Protein 1MV0 (pdb70)

CATH classification: 2.30.30.40

Structure (mmCIF, N/CA/C/O backbone):
data_1MV0
#
_entry.id   1MV0
#
loop_
_entity.id
_entity.type
_entity.pdbx_description
1 polymer 'Myc proto-oncogene protein'
2 polymer 'Myc box-dependent-interacting protein 1'
#
loop_
_atom_site.group_PDB
_atom_site.id
_atom_site.type_symbol
_atom_site.label_atom_id
_atom_site.label_alt_id
_atom_site.label_comp_id
_atom_site.label_asym_id
_atom_site.label_entity_id
_atom_site.label_seq_id
_atom_site.pdbx_PDB_ins_code
_atom_site.Cartn_x
_atom_site.Cartn_y
_atom_site.Cartn_z
_atom_site.occupancy
_atom_site.B_iso_or_equiv
_atom_site.auth_seq_id
_atom_site.auth_comp_id
_atom_site.auth_asym_id
_atom_site.auth_atom_id
_atom_site.pdbx_PDB_model_num
ATOM 1 N N . LEU A 1 1 ? 1.325 0.000 0.000 1.00 0.00 55 LEU A N 1
ATOM 2 C CA . LEU A 1 1 ? 2.073 0.000 -1.245 1.00 0.00 55 LEU A CA 1
ATOM 3 C C . LEU A 1 1 ? 2.109 -1.420 -1.814 1.00 0.00 55 LEU A C 1
ATOM 4 O O . LEU A 1 1 ? 3.068 -2.158 -1.591 1.00 0.00 55 LEU A O 1
ATOM 20 N N . LEU A 1 2 ? 1.053 -1.760 -2.538 1.00 0.00 56 LEU A N 1
ATOM 21 C CA . LEU A 1 2 ? 0.951 -3.079 -3.140 1.00 0.00 56 LEU A CA 1
ATOM 22 C C . LEU A 1 2 ? 1.790 -3.117 -4.419 1.00 0.00 56 LEU A C 1
ATOM 23 O O . LEU A 1 2 ? 1.559 -2.337 -5.341 1.00 0.00 56 LEU A O 1
ATOM 39 N N . PRO A 1 3 ? 2.773 -4.057 -4.433 1.00 0.00 57 PRO A N 1
ATOM 40 C CA . PRO A 1 3 ? 3.648 -4.207 -5.584 1.00 0.00 57 PRO A CA 1
ATOM 41 C C . PRO A 1 3 ? 2.921 -4.899 -6.739 1.00 0.00 57 PRO A C 1
ATOM 42 O O . PRO A 1 3 ? 2.349 -5.973 -6.562 1.00 0.00 57 PRO A O 1
ATOM 53 N N . THR A 1 4 ? 2.968 -4.254 -7.896 1.00 0.00 58 THR A N 1
ATOM 54 C CA . THR A 1 4 ? 2.319 -4.793 -9.079 1.00 0.00 58 THR A CA 1
ATOM 55 C C . THR A 1 4 ? 3.022 -6.073 -9.536 1.00 0.00 58 THR A C 1
ATOM 56 O O . THR A 1 4 ? 4.249 -6.117 -9.616 1.00 0.00 58 THR A O 1
ATOM 67 N N . PRO A 1 5 ? 2.193 -7.110 -9.831 1.00 0.00 59 PRO A N 1
ATOM 68 C CA . PRO A 1 5 ? 2.722 -8.387 -10.279 1.00 0.00 59 PRO A CA 1
ATOM 69 C C . PRO A 1 5 ? 3.194 -8.306 -11.732 1.00 0.00 59 PRO A C 1
ATOM 70 O O . PRO A 1 5 ? 2.963 -7.305 -12.408 1.00 0.00 59 PRO A O 1
ATOM 81 N N . PRO A 1 6 ? 3.863 -9.401 -12.181 1.00 0.00 60 PRO A N 1
ATOM 82 C CA . PRO A 1 6 ? 4.369 -9.464 -13.542 1.00 0.00 60 PRO A CA 1
ATOM 83 C C . PRO A 1 6 ? 3.233 -9.706 -14.538 1.00 0.00 60 PRO A C 1
ATOM 84 O O . PRO A 1 6 ? 2.152 -10.151 -14.156 1.00 0.00 60 PRO A O 1
ATOM 95 N N . LEU A 1 7 ? 3.518 -9.404 -15.796 1.00 0.00 61 LEU A N 1
ATOM 96 C CA . LEU A 1 7 ? 2.534 -9.584 -16.850 1.00 0.00 61 LEU A CA 1
ATOM 97 C C . LEU A 1 7 ? 2.130 -11.058 -16.919 1.00 0.00 61 LEU A C 1
ATOM 98 O O . LEU A 1 7 ? 2.987 -11.938 -16.981 1.00 0.00 61 LEU A O 1
ATOM 114 N N . SER A 1 8 ? 0.824 -11.282 -16.904 1.00 0.00 62 SER A N 1
ATOM 115 C CA . SER A 1 8 ? 0.296 -12.634 -16.964 1.00 0.00 62 SER A CA 1
ATOM 116 C C . SER A 1 8 ? 0.011 -13.021 -18.417 1.00 0.00 62 SER A C 1
ATOM 117 O O . SER A 1 8 ? -0.158 -12.153 -19.272 1.00 0.00 62 SER A O 1
ATOM 125 N N . PRO A 1 9 ? -0.033 -14.358 -18.658 1.00 0.00 63 PRO A N 1
ATOM 126 C CA . PRO A 1 9 ? -0.295 -14.870 -19.993 1.00 0.00 63 PRO A CA 1
ATOM 127 C C . PRO A 1 9 ? -1.773 -14.720 -20.358 1.00 0.00 63 PRO A C 1
ATOM 128 O O . PRO A 1 9 ? -2.590 -14.353 -19.515 1.00 0.00 63 PRO A O 1
ATOM 139 N N . SER A 1 10 ? -2.071 -15.011 -21.615 1.00 0.00 64 SER A N 1
ATOM 140 C CA . SER A 1 10 ? -3.437 -14.914 -22.102 1.00 0.00 64 SER A CA 1
ATOM 141 C C . SER A 1 10 ? -4.280 -16.055 -21.529 1.00 0.00 64 SER A C 1
ATOM 142 O O . SER A 1 10 ? -4.348 -17.135 -22.114 1.00 0.00 64 SER A O 1
ATOM 150 N N . ARG A 1 11 ? -4.900 -15.776 -20.392 1.00 0.00 65 ARG A N 1
ATOM 151 C CA . ARG A 1 11 ? -5.735 -16.766 -19.733 1.00 0.00 65 ARG A CA 1
ATOM 152 C C . ARG A 1 11 ? -7.111 -16.829 -20.399 1.00 0.00 65 ARG A C 1
ATOM 153 O O . ARG A 1 11 ? -8.055 -16.187 -19.942 1.00 0.00 65 ARG A O 1
ATOM 174 N N . ARG A 1 12 ? -7.180 -17.608 -21.468 1.00 0.00 66 ARG A N 1
ATOM 175 C CA . ARG A 1 12 ? -8.425 -17.763 -22.201 1.00 0.00 66 ARG A CA 1
ATOM 176 C C . ARG A 1 12 ? -9.340 -18.760 -21.488 1.00 0.00 66 ARG A C 1
ATOM 177 O O . ARG A 1 12 ? -9.098 -19.966 -21.523 1.00 0.00 66 ARG A O 1
ATOM 198 N N . SER A 1 13 ? -10.373 -18.220 -20.857 1.00 0.00 67 SER A N 1
ATOM 199 C CA . SER A 1 13 ? -11.326 -19.048 -20.138 1.00 0.00 67 SER A CA 1
ATOM 200 C C . SER A 1 13 ? -12.207 -19.812 -21.128 1.00 0.00 67 SER A C 1
ATOM 201 O O . SER A 1 13 ? -13.295 -19.355 -21.477 1.00 0.00 67 SER A O 1
ATOM 209 N N . GLY A 1 14 ? -11.706 -20.962 -21.552 1.00 0.00 68 GLY A N 1
ATOM 210 C CA . GLY A 1 14 ? -12.434 -21.794 -22.495 1.00 0.00 68 GLY A CA 1
ATOM 211 C C . GLY A 1 14 ? -12.257 -21.283 -23.926 1.00 0.00 68 GLY A C 1
ATOM 212 O O . GLY A 1 14 ? -12.272 -22.066 -24.875 1.00 0.00 68 GLY A O 1
ATOM 216 N N . GLY B 2 1 ? -29.692 -5.565 -13.484 1.00 0.00 402 GLY B N 1
ATOM 217 C CA . GLY B 2 1 ? -28.655 -6.569 -13.317 1.00 0.00 402 GLY B CA 1
ATOM 218 C C . GLY B 2 1 ? -29.209 -7.975 -13.557 1.00 0.00 402 GLY B C 1
ATOM 219 O O . GLY B 2 1 ? -30.301 -8.131 -14.100 1.00 0.00 402 GLY B O 1
ATOM 223 N N . ARG B 2 2 ? -28.430 -8.962 -13.140 1.00 0.00 403 ARG B N 1
ATOM 224 C CA . ARG B 2 2 ? -28.829 -10.350 -13.303 1.00 0.00 403 ARG B CA 1
ATOM 225 C C . ARG B 2 2 ? -29.973 -10.689 -12.346 1.00 0.00 403 ARG B C 1
ATOM 226 O O . ARG B 2 2 ? -30.519 -9.805 -11.688 1.00 0.00 403 ARG B O 1
ATOM 247 N N . LEU B 2 3 ? -30.302 -11.972 -12.299 1.00 0.00 404 LEU B N 1
ATOM 248 C CA . LEU B 2 3 ? -31.371 -12.439 -11.433 1.00 0.00 404 LEU B CA 1
ATOM 249 C C . LEU B 2 3 ? -30.828 -13.520 -10.497 1.00 0.00 404 LEU B C 1
ATOM 250 O O . LEU B 2 3 ? -31.152 -13.540 -9.311 1.00 0.00 404 LEU B O 1
ATOM 266 N N . ASP B 2 4 ? -30.009 -14.394 -11.066 1.00 0.00 405 ASP B N 1
ATOM 267 C CA . ASP B 2 4 ? -29.419 -15.476 -10.298 1.00 0.00 405 ASP B CA 1
ATOM 268 C C . ASP B 2 4 ? -27.926 -15.202 -10.103 1.00 0.00 405 ASP B C 1
ATOM 269 O O . ASP B 2 4 ? -27.310 -14.503 -10.906 1.00 0.00 405 ASP B O 1
ATOM 278 N N . LEU B 2 5 ? -27.388 -15.766 -9.031 1.00 0.00 406 LEU B N 1
ATOM 279 C CA . LEU B 2 5 ? -25.980 -15.590 -8.720 1.00 0.00 406 LEU B CA 1
ATOM 280 C C . LEU B 2 5 ? -25.162 -16.648 -9.465 1.00 0.00 406 LEU B C 1
ATOM 281 O O . LEU B 2 5 ? -25.697 -17.676 -9.876 1.00 0.00 406 LEU B O 1
ATOM 297 N N . PRO B 2 6 ? -23.844 -16.351 -9.619 1.00 0.00 407 PRO B N 1
ATOM 298 C CA . PRO B 2 6 ? -22.947 -17.264 -10.307 1.00 0.00 407 PRO B CA 1
ATOM 299 C C . PRO B 2 6 ? -22.608 -18.467 -9.425 1.00 0.00 407 PRO B C 1
ATOM 300 O O . PRO B 2 6 ? -22.283 -18.308 -8.249 1.00 0.00 407 PRO B O 1
ATOM 311 N N . PRO B 2 7 ? -22.697 -19.676 -10.043 1.00 0.00 408 PRO B N 1
ATOM 312 C CA . PRO B 2 7 ? -22.403 -20.905 -9.327 1.00 0.00 408 PRO B CA 1
ATOM 313 C C . PRO B 2 7 ? -20.896 -21.079 -9.131 1.00 0.00 408 PRO B C 1
ATOM 314 O O . PRO B 2 7 ? -20.107 -20.728 -10.008 1.00 0.00 408 PRO B O 1
ATOM 325 N N . GLY B 2 8 ? -20.540 -21.619 -7.975 1.00 0.00 409 GLY B N 1
ATOM 326 C CA . GLY B 2 8 ? -19.141 -21.843 -7.652 1.00 0.00 409 GLY B CA 1
ATOM 327 C C . GLY B 2 8 ? -18.532 -20.616 -6.971 1.00 0.00 409 GLY B C 1
ATOM 328 O O . GLY B 2 8 ? -17.532 -20.726 -6.264 1.00 0.00 409 GLY B O 1
ATOM 332 N N . PHE B 2 9 ? -19.161 -19.474 -7.208 1.00 0.00 410 PHE B N 1
ATOM 333 C CA . PHE B 2 9 ? -18.693 -18.227 -6.627 1.00 0.00 410 PHE B CA 1
ATOM 334 C C . PHE B 2 9 ? -18.163 -18.449 -5.209 1.00 0.00 410 PHE B C 1
ATOM 335 O O . PHE B 2 9 ? -18.672 -19.295 -4.477 1.00 0.00 410 PHE B O 1
ATOM 352 N N . MET B 2 10 ? -17.145 -17.673 -4.864 1.00 0.00 411 MET B N 1
ATOM 353 C CA . MET B 2 10 ? -16.540 -17.773 -3.547 1.00 0.00 411 MET B CA 1
ATOM 354 C C . MET B 2 10 ? -16.918 -16.572 -2.678 1.00 0.00 411 MET B C 1
ATOM 355 O O . MET B 2 10 ? -17.697 -16.704 -1.735 1.00 0.00 411 MET B O 1
ATOM 369 N N . PHE B 2 11 ? -16.349 -15.427 -3.026 1.00 0.00 412 PHE B N 1
ATOM 370 C CA . PHE B 2 11 ? -16.614 -14.204 -2.289 1.00 0.00 412 PHE B CA 1
ATOM 371 C C . PHE B 2 11 ? -16.350 -12.972 -3.157 1.00 0.00 412 PHE B C 1
ATOM 372 O O . PHE B 2 11 ? -15.975 -13.098 -4.321 1.00 0.00 412 PHE B O 1
ATOM 389 N N . LYS B 2 12 ? -16.556 -11.809 -2.556 1.00 0.00 413 LYS B N 1
ATOM 390 C CA . LYS B 2 12 ? -16.345 -10.556 -3.260 1.00 0.00 413 LYS B CA 1
ATOM 391 C C . LYS B 2 12 ? -15.013 -9.946 -2.818 1.00 0.00 413 LYS B C 1
ATOM 392 O O . LYS B 2 12 ? -14.610 -10.095 -1.666 1.00 0.00 413 LYS B O 1
ATOM 411 N N . VAL B 2 13 ? -14.367 -9.271 -3.758 1.00 0.00 414 VAL B N 1
ATOM 412 C CA . VAL B 2 13 ? -13.089 -8.639 -3.481 1.00 0.00 414 VAL B CA 1
ATOM 413 C C . VAL B 2 13 ? -13.135 -7.181 -3.941 1.00 0.00 414 VAL B C 1
ATOM 414 O O . VAL B 2 13 ? -14.051 -6.781 -4.658 1.00 0.00 414 VAL B O 1
ATOM 427 N N . GLN B 2 14 ? -12.135 -6.426 -3.511 1.00 0.00 415 GLN B N 1
ATOM 428 C CA . GLN B 2 14 ? -12.049 -5.021 -3.870 1.00 0.00 415 GLN B CA 1
ATOM 429 C C . GLN B 2 14 ? -10.625 -4.670 -4.305 1.00 0.00 415 GLN B C 1
ATOM 430 O O . GLN B 2 14 ? -9.662 -5.001 -3.615 1.00 0.00 415 GLN B O 1
ATOM 444 N N . ALA B 2 15 ? -10.536 -4.004 -5.447 1.00 0.00 416 ALA B N 1
ATOM 445 C CA . ALA B 2 15 ? -9.246 -3.604 -5.982 1.00 0.00 416 ALA B CA 1
ATOM 446 C C . ALA B 2 15 ? -8.713 -2.413 -5.183 1.00 0.00 416 ALA B C 1
ATOM 447 O O . ALA B 2 15 ? -9.487 -1.670 -4.581 1.00 0.00 416 ALA B O 1
ATOM 454 N N . GLN B 2 16 ? -7.396 -2.269 -5.203 1.00 0.00 417 GLN B N 1
ATOM 455 C CA . GLN B 2 16 ? -6.752 -1.181 -4.488 1.00 0.00 417 GLN B CA 1
ATOM 456 C C . GLN B 2 16 ? -5.859 -0.378 -5.436 1.00 0.00 417 GLN B C 1
ATOM 457 O O . GLN B 2 16 ? -5.207 0.578 -5.019 1.00 0.00 417 GLN B O 1
ATOM 471 N N . HIS B 2 17 ? -5.859 -0.795 -6.693 1.00 0.00 418 HIS B N 1
ATOM 472 C CA . HIS B 2 17 ? -5.058 -0.126 -7.704 1.00 0.00 418 HIS B CA 1
ATOM 473 C C . HIS B 2 17 ? -5.800 -0.144 -9.042 1.00 0.00 418 HIS B C 1
ATOM 474 O O . HIS B 2 17 ? -6.814 -0.826 -9.184 1.00 0.00 418 HIS B O 1
ATOM 488 N N . ASP B 2 18 ? -5.266 0.613 -9.988 1.00 0.00 419 ASP B N 1
ATOM 489 C CA . ASP B 2 18 ? -5.864 0.693 -11.310 1.00 0.00 419 ASP B CA 1
ATOM 490 C C . ASP B 2 18 ? -4.936 0.026 -12.327 1.00 0.00 419 ASP B C 1
ATOM 491 O O . ASP B 2 18 ? -3.944 0.619 -12.749 1.00 0.00 419 ASP B O 1
ATOM 500 N N . TYR B 2 19 ? -5.290 -1.197 -12.690 1.00 0.00 420 TYR B N 1
ATOM 501 C CA . TYR B 2 19 ? -4.501 -1.951 -13.649 1.00 0.00 420 TYR B CA 1
ATOM 502 C C . TYR B 2 19 ? -5.299 -2.222 -14.926 1.00 0.00 420 TYR B C 1
ATOM 503 O O . TYR B 2 19 ? -6.216 -3.042 -14.927 1.00 0.00 420 TYR B O 1
ATOM 521 N N . THR B 2 20 ? -4.922 -1.516 -15.982 1.00 0.00 421 THR B N 1
ATOM 522 C CA . THR B 2 20 ? -5.592 -1.670 -17.262 1.00 0.00 421 THR B CA 1
ATOM 523 C C . THR B 2 20 ? -5.155 -2.971 -17.939 1.00 0.00 421 THR B C 1
ATOM 524 O O . THR B 2 20 ? -3.995 -3.118 -18.320 1.00 0.00 421 THR B O 1
ATOM 535 N N . ALA B 2 21 ? -6.109 -3.883 -18.067 1.00 0.00 422 ALA B N 1
ATOM 536 C CA . ALA B 2 21 ? -5.838 -5.167 -18.691 1.00 0.00 422 ALA B CA 1
ATOM 537 C C . ALA B 2 21 ? -6.596 -5.255 -20.017 1.00 0.00 422 ALA B C 1
ATOM 538 O O . ALA B 2 21 ? -7.825 -5.214 -20.038 1.00 0.00 422 ALA B O 1
ATOM 545 N N . THR B 2 22 ? -5.831 -5.373 -21.093 1.00 0.00 423 THR B N 1
ATOM 546 C CA . THR B 2 22 ? -6.415 -5.466 -22.420 1.00 0.00 423 THR B CA 1
ATOM 547 C C . THR B 2 22 ? -6.051 -6.802 -23.070 1.00 0.00 423 THR B C 1
ATOM 548 O O . THR B 2 22 ? -4.987 -6.933 -23.675 1.00 0.00 423 THR B O 1
ATOM 559 N N . ASP B 2 23 ? -6.954 -7.761 -22.925 1.00 0.00 424 ASP B N 1
ATOM 560 C CA . ASP B 2 23 ? -6.740 -9.082 -23.490 1.00 0.00 424 ASP B CA 1
ATOM 561 C C . ASP B 2 23 ? -8.068 -9.625 -24.022 1.00 0.00 424 ASP B C 1
ATOM 562 O O . ASP B 2 23 ? -9.076 -8.921 -24.019 1.00 0.00 424 ASP B O 1
ATOM 571 N N . THR B 2 24 ? -8.024 -10.872 -24.467 1.00 0.00 425 THR B N 1
ATOM 572 C CA . THR B 2 24 ? -9.212 -11.518 -25.001 1.00 0.00 425 THR B CA 1
ATOM 573 C C . THR B 2 24 ? -10.020 -12.164 -23.875 1.00 0.00 425 THR B C 1
ATOM 574 O O . THR B 2 24 ? -11.111 -12.682 -24.107 1.00 0.00 425 THR B O 1
ATOM 585 N N . ASP B 2 25 ? -9.454 -12.112 -22.678 1.00 0.00 426 ASP B N 1
ATOM 586 C CA . ASP B 2 25 ? -10.108 -12.687 -21.515 1.00 0.00 426 ASP B CA 1
ATOM 587 C C . ASP B 2 25 ? -9.469 -12.121 -20.245 1.00 0.00 426 ASP B C 1
ATOM 588 O O . ASP B 2 25 ? -9.300 -12.837 -19.259 1.00 0.00 426 ASP B O 1
ATOM 597 N N . GLU B 2 26 ? -9.133 -10.841 -20.309 1.00 0.00 427 GLU B N 1
ATOM 598 C CA . GLU B 2 26 ? -8.517 -10.171 -19.176 1.00 0.00 427 GLU B CA 1
ATOM 599 C C . GLU B 2 26 ? -9.586 -9.504 -18.309 1.00 0.00 427 GLU B C 1
ATOM 600 O O . GLU B 2 26 ? -10.744 -9.404 -18.712 1.00 0.00 427 GLU B O 1
ATOM 612 N N . LEU B 2 27 ? -9.160 -9.065 -17.134 1.00 0.00 428 LEU B N 1
ATOM 613 C CA . LEU B 2 27 ? -10.067 -8.410 -16.206 1.00 0.00 428 LEU B CA 1
ATOM 614 C C . LEU B 2 27 ? -9.490 -7.049 -15.810 1.00 0.00 428 LEU B C 1
ATOM 615 O O . LEU B 2 27 ? -8.450 -6.978 -15.157 1.00 0.00 428 LEU B O 1
ATOM 631 N N . GLN B 2 28 ? -10.190 -6.003 -16.223 1.00 0.00 429 GLN B N 1
ATOM 632 C CA . GLN B 2 28 ? -9.761 -4.648 -15.918 1.00 0.00 429 GLN B CA 1
ATOM 633 C C . GLN B 2 28 ? -10.147 -4.280 -14.484 1.00 0.00 429 GLN B C 1
ATOM 634 O O . GLN B 2 28 ? -11.277 -4.518 -14.060 1.00 0.00 429 GLN B O 1
ATOM 648 N N . LEU B 2 29 ? -9.186 -3.703 -13.777 1.00 0.00 430 LEU B N 1
ATOM 649 C CA . LEU B 2 29 ? -9.411 -3.299 -12.399 1.00 0.00 430 LEU B CA 1
ATOM 650 C C . LEU B 2 29 ? -9.069 -1.815 -12.246 1.00 0.00 430 LEU B C 1
ATOM 651 O O . LEU B 2 29 ? -8.127 -1.324 -12.866 1.00 0.00 430 LEU B O 1
ATOM 667 N N . LYS B 2 30 ? -9.853 -1.143 -11.416 1.00 0.00 431 LYS B N 1
ATOM 668 C CA . LYS B 2 30 ? -9.645 0.274 -11.172 1.00 0.00 431 LYS B CA 1
ATOM 669 C C . LYS B 2 30 ? -9.570 0.522 -9.664 1.00 0.00 431 LYS B C 1
ATOM 670 O O . LYS B 2 30 ? -10.486 0.163 -8.926 1.00 0.00 431 LYS B O 1
ATOM 689 N N . ALA B 2 31 ? -8.470 1.135 -9.251 1.00 0.00 432 ALA B N 1
ATOM 690 C CA . ALA B 2 31 ? -8.264 1.435 -7.845 1.00 0.00 432 ALA B CA 1
ATOM 691 C C . ALA B 2 31 ? -9.616 1.701 -7.181 1.00 0.00 432 ALA B C 1
ATOM 692 O O . ALA B 2 31 ? -10.174 2.789 -7.313 1.00 0.00 432 ALA B O 1
ATOM 699 N N . GLY B 2 32 ? -10.105 0.687 -6.481 1.00 0.00 433 GLY B N 1
ATOM 700 C CA . GLY B 2 32 ? -11.381 0.798 -5.795 1.00 0.00 433 GLY B CA 1
ATOM 701 C C . GLY B 2 32 ? -12.509 0.197 -6.636 1.00 0.00 433 GLY B C 1
ATOM 702 O O . GLY B 2 32 ? -13.527 0.847 -6.871 1.00 0.00 433 GLY B O 1
ATOM 706 N N . ASP B 2 33 ? -12.291 -1.037 -7.066 1.00 0.00 434 ASP B N 1
ATOM 707 C CA . ASP B 2 33 ? -13.276 -1.733 -7.877 1.00 0.00 434 ASP B CA 1
ATOM 708 C C . ASP B 2 33 ? -13.840 -2.914 -7.085 1.00 0.00 434 ASP B C 1
ATOM 709 O O . ASP B 2 33 ? -13.320 -3.260 -6.025 1.00 0.00 434 ASP B O 1
ATOM 718 N N . VAL B 2 34 ? -14.894 -3.502 -7.631 1.00 0.00 435 VAL B N 1
ATOM 719 C CA . VAL B 2 34 ? -15.534 -4.637 -6.989 1.00 0.00 435 VAL B CA 1
ATOM 720 C C . VAL B 2 34 ? -15.486 -5.843 -7.929 1.00 0.00 435 VAL B C 1
ATOM 721 O O . VAL B 2 34 ? -15.914 -5.756 -9.079 1.00 0.00 435 VAL B O 1
ATOM 734 N N . VAL B 2 35 ? -14.961 -6.941 -7.405 1.00 0.00 436 VAL B N 1
ATOM 735 C CA . VAL B 2 35 ? -14.853 -8.164 -8.183 1.00 0.00 436 VAL B CA 1
ATOM 736 C C . VAL B 2 35 ? -15.277 -9.353 -7.319 1.00 0.00 436 VAL B C 1
ATOM 737 O O . VAL B 2 35 ? -15.116 -9.327 -6.100 1.00 0.00 436 VAL B O 1
ATOM 750 N N . LEU B 2 36 ? -15.810 -10.367 -7.984 1.00 0.00 437 LEU B N 1
ATOM 751 C CA . LEU B 2 36 ? -16.259 -11.563 -7.292 1.00 0.00 437 LEU B CA 1
ATOM 752 C C . LEU B 2 36 ? -15.365 -12.740 -7.685 1.00 0.00 437 LEU B C 1
ATOM 753 O O . LEU B 2 36 ? -15.155 -12.997 -8.869 1.00 0.00 437 LEU B O 1
ATOM 769 N N . VAL B 2 37 ? -14.862 -13.425 -6.668 1.00 0.00 438 VAL B N 1
ATOM 770 C CA . VAL B 2 37 ? -13.995 -14.569 -6.892 1.00 0.00 438 VAL B CA 1
ATOM 771 C C . VAL B 2 37 ? -14.848 -15.786 -7.258 1.00 0.00 438 VAL B C 1
ATOM 772 O O . VAL B 2 37 ? -15.699 -16.209 -6.477 1.00 0.00 438 VAL B O 1
ATOM 785 N N . ILE B 2 38 ? -14.591 -16.313 -8.446 1.00 0.00 439 ILE B N 1
ATOM 786 C CA . ILE B 2 38 ? -15.324 -17.472 -8.924 1.00 0.00 439 ILE B CA 1
ATOM 787 C C . ILE B 2 38 ? -14.334 -18.576 -9.304 1.00 0.00 439 ILE B C 1
ATOM 788 O O . ILE B 2 38 ? -13.183 -18.295 -9.635 1.00 0.00 439 ILE B O 1
ATOM 804 N N . PRO B 2 39 ? -14.831 -19.840 -9.241 1.00 0.00 440 PRO B N 1
ATOM 805 C CA . PRO B 2 39 ? -14.004 -20.987 -9.574 1.00 0.00 440 PRO B CA 1
ATOM 806 C C . PRO B 2 39 ? -13.809 -21.101 -11.088 1.00 0.00 440 PRO B C 1
ATOM 807 O O . PRO B 2 39 ? -14.768 -21.318 -11.826 1.00 0.00 440 PRO B O 1
ATOM 818 N N . PHE B 2 40 ? -12.560 -20.951 -11.504 1.00 0.00 441 PHE B N 1
ATOM 819 C CA . PHE B 2 40 ? -12.227 -21.034 -12.916 1.00 0.00 441 PHE B CA 1
ATOM 820 C C . PHE B 2 40 ? -12.649 -22.384 -13.500 1.00 0.00 441 PHE B C 1
ATOM 821 O O . PHE B 2 40 ? -13.207 -23.223 -12.795 1.00 0.00 441 PHE B O 1
ATOM 838 N N . GLN B 2 41 ? -12.367 -22.551 -14.784 1.00 0.00 442 GLN B N 1
ATOM 839 C CA . GLN B 2 41 ? -12.711 -23.784 -15.472 1.00 0.00 442 GLN B CA 1
ATOM 840 C C . GLN B 2 41 ? -11.653 -24.855 -15.201 1.00 0.00 442 GLN B C 1
ATOM 841 O O . GLN B 2 41 ? -11.805 -26.002 -15.619 1.00 0.00 442 GLN B O 1
ATOM 855 N N . ASN B 2 42 ? -10.604 -24.444 -14.504 1.00 0.00 443 ASN B N 1
ATOM 856 C CA . ASN B 2 42 ? -9.522 -25.355 -14.172 1.00 0.00 443 ASN B CA 1
ATOM 857 C C . ASN B 2 42 ? -8.378 -24.568 -13.529 1.00 0.00 443 ASN B C 1
ATOM 858 O O . ASN B 2 42 ? -8.192 -23.387 -13.819 1.00 0.00 443 ASN B O 1
ATOM 869 N N . PRO B 2 43 ? -7.622 -25.272 -12.645 1.00 0.00 444 PRO B N 1
ATOM 870 C CA . PRO B 2 43 ? -6.501 -24.652 -11.958 1.00 0.00 444 PRO B CA 1
ATOM 871 C C . PRO B 2 43 ? -5.307 -24.483 -12.899 1.00 0.00 444 PRO B C 1
ATOM 872 O O . PRO B 2 43 ? -4.386 -23.721 -12.609 1.00 0.00 444 PRO B O 1
ATOM 883 N N . GLU B 2 44 ? -5.360 -25.208 -14.007 1.00 0.00 445 GLU B N 1
ATOM 884 C CA . GLU B 2 44 ? -4.293 -25.148 -14.992 1.00 0.00 445 GLU B CA 1
ATOM 885 C C . GLU B 2 44 ? -4.344 -23.820 -15.749 1.00 0.00 445 GLU B C 1
ATOM 886 O O . GLU B 2 44 ? -3.337 -23.376 -16.298 1.00 0.00 445 GLU B O 1
ATOM 898 N N . GLU B 2 45 ? -5.526 -23.222 -15.753 1.00 0.00 446 GLU B N 1
ATOM 899 C CA . GLU B 2 45 ? -5.721 -21.953 -16.433 1.00 0.00 446 GLU B CA 1
ATOM 900 C C . GLU B 2 45 ? -5.334 -20.793 -15.512 1.00 0.00 446 GLU B C 1
ATOM 901 O O . GLU B 2 45 ? -4.905 -19.740 -15.981 1.00 0.00 446 GLU B O 1
ATOM 913 N N . GLN B 2 46 ? -5.501 -21.026 -14.219 1.00 0.00 447 GLN B N 1
ATOM 914 C CA . GLN B 2 46 ? -5.173 -20.015 -13.228 1.00 0.00 447 GLN B CA 1
ATOM 915 C C . GLN B 2 46 ? -3.724 -19.555 -13.398 1.00 0.00 447 GLN B C 1
ATOM 916 O O . GLN B 2 46 ? -2.815 -20.378 -13.499 1.00 0.00 447 GLN B O 1
ATOM 930 N N . ASP B 2 47 ? -3.552 -18.241 -13.424 1.00 0.00 448 ASP B N 1
ATOM 931 C CA . ASP B 2 47 ? -2.229 -17.663 -13.579 1.00 0.00 448 ASP B CA 1
ATOM 932 C C . ASP B 2 47 ? -1.593 -17.477 -12.200 1.00 0.00 448 ASP B C 1
ATOM 933 O O . ASP B 2 47 ? -2.297 -17.366 -11.198 1.00 0.00 448 ASP B O 1
ATOM 942 N N . GLU B 2 48 ? -0.268 -17.450 -12.193 1.00 0.00 449 GLU B N 1
ATOM 943 C CA . GLU B 2 48 ? 0.471 -17.280 -10.954 1.00 0.00 449 GLU B CA 1
ATOM 944 C C . GLU B 2 48 ? 0.389 -15.827 -10.482 1.00 0.00 449 GLU B C 1
ATOM 945 O O . GLU B 2 48 ? 0.956 -14.934 -11.109 1.00 0.00 449 GLU B O 1
ATOM 957 N N . GLY B 2 49 ? -0.322 -15.636 -9.380 1.00 0.00 450 GLY B N 1
ATOM 958 C CA . GLY B 2 49 ? -0.485 -14.306 -8.817 1.00 0.00 450 GLY B CA 1
ATOM 959 C C . GLY B 2 49 ? -1.805 -13.678 -9.267 1.00 0.00 450 GLY B C 1
ATOM 960 O O . GLY B 2 49 ? -2.170 -12.596 -8.811 1.00 0.00 450 GLY B O 1
ATOM 964 N N . TRP B 2 50 ? -2.486 -14.384 -10.158 1.00 0.00 451 TRP B N 1
ATOM 965 C CA . TRP B 2 50 ? -3.758 -13.909 -10.675 1.00 0.00 451 TRP B CA 1
ATOM 966 C C . TRP B 2 50 ? -4.743 -15.080 -10.658 1.00 0.00 451 TRP B C 1
ATOM 967 O O . TRP B 2 50 ? -4.352 -16.228 -10.869 1.00 0.00 451 TRP B O 1
ATOM 988 N N . LEU B 2 51 ? -6.001 -14.751 -10.405 1.00 0.00 452 LEU B N 1
ATOM 989 C CA . LEU B 2 51 ? -7.044 -15.761 -10.359 1.00 0.00 452 LEU B CA 1
ATOM 990 C C . LEU B 2 51 ? -8.211 -15.324 -11.247 1.00 0.00 452 LEU B C 1
ATOM 991 O O . LEU B 2 51 ? -8.231 -14.198 -11.742 1.00 0.00 452 LEU B O 1
ATOM 1007 N N . MET B 2 52 ? -9.155 -16.237 -11.421 1.00 0.00 453 MET B N 1
ATOM 1008 C CA . MET B 2 52 ? -10.323 -15.960 -12.240 1.00 0.00 453 MET B CA 1
ATOM 1009 C C . MET B 2 52 ? -11.429 -15.302 -11.412 1.00 0.00 453 MET B C 1
ATOM 1010 O O . MET B 2 52 ? -12.002 -15.931 -10.524 1.00 0.00 453 MET B O 1
ATOM 1024 N N . GLY B 2 53 ? -11.696 -14.045 -11.733 1.00 0.00 454 GLY B N 1
ATOM 1025 C CA . GLY B 2 53 ? -12.722 -13.294 -11.030 1.00 0.00 454 GLY B CA 1
ATOM 1026 C C . GLY B 2 53 ? -13.581 -12.490 -12.009 1.00 0.00 454 GLY B C 1
ATOM 1027 O O . GLY B 2 53 ? -13.211 -12.320 -13.169 1.00 0.00 454 GLY B O 1
ATOM 1031 N N . VAL B 2 54 ? -14.710 -12.016 -11.504 1.00 0.00 455 VAL B N 1
ATOM 1032 C CA . VAL B 2 54 ? -15.623 -11.232 -12.318 1.00 0.00 455 VAL B CA 1
ATOM 1033 C C . VAL B 2 54 ? -15.938 -9.917 -11.602 1.00 0.00 455 VAL B C 1
ATOM 1034 O O . VAL B 2 54 ? -16.045 -9.884 -10.377 1.00 0.00 455 VAL B O 1
ATOM 1047 N N . LYS B 2 55 ? -16.077 -8.866 -12.396 1.00 0.00 456 LYS B N 1
ATOM 1048 C CA . LYS B 2 55 ? -16.377 -7.552 -11.853 1.00 0.00 456 LYS B CA 1
ATOM 1049 C C . LYS B 2 55 ? -17.869 -7.469 -11.527 1.00 0.00 456 LYS B C 1
ATOM 1050 O O . LYS B 2 55 ? -18.664 -8.261 -12.031 1.00 0.00 456 LYS B O 1
ATOM 1069 N N . GLU B 2 56 ? -18.205 -6.502 -10.686 1.00 0.00 457 GLU B N 1
ATOM 1070 C CA . GLU B 2 56 ? -19.588 -6.305 -10.286 1.00 0.00 457 GLU B CA 1
ATOM 1071 C C . GLU B 2 56 ? -20.467 -6.065 -11.515 1.00 0.00 457 GLU B C 1
ATOM 1072 O O . GLU B 2 56 ? -21.577 -6.587 -11.600 1.00 0.00 457 GLU B O 1
ATOM 1084 N N . SER B 2 57 ? -19.937 -5.274 -12.437 1.00 0.00 458 SER B N 1
ATOM 1085 C CA . SER B 2 57 ? -20.659 -4.959 -13.658 1.00 0.00 458 SER B CA 1
ATOM 1086 C C . SER B 2 57 ? -20.907 -6.236 -14.464 1.00 0.00 458 SER B C 1
ATOM 1087 O O . SER B 2 57 ? -21.988 -6.423 -15.020 1.00 0.00 458 SER B O 1
ATOM 1095 N N . ASP B 2 58 ? -19.887 -7.080 -14.502 1.00 0.00 459 ASP B N 1
ATOM 1096 C CA . ASP B 2 58 ? -19.980 -8.334 -15.231 1.00 0.00 459 ASP B CA 1
ATOM 1097 C C . ASP B 2 58 ? -21.085 -9.195 -14.616 1.00 0.00 459 ASP B C 1
ATOM 1098 O O . ASP B 2 58 ? -21.759 -9.944 -15.322 1.00 0.00 459 ASP B O 1
ATOM 1107 N N . TRP B 2 59 ? -21.237 -9.060 -13.307 1.00 0.00 460 TRP B N 1
ATOM 1108 C CA . TRP B 2 59 ? -22.249 -9.816 -12.589 1.00 0.00 460 TRP B CA 1
ATOM 1109 C C . TRP B 2 59 ? -23.591 -9.595 -13.290 1.00 0.00 460 TRP B C 1
ATOM 1110 O O . TRP B 2 59 ? -24.320 -10.549 -13.559 1.00 0.00 460 TRP B O 1
ATOM 1131 N N . ASN B 2 60 ? -23.877 -8.331 -13.567 1.00 0.00 461 ASN B N 1
ATOM 1132 C CA . ASN B 2 60 ? -25.118 -7.973 -14.232 1.00 0.00 461 ASN B CA 1
ATOM 1133 C C . ASN B 2 60 ? -25.200 -8.699 -15.576 1.00 0.00 461 ASN B C 1
ATOM 1134 O O . ASN B 2 60 ? -26.292 -8.951 -16.084 1.00 0.00 461 ASN B O 1
ATOM 1145 N N . GLN B 2 61 ? -24.031 -9.016 -16.113 1.00 0.00 462 GLN B N 1
ATOM 1146 C CA . GLN B 2 61 ? -23.957 -9.707 -17.389 1.00 0.00 462 GLN B CA 1
ATOM 1147 C C . GLN B 2 61 ? -23.880 -11.220 -17.169 1.00 0.00 462 GLN B C 1
ATOM 1148 O O . GLN B 2 61 ? -23.488 -11.962 -18.068 1.00 0.00 462 GLN B O 1
ATOM 1162 N N . HIS B 2 62 ? -24.260 -11.631 -15.969 1.00 0.00 463 HIS B N 1
ATOM 1163 C CA . HIS B 2 62 ? -24.239 -13.041 -15.619 1.00 0.00 463 HIS B CA 1
ATOM 1164 C C . HIS B 2 62 ? -24.839 -13.862 -16.762 1.00 0.00 463 HIS B C 1
ATOM 1165 O O . HIS B 2 62 ? -24.532 -15.044 -16.910 1.00 0.00 463 HIS B O 1
ATOM 1179 N N . LYS B 2 63 ? -25.684 -13.204 -17.541 1.00 0.00 464 LYS B N 1
ATOM 1180 C CA . LYS B 2 63 ? -26.330 -13.858 -18.666 1.00 0.00 464 LYS B CA 1
ATOM 1181 C C . LYS B 2 63 ? -25.261 -14.397 -19.619 1.00 0.00 464 LYS B C 1
ATOM 1182 O O . LYS B 2 63 ? -25.472 -15.409 -20.285 1.00 0.00 464 LYS B O 1
ATOM 1201 N N . LYS B 2 64 ? -24.137 -13.696 -19.655 1.00 0.00 465 LYS B N 1
ATOM 1202 C CA . LYS B 2 64 ? -23.035 -14.092 -20.515 1.00 0.00 465 LYS B CA 1
ATOM 1203 C C . LYS B 2 64 ? -21.727 -14.026 -19.724 1.00 0.00 465 LYS B C 1
ATOM 1204 O O . LYS B 2 64 ? -20.710 -13.565 -20.237 1.00 0.00 465 LYS B O 1
ATOM 1223 N N . LEU B 2 65 ? -21.797 -14.495 -18.487 1.00 0.00 466 LEU B N 1
ATOM 1224 C CA . LEU B 2 65 ? -20.631 -14.497 -17.620 1.00 0.00 466 LEU B CA 1
ATOM 1225 C C . LEU B 2 65 ? -19.482 -15.226 -18.319 1.00 0.00 466 LEU B C 1
ATOM 1226 O O . LEU B 2 65 ? -18.316 -14.897 -18.111 1.00 0.00 466 LEU B O 1
ATOM 1242 N N . GLU B 2 66 ? -19.853 -16.204 -19.133 1.00 0.00 467 GLU B N 1
ATOM 1243 C CA . GLU B 2 66 ? -18.868 -16.983 -19.863 1.00 0.00 467 GLU B CA 1
ATOM 1244 C C . GLU B 2 66 ? -18.045 -16.075 -20.779 1.00 0.00 467 GLU B C 1
ATOM 1245 O O . GLU B 2 66 ? -16.952 -16.445 -21.207 1.00 0.00 467 GLU B O 1
ATOM 1257 N N . LYS B 2 67 ? -18.600 -14.904 -21.052 1.00 0.00 468 LYS B N 1
ATOM 1258 C CA . LYS B 2 67 ? -17.932 -13.940 -21.909 1.00 0.00 468 LYS B CA 1
ATOM 1259 C C . LYS B 2 67 ? -17.583 -12.694 -21.093 1.00 0.00 468 LYS B C 1
ATOM 1260 O O . LYS B 2 67 ? -17.133 -11.691 -21.646 1.00 0.00 468 LYS B O 1
ATOM 1279 N N . CYS B 2 68 ? -17.802 -12.798 -19.790 1.00 0.00 469 CYS B N 1
ATOM 1280 C CA . CYS B 2 68 ? -17.517 -11.691 -18.893 1.00 0.00 469 CYS B CA 1
ATOM 1281 C C . CYS B 2 68 ? -16.365 -12.103 -17.974 1.00 0.00 469 CYS B C 1
ATOM 1282 O O . CYS B 2 68 ? -15.814 -11.273 -17.253 1.00 0.00 469 CYS B O 1
ATOM 1290 N N . ARG B 2 69 ? -16.034 -13.385 -18.031 1.00 0.00 470 ARG B N 1
ATOM 1291 C CA . ARG B 2 69 ? -14.957 -13.917 -17.213 1.00 0.00 470 ARG B CA 1
ATOM 1292 C C . ARG B 2 69 ? -13.630 -13.252 -17.585 1.00 0.00 470 ARG B C 1
ATOM 1293 O O . ARG B 2 69 ? -13.466 -12.770 -18.704 1.00 0.00 470 ARG B O 1
ATOM 1314 N N . GLY B 2 70 ? -12.717 -13.248 -16.624 1.00 0.00 471 GLY B N 1
ATOM 1315 C CA . GLY B 2 70 ? -11.411 -12.649 -16.836 1.00 0.00 471 GLY B CA 1
ATOM 1316 C C . GLY B 2 70 ? -10.440 -13.042 -15.721 1.00 0.00 471 GLY B C 1
ATOM 1317 O O . GLY B 2 70 ? -10.804 -13.783 -14.809 1.00 0.00 471 GLY B O 1
ATOM 1321 N N . VAL B 2 71 ? -9.223 -12.529 -15.831 1.00 0.00 472 VAL B N 1
ATOM 1322 C CA . VAL B 2 71 ? -8.197 -12.818 -14.844 1.00 0.00 472 VAL B CA 1
ATOM 1323 C C . VAL B 2 71 ? -7.698 -11.507 -14.234 1.00 0.00 472 VAL B C 1
ATOM 1324 O O . VAL B 2 71 ? -7.612 -10.491 -14.923 1.00 0.00 472 VAL B O 1
ATOM 1337 N N . PHE B 2 72 ? -7.384 -11.571 -12.949 1.00 0.00 473 PHE B N 1
ATOM 1338 C CA . PHE B 2 72 ? -6.894 -10.401 -12.239 1.00 0.00 473 PHE B CA 1
ATOM 1339 C C . PHE B 2 72 ? -5.910 -10.800 -11.138 1.00 0.00 473 PHE B C 1
ATOM 1340 O O . PHE B 2 72 ? -6.013 -11.887 -10.572 1.00 0.00 473 PHE B O 1
ATOM 1357 N N . PRO B 2 73 ? -4.953 -9.875 -10.860 1.00 0.00 474 PRO B N 1
ATOM 1358 C CA . PRO B 2 73 ? -3.950 -10.119 -9.837 1.00 0.00 474 PRO B CA 1
ATOM 1359 C C . PRO B 2 73 ? -4.549 -9.970 -8.437 1.00 0.00 474 PRO B C 1
ATOM 1360 O O . PRO B 2 73 ? -5.001 -8.889 -8.062 1.00 0.00 474 PRO B O 1
ATOM 1371 N N . GLU B 2 74 ? -4.533 -11.072 -7.701 1.00 0.00 475 GLU B N 1
ATOM 1372 C CA . GLU B 2 74 ? -5.069 -11.078 -6.351 1.00 0.00 475 GLU B CA 1
ATOM 1373 C C . GLU B 2 74 ? -4.176 -10.253 -5.422 1.00 0.00 475 GLU B C 1
ATOM 1374 O O . GLU B 2 74 ? -4.652 -9.690 -4.437 1.00 0.00 475 GLU B O 1
ATOM 1386 N N . ASN B 2 75 ? -2.898 -10.208 -5.768 1.00 0.00 476 ASN B N 1
ATOM 1387 C CA . ASN B 2 75 ? -1.935 -9.462 -4.976 1.00 0.00 476 ASN B CA 1
ATOM 1388 C C . ASN B 2 75 ? -2.133 -7.964 -5.218 1.00 0.00 476 ASN B C 1
ATOM 1389 O O . ASN B 2 75 ? -1.494 -7.137 -4.570 1.00 0.00 476 ASN B O 1
ATOM 1400 N N . PHE B 2 76 ? -3.021 -7.661 -6.154 1.00 0.00 477 PHE B N 1
ATOM 1401 C CA . PHE B 2 76 ? -3.312 -6.278 -6.489 1.00 0.00 477 PHE B CA 1
ATOM 1402 C C . PHE B 2 76 ? -4.720 -5.888 -6.035 1.00 0.00 477 PHE B C 1
ATOM 1403 O O . PHE B 2 76 ? -5.152 -4.755 -6.243 1.00 0.00 477 PHE B O 1
ATOM 1420 N N . THR B 2 77 ? -5.397 -6.848 -5.423 1.00 0.00 478 THR B N 1
ATOM 1421 C CA . THR B 2 77 ? -6.747 -6.619 -4.936 1.00 0.00 478 THR B CA 1
ATOM 1422 C C . THR B 2 77 ? -6.855 -7.010 -3.461 1.00 0.00 478 THR B C 1
ATOM 1423 O O . THR B 2 77 ? -5.893 -7.501 -2.873 1.00 0.00 478 THR B O 1
ATOM 1434 N N . GLU B 2 78 ? -8.035 -6.778 -2.905 1.00 0.00 479 GLU B N 1
ATOM 1435 C CA . GLU B 2 78 ? -8.282 -7.101 -1.510 1.00 0.00 479 GLU B CA 1
ATOM 1436 C C . GLU B 2 78 ? -9.565 -7.923 -1.374 1.00 0.00 479 GLU B C 1
ATOM 1437 O O . GLU B 2 78 ? -10.533 -7.694 -2.097 1.00 0.00 479 GLU B O 1
ATOM 1449 N N . ARG B 2 79 ? -9.530 -8.865 -0.442 1.00 0.00 480 ARG B N 1
ATOM 1450 C CA . ARG B 2 79 ? -10.678 -9.723 -0.203 1.00 0.00 480 ARG B CA 1
ATOM 1451 C C . ARG B 2 79 ? -11.719 -8.991 0.647 1.00 0.00 480 ARG B C 1
ATOM 1452 O O . ARG B 2 79 ? -11.367 -8.251 1.565 1.00 0.00 480 ARG B O 1
ATOM 1473 N N . VAL B 2 80 ? -12.980 -9.224 0.312 1.00 0.00 481 VAL B N 1
ATOM 1474 C CA . VAL B 2 80 ? -14.074 -8.595 1.033 1.00 0.00 481 VAL B CA 1
ATOM 1475 C C . VAL B 2 80 ? -14.957 -9.679 1.655 1.00 0.00 481 VAL B C 1
ATOM 1476 O O . VAL B 2 80 ? -15.522 -10.509 0.945 1.00 0.00 481 VAL B O 1
ATOM 1489 N N . PRO B 2 81 ? -15.052 -9.634 3.011 1.00 0.00 482 PRO B N 1
ATOM 1490 C CA . PRO B 2 81 ? -15.855 -10.602 3.738 1.00 0.00 482 PRO B CA 1
ATOM 1491 C C . PRO B 2 81 ? -17.347 -10.297 3.589 1.00 0.00 482 PRO B C 1
ATOM 1492 O O . PRO B 2 81 ? -18.189 -11.034 4.102 1.00 0.00 482 PRO B O 1
ATOM 1503 N N . LEU A 1 1 ? 1.325 0.000 0.000 1.00 0.00 55 LEU A N 2
ATOM 1504 C CA . LEU A 1 1 ? 2.073 0.000 -1.245 1.00 0.00 55 LEU A CA 2
ATOM 1505 C C . LEU A 1 1 ? 2.109 -1.420 -1.814 1.00 0.00 55 LEU A C 2
ATOM 1506 O O . LEU A 1 1 ? 3.070 -2.156 -1.596 1.00 0.00 55 LEU A O 2
ATOM 1522 N N . LEU A 1 2 ? 1.049 -1.762 -2.533 1.00 0.00 56 LEU A N 2
ATOM 1523 C CA . LEU A 1 2 ? 0.947 -3.081 -3.134 1.00 0.00 56 LEU A CA 2
ATOM 1524 C C . LEU A 1 2 ? 1.781 -3.118 -4.416 1.00 0.00 56 LEU A C 2
ATOM 1525 O O . LEU A 1 2 ? 1.550 -2.332 -5.334 1.00 0.00 56 LEU A O 2
ATOM 1541 N N . PRO A 1 3 ? 2.758 -4.063 -4.439 1.00 0.00 57 PRO A N 2
ATOM 1542 C CA . PRO A 1 3 ? 3.628 -4.213 -5.594 1.00 0.00 57 PRO A CA 2
ATOM 1543 C C . PRO A 1 3 ? 2.893 -4.895 -6.749 1.00 0.00 57 PRO A C 2
ATOM 1544 O O . PRO A 1 3 ? 2.321 -5.971 -6.577 1.00 0.00 57 PRO A O 2
ATOM 1555 N N . THR A 1 4 ? 2.932 -4.242 -7.901 1.00 0.00 58 THR A N 2
ATOM 1556 C CA . THR A 1 4 ? 2.276 -4.772 -9.084 1.00 0.00 58 THR A CA 2
ATOM 1557 C C . THR A 1 4 ? 2.950 -6.069 -9.533 1.00 0.00 58 THR A C 2
ATOM 1558 O O . THR A 1 4 ? 4.175 -6.135 -9.630 1.00 0.00 58 THR A O 2
ATOM 1569 N N . PRO A 1 5 ? 2.100 -7.096 -9.801 1.00 0.00 59 PRO A N 2
ATOM 1570 C CA . PRO A 1 5 ? 2.601 -8.388 -10.239 1.00 0.00 59 PRO A CA 2
ATOM 1571 C C . PRO A 1 5 ? 3.053 -8.335 -11.700 1.00 0.00 59 PRO A C 2
ATOM 1572 O O . PRO A 1 5 ? 2.819 -7.344 -12.390 1.00 0.00 59 PRO A O 2
ATOM 1583 N N . PRO A 1 6 ? 3.709 -9.442 -12.139 1.00 0.00 60 PRO A N 2
ATOM 1584 C CA . PRO A 1 6 ? 4.195 -9.531 -13.506 1.00 0.00 60 PRO A CA 2
ATOM 1585 C C . PRO A 1 6 ? 3.043 -9.783 -14.481 1.00 0.00 60 PRO A C 2
ATOM 1586 O O . PRO A 1 6 ? 1.963 -10.208 -14.076 1.00 0.00 60 PRO A O 2
ATOM 1597 N N . LEU A 1 7 ? 3.315 -9.511 -15.750 1.00 0.00 61 LEU A N 2
ATOM 1598 C CA . LEU A 1 7 ? 2.315 -9.703 -16.786 1.00 0.00 61 LEU A CA 2
ATOM 1599 C C . LEU A 1 7 ? 1.875 -11.169 -16.800 1.00 0.00 61 LEU A C 2
ATOM 1600 O O . LEU A 1 7 ? 2.711 -12.071 -16.848 1.00 0.00 61 LEU A O 2
ATOM 1616 N N . SER A 1 8 ? 0.565 -11.361 -16.757 1.00 0.00 62 SER A N 2
ATOM 1617 C CA . SER A 1 8 ? 0.005 -12.701 -16.765 1.00 0.00 62 SER A CA 2
ATOM 1618 C C . SER A 1 8 ? -0.298 -13.134 -18.201 1.00 0.00 62 SER A C 2
ATOM 1619 O O . SER A 1 8 ? -0.461 -12.294 -19.084 1.00 0.00 62 SER A O 2
ATOM 1627 N N . PRO A 1 9 ? -0.365 -14.479 -18.394 1.00 0.00 63 PRO A N 2
ATOM 1628 C CA . PRO A 1 9 ? -0.645 -15.033 -19.707 1.00 0.00 63 PRO A CA 2
ATOM 1629 C C . PRO A 1 9 ? -2.123 -14.873 -20.066 1.00 0.00 63 PRO A C 2
ATOM 1630 O O . PRO A 1 9 ? -2.928 -14.462 -19.231 1.00 0.00 63 PRO A O 2
ATOM 1641 N N . SER A 1 10 ? -2.437 -15.206 -21.310 1.00 0.00 64 SER A N 2
ATOM 1642 C CA . SER A 1 10 ? -3.805 -15.105 -21.789 1.00 0.00 64 SER A CA 2
ATOM 1643 C C . SER A 1 10 ? -4.658 -16.218 -21.177 1.00 0.00 64 SER A C 2
ATOM 1644 O O . SER A 1 10 ? -4.879 -17.252 -21.806 1.00 0.00 64 SER A O 2
ATOM 1652 N N . ARG A 1 11 ? -5.113 -15.969 -19.958 1.00 0.00 65 ARG A N 2
ATOM 1653 C CA . ARG A 1 11 ? -5.935 -16.938 -19.254 1.00 0.00 65 ARG A CA 2
ATOM 1654 C C . ARG A 1 11 ? -7.377 -16.880 -19.762 1.00 0.00 65 ARG A C 2
ATOM 1655 O O . ARG A 1 11 ? -8.209 -16.171 -19.199 1.00 0.00 65 ARG A O 2
ATOM 1676 N N . ARG A 1 12 ? -7.628 -17.635 -20.822 1.00 0.00 66 ARG A N 2
ATOM 1677 C CA . ARG A 1 12 ? -8.955 -17.679 -21.412 1.00 0.00 66 ARG A CA 2
ATOM 1678 C C . ARG A 1 12 ? -9.801 -18.759 -20.735 1.00 0.00 66 ARG A C 2
ATOM 1679 O O . ARG A 1 12 ? -9.518 -19.948 -20.868 1.00 0.00 66 ARG A O 2
ATOM 1700 N N . SER A 1 13 ? -10.824 -18.305 -20.025 1.00 0.00 67 SER A N 2
ATOM 1701 C CA . SER A 1 13 ? -11.715 -19.218 -19.329 1.00 0.00 67 SER A CA 2
ATOM 1702 C C . SER A 1 13 ? -12.524 -20.033 -20.340 1.00 0.00 67 SER A C 2
ATOM 1703 O O . SER A 1 13 ? -12.469 -21.261 -20.339 1.00 0.00 67 SER A O 2
ATOM 1711 N N . GLY A 1 14 ? -13.256 -19.315 -21.179 1.00 0.00 68 GLY A N 2
ATOM 1712 C CA . GLY A 1 14 ? -14.076 -19.956 -22.193 1.00 0.00 68 GLY A CA 2
ATOM 1713 C C . GLY A 1 14 ? -15.304 -19.105 -22.524 1.00 0.00 68 GLY A C 2
ATOM 1714 O O . GLY A 1 14 ? -16.034 -18.687 -21.626 1.00 0.00 68 GLY A O 2
ATOM 1718 N N . GLY B 2 1 ? -30.074 -6.297 -12.317 1.00 0.00 402 GLY B N 2
ATOM 1719 C CA . GLY B 2 1 ? -29.078 -7.236 -11.830 1.00 0.00 402 GLY B CA 2
ATOM 1720 C C . GLY B 2 1 ? -29.560 -8.679 -11.992 1.00 0.00 402 GLY B C 2
ATOM 1721 O O . GLY B 2 1 ? -30.691 -8.916 -12.415 1.00 0.00 402 GLY B O 2
ATOM 1725 N N . ARG B 2 2 ? -28.678 -9.606 -11.648 1.00 0.00 403 ARG B N 2
ATOM 1726 C CA . ARG B 2 2 ? -28.999 -11.019 -11.751 1.00 0.00 403 ARG B CA 2
ATOM 1727 C C . ARG B 2 2 ? -30.062 -11.398 -10.717 1.00 0.00 403 ARG B C 2
ATOM 1728 O O . ARG B 2 2 ? -30.469 -10.567 -9.906 1.00 0.00 403 ARG B O 2
ATOM 1749 N N . LEU B 2 3 ? -30.480 -12.654 -10.779 1.00 0.00 404 LEU B N 2
ATOM 1750 C CA . LEU B 2 3 ? -31.487 -13.153 -9.858 1.00 0.00 404 LEU B CA 2
ATOM 1751 C C . LEU B 2 3 ? -30.869 -14.236 -8.971 1.00 0.00 404 LEU B C 2
ATOM 1752 O O . LEU B 2 3 ? -31.195 -14.337 -7.790 1.00 0.00 404 LEU B O 2
ATOM 1768 N N . ASP B 2 4 ? -29.987 -15.019 -9.576 1.00 0.00 405 ASP B N 2
ATOM 1769 C CA . ASP B 2 4 ? -29.321 -16.091 -8.856 1.00 0.00 405 ASP B CA 2
ATOM 1770 C C . ASP B 2 4 ? -27.829 -15.774 -8.744 1.00 0.00 405 ASP B C 2
ATOM 1771 O O . ASP B 2 4 ? -27.284 -15.036 -9.564 1.00 0.00 405 ASP B O 2
ATOM 1780 N N . LEU B 2 5 ? -27.209 -16.347 -7.723 1.00 0.00 406 LEU B N 2
ATOM 1781 C CA . LEU B 2 5 ? -25.791 -16.133 -7.492 1.00 0.00 406 LEU B CA 2
ATOM 1782 C C . LEU B 2 5 ? -24.989 -17.169 -8.282 1.00 0.00 406 LEU B C 2
ATOM 1783 O O . LEU B 2 5 ? -25.521 -18.208 -8.670 1.00 0.00 406 LEU B O 2
ATOM 1799 N N . PRO B 2 6 ? -23.687 -16.842 -8.504 1.00 0.00 407 PRO B N 2
ATOM 1800 C CA . PRO B 2 6 ? -22.806 -17.731 -9.241 1.00 0.00 407 PRO B CA 2
ATOM 1801 C C . PRO B 2 6 ? -22.395 -18.930 -8.383 1.00 0.00 407 PRO B C 2
ATOM 1802 O O . PRO B 2 6 ? -22.027 -18.768 -7.221 1.00 0.00 407 PRO B O 2
ATOM 1813 N N . PRO B 2 7 ? -22.472 -20.136 -9.006 1.00 0.00 408 PRO B N 2
ATOM 1814 C CA . PRO B 2 7 ? -22.111 -21.361 -8.313 1.00 0.00 408 PRO B CA 2
ATOM 1815 C C . PRO B 2 7 ? -20.592 -21.488 -8.179 1.00 0.00 408 PRO B C 2
ATOM 1816 O O . PRO B 2 7 ? -19.852 -21.111 -9.086 1.00 0.00 408 PRO B O 2
ATOM 1827 N N . GLY B 2 8 ? -20.173 -22.021 -7.041 1.00 0.00 409 GLY B N 2
ATOM 1828 C CA . GLY B 2 8 ? -18.756 -22.204 -6.777 1.00 0.00 409 GLY B CA 2
ATOM 1829 C C . GLY B 2 8 ? -18.157 -20.960 -6.118 1.00 0.00 409 GLY B C 2
ATOM 1830 O O . GLY B 2 8 ? -17.132 -21.043 -5.443 1.00 0.00 409 GLY B O 2
ATOM 1834 N N . PHE B 2 9 ? -18.822 -19.835 -6.337 1.00 0.00 410 PHE B N 2
ATOM 1835 C CA . PHE B 2 9 ? -18.368 -18.575 -5.772 1.00 0.00 410 PHE B CA 2
ATOM 1836 C C . PHE B 2 9 ? -17.770 -18.783 -4.379 1.00 0.00 410 PHE B C 2
ATOM 1837 O O . PHE B 2 9 ? -18.215 -19.652 -3.632 1.00 0.00 410 PHE B O 2
ATOM 1854 N N . MET B 2 10 ? -16.771 -17.969 -4.072 1.00 0.00 411 MET B N 2
ATOM 1855 C CA . MET B 2 10 ? -16.108 -18.052 -2.781 1.00 0.00 411 MET B CA 2
ATOM 1856 C C . MET B 2 10 ? -16.500 -16.873 -1.887 1.00 0.00 411 MET B C 2
ATOM 1857 O O . MET B 2 10 ? -17.239 -17.043 -0.919 1.00 0.00 411 MET B O 2
ATOM 1871 N N . PHE B 2 11 ? -15.986 -15.705 -2.244 1.00 0.00 412 PHE B N 2
ATOM 1872 C CA . PHE B 2 11 ? -16.271 -14.499 -1.485 1.00 0.00 412 PHE B CA 2
ATOM 1873 C C . PHE B 2 11 ? -16.079 -13.251 -2.348 1.00 0.00 412 PHE B C 2
ATOM 1874 O O . PHE B 2 11 ? -15.726 -13.351 -3.522 1.00 0.00 412 PHE B O 2
ATOM 1891 N N . LYS B 2 12 ? -16.320 -12.102 -1.732 1.00 0.00 413 LYS B N 2
ATOM 1892 C CA . LYS B 2 12 ? -16.179 -10.835 -2.430 1.00 0.00 413 LYS B CA 2
ATOM 1893 C C . LYS B 2 12 ? -14.818 -10.222 -2.093 1.00 0.00 413 LYS B C 2
ATOM 1894 O O . LYS B 2 12 ? -14.316 -10.388 -0.982 1.00 0.00 413 LYS B O 2
ATOM 1913 N N . VAL B 2 13 ? -14.259 -9.527 -3.073 1.00 0.00 414 VAL B N 2
ATOM 1914 C CA . VAL B 2 13 ? -12.966 -8.890 -2.895 1.00 0.00 414 VAL B CA 2
ATOM 1915 C C . VAL B 2 13 ? -13.089 -7.398 -3.212 1.00 0.00 414 VAL B C 2
ATOM 1916 O O . VAL B 2 13 ? -14.085 -6.962 -3.788 1.00 0.00 414 VAL B O 2
ATOM 1929 N N . GLN B 2 14 ? -12.064 -6.656 -2.821 1.00 0.00 415 GLN B N 2
ATOM 1930 C CA . GLN B 2 14 ? -12.045 -5.222 -3.056 1.00 0.00 415 GLN B CA 2
ATOM 1931 C C . GLN B 2 14 ? -10.682 -4.792 -3.603 1.00 0.00 415 GLN B C 2
ATOM 1932 O O . GLN B 2 14 ? -9.659 -4.976 -2.946 1.00 0.00 415 GLN B O 2
ATOM 1946 N N . ALA B 2 15 ? -10.712 -4.227 -4.801 1.00 0.00 416 ALA B N 2
ATOM 1947 C CA . ALA B 2 15 ? -9.492 -3.769 -5.444 1.00 0.00 416 ALA B CA 2
ATOM 1948 C C . ALA B 2 15 ? -8.924 -2.582 -4.664 1.00 0.00 416 ALA B C 2
ATOM 1949 O O . ALA B 2 15 ? -9.674 -1.816 -4.060 1.00 0.00 416 ALA B O 2
ATOM 1956 N N . GLN B 2 16 ? -7.605 -2.466 -4.702 1.00 0.00 417 GLN B N 2
ATOM 1957 C CA . GLN B 2 16 ? -6.928 -1.385 -4.006 1.00 0.00 417 GLN B CA 2
ATOM 1958 C C . GLN B 2 16 ? -6.109 -0.550 -4.992 1.00 0.00 417 GLN B C 2
ATOM 1959 O O . GLN B 2 16 ? -5.458 0.418 -4.600 1.00 0.00 417 GLN B O 2
ATOM 1973 N N . HIS B 2 17 ? -6.167 -0.955 -6.252 1.00 0.00 418 HIS B N 2
ATOM 1974 C CA . HIS B 2 17 ? -5.439 -0.256 -7.297 1.00 0.00 418 HIS B CA 2
ATOM 1975 C C . HIS B 2 17 ? -6.220 -0.338 -8.610 1.00 0.00 418 HIS B C 2
ATOM 1976 O O . HIS B 2 17 ? -7.184 -1.095 -8.716 1.00 0.00 418 HIS B O 2
ATOM 1990 N N . ASP B 2 18 ? -5.775 0.451 -9.576 1.00 0.00 419 ASP B N 2
ATOM 1991 C CA . ASP B 2 18 ? -6.420 0.477 -10.878 1.00 0.00 419 ASP B CA 2
ATOM 1992 C C . ASP B 2 18 ? -5.505 -0.185 -11.910 1.00 0.00 419 ASP B C 2
ATOM 1993 O O . ASP B 2 18 ? -4.508 0.401 -12.328 1.00 0.00 419 ASP B O 2
ATOM 2002 N N . TYR B 2 19 ? -5.877 -1.399 -12.290 1.00 0.00 420 TYR B N 2
ATOM 2003 C CA . TYR B 2 19 ? -5.101 -2.148 -13.264 1.00 0.00 420 TYR B CA 2
ATOM 2004 C C . TYR B 2 19 ? -5.911 -2.392 -14.539 1.00 0.00 420 TYR B C 2
ATOM 2005 O O . TYR B 2 19 ? -6.861 -3.173 -14.536 1.00 0.00 420 TYR B O 2
ATOM 2023 N N . THR B 2 20 ? -5.505 -1.708 -15.599 1.00 0.00 421 THR B N 2
ATOM 2024 C CA . THR B 2 20 ? -6.180 -1.841 -16.879 1.00 0.00 421 THR B CA 2
ATOM 2025 C C . THR B 2 20 ? -5.766 -3.143 -17.568 1.00 0.00 421 THR B C 2
ATOM 2026 O O . THR B 2 20 ? -4.613 -3.299 -17.967 1.00 0.00 421 THR B O 2
ATOM 2037 N N . ALA B 2 21 ? -6.729 -4.045 -17.687 1.00 0.00 422 ALA B N 2
ATOM 2038 C CA . ALA B 2 21 ? -6.479 -5.328 -18.321 1.00 0.00 422 ALA B CA 2
ATOM 2039 C C . ALA B 2 21 ? -7.265 -5.407 -19.631 1.00 0.00 422 ALA B C 2
ATOM 2040 O O . ALA B 2 21 ? -8.494 -5.352 -19.626 1.00 0.00 422 ALA B O 2
ATOM 2047 N N . THR B 2 22 ? -6.524 -5.534 -20.722 1.00 0.00 423 THR B N 2
ATOM 2048 C CA . THR B 2 22 ? -7.136 -5.620 -22.036 1.00 0.00 423 THR B CA 2
ATOM 2049 C C . THR B 2 22 ? -6.800 -6.960 -22.695 1.00 0.00 423 THR B C 2
ATOM 2050 O O . THR B 2 22 ? -5.759 -7.097 -23.335 1.00 0.00 423 THR B O 2
ATOM 2061 N N . ASP B 2 23 ? -7.702 -7.914 -22.514 1.00 0.00 424 ASP B N 2
ATOM 2062 C CA . ASP B 2 23 ? -7.513 -9.239 -23.081 1.00 0.00 424 ASP B CA 2
ATOM 2063 C C . ASP B 2 23 ? -8.860 -9.774 -23.573 1.00 0.00 424 ASP B C 2
ATOM 2064 O O . ASP B 2 23 ? -9.866 -9.068 -23.529 1.00 0.00 424 ASP B O 2
ATOM 2073 N N . THR B 2 24 ? -8.834 -11.018 -24.029 1.00 0.00 425 THR B N 2
ATOM 2074 C CA . THR B 2 24 ? -10.041 -11.656 -24.528 1.00 0.00 425 THR B CA 2
ATOM 2075 C C . THR B 2 24 ? -10.782 -12.360 -23.389 1.00 0.00 425 THR B C 2
ATOM 2076 O O . THR B 2 24 ? -11.807 -13.000 -23.614 1.00 0.00 425 THR B O 2
ATOM 2087 N N . ASP B 2 25 ? -10.233 -12.217 -22.192 1.00 0.00 426 ASP B N 2
ATOM 2088 C CA . ASP B 2 25 ? -10.828 -12.832 -21.017 1.00 0.00 426 ASP B CA 2
ATOM 2089 C C . ASP B 2 25 ? -10.160 -12.273 -19.760 1.00 0.00 426 ASP B C 2
ATOM 2090 O O . ASP B 2 25 ? -9.967 -12.994 -18.782 1.00 0.00 426 ASP B O 2
ATOM 2099 N N . GLU B 2 26 ? -9.825 -10.992 -19.826 1.00 0.00 427 GLU B N 2
ATOM 2100 C CA . GLU B 2 26 ? -9.182 -10.328 -18.704 1.00 0.00 427 GLU B CA 2
ATOM 2101 C C . GLU B 2 26 ? -10.231 -9.673 -17.804 1.00 0.00 427 GLU B C 2
ATOM 2102 O O . GLU B 2 26 ? -11.406 -9.608 -18.160 1.00 0.00 427 GLU B O 2
ATOM 2114 N N . LEU B 2 27 ? -9.768 -9.205 -16.654 1.00 0.00 428 LEU B N 2
ATOM 2115 C CA . LEU B 2 27 ? -10.651 -8.558 -15.699 1.00 0.00 428 LEU B CA 2
ATOM 2116 C C . LEU B 2 27 ? -10.052 -7.211 -15.288 1.00 0.00 428 LEU B C 2
ATOM 2117 O O . LEU B 2 27 ? -8.999 -7.164 -14.655 1.00 0.00 428 LEU B O 2
ATOM 2133 N N . GLN B 2 28 ? -10.750 -6.150 -15.665 1.00 0.00 429 GLN B N 2
ATOM 2134 C CA . GLN B 2 28 ? -10.300 -4.806 -15.343 1.00 0.00 429 GLN B CA 2
ATOM 2135 C C . GLN B 2 28 ? -10.684 -4.449 -13.905 1.00 0.00 429 GLN B C 2
ATOM 2136 O O . GLN B 2 28 ? -11.831 -4.633 -13.501 1.00 0.00 429 GLN B O 2
ATOM 2150 N N . LEU B 2 29 ? -9.702 -3.944 -13.173 1.00 0.00 430 LEU B N 2
ATOM 2151 C CA . LEU B 2 29 ? -9.923 -3.560 -11.789 1.00 0.00 430 LEU B CA 2
ATOM 2152 C C . LEU B 2 29 ? -9.581 -2.078 -11.615 1.00 0.00 430 LEU B C 2
ATOM 2153 O O . LEU B 2 29 ? -8.606 -1.592 -12.186 1.00 0.00 430 LEU B O 2
ATOM 2169 N N . LYS B 2 30 ? -10.402 -1.403 -10.825 1.00 0.00 431 LYS B N 2
ATOM 2170 C CA . LYS B 2 30 ? -10.198 0.012 -10.568 1.00 0.00 431 LYS B CA 2
ATOM 2171 C C . LYS B 2 30 ? -10.041 0.236 -9.063 1.00 0.00 431 LYS B C 2
ATOM 2172 O O . LYS B 2 30 ? -10.868 -0.219 -8.274 1.00 0.00 431 LYS B O 2
ATOM 2191 N N . ALA B 2 31 ? -8.974 0.937 -8.709 1.00 0.00 432 ALA B N 2
ATOM 2192 C CA . ALA B 2 31 ? -8.698 1.226 -7.312 1.00 0.00 432 ALA B CA 2
ATOM 2193 C C . ALA B 2 31 ? -10.017 1.470 -6.576 1.00 0.00 432 ALA B C 2
ATOM 2194 O O . ALA B 2 31 ? -10.606 2.543 -6.690 1.00 0.00 432 ALA B O 2
ATOM 2201 N N . GLY B 2 32 ? -10.441 0.455 -5.838 1.00 0.00 433 GLY B N 2
ATOM 2202 C CA . GLY B 2 32 ? -11.679 0.545 -5.082 1.00 0.00 433 GLY B CA 2
ATOM 2203 C C . GLY B 2 32 ? -12.838 -0.092 -5.851 1.00 0.00 433 GLY B C 2
ATOM 2204 O O . GLY B 2 32 ? -13.912 0.498 -5.964 1.00 0.00 433 GLY B O 2
ATOM 2208 N N . ASP B 2 33 ? -12.583 -1.289 -6.359 1.00 0.00 434 ASP B N 2
ATOM 2209 C CA . ASP B 2 33 ? -13.591 -2.012 -7.115 1.00 0.00 434 ASP B CA 2
ATOM 2210 C C . ASP B 2 33 ? -14.069 -3.214 -6.299 1.00 0.00 434 ASP B C 2
ATOM 2211 O O . ASP B 2 33 ? -13.453 -3.573 -5.296 1.00 0.00 434 ASP B O 2
ATOM 2220 N N . VAL B 2 34 ? -15.163 -3.804 -6.759 1.00 0.00 435 VAL B N 2
ATOM 2221 C CA . VAL B 2 34 ? -15.731 -4.959 -6.084 1.00 0.00 435 VAL B CA 2
ATOM 2222 C C . VAL B 2 34 ? -15.729 -6.154 -7.039 1.00 0.00 435 VAL B C 2
ATOM 2223 O O . VAL B 2 34 ? -16.345 -6.105 -8.102 1.00 0.00 435 VAL B O 2
ATOM 2236 N N . VAL B 2 35 ? -15.029 -7.200 -6.625 1.00 0.00 436 VAL B N 2
ATOM 2237 C CA . VAL B 2 35 ? -14.939 -8.406 -7.430 1.00 0.00 436 VAL B CA 2
ATOM 2238 C C . VAL B 2 35 ? -15.286 -9.619 -6.564 1.00 0.00 436 VAL B C 2
ATOM 2239 O O . VAL B 2 35 ? -15.050 -9.612 -5.357 1.00 0.00 436 VAL B O 2
ATOM 2252 N N . LEU B 2 36 ? -15.841 -10.631 -7.214 1.00 0.00 437 LEU B N 2
ATOM 2253 C CA . LEU B 2 36 ? -16.224 -11.848 -6.519 1.00 0.00 437 LEU B CA 2
ATOM 2254 C C . LEU B 2 36 ? -15.292 -12.986 -6.939 1.00 0.00 437 LEU B C 2
ATOM 2255 O O . LEU B 2 36 ? -15.152 -13.271 -8.128 1.00 0.00 437 LEU B O 2
ATOM 2271 N N . VAL B 2 37 ? -14.679 -13.605 -5.942 1.00 0.00 438 VAL B N 2
ATOM 2272 C CA . VAL B 2 37 ? -13.764 -14.705 -6.193 1.00 0.00 438 VAL B CA 2
ATOM 2273 C C . VAL B 2 37 ? -14.568 -15.970 -6.503 1.00 0.00 438 VAL B C 2
ATOM 2274 O O . VAL B 2 37 ? -15.273 -16.489 -5.639 1.00 0.00 438 VAL B O 2
ATOM 2287 N N . ILE B 2 38 ? -14.434 -16.429 -7.739 1.00 0.00 439 ILE B N 2
ATOM 2288 C CA . ILE B 2 38 ? -15.139 -17.623 -8.174 1.00 0.00 439 ILE B CA 2
ATOM 2289 C C . ILE B 2 38 ? -14.122 -18.682 -8.606 1.00 0.00 439 ILE B C 2
ATOM 2290 O O . ILE B 2 38 ? -13.009 -18.349 -9.010 1.00 0.00 439 ILE B O 2
ATOM 2306 N N . PRO B 2 39 ? -14.552 -19.968 -8.503 1.00 0.00 440 PRO B N 2
ATOM 2307 C CA . PRO B 2 39 ? -13.692 -21.077 -8.878 1.00 0.00 440 PRO B CA 2
ATOM 2308 C C . PRO B 2 39 ? -13.585 -21.198 -10.400 1.00 0.00 440 PRO B C 2
ATOM 2309 O O . PRO B 2 39 ? -14.581 -21.447 -11.077 1.00 0.00 440 PRO B O 2
ATOM 2320 N N . PHE B 2 40 ? -12.369 -21.015 -10.892 1.00 0.00 441 PHE B N 2
ATOM 2321 C CA . PHE B 2 40 ? -12.120 -21.100 -12.321 1.00 0.00 441 PHE B CA 2
ATOM 2322 C C . PHE B 2 40 ? -12.553 -22.459 -12.874 1.00 0.00 441 PHE B C 2
ATOM 2323 O O . PHE B 2 40 ? -13.058 -23.302 -12.133 1.00 0.00 441 PHE B O 2
ATOM 2340 N N . GLN B 2 41 ? -12.341 -22.630 -14.170 1.00 0.00 442 GLN B N 2
ATOM 2341 C CA . GLN B 2 41 ? -12.704 -23.872 -14.831 1.00 0.00 442 GLN B CA 2
ATOM 2342 C C . GLN B 2 41 ? -11.617 -24.927 -14.614 1.00 0.00 442 GLN B C 2
ATOM 2343 O O . GLN B 2 41 ? -11.766 -26.073 -15.034 1.00 0.00 442 GLN B O 2
ATOM 2357 N N . ASN B 2 42 ? -10.547 -24.501 -13.958 1.00 0.00 443 ASN B N 2
ATOM 2358 C CA . ASN B 2 42 ? -9.436 -25.395 -13.679 1.00 0.00 443 ASN B CA 2
ATOM 2359 C C . ASN B 2 42 ? -8.268 -24.586 -13.110 1.00 0.00 443 ASN B C 2
ATOM 2360 O O . ASN B 2 42 ? -8.104 -23.412 -13.436 1.00 0.00 443 ASN B O 2
ATOM 2371 N N . PRO B 2 43 ? -7.465 -25.266 -12.247 1.00 0.00 444 PRO B N 2
ATOM 2372 C CA . PRO B 2 43 ? -6.317 -24.623 -11.630 1.00 0.00 444 PRO B CA 2
ATOM 2373 C C . PRO B 2 43 ? -5.170 -24.470 -12.631 1.00 0.00 444 PRO B C 2
ATOM 2374 O O . PRO B 2 43 ? -4.285 -23.638 -12.442 1.00 0.00 444 PRO B O 2
ATOM 2385 N N . GLU B 2 44 ? -5.224 -25.286 -13.673 1.00 0.00 445 GLU B N 2
ATOM 2386 C CA . GLU B 2 44 ? -4.200 -25.252 -14.704 1.00 0.00 445 GLU B CA 2
ATOM 2387 C C . GLU B 2 44 ? -4.308 -23.960 -15.516 1.00 0.00 445 GLU B C 2
ATOM 2388 O O . GLU B 2 44 ? -3.335 -23.526 -16.131 1.00 0.00 445 GLU B O 2
ATOM 2400 N N . GLU B 2 45 ? -5.500 -23.381 -15.492 1.00 0.00 446 GLU B N 2
ATOM 2401 C CA . GLU B 2 45 ? -5.747 -22.147 -16.217 1.00 0.00 446 GLU B CA 2
ATOM 2402 C C . GLU B 2 45 ? -5.413 -20.939 -15.339 1.00 0.00 446 GLU B C 2
ATOM 2403 O O . GLU B 2 45 ? -5.221 -19.834 -15.844 1.00 0.00 446 GLU B O 2
ATOM 2415 N N . GLN B 2 46 ? -5.354 -21.191 -14.040 1.00 0.00 447 GLN B N 2
ATOM 2416 C CA . GLN B 2 46 ? -5.046 -20.138 -13.087 1.00 0.00 447 GLN B CA 2
ATOM 2417 C C . GLN B 2 46 ? -3.621 -19.625 -13.305 1.00 0.00 447 GLN B C 2
ATOM 2418 O O . GLN B 2 46 ? -2.741 -20.380 -13.716 1.00 0.00 447 GLN B O 2
ATOM 2432 N N . ASP B 2 47 ? -3.437 -18.344 -13.021 1.00 0.00 448 ASP B N 2
ATOM 2433 C CA . ASP B 2 47 ? -2.134 -17.721 -13.181 1.00 0.00 448 ASP B CA 2
ATOM 2434 C C . ASP B 2 47 ? -1.513 -17.488 -11.802 1.00 0.00 448 ASP B C 2
ATOM 2435 O O . ASP B 2 47 ? -2.227 -17.346 -10.811 1.00 0.00 448 ASP B O 2
ATOM 2444 N N . GLU B 2 48 ? -0.188 -17.456 -11.784 1.00 0.00 449 GLU B N 2
ATOM 2445 C CA . GLU B 2 48 ? 0.538 -17.242 -10.543 1.00 0.00 449 GLU B CA 2
ATOM 2446 C C . GLU B 2 48 ? 0.435 -15.777 -10.114 1.00 0.00 449 GLU B C 2
ATOM 2447 O O . GLU B 2 48 ? 1.000 -14.896 -10.761 1.00 0.00 449 GLU B O 2
ATOM 2459 N N . GLY B 2 49 ? -0.289 -15.561 -9.026 1.00 0.00 450 GLY B N 2
ATOM 2460 C CA . GLY B 2 49 ? -0.472 -14.218 -8.503 1.00 0.00 450 GLY B CA 2
ATOM 2461 C C . GLY B 2 49 ? -1.799 -13.621 -8.976 1.00 0.00 450 GLY B C 2
ATOM 2462 O O . GLY B 2 49 ? -2.165 -12.518 -8.575 1.00 0.00 450 GLY B O 2
ATOM 2466 N N . TRP B 2 50 ? -2.482 -14.377 -9.823 1.00 0.00 451 TRP B N 2
ATOM 2467 C CA . TRP B 2 50 ? -3.760 -13.937 -10.355 1.00 0.00 451 TRP B CA 2
ATOM 2468 C C . TRP B 2 50 ? -4.736 -15.113 -10.276 1.00 0.00 451 TRP B C 2
ATOM 2469 O O . TRP B 2 50 ? -4.328 -16.270 -10.364 1.00 0.00 451 TRP B O 2
ATOM 2490 N N . LEU B 2 51 ? -6.007 -14.776 -10.109 1.00 0.00 452 LEU B N 2
ATOM 2491 C CA . LEU B 2 51 ? -7.044 -15.789 -10.018 1.00 0.00 452 LEU B CA 2
ATOM 2492 C C . LEU B 2 51 ? -8.242 -15.365 -10.870 1.00 0.00 452 LEU B C 2
ATOM 2493 O O . LEU B 2 51 ? -8.280 -14.247 -11.380 1.00 0.00 452 LEU B O 2
ATOM 2509 N N . MET B 2 52 ? -9.191 -16.281 -10.996 1.00 0.00 453 MET B N 2
ATOM 2510 C CA . MET B 2 52 ? -10.388 -16.015 -11.776 1.00 0.00 453 MET B CA 2
ATOM 2511 C C . MET B 2 52 ? -11.491 -15.415 -10.902 1.00 0.00 453 MET B C 2
ATOM 2512 O O . MET B 2 52 ? -12.026 -16.089 -10.023 1.00 0.00 453 MET B O 2
ATOM 2526 N N . GLY B 2 53 ? -11.798 -14.156 -11.174 1.00 0.00 454 GLY B N 2
ATOM 2527 C CA . GLY B 2 53 ? -12.827 -13.457 -10.422 1.00 0.00 454 GLY B CA 2
ATOM 2528 C C . GLY B 2 53 ? -13.768 -12.695 -11.358 1.00 0.00 454 GLY B C 2
ATOM 2529 O O . GLY B 2 53 ? -13.549 -12.657 -12.568 1.00 0.00 454 GLY B O 2
ATOM 2533 N N . VAL B 2 54 ? -14.794 -12.106 -10.762 1.00 0.00 455 VAL B N 2
ATOM 2534 C CA . VAL B 2 54 ? -15.768 -11.345 -11.527 1.00 0.00 455 VAL B CA 2
ATOM 2535 C C . VAL B 2 54 ? -16.115 -10.063 -10.769 1.00 0.00 455 VAL B C 2
ATOM 2536 O O . VAL B 2 54 ? -16.187 -10.063 -9.541 1.00 0.00 455 VAL B O 2
ATOM 2549 N N . LYS B 2 55 ? -16.322 -9.000 -11.532 1.00 0.00 456 LYS B N 2
ATOM 2550 C CA . LYS B 2 55 ? -16.660 -7.713 -10.948 1.00 0.00 456 LYS B CA 2
ATOM 2551 C C . LYS B 2 55 ? -18.144 -7.702 -10.574 1.00 0.00 456 LYS B C 2
ATOM 2552 O O . LYS B 2 55 ? -18.923 -8.502 -11.089 1.00 0.00 456 LYS B O 2
ATOM 2571 N N . GLU B 2 56 ? -18.489 -6.786 -9.681 1.00 0.00 457 GLU B N 2
ATOM 2572 C CA . GLU B 2 56 ? -19.865 -6.661 -9.231 1.00 0.00 457 GLU B CA 2
ATOM 2573 C C . GLU B 2 56 ? -20.789 -6.389 -10.420 1.00 0.00 457 GLU B C 2
ATOM 2574 O O . GLU B 2 56 ? -21.871 -6.966 -10.514 1.00 0.00 457 GLU B O 2
ATOM 2586 N N . SER B 2 57 ? -20.328 -5.510 -11.298 1.00 0.00 458 SER B N 2
ATOM 2587 C CA . SER B 2 57 ? -21.099 -5.155 -12.477 1.00 0.00 458 SER B CA 2
ATOM 2588 C C . SER B 2 57 ? -21.342 -6.397 -13.337 1.00 0.00 458 SER B C 2
ATOM 2589 O O . SER B 2 57 ? -22.440 -6.592 -13.856 1.00 0.00 458 SER B O 2
ATOM 2597 N N . ASP B 2 58 ? -20.300 -7.205 -13.461 1.00 0.00 459 ASP B N 2
ATOM 2598 C CA . ASP B 2 58 ? -20.386 -8.423 -14.249 1.00 0.00 459 ASP B CA 2
ATOM 2599 C C . ASP B 2 58 ? -21.396 -9.374 -13.601 1.00 0.00 459 ASP B C 2
ATOM 2600 O O . ASP B 2 58 ? -22.066 -10.138 -14.293 1.00 0.00 459 ASP B O 2
ATOM 2609 N N . TRP B 2 59 ? -21.471 -9.295 -12.281 1.00 0.00 460 TRP B N 2
ATOM 2610 C CA . TRP B 2 59 ? -22.387 -10.139 -11.532 1.00 0.00 460 TRP B CA 2
ATOM 2611 C C . TRP B 2 59 ? -23.776 -10.002 -12.159 1.00 0.00 460 TRP B C 2
ATOM 2612 O O . TRP B 2 59 ? -24.447 -11.001 -12.413 1.00 0.00 460 TRP B O 2
ATOM 2633 N N . ASN B 2 60 ? -24.165 -8.757 -12.392 1.00 0.00 461 ASN B N 2
ATOM 2634 C CA . ASN B 2 60 ? -25.462 -8.477 -12.985 1.00 0.00 461 ASN B CA 2
ATOM 2635 C C . ASN B 2 60 ? -25.599 -9.258 -14.293 1.00 0.00 461 ASN B C 2
ATOM 2636 O O . ASN B 2 60 ? -26.710 -9.569 -14.721 1.00 0.00 461 ASN B O 2
ATOM 2647 N N . GLN B 2 61 ? -24.455 -9.553 -14.892 1.00 0.00 462 GLN B N 2
ATOM 2648 C CA . GLN B 2 61 ? -24.433 -10.291 -16.143 1.00 0.00 462 GLN B CA 2
ATOM 2649 C C . GLN B 2 61 ? -24.281 -11.789 -15.873 1.00 0.00 462 GLN B C 2
ATOM 2650 O O . GLN B 2 61 ? -23.925 -12.552 -16.770 1.00 0.00 462 GLN B O 2
ATOM 2664 N N . HIS B 2 62 ? -24.558 -12.166 -14.634 1.00 0.00 463 HIS B N 2
ATOM 2665 C CA . HIS B 2 62 ? -24.456 -13.559 -14.234 1.00 0.00 463 HIS B CA 2
ATOM 2666 C C . HIS B 2 62 ? -25.112 -14.447 -15.294 1.00 0.00 463 HIS B C 2
ATOM 2667 O O . HIS B 2 62 ? -24.797 -15.631 -15.399 1.00 0.00 463 HIS B O 2
ATOM 2681 N N . LYS B 2 63 ? -26.013 -13.840 -16.052 1.00 0.00 464 LYS B N 2
ATOM 2682 C CA . LYS B 2 63 ? -26.716 -14.560 -17.100 1.00 0.00 464 LYS B CA 2
ATOM 2683 C C . LYS B 2 63 ? -25.699 -15.148 -18.080 1.00 0.00 464 LYS B C 2
ATOM 2684 O O . LYS B 2 63 ? -25.945 -16.191 -18.684 1.00 0.00 464 LYS B O 2
ATOM 2703 N N . LYS B 2 64 ? -24.578 -14.453 -18.208 1.00 0.00 465 LYS B N 2
ATOM 2704 C CA . LYS B 2 64 ? -23.523 -14.894 -19.104 1.00 0.00 465 LYS B CA 2
ATOM 2705 C C . LYS B 2 64 ? -22.173 -14.773 -18.394 1.00 0.00 465 LYS B C 2
ATOM 2706 O O . LYS B 2 64 ? -21.208 -14.273 -18.968 1.00 0.00 465 LYS B O 2
ATOM 2725 N N . LEU B 2 65 ? -22.149 -15.241 -17.154 1.00 0.00 466 LEU B N 2
ATOM 2726 C CA . LEU B 2 65 ? -20.934 -15.192 -16.359 1.00 0.00 466 LEU B CA 2
ATOM 2727 C C . LEU B 2 65 ? -19.799 -15.868 -17.130 1.00 0.00 466 LEU B C 2
ATOM 2728 O O . LEU B 2 65 ? -18.640 -15.474 -17.009 1.00 0.00 466 LEU B O 2
ATOM 2744 N N . GLU B 2 66 ? -20.171 -16.876 -17.906 1.00 0.00 467 GLU B N 2
ATOM 2745 C CA . GLU B 2 66 ? -19.198 -17.611 -18.696 1.00 0.00 467 GLU B CA 2
ATOM 2746 C C . GLU B 2 66 ? -18.525 -16.681 -19.709 1.00 0.00 467 GLU B C 2
ATOM 2747 O O . GLU B 2 66 ? -17.469 -17.006 -20.249 1.00 0.00 467 GLU B O 2
ATOM 2759 N N . LYS B 2 67 ? -19.165 -15.544 -19.936 1.00 0.00 468 LYS B N 2
ATOM 2760 C CA . LYS B 2 67 ? -18.642 -14.565 -20.874 1.00 0.00 468 LYS B CA 2
ATOM 2761 C C . LYS B 2 67 ? -18.276 -13.286 -20.119 1.00 0.00 468 LYS B C 2
ATOM 2762 O O . LYS B 2 67 ? -17.920 -12.280 -20.731 1.00 0.00 468 LYS B O 2
ATOM 2781 N N . CYS B 2 68 ? -18.376 -13.366 -18.800 1.00 0.00 469 CYS B N 2
ATOM 2782 C CA . CYS B 2 68 ? -18.060 -12.226 -17.956 1.00 0.00 469 CYS B CA 2
ATOM 2783 C C . CYS B 2 68 ? -16.835 -12.580 -17.111 1.00 0.00 469 CYS B C 2
ATOM 2784 O O . CYS B 2 68 ? -16.272 -11.719 -16.436 1.00 0.00 469 CYS B O 2
ATOM 2792 N N . ARG B 2 69 ? -16.457 -13.848 -17.176 1.00 0.00 470 ARG B N 2
ATOM 2793 C CA . ARG B 2 69 ? -15.308 -14.326 -16.425 1.00 0.00 470 ARG B CA 2
ATOM 2794 C C . ARG B 2 69 ? -14.049 -13.561 -16.838 1.00 0.00 470 ARG B C 2
ATOM 2795 O O . ARG B 2 69 ? -13.930 -13.126 -17.982 1.00 0.00 470 ARG B O 2
ATOM 2816 N N . GLY B 2 70 ? -13.141 -13.421 -15.883 1.00 0.00 471 GLY B N 2
ATOM 2817 C CA . GLY B 2 70 ? -11.896 -12.714 -16.133 1.00 0.00 471 GLY B CA 2
ATOM 2818 C C . GLY B 2 70 ? -10.834 -13.091 -15.097 1.00 0.00 471 GLY B C 2
ATOM 2819 O O . GLY B 2 70 ? -11.130 -13.780 -14.122 1.00 0.00 471 GLY B O 2
ATOM 2823 N N . VAL B 2 71 ? -9.620 -12.623 -15.344 1.00 0.00 472 VAL B N 2
ATOM 2824 C CA . VAL B 2 71 ? -8.513 -12.902 -14.446 1.00 0.00 472 VAL B CA 2
ATOM 2825 C C . VAL B 2 71 ? -7.956 -11.584 -13.904 1.00 0.00 472 VAL B C 2
ATOM 2826 O O . VAL B 2 71 ? -7.898 -10.588 -14.623 1.00 0.00 472 VAL B O 2
ATOM 2839 N N . PHE B 2 72 ? -7.562 -11.620 -12.639 1.00 0.00 473 PHE B N 2
ATOM 2840 C CA . PHE B 2 72 ? -7.011 -10.441 -11.993 1.00 0.00 473 PHE B CA 2
ATOM 2841 C C . PHE B 2 72 ? -5.993 -10.830 -10.919 1.00 0.00 473 PHE B C 2
ATOM 2842 O O . PHE B 2 72 ? -6.082 -11.909 -10.335 1.00 0.00 473 PHE B O 2
ATOM 2859 N N . PRO B 2 73 ? -5.023 -9.906 -10.686 1.00 0.00 474 PRO B N 2
ATOM 2860 C CA . PRO B 2 73 ? -3.988 -10.141 -9.693 1.00 0.00 474 PRO B CA 2
ATOM 2861 C C . PRO B 2 73 ? -4.540 -9.970 -8.276 1.00 0.00 474 PRO B C 2
ATOM 2862 O O . PRO B 2 73 ? -4.955 -8.877 -7.895 1.00 0.00 474 PRO B O 2
ATOM 2873 N N . GLU B 2 74 ? -4.527 -11.068 -7.534 1.00 0.00 475 GLU B N 2
ATOM 2874 C CA . GLU B 2 74 ? -5.021 -11.054 -6.168 1.00 0.00 475 GLU B CA 2
ATOM 2875 C C . GLU B 2 74 ? -4.087 -10.235 -5.274 1.00 0.00 475 GLU B C 2
ATOM 2876 O O . GLU B 2 74 ? -4.526 -9.647 -4.287 1.00 0.00 475 GLU B O 2
ATOM 2888 N N . ASN B 2 75 ? -2.818 -10.222 -5.654 1.00 0.00 476 ASN B N 2
ATOM 2889 C CA . ASN B 2 75 ? -1.819 -9.484 -4.898 1.00 0.00 476 ASN B CA 2
ATOM 2890 C C . ASN B 2 75 ? -2.031 -7.984 -5.110 1.00 0.00 476 ASN B C 2
ATOM 2891 O O . ASN B 2 75 ? -1.366 -7.165 -4.478 1.00 0.00 476 ASN B O 2
ATOM 2902 N N . PHE B 2 76 ? -2.960 -7.670 -6.001 1.00 0.00 477 PHE B N 2
ATOM 2903 C CA . PHE B 2 76 ? -3.268 -6.282 -6.304 1.00 0.00 477 PHE B CA 2
ATOM 2904 C C . PHE B 2 76 ? -4.662 -5.908 -5.799 1.00 0.00 477 PHE B C 2
ATOM 2905 O O . PHE B 2 76 ? -5.126 -4.789 -6.018 1.00 0.00 477 PHE B O 2
ATOM 2922 N N . THR B 2 77 ? -5.292 -6.864 -5.132 1.00 0.00 478 THR B N 2
ATOM 2923 C CA . THR B 2 77 ? -6.624 -6.647 -4.593 1.00 0.00 478 THR B CA 2
ATOM 2924 C C . THR B 2 77 ? -6.678 -7.067 -3.122 1.00 0.00 478 THR B C 2
ATOM 2925 O O . THR B 2 77 ? -5.675 -7.502 -2.560 1.00 0.00 478 THR B O 2
ATOM 2936 N N . GLU B 2 78 ? -7.860 -6.920 -2.541 1.00 0.00 479 GLU B N 2
ATOM 2937 C CA . GLU B 2 78 ? -8.058 -7.279 -1.147 1.00 0.00 479 GLU B CA 2
ATOM 2938 C C . GLU B 2 78 ? -9.312 -8.143 -0.995 1.00 0.00 479 GLU B C 2
ATOM 2939 O O . GLU B 2 78 ? -10.262 -8.006 -1.764 1.00 0.00 479 GLU B O 2
ATOM 2951 N N . ARG B 2 79 ? -9.274 -9.013 0.003 1.00 0.00 480 ARG B N 2
ATOM 2952 C CA . ARG B 2 79 ? -10.396 -9.899 0.267 1.00 0.00 480 ARG B CA 2
ATOM 2953 C C . ARG B 2 79 ? -11.394 -9.225 1.211 1.00 0.00 480 ARG B C 2
ATOM 2954 O O . ARG B 2 79 ? -10.998 -8.539 2.152 1.00 0.00 480 ARG B O 2
ATOM 2975 N N . VAL B 2 80 ? -12.669 -9.443 0.926 1.00 0.00 481 VAL B N 2
ATOM 2976 C CA . VAL B 2 80 ? -13.727 -8.864 1.737 1.00 0.00 481 VAL B CA 2
ATOM 2977 C C . VAL B 2 80 ? -14.532 -9.987 2.393 1.00 0.00 481 VAL B C 2
ATOM 2978 O O . VAL B 2 80 ? -14.999 -10.901 1.714 1.00 0.00 481 VAL B O 2
ATOM 2991 N N . PRO B 2 81 ? -14.674 -9.880 3.742 1.00 0.00 482 PRO B N 2
ATOM 2992 C CA . PRO B 2 81 ? -15.414 -10.876 4.498 1.00 0.00 482 PRO B CA 2
ATOM 2993 C C . PRO B 2 81 ? -16.921 -10.714 4.291 1.00 0.00 482 PRO B C 2
ATOM 2994 O O . PRO B 2 81 ? -17.372 -9.704 3.752 1.00 0.00 482 PRO B O 2
ATOM 3005 N N . LEU A 1 1 ? 1.325 0.000 0.000 1.00 0.00 55 LEU A N 3
ATOM 3006 C CA . LEU A 1 1 ? 2.073 0.000 -1.245 1.00 0.00 55 LEU A CA 3
ATOM 3007 C C . LEU A 1 1 ? 2.493 -1.432 -1.583 1.00 0.00 55 LEU A C 3
ATOM 3008 O O . LEU A 1 1 ? 3.590 -1.861 -1.229 1.00 0.00 55 LEU A O 3
ATOM 3024 N N . LEU A 1 2 ? 1.598 -2.132 -2.265 1.00 0.00 56 LEU A N 3
ATOM 3025 C CA . LEU A 1 2 ? 1.861 -3.507 -2.654 1.00 0.00 56 LEU A CA 3
ATOM 3026 C C . LEU A 1 2 ? 2.339 -3.538 -4.107 1.00 0.00 56 LEU A C 3
ATOM 3027 O O . LEU A 1 2 ? 1.626 -3.101 -5.009 1.00 0.00 56 LEU A O 3
ATOM 3043 N N . PRO A 1 3 ? 3.575 -4.073 -4.294 1.00 0.00 57 PRO A N 3
ATOM 3044 C CA . PRO A 1 3 ? 4.157 -4.167 -5.622 1.00 0.00 57 PRO A CA 3
ATOM 3045 C C . PRO A 1 3 ? 3.510 -5.296 -6.426 1.00 0.00 57 PRO A C 3
ATOM 3046 O O . PRO A 1 3 ? 3.453 -6.436 -5.967 1.00 0.00 57 PRO A O 3
ATOM 3057 N N . THR A 1 4 ? 3.037 -4.939 -7.611 1.00 0.00 58 THR A N 3
ATOM 3058 C CA . THR A 1 4 ? 2.394 -5.908 -8.483 1.00 0.00 58 THR A CA 3
ATOM 3059 C C . THR A 1 4 ? 3.407 -6.949 -8.962 1.00 0.00 58 THR A C 3
ATOM 3060 O O . THR A 1 4 ? 4.510 -6.600 -9.382 1.00 0.00 58 THR A O 3
ATOM 3071 N N . PRO A 1 5 ? 2.987 -8.240 -8.882 1.00 0.00 59 PRO A N 3
ATOM 3072 C CA . PRO A 1 5 ? 3.844 -9.334 -9.304 1.00 0.00 59 PRO A CA 3
ATOM 3073 C C . PRO A 1 5 ? 3.917 -9.417 -10.830 1.00 0.00 59 PRO A C 3
ATOM 3074 O O . PRO A 1 5 ? 3.153 -8.752 -11.528 1.00 0.00 59 PRO A O 3
ATOM 3085 N N . PRO A 1 6 ? 4.867 -10.260 -11.315 1.00 0.00 60 PRO A N 3
ATOM 3086 C CA . PRO A 1 6 ? 5.048 -10.439 -12.746 1.00 0.00 60 PRO A CA 3
ATOM 3087 C C . PRO A 1 6 ? 3.931 -11.301 -13.337 1.00 0.00 60 PRO A C 3
ATOM 3088 O O . PRO A 1 6 ? 3.224 -11.993 -12.606 1.00 0.00 60 PRO A O 3
ATOM 3099 N N . LEU A 1 7 ? 3.807 -11.232 -14.654 1.00 0.00 61 LEU A N 3
ATOM 3100 C CA . LEU A 1 7 ? 2.788 -11.997 -15.352 1.00 0.00 61 LEU A CA 3
ATOM 3101 C C . LEU A 1 7 ? 2.979 -13.485 -15.050 1.00 0.00 61 LEU A C 3
ATOM 3102 O O . LEU A 1 7 ? 4.083 -14.011 -15.176 1.00 0.00 61 LEU A O 3
ATOM 3118 N N . SER A 1 8 ? 1.885 -14.121 -14.657 1.00 0.00 62 SER A N 3
ATOM 3119 C CA . SER A 1 8 ? 1.917 -15.538 -14.338 1.00 0.00 62 SER A CA 3
ATOM 3120 C C . SER A 1 8 ? 1.593 -16.364 -15.584 1.00 0.00 62 SER A C 3
ATOM 3121 O O . SER A 1 8 ? 0.959 -15.867 -16.514 1.00 0.00 62 SER A O 3
ATOM 3129 N N . PRO A 1 9 ? 2.054 -17.643 -15.563 1.00 0.00 63 PRO A N 3
ATOM 3130 C CA . PRO A 1 9 ? 1.820 -18.542 -16.680 1.00 0.00 63 PRO A CA 3
ATOM 3131 C C . PRO A 1 9 ? 0.369 -19.029 -16.696 1.00 0.00 63 PRO A C 3
ATOM 3132 O O . PRO A 1 9 ? -0.390 -18.760 -15.767 1.00 0.00 63 PRO A O 3
ATOM 3143 N N . SER A 1 10 ? 0.028 -19.737 -17.763 1.00 0.00 64 SER A N 3
ATOM 3144 C CA . SER A 1 10 ? -1.317 -20.265 -17.912 1.00 0.00 64 SER A CA 3
ATOM 3145 C C . SER A 1 10 ? -1.540 -21.416 -16.930 1.00 0.00 64 SER A C 3
ATOM 3146 O O . SER A 1 10 ? -1.294 -22.575 -17.261 1.00 0.00 64 SER A O 3
ATOM 3154 N N . ARG A 1 11 ? -2.003 -21.057 -15.742 1.00 0.00 65 ARG A N 3
ATOM 3155 C CA . ARG A 1 11 ? -2.261 -22.046 -14.709 1.00 0.00 65 ARG A CA 3
ATOM 3156 C C . ARG A 1 11 ? -3.584 -22.765 -14.980 1.00 0.00 65 ARG A C 3
ATOM 3157 O O . ARG A 1 11 ? -4.628 -22.368 -14.465 1.00 0.00 65 ARG A O 3
ATOM 3178 N N . ARG A 1 12 ? -3.497 -23.811 -15.789 1.00 0.00 66 ARG A N 3
ATOM 3179 C CA . ARG A 1 12 ? -4.674 -24.590 -16.135 1.00 0.00 66 ARG A CA 3
ATOM 3180 C C . ARG A 1 12 ? -4.996 -25.588 -15.021 1.00 0.00 66 ARG A C 3
ATOM 3181 O O . ARG A 1 12 ? -4.273 -26.565 -14.830 1.00 0.00 66 ARG A O 3
ATOM 3202 N N . SER A 1 13 ? -6.082 -25.308 -14.315 1.00 0.00 67 SER A N 3
ATOM 3203 C CA . SER A 1 13 ? -6.509 -26.170 -13.226 1.00 0.00 67 SER A CA 3
ATOM 3204 C C . SER A 1 13 ? -7.578 -27.147 -13.721 1.00 0.00 67 SER A C 3
ATOM 3205 O O . SER A 1 13 ? -8.770 -26.843 -13.677 1.00 0.00 67 SER A O 3
ATOM 3213 N N . GLY A 1 14 ? -7.114 -28.300 -14.180 1.00 0.00 68 GLY A N 3
ATOM 3214 C CA . GLY A 1 14 ? -8.015 -29.322 -14.683 1.00 0.00 68 GLY A CA 3
ATOM 3215 C C . GLY A 1 14 ? -7.914 -29.443 -16.205 1.00 0.00 68 GLY A C 3
ATOM 3216 O O . GLY A 1 14 ? -6.835 -29.691 -16.741 1.00 0.00 68 GLY A O 3
ATOM 3220 N N . GLY B 2 1 ? -26.873 -19.076 -2.719 1.00 0.00 402 GLY B N 3
ATOM 3221 C CA . GLY B 2 1 ? -25.557 -19.494 -2.267 1.00 0.00 402 GLY B CA 3
ATOM 3222 C C . GLY B 2 1 ? -25.476 -21.017 -2.148 1.00 0.00 402 GLY B C 3
ATOM 3223 O O . GLY B 2 1 ? -26.493 -21.704 -2.223 1.00 0.00 402 GLY B O 3
ATOM 3227 N N . ARG B 2 2 ? -24.256 -21.501 -1.965 1.00 0.00 403 ARG B N 3
ATOM 3228 C CA . ARG B 2 2 ? -24.029 -22.930 -1.835 1.00 0.00 403 ARG B CA 3
ATOM 3229 C C . ARG B 2 2 ? -24.674 -23.455 -0.551 1.00 0.00 403 ARG B C 3
ATOM 3230 O O . ARG B 2 2 ? -25.352 -22.711 0.157 1.00 0.00 403 ARG B O 3
ATOM 3251 N N . LEU B 2 3 ? -24.442 -24.733 -0.289 1.00 0.00 404 LEU B N 3
ATOM 3252 C CA . LEU B 2 3 ? -24.992 -25.366 0.897 1.00 0.00 404 LEU B CA 3
ATOM 3253 C C . LEU B 2 3 ? -23.849 -25.898 1.763 1.00 0.00 404 LEU B C 3
ATOM 3254 O O . LEU B 2 3 ? -23.886 -25.781 2.987 1.00 0.00 404 LEU B O 3
ATOM 3270 N N . ASP B 2 4 ? -22.859 -26.472 1.094 1.00 0.00 405 ASP B N 3
ATOM 3271 C CA . ASP B 2 4 ? -21.707 -27.023 1.787 1.00 0.00 405 ASP B CA 3
ATOM 3272 C C . ASP B 2 4 ? -20.467 -26.197 1.442 1.00 0.00 405 ASP B C 3
ATOM 3273 O O . ASP B 2 4 ? -20.405 -25.576 0.381 1.00 0.00 405 ASP B O 3
ATOM 3282 N N . LEU B 2 5 ? -19.509 -26.216 2.356 1.00 0.00 406 LEU B N 3
ATOM 3283 C CA . LEU B 2 5 ? -18.273 -25.476 2.162 1.00 0.00 406 LEU B CA 3
ATOM 3284 C C . LEU B 2 5 ? -17.317 -26.304 1.301 1.00 0.00 406 LEU B C 3
ATOM 3285 O O . LEU B 2 5 ? -17.469 -27.520 1.193 1.00 0.00 406 LEU B O 3
ATOM 3301 N N . PRO B 2 6 ? -16.328 -25.595 0.695 1.00 0.00 407 PRO B N 3
ATOM 3302 C CA . PRO B 2 6 ? -15.348 -26.251 -0.153 1.00 0.00 407 PRO B CA 3
ATOM 3303 C C . PRO B 2 6 ? -14.327 -27.024 0.686 1.00 0.00 407 PRO B C 3
ATOM 3304 O O . PRO B 2 6 ? -13.804 -26.502 1.669 1.00 0.00 407 PRO B O 3
ATOM 3315 N N . PRO B 2 7 ? -14.068 -28.287 0.255 1.00 0.00 408 PRO B N 3
ATOM 3316 C CA . PRO B 2 7 ? -13.120 -29.137 0.955 1.00 0.00 408 PRO B CA 3
ATOM 3317 C C . PRO B 2 7 ? -11.680 -28.706 0.665 1.00 0.00 408 PRO B C 3
ATOM 3318 O O . PRO B 2 7 ? -11.362 -28.305 -0.454 1.00 0.00 408 PRO B O 3
ATOM 3329 N N . GLY B 2 8 ? -10.849 -28.804 1.692 1.00 0.00 409 GLY B N 3
ATOM 3330 C CA . GLY B 2 8 ? -9.451 -28.429 1.561 1.00 0.00 409 GLY B CA 3
ATOM 3331 C C . GLY B 2 8 ? -9.251 -26.943 1.867 1.00 0.00 409 GLY B C 3
ATOM 3332 O O . GLY B 2 8 ? -8.151 -26.522 2.221 1.00 0.00 409 GLY B O 3
ATOM 3336 N N . PHE B 2 9 ? -10.331 -26.191 1.719 1.00 0.00 410 PHE B N 3
ATOM 3337 C CA . PHE B 2 9 ? -10.287 -24.761 1.975 1.00 0.00 410 PHE B CA 3
ATOM 3338 C C . PHE B 2 9 ? -9.366 -24.443 3.153 1.00 0.00 410 PHE B C 3
ATOM 3339 O O . PHE B 2 9 ? -9.220 -25.251 4.069 1.00 0.00 410 PHE B O 3
ATOM 3356 N N . MET B 2 10 ? -8.766 -23.262 3.093 1.00 0.00 411 MET B N 3
ATOM 3357 C CA . MET B 2 10 ? -7.863 -22.827 4.144 1.00 0.00 411 MET B CA 3
ATOM 3358 C C . MET B 2 10 ? -8.471 -21.673 4.946 1.00 0.00 411 MET B C 3
ATOM 3359 O O . MET B 2 10 ? -8.855 -21.850 6.101 1.00 0.00 411 MET B O 3
ATOM 3373 N N . PHE B 2 11 ? -8.539 -20.518 4.301 1.00 0.00 412 PHE B N 3
ATOM 3374 C CA . PHE B 2 11 ? -9.092 -19.336 4.940 1.00 0.00 412 PHE B CA 3
ATOM 3375 C C . PHE B 2 11 ? -9.551 -18.314 3.898 1.00 0.00 412 PHE B C 3
ATOM 3376 O O . PHE B 2 11 ? -9.432 -18.550 2.696 1.00 0.00 412 PHE B O 3
ATOM 3393 N N . LYS B 2 12 ? -10.068 -17.200 4.396 1.00 0.00 413 LYS B N 3
ATOM 3394 C CA . LYS B 2 12 ? -10.546 -16.142 3.523 1.00 0.00 413 LYS B CA 3
ATOM 3395 C C . LYS B 2 12 ? -9.485 -15.044 3.430 1.00 0.00 413 LYS B C 3
ATOM 3396 O O . LYS B 2 12 ? -8.782 -14.771 4.402 1.00 0.00 413 LYS B O 3
ATOM 3415 N N . VAL B 2 13 ? -9.402 -14.443 2.252 1.00 0.00 414 VAL B N 3
ATOM 3416 C CA . VAL B 2 13 ? -8.437 -13.382 2.019 1.00 0.00 414 VAL B CA 3
ATOM 3417 C C . VAL B 2 13 ? -9.170 -12.129 1.537 1.00 0.00 414 VAL B C 3
ATOM 3418 O O . VAL B 2 13 ? -10.342 -12.194 1.169 1.00 0.00 414 VAL B O 3
ATOM 3431 N N . GLN B 2 14 ? -8.449 -11.017 1.554 1.00 0.00 415 GLN B N 3
ATOM 3432 C CA . GLN B 2 14 ? -9.016 -9.751 1.123 1.00 0.00 415 GLN B CA 3
ATOM 3433 C C . GLN B 2 14 ? -8.049 -9.029 0.183 1.00 0.00 415 GLN B C 3
ATOM 3434 O O . GLN B 2 14 ? -6.925 -8.710 0.569 1.00 0.00 415 GLN B O 3
ATOM 3448 N N . ALA B 2 15 ? -8.521 -8.791 -1.032 1.00 0.00 416 ALA B N 3
ATOM 3449 C CA . ALA B 2 15 ? -7.712 -8.113 -2.030 1.00 0.00 416 ALA B CA 3
ATOM 3450 C C . ALA B 2 15 ? -7.492 -6.661 -1.600 1.00 0.00 416 ALA B C 3
ATOM 3451 O O . ALA B 2 15 ? -8.329 -6.080 -0.912 1.00 0.00 416 ALA B O 3
ATOM 3458 N N . GLN B 2 16 ? -6.361 -6.117 -2.025 1.00 0.00 417 GLN B N 3
ATOM 3459 C CA . GLN B 2 16 ? -6.021 -4.744 -1.693 1.00 0.00 417 GLN B CA 3
ATOM 3460 C C . GLN B 2 16 ? -5.813 -3.925 -2.969 1.00 0.00 417 GLN B C 3
ATOM 3461 O O . GLN B 2 16 ? -5.525 -2.731 -2.905 1.00 0.00 417 GLN B O 3
ATOM 3475 N N . HIS B 2 17 ? -5.966 -4.601 -4.099 1.00 0.00 418 HIS B N 3
ATOM 3476 C CA . HIS B 2 17 ? -5.799 -3.951 -5.388 1.00 0.00 418 HIS B CA 3
ATOM 3477 C C . HIS B 2 17 ? -6.767 -4.564 -6.401 1.00 0.00 418 HIS B C 3
ATOM 3478 O O . HIS B 2 17 ? -7.390 -5.590 -6.128 1.00 0.00 418 HIS B O 3
ATOM 3492 N N . ASP B 2 18 ? -6.864 -3.911 -7.549 1.00 0.00 419 ASP B N 3
ATOM 3493 C CA . ASP B 2 18 ? -7.746 -4.379 -8.605 1.00 0.00 419 ASP B CA 3
ATOM 3494 C C . ASP B 2 18 ? -6.905 -4.904 -9.770 1.00 0.00 419 ASP B C 3
ATOM 3495 O O . ASP B 2 18 ? -6.362 -4.123 -10.550 1.00 0.00 419 ASP B O 3
ATOM 3504 N N . TYR B 2 19 ? -6.824 -6.224 -9.852 1.00 0.00 420 TYR B N 3
ATOM 3505 C CA . TYR B 2 19 ? -6.058 -6.863 -10.909 1.00 0.00 420 TYR B CA 3
ATOM 3506 C C . TYR B 2 19 ? -6.974 -7.636 -11.860 1.00 0.00 420 TYR B C 3
ATOM 3507 O O . TYR B 2 19 ? -7.483 -8.699 -11.509 1.00 0.00 420 TYR B O 3
ATOM 3525 N N . THR B 2 20 ? -7.155 -7.072 -13.045 1.00 0.00 421 THR B N 3
ATOM 3526 C CA . THR B 2 20 ? -8.000 -7.696 -14.049 1.00 0.00 421 THR B CA 3
ATOM 3527 C C . THR B 2 20 ? -7.274 -8.876 -14.698 1.00 0.00 421 THR B C 3
ATOM 3528 O O . THR B 2 20 ? -6.277 -8.690 -15.393 1.00 0.00 421 THR B O 3
ATOM 3539 N N . ALA B 2 21 ? -7.804 -10.065 -14.447 1.00 0.00 422 ALA B N 3
ATOM 3540 C CA . ALA B 2 21 ? -7.219 -11.276 -14.998 1.00 0.00 422 ALA B CA 3
ATOM 3541 C C . ALA B 2 21 ? -8.184 -11.885 -16.017 1.00 0.00 422 ALA B C 3
ATOM 3542 O O . ALA B 2 21 ? -9.303 -12.261 -15.670 1.00 0.00 422 ALA B O 3
ATOM 3549 N N . THR B 2 22 ? -7.717 -11.964 -17.254 1.00 0.00 423 THR B N 3
ATOM 3550 C CA . THR B 2 22 ? -8.525 -12.521 -18.326 1.00 0.00 423 THR B CA 3
ATOM 3551 C C . THR B 2 22 ? -7.856 -13.770 -18.904 1.00 0.00 423 THR B C 3
ATOM 3552 O O . THR B 2 22 ? -7.002 -13.670 -19.783 1.00 0.00 423 THR B O 3
ATOM 3563 N N . ASP B 2 23 ? -8.271 -14.917 -18.387 1.00 0.00 424 ASP B N 3
ATOM 3564 C CA . ASP B 2 23 ? -7.722 -16.184 -18.841 1.00 0.00 424 ASP B CA 3
ATOM 3565 C C . ASP B 2 23 ? -8.841 -17.226 -18.904 1.00 0.00 424 ASP B C 3
ATOM 3566 O O . ASP B 2 23 ? -10.007 -16.904 -18.679 1.00 0.00 424 ASP B O 3
ATOM 3575 N N . THR B 2 24 ? -8.447 -18.453 -19.211 1.00 0.00 425 THR B N 3
ATOM 3576 C CA . THR B 2 24 ? -9.401 -19.544 -19.307 1.00 0.00 425 THR B CA 3
ATOM 3577 C C . THR B 2 24 ? -9.630 -20.174 -17.931 1.00 0.00 425 THR B C 3
ATOM 3578 O O . THR B 2 24 ? -10.395 -21.128 -17.801 1.00 0.00 425 THR B O 3
ATOM 3589 N N . ASP B 2 25 ? -8.953 -19.614 -16.939 1.00 0.00 426 ASP B N 3
ATOM 3590 C CA . ASP B 2 25 ? -9.072 -20.110 -15.579 1.00 0.00 426 ASP B CA 3
ATOM 3591 C C . ASP B 2 25 ? -8.353 -19.152 -14.627 1.00 0.00 426 ASP B C 3
ATOM 3592 O O . ASP B 2 25 ? -7.684 -19.588 -13.690 1.00 0.00 426 ASP B O 3
ATOM 3601 N N . GLU B 2 26 ? -8.514 -17.866 -14.899 1.00 0.00 427 GLU B N 3
ATOM 3602 C CA . GLU B 2 26 ? -7.888 -16.843 -14.079 1.00 0.00 427 GLU B CA 3
ATOM 3603 C C . GLU B 2 26 ? -8.839 -16.402 -12.964 1.00 0.00 427 GLU B C 3
ATOM 3604 O O . GLU B 2 26 ? -10.017 -16.758 -12.971 1.00 0.00 427 GLU B O 3
ATOM 3616 N N . LEU B 2 27 ? -8.292 -15.635 -12.032 1.00 0.00 428 LEU B N 3
ATOM 3617 C CA . LEU B 2 27 ? -9.077 -15.143 -10.913 1.00 0.00 428 LEU B CA 3
ATOM 3618 C C . LEU B 2 27 ? -8.987 -13.616 -10.865 1.00 0.00 428 LEU B C 3
ATOM 3619 O O . LEU B 2 27 ? -7.918 -13.061 -10.611 1.00 0.00 428 LEU B O 3
ATOM 3635 N N . GLN B 2 28 ? -10.122 -12.980 -11.113 1.00 0.00 429 GLN B N 3
ATOM 3636 C CA . GLN B 2 28 ? -10.185 -11.529 -11.099 1.00 0.00 429 GLN B CA 3
ATOM 3637 C C . GLN B 2 28 ? -10.341 -11.017 -9.666 1.00 0.00 429 GLN B C 3
ATOM 3638 O O . GLN B 2 28 ? -11.175 -11.516 -8.912 1.00 0.00 429 GLN B O 3
ATOM 3652 N N . LEU B 2 29 ? -9.525 -10.028 -9.332 1.00 0.00 430 LEU B N 3
ATOM 3653 C CA . LEU B 2 29 ? -9.562 -9.443 -8.003 1.00 0.00 430 LEU B CA 3
ATOM 3654 C C . LEU B 2 29 ? -9.769 -7.932 -8.120 1.00 0.00 430 LEU B C 3
ATOM 3655 O O . LEU B 2 29 ? -9.178 -7.286 -8.984 1.00 0.00 430 LEU B O 3
ATOM 3671 N N . LYS B 2 30 ? -10.611 -7.412 -7.239 1.00 0.00 431 LYS B N 3
ATOM 3672 C CA . LYS B 2 30 ? -10.903 -5.989 -7.233 1.00 0.00 431 LYS B CA 3
ATOM 3673 C C . LYS B 2 30 ? -10.528 -5.402 -5.871 1.00 0.00 431 LYS B C 3
ATOM 3674 O O . LYS B 2 30 ? -10.942 -5.916 -4.833 1.00 0.00 431 LYS B O 3
ATOM 3693 N N . ALA B 2 31 ? -9.747 -4.332 -5.918 1.00 0.00 432 ALA B N 3
ATOM 3694 C CA . ALA B 2 31 ? -9.312 -3.669 -4.701 1.00 0.00 432 ALA B CA 3
ATOM 3695 C C . ALA B 2 31 ? -10.439 -3.718 -3.667 1.00 0.00 432 ALA B C 3
ATOM 3696 O O . ALA B 2 31 ? -11.393 -2.946 -3.748 1.00 0.00 432 ALA B O 3
ATOM 3703 N N . GLY B 2 32 ? -10.291 -4.632 -2.720 1.00 0.00 433 GLY B N 3
ATOM 3704 C CA . GLY B 2 32 ? -11.284 -4.791 -1.671 1.00 0.00 433 GLY B CA 3
ATOM 3705 C C . GLY B 2 32 ? -12.253 -5.928 -2.002 1.00 0.00 433 GLY B C 3
ATOM 3706 O O . GLY B 2 32 ? -13.467 -5.764 -1.896 1.00 0.00 433 GLY B O 3
ATOM 3710 N N . ASP B 2 33 ? -11.680 -7.056 -2.394 1.00 0.00 434 ASP B N 3
ATOM 3711 C CA . ASP B 2 33 ? -12.478 -8.220 -2.742 1.00 0.00 434 ASP B CA 3
ATOM 3712 C C . ASP B 2 33 ? -12.255 -9.316 -1.699 1.00 0.00 434 ASP B C 3
ATOM 3713 O O . ASP B 2 33 ? -11.353 -9.214 -0.868 1.00 0.00 434 ASP B O 3
ATOM 3722 N N . VAL B 2 34 ? -13.091 -10.341 -1.776 1.00 0.00 435 VAL B N 3
ATOM 3723 C CA . VAL B 2 34 ? -12.996 -11.455 -0.848 1.00 0.00 435 VAL B CA 3
ATOM 3724 C C . VAL B 2 34 ? -12.710 -12.740 -1.629 1.00 0.00 435 VAL B C 3
ATOM 3725 O O . VAL B 2 34 ? -13.437 -13.079 -2.561 1.00 0.00 435 VAL B O 3
ATOM 3738 N N . VAL B 2 35 ? -11.649 -13.419 -1.219 1.00 0.00 436 VAL B N 3
ATOM 3739 C CA . VAL B 2 35 ? -11.259 -14.660 -1.867 1.00 0.00 436 VAL B CA 3
ATOM 3740 C C . VAL B 2 35 ? -10.922 -15.704 -0.801 1.00 0.00 436 VAL B C 3
ATOM 3741 O O . VAL B 2 35 ? -10.410 -15.364 0.265 1.00 0.00 436 VAL B O 3
ATOM 3754 N N . LEU B 2 36 ? -11.222 -16.953 -1.125 1.00 0.00 437 LEU B N 3
ATOM 3755 C CA . LEU B 2 36 ? -10.958 -18.048 -0.208 1.00 0.00 437 LEU B CA 3
ATOM 3756 C C . LEU B 2 36 ? -9.769 -18.862 -0.722 1.00 0.00 437 LEU B C 3
ATOM 3757 O O . LEU B 2 36 ? -9.759 -19.295 -1.873 1.00 0.00 437 LEU B O 3
ATOM 3773 N N . VAL B 2 37 ? -8.795 -19.047 0.157 1.00 0.00 438 VAL B N 3
ATOM 3774 C CA . VAL B 2 37 ? -7.604 -19.802 -0.193 1.00 0.00 438 VAL B CA 3
ATOM 3775 C C . VAL B 2 37 ? -7.911 -21.298 -0.108 1.00 0.00 438 VAL B C 3
ATOM 3776 O O . VAL B 2 37 ? -8.108 -21.835 0.981 1.00 0.00 438 VAL B O 3
ATOM 3789 N N . ILE B 2 38 ? -7.943 -21.930 -1.273 1.00 0.00 439 ILE B N 3
ATOM 3790 C CA . ILE B 2 38 ? -8.223 -23.354 -1.344 1.00 0.00 439 ILE B CA 3
ATOM 3791 C C . ILE B 2 38 ? -6.999 -24.082 -1.903 1.00 0.00 439 ILE B C 3
ATOM 3792 O O . ILE B 2 38 ? -6.201 -23.494 -2.632 1.00 0.00 439 ILE B O 3
ATOM 3808 N N . PRO B 2 39 ? -6.885 -25.385 -1.530 1.00 0.00 440 PRO B N 3
ATOM 3809 C CA . PRO B 2 39 ? -5.772 -26.200 -1.986 1.00 0.00 440 PRO B CA 3
ATOM 3810 C C . PRO B 2 39 ? -5.949 -26.599 -3.452 1.00 0.00 440 PRO B C 3
ATOM 3811 O O . PRO B 2 39 ? -6.890 -27.313 -3.796 1.00 0.00 440 PRO B O 3
ATOM 3822 N N . PHE B 2 40 ? -5.029 -26.121 -4.278 1.00 0.00 441 PHE B N 3
ATOM 3823 C CA . PHE B 2 40 ? -5.072 -26.419 -5.699 1.00 0.00 441 PHE B CA 3
ATOM 3824 C C . PHE B 2 40 ? -5.081 -27.929 -5.943 1.00 0.00 441 PHE B C 3
ATOM 3825 O O . PHE B 2 40 ? -5.190 -28.713 -5.002 1.00 0.00 441 PHE B O 3
ATOM 3842 N N . GLN B 2 41 ? -4.963 -28.292 -7.212 1.00 0.00 442 GLN B N 3
ATOM 3843 C CA . GLN B 2 41 ? -4.957 -29.694 -7.592 1.00 0.00 442 GLN B CA 3
ATOM 3844 C C . GLN B 2 41 ? -3.531 -30.248 -7.554 1.00 0.00 442 GLN B C 3
ATOM 3845 O O . GLN B 2 41 ? -3.333 -31.462 -7.537 1.00 0.00 442 GLN B O 3
ATOM 3859 N N . ASN B 2 42 ? -2.575 -29.332 -7.542 1.00 0.00 443 ASN B N 3
ATOM 3860 C CA . ASN B 2 42 ? -1.173 -29.713 -7.505 1.00 0.00 443 ASN B CA 3
ATOM 3861 C C . ASN B 2 42 ? -0.311 -28.458 -7.359 1.00 0.00 443 ASN B C 3
ATOM 3862 O O . ASN B 2 42 ? -0.676 -27.390 -7.849 1.00 0.00 443 ASN B O 3
ATOM 3873 N N . PRO B 2 43 ? 0.846 -28.632 -6.666 1.00 0.00 444 PRO B N 3
ATOM 3874 C CA . PRO B 2 43 ? 1.763 -27.526 -6.450 1.00 0.00 444 PRO B CA 3
ATOM 3875 C C . PRO B 2 43 ? 2.537 -27.197 -7.728 1.00 0.00 444 PRO B C 3
ATOM 3876 O O . PRO B 2 43 ? 3.055 -26.092 -7.877 1.00 0.00 444 PRO B O 3
ATOM 3887 N N . GLU B 2 44 ? 2.592 -28.178 -8.617 1.00 0.00 445 GLU B N 3
ATOM 3888 C CA . GLU B 2 44 ? 3.294 -28.007 -9.878 1.00 0.00 445 GLU B CA 3
ATOM 3889 C C . GLU B 2 44 ? 2.580 -26.971 -10.747 1.00 0.00 445 GLU B C 3
ATOM 3890 O O . GLU B 2 44 ? 3.214 -26.283 -11.546 1.00 0.00 445 GLU B O 3
ATOM 3902 N N . GLU B 2 45 ? 1.270 -26.892 -10.563 1.00 0.00 446 GLU B N 3
ATOM 3903 C CA . GLU B 2 45 ? 0.463 -25.950 -11.320 1.00 0.00 446 GLU B CA 3
ATOM 3904 C C . GLU B 2 45 ? 0.505 -24.568 -10.664 1.00 0.00 446 GLU B C 3
ATOM 3905 O O . GLU B 2 45 ? 0.291 -23.555 -11.328 1.00 0.00 446 GLU B O 3
ATOM 3917 N N . GLN B 2 46 ? 0.783 -24.572 -9.368 1.00 0.00 447 GLN B N 3
ATOM 3918 C CA . GLN B 2 46 ? 0.857 -23.331 -8.616 1.00 0.00 447 GLN B CA 3
ATOM 3919 C C . GLN B 2 46 ? 1.889 -22.391 -9.242 1.00 0.00 447 GLN B C 3
ATOM 3920 O O . GLN B 2 46 ? 2.955 -22.830 -9.670 1.00 0.00 447 GLN B O 3
ATOM 3934 N N . ASP B 2 47 ? 1.535 -21.114 -9.276 1.00 0.00 448 ASP B N 3
ATOM 3935 C CA . ASP B 2 47 ? 2.418 -20.108 -9.843 1.00 0.00 448 ASP B CA 3
ATOM 3936 C C . ASP B 2 47 ? 3.173 -19.405 -8.713 1.00 0.00 448 ASP B C 3
ATOM 3937 O O . ASP B 2 47 ? 2.648 -19.251 -7.612 1.00 0.00 448 ASP B O 3
ATOM 3946 N N . GLU B 2 48 ? 4.394 -18.995 -9.026 1.00 0.00 449 GLU B N 3
ATOM 3947 C CA . GLU B 2 48 ? 5.227 -18.311 -8.052 1.00 0.00 449 GLU B CA 3
ATOM 3948 C C . GLU B 2 48 ? 4.693 -16.900 -7.795 1.00 0.00 449 GLU B C 3
ATOM 3949 O O . GLU B 2 48 ? 4.719 -16.052 -8.685 1.00 0.00 449 GLU B O 3
ATOM 3961 N N . GLY B 2 49 ? 4.223 -16.693 -6.574 1.00 0.00 450 GLY B N 3
ATOM 3962 C CA . GLY B 2 49 ? 3.685 -15.399 -6.189 1.00 0.00 450 GLY B CA 3
ATOM 3963 C C . GLY B 2 49 ? 2.160 -15.381 -6.311 1.00 0.00 450 GLY B C 3
ATOM 3964 O O . GLY B 2 49 ? 1.517 -14.396 -5.953 1.00 0.00 450 GLY B O 3
ATOM 3968 N N . TRP B 2 50 ? 1.626 -16.483 -6.817 1.00 0.00 451 TRP B N 3
ATOM 3969 C CA . TRP B 2 50 ? 0.189 -16.606 -6.991 1.00 0.00 451 TRP B CA 3
ATOM 3970 C C . TRP B 2 50 ? -0.230 -17.992 -6.496 1.00 0.00 451 TRP B C 3
ATOM 3971 O O . TRP B 2 50 ? 0.562 -18.932 -6.529 1.00 0.00 451 TRP B O 3
ATOM 3992 N N . LEU B 2 51 ? -1.475 -18.074 -6.050 1.00 0.00 452 LEU B N 3
ATOM 3993 C CA . LEU B 2 51 ? -2.009 -19.330 -5.550 1.00 0.00 452 LEU B CA 3
ATOM 3994 C C . LEU B 2 51 ? -3.437 -19.514 -6.069 1.00 0.00 452 LEU B C 3
ATOM 3995 O O . LEU B 2 51 ? -4.013 -18.596 -6.650 1.00 0.00 452 LEU B O 3
ATOM 4011 N N . MET B 2 52 ? -3.966 -20.707 -5.839 1.00 0.00 453 MET B N 3
ATOM 4012 C CA . MET B 2 52 ? -5.315 -21.023 -6.275 1.00 0.00 453 MET B CA 3
ATOM 4013 C C . MET B 2 52 ? -6.342 -20.632 -5.210 1.00 0.00 453 MET B C 3
ATOM 4014 O O . MET B 2 52 ? -6.376 -21.221 -4.130 1.00 0.00 453 MET B O 3
ATOM 4028 N N . GLY B 2 53 ? -7.152 -19.641 -5.550 1.00 0.00 454 GLY B N 3
ATOM 4029 C CA . GLY B 2 53 ? -8.176 -19.164 -4.636 1.00 0.00 454 GLY B CA 3
ATOM 4030 C C . GLY B 2 53 ? -9.507 -18.957 -5.362 1.00 0.00 454 GLY B C 3
ATOM 4031 O O . GLY B 2 53 ? -9.558 -18.983 -6.591 1.00 0.00 454 GLY B O 3
ATOM 4035 N N . VAL B 2 54 ? -10.551 -18.756 -4.572 1.00 0.00 455 VAL B N 3
ATOM 4036 C CA . VAL B 2 54 ? -11.878 -18.543 -5.125 1.00 0.00 455 VAL B CA 3
ATOM 4037 C C . VAL B 2 54 ? -12.506 -17.311 -4.471 1.00 0.00 455 VAL B C 3
ATOM 4038 O O . VAL B 2 54 ? -12.285 -17.049 -3.290 1.00 0.00 455 VAL B O 3
ATOM 4051 N N . LYS B 2 55 ? -13.276 -16.585 -5.269 1.00 0.00 456 LYS B N 3
ATOM 4052 C CA . LYS B 2 55 ? -13.938 -15.386 -4.783 1.00 0.00 456 LYS B CA 3
ATOM 4053 C C . LYS B 2 55 ? -15.168 -15.784 -3.965 1.00 0.00 456 LYS B C 3
ATOM 4054 O O . LYS B 2 55 ? -15.678 -16.895 -4.104 1.00 0.00 456 LYS B O 3
ATOM 4073 N N . GLU B 2 56 ? -15.609 -14.855 -3.130 1.00 0.00 457 GLU B N 3
ATOM 4074 C CA . GLU B 2 56 ? -16.770 -15.094 -2.290 1.00 0.00 457 GLU B CA 3
ATOM 4075 C C . GLU B 2 56 ? -17.988 -15.436 -3.151 1.00 0.00 457 GLU B C 3
ATOM 4076 O O . GLU B 2 56 ? -18.799 -16.282 -2.778 1.00 0.00 457 GLU B O 3
ATOM 4088 N N . SER B 2 57 ? -18.077 -14.759 -4.287 1.00 0.00 458 SER B N 3
ATOM 4089 C CA . SER B 2 57 ? -19.182 -14.981 -5.204 1.00 0.00 458 SER B CA 3
ATOM 4090 C C . SER B 2 57 ? -19.126 -16.406 -5.757 1.00 0.00 458 SER B C 3
ATOM 4091 O O . SER B 2 57 ? -20.155 -17.066 -5.887 1.00 0.00 458 SER B O 3
ATOM 4099 N N . ASP B 2 58 ? -17.913 -16.838 -6.068 1.00 0.00 459 ASP B N 3
ATOM 4100 C CA . ASP B 2 58 ? -17.708 -18.174 -6.604 1.00 0.00 459 ASP B CA 3
ATOM 4101 C C . ASP B 2 58 ? -18.183 -19.207 -5.580 1.00 0.00 459 ASP B C 3
ATOM 4102 O O . ASP B 2 58 ? -18.682 -20.269 -5.950 1.00 0.00 459 ASP B O 3
ATOM 4111 N N . TRP B 2 59 ? -18.012 -18.860 -4.313 1.00 0.00 460 TRP B N 3
ATOM 4112 C CA . TRP B 2 59 ? -18.417 -19.744 -3.234 1.00 0.00 460 TRP B CA 3
ATOM 4113 C C . TRP B 2 59 ? -19.874 -20.146 -3.472 1.00 0.00 460 TRP B C 3
ATOM 4114 O O . TRP B 2 59 ? -20.218 -21.324 -3.386 1.00 0.00 460 TRP B O 3
ATOM 4135 N N . ASN B 2 60 ? -20.689 -19.145 -3.768 1.00 0.00 461 ASN B N 3
ATOM 4136 C CA . ASN B 2 60 ? -22.101 -19.379 -4.020 1.00 0.00 461 ASN B CA 3
ATOM 4137 C C . ASN B 2 60 ? -22.250 -20.404 -5.147 1.00 0.00 461 ASN B C 3
ATOM 4138 O O . ASN B 2 60 ? -23.257 -21.107 -5.222 1.00 0.00 461 ASN B O 3
ATOM 4149 N N . GLN B 2 61 ? -21.234 -20.455 -5.995 1.00 0.00 462 GLN B N 3
ATOM 4150 C CA . GLN B 2 61 ? -21.240 -21.381 -7.115 1.00 0.00 462 GLN B CA 3
ATOM 4151 C C . GLN B 2 61 ? -20.419 -22.627 -6.777 1.00 0.00 462 GLN B C 3
ATOM 4152 O O . GLN B 2 61 ? -20.034 -23.382 -7.669 1.00 0.00 462 GLN B O 3
ATOM 4166 N N . HIS B 2 62 ? -20.173 -22.804 -5.487 1.00 0.00 463 HIS B N 3
ATOM 4167 C CA . HIS B 2 62 ? -19.404 -23.945 -5.021 1.00 0.00 463 HIS B CA 3
ATOM 4168 C C . HIS B 2 62 ? -19.900 -25.216 -5.714 1.00 0.00 463 HIS B C 3
ATOM 4169 O O . HIS B 2 62 ? -19.165 -26.197 -5.820 1.00 0.00 463 HIS B O 3
ATOM 4183 N N . LYS B 2 63 ? -21.143 -25.157 -6.168 1.00 0.00 464 LYS B N 3
ATOM 4184 C CA . LYS B 2 63 ? -21.746 -26.291 -6.848 1.00 0.00 464 LYS B CA 3
ATOM 4185 C C . LYS B 2 63 ? -20.897 -26.661 -8.066 1.00 0.00 464 LYS B C 3
ATOM 4186 O O . LYS B 2 63 ? -20.834 -27.827 -8.452 1.00 0.00 464 LYS B O 3
ATOM 4205 N N . LYS B 2 64 ? -20.265 -25.646 -8.636 1.00 0.00 465 LYS B N 3
ATOM 4206 C CA . LYS B 2 64 ? -19.422 -25.849 -9.802 1.00 0.00 465 LYS B CA 3
ATOM 4207 C C . LYS B 2 64 ? -18.079 -25.150 -9.584 1.00 0.00 465 LYS B C 3
ATOM 4208 O O . LYS B 2 64 ? -17.586 -24.453 -10.469 1.00 0.00 465 LYS B O 3
ATOM 4227 N N . LEU B 2 65 ? -17.524 -25.361 -8.399 1.00 0.00 466 LEU B N 3
ATOM 4228 C CA . LEU B 2 65 ? -16.247 -24.760 -8.053 1.00 0.00 466 LEU B CA 3
ATOM 4229 C C . LEU B 2 65 ? -15.198 -25.173 -9.086 1.00 0.00 466 LEU B C 3
ATOM 4230 O O . LEU B 2 65 ? -14.260 -24.424 -9.358 1.00 0.00 466 LEU B O 3
ATOM 4246 N N . GLU B 2 66 ? -15.390 -26.364 -9.635 1.00 0.00 467 GLU B N 3
ATOM 4247 C CA . GLU B 2 66 ? -14.471 -26.886 -10.632 1.00 0.00 467 GLU B CA 3
ATOM 4248 C C . GLU B 2 66 ? -14.346 -25.908 -11.802 1.00 0.00 467 GLU B C 3
ATOM 4249 O O . GLU B 2 66 ? -13.399 -25.987 -12.583 1.00 0.00 467 GLU B O 3
ATOM 4261 N N . LYS B 2 67 ? -15.316 -25.009 -11.887 1.00 0.00 468 LYS B N 3
ATOM 4262 C CA . LYS B 2 67 ? -15.327 -24.018 -12.949 1.00 0.00 468 LYS B CA 3
ATOM 4263 C C . LYS B 2 67 ? -15.175 -22.623 -12.340 1.00 0.00 468 LYS B C 3
ATOM 4264 O O . LYS B 2 67 ? -15.296 -21.619 -13.041 1.00 0.00 468 LYS B O 3
ATOM 4283 N N . CYS B 2 68 ? -14.913 -22.604 -11.041 1.00 0.00 469 CYS B N 3
ATOM 4284 C CA . CYS B 2 68 ? -14.745 -21.348 -10.330 1.00 0.00 469 CYS B CA 3
ATOM 4285 C C . CYS B 2 68 ? -13.270 -21.207 -9.948 1.00 0.00 469 CYS B C 3
ATOM 4286 O O . CYS B 2 68 ? -12.782 -20.096 -9.742 1.00 0.00 469 CYS B O 3
ATOM 4294 N N . ARG B 2 69 ? -12.600 -22.347 -9.867 1.00 0.00 470 ARG B N 3
ATOM 4295 C CA . ARG B 2 69 ? -11.191 -22.364 -9.514 1.00 0.00 470 ARG B CA 3
ATOM 4296 C C . ARG B 2 69 ? -10.412 -21.384 -10.393 1.00 0.00 470 ARG B C 3
ATOM 4297 O O . ARG B 2 69 ? -10.553 -21.393 -11.615 1.00 0.00 470 ARG B O 3
ATOM 4318 N N . GLY B 2 70 ? -9.607 -20.561 -9.737 1.00 0.00 471 GLY B N 3
ATOM 4319 C CA . GLY B 2 70 ? -8.807 -19.575 -10.443 1.00 0.00 471 GLY B CA 3
ATOM 4320 C C . GLY B 2 70 ? -7.461 -19.360 -9.748 1.00 0.00 471 GLY B C 3
ATOM 4321 O O . GLY B 2 70 ? -7.163 -20.014 -8.750 1.00 0.00 471 GLY B O 3
ATOM 4325 N N . VAL B 2 71 ? -6.685 -18.441 -10.303 1.00 0.00 472 VAL B N 3
ATOM 4326 C CA . VAL B 2 71 ? -5.378 -18.132 -9.748 1.00 0.00 472 VAL B CA 3
ATOM 4327 C C . VAL B 2 71 ? -5.264 -16.622 -9.531 1.00 0.00 472 VAL B C 3
ATOM 4328 O O . VAL B 2 71 ? -5.769 -15.837 -10.333 1.00 0.00 472 VAL B O 3
ATOM 4341 N N . PHE B 2 72 ? -4.599 -16.260 -8.444 1.00 0.00 473 PHE B N 3
ATOM 4342 C CA . PHE B 2 72 ? -4.412 -14.858 -8.113 1.00 0.00 473 PHE B CA 3
ATOM 4343 C C . PHE B 2 72 ? -3.121 -14.650 -7.319 1.00 0.00 473 PHE B C 3
ATOM 4344 O O . PHE B 2 72 ? -2.669 -15.551 -6.615 1.00 0.00 473 PHE B O 3
ATOM 4361 N N . PRO B 2 73 ? -2.550 -13.424 -7.462 1.00 0.00 474 PRO B N 3
ATOM 4362 C CA . PRO B 2 73 ? -1.320 -13.086 -6.766 1.00 0.00 474 PRO B CA 3
ATOM 4363 C C . PRO B 2 73 ? -1.583 -12.828 -5.281 1.00 0.00 474 PRO B C 3
ATOM 4364 O O . PRO B 2 73 ? -2.316 -11.905 -4.928 1.00 0.00 474 PRO B O 3
ATOM 4375 N N . GLU B 2 74 ? -0.970 -13.659 -4.451 1.00 0.00 475 GLU B N 3
ATOM 4376 C CA . GLU B 2 74 ? -1.129 -13.533 -3.013 1.00 0.00 475 GLU B CA 3
ATOM 4377 C C . GLU B 2 74 ? -0.427 -12.270 -2.510 1.00 0.00 475 GLU B C 3
ATOM 4378 O O . GLU B 2 74 ? -0.858 -11.664 -1.530 1.00 0.00 475 GLU B O 3
ATOM 4390 N N . ASN B 2 75 ? 0.642 -11.910 -3.204 1.00 0.00 476 ASN B N 3
ATOM 4391 C CA . ASN B 2 75 ? 1.409 -10.730 -2.840 1.00 0.00 476 ASN B CA 3
ATOM 4392 C C . ASN B 2 75 ? 0.598 -9.477 -3.174 1.00 0.00 476 ASN B C 3
ATOM 4393 O O . ASN B 2 75 ? 1.003 -8.364 -2.843 1.00 0.00 476 ASN B O 3
ATOM 4404 N N . PHE B 2 76 ? -0.534 -9.700 -3.826 1.00 0.00 477 PHE B N 3
ATOM 4405 C CA . PHE B 2 76 ? -1.406 -8.602 -4.209 1.00 0.00 477 PHE B CA 3
ATOM 4406 C C . PHE B 2 76 ? -2.691 -8.607 -3.377 1.00 0.00 477 PHE B C 3
ATOM 4407 O O . PHE B 2 76 ? -3.569 -7.769 -3.580 1.00 0.00 477 PHE B O 3
ATOM 4424 N N . THR B 2 77 ? -2.760 -9.560 -2.459 1.00 0.00 478 THR B N 3
ATOM 4425 C CA . THR B 2 77 ? -3.921 -9.683 -1.595 1.00 0.00 478 THR B CA 3
ATOM 4426 C C . THR B 2 77 ? -3.490 -9.768 -0.130 1.00 0.00 478 THR B C 3
ATOM 4427 O O . THR B 2 77 ? -2.298 -9.740 0.172 1.00 0.00 478 THR B O 3
ATOM 4438 N N . GLU B 2 78 ? -4.482 -9.871 0.741 1.00 0.00 479 GLU B N 3
ATOM 4439 C CA . GLU B 2 78 ? -4.220 -9.961 2.168 1.00 0.00 479 GLU B CA 3
ATOM 4440 C C . GLU B 2 78 ? -5.018 -11.113 2.782 1.00 0.00 479 GLU B C 3
ATOM 4441 O O . GLU B 2 78 ? -6.129 -11.407 2.343 1.00 0.00 479 GLU B O 3
ATOM 4453 N N . ARG B 2 79 ? -4.420 -11.734 3.789 1.00 0.00 480 ARG B N 3
ATOM 4454 C CA . ARG B 2 79 ? -5.061 -12.847 4.468 1.00 0.00 480 ARG B CA 3
ATOM 4455 C C . ARG B 2 79 ? -5.984 -12.332 5.575 1.00 0.00 480 ARG B C 3
ATOM 4456 O O . ARG B 2 79 ? -5.603 -11.455 6.348 1.00 0.00 480 ARG B O 3
ATOM 4477 N N . VAL B 2 80 ? -7.181 -12.900 5.615 1.00 0.00 481 VAL B N 3
ATOM 4478 C CA . VAL B 2 80 ? -8.161 -12.509 6.614 1.00 0.00 481 VAL B CA 3
ATOM 4479 C C . VAL B 2 80 ? -8.271 -13.609 7.672 1.00 0.00 481 VAL B C 3
ATOM 4480 O O . VAL B 2 80 ? -8.294 -14.793 7.341 1.00 0.00 481 VAL B O 3
ATOM 4493 N N . PRO B 2 81 ? -8.338 -13.166 8.956 1.00 0.00 482 PRO B N 3
ATOM 4494 C CA . PRO B 2 81 ? -8.444 -14.099 10.065 1.00 0.00 482 PRO B CA 3
ATOM 4495 C C . PRO B 2 81 ? -9.855 -14.684 10.157 1.00 0.00 482 PRO B C 3
ATOM 4496 O O . PRO B 2 81 ? -10.802 -13.979 10.501 1.00 0.00 482 PRO B O 3
ATOM 4507 N N . LEU A 1 1 ? 1.325 0.000 0.000 1.00 0.00 55 LEU A N 4
ATOM 4508 C CA . LEU A 1 1 ? 2.073 0.000 -1.245 1.00 0.00 55 LEU A CA 4
ATOM 4509 C C . LEU A 1 1 ? 2.289 -1.443 -1.706 1.00 0.00 55 LEU A C 4
ATOM 4510 O O . LEU A 1 1 ? 3.148 -2.146 -1.175 1.00 0.00 55 LEU A O 4
ATOM 4526 N N . LEU A 1 2 ? 1.495 -1.842 -2.688 1.00 0.00 56 LEU A N 4
ATOM 4527 C CA . LEU A 1 2 ? 1.589 -3.189 -3.226 1.00 0.00 56 LEU A CA 4
ATOM 4528 C C . LEU A 1 2 ? 2.611 -3.210 -4.364 1.00 0.00 56 LEU A C 4
ATOM 4529 O O . LEU A 1 2 ? 2.414 -2.565 -5.392 1.00 0.00 56 LEU A O 4
ATOM 4545 N N . PRO A 1 3 ? 3.710 -3.978 -4.135 1.00 0.00 57 PRO A N 4
ATOM 4546 C CA . PRO A 1 3 ? 4.764 -4.091 -5.129 1.00 0.00 57 PRO A CA 4
ATOM 4547 C C . PRO A 1 3 ? 4.332 -4.993 -6.286 1.00 0.00 57 PRO A C 4
ATOM 4548 O O . PRO A 1 3 ? 3.735 -6.046 -6.068 1.00 0.00 57 PRO A O 4
ATOM 4559 N N . THR A 1 4 ? 4.650 -4.547 -7.493 1.00 0.00 58 THR A N 4
ATOM 4560 C CA . THR A 1 4 ? 4.300 -5.300 -8.685 1.00 0.00 58 THR A CA 4
ATOM 4561 C C . THR A 1 4 ? 5.085 -6.612 -8.736 1.00 0.00 58 THR A C 4
ATOM 4562 O O . THR A 1 4 ? 6.301 -6.620 -8.552 1.00 0.00 58 THR A O 4
ATOM 4573 N N . PRO A 1 5 ? 4.338 -7.719 -8.992 1.00 0.00 59 PRO A N 4
ATOM 4574 C CA . PRO A 1 5 ? 4.951 -9.034 -9.071 1.00 0.00 59 PRO A CA 4
ATOM 4575 C C . PRO A 1 5 ? 5.716 -9.205 -10.385 1.00 0.00 59 PRO A C 4
ATOM 4576 O O . PRO A 1 5 ? 5.621 -8.363 -11.276 1.00 0.00 59 PRO A O 4
ATOM 4587 N N . PRO A 1 6 ? 6.478 -10.329 -10.464 1.00 0.00 60 PRO A N 4
ATOM 4588 C CA . PRO A 1 6 ? 7.259 -10.621 -11.654 1.00 0.00 60 PRO A CA 4
ATOM 4589 C C . PRO A 1 6 ? 6.361 -11.107 -12.794 1.00 0.00 60 PRO A C 4
ATOM 4590 O O . PRO A 1 6 ? 5.231 -11.531 -12.560 1.00 0.00 60 PRO A O 4
ATOM 4601 N N . LEU A 1 7 ? 6.899 -11.028 -14.002 1.00 0.00 61 LEU A N 4
ATOM 4602 C CA . LEU A 1 7 ? 6.160 -11.455 -15.178 1.00 0.00 61 LEU A CA 4
ATOM 4603 C C . LEU A 1 7 ? 5.785 -12.931 -15.033 1.00 0.00 61 LEU A C 4
ATOM 4604 O O . LEU A 1 7 ? 6.639 -13.766 -14.738 1.00 0.00 61 LEU A O 4
ATOM 4620 N N . SER A 1 8 ? 4.507 -13.208 -15.245 1.00 0.00 62 SER A N 4
ATOM 4621 C CA . SER A 1 8 ? 4.009 -14.569 -15.142 1.00 0.00 62 SER A CA 4
ATOM 4622 C C . SER A 1 8 ? 4.057 -15.250 -16.511 1.00 0.00 62 SER A C 4
ATOM 4623 O O . SER A 1 8 ? 4.081 -14.578 -17.542 1.00 0.00 62 SER A O 4
ATOM 4631 N N . PRO A 1 9 ? 4.070 -16.609 -16.478 1.00 0.00 63 PRO A N 4
ATOM 4632 C CA . PRO A 1 9 ? 4.114 -17.388 -17.704 1.00 0.00 63 PRO A CA 4
ATOM 4633 C C . PRO A 1 9 ? 2.755 -17.383 -18.406 1.00 0.00 63 PRO A C 4
ATOM 4634 O O . PRO A 1 9 ? 1.768 -16.898 -17.853 1.00 0.00 63 PRO A O 4
ATOM 4645 N N . SER A 1 10 ? 2.746 -17.929 -19.613 1.00 0.00 64 SER A N 4
ATOM 4646 C CA . SER A 1 10 ? 1.524 -17.994 -20.396 1.00 0.00 64 SER A CA 4
ATOM 4647 C C . SER A 1 10 ? 0.578 -19.040 -19.803 1.00 0.00 64 SER A C 4
ATOM 4648 O O . SER A 1 10 ? 0.545 -20.182 -20.258 1.00 0.00 64 SER A O 4
ATOM 4656 N N . ARG A 1 11 ? -0.169 -18.612 -18.796 1.00 0.00 65 ARG A N 4
ATOM 4657 C CA . ARG A 1 11 ? -1.113 -19.497 -18.135 1.00 0.00 65 ARG A CA 4
ATOM 4658 C C . ARG A 1 11 ? -2.390 -19.628 -18.967 1.00 0.00 65 ARG A C 4
ATOM 4659 O O . ARG A 1 11 ? -3.228 -18.727 -18.971 1.00 0.00 65 ARG A O 4
ATOM 4680 N N . ARG A 1 12 ? -2.499 -20.757 -19.652 1.00 0.00 66 ARG A N 4
ATOM 4681 C CA . ARG A 1 12 ? -3.661 -21.018 -20.485 1.00 0.00 66 ARG A CA 4
ATOM 4682 C C . ARG A 1 12 ? -4.515 -22.129 -19.872 1.00 0.00 66 ARG A C 4
ATOM 4683 O O . ARG A 1 12 ? -4.112 -23.291 -19.857 1.00 0.00 66 ARG A O 4
ATOM 4704 N N . SER A 1 13 ? -5.680 -21.733 -19.380 1.00 0.00 67 SER A N 4
ATOM 4705 C CA . SER A 1 13 ? -6.596 -22.681 -18.769 1.00 0.00 67 SER A CA 4
ATOM 4706 C C . SER A 1 13 ? -6.956 -23.781 -19.770 1.00 0.00 67 SER A C 4
ATOM 4707 O O . SER A 1 13 ? -7.610 -23.518 -20.778 1.00 0.00 67 SER A O 4
ATOM 4715 N N . GLY A 1 14 ? -6.513 -24.990 -19.457 1.00 0.00 68 GLY A N 4
ATOM 4716 C CA . GLY A 1 14 ? -6.781 -26.130 -20.317 1.00 0.00 68 GLY A CA 4
ATOM 4717 C C . GLY A 1 14 ? -8.278 -26.262 -20.604 1.00 0.00 68 GLY A C 4
ATOM 4718 O O . GLY A 1 14 ? -8.957 -27.097 -20.009 1.00 0.00 68 GLY A O 4
ATOM 4722 N N . GLY B 2 1 ? -26.172 -8.550 -19.423 1.00 0.00 402 GLY B N 4
ATOM 4723 C CA . GLY B 2 1 ? -25.319 -9.383 -18.592 1.00 0.00 402 GLY B CA 4
ATOM 4724 C C . GLY B 2 1 ? -25.767 -10.845 -18.638 1.00 0.00 402 GLY B C 4
ATOM 4725 O O . GLY B 2 1 ? -26.763 -11.173 -19.281 1.00 0.00 402 GLY B O 4
ATOM 4729 N N . ARG B 2 2 ? -25.009 -11.685 -17.949 1.00 0.00 403 ARG B N 4
ATOM 4730 C CA . ARG B 2 2 ? -25.315 -13.105 -17.904 1.00 0.00 403 ARG B CA 4
ATOM 4731 C C . ARG B 2 2 ? -26.637 -13.340 -17.171 1.00 0.00 403 ARG B C 4
ATOM 4732 O O . ARG B 2 2 ? -27.351 -12.390 -16.852 1.00 0.00 403 ARG B O 4
ATOM 4753 N N . LEU B 2 3 ? -26.923 -14.610 -16.924 1.00 0.00 404 LEU B N 4
ATOM 4754 C CA . LEU B 2 3 ? -28.146 -14.981 -16.235 1.00 0.00 404 LEU B CA 4
ATOM 4755 C C . LEU B 2 3 ? -27.797 -15.808 -14.995 1.00 0.00 404 LEU B C 4
ATOM 4756 O O . LEU B 2 3 ? -28.371 -15.603 -13.927 1.00 0.00 404 LEU B O 4
ATOM 4772 N N . ASP B 2 4 ? -26.858 -16.724 -15.179 1.00 0.00 405 ASP B N 4
ATOM 4773 C CA . ASP B 2 4 ? -26.426 -17.582 -14.090 1.00 0.00 405 ASP B CA 4
ATOM 4774 C C . ASP B 2 4 ? -25.003 -17.198 -13.677 1.00 0.00 405 ASP B C 4
ATOM 4775 O O . ASP B 2 4 ? -24.248 -16.649 -14.477 1.00 0.00 405 ASP B O 4
ATOM 4784 N N . LEU B 2 5 ? -24.682 -17.501 -12.428 1.00 0.00 406 LEU B N 4
ATOM 4785 C CA . LEU B 2 5 ? -23.364 -17.194 -11.898 1.00 0.00 406 LEU B CA 4
ATOM 4786 C C . LEU B 2 5 ? -22.401 -18.331 -12.248 1.00 0.00 406 LEU B C 4
ATOM 4787 O O . LEU B 2 5 ? -22.831 -19.446 -12.537 1.00 0.00 406 LEU B O 4
ATOM 4803 N N . PRO B 2 6 ? -21.083 -18.000 -12.207 1.00 0.00 407 PRO B N 4
ATOM 4804 C CA . PRO B 2 6 ? -20.055 -18.980 -12.516 1.00 0.00 407 PRO B CA 4
ATOM 4805 C C . PRO B 2 6 ? -19.878 -19.970 -11.363 1.00 0.00 407 PRO B C 4
ATOM 4806 O O . PRO B 2 6 ? -19.797 -19.569 -10.203 1.00 0.00 407 PRO B O 4
ATOM 4817 N N . PRO B 2 7 ? -19.820 -21.277 -11.732 1.00 0.00 408 PRO B N 4
ATOM 4818 C CA . PRO B 2 7 ? -19.653 -22.328 -10.742 1.00 0.00 408 PRO B CA 4
ATOM 4819 C C . PRO B 2 7 ? -18.212 -22.373 -10.229 1.00 0.00 408 PRO B C 4
ATOM 4820 O O . PRO B 2 7 ? -17.273 -22.128 -10.984 1.00 0.00 408 PRO B O 4
ATOM 4831 N N . GLY B 2 8 ? -18.083 -22.689 -8.948 1.00 0.00 409 GLY B N 4
ATOM 4832 C CA . GLY B 2 8 ? -16.773 -22.770 -8.326 1.00 0.00 409 GLY B CA 4
ATOM 4833 C C . GLY B 2 8 ? -16.328 -21.402 -7.805 1.00 0.00 409 GLY B C 4
ATOM 4834 O O . GLY B 2 8 ? -15.480 -21.317 -6.917 1.00 0.00 409 GLY B O 4
ATOM 4838 N N . PHE B 2 9 ? -16.920 -20.365 -8.378 1.00 0.00 410 PHE B N 4
ATOM 4839 C CA . PHE B 2 9 ? -16.595 -19.005 -7.983 1.00 0.00 410 PHE B CA 4
ATOM 4840 C C . PHE B 2 9 ? -16.329 -18.920 -6.479 1.00 0.00 410 PHE B C 4
ATOM 4841 O O . PHE B 2 9 ? -16.916 -19.667 -5.697 1.00 0.00 410 PHE B O 4
ATOM 4858 N N . MET B 2 10 ? -15.442 -18.004 -6.118 1.00 0.00 411 MET B N 4
ATOM 4859 C CA . MET B 2 10 ? -15.091 -17.812 -4.721 1.00 0.00 411 MET B CA 4
ATOM 4860 C C . MET B 2 10 ? -15.675 -16.503 -4.184 1.00 0.00 411 MET B C 4
ATOM 4861 O O . MET B 2 10 ? -16.609 -16.518 -3.384 1.00 0.00 411 MET B O 4
ATOM 4875 N N . PHE B 2 11 ? -15.101 -15.402 -4.647 1.00 0.00 412 PHE B N 4
ATOM 4876 C CA . PHE B 2 11 ? -15.552 -14.088 -4.222 1.00 0.00 412 PHE B CA 4
ATOM 4877 C C . PHE B 2 11 ? -15.123 -13.012 -5.222 1.00 0.00 412 PHE B C 4
ATOM 4878 O O . PHE B 2 11 ? -14.478 -13.313 -6.225 1.00 0.00 412 PHE B O 4
ATOM 4895 N N . LYS B 2 12 ? -15.499 -11.779 -4.913 1.00 0.00 413 LYS B N 4
ATOM 4896 C CA . LYS B 2 12 ? -15.163 -10.657 -5.772 1.00 0.00 413 LYS B CA 4
ATOM 4897 C C . LYS B 2 12 ? -13.955 -9.919 -5.190 1.00 0.00 413 LYS B C 4
ATOM 4898 O O . LYS B 2 12 ? -13.820 -9.806 -3.973 1.00 0.00 413 LYS B O 4
ATOM 4917 N N . VAL B 2 13 ? -13.108 -9.436 -6.087 1.00 0.00 414 VAL B N 4
ATOM 4918 C CA . VAL B 2 13 ? -11.916 -8.713 -5.678 1.00 0.00 414 VAL B CA 4
ATOM 4919 C C . VAL B 2 13 ? -11.927 -7.321 -6.311 1.00 0.00 414 VAL B C 4
ATOM 4920 O O . VAL B 2 13 ? -12.716 -7.052 -7.215 1.00 0.00 414 VAL B O 4
ATOM 4933 N N . GLN B 2 14 ? -11.041 -6.471 -5.810 1.00 0.00 415 GLN B N 4
ATOM 4934 C CA . GLN B 2 14 ? -10.939 -5.113 -6.316 1.00 0.00 415 GLN B CA 4
ATOM 4935 C C . GLN B 2 14 ? -9.474 -4.749 -6.566 1.00 0.00 415 GLN B C 4
ATOM 4936 O O . GLN B 2 14 ? -8.665 -4.743 -5.639 1.00 0.00 415 GLN B O 4
ATOM 4950 N N . ALA B 2 15 ? -9.176 -4.454 -7.823 1.00 0.00 416 ALA B N 4
ATOM 4951 C CA . ALA B 2 15 ? -7.823 -4.090 -8.206 1.00 0.00 416 ALA B CA 4
ATOM 4952 C C . ALA B 2 15 ? -7.456 -2.754 -7.557 1.00 0.00 416 ALA B C 4
ATOM 4953 O O . ALA B 2 15 ? -8.319 -1.903 -7.349 1.00 0.00 416 ALA B O 4
ATOM 4960 N N . GLN B 2 16 ? -6.173 -2.612 -7.256 1.00 0.00 417 GLN B N 4
ATOM 4961 C CA . GLN B 2 16 ? -5.681 -1.394 -6.635 1.00 0.00 417 GLN B CA 4
ATOM 4962 C C . GLN B 2 16 ? -4.640 -0.723 -7.533 1.00 0.00 417 GLN B C 4
ATOM 4963 O O . GLN B 2 16 ? -4.120 0.341 -7.200 1.00 0.00 417 GLN B O 4
ATOM 4977 N N . HIS B 2 17 ? -4.367 -1.373 -8.655 1.00 0.00 418 HIS B N 4
ATOM 4978 C CA . HIS B 2 17 ? -3.397 -0.853 -9.604 1.00 0.00 418 HIS B CA 4
ATOM 4979 C C . HIS B 2 17 ? -3.859 -1.160 -11.030 1.00 0.00 418 HIS B C 4
ATOM 4980 O O . HIS B 2 17 ? -4.801 -1.926 -11.230 1.00 0.00 418 HIS B O 4
ATOM 4994 N N . ASP B 2 18 ? -3.175 -0.547 -11.985 1.00 0.00 419 ASP B N 4
ATOM 4995 C CA . ASP B 2 18 ? -3.504 -0.745 -13.386 1.00 0.00 419 ASP B CA 4
ATOM 4996 C C . ASP B 2 18 ? -2.385 -1.543 -14.059 1.00 0.00 419 ASP B C 4
ATOM 4997 O O . ASP B 2 18 ? -1.333 -0.993 -14.382 1.00 0.00 419 ASP B O 4
ATOM 5006 N N . TYR B 2 19 ? -2.650 -2.827 -14.251 1.00 0.00 420 TYR B N 4
ATOM 5007 C CA . TYR B 2 19 ? -1.679 -3.706 -14.880 1.00 0.00 420 TYR B CA 4
ATOM 5008 C C . TYR B 2 19 ? -2.202 -4.235 -16.216 1.00 0.00 420 TYR B C 4
ATOM 5009 O O . TYR B 2 19 ? -3.170 -4.994 -16.252 1.00 0.00 420 TYR B O 4
ATOM 5027 N N . THR B 2 20 ? -1.540 -3.814 -17.284 1.00 0.00 421 THR B N 4
ATOM 5028 C CA . THR B 2 20 ? -1.925 -4.237 -18.619 1.00 0.00 421 THR B CA 4
ATOM 5029 C C . THR B 2 20 ? -1.377 -5.634 -18.915 1.00 0.00 421 THR B C 4
ATOM 5030 O O . THR B 2 20 ? -0.165 -5.823 -19.010 1.00 0.00 421 THR B O 4
ATOM 5041 N N . ALA B 2 21 ? -2.297 -6.579 -19.053 1.00 0.00 422 ALA B N 4
ATOM 5042 C CA . ALA B 2 21 ? -1.921 -7.953 -19.336 1.00 0.00 422 ALA B CA 4
ATOM 5043 C C . ALA B 2 21 ? -2.386 -8.325 -20.745 1.00 0.00 422 ALA B C 4
ATOM 5044 O O . ALA B 2 21 ? -3.584 -8.341 -21.024 1.00 0.00 422 ALA B O 4
ATOM 5051 N N . THR B 2 22 ? -1.413 -8.613 -21.598 1.00 0.00 423 THR B N 4
ATOM 5052 C CA . THR B 2 22 ? -1.708 -8.983 -22.972 1.00 0.00 423 THR B CA 4
ATOM 5053 C C . THR B 2 22 ? -1.172 -10.383 -23.274 1.00 0.00 423 THR B C 4
ATOM 5054 O O . THR B 2 22 ? -0.011 -10.541 -23.648 1.00 0.00 423 THR B O 4
ATOM 5065 N N . ASP B 2 23 ? -2.044 -11.366 -23.102 1.00 0.00 424 ASP B N 4
ATOM 5066 C CA . ASP B 2 23 ? -1.673 -12.748 -23.350 1.00 0.00 424 ASP B CA 4
ATOM 5067 C C . ASP B 2 23 ? -2.855 -13.483 -23.986 1.00 0.00 424 ASP B C 4
ATOM 5068 O O . ASP B 2 23 ? -3.882 -12.874 -24.282 1.00 0.00 424 ASP B O 4
ATOM 5077 N N . THR B 2 24 ? -2.670 -14.780 -24.179 1.00 0.00 425 THR B N 4
ATOM 5078 C CA . THR B 2 24 ? -3.709 -15.604 -24.774 1.00 0.00 425 THR B CA 4
ATOM 5079 C C . THR B 2 24 ? -4.776 -15.951 -23.734 1.00 0.00 425 THR B C 4
ATOM 5080 O O . THR B 2 24 ? -5.866 -16.401 -24.084 1.00 0.00 425 THR B O 4
ATOM 5091 N N . ASP B 2 25 ? -4.425 -15.729 -22.476 1.00 0.00 426 ASP B N 4
ATOM 5092 C CA . ASP B 2 25 ? -5.338 -16.014 -21.382 1.00 0.00 426 ASP B CA 4
ATOM 5093 C C . ASP B 2 25 ? -5.000 -15.113 -20.193 1.00 0.00 426 ASP B C 4
ATOM 5094 O O . ASP B 2 25 ? -5.037 -15.553 -19.045 1.00 0.00 426 ASP B O 4
ATOM 5103 N N . GLU B 2 26 ? -4.678 -13.867 -20.508 1.00 0.00 427 GLU B N 4
ATOM 5104 C CA . GLU B 2 26 ? -4.334 -12.900 -19.480 1.00 0.00 427 GLU B CA 4
ATOM 5105 C C . GLU B 2 26 ? -5.582 -12.135 -19.032 1.00 0.00 427 GLU B C 4
ATOM 5106 O O . GLU B 2 26 ? -6.601 -12.147 -19.719 1.00 0.00 427 GLU B O 4
ATOM 5118 N N . LEU B 2 27 ? -5.459 -11.490 -17.881 1.00 0.00 428 LEU B N 4
ATOM 5119 C CA . LEU B 2 27 ? -6.564 -10.722 -17.333 1.00 0.00 428 LEU B CA 4
ATOM 5120 C C . LEU B 2 27 ? -6.095 -9.294 -17.046 1.00 0.00 428 LEU B C 4
ATOM 5121 O O . LEU B 2 27 ? -5.264 -9.076 -16.166 1.00 0.00 428 LEU B O 4
ATOM 5137 N N . GLN B 2 28 ? -6.648 -8.360 -17.805 1.00 0.00 429 GLN B N 4
ATOM 5138 C CA . GLN B 2 28 ? -6.297 -6.959 -17.642 1.00 0.00 429 GLN B CA 4
ATOM 5139 C C . GLN B 2 28 ? -6.980 -6.382 -16.400 1.00 0.00 429 GLN B C 4
ATOM 5140 O O . GLN B 2 28 ? -8.155 -6.647 -16.154 1.00 0.00 429 GLN B O 4
ATOM 5154 N N . LEU B 2 29 ? -6.213 -5.604 -15.650 1.00 0.00 430 LEU B N 4
ATOM 5155 C CA . LEU B 2 29 ? -6.729 -4.987 -14.440 1.00 0.00 430 LEU B CA 4
ATOM 5156 C C . LEU B 2 29 ? -6.406 -3.492 -14.457 1.00 0.00 430 LEU B C 4
ATOM 5157 O O . LEU B 2 29 ? -5.331 -3.091 -14.900 1.00 0.00 430 LEU B O 4
ATOM 5173 N N . LYS B 2 30 ? -7.356 -2.708 -13.969 1.00 0.00 431 LYS B N 4
ATOM 5174 C CA . LYS B 2 30 ? -7.185 -1.266 -13.922 1.00 0.00 431 LYS B CA 4
ATOM 5175 C C . LYS B 2 30 ? -7.370 -0.782 -12.483 1.00 0.00 431 LYS B C 4
ATOM 5176 O O . LYS B 2 30 ? -8.332 -1.159 -11.815 1.00 0.00 431 LYS B O 4
ATOM 5195 N N . ALA B 2 31 ? -6.432 0.047 -12.046 1.00 0.00 432 ALA B N 4
ATOM 5196 C CA . ALA B 2 31 ? -6.480 0.587 -10.698 1.00 0.00 432 ALA B CA 4
ATOM 5197 C C . ALA B 2 31 ? -7.929 0.915 -10.335 1.00 0.00 432 ALA B C 4
ATOM 5198 O O . ALA B 2 31 ? -8.439 1.974 -10.699 1.00 0.00 432 ALA B O 4
ATOM 5205 N N . GLY B 2 32 ? -8.552 -0.012 -9.623 1.00 0.00 433 GLY B N 4
ATOM 5206 C CA . GLY B 2 32 ? -9.933 0.166 -9.206 1.00 0.00 433 GLY B CA 4
ATOM 5207 C C . GLY B 2 32 ? -10.883 -0.629 -10.104 1.00 0.00 433 GLY B C 4
ATOM 5208 O O . GLY B 2 32 ? -11.910 -0.111 -10.540 1.00 0.00 433 GLY B O 4
ATOM 5212 N N . ASP B 2 33 ? -10.507 -1.875 -10.352 1.00 0.00 434 ASP B N 4
ATOM 5213 C CA . ASP B 2 33 ? -11.313 -2.746 -11.191 1.00 0.00 434 ASP B CA 4
ATOM 5214 C C . ASP B 2 33 ? -11.984 -3.809 -10.319 1.00 0.00 434 ASP B C 4
ATOM 5215 O O . ASP B 2 33 ? -11.652 -3.952 -9.143 1.00 0.00 434 ASP B O 4
ATOM 5224 N N . VAL B 2 34 ? -12.915 -4.528 -10.929 1.00 0.00 435 VAL B N 4
ATOM 5225 C CA . VAL B 2 34 ? -13.635 -5.574 -10.222 1.00 0.00 435 VAL B CA 4
ATOM 5226 C C . VAL B 2 34 ? -13.365 -6.919 -10.899 1.00 0.00 435 VAL B C 4
ATOM 5227 O O . VAL B 2 34 ? -13.533 -7.054 -12.110 1.00 0.00 435 VAL B O 4
ATOM 5240 N N . VAL B 2 35 ? -12.952 -7.881 -10.086 1.00 0.00 436 VAL B N 4
ATOM 5241 C CA . VAL B 2 35 ? -12.658 -9.211 -10.591 1.00 0.00 436 VAL B CA 4
ATOM 5242 C C . VAL B 2 35 ? -13.235 -10.255 -9.632 1.00 0.00 436 VAL B C 4
ATOM 5243 O O . VAL B 2 35 ? -13.329 -10.014 -8.430 1.00 0.00 436 VAL B O 4
ATOM 5256 N N . LEU B 2 36 ? -13.608 -11.392 -10.201 1.00 0.00 437 LEU B N 4
ATOM 5257 C CA . LEU B 2 36 ? -14.175 -12.473 -9.412 1.00 0.00 437 LEU B CA 4
ATOM 5258 C C . LEU B 2 36 ? -13.198 -13.651 -9.393 1.00 0.00 437 LEU B C 4
ATOM 5259 O O . LEU B 2 36 ? -12.754 -14.110 -10.444 1.00 0.00 437 LEU B O 4
ATOM 5275 N N . VAL B 2 37 ? -12.894 -14.106 -8.187 1.00 0.00 438 VAL B N 4
ATOM 5276 C CA . VAL B 2 37 ? -11.979 -15.222 -8.017 1.00 0.00 438 VAL B CA 4
ATOM 5277 C C . VAL B 2 37 ? -12.719 -16.531 -8.301 1.00 0.00 438 VAL B C 4
ATOM 5278 O O . VAL B 2 37 ? -13.654 -16.887 -7.584 1.00 0.00 438 VAL B O 4
ATOM 5291 N N . ILE B 2 38 ? -12.274 -17.210 -9.347 1.00 0.00 439 ILE B N 4
ATOM 5292 C CA . ILE B 2 38 ? -12.883 -18.472 -9.734 1.00 0.00 439 ILE B CA 4
ATOM 5293 C C . ILE B 2 38 ? -11.817 -19.570 -9.731 1.00 0.00 439 ILE B C 4
ATOM 5294 O O . ILE B 2 38 ? -10.633 -19.290 -9.912 1.00 0.00 439 ILE B O 4
ATOM 5310 N N . PRO B 2 39 ? -12.288 -20.827 -9.518 1.00 0.00 440 PRO B N 4
ATOM 5311 C CA . PRO B 2 39 ? -11.389 -21.968 -9.489 1.00 0.00 440 PRO B CA 4
ATOM 5312 C C . PRO B 2 39 ? -10.931 -22.342 -10.900 1.00 0.00 440 PRO B C 4
ATOM 5313 O O . PRO B 2 39 ? -11.744 -22.733 -11.737 1.00 0.00 440 PRO B O 4
ATOM 5324 N N . PHE B 2 40 ? -9.632 -22.208 -11.121 1.00 0.00 441 PHE B N 4
ATOM 5325 C CA . PHE B 2 40 ? -9.057 -22.526 -12.417 1.00 0.00 441 PHE B CA 4
ATOM 5326 C C . PHE B 2 40 ? -9.354 -23.975 -12.809 1.00 0.00 441 PHE B C 4
ATOM 5327 O O . PHE B 2 40 ? -10.098 -24.668 -12.117 1.00 0.00 441 PHE B O 4
ATOM 5344 N N . GLN B 2 41 ? -8.756 -24.389 -13.916 1.00 0.00 442 GLN B N 4
ATOM 5345 C CA . GLN B 2 41 ? -8.948 -25.743 -14.408 1.00 0.00 442 GLN B CA 4
ATOM 5346 C C . GLN B 2 41 ? -7.994 -26.706 -13.699 1.00 0.00 442 GLN B C 4
ATOM 5347 O O . GLN B 2 41 ? -8.308 -27.883 -13.528 1.00 0.00 442 GLN B O 4
ATOM 5361 N N . ASN B 2 42 ? -6.848 -26.170 -13.306 1.00 0.00 443 ASN B N 4
ATOM 5362 C CA . ASN B 2 42 ? -5.846 -26.967 -12.618 1.00 0.00 443 ASN B CA 4
ATOM 5363 C C . ASN B 2 42 ? -4.905 -26.039 -11.847 1.00 0.00 443 ASN B C 4
ATOM 5364 O O . ASN B 2 42 ? -4.617 -24.930 -12.293 1.00 0.00 443 ASN B O 4
ATOM 5375 N N . PRO B 2 43 ? -4.439 -26.541 -10.672 1.00 0.00 444 PRO B N 4
ATOM 5376 C CA . PRO B 2 43 ? -3.536 -25.770 -9.834 1.00 0.00 444 PRO B CA 4
ATOM 5377 C C . PRO B 2 43 ? -2.125 -25.748 -10.424 1.00 0.00 444 PRO B C 4
ATOM 5378 O O . PRO B 2 43 ? -1.316 -24.888 -10.078 1.00 0.00 444 PRO B O 4
ATOM 5389 N N . GLU B 2 44 ? -1.871 -26.703 -11.306 1.00 0.00 445 GLU B N 4
ATOM 5390 C CA . GLU B 2 44 ? -0.572 -26.804 -11.948 1.00 0.00 445 GLU B CA 4
ATOM 5391 C C . GLU B 2 44 ? -0.378 -25.655 -12.940 1.00 0.00 445 GLU B C 4
ATOM 5392 O O . GLU B 2 44 ? 0.752 -25.278 -13.246 1.00 0.00 445 GLU B O 4
ATOM 5404 N N . GLU B 2 45 ? -1.499 -25.130 -13.414 1.00 0.00 446 GLU B N 4
ATOM 5405 C CA . GLU B 2 45 ? -1.467 -24.031 -14.363 1.00 0.00 446 GLU B CA 4
ATOM 5406 C C . GLU B 2 45 ? -1.393 -22.693 -13.624 1.00 0.00 446 GLU B C 4
ATOM 5407 O O . GLU B 2 45 ? -1.061 -21.669 -14.218 1.00 0.00 446 GLU B O 4
ATOM 5419 N N . GLN B 2 46 ? -1.709 -22.746 -12.338 1.00 0.00 447 GLN B N 4
ATOM 5420 C CA . GLN B 2 46 ? -1.681 -21.552 -11.511 1.00 0.00 447 GLN B CA 4
ATOM 5421 C C . GLN B 2 46 ? -0.263 -20.981 -11.450 1.00 0.00 447 GLN B C 4
ATOM 5422 O O . GLN B 2 46 ? 0.713 -21.728 -11.487 1.00 0.00 447 GLN B O 4
ATOM 5436 N N . ASP B 2 47 ? -0.194 -19.661 -11.358 1.00 0.00 448 ASP B N 4
ATOM 5437 C CA . ASP B 2 47 ? 1.088 -18.981 -11.291 1.00 0.00 448 ASP B CA 4
ATOM 5438 C C . ASP B 2 47 ? 1.311 -18.460 -9.870 1.00 0.00 448 ASP B C 4
ATOM 5439 O O . ASP B 2 47 ? 0.358 -18.106 -9.178 1.00 0.00 448 ASP B O 4
ATOM 5448 N N . GLU B 2 48 ? 2.576 -18.430 -9.476 1.00 0.00 449 GLU B N 4
ATOM 5449 C CA . GLU B 2 48 ? 2.936 -17.958 -8.150 1.00 0.00 449 GLU B CA 4
ATOM 5450 C C . GLU B 2 48 ? 2.747 -16.443 -8.056 1.00 0.00 449 GLU B C 4
ATOM 5451 O O . GLU B 2 48 ? 3.457 -15.683 -8.714 1.00 0.00 449 GLU B O 4
ATOM 5463 N N . GLY B 2 49 ? 1.786 -16.048 -7.234 1.00 0.00 450 GLY B N 4
ATOM 5464 C CA . GLY B 2 49 ? 1.495 -14.637 -7.045 1.00 0.00 450 GLY B CA 4
ATOM 5465 C C . GLY B 2 49 ? 0.331 -14.194 -7.934 1.00 0.00 450 GLY B C 4
ATOM 5466 O O . GLY B 2 49 ? -0.100 -13.043 -7.870 1.00 0.00 450 GLY B O 4
ATOM 5470 N N . TRP B 2 50 ? -0.144 -15.129 -8.743 1.00 0.00 451 TRP B N 4
ATOM 5471 C CA . TRP B 2 50 ? -1.249 -14.850 -9.643 1.00 0.00 451 TRP B CA 4
ATOM 5472 C C . TRP B 2 50 ? -2.221 -16.030 -9.580 1.00 0.00 451 TRP B C 4
ATOM 5473 O O . TRP B 2 50 ? -1.814 -17.159 -9.311 1.00 0.00 451 TRP B O 4
ATOM 5494 N N . LEU B 2 51 ? -3.486 -15.728 -9.834 1.00 0.00 452 LEU B N 4
ATOM 5495 C CA . LEU B 2 51 ? -4.518 -16.750 -9.810 1.00 0.00 452 LEU B CA 4
ATOM 5496 C C . LEU B 2 51 ? -5.485 -16.519 -10.973 1.00 0.00 452 LEU B C 4
ATOM 5497 O O . LEU B 2 51 ? -5.421 -15.489 -11.643 1.00 0.00 452 LEU B O 4
ATOM 5513 N N . MET B 2 52 ? -6.359 -17.494 -11.177 1.00 0.00 453 MET B N 4
ATOM 5514 C CA . MET B 2 52 ? -7.339 -17.409 -12.247 1.00 0.00 453 MET B CA 4
ATOM 5515 C C . MET B 2 52 ? -8.599 -16.680 -11.779 1.00 0.00 453 MET B C 4
ATOM 5516 O O . MET B 2 52 ? -9.330 -17.180 -10.924 1.00 0.00 453 MET B O 4
ATOM 5530 N N . GLY B 2 53 ? -8.817 -15.508 -12.359 1.00 0.00 454 GLY B N 4
ATOM 5531 C CA . GLY B 2 53 ? -9.976 -14.705 -12.012 1.00 0.00 454 GLY B CA 4
ATOM 5532 C C . GLY B 2 53 ? -10.669 -14.171 -13.267 1.00 0.00 454 GLY B C 4
ATOM 5533 O O . GLY B 2 53 ? -10.180 -14.362 -14.379 1.00 0.00 454 GLY B O 4
ATOM 5537 N N . VAL B 2 54 ? -11.798 -13.513 -13.046 1.00 0.00 455 VAL B N 4
ATOM 5538 C CA . VAL B 2 54 ? -12.562 -12.949 -14.146 1.00 0.00 455 VAL B CA 4
ATOM 5539 C C . VAL B 2 54 ? -13.028 -11.541 -13.768 1.00 0.00 455 VAL B C 4
ATOM 5540 O O . VAL B 2 54 ? -13.362 -11.283 -12.613 1.00 0.00 455 VAL B O 4
ATOM 5553 N N . LYS B 2 55 ? -13.035 -10.667 -14.764 1.00 0.00 456 LYS B N 4
ATOM 5554 C CA . LYS B 2 55 ? -13.454 -9.293 -14.551 1.00 0.00 456 LYS B CA 4
ATOM 5555 C C . LYS B 2 55 ? -14.983 -9.224 -14.548 1.00 0.00 456 LYS B C 4
ATOM 5556 O O . LYS B 2 55 ? -15.649 -10.129 -15.050 1.00 0.00 456 LYS B O 4
ATOM 5575 N N . GLU B 2 56 ? -15.494 -8.143 -13.978 1.00 0.00 457 GLU B N 4
ATOM 5576 C CA . GLU B 2 56 ? -16.932 -7.946 -13.904 1.00 0.00 457 GLU B CA 4
ATOM 5577 C C . GLU B 2 56 ? -17.543 -7.962 -15.307 1.00 0.00 457 GLU B C 4
ATOM 5578 O O . GLU B 2 56 ? -18.604 -8.547 -15.519 1.00 0.00 457 GLU B O 4
ATOM 5590 N N . SER B 2 57 ? -16.847 -7.312 -16.228 1.00 0.00 458 SER B N 4
ATOM 5591 C CA . SER B 2 57 ? -17.307 -7.245 -17.605 1.00 0.00 458 SER B CA 4
ATOM 5592 C C . SER B 2 57 ? -17.338 -8.647 -18.216 1.00 0.00 458 SER B C 4
ATOM 5593 O O . SER B 2 57 ? -18.215 -8.959 -19.019 1.00 0.00 458 SER B O 4
ATOM 5601 N N . ASP B 2 58 ? -16.368 -9.455 -17.812 1.00 0.00 459 ASP B N 4
ATOM 5602 C CA . ASP B 2 58 ? -16.273 -10.817 -18.309 1.00 0.00 459 ASP B CA 4
ATOM 5603 C C . ASP B 2 58 ? -17.458 -11.630 -17.786 1.00 0.00 459 ASP B C 4
ATOM 5604 O O . ASP B 2 58 ? -17.944 -12.534 -18.464 1.00 0.00 459 ASP B O 4
ATOM 5613 N N . TRP B 2 59 ? -17.890 -11.280 -16.583 1.00 0.00 460 TRP B N 4
ATOM 5614 C CA . TRP B 2 59 ? -19.008 -11.967 -15.960 1.00 0.00 460 TRP B CA 4
ATOM 5615 C C . TRP B 2 59 ? -20.171 -11.975 -16.954 1.00 0.00 460 TRP B C 4
ATOM 5616 O O . TRP B 2 59 ? -20.791 -13.013 -17.183 1.00 0.00 460 TRP B O 4
ATOM 5637 N N . ASN B 2 60 ? -20.433 -10.805 -17.519 1.00 0.00 461 ASN B N 4
ATOM 5638 C CA . ASN B 2 60 ? -21.511 -10.664 -18.483 1.00 0.00 461 ASN B CA 4
ATOM 5639 C C . ASN B 2 60 ? -21.310 -11.672 -19.616 1.00 0.00 461 ASN B C 4
ATOM 5640 O O . ASN B 2 60 ? -22.272 -12.080 -20.266 1.00 0.00 461 ASN B O 4
ATOM 5651 N N . GLN B 2 61 ? -20.055 -12.045 -19.819 1.00 0.00 462 GLN B N 4
ATOM 5652 C CA . GLN B 2 61 ? -19.716 -12.997 -20.863 1.00 0.00 462 GLN B CA 4
ATOM 5653 C C . GLN B 2 61 ? -19.667 -14.416 -20.292 1.00 0.00 462 GLN B C 4
ATOM 5654 O O . GLN B 2 61 ? -19.110 -15.320 -20.913 1.00 0.00 462 GLN B O 4
ATOM 5668 N N . HIS B 2 62 ? -20.257 -14.567 -19.115 1.00 0.00 463 HIS B N 4
ATOM 5669 C CA . HIS B 2 62 ? -20.287 -15.860 -18.453 1.00 0.00 463 HIS B CA 4
ATOM 5670 C C . HIS B 2 62 ? -20.677 -16.943 -19.460 1.00 0.00 463 HIS B C 4
ATOM 5671 O O . HIS B 2 62 ? -20.359 -18.116 -19.271 1.00 0.00 463 HIS B O 4
ATOM 5685 N N . LYS B 2 63 ? -21.362 -16.512 -20.510 1.00 0.00 464 LYS B N 4
ATOM 5686 C CA . LYS B 2 63 ? -21.799 -17.430 -21.547 1.00 0.00 464 LYS B CA 4
ATOM 5687 C C . LYS B 2 63 ? -20.580 -18.142 -22.139 1.00 0.00 464 LYS B C 4
ATOM 5688 O O . LYS B 2 63 ? -20.682 -19.280 -22.593 1.00 0.00 464 LYS B O 4
ATOM 5707 N N . LYS B 2 64 ? -19.456 -17.441 -22.115 1.00 0.00 465 LYS B N 4
ATOM 5708 C CA . LYS B 2 64 ? -18.220 -17.991 -22.643 1.00 0.00 465 LYS B CA 4
ATOM 5709 C C . LYS B 2 64 ? -17.089 -17.746 -21.642 1.00 0.00 465 LYS B C 4
ATOM 5710 O O . LYS B 2 64 ? -15.986 -17.361 -22.028 1.00 0.00 465 LYS B O 4
ATOM 5729 N N . LEU B 2 65 ? -17.401 -17.980 -20.376 1.00 0.00 466 LEU B N 4
ATOM 5730 C CA . LEU B 2 65 ? -16.424 -17.790 -19.317 1.00 0.00 466 LEU B CA 4
ATOM 5731 C C . LEU B 2 65 ? -15.173 -18.613 -19.629 1.00 0.00 466 LEU B C 4
ATOM 5732 O O . LEU B 2 65 ? -14.063 -18.221 -19.273 1.00 0.00 466 LEU B O 4
ATOM 5748 N N . GLU B 2 66 ? -15.394 -19.739 -20.292 1.00 0.00 467 GLU B N 4
ATOM 5749 C CA . GLU B 2 66 ? -14.299 -20.621 -20.655 1.00 0.00 467 GLU B CA 4
ATOM 5750 C C . GLU B 2 66 ? -13.303 -19.887 -21.556 1.00 0.00 467 GLU B C 4
ATOM 5751 O O . GLU B 2 66 ? -12.145 -20.288 -21.662 1.00 0.00 467 GLU B O 4
ATOM 5763 N N . LYS B 2 67 ? -13.791 -18.826 -22.182 1.00 0.00 468 LYS B N 4
ATOM 5764 C CA . LYS B 2 67 ? -12.958 -18.033 -23.070 1.00 0.00 468 LYS B CA 4
ATOM 5765 C C . LYS B 2 67 ? -12.790 -16.629 -22.486 1.00 0.00 468 LYS B C 4
ATOM 5766 O O . LYS B 2 67 ? -12.235 -15.745 -23.137 1.00 0.00 468 LYS B O 4
ATOM 5785 N N . CYS B 2 68 ? -13.279 -16.468 -21.265 1.00 0.00 469 CYS B N 4
ATOM 5786 C CA . CYS B 2 68 ? -13.189 -15.187 -20.587 1.00 0.00 469 CYS B CA 4
ATOM 5787 C C . CYS B 2 68 ? -12.175 -15.316 -19.448 1.00 0.00 469 CYS B C 4
ATOM 5788 O O . CYS B 2 68 ? -11.607 -14.320 -19.003 1.00 0.00 469 CYS B O 4
ATOM 5796 N N . ARG B 2 69 ? -11.980 -16.551 -19.010 1.00 0.00 470 ARG B N 4
ATOM 5797 C CA . ARG B 2 69 ? -11.045 -16.823 -17.932 1.00 0.00 470 ARG B CA 4
ATOM 5798 C C . ARG B 2 69 ? -9.693 -16.169 -18.224 1.00 0.00 470 ARG B C 4
ATOM 5799 O O . ARG B 2 69 ? -9.320 -15.996 -19.384 1.00 0.00 470 ARG B O 4
ATOM 5820 N N . GLY B 2 70 ? -8.995 -15.822 -17.153 1.00 0.00 471 GLY B N 4
ATOM 5821 C CA . GLY B 2 70 ? -7.693 -15.189 -17.280 1.00 0.00 471 GLY B CA 4
ATOM 5822 C C . GLY B 2 70 ? -6.890 -15.321 -15.984 1.00 0.00 471 GLY B C 4
ATOM 5823 O O . GLY B 2 70 ? -7.364 -15.909 -15.013 1.00 0.00 471 GLY B O 4
ATOM 5827 N N . VAL B 2 71 ? -5.688 -14.764 -16.011 1.00 0.00 472 VAL B N 4
ATOM 5828 C CA . VAL B 2 71 ? -4.815 -14.811 -14.850 1.00 0.00 472 VAL B CA 4
ATOM 5829 C C . VAL B 2 71 ? -4.424 -13.386 -14.453 1.00 0.00 472 VAL B C 4
ATOM 5830 O O . VAL B 2 71 ? -4.218 -12.533 -15.315 1.00 0.00 472 VAL B O 4
ATOM 5843 N N . PHE B 2 72 ? -4.333 -13.174 -13.149 1.00 0.00 473 PHE B N 4
ATOM 5844 C CA . PHE B 2 72 ? -3.968 -11.867 -12.627 1.00 0.00 473 PHE B CA 4
ATOM 5845 C C . PHE B 2 72 ? -3.252 -11.995 -11.281 1.00 0.00 473 PHE B C 4
ATOM 5846 O O . PHE B 2 72 ? -3.477 -12.951 -10.542 1.00 0.00 473 PHE B O 4
ATOM 5863 N N . PRO B 2 73 ? -2.380 -10.990 -10.997 1.00 0.00 474 PRO B N 4
ATOM 5864 C CA . PRO B 2 73 ? -1.629 -10.981 -9.753 1.00 0.00 474 PRO B CA 4
ATOM 5865 C C . PRO B 2 73 ? -2.523 -10.585 -8.576 1.00 0.00 474 PRO B C 4
ATOM 5866 O O . PRO B 2 73 ? -3.021 -9.462 -8.521 1.00 0.00 474 PRO B O 4
ATOM 5877 N N . GLU B 2 74 ? -2.698 -11.530 -7.664 1.00 0.00 475 GLU B N 4
ATOM 5878 C CA . GLU B 2 74 ? -3.524 -11.294 -6.492 1.00 0.00 475 GLU B CA 4
ATOM 5879 C C . GLU B 2 74 ? -2.848 -10.284 -5.561 1.00 0.00 475 GLU B C 4
ATOM 5880 O O . GLU B 2 74 ? -3.524 -9.520 -4.873 1.00 0.00 475 GLU B O 4
ATOM 5892 N N . ASN B 2 75 ? -1.524 -10.313 -5.571 1.00 0.00 476 ASN B N 4
ATOM 5893 C CA . ASN B 2 75 ? -0.749 -9.410 -4.736 1.00 0.00 476 ASN B CA 4
ATOM 5894 C C . ASN B 2 75 ? -0.905 -7.980 -5.258 1.00 0.00 476 ASN B C 4
ATOM 5895 O O . ASN B 2 75 ? -0.456 -7.030 -4.618 1.00 0.00 476 ASN B O 4
ATOM 5906 N N . PHE B 2 76 ? -1.543 -7.873 -6.414 1.00 0.00 477 PHE B N 4
ATOM 5907 C CA . PHE B 2 76 ? -1.764 -6.575 -7.028 1.00 0.00 477 PHE B CA 4
ATOM 5908 C C . PHE B 2 76 ? -3.237 -6.170 -6.940 1.00 0.00 477 PHE B C 4
ATOM 5909 O O . PHE B 2 76 ? -3.623 -5.109 -7.429 1.00 0.00 477 PHE B O 4
ATOM 5926 N N . THR B 2 77 ? -4.019 -7.036 -6.314 1.00 0.00 478 THR B N 4
ATOM 5927 C CA . THR B 2 77 ? -5.441 -6.781 -6.154 1.00 0.00 478 THR B CA 4
ATOM 5928 C C . THR B 2 77 ? -5.844 -6.912 -4.684 1.00 0.00 478 THR B C 4
ATOM 5929 O O . THR B 2 77 ? -5.028 -7.288 -3.844 1.00 0.00 478 THR B O 4
ATOM 5940 N N . GLU B 2 78 ? -7.102 -6.593 -4.418 1.00 0.00 479 GLU B N 4
ATOM 5941 C CA . GLU B 2 78 ? -7.624 -6.670 -3.064 1.00 0.00 479 GLU B CA 4
ATOM 5942 C C . GLU B 2 78 ? -8.909 -7.499 -3.036 1.00 0.00 479 GLU B C 4
ATOM 5943 O O . GLU B 2 78 ? -9.679 -7.490 -3.996 1.00 0.00 479 GLU B O 4
ATOM 5955 N N . ARG B 2 79 ? -9.102 -8.197 -1.926 1.00 0.00 480 ARG B N 4
ATOM 5956 C CA . ARG B 2 79 ? -10.282 -9.029 -1.761 1.00 0.00 480 ARG B CA 4
ATOM 5957 C C . ARG B 2 79 ? -11.448 -8.197 -1.223 1.00 0.00 480 ARG B C 4
ATOM 5958 O O . ARG B 2 79 ? -11.271 -7.392 -0.311 1.00 0.00 480 ARG B O 4
ATOM 5979 N N . VAL B 2 80 ? -12.613 -8.421 -1.812 1.00 0.00 481 VAL B N 4
ATOM 5980 C CA . VAL B 2 80 ? -13.808 -7.702 -1.404 1.00 0.00 481 VAL B CA 4
ATOM 5981 C C . VAL B 2 80 ? -14.729 -8.648 -0.631 1.00 0.00 481 VAL B C 4
ATOM 5982 O O . VAL B 2 80 ? -14.870 -9.815 -0.992 1.00 0.00 481 VAL B O 4
ATOM 5995 N N . PRO B 2 81 ? -15.349 -8.095 0.446 1.00 0.00 482 PRO B N 4
ATOM 5996 C CA . PRO B 2 81 ? -16.251 -8.877 1.273 1.00 0.00 482 PRO B CA 4
ATOM 5997 C C . PRO B 2 81 ? -17.592 -9.093 0.569 1.00 0.00 482 PRO B C 4
ATOM 5998 O O . PRO B 2 81 ? -17.697 -9.923 -0.333 1.00 0.00 482 PRO B O 4
ATOM 6009 N N . LEU A 1 1 ? 1.325 0.000 0.000 1.00 0.00 55 LEU A N 5
ATOM 6010 C CA . LEU A 1 1 ? 2.073 0.000 -1.245 1.00 0.00 55 LEU A CA 5
ATOM 6011 C C . LEU A 1 1 ? 2.043 -1.404 -1.854 1.00 0.00 55 LEU A C 5
ATOM 6012 O O . LEU A 1 1 ? 2.983 -2.179 -1.682 1.00 0.00 55 LEU A O 5
ATOM 6028 N N . LEU A 1 2 ? 0.954 -1.688 -2.552 1.00 0.00 56 LEU A N 5
ATOM 6029 C CA . LEU A 1 2 ? 0.789 -2.985 -3.186 1.00 0.00 56 LEU A CA 5
ATOM 6030 C C . LEU A 1 2 ? 1.587 -3.015 -4.491 1.00 0.00 56 LEU A C 5
ATOM 6031 O O . LEU A 1 2 ? 1.372 -2.186 -5.373 1.00 0.00 56 LEU A O 5
ATOM 6047 N N . PRO A 1 3 ? 2.516 -4.005 -4.574 1.00 0.00 57 PRO A N 5
ATOM 6048 C CA . PRO A 1 3 ? 3.347 -4.154 -5.756 1.00 0.00 57 PRO A CA 5
ATOM 6049 C C . PRO A 1 3 ? 2.551 -4.757 -6.915 1.00 0.00 57 PRO A C 5
ATOM 6050 O O . PRO A 1 3 ? 1.850 -5.753 -6.739 1.00 0.00 57 PRO A O 5
ATOM 6061 N N . THR A 1 4 ? 2.684 -4.128 -8.073 1.00 0.00 58 THR A N 5
ATOM 6062 C CA . THR A 1 4 ? 1.984 -4.589 -9.260 1.00 0.00 58 THR A CA 5
ATOM 6063 C C . THR A 1 4 ? 2.526 -5.948 -9.705 1.00 0.00 58 THR A C 5
ATOM 6064 O O . THR A 1 4 ? 3.739 -6.148 -9.764 1.00 0.00 58 THR A O 5
ATOM 6075 N N . PRO A 1 5 ? 1.578 -6.873 -10.014 1.00 0.00 59 PRO A N 5
ATOM 6076 C CA . PRO A 1 5 ? 1.948 -8.207 -10.453 1.00 0.00 59 PRO A CA 5
ATOM 6077 C C . PRO A 1 5 ? 2.451 -8.189 -11.898 1.00 0.00 59 PRO A C 5
ATOM 6078 O O . PRO A 1 5 ? 2.376 -7.164 -12.572 1.00 0.00 59 PRO A O 5
ATOM 6089 N N . PRO A 1 6 ? 2.966 -9.367 -12.342 1.00 0.00 60 PRO A N 5
ATOM 6090 C CA . PRO A 1 6 ? 3.480 -9.497 -13.694 1.00 0.00 60 PRO A CA 5
ATOM 6091 C C . PRO A 1 6 ? 2.339 -9.573 -14.710 1.00 0.00 60 PRO A C 5
ATOM 6092 O O . PRO A 1 6 ? 1.198 -9.854 -14.347 1.00 0.00 60 PRO A O 5
ATOM 6103 N N . LEU A 1 7 ? 2.686 -9.318 -15.963 1.00 0.00 61 LEU A N 5
ATOM 6104 C CA . LEU A 1 7 ? 1.705 -9.354 -17.034 1.00 0.00 61 LEU A CA 5
ATOM 6105 C C . LEU A 1 7 ? 1.087 -10.751 -17.106 1.00 0.00 61 LEU A C 5
ATOM 6106 O O . LEU A 1 7 ? 1.803 -11.751 -17.130 1.00 0.00 61 LEU A O 5
ATOM 6122 N N . SER A 1 8 ? -0.238 -10.777 -17.139 1.00 0.00 62 SER A N 5
ATOM 6123 C CA . SER A 1 8 ? -0.960 -12.036 -17.209 1.00 0.00 62 SER A CA 5
ATOM 6124 C C . SER A 1 8 ? -1.232 -12.403 -18.669 1.00 0.00 62 SER A C 5
ATOM 6125 O O . SER A 1 8 ? -1.227 -11.536 -19.542 1.00 0.00 62 SER A O 5
ATOM 6133 N N . PRO A 1 9 ? -1.468 -13.723 -18.896 1.00 0.00 63 PRO A N 5
ATOM 6134 C CA . PRO A 1 9 ? -1.741 -14.215 -20.235 1.00 0.00 63 PRO A CA 5
ATOM 6135 C C . PRO A 1 9 ? -3.160 -13.851 -20.675 1.00 0.00 63 PRO A C 5
ATOM 6136 O O . PRO A 1 9 ? -3.950 -13.345 -19.879 1.00 0.00 63 PRO A O 5
ATOM 6147 N N . SER A 1 10 ? -3.441 -14.121 -21.941 1.00 0.00 64 SER A N 5
ATOM 6148 C CA . SER A 1 10 ? -4.751 -13.828 -22.496 1.00 0.00 64 SER A CA 5
ATOM 6149 C C . SER A 1 10 ? -5.782 -14.822 -21.958 1.00 0.00 64 SER A C 5
ATOM 6150 O O . SER A 1 10 ? -6.100 -15.810 -22.617 1.00 0.00 64 SER A O 5
ATOM 6158 N N . ARG A 1 11 ? -6.275 -14.526 -20.764 1.00 0.00 65 ARG A N 5
ATOM 6159 C CA . ARG A 1 11 ? -7.263 -15.382 -20.129 1.00 0.00 65 ARG A CA 5
ATOM 6160 C C . ARG A 1 11 ? -8.648 -15.128 -20.727 1.00 0.00 65 ARG A C 5
ATOM 6161 O O . ARG A 1 11 ? -9.400 -14.292 -20.227 1.00 0.00 65 ARG A O 5
ATOM 6182 N N . ARG A 1 12 ? -8.944 -15.864 -21.787 1.00 0.00 66 ARG A N 5
ATOM 6183 C CA . ARG A 1 12 ? -10.226 -15.730 -22.457 1.00 0.00 66 ARG A CA 5
ATOM 6184 C C . ARG A 1 12 ? -11.286 -16.577 -21.750 1.00 0.00 66 ARG A C 5
ATOM 6185 O O . ARG A 1 12 ? -11.154 -17.797 -21.662 1.00 0.00 66 ARG A O 5
ATOM 6206 N N . SER A 1 13 ? -12.314 -15.897 -21.264 1.00 0.00 67 SER A N 5
ATOM 6207 C CA . SER A 1 13 ? -13.397 -16.572 -20.569 1.00 0.00 67 SER A CA 5
ATOM 6208 C C . SER A 1 13 ? -14.743 -15.992 -21.008 1.00 0.00 67 SER A C 5
ATOM 6209 O O . SER A 1 13 ? -15.039 -14.829 -20.739 1.00 0.00 67 SER A O 5
ATOM 6217 N N . GLY A 1 14 ? -15.522 -16.829 -21.677 1.00 0.00 68 GLY A N 5
ATOM 6218 C CA . GLY A 1 14 ? -16.829 -16.414 -22.156 1.00 0.00 68 GLY A CA 5
ATOM 6219 C C . GLY A 1 14 ? -16.720 -15.169 -23.038 1.00 0.00 68 GLY A C 5
ATOM 6220 O O . GLY A 1 14 ? -15.803 -15.057 -23.851 1.00 0.00 68 GLY A O 5
ATOM 6224 N N . GLY B 2 1 ? -30.231 -0.934 -14.227 1.00 0.00 402 GLY B N 5
ATOM 6225 C CA . GLY B 2 1 ? -29.430 -1.936 -13.545 1.00 0.00 402 GLY B CA 5
ATOM 6226 C C . GLY B 2 1 ? -29.976 -3.342 -13.803 1.00 0.00 402 GLY B C 5
ATOM 6227 O O . GLY B 2 1 ? -31.103 -3.499 -14.271 1.00 0.00 402 GLY B O 5
ATOM 6231 N N . ARG B 2 2 ? -29.152 -4.330 -13.487 1.00 0.00 403 ARG B N 5
ATOM 6232 C CA . ARG B 2 2 ? -29.537 -5.718 -13.678 1.00 0.00 403 ARG B CA 5
ATOM 6233 C C . ARG B 2 2 ? -30.823 -6.022 -12.907 1.00 0.00 403 ARG B C 5
ATOM 6234 O O . ARG B 2 2 ? -31.473 -5.113 -12.393 1.00 0.00 403 ARG B O 5
ATOM 6255 N N . LEU B 2 3 ? -31.151 -7.305 -12.850 1.00 0.00 404 LEU B N 5
ATOM 6256 C CA . LEU B 2 3 ? -32.347 -7.741 -12.150 1.00 0.00 404 LEU B CA 5
ATOM 6257 C C . LEU B 2 3 ? -31.978 -8.847 -11.159 1.00 0.00 404 LEU B C 5
ATOM 6258 O O . LEU B 2 3 ? -32.404 -8.818 -10.005 1.00 0.00 404 LEU B O 5
ATOM 6274 N N . ASP B 2 4 ? -31.190 -9.794 -11.645 1.00 0.00 405 ASP B N 5
ATOM 6275 C CA . ASP B 2 4 ? -30.760 -10.908 -10.816 1.00 0.00 405 ASP B CA 5
ATOM 6276 C C . ASP B 2 4 ? -29.238 -10.864 -10.661 1.00 0.00 405 ASP B C 5
ATOM 6277 O O . ASP B 2 4 ? -28.540 -10.304 -11.505 1.00 0.00 405 ASP B O 5
ATOM 6286 N N . LEU B 2 5 ? -28.769 -11.461 -9.576 1.00 0.00 406 LEU B N 5
ATOM 6287 C CA . LEU B 2 5 ? -27.343 -11.497 -9.299 1.00 0.00 406 LEU B CA 5
ATOM 6288 C C . LEU B 2 5 ? -26.705 -12.649 -10.076 1.00 0.00 406 LEU B C 5
ATOM 6289 O O . LEU B 2 5 ? -27.395 -13.578 -10.494 1.00 0.00 406 LEU B O 5
ATOM 6305 N N . PRO B 2 6 ? -25.360 -12.549 -10.252 1.00 0.00 407 PRO B N 5
ATOM 6306 C CA . PRO B 2 6 ? -24.621 -13.573 -10.973 1.00 0.00 407 PRO B CA 5
ATOM 6307 C C . PRO B 2 6 ? -24.451 -14.830 -10.118 1.00 0.00 407 PRO B C 5
ATOM 6308 O O . PRO B 2 6 ? -24.111 -14.742 -8.939 1.00 0.00 407 PRO B O 5
ATOM 6319 N N . PRO B 2 7 ? -24.701 -16.001 -10.762 1.00 0.00 408 PRO B N 5
ATOM 6320 C CA . PRO B 2 7 ? -24.578 -17.275 -10.074 1.00 0.00 408 PRO B CA 5
ATOM 6321 C C . PRO B 2 7 ? -23.109 -17.655 -9.882 1.00 0.00 408 PRO B C 5
ATOM 6322 O O . PRO B 2 7 ? -22.279 -17.397 -10.752 1.00 0.00 408 PRO B O 5
ATOM 6333 N N . GLY B 2 8 ? -22.832 -18.262 -8.737 1.00 0.00 409 GLY B N 5
ATOM 6334 C CA . GLY B 2 8 ? -21.478 -18.680 -8.420 1.00 0.00 409 GLY B CA 5
ATOM 6335 C C . GLY B 2 8 ? -20.711 -17.562 -7.710 1.00 0.00 409 GLY B C 5
ATOM 6336 O O . GLY B 2 8 ? -19.735 -17.823 -7.007 1.00 0.00 409 GLY B O 5
ATOM 6340 N N . PHE B 2 9 ? -21.181 -16.341 -7.918 1.00 0.00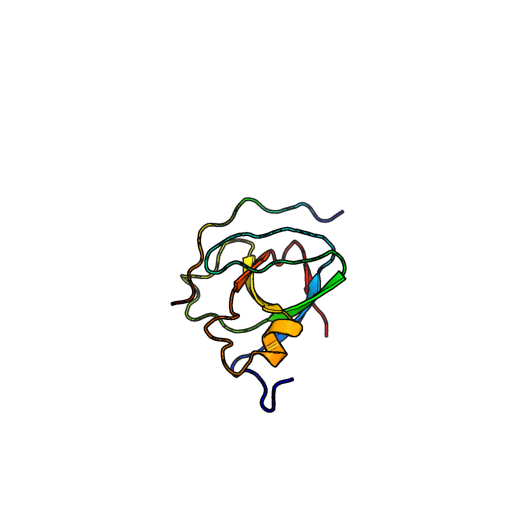 410 PHE B N 5
ATOM 6341 C CA . PHE B 2 9 ? -20.551 -15.183 -7.307 1.00 0.00 410 PHE B CA 5
ATOM 6342 C C . PHE B 2 9 ? -20.038 -15.513 -5.904 1.00 0.00 410 PHE B C 5
ATOM 6343 O O . PHE B 2 9 ? -20.638 -16.320 -5.194 1.00 0.00 410 PHE B O 5
ATOM 6360 N N . MET B 2 10 ? -18.934 -14.874 -5.547 1.00 0.00 411 MET B N 5
ATOM 6361 C CA . MET B 2 10 ? -18.335 -15.090 -4.241 1.00 0.00 411 MET B CA 5
ATOM 6362 C C . MET B 2 10 ? -18.588 -13.896 -3.317 1.00 0.00 411 MET B C 5
ATOM 6363 O O . MET B 2 10 ? -19.367 -13.994 -2.370 1.00 0.00 411 MET B O 5
ATOM 6377 N N . PHE B 2 11 ? -17.915 -12.797 -3.625 1.00 0.00 412 PHE B N 5
ATOM 6378 C CA . PHE B 2 11 ? -18.056 -11.587 -2.834 1.00 0.00 412 PHE B CA 5
ATOM 6379 C C . PHE B 2 11 ? -17.597 -10.359 -3.623 1.00 0.00 412 PHE B C 5
ATOM 6380 O O . PHE B 2 11 ? -17.170 -10.478 -4.771 1.00 0.00 412 PHE B O 5
ATOM 6397 N N . LYS B 2 12 ? -17.701 -9.207 -2.977 1.00 0.00 413 LYS B N 5
ATOM 6398 C CA . LYS B 2 12 ? -17.302 -7.959 -3.604 1.00 0.00 413 LYS B CA 5
ATOM 6399 C C . LYS B 2 12 ? -15.895 -7.584 -3.136 1.00 0.00 413 LYS B C 5
ATOM 6400 O O . LYS B 2 12 ? -15.530 -7.840 -1.989 1.00 0.00 413 LYS B O 5
ATOM 6419 N N . VAL B 2 13 ? -15.143 -6.984 -4.046 1.00 0.00 414 VAL B N 5
ATOM 6420 C CA . VAL B 2 13 ? -13.783 -6.572 -3.741 1.00 0.00 414 VAL B CA 5
ATOM 6421 C C . VAL B 2 13 ? -13.623 -5.083 -4.050 1.00 0.00 414 VAL B C 5
ATOM 6422 O O . VAL B 2 13 ? -14.477 -4.486 -4.706 1.00 0.00 414 VAL B O 5
ATOM 6435 N N . GLN B 2 14 ? -12.525 -4.524 -3.564 1.00 0.00 415 GLN B N 5
ATOM 6436 C CA . GLN B 2 14 ? -12.243 -3.115 -3.781 1.00 0.00 415 GLN B CA 5
ATOM 6437 C C . GLN B 2 14 ? -10.788 -2.926 -4.216 1.00 0.00 415 GLN B C 5
ATOM 6438 O O . GLN B 2 14 ? -9.866 -3.313 -3.499 1.00 0.00 415 GLN B O 5
ATOM 6452 N N . ALA B 2 15 ? -10.627 -2.331 -5.389 1.00 0.00 416 ALA B N 5
ATOM 6453 C CA . ALA B 2 15 ? -9.301 -2.086 -5.929 1.00 0.00 416 ALA B CA 5
ATOM 6454 C C . ALA B 2 15 ? -8.600 -1.021 -5.083 1.00 0.00 416 ALA B C 5
ATOM 6455 O O . ALA B 2 15 ? -9.254 -0.170 -4.483 1.00 0.00 416 ALA B O 5
ATOM 6462 N N . GLN B 2 16 ? -7.277 -1.104 -5.062 1.00 0.00 417 GLN B N 5
ATOM 6463 C CA . GLN B 2 16 ? -6.480 -0.158 -4.299 1.00 0.00 417 GLN B CA 5
ATOM 6464 C C . GLN B 2 16 ? -5.509 0.582 -5.222 1.00 0.00 417 GLN B C 5
ATOM 6465 O O . GLN B 2 16 ? -4.750 1.438 -4.770 1.00 0.00 417 GLN B O 5
ATOM 6479 N N . HIS B 2 17 ? -5.565 0.225 -6.496 1.00 0.00 418 HIS B N 5
ATOM 6480 C CA . HIS B 2 17 ? -4.701 0.845 -7.486 1.00 0.00 418 HIS B CA 5
ATOM 6481 C C . HIS B 2 17 ? -5.443 0.957 -8.819 1.00 0.00 418 HIS B C 5
ATOM 6482 O O . HIS B 2 17 ? -6.522 0.388 -8.982 1.00 0.00 418 HIS B O 5
ATOM 6496 N N . ASP B 2 18 ? -4.836 1.693 -9.738 1.00 0.00 419 ASP B N 5
ATOM 6497 C CA . ASP B 2 18 ? -5.427 1.886 -11.052 1.00 0.00 419 ASP B CA 5
ATOM 6498 C C . ASP B 2 18 ? -4.609 1.117 -12.091 1.00 0.00 419 ASP B C 5
ATOM 6499 O O . ASP B 2 18 ? -3.527 1.553 -12.482 1.00 0.00 419 ASP B O 5
ATOM 6508 N N . TYR B 2 19 ? -5.157 -0.014 -12.510 1.00 0.00 420 TYR B N 5
ATOM 6509 C CA . TYR B 2 19 ? -4.492 -0.848 -13.496 1.00 0.00 420 TYR B CA 5
ATOM 6510 C C . TYR B 2 19 ? -5.303 -0.919 -14.791 1.00 0.00 420 TYR B C 5
ATOM 6511 O O . TYR B 2 19 ? -6.367 -1.535 -14.829 1.00 0.00 420 TYR B O 5
ATOM 6529 N N . THR B 2 20 ? -4.769 -0.280 -15.822 1.00 0.00 421 THR B N 5
ATOM 6530 C CA . THR B 2 20 ? -5.430 -0.263 -17.116 1.00 0.00 421 THR B CA 5
ATOM 6531 C C . THR B 2 20 ? -5.200 -1.586 -17.849 1.00 0.00 421 THR B C 5
ATOM 6532 O O . THR B 2 20 ? -4.074 -1.900 -18.233 1.00 0.00 421 THR B O 5
ATOM 6543 N N . ALA B 2 21 ? -6.285 -2.327 -18.021 1.00 0.00 422 ALA B N 5
ATOM 6544 C CA . ALA B 2 21 ? -6.216 -3.609 -18.701 1.00 0.00 422 ALA B CA 5
ATOM 6545 C C . ALA B 2 21 ? -6.967 -3.517 -20.031 1.00 0.00 422 ALA B C 5
ATOM 6546 O O . ALA B 2 21 ? -8.175 -3.288 -20.051 1.00 0.00 422 ALA B O 5
ATOM 6553 N N . THR B 2 22 ? -6.220 -3.702 -21.110 1.00 0.00 423 THR B N 5
ATOM 6554 C CA . THR B 2 22 ? -6.800 -3.642 -22.441 1.00 0.00 423 THR B CA 5
ATOM 6555 C C . THR B 2 22 ? -6.612 -4.977 -23.165 1.00 0.00 423 THR B C 5
ATOM 6556 O O . THR B 2 22 ? -5.585 -5.202 -23.803 1.00 0.00 423 THR B O 5
ATOM 6567 N N . ASP B 2 23 ? -7.621 -5.827 -23.041 1.00 0.00 424 ASP B N 5
ATOM 6568 C CA . ASP B 2 23 ? -7.580 -7.134 -23.675 1.00 0.00 424 ASP B CA 5
ATOM 6569 C C . ASP B 2 23 ? -8.972 -7.482 -24.206 1.00 0.00 424 ASP B C 5
ATOM 6570 O O . ASP B 2 23 ? -9.888 -6.664 -24.141 1.00 0.00 424 ASP B O 5
ATOM 6579 N N . THR B 2 24 ? -9.087 -8.698 -24.719 1.00 0.00 425 THR B N 5
ATOM 6580 C CA . THR B 2 24 ? -10.352 -9.165 -25.261 1.00 0.00 425 THR B CA 5
ATOM 6581 C C . THR B 2 24 ? -11.264 -9.658 -24.136 1.00 0.00 425 THR B C 5
ATOM 6582 O O . THR B 2 24 ? -12.450 -9.900 -24.354 1.00 0.00 425 THR B O 5
ATOM 6593 N N . ASP B 2 25 ? -10.676 -9.793 -22.956 1.00 0.00 426 ASP B N 5
ATOM 6594 C CA . ASP B 2 25 ? -11.420 -10.254 -21.797 1.00 0.00 426 ASP B CA 5
ATOM 6595 C C . ASP B 2 25 ? -10.715 -9.784 -20.523 1.00 0.00 426 ASP B C 5
ATOM 6596 O O . ASP B 2 25 ? -10.644 -10.520 -19.541 1.00 0.00 426 ASP B O 5
ATOM 6605 N N . GLU B 2 26 ? -10.212 -8.559 -20.581 1.00 0.00 427 GLU B N 5
ATOM 6606 C CA . GLU B 2 26 ? -9.516 -7.981 -19.445 1.00 0.00 427 GLU B CA 5
ATOM 6607 C C . GLU B 2 26 ? -10.493 -7.199 -18.565 1.00 0.00 427 GLU B C 5
ATOM 6608 O O . GLU B 2 26 ? -11.584 -6.842 -19.009 1.00 0.00 427 GLU B O 5
ATOM 6620 N N . LEU B 2 27 ? -10.067 -6.955 -17.335 1.00 0.00 428 LEU B N 5
ATOM 6621 C CA . LEU B 2 27 ? -10.892 -6.221 -16.389 1.00 0.00 428 LEU B CA 5
ATOM 6622 C C . LEU B 2 27 ? -10.126 -4.990 -15.900 1.00 0.00 428 LEU B C 5
ATOM 6623 O O . LEU B 2 27 ? -9.117 -5.117 -15.207 1.00 0.00 428 LEU B O 5
ATOM 6639 N N . GLN B 2 28 ? -10.634 -3.827 -16.278 1.00 0.00 429 GLN B N 5
ATOM 6640 C CA . GLN B 2 28 ? -10.011 -2.574 -15.885 1.00 0.00 429 GLN B CA 5
ATOM 6641 C C . GLN B 2 28 ? -10.373 -2.233 -14.438 1.00 0.00 429 GLN B C 5
ATOM 6642 O O . GLN B 2 28 ? -11.524 -2.382 -14.030 1.00 0.00 429 GLN B O 5
ATOM 6656 N N . LEU B 2 29 ? -9.369 -1.782 -13.701 1.00 0.00 430 LEU B N 5
ATOM 6657 C CA . LEU B 2 29 ? -9.566 -1.418 -12.309 1.00 0.00 430 LEU B CA 5
ATOM 6658 C C . LEU B 2 29 ? -8.971 -0.031 -12.059 1.00 0.00 430 LEU B C 5
ATOM 6659 O O . LEU B 2 29 ? -7.940 0.318 -12.631 1.00 0.00 430 LEU B O 5
ATOM 6675 N N . LYS B 2 30 ? -9.647 0.723 -11.204 1.00 0.00 431 LYS B N 5
ATOM 6676 C CA . LYS B 2 30 ? -9.197 2.064 -10.871 1.00 0.00 431 LYS B CA 5
ATOM 6677 C C . LYS B 2 30 ? -9.031 2.179 -9.354 1.00 0.00 431 LYS B C 5
ATOM 6678 O O . LYS B 2 30 ? -9.912 1.774 -8.597 1.00 0.00 431 LYS B O 5
ATOM 6697 N N . ALA B 2 31 ? -7.895 2.733 -8.956 1.00 0.00 432 ALA B N 5
ATOM 6698 C CA . ALA B 2 31 ? -7.602 2.907 -7.544 1.00 0.00 432 ALA B CA 5
ATOM 6699 C C . ALA B 2 31 ? -8.880 3.319 -6.809 1.00 0.00 432 ALA B C 5
ATOM 6700 O O . ALA B 2 31 ? -9.241 4.495 -6.797 1.00 0.00 432 ALA B O 5
ATOM 6707 N N . GLY B 2 32 ? -9.528 2.329 -6.215 1.00 0.00 433 GLY B N 5
ATOM 6708 C CA . GLY B 2 32 ? -10.757 2.574 -5.480 1.00 0.00 433 GLY B CA 5
ATOM 6709 C C . GLY B 2 32 ? -11.982 2.202 -6.318 1.00 0.00 433 GLY B C 5
ATOM 6710 O O . GLY B 2 32 ? -12.926 2.983 -6.426 1.00 0.00 433 GLY B O 5
ATOM 6714 N N . ASP B 2 33 ? -11.927 1.008 -6.891 1.00 0.00 434 ASP B N 5
ATOM 6715 C CA . ASP B 2 33 ? -13.019 0.524 -7.718 1.00 0.00 434 ASP B CA 5
ATOM 6716 C C . ASP B 2 33 ? -13.710 -0.643 -7.010 1.00 0.00 434 ASP B C 5
ATOM 6717 O O . ASP B 2 33 ? -13.206 -1.154 -6.011 1.00 0.00 434 ASP B O 5
ATOM 6726 N N . VAL B 2 34 ? -14.854 -1.030 -7.555 1.00 0.00 435 VAL B N 5
ATOM 6727 C CA . VAL B 2 34 ? -15.620 -2.127 -6.988 1.00 0.00 435 VAL B CA 5
ATOM 6728 C C . VAL B 2 34 ? -15.703 -3.266 -8.007 1.00 0.00 435 VAL B C 5
ATOM 6729 O O . VAL B 2 34 ? -16.081 -3.047 -9.157 1.00 0.00 435 VAL B O 5
ATOM 6742 N N . VAL B 2 35 ? -15.344 -4.455 -7.548 1.00 0.00 436 VAL B N 5
ATOM 6743 C CA . VAL B 2 35 ? -15.375 -5.629 -8.405 1.00 0.00 436 VAL B CA 5
ATOM 6744 C C . VAL B 2 35 ? -15.942 -6.813 -7.620 1.00 0.00 436 VAL B C 5
ATOM 6745 O O . VAL B 2 35 ? -15.763 -6.901 -6.406 1.00 0.00 436 VAL B O 5
ATOM 6758 N N . LEU B 2 36 ? -16.614 -7.695 -8.345 1.00 0.00 437 LEU B N 5
ATOM 6759 C CA . LEU B 2 36 ? -17.208 -8.871 -7.731 1.00 0.00 437 LEU B CA 5
ATOM 6760 C C . LEU B 2 36 ? -16.422 -10.114 -8.152 1.00 0.00 437 LEU B C 5
ATOM 6761 O O . LEU B 2 36 ? -16.125 -10.295 -9.332 1.00 0.00 437 LEU B O 5
ATOM 6777 N N . VAL B 2 37 ? -16.107 -10.938 -7.164 1.00 0.00 438 VAL B N 5
ATOM 6778 C CA . VAL B 2 37 ? -15.361 -12.159 -7.417 1.00 0.00 438 VAL B CA 5
ATOM 6779 C C . VAL B 2 37 ? -16.334 -13.276 -7.798 1.00 0.00 438 VAL B C 5
ATOM 6780 O O . VAL B 2 37 ? -17.105 -13.746 -6.962 1.00 0.00 438 VAL B O 5
ATOM 6793 N N . ILE B 2 38 ? -16.267 -13.670 -9.062 1.00 0.00 439 ILE B N 5
ATOM 6794 C CA . ILE B 2 38 ? -17.133 -14.724 -9.564 1.00 0.00 439 ILE B CA 5
ATOM 6795 C C . ILE B 2 38 ? -16.279 -15.922 -9.985 1.00 0.00 439 ILE B C 5
ATOM 6796 O O . ILE B 2 38 ? -15.110 -15.764 -10.333 1.00 0.00 439 ILE B O 5
ATOM 6812 N N . PRO B 2 39 ? -16.913 -17.124 -9.938 1.00 0.00 440 PRO B N 5
ATOM 6813 C CA . PRO B 2 39 ? -16.225 -18.348 -10.310 1.00 0.00 440 PRO B CA 5
ATOM 6814 C C . PRO B 2 39 ? -16.070 -18.450 -11.829 1.00 0.00 440 PRO B C 5
ATOM 6815 O O . PRO B 2 39 ? -17.061 -18.533 -12.553 1.00 0.00 440 PRO B O 5
ATOM 6826 N N . PHE B 2 40 ? -14.820 -18.441 -12.266 1.00 0.00 441 PHE B N 5
ATOM 6827 C CA . PHE B 2 40 ? -14.523 -18.531 -13.686 1.00 0.00 441 PHE B CA 5
ATOM 6828 C C . PHE B 2 40 ? -15.140 -19.791 -14.296 1.00 0.00 441 PHE B C 5
ATOM 6829 O O . PHE B 2 40 ? -15.825 -20.546 -13.609 1.00 0.00 441 PHE B O 5
ATOM 6846 N N . GLN B 2 41 ? -14.874 -19.978 -15.581 1.00 0.00 442 GLN B N 5
ATOM 6847 C CA . GLN B 2 41 ? -15.395 -21.133 -16.292 1.00 0.00 442 GLN B CA 5
ATOM 6848 C C . GLN B 2 41 ? -14.503 -22.352 -16.051 1.00 0.00 442 GLN B C 5
ATOM 6849 O O . GLN B 2 41 ? -14.904 -23.483 -16.322 1.00 0.00 442 GLN B O 5
ATOM 6863 N N . ASN B 2 42 ? -13.308 -22.081 -15.545 1.00 0.00 443 ASN B N 5
ATOM 6864 C CA . ASN B 2 42 ? -12.356 -23.141 -15.264 1.00 0.00 443 ASN B CA 5
ATOM 6865 C C . ASN B 2 42 ? -11.166 -22.562 -14.498 1.00 0.00 443 ASN B C 5
ATOM 6866 O O . ASN B 2 42 ? -10.796 -21.406 -14.700 1.00 0.00 443 ASN B O 5
ATOM 6877 N N . PRO B 2 43 ? -10.584 -23.413 -13.611 1.00 0.00 444 PRO B N 5
ATOM 6878 C CA . PRO B 2 43 ? -9.443 -22.997 -12.813 1.00 0.00 444 PRO B CA 5
ATOM 6879 C C . PRO B 2 43 ? -8.169 -22.952 -13.659 1.00 0.00 444 PRO B C 5
ATOM 6880 O O . PRO B 2 43 ? -7.235 -22.218 -13.342 1.00 0.00 444 PRO B O 5
ATOM 6891 N N . GLU B 2 44 ? -8.172 -23.748 -14.718 1.00 0.00 445 GLU B N 5
ATOM 6892 C CA . GLU B 2 44 ? -7.028 -23.808 -15.612 1.00 0.00 445 GLU B CA 5
ATOM 6893 C C . GLU B 2 44 ? -6.890 -22.496 -16.388 1.00 0.00 445 GLU B C 5
ATOM 6894 O O . GLU B 2 44 ? -5.794 -22.133 -16.810 1.00 0.00 445 GLU B O 5
ATOM 6906 N N . GLU B 2 45 ? -8.019 -21.822 -16.551 1.00 0.00 446 GLU B N 5
ATOM 6907 C CA . GLU B 2 45 ? -8.038 -20.558 -17.267 1.00 0.00 446 GLU B CA 5
ATOM 6908 C C . GLU B 2 45 ? -7.600 -19.418 -16.344 1.00 0.00 446 GLU B C 5
ATOM 6909 O O . GLU B 2 45 ? -7.266 -18.330 -16.811 1.00 0.00 446 GLU B O 5
ATOM 6921 N N . GLN B 2 46 ? -7.617 -19.707 -15.051 1.00 0.00 447 GLN B N 5
ATOM 6922 C CA . GLN B 2 46 ? -7.225 -18.721 -14.059 1.00 0.00 447 GLN B CA 5
ATOM 6923 C C . GLN B 2 46 ? -5.728 -18.424 -14.169 1.00 0.00 447 GLN B C 5
ATOM 6924 O O . GLN B 2 46 ? -4.947 -19.290 -14.559 1.00 0.00 447 GLN B O 5
ATOM 6938 N N . ASP B 2 47 ? -5.374 -17.196 -13.817 1.00 0.00 448 ASP B N 5
ATOM 6939 C CA . ASP B 2 47 ? -3.984 -16.774 -13.870 1.00 0.00 448 ASP B CA 5
ATOM 6940 C C . ASP B 2 47 ? -3.437 -16.653 -12.447 1.00 0.00 448 ASP B C 5
ATOM 6941 O O . ASP B 2 47 ? -4.192 -16.407 -11.507 1.00 0.00 448 ASP B O 5
ATOM 6950 N N . GLU B 2 48 ? -2.130 -16.832 -12.332 1.00 0.00 449 GLU B N 5
ATOM 6951 C CA . GLU B 2 48 ? -1.473 -16.746 -11.039 1.00 0.00 449 GLU B CA 5
ATOM 6952 C C . GLU B 2 48 ? -1.384 -15.288 -10.584 1.00 0.00 449 GLU B C 5
ATOM 6953 O O . GLU B 2 48 ? -0.666 -14.490 -11.184 1.00 0.00 449 GLU B O 5
ATOM 6965 N N . GLY B 2 49 ? -2.125 -14.984 -9.529 1.00 0.00 450 GLY B N 5
ATOM 6966 C CA . GLY B 2 49 ? -2.138 -13.636 -8.987 1.00 0.00 450 GLY B CA 5
ATOM 6967 C C . GLY B 2 49 ? -3.333 -12.843 -9.520 1.00 0.00 450 GLY B C 5
ATOM 6968 O O . GLY B 2 49 ? -3.567 -11.710 -9.102 1.00 0.00 450 GLY B O 5
ATOM 6972 N N . TRP B 2 50 ? -4.059 -13.470 -10.434 1.00 0.00 451 TRP B N 5
ATOM 6973 C CA . TRP B 2 50 ? -5.224 -12.837 -11.028 1.00 0.00 451 TRP B CA 5
ATOM 6974 C C . TRP B 2 50 ? -6.362 -13.859 -11.042 1.00 0.00 451 TRP B C 5
ATOM 6975 O O . TRP B 2 50 ? -6.119 -15.063 -11.117 1.00 0.00 451 TRP B O 5
ATOM 6996 N N . LEU B 2 51 ? -7.580 -13.343 -10.966 1.00 0.00 452 LEU B N 5
ATOM 6997 C CA . LEU B 2 51 ? -8.756 -14.195 -10.970 1.00 0.00 452 LEU B CA 5
ATOM 6998 C C . LEU B 2 51 ? -9.841 -13.557 -11.840 1.00 0.00 452 LEU B C 5
ATOM 6999 O O . LEU B 2 51 ? -9.695 -12.420 -12.285 1.00 0.00 452 LEU B O 5
ATOM 7015 N N . MET B 2 52 ? -10.905 -14.317 -12.055 1.00 0.00 453 MET B N 5
ATOM 7016 C CA . MET B 2 52 ? -12.014 -13.840 -12.863 1.00 0.00 453 MET B CA 5
ATOM 7017 C C . MET B 2 52 ? -13.026 -13.075 -12.008 1.00 0.00 453 MET B C 5
ATOM 7018 O O . MET B 2 52 ? -13.682 -13.658 -11.146 1.00 0.00 453 MET B O 5
ATOM 7032 N N . GLY B 2 53 ? -13.122 -11.781 -12.276 1.00 0.00 454 GLY B N 5
ATOM 7033 C CA . GLY B 2 53 ? -14.042 -10.930 -11.542 1.00 0.00 454 GLY B CA 5
ATOM 7034 C C . GLY B 2 53 ? -14.793 -9.990 -12.487 1.00 0.00 454 GLY B C 5
ATOM 7035 O O . GLY B 2 53 ? -14.507 -9.948 -13.683 1.00 0.00 454 GLY B O 5
ATOM 7039 N N . VAL B 2 54 ? -15.738 -9.259 -11.915 1.00 0.00 455 VAL B N 5
ATOM 7040 C CA . VAL B 2 54 ? -16.531 -8.320 -12.691 1.00 0.00 455 VAL B CA 5
ATOM 7041 C C . VAL B 2 54 ? -16.674 -7.012 -11.911 1.00 0.00 455 VAL B C 5
ATOM 7042 O O . VAL B 2 54 ? -16.747 -7.023 -10.683 1.00 0.00 455 VAL B O 5
ATOM 7055 N N . LYS B 2 55 ? -16.711 -5.917 -12.655 1.00 0.00 456 LYS B N 5
ATOM 7056 C CA . LYS B 2 55 ? -16.844 -4.604 -12.048 1.00 0.00 456 LYS B CA 5
ATOM 7057 C C . LYS B 2 55 ? -18.318 -4.339 -11.734 1.00 0.00 456 LYS B C 5
ATOM 7058 O O . LYS B 2 55 ? -19.201 -4.989 -12.291 1.00 0.00 456 LYS B O 5
ATOM 7077 N N . GLU B 2 56 ? -18.538 -3.384 -10.842 1.00 0.00 457 GLU B N 5
ATOM 7078 C CA . GLU B 2 56 ? -19.889 -3.025 -10.448 1.00 0.00 457 GLU B CA 5
ATOM 7079 C C . GLU B 2 56 ? -20.701 -2.589 -11.669 1.00 0.00 457 GLU B C 5
ATOM 7080 O O . GLU B 2 56 ? -21.866 -2.958 -11.809 1.00 0.00 457 GLU B O 5
ATOM 7092 N N . SER B 2 57 ? -20.054 -1.808 -12.522 1.00 0.00 458 SER B N 5
ATOM 7093 C CA . SER B 2 57 ? -20.701 -1.317 -13.726 1.00 0.00 458 SER B CA 5
ATOM 7094 C C . SER B 2 57 ? -21.107 -2.492 -14.618 1.00 0.00 458 SER B C 5
ATOM 7095 O O . SER B 2 57 ? -22.216 -2.519 -15.149 1.00 0.00 458 SER B O 5
ATOM 7103 N N . ASP B 2 58 ? -20.186 -3.436 -14.755 1.00 0.00 459 ASP B N 5
ATOM 7104 C CA . ASP B 2 58 ? -20.435 -4.610 -15.573 1.00 0.00 459 ASP B CA 5
ATOM 7105 C C . ASP B 2 58 ? -21.614 -5.392 -14.991 1.00 0.00 459 ASP B C 5
ATOM 7106 O O . ASP B 2 58 ? -22.384 -6.004 -15.730 1.00 0.00 459 ASP B O 5
ATOM 7115 N N . TRP B 2 59 ? -21.720 -5.345 -13.671 1.00 0.00 460 TRP B N 5
ATOM 7116 C CA . TRP B 2 59 ? -22.793 -6.041 -12.981 1.00 0.00 460 TRP B CA 5
ATOM 7117 C C . TRP B 2 59 ? -24.119 -5.611 -13.612 1.00 0.00 460 TRP B C 5
ATOM 7118 O O . TRP B 2 59 ? -24.959 -6.449 -13.933 1.00 0.00 460 TRP B O 5
ATOM 7139 N N . ASN B 2 60 ? -24.264 -4.303 -13.771 1.00 0.00 461 ASN B N 5
ATOM 7140 C CA . ASN B 2 60 ? -25.473 -3.751 -14.358 1.00 0.00 461 ASN B CA 5
ATOM 7141 C C . ASN B 2 60 ? -25.718 -4.404 -15.720 1.00 0.00 461 ASN B C 5
ATOM 7142 O O . ASN B 2 60 ? -26.856 -4.478 -16.181 1.00 0.00 461 ASN B O 5
ATOM 7153 N N . GLN B 2 61 ? -24.632 -4.861 -16.325 1.00 0.00 462 GLN B N 5
ATOM 7154 C CA . GLN B 2 61 ? -24.715 -5.505 -17.625 1.00 0.00 462 GLN B CA 5
ATOM 7155 C C . GLN B 2 61 ? -24.878 -7.017 -17.460 1.00 0.00 462 GLN B C 5
ATOM 7156 O O . GLN B 2 61 ? -24.642 -7.777 -18.398 1.00 0.00 462 GLN B O 5
ATOM 7170 N N . HIS B 2 62 ? -25.281 -7.409 -16.260 1.00 0.00 463 HIS B N 5
ATOM 7171 C CA . HIS B 2 62 ? -25.478 -8.816 -15.959 1.00 0.00 463 HIS B CA 5
ATOM 7172 C C . HIS B 2 62 ? -26.241 -9.484 -17.105 1.00 0.00 463 HIS B C 5
ATOM 7173 O O . HIS B 2 62 ? -26.144 -10.695 -17.297 1.00 0.00 463 HIS B O 5
ATOM 7187 N N . LYS B 2 63 ? -26.982 -8.665 -17.837 1.00 0.00 464 LYS B N 5
ATOM 7188 C CA . LYS B 2 63 ? -27.760 -9.161 -18.959 1.00 0.00 464 LYS B CA 5
ATOM 7189 C C . LYS B 2 63 ? -26.829 -9.860 -19.951 1.00 0.00 464 LYS B C 5
ATOM 7190 O O . LYS B 2 63 ? -27.237 -10.794 -20.639 1.00 0.00 464 LYS B O 5
ATOM 7209 N N . LYS B 2 64 ? -25.595 -9.380 -19.994 1.00 0.00 465 LYS B N 5
ATOM 7210 C CA . LYS B 2 64 ? -24.602 -9.947 -20.891 1.00 0.00 465 LYS B CA 5
ATOM 7211 C C . LYS B 2 64 ? -23.279 -10.114 -20.140 1.00 0.00 465 LYS B C 5
ATOM 7212 O O . LYS B 2 64 ? -22.228 -9.704 -20.629 1.00 0.00 465 LYS B O 5
ATOM 7231 N N . LEU B 2 65 ? -23.375 -10.718 -18.964 1.00 0.00 466 LEU B N 5
ATOM 7232 C CA . LEU B 2 65 ? -22.199 -10.945 -18.141 1.00 0.00 466 LEU B CA 5
ATOM 7233 C C . LEU B 2 65 ? -21.156 -11.716 -18.952 1.00 0.00 466 LEU B C 5
ATOM 7234 O O . LEU B 2 65 ? -19.955 -11.539 -18.753 1.00 0.00 466 LEU B O 5
ATOM 7250 N N . GLU B 2 66 ? -21.652 -12.555 -19.849 1.00 0.00 467 GLU B N 5
ATOM 7251 C CA . GLU B 2 66 ? -20.778 -13.355 -20.690 1.00 0.00 467 GLU B CA 5
ATOM 7252 C C . GLU B 2 66 ? -19.823 -12.451 -21.473 1.00 0.00 467 GLU B C 5
ATOM 7253 O O . GLU B 2 66 ? -18.810 -12.916 -21.993 1.00 0.00 467 GLU B O 5
ATOM 7265 N N . LYS B 2 67 ? -20.179 -11.177 -21.531 1.00 0.00 468 LYS B N 5
ATOM 7266 C CA . LYS B 2 67 ? -19.366 -10.204 -22.242 1.00 0.00 468 LYS B CA 5
ATOM 7267 C C . LYS B 2 67 ? -18.815 -9.182 -21.246 1.00 0.00 468 LYS B C 5
ATOM 7268 O O . LYS B 2 67 ? -18.215 -8.184 -21.643 1.00 0.00 468 LYS B O 5
ATOM 7287 N N . CYS B 2 68 ? -19.039 -9.465 -19.971 1.00 0.00 469 CYS B N 5
ATOM 7288 C CA . CYS B 2 68 ? -18.573 -8.582 -18.915 1.00 0.00 469 CYS B CA 5
ATOM 7289 C C . CYS B 2 68 ? -17.417 -9.271 -18.188 1.00 0.00 469 CYS B C 5
ATOM 7290 O O . CYS B 2 68 ? -16.582 -8.609 -17.574 1.00 0.00 469 CYS B O 5
ATOM 7298 N N . ARG B 2 69 ? -17.405 -10.593 -18.282 1.00 0.00 470 ARG B N 5
ATOM 7299 C CA . ARG B 2 69 ? -16.365 -11.379 -17.641 1.00 0.00 470 ARG B CA 5
ATOM 7300 C C . ARG B 2 69 ? -14.984 -10.828 -18.002 1.00 0.00 470 ARG B C 5
ATOM 7301 O O . ARG B 2 69 ? -14.760 -10.397 -19.132 1.00 0.00 470 ARG B O 5
ATOM 7322 N N . GLY B 2 70 ? -14.094 -10.860 -17.021 1.00 0.00 471 GLY B N 5
ATOM 7323 C CA . GLY B 2 70 ? -12.742 -10.368 -17.221 1.00 0.00 471 GLY B CA 5
ATOM 7324 C C . GLY B 2 70 ? -11.789 -10.939 -16.169 1.00 0.00 471 GLY B C 5
ATOM 7325 O O . GLY B 2 70 ? -12.208 -11.692 -15.290 1.00 0.00 471 GLY B O 5
ATOM 7329 N N . VAL B 2 71 ? -10.526 -10.560 -16.292 1.00 0.00 472 VAL B N 5
ATOM 7330 C CA . VAL B 2 71 ? -9.510 -11.025 -15.363 1.00 0.00 472 VAL B CA 5
ATOM 7331 C C . VAL B 2 71 ? -8.800 -9.819 -14.745 1.00 0.00 472 VAL B C 5
ATOM 7332 O O . VAL B 2 71 ? -8.562 -8.820 -15.422 1.00 0.00 472 VAL B O 5
ATOM 7345 N N . PHE B 2 72 ? -8.482 -9.952 -13.465 1.00 0.00 473 PHE B N 5
ATOM 7346 C CA . PHE B 2 72 ? -7.802 -8.886 -12.748 1.00 0.00 473 PHE B CA 5
ATOM 7347 C C . PHE B 2 72 ? -6.898 -9.453 -11.652 1.00 0.00 473 PHE B C 5
ATOM 7348 O O . PHE B 2 72 ? -7.157 -10.534 -11.126 1.00 0.00 473 PHE B O 5
ATOM 7365 N N . PRO B 2 73 ? -5.827 -8.677 -11.333 1.00 0.00 474 PRO B N 5
ATOM 7366 C CA . PRO B 2 73 ? -4.883 -9.090 -10.309 1.00 0.00 474 PRO B CA 5
ATOM 7367 C C . PRO B 2 73 ? -5.476 -8.908 -8.910 1.00 0.00 474 PRO B C 5
ATOM 7368 O O . PRO B 2 73 ? -5.717 -7.783 -8.476 1.00 0.00 474 PRO B O 5
ATOM 7379 N N . GLU B 2 74 ? -5.694 -10.032 -8.244 1.00 0.00 475 GLU B N 5
ATOM 7380 C CA . GLU B 2 74 ? -6.254 -10.011 -6.903 1.00 0.00 475 GLU B CA 5
ATOM 7381 C C . GLU B 2 74 ? -5.251 -9.408 -5.918 1.00 0.00 475 GLU B C 5
ATOM 7382 O O . GLU B 2 74 ? -5.641 -8.838 -4.900 1.00 0.00 475 GLU B O 5
ATOM 7394 N N . ASN B 2 75 ? -3.978 -9.555 -6.255 1.00 0.00 476 ASN B N 5
ATOM 7395 C CA . ASN B 2 75 ? -2.916 -9.033 -5.412 1.00 0.00 476 ASN B CA 5
ATOM 7396 C C . ASN B 2 75 ? -2.881 -7.508 -5.529 1.00 0.00 476 ASN B C 5
ATOM 7397 O O . ASN B 2 75 ? -2.142 -6.843 -4.804 1.00 0.00 476 ASN B O 5
ATOM 7408 N N . PHE B 2 76 ? -3.690 -6.998 -6.446 1.00 0.00 477 PHE B N 5
ATOM 7409 C CA . PHE B 2 76 ? -3.761 -5.563 -6.667 1.00 0.00 477 PHE B CA 5
ATOM 7410 C C . PHE B 2 76 ? -5.099 -5.000 -6.185 1.00 0.00 477 PHE B C 5
ATOM 7411 O O . PHE B 2 76 ? -5.362 -3.807 -6.328 1.00 0.00 477 PHE B O 5
ATOM 7428 N N . THR B 2 77 ? -5.909 -5.885 -5.623 1.00 0.00 478 THR B N 5
ATOM 7429 C CA . THR B 2 77 ? -7.213 -5.490 -5.116 1.00 0.00 478 THR B CA 5
ATOM 7430 C C . THR B 2 77 ? -7.379 -5.940 -3.663 1.00 0.00 478 THR B C 5
ATOM 7431 O O . THR B 2 77 ? -6.496 -6.591 -3.106 1.00 0.00 478 THR B O 5
ATOM 7442 N N . GLU B 2 78 ? -8.517 -5.575 -3.091 1.00 0.00 479 GLU B N 5
ATOM 7443 C CA . GLU B 2 78 ? -8.810 -5.934 -1.714 1.00 0.00 479 GLU B CA 5
ATOM 7444 C C . GLU B 2 78 ? -10.204 -6.558 -1.613 1.00 0.00 479 GLU B C 5
ATOM 7445 O O . GLU B 2 78 ? -11.124 -6.148 -2.319 1.00 0.00 479 GLU B O 5
ATOM 7457 N N . ARG B 2 79 ? -10.315 -7.539 -0.730 1.00 0.00 480 ARG B N 5
ATOM 7458 C CA . ARG B 2 79 ? -11.581 -8.223 -0.527 1.00 0.00 480 ARG B CA 5
ATOM 7459 C C . ARG B 2 79 ? -12.471 -7.423 0.426 1.00 0.00 480 ARG B C 5
ATOM 7460 O O . ARG B 2 79 ? -12.009 -6.954 1.465 1.00 0.00 480 ARG B O 5
ATOM 7481 N N . VAL B 2 80 ? -13.730 -7.290 0.037 1.00 0.00 481 VAL B N 5
ATOM 7482 C CA . VAL B 2 80 ? -14.689 -6.554 0.844 1.00 0.00 481 VAL B CA 5
ATOM 7483 C C . VAL B 2 80 ? -15.605 -7.542 1.568 1.00 0.00 481 VAL B C 5
ATOM 7484 O O . VAL B 2 80 ? -16.357 -8.278 0.932 1.00 0.00 481 VAL B O 5
ATOM 7497 N N . PRO B 2 81 ? -15.509 -7.525 2.925 1.00 0.00 482 PRO B N 5
ATOM 7498 C CA . PRO B 2 81 ? -16.319 -8.412 3.743 1.00 0.00 482 PRO B CA 5
ATOM 7499 C C . PRO B 2 81 ? -17.770 -7.928 3.805 1.00 0.00 482 PRO B C 5
ATOM 7500 O O . PRO B 2 81 ? -18.680 -8.626 3.362 1.00 0.00 482 PRO B O 5
ATOM 7511 N N . LEU A 1 1 ? 1.325 0.000 0.000 1.00 0.00 55 LEU A N 6
ATOM 7512 C CA . LEU A 1 1 ? 2.073 0.000 -1.245 1.00 0.00 55 LEU A CA 6
ATOM 7513 C C . LEU A 1 1 ? 2.511 -1.429 -1.573 1.00 0.00 55 LEU A C 6
ATOM 7514 O O . LEU A 1 1 ? 3.595 -1.856 -1.178 1.00 0.00 55 LEU A O 6
ATOM 7530 N N . LEU A 1 2 ? 1.645 -2.129 -2.291 1.00 0.00 56 LEU A N 6
ATOM 7531 C CA . LEU A 1 2 ? 1.928 -3.502 -2.675 1.00 0.00 56 LEU A CA 6
ATOM 7532 C C . LEU A 1 2 ? 2.421 -3.530 -4.123 1.00 0.00 56 LEU A C 6
ATOM 7533 O O . LEU A 1 2 ? 1.704 -3.119 -5.035 1.00 0.00 56 LEU A O 6
ATOM 7549 N N . PRO A 1 3 ? 3.674 -4.031 -4.295 1.00 0.00 57 PRO A N 6
ATOM 7550 C CA . PRO A 1 3 ? 4.271 -4.118 -5.617 1.00 0.00 57 PRO A CA 6
ATOM 7551 C C . PRO A 1 3 ? 3.662 -5.270 -6.418 1.00 0.00 57 PRO A C 6
ATOM 7552 O O . PRO A 1 3 ? 3.524 -6.381 -5.908 1.00 0.00 57 PRO A O 6
ATOM 7563 N N . THR A 1 4 ? 3.315 -4.966 -7.660 1.00 0.00 58 THR A N 6
ATOM 7564 C CA . THR A 1 4 ? 2.723 -5.962 -8.537 1.00 0.00 58 THR A CA 6
ATOM 7565 C C . THR A 1 4 ? 3.744 -7.051 -8.873 1.00 0.00 58 THR A C 6
ATOM 7566 O O . THR A 1 4 ? 4.874 -6.751 -9.255 1.00 0.00 58 THR A O 6
ATOM 7577 N N . PRO A 1 5 ? 3.298 -8.326 -8.715 1.00 0.00 59 PRO A N 6
ATOM 7578 C CA . PRO A 1 5 ? 4.160 -9.461 -8.998 1.00 0.00 59 PRO A CA 6
ATOM 7579 C C . PRO A 1 5 ? 4.317 -9.667 -10.506 1.00 0.00 59 PRO A C 6
ATOM 7580 O O . PRO A 1 5 ? 3.623 -9.032 -11.299 1.00 0.00 59 PRO A O 6
ATOM 7591 N N . PRO A 1 6 ? 5.259 -10.579 -10.867 1.00 0.00 60 PRO A N 6
ATOM 7592 C CA . PRO A 1 6 ? 5.516 -10.877 -12.265 1.00 0.00 60 PRO A CA 6
ATOM 7593 C C . PRO A 1 6 ? 4.402 -11.743 -12.855 1.00 0.00 60 PRO A C 6
ATOM 7594 O O . PRO A 1 6 ? 3.640 -12.368 -12.118 1.00 0.00 60 PRO A O 6
ATOM 7605 N N . LEU A 1 7 ? 4.341 -11.753 -14.179 1.00 0.00 61 LEU A N 6
ATOM 7606 C CA . LEU A 1 7 ? 3.332 -12.532 -14.876 1.00 0.00 61 LEU A CA 6
ATOM 7607 C C . LEU A 1 7 ? 3.486 -14.008 -14.504 1.00 0.00 61 LEU A C 6
ATOM 7608 O O . LEU A 1 7 ? 4.581 -14.563 -14.592 1.00 0.00 61 LEU A O 6
ATOM 7624 N N . SER A 1 8 ? 2.374 -14.602 -14.096 1.00 0.00 62 SER A N 6
ATOM 7625 C CA . SER A 1 8 ? 2.372 -16.003 -13.710 1.00 0.00 62 SER A CA 6
ATOM 7626 C C . SER A 1 8 ? 1.985 -16.874 -14.907 1.00 0.00 62 SER A C 6
ATOM 7627 O O . SER A 1 8 ? 1.364 -16.394 -15.854 1.00 0.00 62 SER A O 6
ATOM 7635 N N . PRO A 1 9 ? 2.376 -18.174 -14.822 1.00 0.00 63 PRO A N 6
ATOM 7636 C CA . PRO A 1 9 ? 2.076 -19.116 -15.886 1.00 0.00 63 PRO A CA 6
ATOM 7637 C C . PRO A 1 9 ? 0.601 -19.523 -15.858 1.00 0.00 63 PRO A C 6
ATOM 7638 O O . PRO A 1 9 ? -0.124 -19.177 -14.927 1.00 0.00 63 PRO A O 6
ATOM 7649 N N . SER A 1 10 ? 0.202 -20.252 -16.890 1.00 0.00 64 SER A N 6
ATOM 7650 C CA . SER A 1 10 ? -1.173 -20.710 -16.996 1.00 0.00 64 SER A CA 6
ATOM 7651 C C . SER A 1 10 ? -1.425 -21.843 -15.999 1.00 0.00 64 SER A C 6
ATOM 7652 O O . SER A 1 10 ? -1.244 -23.014 -16.327 1.00 0.00 64 SER A O 6
ATOM 7660 N N . ARG A 1 11 ? -1.840 -21.454 -14.802 1.00 0.00 65 ARG A N 6
ATOM 7661 C CA . ARG A 1 11 ? -2.118 -22.422 -13.756 1.00 0.00 65 ARG A CA 6
ATOM 7662 C C . ARG A 1 11 ? -3.488 -23.066 -13.979 1.00 0.00 65 ARG A C 6
ATOM 7663 O O . ARG A 1 11 ? -4.508 -22.528 -13.552 1.00 0.00 65 ARG A O 6
ATOM 7684 N N . ARG A 1 12 ? -3.466 -24.210 -14.647 1.00 0.00 66 ARG A N 6
ATOM 7685 C CA . ARG A 1 12 ? -4.694 -24.934 -14.931 1.00 0.00 66 ARG A CA 6
ATOM 7686 C C . ARG A 1 12 ? -5.076 -25.818 -13.742 1.00 0.00 66 ARG A C 6
ATOM 7687 O O . ARG A 1 12 ? -4.392 -26.796 -13.446 1.00 0.00 66 ARG A O 6
ATOM 7708 N N . SER A 1 13 ? -6.168 -25.441 -13.093 1.00 0.00 67 SER A N 6
ATOM 7709 C CA . SER A 1 13 ? -6.650 -26.187 -11.944 1.00 0.00 67 SER A CA 6
ATOM 7710 C C . SER A 1 13 ? -8.153 -26.444 -12.080 1.00 0.00 67 SER A C 6
ATOM 7711 O O . SER A 1 13 ? -8.963 -25.732 -11.489 1.00 0.00 67 SER A O 6
ATOM 7719 N N . GLY A 1 14 ? -8.478 -27.463 -12.861 1.00 0.00 68 GLY A N 6
ATOM 7720 C CA . GLY A 1 14 ? -9.869 -27.822 -13.082 1.00 0.00 68 GLY A CA 6
ATOM 7721 C C . GLY A 1 14 ? -10.400 -27.189 -14.369 1.00 0.00 68 GLY A C 6
ATOM 7722 O O . GLY A 1 14 ? -11.529 -26.702 -14.405 1.00 0.00 68 GLY A O 6
ATOM 7726 N N . GLY B 2 1 ? -27.757 -17.416 -4.296 1.00 0.00 402 GLY B N 6
ATOM 7727 C CA . GLY B 2 1 ? -26.377 -17.843 -4.143 1.00 0.00 402 GLY B CA 6
ATOM 7728 C C . GLY B 2 1 ? -26.300 -19.238 -3.519 1.00 0.00 402 GLY B C 6
ATOM 7729 O O . GLY B 2 1 ? -27.256 -20.008 -3.592 1.00 0.00 402 GLY B O 6
ATOM 7733 N N . ARG B 2 2 ? -25.153 -19.520 -2.919 1.00 0.00 403 ARG B N 6
ATOM 7734 C CA . ARG B 2 2 ? -24.939 -20.809 -2.282 1.00 0.00 403 ARG B CA 6
ATOM 7735 C C . ARG B 2 2 ? -24.959 -20.658 -0.760 1.00 0.00 403 ARG B C 6
ATOM 7736 O O . ARG B 2 2 ? -24.512 -19.644 -0.227 1.00 0.00 403 ARG B O 6
ATOM 7757 N N . LEU B 2 3 ? -25.483 -21.683 -0.103 1.00 0.00 404 LEU B N 6
ATOM 7758 C CA . LEU B 2 3 ? -25.567 -21.678 1.347 1.00 0.00 404 LEU B CA 6
ATOM 7759 C C . LEU B 2 3 ? -24.409 -22.494 1.924 1.00 0.00 404 LEU B C 6
ATOM 7760 O O . LEU B 2 3 ? -23.879 -22.163 2.984 1.00 0.00 404 LEU B O 6
ATOM 7776 N N . ASP B 2 4 ? -24.050 -23.545 1.202 1.00 0.00 405 ASP B N 6
ATOM 7777 C CA . ASP B 2 4 ? -22.965 -24.412 1.629 1.00 0.00 405 ASP B CA 6
ATOM 7778 C C . ASP B 2 4 ? -21.630 -23.701 1.397 1.00 0.00 405 ASP B C 6
ATOM 7779 O O . ASP B 2 4 ? -21.537 -22.803 0.562 1.00 0.00 405 ASP B O 6
ATOM 7788 N N . LEU B 2 5 ? -20.628 -24.131 2.151 1.00 0.00 406 LEU B N 6
ATOM 7789 C CA . LEU B 2 5 ? -19.303 -23.547 2.038 1.00 0.00 406 LEU B CA 6
ATOM 7790 C C . LEU B 2 5 ? -18.389 -24.509 1.276 1.00 0.00 406 LEU B C 6
ATOM 7791 O O . LEU B 2 5 ? -18.656 -25.708 1.217 1.00 0.00 406 LEU B O 6
ATOM 7807 N N . PRO B 2 6 ? -17.302 -23.932 0.697 1.00 0.00 407 PRO B N 6
ATOM 7808 C CA . PRO B 2 6 ? -16.348 -24.725 -0.059 1.00 0.00 407 PRO B CA 6
ATOM 7809 C C . PRO B 2 6 ? -15.457 -25.547 0.874 1.00 0.00 407 PRO B C 6
ATOM 7810 O O . PRO B 2 6 ? -14.964 -25.036 1.878 1.00 0.00 407 PRO B O 6
ATOM 7821 N N . PRO B 2 7 ? -15.273 -26.842 0.500 1.00 0.00 408 PRO B N 6
ATOM 7822 C CA . PRO B 2 7 ? -14.450 -27.740 1.291 1.00 0.00 408 PRO B CA 6
ATOM 7823 C C . PRO B 2 7 ? -12.963 -27.436 1.096 1.00 0.00 408 PRO B C 6
ATOM 7824 O O . PRO B 2 7 ? -12.515 -27.203 -0.025 1.00 0.00 408 PRO B O 6
ATOM 7835 N N . GLY B 2 8 ? -12.239 -27.448 2.206 1.00 0.00 409 GLY B N 6
ATOM 7836 C CA . GLY B 2 8 ? -10.812 -27.177 2.172 1.00 0.00 409 GLY B CA 6
ATOM 7837 C C . GLY B 2 8 ? -10.535 -25.679 2.317 1.00 0.00 409 GLY B C 6
ATOM 7838 O O . GLY B 2 8 ? -9.443 -25.283 2.721 1.00 0.00 409 GLY B O 6
ATOM 7842 N N . PHE B 2 9 ? -11.543 -24.888 1.981 1.00 0.00 410 PHE B N 6
ATOM 7843 C CA . PHE B 2 9 ? -11.422 -23.443 2.069 1.00 0.00 410 PHE B CA 6
ATOM 7844 C C . PHE B 2 9 ? -10.585 -23.036 3.284 1.00 0.00 410 PHE B C 6
ATOM 7845 O O . PHE B 2 9 ? -10.609 -23.710 4.313 1.00 0.00 410 PHE B O 6
ATOM 7862 N N . MET B 2 10 ? -9.865 -21.935 3.125 1.00 0.00 411 MET B N 6
ATOM 7863 C CA . MET B 2 10 ? -9.024 -21.430 4.196 1.00 0.00 411 MET B CA 6
ATOM 7864 C C . MET B 2 10 ? -9.659 -20.208 4.863 1.00 0.00 411 MET B C 6
ATOM 7865 O O . MET B 2 10 ? -10.117 -20.286 6.002 1.00 0.00 411 MET B O 6
ATOM 7879 N N . PHE B 2 11 ? -9.666 -19.108 4.124 1.00 0.00 412 PHE B N 6
ATOM 7880 C CA . PHE B 2 11 ? -10.236 -17.871 4.630 1.00 0.00 412 PHE B CA 6
ATOM 7881 C C . PHE B 2 11 ? -10.600 -16.926 3.483 1.00 0.00 412 PHE B C 6
ATOM 7882 O O . PHE B 2 11 ? -10.312 -17.213 2.322 1.00 0.00 412 PHE B O 6
ATOM 7899 N N . LYS B 2 12 ? -11.228 -15.818 3.849 1.00 0.00 413 LYS B N 6
ATOM 7900 C CA . LYS B 2 12 ? -11.635 -14.829 2.865 1.00 0.00 413 LYS B CA 6
ATOM 7901 C C . LYS B 2 12 ? -10.561 -13.743 2.765 1.00 0.00 413 LYS B C 6
ATOM 7902 O O . LYS B 2 12 ? -9.982 -13.344 3.774 1.00 0.00 413 LYS B O 6
ATOM 7921 N N . VAL B 2 13 ? -10.329 -13.296 1.540 1.00 0.00 414 VAL B N 6
ATOM 7922 C CA . VAL B 2 13 ? -9.334 -12.265 1.295 1.00 0.00 414 VAL B CA 6
ATOM 7923 C C . VAL B 2 13 ? -9.992 -11.089 0.573 1.00 0.00 414 VAL B C 6
ATOM 7924 O O . VAL B 2 13 ? -11.101 -11.215 0.055 1.00 0.00 414 VAL B O 6
ATOM 7937 N N . GLN B 2 14 ? -9.282 -9.970 0.560 1.00 0.00 415 GLN B N 6
ATOM 7938 C CA . GLN B 2 14 ? -9.783 -8.772 -0.091 1.00 0.00 415 GLN B CA 6
ATOM 7939 C C . GLN B 2 14 ? -8.688 -8.139 -0.952 1.00 0.00 415 GLN B C 6
ATOM 7940 O O . GLN B 2 14 ? -7.624 -7.785 -0.448 1.00 0.00 415 GLN B O 6
ATOM 7954 N N . ALA B 2 15 ? -8.989 -8.015 -2.237 1.00 0.00 416 ALA B N 6
ATOM 7955 C CA . ALA B 2 15 ? -8.044 -7.431 -3.173 1.00 0.00 416 ALA B CA 6
ATOM 7956 C C . ALA B 2 15 ? -7.858 -5.948 -2.845 1.00 0.00 416 ALA B C 6
ATOM 7957 O O . ALA B 2 15 ? -8.769 -5.304 -2.328 1.00 0.00 416 ALA B O 6
ATOM 7964 N N . GLN B 2 16 ? -6.671 -5.449 -3.160 1.00 0.00 417 GLN B N 6
ATOM 7965 C CA . GLN B 2 16 ? -6.354 -4.054 -2.905 1.00 0.00 417 GLN B CA 6
ATOM 7966 C C . GLN B 2 16 ? -5.949 -3.356 -4.205 1.00 0.00 417 GLN B C 6
ATOM 7967 O O . GLN B 2 16 ? -5.656 -2.162 -4.207 1.00 0.00 417 GLN B O 6
ATOM 7981 N N . HIS B 2 17 ? -5.946 -4.132 -5.280 1.00 0.00 418 HIS B N 6
ATOM 7982 C CA . HIS B 2 17 ? -5.582 -3.602 -6.583 1.00 0.00 418 HIS B CA 6
ATOM 7983 C C . HIS B 2 17 ? -6.455 -4.248 -7.661 1.00 0.00 418 HIS B C 6
ATOM 7984 O O . HIS B 2 17 ? -7.160 -5.220 -7.394 1.00 0.00 418 HIS B O 6
ATOM 7998 N N . ASP B 2 18 ? -6.378 -3.682 -8.856 1.00 0.00 419 ASP B N 6
ATOM 7999 C CA . ASP B 2 18 ? -7.152 -4.190 -9.976 1.00 0.00 419 ASP B CA 6
ATOM 8000 C C . ASP B 2 18 ? -6.209 -4.842 -10.989 1.00 0.00 419 ASP B C 6
ATOM 8001 O O . ASP B 2 18 ? -5.531 -4.150 -11.746 1.00 0.00 419 ASP B O 6
ATOM 8010 N N . TYR B 2 19 ? -6.195 -6.167 -10.969 1.00 0.00 420 TYR B N 6
ATOM 8011 C CA . TYR B 2 19 ? -5.345 -6.920 -11.876 1.00 0.00 420 TYR B CA 6
ATOM 8012 C C . TYR B 2 19 ? -6.183 -7.759 -12.843 1.00 0.00 420 TYR B C 6
ATOM 8013 O O . TYR B 2 19 ? -6.817 -8.732 -12.438 1.00 0.00 420 TYR B O 6
ATOM 8031 N N . THR B 2 20 ? -6.158 -7.351 -14.103 1.00 0.00 421 THR B N 6
ATOM 8032 C CA . THR B 2 20 ? -6.907 -8.054 -15.132 1.00 0.00 421 THR B CA 6
ATOM 8033 C C . THR B 2 20 ? -6.125 -9.275 -15.621 1.00 0.00 421 THR B C 6
ATOM 8034 O O . THR B 2 20 ? -5.059 -9.135 -16.218 1.00 0.00 421 THR B O 6
ATOM 8045 N N . ALA B 2 21 ? -6.685 -10.444 -15.348 1.00 0.00 422 ALA B N 6
ATOM 8046 C CA . ALA B 2 21 ? -6.054 -11.689 -15.753 1.00 0.00 422 ALA B CA 6
ATOM 8047 C C . ALA B 2 21 ? -6.868 -12.326 -16.880 1.00 0.00 422 ALA B C 6
ATOM 8048 O O . ALA B 2 21 ? -8.030 -12.682 -16.687 1.00 0.00 422 ALA B O 6
ATOM 8055 N N . THR B 2 22 ? -6.227 -12.451 -18.033 1.00 0.00 423 THR B N 6
ATOM 8056 C CA . THR B 2 22 ? -6.878 -13.039 -19.191 1.00 0.00 423 THR B CA 6
ATOM 8057 C C . THR B 2 22 ? -6.163 -14.325 -19.610 1.00 0.00 423 THR B C 6
ATOM 8058 O O . THR B 2 22 ? -5.207 -14.285 -20.383 1.00 0.00 423 THR B O 6
ATOM 8069 N N . ASP B 2 23 ? -6.654 -15.436 -19.081 1.00 0.00 424 ASP B N 6
ATOM 8070 C CA . ASP B 2 23 ? -6.073 -16.732 -19.389 1.00 0.00 424 ASP B CA 6
ATOM 8071 C C . ASP B 2 23 ? -7.186 -17.778 -19.473 1.00 0.00 424 ASP B C 6
ATOM 8072 O O . ASP B 2 23 ? -8.367 -17.442 -19.390 1.00 0.00 424 ASP B O 6
ATOM 8081 N N . THR B 2 24 ? -6.771 -19.026 -19.638 1.00 0.00 425 THR B N 6
ATOM 8082 C CA . THR B 2 24 ? -7.719 -20.123 -19.734 1.00 0.00 425 THR B CA 6
ATOM 8083 C C . THR B 2 24 ? -7.979 -20.725 -18.351 1.00 0.00 425 THR B C 6
ATOM 8084 O O . THR B 2 24 ? -8.647 -21.751 -18.233 1.00 0.00 425 THR B O 6
ATOM 8095 N N . ASP B 2 25 ? -7.437 -20.062 -17.341 1.00 0.00 426 ASP B N 6
ATOM 8096 C CA . ASP B 2 25 ? -7.601 -20.520 -15.971 1.00 0.00 426 ASP B CA 6
ATOM 8097 C C . ASP B 2 25 ? -6.921 -19.531 -15.023 1.00 0.00 426 ASP B C 6
ATOM 8098 O O . ASP B 2 25 ? -6.009 -19.900 -14.285 1.00 0.00 426 ASP B O 6
ATOM 8107 N N . GLU B 2 26 ? -7.391 -18.293 -15.073 1.00 0.00 427 GLU B N 6
ATOM 8108 C CA . GLU B 2 26 ? -6.840 -17.248 -14.227 1.00 0.00 427 GLU B CA 6
ATOM 8109 C C . GLU B 2 26 ? -7.922 -16.690 -13.300 1.00 0.00 427 GLU B C 6
ATOM 8110 O O . GLU B 2 26 ? -9.099 -17.015 -13.448 1.00 0.00 427 GLU B O 6
ATOM 8122 N N . LEU B 2 27 ? -7.484 -15.859 -12.366 1.00 0.00 428 LEU B N 6
ATOM 8123 C CA . LEU B 2 27 ? -8.400 -15.252 -11.415 1.00 0.00 428 LEU B CA 6
ATOM 8124 C C . LEU B 2 27 ? -8.285 -13.729 -11.504 1.00 0.00 428 LEU B C 6
ATOM 8125 O O . LEU B 2 27 ? -7.249 -13.160 -11.163 1.00 0.00 428 LEU B O 6
ATOM 8141 N N . GLN B 2 28 ? -9.364 -13.111 -11.963 1.00 0.00 429 GLN B N 6
ATOM 8142 C CA . GLN B 2 28 ? -9.397 -11.665 -12.099 1.00 0.00 429 GLN B CA 6
ATOM 8143 C C . GLN B 2 28 ? -9.688 -11.012 -10.746 1.00 0.00 429 GLN B C 6
ATOM 8144 O O . GLN B 2 28 ? -10.578 -11.451 -10.019 1.00 0.00 429 GLN B O 6
ATOM 8158 N N . LEU B 2 29 ? -8.921 -9.973 -10.450 1.00 0.00 430 LEU B N 6
ATOM 8159 C CA . LEU B 2 29 ? -9.086 -9.254 -9.198 1.00 0.00 430 LEU B CA 6
ATOM 8160 C C . LEU B 2 29 ? -9.277 -7.764 -9.491 1.00 0.00 430 LEU B C 6
ATOM 8161 O O . LEU B 2 29 ? -8.601 -7.206 -10.354 1.00 0.00 430 LEU B O 6
ATOM 8177 N N . LYS B 2 30 ? -10.201 -7.163 -8.756 1.00 0.00 431 LYS B N 6
ATOM 8178 C CA . LYS B 2 30 ? -10.489 -5.749 -8.926 1.00 0.00 431 LYS B CA 6
ATOM 8179 C C . LYS B 2 30 ? -10.289 -5.029 -7.591 1.00 0.00 431 LYS B C 6
ATOM 8180 O O . LYS B 2 30 ? -10.889 -5.403 -6.584 1.00 0.00 431 LYS B O 6
ATOM 8199 N N . ALA B 2 31 ? -9.445 -4.008 -7.626 1.00 0.00 432 ALA B N 6
ATOM 8200 C CA . ALA B 2 31 ? -9.159 -3.232 -6.431 1.00 0.00 432 ALA B CA 6
ATOM 8201 C C . ALA B 2 31 ? -10.416 -3.161 -5.562 1.00 0.00 432 ALA B C 6
ATOM 8202 O O . ALA B 2 31 ? -11.307 -2.352 -5.817 1.00 0.00 432 ALA B O 6
ATOM 8209 N N . GLY B 2 32 ? -10.448 -4.019 -4.553 1.00 0.00 433 GLY B N 6
ATOM 8210 C CA . GLY B 2 32 ? -11.581 -4.063 -3.643 1.00 0.00 433 GLY B CA 6
ATOM 8211 C C . GLY B 2 32 ? -12.511 -5.230 -3.982 1.00 0.00 433 GLY B C 6
ATOM 8212 O O . GLY B 2 32 ? -13.727 -5.060 -4.050 1.00 0.00 433 GLY B O 6
ATOM 8216 N N . ASP B 2 33 ? -11.903 -6.390 -4.185 1.00 0.00 434 ASP B N 6
ATOM 8217 C CA . ASP B 2 33 ? -12.661 -7.584 -4.516 1.00 0.00 434 ASP B CA 6
ATOM 8218 C C . ASP B 2 33 ? -12.624 -8.551 -3.331 1.00 0.00 434 ASP B C 6
ATOM 8219 O O . ASP B 2 33 ? -11.858 -8.355 -2.389 1.00 0.00 434 ASP B O 6
ATOM 8228 N N . VAL B 2 34 ? -13.461 -9.575 -3.418 1.00 0.00 435 VAL B N 6
ATOM 8229 C CA . VAL B 2 34 ? -13.534 -10.573 -2.364 1.00 0.00 435 VAL B CA 6
ATOM 8230 C C . VAL B 2 34 ? -13.164 -11.942 -2.939 1.00 0.00 435 VAL B C 6
ATOM 8231 O O . VAL B 2 34 ? -13.870 -12.470 -3.796 1.00 0.00 435 VAL B O 6
ATOM 8244 N N . VAL B 2 35 ? -12.059 -12.478 -2.443 1.00 0.00 436 VAL B N 6
ATOM 8245 C CA . VAL B 2 35 ? -11.588 -13.776 -2.895 1.00 0.00 436 VAL B CA 6
ATOM 8246 C C . VAL B 2 35 ? -11.350 -14.678 -1.682 1.00 0.00 436 VAL B C 6
ATOM 8247 O O . VAL B 2 35 ? -10.894 -14.213 -0.639 1.00 0.00 436 VAL B O 6
ATOM 8260 N N . LEU B 2 36 ? -11.668 -15.951 -1.861 1.00 0.00 437 LEU B N 6
ATOM 8261 C CA . LEU B 2 36 ? -11.496 -16.923 -0.794 1.00 0.00 437 LEU B CA 6
ATOM 8262 C C . LEU B 2 36 ? -10.317 -17.839 -1.130 1.00 0.00 437 LEU B C 6
ATOM 8263 O O . LEU B 2 36 ? -10.215 -18.339 -2.250 1.00 0.00 437 LEU B O 6
ATOM 8279 N N . VAL B 2 37 ? -9.458 -18.032 -0.141 1.00 0.00 438 VAL B N 6
ATOM 8280 C CA . VAL B 2 37 ? -8.291 -18.879 -0.318 1.00 0.00 438 VAL B CA 6
ATOM 8281 C C . VAL B 2 37 ? -8.691 -20.341 -0.109 1.00 0.00 438 VAL B C 6
ATOM 8282 O O . VAL B 2 37 ? -9.037 -20.741 1.002 1.00 0.00 438 VAL B O 6
ATOM 8295 N N . ILE B 2 38 ? -8.632 -21.099 -1.194 1.00 0.00 439 ILE B N 6
ATOM 8296 C CA . ILE B 2 38 ? -8.984 -22.508 -1.143 1.00 0.00 439 ILE B CA 6
ATOM 8297 C C . ILE B 2 38 ? -7.765 -23.348 -1.530 1.00 0.00 439 ILE B C 6
ATOM 8298 O O . ILE B 2 38 ? -6.913 -22.897 -2.294 1.00 0.00 439 ILE B O 6
ATOM 8314 N N . PRO B 2 39 ? -7.719 -24.586 -0.970 1.00 0.00 440 PRO B N 6
ATOM 8315 C CA . PRO B 2 39 ? -6.619 -25.493 -1.249 1.00 0.00 440 PRO B CA 6
ATOM 8316 C C . PRO B 2 39 ? -6.744 -26.094 -2.650 1.00 0.00 440 PRO B C 6
ATOM 8317 O O . PRO B 2 39 ? -7.701 -26.811 -2.939 1.00 0.00 440 PRO B O 6
ATOM 8328 N N . PHE B 2 40 ? -5.764 -25.778 -3.484 1.00 0.00 441 PHE B N 6
ATOM 8329 C CA . PHE B 2 40 ? -5.753 -26.277 -4.849 1.00 0.00 441 PHE B CA 6
ATOM 8330 C C . PHE B 2 40 ? -5.792 -27.807 -4.874 1.00 0.00 441 PHE B C 6
ATOM 8331 O O . PHE B 2 40 ? -5.789 -28.448 -3.825 1.00 0.00 441 PHE B O 6
ATOM 8348 N N . GLN B 2 41 ? -5.827 -28.346 -6.084 1.00 0.00 442 GLN B N 6
ATOM 8349 C CA . GLN B 2 41 ? -5.867 -29.788 -6.259 1.00 0.00 442 GLN B CA 6
ATOM 8350 C C . GLN B 2 41 ? -4.447 -30.357 -6.299 1.00 0.00 442 GLN B C 6
ATOM 8351 O O . GLN B 2 41 ? -4.259 -31.549 -6.541 1.00 0.00 442 GLN B O 6
ATOM 8365 N N . ASN B 2 42 ? -3.485 -29.479 -6.059 1.00 0.00 443 ASN B N 6
ATOM 8366 C CA . ASN B 2 42 ? -2.088 -29.880 -6.063 1.00 0.00 443 ASN B CA 6
ATOM 8367 C C . ASN B 2 42 ? -1.204 -28.634 -5.986 1.00 0.00 443 ASN B C 6
ATOM 8368 O O . ASN B 2 42 ? -1.590 -27.564 -6.455 1.00 0.00 443 ASN B O 6
ATOM 8379 N N . PRO B 2 43 ? -0.003 -28.818 -5.375 1.00 0.00 444 PRO B N 6
ATOM 8380 C CA . PRO B 2 43 ? 0.939 -27.721 -5.230 1.00 0.00 444 PRO B CA 6
ATOM 8381 C C . PRO B 2 43 ? 1.625 -27.408 -6.562 1.00 0.00 444 PRO B C 6
ATOM 8382 O O . PRO B 2 43 ? 2.136 -26.306 -6.757 1.00 0.00 444 PRO B O 6
ATOM 8393 N N . GLU B 2 44 ? 1.614 -28.396 -7.444 1.00 0.00 445 GLU B N 6
ATOM 8394 C CA . GLU B 2 44 ? 2.228 -28.240 -8.751 1.00 0.00 445 GLU B CA 6
ATOM 8395 C C . GLU B 2 44 ? 1.390 -27.305 -9.624 1.00 0.00 445 GLU B C 6
ATOM 8396 O O . GLU B 2 44 ? 1.857 -26.829 -10.657 1.00 0.00 445 GLU B O 6
ATOM 8408 N N . GLU B 2 45 ? 0.165 -27.069 -9.176 1.00 0.00 446 GLU B N 6
ATOM 8409 C CA . GLU B 2 45 ? -0.742 -26.197 -9.902 1.00 0.00 446 GLU B CA 6
ATOM 8410 C C . GLU B 2 45 ? -0.694 -24.781 -9.325 1.00 0.00 446 GLU B C 6
ATOM 8411 O O . GLU B 2 45 ? -1.463 -23.913 -9.736 1.00 0.00 446 GLU B O 6
ATOM 8423 N N . GLN B 2 46 ? 0.216 -24.592 -8.381 1.00 0.00 447 GLN B N 6
ATOM 8424 C CA . GLN B 2 46 ? 0.374 -23.295 -7.744 1.00 0.00 447 GLN B CA 6
ATOM 8425 C C . GLN B 2 46 ? 1.547 -22.537 -8.369 1.00 0.00 447 GLN B C 6
ATOM 8426 O O . GLN B 2 46 ? 2.479 -23.148 -8.889 1.00 0.00 447 GLN B O 6
ATOM 8440 N N . ASP B 2 47 ? 1.462 -21.216 -8.297 1.00 0.00 448 ASP B N 6
ATOM 8441 C CA . ASP B 2 47 ? 2.505 -20.368 -8.849 1.00 0.00 448 ASP B CA 6
ATOM 8442 C C . ASP B 2 47 ? 3.193 -19.609 -7.713 1.00 0.00 448 ASP B C 6
ATOM 8443 O O . ASP B 2 47 ? 2.626 -19.453 -6.633 1.00 0.00 448 ASP B O 6
ATOM 8452 N N . GLU B 2 48 ? 4.406 -19.158 -7.995 1.00 0.00 449 GLU B N 6
ATOM 8453 C CA . GLU B 2 48 ? 5.178 -18.418 -7.011 1.00 0.00 449 GLU B CA 6
ATOM 8454 C C . GLU B 2 48 ? 4.645 -16.990 -6.882 1.00 0.00 449 GLU B C 6
ATOM 8455 O O . GLU B 2 48 ? 4.775 -16.189 -7.806 1.00 0.00 449 GLU B O 6
ATOM 8467 N N . GLY B 2 49 ? 4.055 -16.715 -5.728 1.00 0.00 450 GLY B N 6
ATOM 8468 C CA . GLY B 2 49 ? 3.502 -15.397 -5.466 1.00 0.00 450 GLY B CA 6
ATOM 8469 C C . GLY B 2 49 ? 1.998 -15.368 -5.745 1.00 0.00 450 GLY B C 6
ATOM 8470 O O . GLY B 2 49 ? 1.340 -14.355 -5.513 1.00 0.00 450 GLY B O 6
ATOM 8474 N N . TRP B 2 50 ? 1.499 -16.491 -6.240 1.00 0.00 451 TRP B N 6
ATOM 8475 C CA . TRP B 2 50 ? 0.085 -16.607 -6.554 1.00 0.00 451 TRP B CA 6
ATOM 8476 C C . TRP B 2 50 ? -0.405 -17.960 -6.034 1.00 0.00 451 TRP B C 6
ATOM 8477 O O . TRP B 2 50 ? 0.322 -18.951 -6.091 1.00 0.00 451 TRP B O 6
ATOM 8498 N N . LEU B 2 51 ? -1.634 -17.958 -5.540 1.00 0.00 452 LEU B N 6
ATOM 8499 C CA . LEU B 2 51 ? -2.230 -19.174 -5.012 1.00 0.00 452 LEU B CA 6
ATOM 8500 C C . LEU B 2 51 ? -3.608 -19.378 -5.645 1.00 0.00 452 LEU B C 6
ATOM 8501 O O . LEU B 2 51 ? -4.113 -18.496 -6.339 1.00 0.00 452 LEU B O 6
ATOM 8517 N N . MET B 2 52 ? -4.178 -20.545 -5.383 1.00 0.00 453 MET B N 6
ATOM 8518 C CA . MET B 2 52 ? -5.488 -20.875 -5.918 1.00 0.00 453 MET B CA 6
ATOM 8519 C C . MET B 2 52 ? -6.600 -20.360 -5.002 1.00 0.00 453 MET B C 6
ATOM 8520 O O . MET B 2 52 ? -6.756 -20.837 -3.880 1.00 0.00 453 MET B O 6
ATOM 8534 N N . GLY B 2 53 ? -7.344 -19.391 -5.516 1.00 0.00 454 GLY B N 6
ATOM 8535 C CA . GLY B 2 53 ? -8.437 -18.805 -4.759 1.00 0.00 454 GLY B CA 6
ATOM 8536 C C . GLY B 2 53 ? -9.697 -18.684 -5.618 1.00 0.00 454 GLY B C 6
ATOM 8537 O O . GLY B 2 53 ? -9.674 -19.001 -6.806 1.00 0.00 454 GLY B O 6
ATOM 8541 N N . VAL B 2 54 ? -10.765 -18.224 -4.984 1.00 0.00 455 VAL B N 6
ATOM 8542 C CA . VAL B 2 54 ? -12.031 -18.056 -5.676 1.00 0.00 455 VAL B CA 6
ATOM 8543 C C . VAL B 2 54 ? -12.673 -16.736 -5.242 1.00 0.00 455 VAL B C 6
ATOM 8544 O O . VAL B 2 54 ? -12.547 -16.331 -4.087 1.00 0.00 455 VAL B O 6
ATOM 8557 N N . LYS B 2 55 ? -13.347 -16.103 -6.191 1.00 0.00 456 LYS B N 6
ATOM 8558 C CA . LYS B 2 55 ? -14.009 -14.837 -5.921 1.00 0.00 456 LYS B CA 6
ATOM 8559 C C . LYS B 2 55 ? -15.317 -15.100 -5.173 1.00 0.00 456 LYS B C 6
ATOM 8560 O O . LYS B 2 55 ? -15.819 -16.224 -5.169 1.00 0.00 456 LYS B O 6
ATOM 8579 N N . GLU B 2 56 ? -15.833 -14.046 -4.559 1.00 0.00 457 GLU B N 6
ATOM 8580 C CA . GLU B 2 56 ? -17.074 -14.149 -3.810 1.00 0.00 457 GLU B CA 6
ATOM 8581 C C . GLU B 2 56 ? -18.210 -14.611 -4.725 1.00 0.00 457 GLU B C 6
ATOM 8582 O O . GLU B 2 56 ? -18.988 -15.490 -4.358 1.00 0.00 457 GLU B O 6
ATOM 8594 N N . SER B 2 57 ? -18.268 -13.998 -5.898 1.00 0.00 458 SER B N 6
ATOM 8595 C CA . SER B 2 57 ? -19.296 -14.336 -6.868 1.00 0.00 458 SER B CA 6
ATOM 8596 C C . SER B 2 57 ? -19.220 -15.824 -7.214 1.00 0.00 458 SER B C 6
ATOM 8597 O O . SER B 2 57 ? -20.245 -16.499 -7.298 1.00 0.00 458 SER B O 6
ATOM 8605 N N . ASP B 2 58 ? -17.996 -16.293 -7.406 1.00 0.00 459 ASP B N 6
ATOM 8606 C CA . ASP B 2 58 ? -17.772 -17.689 -7.740 1.00 0.00 459 ASP B CA 6
ATOM 8607 C C . ASP B 2 58 ? -18.327 -18.572 -6.621 1.00 0.00 459 ASP B C 6
ATOM 8608 O O . ASP B 2 58 ? -18.791 -19.683 -6.874 1.00 0.00 459 ASP B O 6
ATOM 8617 N N . TRP B 2 59 ? -18.262 -18.045 -5.407 1.00 0.00 460 TRP B N 6
ATOM 8618 C CA . TRP B 2 59 ? -18.752 -18.772 -4.248 1.00 0.00 460 TRP B CA 6
ATOM 8619 C C . TRP B 2 59 ? -20.186 -19.218 -4.541 1.00 0.00 460 TRP B C 6
ATOM 8620 O O . TRP B 2 59 ? -20.540 -20.373 -4.311 1.00 0.00 460 TRP B O 6
ATOM 8641 N N . ASN B 2 60 ? -20.973 -18.278 -5.044 1.00 0.00 461 ASN B N 6
ATOM 8642 C CA . ASN B 2 60 ? -22.360 -18.559 -5.371 1.00 0.00 461 ASN B CA 6
ATOM 8643 C C . ASN B 2 60 ? -22.414 -19.536 -6.547 1.00 0.00 461 ASN B C 6
ATOM 8644 O O . ASN B 2 60 ? -23.398 -20.256 -6.717 1.00 0.00 461 ASN B O 6
ATOM 8655 N N . GLN B 2 61 ? -21.345 -19.530 -7.330 1.00 0.00 462 GLN B N 6
ATOM 8656 C CA . GLN B 2 61 ? -21.259 -20.406 -8.486 1.00 0.00 462 GLN B CA 6
ATOM 8657 C C . GLN B 2 61 ? -20.757 -21.790 -8.068 1.00 0.00 462 GLN B C 6
ATOM 8658 O O . GLN B 2 61 ? -20.304 -22.569 -8.905 1.00 0.00 462 GLN B O 6
ATOM 8672 N N . HIS B 2 62 ? -20.855 -22.053 -6.773 1.00 0.00 463 HIS B N 6
ATOM 8673 C CA . HIS B 2 62 ? -20.416 -23.328 -6.233 1.00 0.00 463 HIS B CA 6
ATOM 8674 C C . HIS B 2 62 ? -20.914 -24.464 -7.129 1.00 0.00 463 HIS B C 6
ATOM 8675 O O . HIS B 2 62 ? -20.339 -25.551 -7.137 1.00 0.00 463 HIS B O 6
ATOM 8689 N N . LYS B 2 63 ? -21.978 -24.172 -7.863 1.00 0.00 464 LYS B N 6
ATOM 8690 C CA . LYS B 2 63 ? -22.561 -25.155 -8.761 1.00 0.00 464 LYS B CA 6
ATOM 8691 C C . LYS B 2 63 ? -21.495 -25.631 -9.749 1.00 0.00 464 LYS B C 6
ATOM 8692 O O . LYS B 2 63 ? -21.534 -26.771 -10.208 1.00 0.00 464 LYS B O 6
ATOM 8711 N N . LYS B 2 64 ? -20.568 -24.733 -10.049 1.00 0.00 465 LYS B N 6
ATOM 8712 C CA . LYS B 2 64 ? -19.493 -25.047 -10.975 1.00 0.00 465 LYS B CA 6
ATOM 8713 C C . LYS B 2 64 ? -18.191 -24.422 -10.469 1.00 0.00 465 LYS B C 6
ATOM 8714 O O . LYS B 2 64 ? -17.490 -23.745 -11.219 1.00 0.00 465 LYS B O 6
ATOM 8733 N N . LEU B 2 65 ? -17.907 -24.673 -9.199 1.00 0.00 466 LEU B N 6
ATOM 8734 C CA . LEU B 2 65 ? -16.701 -24.144 -8.584 1.00 0.00 466 LEU B CA 6
ATOM 8735 C C . LEU B 2 65 ? -15.476 -24.698 -9.315 1.00 0.00 466 LEU B C 6
ATOM 8736 O O . LEU B 2 65 ? -14.444 -24.033 -9.397 1.00 0.00 466 LEU B O 6
ATOM 8752 N N . GLU B 2 66 ? -15.630 -25.911 -9.827 1.00 0.00 467 GLU B N 6
ATOM 8753 C CA . GLU B 2 66 ? -14.549 -26.562 -10.548 1.00 0.00 467 GLU B CA 6
ATOM 8754 C C . GLU B 2 66 ? -14.075 -25.679 -11.704 1.00 0.00 467 GLU B C 6
ATOM 8755 O O . GLU B 2 66 ? -12.909 -25.734 -12.094 1.00 0.00 467 GLU B O 6
ATOM 8767 N N . LYS B 2 67 ? -15.001 -24.885 -12.219 1.00 0.00 468 LYS B N 6
ATOM 8768 C CA . LYS B 2 67 ? -14.692 -23.992 -13.323 1.00 0.00 468 LYS B CA 6
ATOM 8769 C C . LYS B 2 67 ? -14.532 -22.566 -12.790 1.00 0.00 468 LYS B C 6
ATOM 8770 O O . LYS B 2 67 ? -14.420 -21.619 -13.567 1.00 0.00 468 LYS B O 6
ATOM 8789 N N . CYS B 2 68 ? -14.526 -22.459 -11.470 1.00 0.00 469 CYS B N 6
ATOM 8790 C CA . CYS B 2 68 ? -14.382 -21.165 -10.825 1.00 0.00 469 CYS B CA 6
ATOM 8791 C C . CYS B 2 68 ? -12.943 -21.038 -10.320 1.00 0.00 469 CYS B C 6
ATOM 8792 O O . CYS B 2 68 ? -12.448 -19.930 -10.119 1.00 0.00 469 CYS B O 6
ATOM 8800 N N . ARG B 2 69 ? -12.312 -22.188 -10.131 1.00 0.00 470 ARG B N 6
ATOM 8801 C CA . ARG B 2 69 ? -10.940 -22.219 -9.654 1.00 0.00 470 ARG B CA 6
ATOM 8802 C C . ARG B 2 69 ? -10.062 -21.297 -10.503 1.00 0.00 470 ARG B C 6
ATOM 8803 O O . ARG B 2 69 ? -10.184 -21.271 -11.727 1.00 0.00 470 ARG B O 6
ATOM 8824 N N . GLY B 2 70 ? -9.196 -20.562 -9.820 1.00 0.00 471 GLY B N 6
ATOM 8825 C CA . GLY B 2 70 ? -8.300 -19.640 -10.495 1.00 0.00 471 GLY B CA 6
ATOM 8826 C C . GLY B 2 70 ? -7.066 -19.349 -9.639 1.00 0.00 471 GLY B C 6
ATOM 8827 O O . GLY B 2 70 ? -6.941 -19.862 -8.528 1.00 0.00 471 GLY B O 6
ATOM 8831 N N . VAL B 2 71 ? -6.185 -18.526 -10.189 1.00 0.00 472 VAL B N 6
ATOM 8832 C CA . VAL B 2 71 ? -4.965 -18.160 -9.489 1.00 0.00 472 VAL B CA 6
ATOM 8833 C C . VAL B 2 71 ? -4.903 -16.638 -9.341 1.00 0.00 472 VAL B C 6
ATOM 8834 O O . VAL B 2 71 ? -5.318 -15.907 -10.239 1.00 0.00 472 VAL B O 6
ATOM 8847 N N . PHE B 2 72 ? -4.383 -16.207 -8.202 1.00 0.00 473 PHE B N 6
ATOM 8848 C CA . PHE B 2 72 ? -4.261 -14.786 -7.925 1.00 0.00 473 PHE B CA 6
ATOM 8849 C C . PHE B 2 72 ? -3.041 -14.501 -7.048 1.00 0.00 473 PHE B C 6
ATOM 8850 O O . PHE B 2 72 ? -2.659 -15.328 -6.222 1.00 0.00 473 PHE B O 6
ATOM 8867 N N . PRO B 2 73 ? -2.447 -13.296 -7.263 1.00 0.00 474 PRO B N 6
ATOM 8868 C CA . PRO B 2 73 ? -1.278 -12.892 -6.501 1.00 0.00 474 PRO B CA 6
ATOM 8869 C C . PRO B 2 73 ? -1.664 -12.486 -5.078 1.00 0.00 474 PRO B C 6
ATOM 8870 O O . PRO B 2 73 ? -2.388 -11.511 -4.881 1.00 0.00 474 PRO B O 6
ATOM 8881 N N . GLU B 2 74 ? -1.163 -13.254 -4.121 1.00 0.00 475 GLU B N 6
ATOM 8882 C CA . GLU B 2 74 ? -1.447 -12.987 -2.721 1.00 0.00 475 GLU B CA 6
ATOM 8883 C C . GLU B 2 74 ? -0.771 -11.687 -2.281 1.00 0.00 475 GLU B C 6
ATOM 8884 O O . GLU B 2 74 ? -1.262 -11.000 -1.387 1.00 0.00 475 GLU B O 6
ATOM 8896 N N . ASN B 2 75 ? 0.345 -11.389 -2.930 1.00 0.00 476 ASN B N 6
ATOM 8897 C CA . ASN B 2 75 ? 1.095 -10.184 -2.616 1.00 0.00 476 ASN B CA 6
ATOM 8898 C C . ASN B 2 75 ? 0.333 -8.965 -3.139 1.00 0.00 476 ASN B C 6
ATOM 8899 O O . ASN B 2 75 ? 0.727 -7.827 -2.885 1.00 0.00 476 ASN B O 6
ATOM 8910 N N . PHE B 2 76 ? -0.744 -9.243 -3.859 1.00 0.00 477 PHE B N 6
ATOM 8911 C CA . PHE B 2 76 ? -1.564 -8.183 -4.419 1.00 0.00 477 PHE B CA 6
ATOM 8912 C C . PHE B 2 76 ? -2.942 -8.146 -3.755 1.00 0.00 477 PHE B C 6
ATOM 8913 O O . PHE B 2 76 ? -3.785 -7.325 -4.112 1.00 0.00 477 PHE B O 6
ATOM 8930 N N . THR B 2 77 ? -3.127 -9.045 -2.799 1.00 0.00 478 THR B N 6
ATOM 8931 C CA . THR B 2 77 ? -4.387 -9.124 -2.080 1.00 0.00 478 THR B CA 6
ATOM 8932 C C . THR B 2 77 ? -4.144 -9.063 -0.571 1.00 0.00 478 THR B C 6
ATOM 8933 O O . THR B 2 77 ? -3.001 -9.114 -0.120 1.00 0.00 478 THR B O 6
ATOM 8944 N N . GLU B 2 78 ? -5.238 -8.955 0.168 1.00 0.00 479 GLU B N 6
ATOM 8945 C CA . GLU B 2 78 ? -5.159 -8.886 1.618 1.00 0.00 479 GLU B CA 6
ATOM 8946 C C . GLU B 2 78 ? -6.043 -9.963 2.249 1.00 0.00 479 GLU B C 6
ATOM 8947 O O . GLU B 2 78 ? -7.112 -10.279 1.728 1.00 0.00 479 GLU B O 6
ATOM 8959 N N . ARG B 2 79 ? -5.565 -10.498 3.363 1.00 0.00 480 ARG B N 6
ATOM 8960 C CA . ARG B 2 79 ? -6.300 -11.533 4.071 1.00 0.00 480 ARG B CA 6
ATOM 8961 C C . ARG B 2 79 ? -7.366 -10.905 4.971 1.00 0.00 480 ARG B C 6
ATOM 8962 O O . ARG B 2 79 ? -7.105 -9.915 5.652 1.00 0.00 480 ARG B O 6
ATOM 8983 N N . VAL B 2 80 ? -8.546 -11.508 4.946 1.00 0.00 481 VAL B N 6
ATOM 8984 C CA . VAL B 2 80 ? -9.653 -11.020 5.750 1.00 0.00 481 VAL B CA 6
ATOM 8985 C C . VAL B 2 80 ? -9.969 -12.040 6.846 1.00 0.00 481 VAL B C 6
ATOM 8986 O O . VAL B 2 80 ? -10.345 -13.174 6.554 1.00 0.00 481 VAL B O 6
ATOM 8999 N N . PRO B 2 81 ? -9.802 -11.587 8.118 1.00 0.00 482 PRO B N 6
ATOM 9000 C CA . PRO B 2 81 ? -10.064 -12.448 9.259 1.00 0.00 482 PRO B CA 6
ATOM 9001 C C . PRO B 2 81 ? -11.568 -12.620 9.482 1.00 0.00 482 PRO B C 6
ATOM 9002 O O . PRO B 2 81 ? -12.109 -12.152 10.483 1.00 0.00 482 PRO B O 6
ATOM 9013 N N . LEU A 1 1 ? 1.325 0.000 0.000 1.00 0.00 55 LEU A N 7
ATOM 9014 C CA . LEU A 1 1 ? 2.073 0.000 -1.245 1.00 0.00 55 LEU A CA 7
ATOM 9015 C C . LEU A 1 1 ? 2.105 -1.419 -1.816 1.00 0.00 55 LEU A C 7
ATOM 9016 O O . LEU A 1 1 ? 3.033 -2.180 -1.546 1.00 0.00 55 LEU A O 7
ATOM 9032 N N . LEU A 1 2 ? 1.080 -1.733 -2.595 1.00 0.00 56 LEU A N 7
ATOM 9033 C CA . LEU A 1 2 ? 0.979 -3.047 -3.206 1.00 0.00 56 LEU A CA 7
ATOM 9034 C C . LEU A 1 2 ? 1.628 -3.012 -4.591 1.00 0.00 56 LEU A C 7
ATOM 9035 O O . LEU A 1 2 ? 1.190 -2.268 -5.467 1.00 0.00 56 LEU A O 7
ATOM 9051 N N . PRO A 1 3 ? 2.688 -3.848 -4.750 1.00 0.00 57 PRO A N 7
ATOM 9052 C CA . PRO A 1 3 ? 3.402 -3.920 -6.013 1.00 0.00 57 PRO A CA 7
ATOM 9053 C C . PRO A 1 3 ? 2.593 -4.692 -7.057 1.00 0.00 57 PRO A C 7
ATOM 9054 O O . PRO A 1 3 ? 1.862 -5.622 -6.718 1.00 0.00 57 PRO A O 7
ATOM 9065 N N . THR A 1 4 ? 2.751 -4.279 -8.306 1.00 0.00 58 THR A N 7
ATOM 9066 C CA . THR A 1 4 ? 2.043 -4.919 -9.402 1.00 0.00 58 THR A CA 7
ATOM 9067 C C . THR A 1 4 ? 2.577 -6.335 -9.626 1.00 0.00 58 THR A C 7
ATOM 9068 O O . THR A 1 4 ? 3.786 -6.538 -9.726 1.00 0.00 58 THR A O 7
ATOM 9079 N N . PRO A 1 5 ? 1.625 -7.304 -9.701 1.00 0.00 59 PRO A N 7
ATOM 9080 C CA . PRO A 1 5 ? 1.987 -8.695 -9.913 1.00 0.00 59 PRO A CA 7
ATOM 9081 C C . PRO A 1 5 ? 2.398 -8.938 -11.366 1.00 0.00 59 PRO A C 7
ATOM 9082 O O . PRO A 1 5 ? 2.238 -8.063 -12.216 1.00 0.00 59 PRO A O 7
ATOM 9093 N N . PRO A 1 6 ? 2.934 -10.164 -11.614 1.00 0.00 60 PRO A N 7
ATOM 9094 C CA . PRO A 1 6 ? 3.369 -10.534 -12.950 1.00 0.00 60 PRO A CA 7
ATOM 9095 C C . PRO A 1 6 ? 2.170 -10.838 -13.852 1.00 0.00 60 PRO A C 7
ATOM 9096 O O . PRO A 1 6 ? 1.067 -11.079 -13.364 1.00 0.00 60 PRO A O 7
ATOM 9107 N N . LEU A 1 7 ? 2.428 -10.815 -15.152 1.00 0.00 61 LEU A N 7
ATOM 9108 C CA . LEU A 1 7 ? 1.384 -11.085 -16.126 1.00 0.00 61 LEU A CA 7
ATOM 9109 C C . LEU A 1 7 ? 0.826 -12.491 -15.893 1.00 0.00 61 LEU A C 7
ATOM 9110 O O . LEU A 1 7 ? 1.583 -13.455 -15.799 1.00 0.00 61 LEU A O 7
ATOM 9126 N N . SER A 1 8 ? -0.494 -12.561 -15.807 1.00 0.00 62 SER A N 7
ATOM 9127 C CA . SER A 1 8 ? -1.163 -13.833 -15.587 1.00 0.00 62 SER A CA 7
ATOM 9128 C C . SER A 1 8 ? -1.542 -14.463 -16.929 1.00 0.00 62 SER A C 7
ATOM 9129 O O . SER A 1 8 ? -1.654 -13.767 -17.937 1.00 0.00 62 SER A O 7
ATOM 9137 N N . PRO A 1 9 ? -1.734 -15.809 -16.898 1.00 0.00 63 PRO A N 7
ATOM 9138 C CA . PRO A 1 9 ? -2.098 -16.541 -18.099 1.00 0.00 63 PRO A CA 7
ATOM 9139 C C . PRO A 1 9 ? -3.566 -16.305 -18.461 1.00 0.00 63 PRO A C 7
ATOM 9140 O O . PRO A 1 9 ? -4.308 -15.694 -17.693 1.00 0.00 63 PRO A O 7
ATOM 9151 N N . SER A 1 10 ? -3.941 -16.802 -19.630 1.00 0.00 64 SER A N 7
ATOM 9152 C CA . SER A 1 10 ? -5.307 -16.653 -20.103 1.00 0.00 64 SER A CA 7
ATOM 9153 C C . SER A 1 10 ? -6.238 -17.574 -19.312 1.00 0.00 64 SER A C 7
ATOM 9154 O O . SER A 1 10 ? -6.597 -18.653 -19.782 1.00 0.00 64 SER A O 7
ATOM 9162 N N . ARG A 1 11 ? -6.603 -17.115 -18.124 1.00 0.00 65 ARG A N 7
ATOM 9163 C CA . ARG A 1 11 ? -7.484 -17.885 -17.262 1.00 0.00 65 ARG A CA 7
ATOM 9164 C C . ARG A 1 11 ? -8.937 -17.729 -17.715 1.00 0.00 65 ARG A C 7
ATOM 9165 O O . ARG A 1 11 ? -9.688 -16.940 -17.143 1.00 0.00 65 ARG A O 7
ATOM 9186 N N . ARG A 1 12 ? -9.291 -18.494 -18.738 1.00 0.00 66 ARG A N 7
ATOM 9187 C CA . ARG A 1 12 ? -10.641 -18.451 -19.273 1.00 0.00 66 ARG A CA 7
ATOM 9188 C C . ARG A 1 12 ? -11.305 -19.824 -19.146 1.00 0.00 66 ARG A C 7
ATOM 9189 O O . ARG A 1 12 ? -10.829 -20.803 -19.718 1.00 0.00 66 ARG A O 7
ATOM 9210 N N . SER A 1 13 ? -12.396 -19.851 -18.394 1.00 0.00 67 SER A N 7
ATOM 9211 C CA . SER A 1 13 ? -13.131 -21.087 -18.187 1.00 0.00 67 SER A CA 7
ATOM 9212 C C . SER A 1 13 ? -14.519 -20.983 -18.824 1.00 0.00 67 SER A C 7
ATOM 9213 O O . SER A 1 13 ? -15.204 -19.974 -18.665 1.00 0.00 67 SER A O 7
ATOM 9221 N N . GLY A 1 14 ? -14.891 -22.040 -19.530 1.00 0.00 68 GLY A N 7
ATOM 9222 C CA . GLY A 1 14 ? -16.184 -22.080 -20.192 1.00 0.00 68 GLY A CA 7
ATOM 9223 C C . GLY A 1 14 ? -17.262 -21.420 -19.329 1.00 0.00 68 GLY A C 7
ATOM 9224 O O . GLY A 1 14 ? -18.048 -22.106 -18.678 1.00 0.00 68 GLY A O 7
ATOM 9228 N N . GLY B 2 1 ? -29.903 -2.344 -11.739 1.00 0.00 402 GLY B N 7
ATOM 9229 C CA . GLY B 2 1 ? -28.988 -3.434 -11.449 1.00 0.00 402 GLY B CA 7
ATOM 9230 C C . GLY B 2 1 ? -29.733 -4.768 -11.368 1.00 0.00 402 GLY B C 7
ATOM 9231 O O . GLY B 2 1 ? -30.922 -4.839 -11.677 1.00 0.00 402 GLY B O 7
ATOM 9235 N N . ARG B 2 2 ? -29.004 -5.792 -10.950 1.00 0.00 403 ARG B N 7
ATOM 9236 C CA . ARG B 2 2 ? -29.580 -7.120 -10.825 1.00 0.00 403 ARG B CA 7
ATOM 9237 C C . ARG B 2 2 ? -30.613 -7.146 -9.696 1.00 0.00 403 ARG B C 7
ATOM 9238 O O . ARG B 2 2 ? -30.927 -6.109 -9.113 1.00 0.00 403 ARG B O 7
ATOM 9259 N N . LEU B 2 3 ? -31.111 -8.342 -9.420 1.00 0.00 404 LEU B N 7
ATOM 9260 C CA . LEU B 2 3 ? -32.101 -8.516 -8.371 1.00 0.00 404 LEU B CA 7
ATOM 9261 C C . LEU B 2 3 ? -31.590 -9.543 -7.359 1.00 0.00 404 LEU B C 7
ATOM 9262 O O . LEU B 2 3 ? -31.721 -9.349 -6.151 1.00 0.00 404 LEU B O 7
ATOM 9278 N N . ASP B 2 4 ? -31.018 -10.614 -7.889 1.00 0.00 405 ASP B N 7
ATOM 9279 C CA . ASP B 2 4 ? -30.487 -11.673 -7.047 1.00 0.00 405 ASP B CA 7
ATOM 9280 C C . ASP B 2 4 ? -28.961 -11.571 -7.009 1.00 0.00 405 ASP B C 7
ATOM 9281 O O . ASP B 2 4 ? -28.344 -11.075 -7.951 1.00 0.00 405 ASP B O 7
ATOM 9290 N N . LEU B 2 5 ? -28.395 -12.049 -5.910 1.00 0.00 406 LEU B N 7
ATOM 9291 C CA . LEU B 2 5 ? -26.952 -12.018 -5.737 1.00 0.00 406 LEU B CA 7
ATOM 9292 C C . LEU B 2 5 ? -26.346 -13.299 -6.312 1.00 0.00 406 LEU B C 7
ATOM 9293 O O . LEU B 2 5 ? -27.043 -14.298 -6.482 1.00 0.00 406 LEU B O 7
ATOM 9309 N N . PRO B 2 6 ? -25.019 -13.227 -6.603 1.00 0.00 407 PRO B N 7
ATOM 9310 C CA . PRO B 2 6 ? -24.311 -14.370 -7.155 1.00 0.00 407 PRO B CA 7
ATOM 9311 C C . PRO B 2 6 ? -24.053 -15.427 -6.080 1.00 0.00 407 PRO B C 7
ATOM 9312 O O . PRO B 2 6 ? -23.620 -15.102 -4.976 1.00 0.00 407 PRO B O 7
ATOM 9323 N N . PRO B 2 7 ? -24.338 -16.704 -6.450 1.00 0.00 408 PRO B N 7
ATOM 9324 C CA . PRO B 2 7 ? -24.141 -17.812 -5.530 1.00 0.00 408 PRO B CA 7
ATOM 9325 C C . PRO B 2 7 ? -22.655 -18.148 -5.387 1.00 0.00 408 PRO B C 7
ATOM 9326 O O . PRO B 2 7 ? -21.894 -18.036 -6.347 1.00 0.00 408 PRO B O 7
ATOM 9337 N N . GLY B 2 8 ? -22.287 -18.553 -4.181 1.00 0.00 409 GLY B N 7
ATOM 9338 C CA . GLY B 2 8 ? -20.905 -18.907 -3.900 1.00 0.00 409 GLY B CA 7
ATOM 9339 C C . GLY B 2 8 ? -20.095 -17.673 -3.497 1.00 0.00 409 GLY B C 7
ATOM 9340 O O . GLY B 2 8 ? -19.048 -17.794 -2.863 1.00 0.00 409 GLY B O 7
ATOM 9344 N N . PHE B 2 9 ? -20.610 -16.514 -3.881 1.00 0.00 410 PHE B N 7
ATOM 9345 C CA . PHE B 2 9 ? -19.948 -15.260 -3.568 1.00 0.00 410 PHE B CA 7
ATOM 9346 C C . PHE B 2 9 ? -19.305 -15.311 -2.180 1.00 0.00 410 PHE B C 7
ATOM 9347 O O . PHE B 2 9 ? -19.779 -16.026 -1.299 1.00 0.00 410 PHE B O 7
ATOM 9364 N N . MET B 2 10 ? -18.235 -14.543 -2.030 1.00 0.00 411 MET B N 7
ATOM 9365 C CA . MET B 2 10 ? -17.523 -14.491 -0.765 1.00 0.00 411 MET B CA 7
ATOM 9366 C C . MET B 2 10 ? -17.696 -13.127 -0.094 1.00 0.00 411 MET B C 7
ATOM 9367 O O . MET B 2 10 ? -18.384 -13.012 0.920 1.00 0.00 411 MET B O 7
ATOM 9381 N N . PHE B 2 11 ? -17.061 -12.127 -0.687 1.00 0.00 412 PHE B N 7
ATOM 9382 C CA . PHE B 2 11 ? -17.135 -10.775 -0.158 1.00 0.00 412 PHE B CA 7
ATOM 9383 C C . PHE B 2 11 ? -16.810 -9.745 -1.242 1.00 0.00 412 PHE B C 7
ATOM 9384 O O . PHE B 2 11 ? -16.535 -10.106 -2.385 1.00 0.00 412 PHE B O 7
ATOM 9401 N N . LYS B 2 12 ? -16.853 -8.482 -0.844 1.00 0.00 413 LYS B N 7
ATOM 9402 C CA . LYS B 2 12 ? -16.568 -7.396 -1.766 1.00 0.00 413 LYS B CA 7
ATOM 9403 C C . LYS B 2 12 ? -15.148 -6.884 -1.520 1.00 0.00 413 LYS B C 7
ATOM 9404 O O . LYS B 2 12 ? -14.687 -6.844 -0.381 1.00 0.00 413 LYS B O 7
ATOM 9423 N N . VAL B 2 13 ? -14.493 -6.503 -2.608 1.00 0.00 414 VAL B N 7
ATOM 9424 C CA . VAL B 2 13 ? -13.134 -5.996 -2.525 1.00 0.00 414 VAL B CA 7
ATOM 9425 C C . VAL B 2 13 ? -13.079 -4.594 -3.135 1.00 0.00 414 VAL B C 7
ATOM 9426 O O . VAL B 2 13 ? -14.004 -4.181 -3.833 1.00 0.00 414 VAL B O 7
ATOM 9439 N N . GLN B 2 14 ? -11.986 -3.902 -2.850 1.00 0.00 415 GLN B N 7
ATOM 9440 C CA . GLN B 2 14 ? -11.798 -2.555 -3.363 1.00 0.00 415 GLN B CA 7
ATOM 9441 C C . GLN B 2 14 ? -10.392 -2.401 -3.946 1.00 0.00 415 GLN B C 7
ATOM 9442 O O . GLN B 2 14 ? -9.401 -2.555 -3.234 1.00 0.00 415 GLN B O 7
ATOM 9456 N N . ALA B 2 15 ? -10.351 -2.097 -5.235 1.00 0.00 416 ALA B N 7
ATOM 9457 C CA . ALA B 2 15 ? -9.083 -1.920 -5.922 1.00 0.00 416 ALA B CA 7
ATOM 9458 C C . ALA B 2 15 ? -8.377 -0.681 -5.368 1.00 0.00 416 ALA B C 7
ATOM 9459 O O . ALA B 2 15 ? -9.023 0.318 -5.055 1.00 0.00 416 ALA B O 7
ATOM 9466 N N . GLN B 2 16 ? -7.060 -0.786 -5.265 1.00 0.00 417 GLN B N 7
ATOM 9467 C CA . GLN B 2 16 ? -6.259 0.314 -4.755 1.00 0.00 417 GLN B CA 7
ATOM 9468 C C . GLN B 2 16 ? -5.344 0.859 -5.854 1.00 0.00 417 GLN B C 7
ATOM 9469 O O . GLN B 2 16 ? -4.599 1.811 -5.630 1.00 0.00 417 GLN B O 7
ATOM 9483 N N . HIS B 2 17 ? -5.431 0.230 -7.017 1.00 0.00 418 HIS B N 7
ATOM 9484 C CA . HIS B 2 17 ? -4.620 0.640 -8.151 1.00 0.00 418 HIS B CA 7
ATOM 9485 C C . HIS B 2 17 ? -5.419 0.461 -9.444 1.00 0.00 418 HIS B C 7
ATOM 9486 O O . HIS B 2 17 ? -6.496 -0.132 -9.435 1.00 0.00 418 HIS B O 7
ATOM 9500 N N . ASP B 2 18 ? -4.860 0.986 -10.524 1.00 0.00 419 ASP B N 7
ATOM 9501 C CA . ASP B 2 18 ? -5.506 0.892 -11.822 1.00 0.00 419 ASP B CA 7
ATOM 9502 C C . ASP B 2 18 ? -4.697 -0.043 -12.723 1.00 0.00 419 ASP B C 7
ATOM 9503 O O . ASP B 2 18 ? -3.630 0.327 -13.209 1.00 0.00 419 ASP B O 7
ATOM 9512 N N . TYR B 2 19 ? -5.237 -1.238 -12.919 1.00 0.00 420 TYR B N 7
ATOM 9513 C CA . TYR B 2 19 ? -4.578 -2.229 -13.752 1.00 0.00 420 TYR B CA 7
ATOM 9514 C C . TYR B 2 19 ? -5.418 -2.550 -14.990 1.00 0.00 420 TYR B C 7
ATOM 9515 O O . TYR B 2 19 ? -6.582 -2.931 -14.873 1.00 0.00 420 TYR B O 7
ATOM 9533 N N . THR B 2 20 ? -4.795 -2.386 -16.148 1.00 0.00 421 THR B N 7
ATOM 9534 C CA . THR B 2 20 ? -5.471 -2.654 -17.406 1.00 0.00 421 THR B CA 7
ATOM 9535 C C . THR B 2 20 ? -5.308 -4.125 -17.795 1.00 0.00 421 THR B C 7
ATOM 9536 O O . THR B 2 20 ? -4.199 -4.578 -18.075 1.00 0.00 421 THR B O 7
ATOM 9547 N N . ALA B 2 21 ? -6.430 -4.830 -17.800 1.00 0.00 422 ALA B N 7
ATOM 9548 C CA . ALA B 2 21 ? -6.425 -6.240 -18.151 1.00 0.00 422 ALA B CA 7
ATOM 9549 C C . ALA B 2 21 ? -7.164 -6.434 -19.476 1.00 0.00 422 ALA B C 7
ATOM 9550 O O . ALA B 2 21 ? -8.362 -6.170 -19.568 1.00 0.00 422 ALA B O 7
ATOM 9557 N N . THR B 2 22 ? -6.418 -6.894 -20.471 1.00 0.00 423 THR B N 7
ATOM 9558 C CA . THR B 2 22 ? -6.987 -7.126 -21.787 1.00 0.00 423 THR B CA 7
ATOM 9559 C C . THR B 2 22 ? -6.851 -8.599 -22.176 1.00 0.00 423 THR B C 7
ATOM 9560 O O . THR B 2 22 ? -5.829 -9.008 -22.725 1.00 0.00 423 THR B O 7
ATOM 9571 N N . ASP B 2 23 ? -7.896 -9.357 -21.875 1.00 0.00 424 ASP B N 7
ATOM 9572 C CA . ASP B 2 23 ? -7.905 -10.776 -22.185 1.00 0.00 424 ASP B CA 7
ATOM 9573 C C . ASP B 2 23 ? -9.312 -11.190 -22.619 1.00 0.00 424 ASP B C 7
ATOM 9574 O O . ASP B 2 23 ? -10.199 -10.347 -22.747 1.00 0.00 424 ASP B O 7
ATOM 9583 N N . THR B 2 24 ? -9.473 -12.487 -22.834 1.00 0.00 425 THR B N 7
ATOM 9584 C CA . THR B 2 24 ? -10.758 -13.023 -23.251 1.00 0.00 425 THR B CA 7
ATOM 9585 C C . THR B 2 24 ? -11.602 -13.396 -22.030 1.00 0.00 425 THR B C 7
ATOM 9586 O O . THR B 2 24 ? -12.727 -13.873 -22.171 1.00 0.00 425 THR B O 7
ATOM 9597 N N . ASP B 2 25 ? -11.026 -13.166 -20.860 1.00 0.00 426 ASP B N 7
ATOM 9598 C CA . ASP B 2 25 ? -11.710 -13.473 -19.615 1.00 0.00 426 ASP B CA 7
ATOM 9599 C C . ASP B 2 25 ? -11.004 -12.761 -18.460 1.00 0.00 426 ASP B C 7
ATOM 9600 O O . ASP B 2 25 ? -10.972 -13.268 -17.340 1.00 0.00 426 ASP B O 7
ATOM 9609 N N . GLU B 2 26 ? -10.454 -11.597 -18.773 1.00 0.00 427 GLU B N 7
ATOM 9610 C CA . GLU B 2 26 ? -9.750 -10.809 -17.774 1.00 0.00 427 GLU B CA 7
ATOM 9611 C C . GLU B 2 26 ? -10.712 -9.835 -17.092 1.00 0.00 427 GLU B C 7
ATOM 9612 O O . GLU B 2 26 ? -11.833 -9.635 -17.558 1.00 0.00 427 GLU B O 7
ATOM 9624 N N . LEU B 2 27 ? -10.240 -9.256 -15.998 1.00 0.00 428 LEU B N 7
ATOM 9625 C CA . LEU B 2 27 ? -11.044 -8.308 -15.246 1.00 0.00 428 LEU B CA 7
ATOM 9626 C C . LEU B 2 27 ? -10.243 -7.022 -15.032 1.00 0.00 428 LEU B C 7
ATOM 9627 O O . LEU B 2 27 ? -9.235 -7.025 -14.326 1.00 0.00 428 LEU B O 7
ATOM 9643 N N . GLN B 2 28 ? -10.720 -5.954 -15.654 1.00 0.00 429 GLN B N 7
ATOM 9644 C CA . GLN B 2 28 ? -10.062 -4.664 -15.539 1.00 0.00 429 GLN B CA 7
ATOM 9645 C C . GLN B 2 28 ? -10.394 -4.017 -14.194 1.00 0.00 429 GLN B C 7
ATOM 9646 O O . GLN B 2 28 ? -11.532 -4.087 -13.731 1.00 0.00 429 GLN B O 7
ATOM 9660 N N . LEU B 2 29 ? -9.380 -3.401 -13.603 1.00 0.00 430 LEU B N 7
ATOM 9661 C CA . LEU B 2 29 ? -9.551 -2.741 -12.320 1.00 0.00 430 LEU B CA 7
ATOM 9662 C C . LEU B 2 29 ? -8.991 -1.320 -12.404 1.00 0.00 430 LEU B C 7
ATOM 9663 O O . LEU B 2 29 ? -7.977 -1.086 -13.061 1.00 0.00 430 LEU B O 7
ATOM 9679 N N . LYS B 2 30 ? -9.675 -0.407 -11.729 1.00 0.00 431 LYS B N 7
ATOM 9680 C CA . LYS B 2 30 ? -9.257 0.985 -11.718 1.00 0.00 431 LYS B CA 7
ATOM 9681 C C . LYS B 2 30 ? -9.150 1.469 -10.271 1.00 0.00 431 LYS B C 7
ATOM 9682 O O . LYS B 2 30 ? -10.106 1.364 -9.505 1.00 0.00 431 LYS B O 7
ATOM 9701 N N . ALA B 2 31 ? -7.977 1.990 -9.941 1.00 0.00 432 ALA B N 7
ATOM 9702 C CA . ALA B 2 31 ? -7.732 2.491 -8.599 1.00 0.00 432 ALA B CA 7
ATOM 9703 C C . ALA B 2 31 ? -9.044 3.007 -8.005 1.00 0.00 432 ALA B C 7
ATOM 9704 O O . ALA B 2 31 ? -9.555 4.044 -8.425 1.00 0.00 432 ALA B O 7
ATOM 9711 N N . GLY B 2 32 ? -9.552 2.258 -7.036 1.00 0.00 433 GLY B N 7
ATOM 9712 C CA . GLY B 2 32 ? -10.795 2.627 -6.379 1.00 0.00 433 GLY B CA 7
ATOM 9713 C C . GLY B 2 32 ? -11.992 1.950 -7.049 1.00 0.00 433 GLY B C 7
ATOM 9714 O O . GLY B 2 32 ? -13.028 2.578 -7.257 1.00 0.00 433 GLY B O 7
ATOM 9718 N N . ASP B 2 33 ? -11.809 0.677 -7.368 1.00 0.00 434 ASP B N 7
ATOM 9719 C CA . ASP B 2 33 ? -12.860 -0.092 -8.012 1.00 0.00 434 ASP B CA 7
ATOM 9720 C C . ASP B 2 33 ? -13.492 -1.039 -6.990 1.00 0.00 434 ASP B C 7
ATOM 9721 O O . ASP B 2 33 ? -12.935 -1.259 -5.916 1.00 0.00 434 ASP B O 7
ATOM 9730 N N . VAL B 2 34 ? -14.646 -1.574 -7.362 1.00 0.00 435 VAL B N 7
ATOM 9731 C CA . VAL B 2 34 ? -15.360 -2.492 -6.491 1.00 0.00 435 VAL B CA 7
ATOM 9732 C C . VAL B 2 34 ? -15.510 -3.842 -7.194 1.00 0.00 435 VAL B C 7
ATOM 9733 O O . VAL B 2 34 ? -16.175 -3.939 -8.224 1.00 0.00 435 VAL B O 7
ATOM 9746 N N . VAL B 2 35 ? -14.881 -4.851 -6.610 1.00 0.00 436 VAL B N 7
ATOM 9747 C CA . VAL B 2 35 ? -14.937 -6.192 -7.167 1.00 0.00 436 VAL B CA 7
ATOM 9748 C C . VAL B 2 35 ? -15.421 -7.167 -6.092 1.00 0.00 436 VAL B C 7
ATOM 9749 O O . VAL B 2 35 ? -15.083 -7.020 -4.918 1.00 0.00 436 VAL B O 7
ATOM 9762 N N . LEU B 2 36 ? -16.205 -8.141 -6.530 1.00 0.00 437 LEU B N 7
ATOM 9763 C CA . LEU B 2 36 ? -16.739 -9.139 -5.620 1.00 0.00 437 LEU B CA 7
ATOM 9764 C C . LEU B 2 36 ? -15.991 -10.459 -5.821 1.00 0.00 437 LEU B C 7
ATOM 9765 O O . LEU B 2 36 ? -15.816 -10.911 -6.951 1.00 0.00 437 LEU B O 7
ATOM 9781 N N . VAL B 2 37 ? -15.570 -11.040 -4.707 1.00 0.00 438 VAL B N 7
ATOM 9782 C CA . VAL B 2 37 ? -14.846 -12.299 -4.746 1.00 0.00 438 VAL B CA 7
ATOM 9783 C C . VAL B 2 37 ? -15.845 -13.455 -4.825 1.00 0.00 438 VAL B C 7
ATOM 9784 O O . VAL B 2 37 ? -16.564 -13.725 -3.864 1.00 0.00 438 VAL B O 7
ATOM 9797 N N . ILE B 2 38 ? -15.858 -14.106 -5.979 1.00 0.00 439 ILE B N 7
ATOM 9798 C CA . ILE B 2 38 ? -16.757 -15.227 -6.196 1.00 0.00 439 ILE B CA 7
ATOM 9799 C C . ILE B 2 38 ? -15.936 -16.485 -6.484 1.00 0.00 439 ILE B C 7
ATOM 9800 O O . ILE B 2 38 ? -14.813 -16.398 -6.980 1.00 0.00 439 ILE B O 7
ATOM 9816 N N . PRO B 2 39 ? -16.543 -17.656 -6.154 1.00 0.00 440 PRO B N 7
ATOM 9817 C CA . PRO B 2 39 ? -15.881 -18.930 -6.372 1.00 0.00 440 PRO B CA 7
ATOM 9818 C C . PRO B 2 39 ? -15.888 -19.305 -7.855 1.00 0.00 440 PRO B C 7
ATOM 9819 O O . PRO B 2 39 ? -16.950 -19.510 -8.442 1.00 0.00 440 PRO B O 7
ATOM 9830 N N . PHE B 2 40 ? -14.692 -19.384 -8.419 1.00 0.00 441 PHE B N 7
ATOM 9831 C CA . PHE B 2 40 ? -14.548 -19.730 -9.823 1.00 0.00 441 PHE B CA 7
ATOM 9832 C C . PHE B 2 40 ? -15.209 -21.076 -10.127 1.00 0.00 441 PHE B C 7
ATOM 9833 O O . PHE B 2 40 ? -15.748 -21.723 -9.230 1.00 0.00 441 PHE B O 7
ATOM 9850 N N . GLN B 2 41 ? -15.147 -21.457 -11.394 1.00 0.00 442 GLN B N 7
ATOM 9851 C C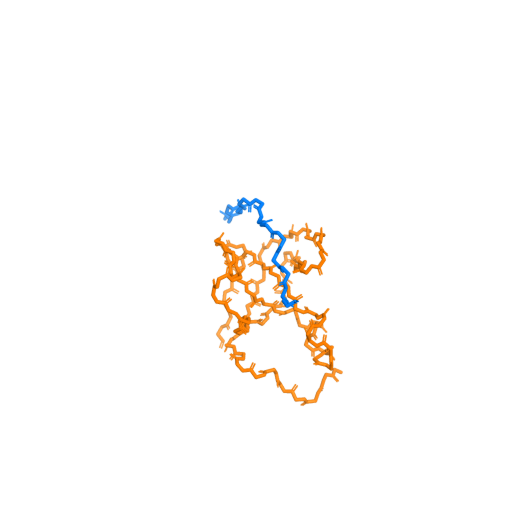A . GLN B 2 41 ? -15.734 -22.713 -11.828 1.00 0.00 442 GLN B CA 7
ATOM 9852 C C . GLN B 2 41 ? -14.672 -23.815 -11.851 1.00 0.00 442 GLN B C 7
ATOM 9853 O O . GLN B 2 41 ? -14.906 -24.896 -12.389 1.00 0.00 442 GLN B O 7
ATOM 9867 N N . ASN B 2 42 ? -13.528 -23.503 -11.260 1.00 0.00 443 ASN B N 7
ATOM 9868 C CA . ASN B 2 42 ? -12.431 -24.453 -11.205 1.00 0.00 443 ASN B CA 7
ATOM 9869 C C . ASN B 2 42 ? -11.162 -23.734 -10.742 1.00 0.00 443 ASN B C 7
ATOM 9870 O O . ASN B 2 42 ? -10.988 -22.545 -11.003 1.00 0.00 443 ASN B O 7
ATOM 9881 N N . PRO B 2 43 ? -10.286 -24.506 -10.045 1.00 0.00 444 PRO B N 7
ATOM 9882 C CA . PRO B 2 43 ? -9.038 -23.956 -9.543 1.00 0.00 444 PRO B CA 7
ATOM 9883 C C . PRO B 2 43 ? -8.026 -23.769 -10.676 1.00 0.00 444 PRO B C 7
ATOM 9884 O O . PRO B 2 43 ? -7.036 -23.057 -10.516 1.00 0.00 444 PRO B O 7
ATOM 9895 N N . GLU B 2 44 ? -8.311 -24.419 -11.794 1.00 0.00 445 GLU B N 7
ATOM 9896 C CA . GLU B 2 44 ? -7.438 -24.334 -12.952 1.00 0.00 445 GLU B CA 7
ATOM 9897 C C . GLU B 2 44 ? -7.575 -22.964 -13.620 1.00 0.00 445 GLU B C 7
ATOM 9898 O O . GLU B 2 44 ? -6.709 -22.557 -14.394 1.00 0.00 445 GLU B O 7
ATOM 9910 N N . GLU B 2 45 ? -8.669 -22.290 -13.297 1.00 0.00 446 GLU B N 7
ATOM 9911 C CA . GLU B 2 45 ? -8.930 -20.974 -13.855 1.00 0.00 446 GLU B CA 7
ATOM 9912 C C . GLU B 2 45 ? -8.371 -19.887 -12.934 1.00 0.00 446 GLU B C 7
ATOM 9913 O O . GLU B 2 45 ? -8.554 -18.698 -13.189 1.00 0.00 446 GLU B O 7
ATOM 9925 N N . GLN B 2 46 ? -7.700 -20.335 -11.883 1.00 0.00 447 GLN B N 7
ATOM 9926 C CA . GLN B 2 46 ? -7.113 -19.415 -10.923 1.00 0.00 447 GLN B CA 7
ATOM 9927 C C . GLN B 2 46 ? -5.617 -19.246 -11.198 1.00 0.00 447 GLN B C 7
ATOM 9928 O O . GLN B 2 46 ? -4.936 -20.205 -11.558 1.00 0.00 447 GLN B O 7
ATOM 9942 N N . ASP B 2 47 ? -5.150 -18.019 -11.019 1.00 0.00 448 ASP B N 7
ATOM 9943 C CA . ASP B 2 47 ? -3.748 -17.711 -11.242 1.00 0.00 448 ASP B CA 7
ATOM 9944 C C . ASP B 2 47 ? -3.129 -17.197 -9.941 1.00 0.00 448 ASP B C 7
ATOM 9945 O O . ASP B 2 47 ? -3.723 -16.370 -9.251 1.00 0.00 448 ASP B O 7
ATOM 9954 N N . GLU B 2 48 ? -1.943 -17.708 -9.645 1.00 0.00 449 GLU B N 7
ATOM 9955 C CA . GLU B 2 48 ? -1.237 -17.311 -8.439 1.00 0.00 449 GLU B CA 7
ATOM 9956 C C . GLU B 2 48 ? -1.147 -15.786 -8.354 1.00 0.00 449 GLU B C 7
ATOM 9957 O O . GLU B 2 48 ? -0.539 -15.148 -9.211 1.00 0.00 449 GLU B O 7
ATOM 9969 N N . GLY B 2 49 ? -1.763 -15.246 -7.312 1.00 0.00 450 GLY B N 7
ATOM 9970 C CA . GLY B 2 49 ? -1.760 -13.808 -7.104 1.00 0.00 450 GLY B CA 7
ATOM 9971 C C . GLY B 2 49 ? -3.022 -13.168 -7.684 1.00 0.00 450 GLY B C 7
ATOM 9972 O O . GLY B 2 49 ? -3.246 -11.969 -7.520 1.00 0.00 450 GLY B O 7
ATOM 9976 N N . TRP B 2 50 ? -3.814 -13.995 -8.351 1.00 0.00 451 TRP B N 7
ATOM 9977 C CA . TRP B 2 50 ? -5.048 -13.524 -8.956 1.00 0.00 451 TRP B CA 7
ATOM 9978 C C . TRP B 2 50 ? -6.145 -14.546 -8.651 1.00 0.00 451 TRP B C 7
ATOM 9979 O O . TRP B 2 50 ? -5.855 -15.712 -8.384 1.00 0.00 451 TRP B O 7
ATOM 10000 N N . LEU B 2 51 ? -7.381 -14.073 -8.700 1.00 0.00 452 LEU B N 7
ATOM 10001 C CA . LEU B 2 51 ? -8.522 -14.932 -8.433 1.00 0.00 452 LEU B CA 7
ATOM 10002 C C . LEU B 2 51 ? -9.699 -14.497 -9.310 1.00 0.00 452 LEU B C 7
ATOM 10003 O O . LEU B 2 51 ? -9.634 -13.463 -9.973 1.00 0.00 452 LEU B O 7
ATOM 10019 N N . MET B 2 52 ? -10.746 -15.309 -9.285 1.00 0.00 453 MET B N 7
ATOM 10020 C CA . MET B 2 52 ? -11.935 -15.020 -10.068 1.00 0.00 453 MET B CA 7
ATOM 10021 C C . MET B 2 52 ? -12.886 -14.099 -9.302 1.00 0.00 453 MET B C 7
ATOM 10022 O O . MET B 2 52 ? -13.458 -14.495 -8.288 1.00 0.00 453 MET B O 7
ATOM 10036 N N . GLY B 2 53 ? -13.025 -12.886 -9.817 1.00 0.00 454 GLY B N 7
ATOM 10037 C CA . GLY B 2 53 ? -13.897 -11.904 -9.194 1.00 0.00 454 GLY B CA 7
ATOM 10038 C C . GLY B 2 53 ? -14.680 -11.118 -10.248 1.00 0.00 454 GLY B C 7
ATOM 10039 O O . GLY B 2 53 ? -14.348 -11.160 -11.432 1.00 0.00 454 GLY B O 7
ATOM 10043 N N . VAL B 2 54 ? -15.704 -10.420 -9.779 1.00 0.00 455 VAL B N 7
ATOM 10044 C CA . VAL B 2 54 ? -16.535 -9.625 -10.667 1.00 0.00 455 VAL B CA 7
ATOM 10045 C C . VAL B 2 54 ? -16.603 -8.189 -10.143 1.00 0.00 455 VAL B C 7
ATOM 10046 O O . VAL B 2 54 ? -16.604 -7.964 -8.934 1.00 0.00 455 VAL B O 7
ATOM 10059 N N . LYS B 2 55 ? -16.659 -7.253 -11.080 1.00 0.00 456 LYS B N 7
ATOM 10060 C CA . LYS B 2 55 ? -16.727 -5.845 -10.729 1.00 0.00 456 LYS B CA 7
ATOM 10061 C C . LYS B 2 55 ? -18.158 -5.495 -10.317 1.00 0.00 456 LYS B C 7
ATOM 10062 O O . LYS B 2 55 ? -19.092 -6.239 -10.612 1.00 0.00 456 LYS B O 7
ATOM 10081 N N . GLU B 2 56 ? -18.285 -4.363 -9.641 1.00 0.00 457 GLU B N 7
ATOM 10082 C CA . GLU B 2 56 ? -19.587 -3.905 -9.185 1.00 0.00 457 GLU B CA 7
ATOM 10083 C C . GLU B 2 56 ? -20.538 -3.741 -10.373 1.00 0.00 457 GLU B C 7
ATOM 10084 O O . GLU B 2 56 ? -21.704 -4.122 -10.296 1.00 0.00 457 GLU B O 7
ATOM 10096 N N . SER B 2 57 ? -20.003 -3.172 -11.444 1.00 0.00 458 SER B N 7
ATOM 10097 C CA . SER B 2 57 ? -20.788 -2.953 -12.646 1.00 0.00 458 SER B CA 7
ATOM 10098 C C . SER B 2 57 ? -21.235 -4.294 -13.232 1.00 0.00 458 SER B C 7
ATOM 10099 O O . SER B 2 57 ? -22.335 -4.405 -13.770 1.00 0.00 458 SER B O 7
ATOM 10107 N N . ASP B 2 58 ? -20.357 -5.279 -13.107 1.00 0.00 459 ASP B N 7
ATOM 10108 C CA . ASP B 2 58 ? -20.647 -6.608 -13.617 1.00 0.00 459 ASP B CA 7
ATOM 10109 C C . ASP B 2 58 ? -21.801 -7.216 -12.818 1.00 0.00 459 ASP B C 7
ATOM 10110 O O . ASP B 2 58 ? -22.606 -7.972 -13.359 1.00 0.00 459 ASP B O 7
ATOM 10119 N N . TRP B 2 59 ? -21.845 -6.863 -11.541 1.00 0.00 460 TRP B N 7
ATOM 10120 C CA . TRP B 2 59 ? -22.887 -7.365 -10.661 1.00 0.00 460 TRP B CA 7
ATOM 10121 C C . TRP B 2 59 ? -24.238 -7.084 -11.321 1.00 0.00 460 TRP B C 7
ATOM 10122 O O . TRP B 2 59 ? -25.090 -7.968 -11.399 1.00 0.00 460 TRP B O 7
ATOM 10143 N N . ASN B 2 60 ? -24.393 -5.851 -11.779 1.00 0.00 461 ASN B N 7
ATOM 10144 C CA . ASN B 2 60 ? -25.626 -5.443 -12.429 1.00 0.00 461 ASN B CA 7
ATOM 10145 C C . ASN B 2 60 ? -25.907 -6.374 -13.610 1.00 0.00 461 ASN B C 7
ATOM 10146 O O . ASN B 2 60 ? -27.058 -6.550 -14.007 1.00 0.00 461 ASN B O 7
ATOM 10157 N N . GLN B 2 61 ? -24.835 -6.945 -14.140 1.00 0.00 462 GLN B N 7
ATOM 10158 C CA . GLN B 2 61 ? -24.952 -7.853 -15.269 1.00 0.00 462 GLN B CA 7
ATOM 10159 C C . GLN B 2 61 ? -25.057 -9.298 -14.779 1.00 0.00 462 GLN B C 7
ATOM 10160 O O . GLN B 2 61 ? -24.839 -10.235 -15.546 1.00 0.00 462 GLN B O 7
ATOM 10174 N N . HIS B 2 62 ? -25.391 -9.434 -13.504 1.00 0.00 463 HIS B N 7
ATOM 10175 C CA . HIS B 2 62 ? -25.528 -10.750 -12.902 1.00 0.00 463 HIS B CA 7
ATOM 10176 C C . HIS B 2 62 ? -26.328 -11.660 -13.835 1.00 0.00 463 HIS B C 7
ATOM 10177 O O . HIS B 2 62 ? -26.210 -12.883 -13.767 1.00 0.00 463 HIS B O 7
ATOM 10191 N N . LYS B 2 63 ? -27.126 -11.029 -14.685 1.00 0.00 464 LYS B N 7
ATOM 10192 C CA . LYS B 2 63 ? -27.946 -11.768 -15.630 1.00 0.00 464 LYS B CA 7
ATOM 10193 C C . LYS B 2 63 ? -27.045 -12.636 -16.511 1.00 0.00 464 LYS B C 7
ATOM 10194 O O . LYS B 2 63 ? -27.453 -13.707 -16.958 1.00 0.00 464 LYS B O 7
ATOM 10213 N N . LYS B 2 64 ? -25.835 -12.142 -16.734 1.00 0.00 465 LYS B N 7
ATOM 10214 C CA . LYS B 2 64 ? -24.873 -12.860 -17.552 1.00 0.00 465 LYS B CA 7
ATOM 10215 C C . LYS B 2 64 ? -23.490 -12.766 -16.907 1.00 0.00 465 LYS B C 7
ATOM 10216 O O . LYS B 2 64 ? -22.519 -12.388 -17.562 1.00 0.00 465 LYS B O 7
ATOM 10235 N N . LEU B 2 65 ? -23.442 -13.115 -15.629 1.00 0.00 466 LEU B N 7
ATOM 10236 C CA . LEU B 2 65 ? -22.193 -13.075 -14.888 1.00 0.00 466 LEU B CA 7
ATOM 10237 C C . LEU B 2 65 ? -21.201 -14.055 -15.516 1.00 0.00 466 LEU B C 7
ATOM 10238 O O . LEU B 2 65 ? -19.992 -13.834 -15.472 1.00 0.00 466 LEU B O 7
ATOM 10254 N N . GLU B 2 66 ? -21.749 -15.119 -16.086 1.00 0.00 467 GLU B N 7
ATOM 10255 C CA . GLU B 2 66 ? -20.926 -16.134 -16.722 1.00 0.00 467 GLU B CA 7
ATOM 10256 C C . GLU B 2 66 ? -20.008 -15.496 -17.766 1.00 0.00 467 GLU B C 7
ATOM 10257 O O . GLU B 2 66 ? -18.879 -15.944 -17.962 1.00 0.00 467 GLU B O 7
ATOM 10269 N N . LYS B 2 67 ? -20.526 -14.460 -18.409 1.00 0.00 468 LYS B N 7
ATOM 10270 C CA . LYS B 2 67 ? -19.767 -13.757 -19.429 1.00 0.00 468 LYS B CA 7
ATOM 10271 C C . LYS B 2 67 ? -19.212 -12.458 -18.841 1.00 0.00 468 LYS B C 7
ATOM 10272 O O . LYS B 2 67 ? -18.655 -11.633 -19.563 1.00 0.00 468 LYS B O 7
ATOM 10291 N N . CYS B 2 68 ? -19.382 -12.318 -17.534 1.00 0.00 469 CYS B N 7
ATOM 10292 C CA . CYS B 2 68 ? -18.904 -11.134 -16.840 1.00 0.00 469 CYS B CA 7
ATOM 10293 C C . CYS B 2 68 ? -17.731 -11.541 -15.947 1.00 0.00 469 CYS B C 7
ATOM 10294 O O . CYS B 2 68 ? -16.947 -10.694 -15.521 1.00 0.00 469 CYS B O 7
ATOM 10302 N N . ARG B 2 69 ? -17.647 -12.838 -15.689 1.00 0.00 470 ARG B N 7
ATOM 10303 C CA . ARG B 2 69 ? -16.582 -13.368 -14.854 1.00 0.00 470 ARG B CA 7
ATOM 10304 C C . ARG B 2 69 ? -15.217 -13.019 -15.450 1.00 0.00 470 ARG B C 7
ATOM 10305 O O . ARG B 2 69 ? -15.086 -12.864 -16.664 1.00 0.00 470 ARG B O 7
ATOM 10326 N N . GLY B 2 70 ? -14.234 -12.905 -14.569 1.00 0.00 471 GLY B N 7
ATOM 10327 C CA . GLY B 2 70 ? -12.883 -12.575 -14.993 1.00 0.00 471 GLY B CA 7
ATOM 10328 C C . GLY B 2 70 ? -11.876 -12.850 -13.875 1.00 0.00 471 GLY B C 7
ATOM 10329 O O . GLY B 2 70 ? -12.248 -13.316 -12.799 1.00 0.00 471 GLY B O 7
ATOM 10333 N N . VAL B 2 71 ? -10.619 -12.549 -14.167 1.00 0.00 472 VAL B N 7
ATOM 10334 C CA . VAL B 2 71 ? -9.555 -12.757 -13.200 1.00 0.00 472 VAL B CA 7
ATOM 10335 C C . VAL B 2 71 ? -8.895 -11.415 -12.877 1.00 0.00 472 VAL B C 7
ATOM 10336 O O . VAL B 2 71 ? -8.743 -10.567 -13.754 1.00 0.00 472 VAL B O 7
ATOM 10349 N N . PHE B 2 72 ? -8.522 -11.264 -11.614 1.00 0.00 473 PHE B N 7
ATOM 10350 C CA . PHE B 2 72 ? -7.881 -10.040 -11.165 1.00 0.00 473 PHE B CA 7
ATOM 10351 C C . PHE B 2 72 ? -6.856 -10.330 -10.066 1.00 0.00 473 PHE B C 7
ATOM 10352 O O . PHE B 2 72 ? -7.016 -11.277 -9.297 1.00 0.00 473 PHE B O 7
ATOM 10369 N N . PRO B 2 73 ? -5.800 -9.475 -10.026 1.00 0.00 474 PRO B N 7
ATOM 10370 C CA . PRO B 2 73 ? -4.749 -9.629 -9.033 1.00 0.00 474 PRO B CA 7
ATOM 10371 C C . PRO B 2 73 ? -5.224 -9.163 -7.656 1.00 0.00 474 PRO B C 7
ATOM 10372 O O . PRO B 2 73 ? -5.432 -7.970 -7.438 1.00 0.00 474 PRO B O 7
ATOM 10383 N N . GLU B 2 74 ? -5.381 -10.127 -6.761 1.00 0.00 475 GLU B N 7
ATOM 10384 C CA . GLU B 2 74 ? -5.827 -9.830 -5.411 1.00 0.00 475 GLU B CA 7
ATOM 10385 C C . GLU B 2 74 ? -4.746 -9.057 -4.652 1.00 0.00 475 GLU B C 7
ATOM 10386 O O . GLU B 2 74 ? -5.049 -8.303 -3.730 1.00 0.00 475 GLU B O 7
ATOM 10398 N N . ASN B 2 75 ? -3.507 -9.272 -5.070 1.00 0.00 476 ASN B N 7
ATOM 10399 C CA . ASN B 2 75 ? -2.379 -8.605 -4.441 1.00 0.00 476 ASN B CA 7
ATOM 10400 C C . ASN B 2 75 ? -2.370 -7.132 -4.852 1.00 0.00 476 ASN B C 7
ATOM 10401 O O . ASN B 2 75 ? -1.552 -6.353 -4.364 1.00 0.00 476 ASN B O 7
ATOM 10412 N N . PHE B 2 76 ? -3.288 -6.793 -5.746 1.00 0.00 477 PHE B N 7
ATOM 10413 C CA . PHE B 2 76 ? -3.396 -5.427 -6.228 1.00 0.00 477 PHE B CA 7
ATOM 10414 C C . PHE B 2 76 ? -4.719 -4.795 -5.792 1.00 0.00 477 PHE B C 7
ATOM 10415 O O . PHE B 2 76 ? -5.026 -3.666 -6.172 1.00 0.00 477 PHE B O 7
ATOM 10432 N N . THR B 2 77 ? -5.467 -5.550 -5.001 1.00 0.00 478 THR B N 7
ATOM 10433 C CA . THR B 2 77 ? -6.749 -5.077 -4.509 1.00 0.00 478 THR B CA 7
ATOM 10434 C C . THR B 2 77 ? -6.833 -5.247 -2.990 1.00 0.00 478 THR B C 7
ATOM 10435 O O . THR B 2 77 ? -5.936 -5.822 -2.376 1.00 0.00 478 THR B O 7
ATOM 10446 N N . GLU B 2 78 ? -7.919 -4.736 -2.429 1.00 0.00 479 GLU B N 7
ATOM 10447 C CA . GLU B 2 78 ? -8.132 -4.825 -0.994 1.00 0.00 479 GLU B CA 7
ATOM 10448 C C . GLU B 2 78 ? -9.487 -5.470 -0.697 1.00 0.00 479 GLU B C 7
ATOM 10449 O O . GLU B 2 78 ? -10.454 -5.254 -1.426 1.00 0.00 479 GLU B O 7
ATOM 10461 N N . ARG B 2 79 ? -9.513 -6.249 0.374 1.00 0.00 480 ARG B N 7
ATOM 10462 C CA . ARG B 2 79 ? -10.734 -6.927 0.776 1.00 0.00 480 ARG B CA 7
ATOM 10463 C C . ARG B 2 79 ? -11.628 -5.979 1.577 1.00 0.00 480 ARG B C 7
ATOM 10464 O O . ARG B 2 79 ? -11.164 -5.316 2.504 1.00 0.00 480 ARG B O 7
ATOM 10485 N N . VAL B 2 80 ? -12.895 -5.945 1.192 1.00 0.00 481 VAL B N 7
ATOM 10486 C CA . VAL B 2 80 ? -13.859 -5.089 1.862 1.00 0.00 481 VAL B CA 7
ATOM 10487 C C . VAL B 2 80 ? -14.897 -5.957 2.575 1.00 0.00 481 VAL B C 7
ATOM 10488 O O . VAL B 2 80 ? -15.444 -6.888 1.985 1.00 0.00 481 VAL B O 7
ATOM 10501 N N . PRO B 2 81 ? -15.145 -5.613 3.868 1.00 0.00 482 PRO B N 7
ATOM 10502 C CA . PRO B 2 81 ? -16.107 -6.352 4.668 1.00 0.00 482 PRO B CA 7
ATOM 10503 C C . PRO B 2 81 ? -17.540 -6.001 4.264 1.00 0.00 482 PRO B C 7
ATOM 10504 O O . PRO B 2 81 ? -18.361 -6.889 4.041 1.00 0.00 482 PRO B O 7
ATOM 10515 N N . LEU A 1 1 ? 1.325 0.000 0.000 1.00 0.00 55 LEU A N 8
ATOM 10516 C CA . LEU A 1 1 ? 2.073 0.000 -1.245 1.00 0.00 55 LEU A CA 8
ATOM 10517 C C . LEU A 1 1 ? 2.867 -1.303 -1.358 1.00 0.00 55 LEU A C 8
ATOM 10518 O O . LEU A 1 1 ? 3.668 -1.624 -0.482 1.00 0.00 55 LEU A O 8
ATOM 10534 N N . LEU A 1 2 ? 2.617 -2.019 -2.445 1.00 0.00 56 LEU A N 8
ATOM 10535 C CA . LEU A 1 2 ? 3.299 -3.280 -2.684 1.00 0.00 56 LEU A CA 8
ATOM 10536 C C . LEU A 1 2 ? 4.714 -3.001 -3.193 1.00 0.00 56 LEU A C 8
ATOM 10537 O O . LEU A 1 2 ? 4.890 -2.374 -4.237 1.00 0.00 56 LEU A O 8
ATOM 10553 N N . PRO A 1 3 ? 5.713 -3.493 -2.412 1.00 0.00 57 PRO A N 8
ATOM 10554 C CA . PRO A 1 3 ? 7.108 -3.303 -2.773 1.00 0.00 57 PRO A CA 8
ATOM 10555 C C . PRO A 1 3 ? 7.507 -4.227 -3.926 1.00 0.00 57 PRO A C 8
ATOM 10556 O O . PRO A 1 3 ? 7.231 -5.426 -3.889 1.00 0.00 57 PRO A O 8
ATOM 10567 N N . THR A 1 4 ? 8.149 -3.635 -4.922 1.00 0.00 58 THR A N 8
ATOM 10568 C CA . THR A 1 4 ? 8.587 -4.390 -6.083 1.00 0.00 58 THR A CA 8
ATOM 10569 C C . THR A 1 4 ? 9.702 -5.364 -5.697 1.00 0.00 58 THR A C 8
ATOM 10570 O O . THR A 1 4 ? 10.645 -4.989 -5.001 1.00 0.00 58 THR A O 8
ATOM 10581 N N . PRO A 1 5 ? 9.554 -6.627 -6.179 1.00 0.00 59 PRO A N 8
ATOM 10582 C CA . PRO A 1 5 ? 10.538 -7.657 -5.892 1.00 0.00 59 PRO A CA 8
ATOM 10583 C C . PRO A 1 5 ? 11.805 -7.451 -6.725 1.00 0.00 59 PRO A C 8
ATOM 10584 O O . PRO A 1 5 ? 11.835 -6.607 -7.619 1.00 0.00 59 PRO A O 8
ATOM 10595 N N . PRO A 1 6 ? 12.849 -8.258 -6.393 1.00 0.00 60 PRO A N 8
ATOM 10596 C CA . PRO A 1 6 ? 14.115 -8.173 -7.100 1.00 0.00 60 PRO A CA 8
ATOM 10597 C C . PRO A 1 6 ? 14.014 -8.816 -8.485 1.00 0.00 60 PRO A C 8
ATOM 10598 O O . PRO A 1 6 ? 13.101 -9.599 -8.744 1.00 0.00 60 PRO A O 8
ATOM 10609 N N . LEU A 1 7 ? 14.964 -8.462 -9.338 1.00 0.00 61 LEU A N 8
ATOM 10610 C CA . LEU A 1 7 ? 14.993 -8.995 -10.689 1.00 0.00 61 LEU A CA 8
ATOM 10611 C C . LEU A 1 7 ? 15.103 -10.519 -10.630 1.00 0.00 61 LEU A C 8
ATOM 10612 O O . LEU A 1 7 ? 15.964 -11.056 -9.935 1.00 0.00 61 LEU A O 8
ATOM 10628 N N . SER A 1 8 ? 14.219 -11.174 -11.368 1.00 0.00 62 SER A N 8
ATOM 10629 C CA . SER A 1 8 ? 14.207 -12.627 -11.409 1.00 0.00 62 SER A CA 8
ATOM 10630 C C . SER A 1 8 ? 15.057 -13.125 -12.579 1.00 0.00 62 SER A C 8
ATOM 10631 O O . SER A 1 8 ? 15.306 -12.384 -13.529 1.00 0.00 62 SER A O 8
ATOM 10639 N N . PRO A 1 9 ? 15.490 -14.409 -12.470 1.00 0.00 63 PRO A N 8
ATOM 10640 C CA . PRO A 1 9 ? 16.306 -15.015 -13.508 1.00 0.00 63 PRO A CA 8
ATOM 10641 C C . PRO A 1 9 ? 15.462 -15.367 -14.734 1.00 0.00 63 PRO A C 8
ATOM 10642 O O . PRO A 1 9 ? 14.236 -15.265 -14.699 1.00 0.00 63 PRO A O 8
ATOM 10653 N N . SER A 1 10 ? 16.150 -15.776 -15.790 1.00 0.00 64 SER A N 8
ATOM 10654 C CA . SER A 1 10 ? 15.479 -16.144 -17.024 1.00 0.00 64 SER A CA 8
ATOM 10655 C C . SER A 1 10 ? 14.764 -17.486 -16.851 1.00 0.00 64 SER A C 8
ATOM 10656 O O . SER A 1 10 ? 15.277 -18.524 -17.266 1.00 0.00 64 SER A O 8
ATOM 10664 N N . ARG A 1 11 ? 13.592 -17.421 -16.237 1.00 0.00 65 ARG A N 8
ATOM 10665 C CA . ARG A 1 11 ? 12.803 -18.619 -16.003 1.00 0.00 65 ARG A CA 8
ATOM 10666 C C . ARG A 1 11 ? 12.060 -19.022 -17.278 1.00 0.00 65 ARG A C 8
ATOM 10667 O O . ARG A 1 11 ? 10.886 -18.695 -17.446 1.00 0.00 65 ARG A O 8
ATOM 10688 N N . ARG A 1 12 ? 12.774 -19.727 -18.143 1.00 0.00 66 ARG A N 8
ATOM 10689 C CA . ARG A 1 12 ? 12.197 -20.179 -19.398 1.00 0.00 66 ARG A CA 8
ATOM 10690 C C . ARG A 1 12 ? 11.420 -21.480 -19.186 1.00 0.00 66 ARG A C 8
ATOM 10691 O O . ARG A 1 12 ? 12.000 -22.502 -18.822 1.00 0.00 66 ARG A O 8
ATOM 10712 N N . SER A 1 13 ? 10.118 -21.400 -19.422 1.00 0.00 67 SER A N 8
ATOM 10713 C CA . SER A 1 13 ? 9.256 -22.558 -19.263 1.00 0.00 67 SER A CA 8
ATOM 10714 C C . SER A 1 13 ? 9.107 -23.287 -20.601 1.00 0.00 67 SER A C 8
ATOM 10715 O O . SER A 1 13 ? 9.480 -24.453 -20.721 1.00 0.00 67 SER A O 8
ATOM 10723 N N . GLY A 1 14 ? 8.561 -22.569 -21.571 1.00 0.00 68 GLY A N 8
ATOM 10724 C CA . GLY A 1 14 ? 8.358 -23.133 -22.895 1.00 0.00 68 GLY A CA 8
ATOM 10725 C C . GLY A 1 14 ? 9.677 -23.633 -23.487 1.00 0.00 68 GLY A C 8
ATOM 10726 O O . GLY A 1 14 ? 10.062 -24.781 -23.273 1.00 0.00 68 GLY A O 8
ATOM 10730 N N . GLY B 2 1 ? -11.452 -15.076 -29.386 1.00 0.00 402 GLY B N 8
ATOM 10731 C CA . GLY B 2 1 ? -10.838 -15.567 -28.164 1.00 0.00 402 GLY B CA 8
ATOM 10732 C C . GLY B 2 1 ? -10.950 -17.089 -28.068 1.00 0.00 402 GLY B C 8
ATOM 10733 O O . GLY B 2 1 ? -11.342 -17.749 -29.029 1.00 0.00 402 GLY B O 8
ATOM 10737 N N . ARG B 2 2 ? -10.599 -17.604 -26.898 1.00 0.00 403 ARG B N 8
ATOM 10738 C CA . ARG B 2 2 ? -10.655 -19.036 -26.663 1.00 0.00 403 ARG B CA 8
ATOM 10739 C C . ARG B 2 2 ? -11.806 -19.374 -25.713 1.00 0.00 403 ARG B C 8
ATOM 10740 O O . ARG B 2 2 ? -12.050 -18.652 -24.747 1.00 0.00 403 ARG B O 8
ATOM 10761 N N . LEU B 2 3 ? -12.483 -20.470 -26.021 1.00 0.00 404 LEU B N 8
ATOM 10762 C CA . LEU B 2 3 ? -13.602 -20.912 -25.206 1.00 0.00 404 LEU B CA 8
ATOM 10763 C C . LEU B 2 3 ? -13.111 -21.945 -24.190 1.00 0.00 404 LEU B C 8
ATOM 10764 O O . LEU B 2 3 ? -13.599 -21.991 -23.062 1.00 0.00 404 LEU B O 8
ATOM 10780 N N . ASP B 2 4 ? -12.152 -22.748 -24.627 1.00 0.00 405 ASP B N 8
ATOM 10781 C CA . ASP B 2 4 ? -11.591 -23.778 -23.769 1.00 0.00 405 ASP B CA 8
ATOM 10782 C C . ASP B 2 4 ? -10.713 -23.123 -22.701 1.00 0.00 405 ASP B C 8
ATOM 10783 O O . ASP B 2 4 ? -10.202 -22.023 -22.901 1.00 0.00 405 ASP B O 8
ATOM 10792 N N . LEU B 2 5 ? -10.566 -23.828 -21.589 1.00 0.00 406 LEU B N 8
ATOM 10793 C CA . LEU B 2 5 ? -9.759 -23.329 -20.488 1.00 0.00 406 LEU B CA 8
ATOM 10794 C C . LEU B 2 5 ? -8.417 -24.063 -20.471 1.00 0.00 406 LEU B C 8
ATOM 10795 O O . LEU B 2 5 ? -8.300 -25.163 -21.008 1.00 0.00 406 LEU B O 8
ATOM 10811 N N . PRO B 2 6 ? -7.412 -23.407 -19.831 1.00 0.00 407 PRO B N 8
ATOM 10812 C CA . PRO B 2 6 ? -6.082 -23.986 -19.736 1.00 0.00 407 PRO B CA 8
ATOM 10813 C C . PRO B 2 6 ? -6.048 -25.116 -18.706 1.00 0.00 407 PRO B C 8
ATOM 10814 O O . PRO B 2 6 ? -6.592 -24.979 -17.611 1.00 0.00 407 PRO B O 8
ATOM 10825 N N . PRO B 2 7 ? -5.385 -26.235 -19.103 1.00 0.00 408 PRO B N 8
ATOM 10826 C CA . PRO B 2 7 ? -5.272 -27.388 -18.226 1.00 0.00 408 PRO B CA 8
ATOM 10827 C C . PRO B 2 7 ? -4.250 -27.135 -17.116 1.00 0.00 408 PRO B C 8
ATOM 10828 O O . PRO B 2 7 ? -3.171 -26.603 -17.371 1.00 0.00 408 PRO B O 8
ATOM 10839 N N . GLY B 2 8 ? -4.626 -27.528 -15.908 1.00 0.00 409 GLY B N 8
ATOM 10840 C CA . GLY B 2 8 ? -3.755 -27.351 -14.758 1.00 0.00 409 GLY B CA 8
ATOM 10841 C C . GLY B 2 8 ? -4.024 -26.012 -14.068 1.00 0.00 409 GLY B C 8
ATOM 10842 O O . GLY B 2 8 ? -3.708 -25.841 -12.892 1.00 0.00 409 GLY B O 8
ATOM 10846 N N . PHE B 2 9 ? -4.605 -25.096 -14.830 1.00 0.00 410 PHE B N 8
ATOM 10847 C CA . PHE B 2 9 ? -4.920 -23.778 -14.307 1.00 0.00 410 PHE B CA 8
ATOM 10848 C C . PHE B 2 9 ? -5.374 -23.861 -12.848 1.00 0.00 410 PHE B C 8
ATOM 10849 O O . PHE B 2 9 ? -6.001 -24.839 -12.444 1.00 0.00 410 PHE B O 8
ATOM 10866 N N . MET B 2 10 ? -5.040 -22.822 -12.097 1.00 0.00 411 MET B N 8
ATOM 10867 C CA . MET B 2 10 ? -5.406 -22.765 -10.692 1.00 0.00 411 MET B CA 8
ATOM 10868 C C . MET B 2 10 ? -6.519 -21.741 -10.457 1.00 0.00 411 MET B C 8
ATOM 10869 O O . MET B 2 10 ? -7.646 -22.109 -10.130 1.00 0.00 411 MET B O 8
ATOM 10883 N N . PHE B 2 11 ? -6.163 -20.477 -10.632 1.00 0.00 412 PHE B N 8
ATOM 10884 C CA . PHE B 2 11 ? -7.117 -19.398 -10.442 1.00 0.00 412 PHE B CA 8
ATOM 10885 C C . PHE B 2 11 ? -6.692 -18.147 -11.214 1.00 0.00 412 PHE B C 8
ATOM 10886 O O . PHE B 2 11 ? -5.656 -18.145 -11.877 1.00 0.00 412 PHE B O 8
ATOM 10903 N N . LYS B 2 12 ? -7.514 -17.114 -11.103 1.00 0.00 413 LYS B N 8
ATOM 10904 C CA . LYS B 2 12 ? -7.237 -15.861 -11.783 1.00 0.00 413 LYS B CA 8
ATOM 10905 C C . LYS B 2 12 ? -6.724 -14.837 -10.768 1.00 0.00 413 LYS B C 8
ATOM 10906 O O . LYS B 2 12 ? -7.131 -14.852 -9.607 1.00 0.00 413 LYS B O 8
ATOM 10925 N N . VAL B 2 13 ? -5.839 -13.972 -11.242 1.00 0.00 414 VAL B N 8
ATOM 10926 C CA . VAL B 2 13 ? -5.266 -12.945 -10.390 1.00 0.00 414 VAL B CA 8
ATOM 10927 C C . VAL B 2 13 ? -5.353 -11.592 -11.100 1.00 0.00 414 VAL B C 8
ATOM 10928 O O . VAL B 2 13 ? -5.638 -11.532 -12.295 1.00 0.00 414 VAL B O 8
ATOM 10941 N N . GLN B 2 14 ? -5.101 -10.541 -10.335 1.00 0.00 415 GLN B N 8
ATOM 10942 C CA . GLN B 2 14 ? -5.147 -9.193 -10.876 1.00 0.00 415 GLN B CA 8
ATOM 10943 C C . GLN B 2 14 ? -3.914 -8.402 -10.435 1.00 0.00 415 GLN B C 8
ATOM 10944 O O . GLN B 2 14 ? -3.586 -8.366 -9.250 1.00 0.00 415 GLN B O 8
ATOM 10958 N N . ALA B 2 15 ? -3.264 -7.786 -11.412 1.00 0.00 416 ALA B N 8
ATOM 10959 C CA . ALA B 2 15 ? -2.074 -6.998 -11.140 1.00 0.00 416 ALA B CA 8
ATOM 10960 C C . ALA B 2 15 ? -2.480 -5.689 -10.460 1.00 0.00 416 ALA B C 8
ATOM 10961 O O . ALA B 2 15 ? -3.517 -5.112 -10.785 1.00 0.00 416 ALA B O 8
ATOM 10968 N N . GLN B 2 16 ? -1.642 -5.258 -9.529 1.00 0.00 417 GLN B N 8
ATOM 10969 C CA . GLN B 2 16 ? -1.900 -4.027 -8.801 1.00 0.00 417 GLN B CA 8
ATOM 10970 C C . GLN B 2 16 ? -0.853 -2.970 -9.157 1.00 0.00 417 GLN B C 8
ATOM 10971 O O . GLN B 2 16 ? -0.924 -1.837 -8.684 1.00 0.00 417 GLN B O 8
ATOM 10985 N N . HIS B 2 17 ? 0.095 -3.378 -9.988 1.00 0.00 418 HIS B N 8
ATOM 10986 C CA . HIS B 2 17 ? 1.155 -2.481 -10.413 1.00 0.00 418 HIS B CA 8
ATOM 10987 C C . HIS B 2 17 ? 1.513 -2.763 -11.873 1.00 0.00 418 HIS B C 8
ATOM 10988 O O . HIS B 2 17 ? 1.060 -3.753 -12.446 1.00 0.00 418 HIS B O 8
ATOM 11002 N N . ASP B 2 18 ? 2.321 -1.876 -12.434 1.00 0.00 419 ASP B N 8
ATOM 11003 C CA . ASP B 2 18 ? 2.745 -2.018 -13.816 1.00 0.00 419 ASP B CA 8
ATOM 11004 C C . ASP B 2 18 ? 4.237 -2.351 -13.856 1.00 0.00 419 ASP B C 8
ATOM 11005 O O . ASP B 2 18 ? 5.079 -1.471 -13.682 1.00 0.00 419 ASP B O 8
ATOM 11014 N N . TYR B 2 19 ? 4.521 -3.625 -14.088 1.00 0.00 420 TYR B N 8
ATOM 11015 C CA . TYR B 2 19 ? 5.897 -4.085 -14.152 1.00 0.00 420 TYR B CA 8
ATOM 11016 C C . TYR B 2 19 ? 6.239 -4.597 -15.553 1.00 0.00 420 TYR B C 8
ATOM 11017 O O . TYR B 2 19 ? 5.676 -5.591 -16.009 1.00 0.00 420 TYR B O 8
ATOM 11035 N N . THR B 2 20 ? 7.160 -3.895 -16.196 1.00 0.00 421 THR B N 8
ATOM 11036 C CA . THR B 2 20 ? 7.584 -4.266 -17.536 1.00 0.00 421 THR B CA 8
ATOM 11037 C C . THR B 2 20 ? 8.618 -5.392 -17.474 1.00 0.00 421 THR B C 8
ATOM 11038 O O . THR B 2 20 ? 9.726 -5.196 -16.976 1.00 0.00 421 THR B O 8
ATOM 11049 N N . ALA B 2 21 ? 8.220 -6.546 -17.988 1.00 0.00 422 ALA B N 8
ATOM 11050 C CA . ALA B 2 21 ? 9.099 -7.703 -17.998 1.00 0.00 422 ALA B CA 8
ATOM 11051 C C . ALA B 2 21 ? 9.475 -8.041 -19.443 1.00 0.00 422 ALA B C 8
ATOM 11052 O O . ALA B 2 21 ? 8.613 -8.395 -20.246 1.00 0.00 422 ALA B O 8
ATOM 11059 N N . THR B 2 22 ? 10.763 -7.918 -19.729 1.00 0.00 423 THR B N 8
ATOM 11060 C CA . THR B 2 22 ? 11.263 -8.205 -21.063 1.00 0.00 423 THR B CA 8
ATOM 11061 C C . THR B 2 22 ? 12.299 -9.329 -21.014 1.00 0.00 423 THR B C 8
ATOM 11062 O O . THR B 2 22 ? 13.484 -9.077 -20.798 1.00 0.00 423 THR B O 8
ATOM 11073 N N . ASP B 2 23 ? 11.815 -10.546 -21.217 1.00 0.00 424 ASP B N 8
ATOM 11074 C CA . ASP B 2 23 ? 12.685 -11.710 -21.197 1.00 0.00 424 ASP B CA 8
ATOM 11075 C C . ASP B 2 23 ? 12.239 -12.692 -22.282 1.00 0.00 424 ASP B C 8
ATOM 11076 O O . ASP B 2 23 ? 11.334 -12.395 -23.060 1.00 0.00 424 ASP B O 8
ATOM 11085 N N . THR B 2 24 ? 12.895 -13.843 -22.299 1.00 0.00 425 THR B N 8
ATOM 11086 C CA . THR B 2 24 ? 12.577 -14.872 -23.275 1.00 0.00 425 THR B CA 8
ATOM 11087 C C . THR B 2 24 ? 11.333 -15.650 -22.844 1.00 0.00 425 THR B C 8
ATOM 11088 O O . THR B 2 24 ? 10.762 -16.402 -23.632 1.00 0.00 425 THR B O 8
ATOM 11099 N N . ASP B 2 25 ? 10.949 -15.443 -21.593 1.00 0.00 426 ASP B N 8
ATOM 11100 C CA . ASP B 2 25 ? 9.783 -16.117 -21.046 1.00 0.00 426 ASP B CA 8
ATOM 11101 C C . ASP B 2 25 ? 9.228 -15.300 -19.878 1.00 0.00 426 ASP B C 8
ATOM 11102 O O . ASP B 2 25 ? 8.838 -15.860 -18.854 1.00 0.00 426 ASP B O 8
ATOM 11111 N N . GLU B 2 26 ? 9.208 -13.990 -20.071 1.00 0.00 427 GLU B N 8
ATOM 11112 C CA . GLU B 2 26 ? 8.706 -13.090 -19.047 1.00 0.00 427 GLU B CA 8
ATOM 11113 C C . GLU B 2 26 ? 7.228 -12.779 -19.292 1.00 0.00 427 GLU B C 8
ATOM 11114 O O . GLU B 2 26 ? 6.717 -12.999 -20.389 1.00 0.00 427 GLU B O 8
ATOM 11126 N N . LEU B 2 27 ? 6.583 -12.271 -18.251 1.00 0.00 428 LEU B N 8
ATOM 11127 C CA . LEU B 2 27 ? 5.174 -11.928 -18.340 1.00 0.00 428 LEU B CA 8
ATOM 11128 C C . LEU B 2 27 ? 4.982 -10.468 -17.925 1.00 0.00 428 LEU B C 8
ATOM 11129 O O . LEU B 2 27 ? 5.179 -10.118 -16.763 1.00 0.00 428 LEU B O 8
ATOM 11145 N N . GLN B 2 28 ? 4.601 -9.655 -18.899 1.00 0.00 429 GLN B N 8
ATOM 11146 C CA . GLN B 2 28 ? 4.379 -8.240 -18.650 1.00 0.00 429 GLN B CA 8
ATOM 11147 C C . GLN B 2 28 ? 3.047 -8.031 -17.928 1.00 0.00 429 GLN B C 8
ATOM 11148 O O . GLN B 2 28 ? 2.043 -8.649 -18.279 1.00 0.00 429 GLN B O 8
ATOM 11162 N N . LEU B 2 29 ? 3.080 -7.158 -16.932 1.00 0.00 430 LEU B N 8
ATOM 11163 C CA . LEU B 2 29 ? 1.888 -6.859 -16.158 1.00 0.00 430 LEU B CA 8
ATOM 11164 C C . LEU B 2 29 ? 1.686 -5.343 -16.104 1.00 0.00 430 LEU B C 8
ATOM 11165 O O . LEU B 2 29 ? 2.655 -4.585 -16.103 1.00 0.00 430 LEU B O 8
ATOM 11181 N N . LYS B 2 30 ? 0.423 -4.947 -16.059 1.00 0.00 431 LYS B N 8
ATOM 11182 C CA . LYS B 2 30 ? 0.082 -3.536 -16.003 1.00 0.00 431 LYS B CA 8
ATOM 11183 C C . LYS B 2 30 ? -0.870 -3.291 -14.831 1.00 0.00 431 LYS B C 8
ATOM 11184 O O . LYS B 2 30 ? -1.870 -3.993 -14.682 1.00 0.00 431 LYS B O 8
ATOM 11203 N N . ALA B 2 31 ? -0.527 -2.294 -14.029 1.00 0.00 432 ALA B N 8
ATOM 11204 C CA . ALA B 2 31 ? -1.339 -1.948 -12.875 1.00 0.00 432 ALA B CA 8
ATOM 11205 C C . ALA B 2 31 ? -2.818 -2.123 -13.227 1.00 0.00 432 ALA B C 8
ATOM 11206 O O . ALA B 2 31 ? -3.421 -1.246 -13.844 1.00 0.00 432 ALA B O 8
ATOM 11213 N N . GLY B 2 32 ? -3.359 -3.262 -12.820 1.00 0.00 433 GLY B N 8
ATOM 11214 C CA . GLY B 2 32 ? -4.756 -3.562 -13.083 1.00 0.00 433 GLY B CA 8
ATOM 11215 C C . GLY B 2 32 ? -4.899 -4.487 -14.294 1.00 0.00 433 GLY B C 8
ATOM 11216 O O . GLY B 2 32 ? -5.685 -4.213 -15.200 1.00 0.00 433 GLY B O 8
ATOM 11220 N N . ASP B 2 33 ? -4.127 -5.564 -14.271 1.00 0.00 434 ASP B N 8
ATOM 11221 C CA . ASP B 2 33 ? -4.157 -6.529 -15.356 1.00 0.00 434 ASP B CA 8
ATOM 11222 C C . ASP B 2 33 ? -4.811 -7.822 -14.864 1.00 0.00 434 ASP B C 8
ATOM 11223 O O . ASP B 2 33 ? -5.097 -7.965 -13.677 1.00 0.00 434 ASP B O 8
ATOM 11232 N N . VAL B 2 34 ? -5.029 -8.731 -15.803 1.00 0.00 435 VAL B N 8
ATOM 11233 C CA . VAL B 2 34 ? -5.644 -10.008 -15.480 1.00 0.00 435 VAL B CA 8
ATOM 11234 C C . VAL B 2 34 ? -4.691 -11.140 -15.866 1.00 0.00 435 VAL B C 8
ATOM 11235 O O . VAL B 2 34 ? -4.241 -11.216 -17.008 1.00 0.00 435 VAL B O 8
ATOM 11248 N N . VAL B 2 35 ? -4.411 -11.993 -14.891 1.00 0.00 436 VAL B N 8
ATOM 11249 C CA . VAL B 2 35 ? -3.520 -13.119 -15.114 1.00 0.00 436 VAL B CA 8
ATOM 11250 C C . VAL B 2 35 ? -4.125 -14.375 -14.484 1.00 0.00 436 VAL B C 8
ATOM 11251 O O . VAL B 2 35 ? -4.825 -14.293 -13.476 1.00 0.00 436 VAL B O 8
ATOM 11264 N N . LEU B 2 36 ? -3.835 -15.509 -15.105 1.00 0.00 437 LEU B N 8
ATOM 11265 C CA . LEU B 2 36 ? -4.342 -16.780 -14.619 1.00 0.00 437 LEU B CA 8
ATOM 11266 C C . LEU B 2 36 ? -3.176 -17.627 -14.104 1.00 0.00 437 LEU B C 8
ATOM 11267 O O . LEU B 2 36 ? -2.234 -17.908 -14.843 1.00 0.00 437 LEU B O 8
ATOM 11283 N N . VAL B 2 37 ? -3.278 -18.009 -12.840 1.00 0.00 438 VAL B N 8
ATOM 11284 C CA . VAL B 2 37 ? -2.244 -18.818 -12.217 1.00 0.00 438 VAL B CA 8
ATOM 11285 C C . VAL B 2 37 ? -2.321 -20.245 -12.764 1.00 0.00 438 VAL B C 8
ATOM 11286 O O . VAL B 2 37 ? -3.277 -20.968 -12.489 1.00 0.00 438 VAL B O 8
ATOM 11299 N N . ILE B 2 38 ? -1.301 -20.608 -13.528 1.00 0.00 439 ILE B N 8
ATOM 11300 C CA . ILE B 2 38 ? -1.241 -21.935 -14.115 1.00 0.00 439 ILE B CA 8
ATOM 11301 C C . ILE B 2 38 ? 0.020 -22.650 -13.623 1.00 0.00 439 ILE B C 8
ATOM 11302 O O . ILE B 2 38 ? 1.007 -22.004 -13.275 1.00 0.00 439 ILE B O 8
ATOM 11318 N N . PRO B 2 39 ? -0.057 -24.007 -13.609 1.00 0.00 440 PRO B N 8
ATOM 11319 C CA . PRO B 2 39 ? 1.065 -24.816 -13.165 1.00 0.00 440 PRO B CA 8
ATOM 11320 C C . PRO B 2 39 ? 2.167 -24.855 -14.226 1.00 0.00 440 PRO B C 8
ATOM 11321 O O . PRO B 2 39 ? 1.957 -25.366 -15.325 1.00 0.00 440 PRO B O 8
ATOM 11332 N N . PHE B 2 40 ? 3.317 -24.308 -13.860 1.00 0.00 441 PHE B N 8
ATOM 11333 C CA . PHE B 2 40 ? 4.451 -24.274 -14.767 1.00 0.00 441 PHE B CA 8
ATOM 11334 C C . PHE B 2 40 ? 4.794 -25.677 -15.270 1.00 0.00 441 PHE B C 8
ATOM 11335 O O . PHE B 2 40 ? 4.171 -26.656 -14.862 1.00 0.00 441 PHE B O 8
ATOM 11352 N N . GLN B 2 41 ? 5.784 -25.731 -16.149 1.00 0.00 442 GLN B N 8
ATOM 11353 C CA . GLN B 2 41 ? 6.217 -26.998 -16.712 1.00 0.00 442 GLN B CA 8
ATOM 11354 C C . GLN B 2 41 ? 7.270 -27.648 -15.812 1.00 0.00 442 GLN B C 8
ATOM 11355 O O . GLN B 2 41 ? 7.714 -28.764 -16.076 1.00 0.00 442 GLN B O 8
ATOM 11369 N N . ASN B 2 42 ? 7.638 -26.921 -14.767 1.00 0.00 443 ASN B N 8
ATOM 11370 C CA . ASN B 2 42 ? 8.629 -27.413 -13.825 1.00 0.00 443 ASN B CA 8
ATOM 11371 C C . ASN B 2 42 ? 8.851 -26.366 -12.732 1.00 0.00 443 ASN B C 8
ATOM 11372 O O . ASN B 2 42 ? 8.508 -25.198 -12.907 1.00 0.00 443 ASN B O 8
ATOM 11383 N N . PRO B 2 43 ? 9.439 -26.834 -11.598 1.00 0.00 444 PRO B N 8
ATOM 11384 C CA . PRO B 2 43 ? 9.711 -25.951 -10.477 1.00 0.00 444 PRO B CA 8
ATOM 11385 C C . PRO B 2 43 ? 10.911 -25.048 -10.768 1.00 0.00 444 PRO B C 8
ATOM 11386 O O . PRO B 2 43 ? 11.115 -24.043 -10.089 1.00 0.00 444 PRO B O 8
ATOM 11397 N N . GLU B 2 44 ? 11.674 -25.440 -11.778 1.00 0.00 445 GLU B N 8
ATOM 11398 C CA . GLU B 2 44 ? 12.849 -24.678 -12.167 1.00 0.00 445 GLU B CA 8
ATOM 11399 C C . GLU B 2 44 ? 12.436 -23.413 -12.922 1.00 0.00 445 GLU B C 8
ATOM 11400 O O . GLU B 2 44 ? 13.221 -22.474 -13.043 1.00 0.00 445 GLU B O 8
ATOM 11412 N N . GLU B 2 45 ? 11.204 -23.430 -13.410 1.00 0.00 446 GLU B N 8
ATOM 11413 C CA . GLU B 2 45 ? 10.677 -22.295 -14.148 1.00 0.00 446 GLU B CA 8
ATOM 11414 C C . GLU B 2 45 ? 10.066 -21.274 -13.187 1.00 0.00 446 GLU B C 8
ATOM 11415 O O . GLU B 2 45 ? 9.609 -20.213 -13.611 1.00 0.00 446 GLU B O 8
ATOM 11427 N N . GLN B 2 46 ? 10.076 -21.630 -11.911 1.00 0.00 447 GLN B N 8
ATOM 11428 C CA . GLN B 2 46 ? 9.530 -20.757 -10.886 1.00 0.00 447 GLN B CA 8
ATOM 11429 C C . GLN B 2 46 ? 10.655 -20.002 -10.176 1.00 0.00 447 GLN B C 8
ATOM 11430 O O . GLN B 2 46 ? 11.735 -20.550 -9.960 1.00 0.00 447 GLN B O 8
ATOM 11444 N N . ASP B 2 47 ? 10.364 -18.756 -9.832 1.00 0.00 448 ASP B N 8
ATOM 11445 C CA . ASP B 2 47 ? 11.338 -17.920 -9.151 1.00 0.00 448 ASP B CA 8
ATOM 11446 C C . ASP B 2 47 ? 10.751 -17.441 -7.821 1.00 0.00 448 ASP B C 8
ATOM 11447 O O . ASP B 2 47 ? 9.565 -17.125 -7.740 1.00 0.00 448 ASP B O 8
ATOM 11456 N N . GLU B 2 48 ? 11.609 -17.404 -6.812 1.00 0.00 449 GLU B N 8
ATOM 11457 C CA . GLU B 2 48 ? 11.190 -16.969 -5.490 1.00 0.00 449 GLU B CA 8
ATOM 11458 C C . GLU B 2 48 ? 10.534 -15.589 -5.569 1.00 0.00 449 GLU B C 8
ATOM 11459 O O . GLU B 2 48 ? 11.192 -14.602 -5.896 1.00 0.00 449 GLU B O 8
ATOM 11471 N N . GLY B 2 49 ? 9.245 -15.563 -5.262 1.00 0.00 450 GLY B N 8
ATOM 11472 C CA . GLY B 2 49 ? 8.493 -14.321 -5.294 1.00 0.00 450 GLY B CA 8
ATOM 11473 C C . GLY B 2 49 ? 7.742 -14.168 -6.618 1.00 0.00 450 GLY B C 8
ATOM 11474 O O . GLY B 2 49 ? 6.972 -13.225 -6.793 1.00 0.00 450 GLY B O 8
ATOM 11478 N N . TRP B 2 50 ? 7.993 -15.109 -7.516 1.00 0.00 451 TRP B N 8
ATOM 11479 C CA . TRP B 2 50 ? 7.350 -15.090 -8.819 1.00 0.00 451 TRP B CA 8
ATOM 11480 C C . TRP B 2 50 ? 6.869 -16.509 -9.129 1.00 0.00 451 TRP B C 8
ATOM 11481 O O . TRP B 2 50 ? 7.348 -17.475 -8.536 1.00 0.00 451 TRP B O 8
ATOM 11502 N N . LEU B 2 51 ? 5.927 -16.591 -10.057 1.00 0.00 452 LEU B N 8
ATOM 11503 C CA . LEU B 2 51 ? 5.376 -17.876 -10.454 1.00 0.00 452 LEU B CA 8
ATOM 11504 C C . LEU B 2 51 ? 4.988 -17.825 -11.933 1.00 0.00 452 LEU B C 8
ATOM 11505 O O . LEU B 2 51 ? 5.004 -16.759 -12.546 1.00 0.00 452 LEU B O 8
ATOM 11521 N N . MET B 2 52 ? 4.648 -18.990 -12.463 1.00 0.00 453 MET B N 8
ATOM 11522 C CA . MET B 2 52 ? 4.255 -19.092 -13.858 1.00 0.00 453 MET B CA 8
ATOM 11523 C C . MET B 2 52 ? 2.759 -18.823 -14.028 1.00 0.00 453 MET B C 8
ATOM 11524 O O . MET B 2 52 ? 1.928 -19.606 -13.570 1.00 0.00 453 MET B O 8
ATOM 11538 N N . GLY B 2 53 ? 2.460 -17.714 -14.687 1.00 0.00 454 GLY B N 8
ATOM 11539 C CA . GLY B 2 53 ? 1.078 -17.332 -14.922 1.00 0.00 454 GLY B CA 8
ATOM 11540 C C . GLY B 2 53 ? 0.877 -16.860 -16.364 1.00 0.00 454 GLY B C 8
ATOM 11541 O O . GLY B 2 53 ? 1.845 -16.587 -17.072 1.00 0.00 454 GLY B O 8
ATOM 11545 N N . VAL B 2 54 ? -0.386 -16.780 -16.756 1.00 0.00 455 VAL B N 8
ATOM 11546 C CA . VAL B 2 54 ? -0.726 -16.345 -18.100 1.00 0.00 455 VAL B CA 8
ATOM 11547 C C . VAL B 2 54 ? -1.706 -15.173 -18.019 1.00 0.00 455 VAL B C 8
ATOM 11548 O O . VAL B 2 54 ? -2.569 -15.140 -17.144 1.00 0.00 455 VAL B O 8
ATOM 11561 N N . LYS B 2 55 ? -1.539 -14.239 -18.944 1.00 0.00 456 LYS B N 8
ATOM 11562 C CA . LYS B 2 55 ? -2.397 -13.068 -18.988 1.00 0.00 456 LYS B CA 8
ATOM 11563 C C . LYS B 2 55 ? -3.711 -13.430 -19.684 1.00 0.00 456 LYS B C 8
ATOM 11564 O O . LYS B 2 55 ? -3.790 -14.438 -20.384 1.00 0.00 456 LYS B O 8
ATOM 11583 N N . GLU B 2 56 ? -4.711 -12.588 -19.466 1.00 0.00 457 GLU B N 8
ATOM 11584 C CA . GLU B 2 56 ? -6.017 -12.806 -20.063 1.00 0.00 457 GLU B CA 8
ATOM 11585 C C . GLU B 2 56 ? -5.903 -12.857 -21.588 1.00 0.00 457 GLU B C 8
ATOM 11586 O O . GLU B 2 56 ? -6.566 -13.664 -22.237 1.00 0.00 457 GLU B O 8
ATOM 11598 N N . SER B 2 57 ? -5.056 -11.985 -22.115 1.00 0.00 458 SER B N 8
ATOM 11599 C CA . SER B 2 57 ? -4.846 -11.920 -23.551 1.00 0.00 458 SER B CA 8
ATOM 11600 C C . SER B 2 57 ? -4.250 -13.237 -24.053 1.00 0.00 458 SER B C 8
ATOM 11601 O O . SER B 2 57 ? -4.695 -13.778 -25.064 1.00 0.00 458 SER B O 8
ATOM 11609 N N . ASP B 2 58 ? -3.254 -13.716 -23.322 1.00 0.00 459 ASP B N 8
ATOM 11610 C CA . ASP B 2 58 ? -2.594 -14.959 -23.680 1.00 0.00 459 ASP B CA 8
ATOM 11611 C C . ASP B 2 58 ? -3.620 -16.094 -23.684 1.00 0.00 459 ASP B C 8
ATOM 11612 O O . ASP B 2 58 ? -3.499 -17.043 -24.456 1.00 0.00 459 ASP B O 8
ATOM 11621 N N . TRP B 2 59 ? -4.608 -15.958 -22.811 1.00 0.00 460 TRP B N 8
ATOM 11622 C CA . TRP B 2 59 ? -5.655 -16.960 -22.703 1.00 0.00 460 TRP B CA 8
ATOM 11623 C C . TRP B 2 59 ? -6.223 -17.202 -24.103 1.00 0.00 460 TRP B C 8
ATOM 11624 O O . TRP B 2 59 ? -6.374 -18.347 -24.526 1.00 0.00 460 TRP B O 8
ATOM 11645 N N . ASN B 2 60 ? -6.522 -16.105 -24.783 1.00 0.00 461 ASN B N 8
ATOM 11646 C CA . ASN B 2 60 ? -7.071 -16.184 -26.127 1.00 0.00 461 ASN B CA 8
ATOM 11647 C C . ASN B 2 60 ? -6.009 -16.745 -27.074 1.00 0.00 461 ASN B C 8
ATOM 11648 O O . ASN B 2 60 ? -6.337 -17.306 -28.119 1.00 0.00 461 ASN B O 8
ATOM 11659 N N . GLN B 2 61 ? -4.756 -16.575 -26.676 1.00 0.00 462 GLN B N 8
ATOM 11660 C CA . GLN B 2 61 ? -3.644 -17.057 -27.477 1.00 0.00 462 GLN B CA 8
ATOM 11661 C C . GLN B 2 61 ? -3.402 -18.544 -27.210 1.00 0.00 462 GLN B C 8
ATOM 11662 O O . GLN B 2 61 ? -2.339 -19.071 -27.532 1.00 0.00 462 GLN B O 8
ATOM 11676 N N . HIS B 2 62 ? -4.407 -19.178 -26.623 1.00 0.00 463 HIS B N 8
ATOM 11677 C CA . HIS B 2 62 ? -4.316 -20.594 -26.308 1.00 0.00 463 HIS B CA 8
ATOM 11678 C C . HIS B 2 62 ? -3.735 -21.350 -27.505 1.00 0.00 463 HIS B C 8
ATOM 11679 O O . HIS B 2 62 ? -3.174 -22.432 -27.347 1.00 0.00 463 HIS B O 8
ATOM 11693 N N . LYS B 2 63 ? -3.891 -20.749 -28.676 1.00 0.00 464 LYS B N 8
ATOM 11694 C CA . LYS B 2 63 ? -3.389 -21.352 -29.899 1.00 0.00 464 LYS B CA 8
ATOM 11695 C C . LYS B 2 63 ? -1.888 -21.612 -29.755 1.00 0.00 464 LYS B C 8
ATOM 11696 O O . LYS B 2 63 ? -1.357 -22.549 -30.349 1.00 0.00 464 LYS B O 8
ATOM 11715 N N . LYS B 2 64 ? -1.246 -20.765 -28.963 1.00 0.00 465 LYS B N 8
ATOM 11716 C CA . LYS B 2 64 ? 0.183 -20.892 -28.734 1.00 0.00 465 LYS B CA 8
ATOM 11717 C C . LYS B 2 64 ? 0.494 -20.542 -27.277 1.00 0.00 465 LYS B C 8
ATOM 11718 O O . LYS B 2 64 ? 1.353 -19.704 -27.006 1.00 0.00 465 LYS B O 8
ATOM 11737 N N . LEU B 2 65 ? -0.221 -21.202 -26.378 1.00 0.00 466 LEU B N 8
ATOM 11738 C CA . LEU B 2 65 ? -0.031 -20.972 -24.956 1.00 0.00 466 LEU B CA 8
ATOM 11739 C C . LEU B 2 65 ? 1.404 -21.335 -24.572 1.00 0.00 466 LEU B C 8
ATOM 11740 O O . LEU B 2 65 ? 1.979 -20.734 -23.665 1.00 0.00 466 LEU B O 8
ATOM 11756 N N . GLU B 2 66 ? 1.943 -22.316 -25.281 1.00 0.00 467 GLU B N 8
ATOM 11757 C CA . GLU B 2 66 ? 3.300 -22.767 -25.025 1.00 0.00 467 GLU B CA 8
ATOM 11758 C C . GLU B 2 66 ? 4.285 -21.609 -25.197 1.00 0.00 467 GLU B C 8
ATOM 11759 O O . GLU B 2 66 ? 5.418 -21.677 -24.723 1.00 0.00 467 GLU B O 8
ATOM 11771 N N . LYS B 2 67 ? 3.817 -20.572 -25.877 1.00 0.00 468 LYS B N 8
ATOM 11772 C CA . LYS B 2 67 ? 4.643 -19.401 -26.118 1.00 0.00 468 LYS B CA 8
ATOM 11773 C C . LYS B 2 67 ? 4.029 -18.194 -25.407 1.00 0.00 468 LYS B C 8
ATOM 11774 O O . LYS B 2 67 ? 4.478 -17.064 -25.593 1.00 0.00 468 LYS B O 8
ATOM 11793 N N . CYS B 2 68 ? 3.011 -18.474 -24.606 1.00 0.00 469 CYS B N 8
ATOM 11794 C CA . CYS B 2 68 ? 2.330 -17.425 -23.866 1.00 0.00 469 CYS B CA 8
ATOM 11795 C C . CYS B 2 68 ? 2.783 -17.495 -22.407 1.00 0.00 469 CYS B C 8
ATOM 11796 O O . CYS B 2 68 ? 2.811 -16.480 -21.712 1.00 0.00 469 CYS B O 8
ATOM 11804 N N . ARG B 2 69 ? 3.127 -18.703 -21.985 1.00 0.00 470 ARG B N 8
ATOM 11805 C CA . ARG B 2 69 ? 3.577 -18.919 -20.620 1.00 0.00 470 ARG B CA 8
ATOM 11806 C C . ARG B 2 69 ? 4.687 -17.928 -20.264 1.00 0.00 470 ARG B C 8
ATOM 11807 O O . ARG B 2 69 ? 5.529 -17.606 -21.101 1.00 0.00 470 ARG B O 8
ATOM 11828 N N . GLY B 2 70 ? 4.652 -17.471 -19.021 1.00 0.00 471 GLY B N 8
ATOM 11829 C CA . GLY B 2 70 ? 5.643 -16.521 -18.545 1.00 0.00 471 GLY B CA 8
ATOM 11830 C C . GLY B 2 70 ? 5.731 -16.540 -17.017 1.00 0.00 471 GLY B C 8
ATOM 11831 O O . GLY B 2 70 ? 5.054 -17.331 -16.363 1.00 0.00 471 GLY B O 8
ATOM 11835 N N . VAL B 2 71 ? 6.572 -15.660 -16.494 1.00 0.00 472 VAL B N 8
ATOM 11836 C CA . VAL B 2 71 ? 6.758 -15.566 -15.056 1.00 0.00 472 VAL B CA 8
ATOM 11837 C C . VAL B 2 71 ? 6.411 -14.149 -14.593 1.00 0.00 472 VAL B C 8
ATOM 11838 O O . VAL B 2 71 ? 6.695 -13.177 -15.291 1.00 0.00 472 VAL B O 8
ATOM 11851 N N . PHE B 2 72 ? 5.802 -14.078 -13.418 1.00 0.00 473 PHE B N 8
ATOM 11852 C CA . PHE B 2 72 ? 5.415 -12.796 -12.853 1.00 0.00 473 PHE B CA 8
ATOM 11853 C C . PHE B 2 72 ? 5.488 -12.826 -11.325 1.00 0.00 473 PHE B C 8
ATOM 11854 O O . PHE B 2 72 ? 5.285 -13.872 -10.711 1.00 0.00 473 PHE B O 8
ATOM 11871 N N . PRO B 2 73 ? 5.786 -11.635 -10.741 1.00 0.00 474 PRO B N 8
ATOM 11872 C CA . PRO B 2 73 ? 5.888 -11.515 -9.296 1.00 0.00 474 PRO B CA 8
ATOM 11873 C C . PRO B 2 73 ? 4.504 -11.527 -8.646 1.00 0.00 474 PRO B C 8
ATOM 11874 O O . PRO B 2 73 ? 3.702 -10.621 -8.867 1.00 0.00 474 PRO B O 8
ATOM 11885 N N . GLU B 2 74 ? 4.265 -12.564 -7.856 1.00 0.00 475 GLU B N 8
ATOM 11886 C CA . GLU B 2 74 ? 2.991 -12.706 -7.172 1.00 0.00 475 GLU B CA 8
ATOM 11887 C C . GLU B 2 74 ? 2.842 -11.627 -6.098 1.00 0.00 475 GLU B C 8
ATOM 11888 O O . GLU B 2 74 ? 1.730 -11.199 -5.792 1.00 0.00 475 GLU B O 8
ATOM 11900 N N . ASN B 2 75 ? 3.979 -11.218 -5.553 1.00 0.00 476 ASN B N 8
ATOM 11901 C CA . ASN B 2 75 ? 3.989 -10.198 -4.519 1.00 0.00 476 ASN B CA 8
ATOM 11902 C C . ASN B 2 75 ? 3.652 -8.842 -5.143 1.00 0.00 476 ASN B C 8
ATOM 11903 O O . ASN B 2 75 ? 3.495 -7.850 -4.433 1.00 0.00 476 ASN B O 8
ATOM 11914 N N . PHE B 2 76 ? 3.553 -8.843 -6.464 1.00 0.00 477 PHE B N 8
ATOM 11915 C CA . PHE B 2 76 ? 3.238 -7.625 -7.191 1.00 0.00 477 PHE B CA 8
ATOM 11916 C C . PHE B 2 76 ? 1.843 -7.703 -7.815 1.00 0.00 477 PHE B C 8
ATOM 11917 O O . PHE B 2 76 ? 1.415 -6.780 -8.505 1.00 0.00 477 PHE B O 8
ATOM 11934 N N . THR B 2 77 ? 1.173 -8.815 -7.549 1.00 0.00 478 THR B N 8
ATOM 11935 C CA . THR B 2 77 ? -0.165 -9.025 -8.074 1.00 0.00 478 THR B CA 8
ATOM 11936 C C . THR B 2 77 ? -1.132 -9.381 -6.942 1.00 0.00 478 THR B C 8
ATOM 11937 O O . THR B 2 77 ? -0.724 -9.505 -5.788 1.00 0.00 478 THR B O 8
ATOM 11948 N N . GLU B 2 78 ? -2.395 -9.536 -7.312 1.00 0.00 479 GLU B N 8
ATOM 11949 C CA . GLU B 2 78 ? -3.422 -9.875 -6.343 1.00 0.00 479 GLU B CA 8
ATOM 11950 C C . GLU B 2 78 ? -4.246 -11.066 -6.838 1.00 0.00 479 GLU B C 8
ATOM 11951 O O . GLU B 2 78 ? -4.556 -11.161 -8.024 1.00 0.00 479 GLU B O 8
ATOM 11963 N N . ARG B 2 79 ? -4.577 -11.945 -5.903 1.00 0.00 480 ARG B N 8
ATOM 11964 C CA . ARG B 2 79 ? -5.359 -13.125 -6.229 1.00 0.00 480 ARG B CA 8
ATOM 11965 C C . ARG B 2 79 ? -6.843 -12.768 -6.328 1.00 0.00 480 ARG B C 8
ATOM 11966 O O . ARG B 2 79 ? -7.364 -12.027 -5.495 1.00 0.00 480 ARG B O 8
ATOM 11987 N N . VAL B 2 80 ? -7.483 -13.311 -7.353 1.00 0.00 481 VAL B N 8
ATOM 11988 C CA . VAL B 2 80 ? -8.897 -13.059 -7.572 1.00 0.00 481 VAL B CA 8
ATOM 11989 C C . VAL B 2 80 ? -9.700 -14.297 -7.171 1.00 0.00 481 VAL B C 8
ATOM 11990 O O . VAL B 2 80 ? -9.553 -15.359 -7.773 1.00 0.00 481 VAL B O 8
ATOM 12003 N N . PRO B 2 81 ? -10.555 -14.115 -6.128 1.00 0.00 482 PRO B N 8
ATOM 12004 C CA . PRO B 2 81 ? -11.380 -15.206 -5.638 1.00 0.00 482 PRO B CA 8
ATOM 12005 C C . PRO B 2 81 ? -12.546 -15.482 -6.590 1.00 0.00 482 PRO B C 8
ATOM 12006 O O . PRO B 2 81 ? -13.436 -16.270 -6.276 1.00 0.00 482 PRO B O 8
ATOM 12017 N N . LEU A 1 1 ? 1.325 0.000 0.000 1.00 0.00 55 LEU A N 9
ATOM 12018 C CA . LEU A 1 1 ? 2.073 0.000 -1.245 1.00 0.00 55 LEU A CA 9
ATOM 12019 C C . LEU A 1 1 ? 2.371 -1.443 -1.657 1.00 0.00 55 LEU A C 9
ATOM 12020 O O . LEU A 1 1 ? 3.405 -1.997 -1.286 1.00 0.00 55 LEU A O 9
ATOM 12036 N N . LEU A 1 2 ? 1.447 -2.011 -2.417 1.00 0.00 56 LEU A N 9
ATOM 12037 C CA . LEU A 1 2 ? 1.597 -3.379 -2.882 1.00 0.00 56 LEU A CA 9
ATOM 12038 C C . LEU A 1 2 ? 1.895 -3.374 -4.383 1.00 0.00 56 LEU A C 9
ATOM 12039 O O . LEU A 1 2 ? 1.069 -2.934 -5.182 1.00 0.00 56 LEU A O 9
ATOM 12055 N N . PRO A 1 3 ? 3.109 -3.880 -4.730 1.00 0.00 57 PRO A N 9
ATOM 12056 C CA . PRO A 1 3 ? 3.526 -3.937 -6.120 1.00 0.00 57 PRO A CA 9
ATOM 12057 C C . PRO A 1 3 ? 2.805 -5.063 -6.864 1.00 0.00 57 PRO A C 9
ATOM 12058 O O . PRO A 1 3 ? 2.702 -6.179 -6.357 1.00 0.00 57 PRO A O 9
ATOM 12069 N N . THR A 1 4 ? 2.324 -4.731 -8.053 1.00 0.00 58 THR A N 9
ATOM 12070 C CA . THR A 1 4 ? 1.615 -5.701 -8.870 1.00 0.00 58 THR A CA 9
ATOM 12071 C C . THR A 1 4 ? 2.564 -6.811 -9.325 1.00 0.00 58 THR A C 9
ATOM 12072 O O . THR A 1 4 ? 3.667 -6.537 -9.794 1.00 0.00 58 THR A O 9
ATOM 12083 N N . PRO A 1 5 ? 2.087 -8.075 -9.166 1.00 0.00 59 PRO A N 9
ATOM 12084 C CA . PRO A 1 5 ? 2.880 -9.228 -9.556 1.00 0.00 59 PRO A CA 9
ATOM 12085 C C . PRO A 1 5 ? 2.900 -9.390 -11.077 1.00 0.00 59 PRO A C 9
ATOM 12086 O O . PRO A 1 5 ? 2.160 -8.712 -11.788 1.00 0.00 59 PRO A O 9
ATOM 12097 N N . PRO A 1 6 ? 3.779 -10.318 -11.545 1.00 0.00 60 PRO A N 9
ATOM 12098 C CA . PRO A 1 6 ? 3.905 -10.578 -12.969 1.00 0.00 60 PRO A CA 9
ATOM 12099 C C . PRO A 1 6 ? 2.717 -11.393 -13.484 1.00 0.00 60 PRO A C 9
ATOM 12100 O O . PRO A 1 6 ? 1.997 -12.011 -12.702 1.00 0.00 60 PRO A O 9
ATOM 12111 N N . LEU A 1 7 ? 2.549 -11.368 -14.798 1.00 0.00 61 LEU A N 9
ATOM 12112 C CA . LEU A 1 7 ? 1.460 -12.097 -15.428 1.00 0.00 61 LEU A CA 9
ATOM 12113 C C . LEU A 1 7 ? 1.589 -13.585 -15.095 1.00 0.00 61 LEU A C 9
ATOM 12114 O O . LEU A 1 7 ? 2.662 -14.167 -15.246 1.00 0.00 61 LEU A O 9
ATOM 12130 N N . SER A 1 8 ? 0.481 -14.157 -14.650 1.00 0.00 62 SER A N 9
ATOM 12131 C CA . SER A 1 8 ? 0.456 -15.566 -14.296 1.00 0.00 62 SER A CA 9
ATOM 12132 C C . SER A 1 8 ? 0.053 -16.404 -15.511 1.00 0.00 62 SER A C 9
ATOM 12133 O O . SER A 1 8 ? -0.558 -15.892 -16.447 1.00 0.00 62 SER A O 9
ATOM 12141 N N . PRO A 1 9 ? 0.423 -17.712 -15.455 1.00 0.00 63 PRO A N 9
ATOM 12142 C CA . PRO A 1 9 ? 0.106 -18.626 -16.540 1.00 0.00 63 PRO A CA 9
ATOM 12143 C C . PRO A 1 9 ? -1.375 -19.007 -16.521 1.00 0.00 63 PRO A C 9
ATOM 12144 O O . PRO A 1 9 ? -2.104 -18.635 -15.602 1.00 0.00 63 PRO A O 9
ATOM 12155 N N . SER A 1 10 ? -1.777 -19.745 -17.545 1.00 0.00 64 SER A N 9
ATOM 12156 C CA . SER A 1 10 ? -3.158 -20.181 -17.658 1.00 0.00 64 SER A CA 9
ATOM 12157 C C . SER A 1 10 ? -3.460 -21.240 -16.596 1.00 0.00 64 SER A C 9
ATOM 12158 O O . SER A 1 10 ? -3.446 -22.436 -16.884 1.00 0.00 64 SER A O 9
ATOM 12166 N N . ARG A 1 11 ? -3.727 -20.763 -15.389 1.00 0.00 65 ARG A N 9
ATOM 12167 C CA . ARG A 1 11 ? -4.031 -21.654 -14.282 1.00 0.00 65 ARG A CA 9
ATOM 12168 C C . ARG A 1 11 ? -5.477 -22.144 -14.377 1.00 0.00 65 ARG A C 9
ATOM 12169 O O . ARG A 1 11 ? -6.379 -21.544 -13.795 1.00 0.00 65 ARG A O 9
ATOM 12190 N N . ARG A 1 12 ? -5.653 -23.229 -15.116 1.00 0.00 66 ARG A N 9
ATOM 12191 C CA . ARG A 1 12 ? -6.974 -23.808 -15.295 1.00 0.00 66 ARG A CA 9
ATOM 12192 C C . ARG A 1 12 ? -7.313 -24.729 -14.121 1.00 0.00 66 ARG A C 9
ATOM 12193 O O . ARG A 1 12 ? -6.707 -25.788 -13.963 1.00 0.00 66 ARG A O 9
ATOM 12214 N N . SER A 1 13 ? -8.280 -24.293 -13.328 1.00 0.00 67 SER A N 9
ATOM 12215 C CA . SER A 1 13 ? -8.708 -25.066 -12.174 1.00 0.00 67 SER A CA 9
ATOM 12216 C C . SER A 1 13 ? -9.508 -26.287 -12.631 1.00 0.00 67 SER A C 9
ATOM 12217 O O . SER A 1 13 ? -9.107 -27.424 -12.385 1.00 0.00 67 SER A O 9
ATOM 12225 N N . GLY A 1 14 ? -10.625 -26.011 -13.287 1.00 0.00 68 GLY A N 9
ATOM 12226 C CA . GLY A 1 14 ? -11.486 -27.073 -13.780 1.00 0.00 68 GLY A CA 9
ATOM 12227 C C . GLY A 1 14 ? -12.942 -26.609 -13.856 1.00 0.00 68 GLY A C 9
ATOM 12228 O O . GLY A 1 14 ? -13.808 -27.346 -14.325 1.00 0.00 68 GLY A O 9
ATOM 12232 N N . GLY B 2 1 ? -27.507 -17.491 -0.355 1.00 0.00 402 GLY B N 9
ATOM 12233 C CA . GLY B 2 1 ? -26.139 -17.979 -0.388 1.00 0.00 402 GLY B CA 9
ATOM 12234 C C . GLY B 2 1 ? -26.094 -19.499 -0.222 1.00 0.00 402 GLY B C 9
ATOM 12235 O O . GLY B 2 1 ? -27.133 -20.158 -0.224 1.00 0.00 402 GLY B O 9
ATOM 12239 N N . ARG B 2 2 ? -24.881 -20.012 -0.084 1.00 0.00 403 ARG B N 9
ATOM 12240 C CA . ARG B 2 2 ? -24.687 -21.443 0.082 1.00 0.00 403 ARG B CA 9
ATOM 12241 C C . ARG B 2 2 ? -25.281 -21.908 1.413 1.00 0.00 403 ARG B C 9
ATOM 12242 O O . ARG B 2 2 ? -25.909 -21.125 2.124 1.00 0.00 403 ARG B O 9
ATOM 12263 N N . LEU B 2 3 ? -25.062 -23.181 1.709 1.00 0.00 404 LEU B N 9
ATOM 12264 C CA . LEU B 2 3 ? -25.568 -23.760 2.942 1.00 0.00 404 LEU B CA 9
ATOM 12265 C C . LEU B 2 3 ? -24.399 -24.315 3.757 1.00 0.00 404 LEU B C 9
ATOM 12266 O O . LEU B 2 3 ? -24.371 -24.183 4.980 1.00 0.00 404 LEU B O 9
ATOM 12282 N N . ASP B 2 4 ? -23.461 -24.926 3.047 1.00 0.00 405 ASP B N 9
ATOM 12283 C CA . ASP B 2 4 ? -22.293 -25.503 3.689 1.00 0.00 405 ASP B CA 9
ATOM 12284 C C . ASP B 2 4 ? -21.041 -24.754 3.228 1.00 0.00 405 ASP B C 9
ATOM 12285 O O . ASP B 2 4 ? -21.023 -24.178 2.141 1.00 0.00 405 ASP B O 9
ATOM 12294 N N . LEU B 2 5 ? -20.024 -24.786 4.077 1.00 0.00 406 LEU B N 9
ATOM 12295 C CA . LEU B 2 5 ? -18.772 -24.116 3.771 1.00 0.00 406 LEU B CA 9
ATOM 12296 C C . LEU B 2 5 ? -17.897 -25.043 2.925 1.00 0.00 406 LEU B C 9
ATOM 12297 O O . LEU B 2 5 ? -18.099 -26.257 2.917 1.00 0.00 406 LEU B O 9
ATOM 12313 N N . PRO B 2 6 ? -16.918 -24.421 2.215 1.00 0.00 407 PRO B N 9
ATOM 12314 C CA . PRO B 2 6 ? -16.011 -25.177 1.368 1.00 0.00 407 PRO B CA 9
ATOM 12315 C C . PRO B 2 6 ? -14.974 -25.927 2.207 1.00 0.00 407 PRO B C 9
ATOM 12316 O O . PRO B 2 6 ? -14.386 -25.359 3.126 1.00 0.00 407 PRO B O 9
ATOM 12327 N N . PRO B 2 7 ? -14.776 -27.224 1.850 1.00 0.00 408 PRO B N 9
ATOM 12328 C CA . PRO B 2 7 ? -13.820 -28.058 2.559 1.00 0.00 408 PRO B CA 9
ATOM 12329 C C . PRO B 2 7 ? -12.385 -27.696 2.172 1.00 0.00 408 PRO B C 9
ATOM 12330 O O . PRO B 2 7 ? -12.103 -27.421 1.006 1.00 0.00 408 PRO B O 9
ATOM 12341 N N . GLY B 2 8 ? -11.515 -27.709 3.171 1.00 0.00 409 GLY B N 9
ATOM 12342 C CA . GLY B 2 8 ? -10.116 -27.386 2.950 1.00 0.00 409 GLY B CA 9
ATOM 12343 C C . GLY B 2 8 ? -9.860 -25.891 3.151 1.00 0.00 409 GLY B C 9
ATOM 12344 O O . GLY B 2 8 ? -8.731 -25.481 3.417 1.00 0.00 409 GLY B O 9
ATOM 12348 N N . PHE B 2 9 ? -10.927 -25.117 3.015 1.00 0.00 410 PHE B N 9
ATOM 12349 C CA . PHE B 2 9 ? -10.832 -23.676 3.178 1.00 0.00 410 PHE B CA 9
ATOM 12350 C C . PHE B 2 9 ? -9.828 -23.314 4.275 1.00 0.00 410 PHE B C 9
ATOM 12351 O O . PHE B 2 9 ? -9.614 -24.089 5.206 1.00 0.00 410 PHE B O 9
ATOM 12368 N N . MET B 2 10 ? -9.241 -22.135 4.129 1.00 0.00 411 MET B N 9
ATOM 12369 C CA . MET B 2 10 ? -8.266 -21.660 5.097 1.00 0.00 411 MET B CA 9
ATOM 12370 C C . MET B 2 10 ? -8.804 -20.454 5.869 1.00 0.00 411 MET B C 9
ATOM 12371 O O . MET B 2 10 ? -9.080 -20.551 7.064 1.00 0.00 411 MET B O 9
ATOM 12385 N N . PHE B 2 11 ? -8.936 -19.345 5.156 1.00 0.00 412 PHE B N 9
ATOM 12386 C CA . PHE B 2 11 ? -9.434 -18.121 5.760 1.00 0.00 412 PHE B CA 9
ATOM 12387 C C . PHE B 2 11 ? -9.950 -17.154 4.693 1.00 0.00 412 PHE B C 9
ATOM 12388 O O . PHE B 2 11 ? -9.813 -17.411 3.498 1.00 0.00 412 PHE B O 9
ATOM 12405 N N . LYS B 2 12 ? -10.533 -16.061 5.163 1.00 0.00 413 LYS B N 9
ATOM 12406 C CA . LYS B 2 12 ? -11.070 -15.054 4.264 1.00 0.00 413 LYS B CA 9
ATOM 12407 C C . LYS B 2 12 ? -10.042 -13.935 4.086 1.00 0.00 413 LYS B C 9
ATOM 12408 O O . LYS B 2 12 ? -9.441 -13.479 5.057 1.00 0.00 413 LYS B O 9
ATOM 12427 N N . VAL B 2 13 ? -9.873 -13.524 2.837 1.00 0.00 414 VAL B N 9
ATOM 12428 C CA . VAL B 2 13 ? -8.927 -12.468 2.519 1.00 0.00 414 VAL B CA 9
ATOM 12429 C C . VAL B 2 13 ? -9.668 -11.312 1.845 1.00 0.00 414 VAL B C 9
ATOM 12430 O O . VAL B 2 13 ? -10.821 -11.459 1.443 1.00 0.00 414 VAL B O 9
ATOM 12443 N N . GLN B 2 14 ? -8.975 -10.187 1.742 1.00 0.00 415 GLN B N 9
ATOM 12444 C CA . GLN B 2 14 ? -9.553 -9.006 1.124 1.00 0.00 415 GLN B CA 9
ATOM 12445 C C . GLN B 2 14 ? -8.549 -8.364 0.165 1.00 0.00 415 GLN B C 9
ATOM 12446 O O . GLN B 2 14 ? -7.375 -8.211 0.500 1.00 0.00 415 GLN B O 9
ATOM 12460 N N . ALA B 2 15 ? -9.047 -8.004 -1.009 1.00 0.00 416 ALA B N 9
ATOM 12461 C CA . ALA B 2 15 ? -8.207 -7.381 -2.018 1.00 0.00 416 ALA B CA 9
ATOM 12462 C C . ALA B 2 15 ? -8.006 -5.905 -1.669 1.00 0.00 416 ALA B C 9
ATOM 12463 O O . ALA B 2 15 ? -8.831 -5.309 -0.978 1.00 0.00 416 ALA B O 9
ATOM 12470 N N . GLN B 2 16 ? -6.906 -5.358 -2.163 1.00 0.00 417 GLN B N 9
ATOM 12471 C CA . GLN B 2 16 ? -6.586 -3.963 -1.912 1.00 0.00 417 GLN B CA 9
ATOM 12472 C C . GLN B 2 16 ? -6.443 -3.205 -3.234 1.00 0.00 417 GLN B C 9
ATOM 12473 O O . GLN B 2 16 ? -6.178 -2.004 -3.239 1.00 0.00 417 GLN B O 9
ATOM 12487 N N . HIS B 2 17 ? -6.626 -3.938 -4.322 1.00 0.00 418 HIS B N 9
ATOM 12488 C CA . HIS B 2 17 ? -6.521 -3.350 -5.647 1.00 0.00 418 HIS B CA 9
ATOM 12489 C C . HIS B 2 17 ? -7.538 -4.007 -6.582 1.00 0.00 418 HIS B C 9
ATOM 12490 O O . HIS B 2 17 ? -8.146 -5.017 -6.231 1.00 0.00 418 HIS B O 9
ATOM 12504 N N . ASP B 2 18 ? -7.690 -3.408 -7.754 1.00 0.00 419 ASP B N 9
ATOM 12505 C CA . ASP B 2 18 ? -8.622 -3.923 -8.742 1.00 0.00 419 ASP B CA 9
ATOM 12506 C C . ASP B 2 18 ? -7.839 -4.548 -9.898 1.00 0.00 419 ASP B C 9
ATOM 12507 O O . ASP B 2 18 ? -7.269 -3.836 -10.724 1.00 0.00 419 ASP B O 9
ATOM 12516 N N . TYR B 2 19 ? -7.836 -5.873 -9.921 1.00 0.00 420 TYR B N 9
ATOM 12517 C CA . TYR B 2 19 ? -7.131 -6.602 -10.961 1.00 0.00 420 TYR B CA 9
ATOM 12518 C C . TYR B 2 19 ? -8.107 -7.399 -11.829 1.00 0.00 420 TYR B C 9
ATOM 12519 O O . TYR B 2 19 ? -8.711 -8.365 -11.363 1.00 0.00 420 TYR B O 9
ATOM 12537 N N . THR B 2 20 ? -8.231 -6.966 -13.075 1.00 0.00 421 THR B N 9
ATOM 12538 C CA . THR B 2 20 ? -9.123 -7.628 -14.012 1.00 0.00 421 THR B CA 9
ATOM 12539 C C . THR B 2 20 ? -8.483 -8.913 -14.540 1.00 0.00 421 THR B C 9
ATOM 12540 O O . THR B 2 20 ? -7.480 -8.865 -15.251 1.00 0.00 421 THR B O 9
ATOM 12551 N N . ALA B 2 21 ? -9.088 -10.033 -14.173 1.00 0.00 422 ALA B N 9
ATOM 12552 C CA . ALA B 2 21 ? -8.590 -11.329 -14.601 1.00 0.00 422 ALA B CA 9
ATOM 12553 C C . ALA B 2 21 ? -9.595 -11.965 -15.563 1.00 0.00 422 ALA B C 9
ATOM 12554 O O . ALA B 2 21 ? -10.730 -12.247 -15.184 1.00 0.00 422 ALA B O 9
ATOM 12561 N N . THR B 2 22 ? -9.141 -12.171 -16.791 1.00 0.00 423 THR B N 9
ATOM 12562 C CA . THR B 2 22 ? -9.987 -12.768 -17.811 1.00 0.00 423 THR B CA 9
ATOM 12563 C C . THR B 2 22 ? -9.381 -14.083 -18.304 1.00 0.00 423 THR B C 9
ATOM 12564 O O . THR B 2 22 ? -8.546 -14.087 -19.207 1.00 0.00 423 THR B O 9
ATOM 12575 N N . ASP B 2 23 ? -9.825 -15.169 -17.688 1.00 0.00 424 ASP B N 9
ATOM 12576 C CA . ASP B 2 23 ? -9.336 -16.488 -18.052 1.00 0.00 424 ASP B CA 9
ATOM 12577 C C . ASP B 2 23 ? -10.494 -17.488 -18.005 1.00 0.00 424 ASP B C 9
ATOM 12578 O O . ASP B 2 23 ? -11.641 -17.103 -17.784 1.00 0.00 424 ASP B O 9
ATOM 12587 N N . THR B 2 24 ? -10.153 -18.750 -18.216 1.00 0.00 425 THR B N 9
ATOM 12588 C CA . THR B 2 24 ? -11.150 -19.807 -18.201 1.00 0.00 425 THR B CA 9
ATOM 12589 C C . THR B 2 24 ? -11.348 -20.331 -16.777 1.00 0.00 425 THR B C 9
ATOM 12590 O O . THR B 2 24 ? -12.208 -21.179 -16.538 1.00 0.00 425 THR B O 9
ATOM 12601 N N . ASP B 2 25 ? -10.540 -19.806 -15.869 1.00 0.00 426 ASP B N 9
ATOM 12602 C CA . ASP B 2 25 ? -10.615 -20.211 -14.475 1.00 0.00 426 ASP B CA 9
ATOM 12603 C C . ASP B 2 25 ? -9.860 -19.198 -13.612 1.00 0.00 426 ASP B C 9
ATOM 12604 O O . ASP B 2 25 ? -9.160 -19.575 -12.675 1.00 0.00 426 ASP B O 9
ATOM 12613 N N . GLU B 2 26 ? -10.030 -17.930 -13.960 1.00 0.00 427 GLU B N 9
ATOM 12614 C CA . GLU B 2 26 ? -9.374 -16.860 -13.229 1.00 0.00 427 GLU B CA 9
ATOM 12615 C C . GLU B 2 26 ? -10.297 -16.322 -12.134 1.00 0.00 427 GLU B C 9
ATOM 12616 O O . GLU B 2 26 ? -11.476 -16.669 -12.085 1.00 0.00 427 GLU B O 9
ATOM 12628 N N . LEU B 2 27 ? -9.726 -15.483 -11.282 1.00 0.00 428 LEU B N 9
ATOM 12629 C CA . LEU B 2 27 ? -10.483 -14.894 -10.191 1.00 0.00 428 LEU B CA 9
ATOM 12630 C C . LEU B 2 27 ? -10.320 -13.373 -10.225 1.00 0.00 428 LEU B C 9
ATOM 12631 O O . LEU B 2 27 ? -9.228 -12.857 -9.991 1.00 0.00 428 LEU B O 9
ATOM 12647 N N . GLN B 2 28 ? -11.421 -12.698 -10.518 1.00 0.00 429 GLN B N 9
ATOM 12648 C CA . GLN B 2 28 ? -11.414 -11.246 -10.585 1.00 0.00 429 GLN B CA 9
ATOM 12649 C C . GLN B 2 28 ? -11.425 -10.650 -9.176 1.00 0.00 429 GLN B C 9
ATOM 12650 O O . GLN B 2 28 ? -12.111 -11.157 -8.289 1.00 0.00 429 GLN B O 9
ATOM 12664 N N . LEU B 2 29 ? -10.657 -9.583 -9.013 1.00 0.00 430 LEU B N 9
ATOM 12665 C CA . LEU B 2 29 ? -10.570 -8.912 -7.727 1.00 0.00 430 LEU B CA 9
ATOM 12666 C C . LEU B 2 29 ? -10.776 -7.409 -7.925 1.00 0.00 430 LEU B C 9
ATOM 12667 O O . LEU B 2 29 ? -10.358 -6.850 -8.938 1.00 0.00 430 LEU B O 9
ATOM 12683 N N . LYS B 2 30 ? -11.421 -6.798 -6.942 1.00 0.00 431 LYS B N 9
ATOM 12684 C CA . LYS B 2 30 ? -11.687 -5.371 -6.995 1.00 0.00 431 LYS B CA 9
ATOM 12685 C C . LYS B 2 30 ? -11.228 -4.722 -5.688 1.00 0.00 431 LYS B C 9
ATOM 12686 O O . LYS B 2 30 ? -11.573 -5.191 -4.604 1.00 0.00 431 LYS B O 9
ATOM 12705 N N . ALA B 2 31 ? -10.459 -3.653 -5.832 1.00 0.00 432 ALA B N 9
ATOM 12706 C CA . ALA B 2 31 ? -9.950 -2.935 -4.676 1.00 0.00 432 ALA B CA 9
ATOM 12707 C C . ALA B 2 31 ? -11.017 -2.923 -3.579 1.00 0.00 432 ALA B C 9
ATOM 12708 O O . ALA B 2 31 ? -11.940 -2.111 -3.615 1.00 0.00 432 ALA B O 9
ATOM 12715 N N . GLY B 2 32 ? -10.854 -3.833 -2.630 1.00 0.00 433 GLY B N 9
ATOM 12716 C CA . GLY B 2 32 ? -11.790 -3.937 -1.524 1.00 0.00 433 GLY B CA 9
ATOM 12717 C C . GLY B 2 32 ? -12.772 -5.090 -1.743 1.00 0.00 433 GLY B C 9
ATOM 12718 O O . GLY B 2 32 ? -13.967 -4.949 -1.489 1.00 0.00 433 GLY B O 9
ATOM 12722 N N . ASP B 2 33 ? -12.231 -6.204 -2.213 1.00 0.00 434 ASP B N 9
ATOM 12723 C CA . ASP B 2 33 ? -13.045 -7.380 -2.471 1.00 0.00 434 ASP B CA 9
ATOM 12724 C C . ASP B 2 33 ? -12.773 -8.430 -1.392 1.00 0.00 434 ASP B C 9
ATOM 12725 O O . ASP B 2 33 ? -11.832 -8.293 -0.611 1.00 0.00 434 ASP B O 9
ATOM 12734 N N . VAL B 2 34 ? -13.613 -9.454 -1.383 1.00 0.00 435 VAL B N 9
ATOM 12735 C CA . VAL B 2 34 ? -13.475 -10.527 -0.412 1.00 0.00 435 VAL B CA 9
ATOM 12736 C C . VAL B 2 34 ? -13.193 -11.840 -1.146 1.00 0.00 435 VAL B C 9
ATOM 12737 O O . VAL B 2 34 ? -13.934 -12.221 -2.050 1.00 0.00 435 VAL B O 9
ATOM 12750 N N . VAL B 2 35 ? -12.120 -12.495 -0.729 1.00 0.00 436 VAL B N 9
ATOM 12751 C CA . VAL B 2 35 ? -11.731 -13.758 -1.334 1.00 0.00 436 VAL B CA 9
ATOM 12752 C C . VAL B 2 35 ? -11.316 -14.738 -0.236 1.00 0.00 436 VAL B C 9
ATOM 12753 O O . VAL B 2 35 ? -10.597 -14.369 0.691 1.00 0.00 436 VAL B O 9
ATOM 12766 N N . LEU B 2 36 ? -11.786 -15.969 -0.377 1.00 0.00 437 LEU B N 9
ATOM 12767 C CA . LEU B 2 36 ? -11.473 -17.006 0.592 1.00 0.00 437 LEU B CA 9
ATOM 12768 C C . LEU B 2 36 ? -10.325 -17.866 0.059 1.00 0.00 437 LEU B C 9
ATOM 12769 O O . LEU B 2 36 ? -10.346 -18.289 -1.096 1.00 0.00 437 LEU B O 9
ATOM 12785 N N . VAL B 2 37 ? -9.351 -18.099 0.926 1.00 0.00 438 VAL B N 9
ATOM 12786 C CA . VAL B 2 37 ? -8.197 -18.902 0.558 1.00 0.00 438 VAL B CA 9
ATOM 12787 C C . VAL B 2 37 ? -8.528 -20.383 0.756 1.00 0.00 438 VAL B C 9
ATOM 12788 O O . VAL B 2 37 ? -8.663 -20.846 1.887 1.00 0.00 438 VAL B O 9
ATOM 12801 N N . ILE B 2 38 ? -8.647 -21.084 -0.362 1.00 0.00 439 ILE B N 9
ATOM 12802 C CA . ILE B 2 38 ? -8.959 -22.503 -0.325 1.00 0.00 439 ILE B CA 9
ATOM 12803 C C . ILE B 2 38 ? -7.789 -23.293 -0.916 1.00 0.00 439 ILE B C 9
ATOM 12804 O O . ILE B 2 38 ? -7.030 -22.769 -1.729 1.00 0.00 439 ILE B O 9
ATOM 12820 N N . PRO B 2 39 ? -7.678 -24.574 -0.473 1.00 0.00 440 PRO B N 9
ATOM 12821 C CA . PRO B 2 39 ? -6.614 -25.441 -0.949 1.00 0.00 440 PRO B CA 9
ATOM 12822 C C . PRO B 2 39 ? -6.895 -25.922 -2.374 1.00 0.00 440 PRO B C 9
ATOM 12823 O O . PRO B 2 39 ? -7.874 -26.628 -2.613 1.00 0.00 440 PRO B O 9
ATOM 12834 N N . PHE B 2 40 ? -6.019 -25.521 -3.283 1.00 0.00 441 PHE B N 9
ATOM 12835 C CA . PHE B 2 40 ? -6.161 -25.902 -4.678 1.00 0.00 441 PHE B CA 9
ATOM 12836 C C . PHE B 2 40 ? -6.193 -27.424 -4.830 1.00 0.00 441 PHE B C 9
ATOM 12837 O O . PHE B 2 40 ? -6.126 -28.152 -3.841 1.00 0.00 441 PHE B O 9
ATOM 12854 N N . GLN B 2 41 ? -6.296 -27.860 -6.077 1.00 0.00 442 GLN B N 9
ATOM 12855 C CA . GLN B 2 41 ? -6.339 -29.282 -6.372 1.00 0.00 442 GLN B CA 9
ATOM 12856 C C . GLN B 2 41 ? -4.921 -29.853 -6.438 1.00 0.00 442 GLN B C 9
ATOM 12857 O O . GLN B 2 41 ? -4.723 -31.054 -6.260 1.00 0.00 442 GLN B O 9
ATOM 12871 N N . ASN B 2 42 ? -3.971 -28.966 -6.696 1.00 0.00 443 ASN B N 9
ATOM 12872 C CA . ASN B 2 42 ? -2.578 -29.367 -6.787 1.00 0.00 443 ASN B CA 9
ATOM 12873 C C . ASN B 2 42 ? -1.686 -28.129 -6.662 1.00 0.00 443 ASN B C 9
ATOM 12874 O O . ASN B 2 42 ? -2.064 -27.042 -7.095 1.00 0.00 443 ASN B O 9
ATOM 12885 N N . PRO B 2 43 ? -0.490 -28.342 -6.052 1.00 0.00 444 PRO B N 9
ATOM 12886 C CA . PRO B 2 43 ? 0.458 -27.257 -5.865 1.00 0.00 444 PRO B CA 9
ATOM 12887 C C . PRO B 2 43 ? 1.153 -26.902 -7.181 1.00 0.00 444 PRO B C 9
ATOM 12888 O O . PRO B 2 43 ? 1.671 -25.797 -7.335 1.00 0.00 444 PRO B O 9
ATOM 12899 N N . GLU B 2 44 ? 1.141 -27.859 -8.096 1.00 0.00 445 GLU B N 9
ATOM 12900 C CA . GLU B 2 44 ? 1.763 -27.661 -9.394 1.00 0.00 445 GLU B CA 9
ATOM 12901 C C . GLU B 2 44 ? 0.947 -26.671 -10.229 1.00 0.00 445 GLU B C 9
ATOM 12902 O O . GLU B 2 44 ? 1.466 -26.072 -11.169 1.00 0.00 445 GLU B O 9
ATOM 12914 N N . GLU B 2 45 ? -0.316 -26.531 -9.854 1.00 0.00 446 GLU B N 9
ATOM 12915 C CA . GLU B 2 45 ? -1.207 -25.623 -10.555 1.00 0.00 446 GLU B CA 9
ATOM 12916 C C . GLU B 2 45 ? -1.067 -24.205 -9.998 1.00 0.00 446 GLU B C 9
ATOM 12917 O O . GLU B 2 45 ? -1.267 -23.228 -10.719 1.00 0.00 446 GLU B O 9
ATOM 12929 N N . GLN B 2 46 ? -0.725 -24.137 -8.720 1.00 0.00 447 GLN B N 9
ATOM 12930 C CA . GLN B 2 46 ? -0.554 -22.855 -8.058 1.00 0.00 447 GLN B CA 9
ATOM 12931 C C . GLN B 2 46 ? 0.548 -22.045 -8.745 1.00 0.00 447 GLN B C 9
ATOM 12932 O O . GLN B 2 46 ? 1.618 -22.574 -9.042 1.00 0.00 447 GLN B O 9
ATOM 12946 N N . ASP B 2 47 ? 0.249 -20.776 -8.976 1.00 0.00 448 ASP B N 9
ATOM 12947 C CA . ASP B 2 47 ? 1.201 -19.888 -9.621 1.00 0.00 448 ASP B CA 9
ATOM 12948 C C . ASP B 2 47 ? 2.009 -19.149 -8.553 1.00 0.00 448 ASP B C 9
ATOM 12949 O O . ASP B 2 47 ? 1.525 -18.933 -7.443 1.00 0.00 448 ASP B O 9
ATOM 12958 N N . GLU B 2 48 ? 3.226 -18.783 -8.925 1.00 0.00 449 GLU B N 9
ATOM 12959 C CA . GLU B 2 48 ? 4.106 -18.073 -8.012 1.00 0.00 449 GLU B CA 9
ATOM 12960 C C . GLU B 2 48 ? 3.597 -16.648 -7.784 1.00 0.00 449 GLU B C 9
ATOM 12961 O O . GLU B 2 48 ? 3.622 -15.823 -8.696 1.00 0.00 449 GLU B O 9
ATOM 12973 N N . GLY B 2 49 ? 3.146 -16.403 -6.562 1.00 0.00 450 GLY B N 9
ATOM 12974 C CA . GLY B 2 49 ? 2.632 -15.092 -6.203 1.00 0.00 450 GLY B CA 9
ATOM 12975 C C . GLY B 2 49 ? 1.105 -15.056 -6.302 1.00 0.00 450 GLY B C 9
ATOM 12976 O O . GLY B 2 49 ? 0.484 -14.039 -5.999 1.00 0.00 450 GLY B O 9
ATOM 12980 N N . TRP B 2 50 ? 0.545 -16.179 -6.728 1.00 0.00 451 TRP B N 9
ATOM 12981 C CA . TRP B 2 50 ? -0.897 -16.288 -6.871 1.00 0.00 451 TRP B CA 9
ATOM 12982 C C . TRP B 2 50 ? -1.325 -17.647 -6.313 1.00 0.00 451 TRP B C 9
ATOM 12983 O O . TRP B 2 50 ? -0.641 -18.649 -6.516 1.00 0.00 451 TRP B O 9
ATOM 13004 N N . LEU B 2 51 ? -2.455 -17.637 -5.622 1.00 0.00 452 LEU B N 9
ATOM 13005 C CA . LEU B 2 51 ? -2.984 -18.856 -5.034 1.00 0.00 452 LEU B CA 9
ATOM 13006 C C . LEU B 2 51 ? -4.439 -19.039 -5.471 1.00 0.00 452 LEU B C 9
ATOM 13007 O O . LEU B 2 51 ? -5.034 -18.134 -6.052 1.00 0.00 452 LEU B O 9
ATOM 13023 N N . MET B 2 52 ? -4.969 -20.217 -5.175 1.00 0.00 453 MET B N 9
ATOM 13024 C CA . MET B 2 52 ? -6.342 -20.530 -5.529 1.00 0.00 453 MET B CA 9
ATOM 13025 C C . MET B 2 52 ? -7.309 -20.075 -4.433 1.00 0.00 453 MET B C 9
ATOM 13026 O O . MET B 2 52 ? -7.304 -20.620 -3.331 1.00 0.00 453 MET B O 9
ATOM 13040 N N . GLY B 2 53 ? -8.115 -19.080 -4.775 1.00 0.00 454 GLY B N 9
ATOM 13041 C CA . GLY B 2 53 ? -9.084 -18.545 -3.834 1.00 0.00 454 GLY B CA 9
ATOM 13042 C C . GLY B 2 53 ? -10.448 -18.357 -4.501 1.00 0.00 454 GLY B C 9
ATOM 13043 O O . GLY B 2 53 ? -10.572 -18.487 -5.717 1.00 0.00 454 GLY B O 9
ATOM 13047 N N . VAL B 2 54 ? -11.438 -18.052 -3.674 1.00 0.00 455 VAL B N 9
ATOM 13048 C CA . VAL B 2 54 ? -12.788 -17.843 -4.168 1.00 0.00 455 VAL B CA 9
ATOM 13049 C C . VAL B 2 54 ? -13.346 -16.545 -3.579 1.00 0.00 455 VAL B C 9
ATOM 13050 O O . VAL B 2 54 ? -13.088 -16.224 -2.420 1.00 0.00 455 VAL B O 9
ATOM 13063 N N . LYS B 2 55 ? -14.100 -15.835 -4.405 1.00 0.00 456 LYS B N 9
ATOM 13064 C CA . LYS B 2 55 ? -14.697 -14.579 -3.980 1.00 0.00 456 LYS B CA 9
ATOM 13065 C C . LYS B 2 55 ? -15.911 -14.870 -3.095 1.00 0.00 456 LYS B C 9
ATOM 13066 O O . LYS B 2 55 ? -16.452 -15.974 -3.121 1.00 0.00 456 LYS B O 9
ATOM 13085 N N . GLU B 2 56 ? -16.302 -13.860 -2.332 1.00 0.00 457 GLU B N 9
ATOM 13086 C CA . GLU B 2 56 ? -17.441 -13.993 -1.441 1.00 0.00 457 GLU B CA 9
ATOM 13087 C C . GLU B 2 56 ? -18.696 -14.362 -2.235 1.00 0.00 457 GLU B C 9
ATOM 13088 O O . GLU B 2 56 ? -19.499 -15.180 -1.789 1.00 0.00 457 GLU B O 9
ATOM 13100 N N . SER B 2 57 ? -18.826 -13.739 -3.397 1.00 0.00 458 SER B N 9
ATOM 13101 C CA . SER B 2 57 ? -19.970 -13.991 -4.257 1.00 0.00 458 SER B CA 9
ATOM 13102 C C . SER B 2 57 ? -19.943 -15.439 -4.753 1.00 0.00 458 SER B C 9
ATOM 13103 O O . SER B 2 57 ? -20.988 -16.077 -4.872 1.00 0.00 458 SER B O 9
ATOM 13111 N N . ASP B 2 58 ? -18.737 -15.914 -5.028 1.00 0.00 459 ASP B N 9
ATOM 13112 C CA . ASP B 2 58 ? -18.561 -17.274 -5.507 1.00 0.00 459 ASP B CA 9
ATOM 13113 C C . ASP B 2 58 ? -18.936 -18.255 -4.395 1.00 0.00 459 ASP B C 9
ATOM 13114 O O . ASP B 2 58 ? -19.439 -19.345 -4.667 1.00 0.00 459 ASP B O 9
ATOM 13123 N N . TRP B 2 59 ? -18.678 -17.834 -3.165 1.00 0.00 460 TRP B N 9
ATOM 13124 C CA . TRP B 2 59 ? -18.983 -18.661 -2.011 1.00 0.00 460 TRP B CA 9
ATOM 13125 C C . TRP B 2 59 ? -20.440 -19.114 -2.125 1.00 0.00 460 TRP B C 9
ATOM 13126 O O . TRP B 2 59 ? -20.743 -20.294 -1.954 1.00 0.00 460 TRP B O 9
ATOM 13147 N N . ASN B 2 60 ? -21.304 -18.152 -2.413 1.00 0.00 461 ASN B N 9
ATOM 13148 C CA . ASN B 2 60 ? -22.723 -18.436 -2.551 1.00 0.00 461 ASN B CA 9
ATOM 13149 C C . ASN B 2 60 ? -22.921 -19.505 -3.628 1.00 0.00 461 ASN B C 9
ATOM 13150 O O . ASN B 2 60 ? -23.910 -20.236 -3.607 1.00 0.00 461 ASN B O 9
ATOM 13161 N N . GLN B 2 61 ? -21.964 -19.563 -4.542 1.00 0.00 462 GLN B N 9
ATOM 13162 C CA . GLN B 2 61 ? -22.022 -20.530 -5.625 1.00 0.00 462 GLN B CA 9
ATOM 13163 C C . GLN B 2 61 ? -21.290 -21.815 -5.229 1.00 0.00 462 GLN B C 9
ATOM 13164 O O . GLN B 2 61 ? -20.953 -22.630 -6.086 1.00 0.00 462 GLN B O 9
ATOM 13178 N N . HIS B 2 62 ? -21.066 -21.954 -3.931 1.00 0.00 463 HIS B N 9
ATOM 13179 C CA . HIS B 2 62 ? -20.380 -23.125 -3.411 1.00 0.00 463 HIS B CA 9
ATOM 13180 C C . HIS B 2 62 ? -20.947 -24.385 -4.069 1.00 0.00 463 HIS B C 9
ATOM 13181 O O . HIS B 2 62 ? -20.274 -25.414 -4.129 1.00 0.00 463 HIS B O 9
ATOM 13195 N N . LYS B 2 63 ? -22.177 -24.264 -4.544 1.00 0.00 464 LYS B N 9
ATOM 13196 C CA . LYS B 2 63 ? -22.841 -25.381 -5.195 1.00 0.00 464 LYS B CA 9
ATOM 13197 C C . LYS B 2 63 ? -21.996 -25.851 -6.381 1.00 0.00 464 LYS B C 9
ATOM 13198 O O . LYS B 2 63 ? -22.009 -27.031 -6.727 1.00 0.00 464 LYS B O 9
ATOM 13217 N N . LYS B 2 64 ? -21.282 -24.903 -6.970 1.00 0.00 465 LYS B N 9
ATOM 13218 C CA . LYS B 2 64 ? -20.433 -25.205 -8.109 1.00 0.00 465 LYS B CA 9
ATOM 13219 C C . LYS B 2 64 ? -19.079 -24.515 -7.928 1.00 0.00 465 LYS B C 9
ATOM 13220 O O . LYS B 2 64 ? -18.597 -23.839 -8.836 1.00 0.00 465 LYS B O 9
ATOM 13239 N N . LEU B 2 65 ? -18.505 -24.708 -6.750 1.00 0.00 466 LEU B N 9
ATOM 13240 C CA . LEU B 2 65 ? -17.217 -24.114 -6.438 1.00 0.00 466 LEU B CA 9
ATOM 13241 C C . LEU B 2 65 ? -16.173 -24.615 -7.438 1.00 0.00 466 LEU B C 9
ATOM 13242 O O . LEU B 2 65 ? -15.232 -23.897 -7.772 1.00 0.00 466 LEU B O 9
ATOM 13258 N N . GLU B 2 66 ? -16.375 -25.845 -7.889 1.00 0.00 467 GLU B N 9
ATOM 13259 C CA . GLU B 2 66 ? -15.463 -26.451 -8.844 1.00 0.00 467 GLU B CA 9
ATOM 13260 C C . GLU B 2 66 ? -15.346 -25.578 -10.095 1.00 0.00 467 GLU B C 9
ATOM 13261 O O . GLU B 2 66 ? -14.293 -25.533 -10.729 1.00 0.00 467 GLU B O 9
ATOM 13273 N N . LYS B 2 67 ? -16.443 -24.906 -10.413 1.00 0.00 468 LYS B N 9
ATOM 13274 C CA . LYS B 2 67 ? -16.477 -24.038 -11.577 1.00 0.00 468 LYS B CA 9
ATOM 13275 C C . LYS B 2 67 ? -16.441 -22.578 -11.120 1.00 0.00 468 LYS B C 9
ATOM 13276 O O . LYS B 2 67 ? -16.617 -21.667 -11.927 1.00 0.00 468 LYS B O 9
ATOM 13295 N N . CYS B 2 68 ? -16.210 -22.401 -9.827 1.00 0.00 469 CYS B N 9
ATOM 13296 C CA . CYS B 2 68 ? -16.149 -21.068 -9.253 1.00 0.00 469 CYS B CA 9
ATOM 13297 C C . CYS B 2 68 ? -14.701 -20.786 -8.848 1.00 0.00 469 CYS B C 9
ATOM 13298 O O . CYS B 2 68 ? -14.318 -19.632 -8.662 1.00 0.00 469 CYS B O 9
ATOM 13306 N N . ARG B 2 69 ? -13.935 -21.860 -8.723 1.00 0.00 470 ARG B N 9
ATOM 13307 C CA . ARG B 2 69 ? -12.537 -21.743 -8.343 1.00 0.00 470 ARG B CA 9
ATOM 13308 C C . ARG B 2 69 ? -11.805 -20.800 -9.300 1.00 0.00 470 ARG B C 9
ATOM 13309 O O . ARG B 2 69 ? -12.213 -20.635 -10.448 1.00 0.00 470 ARG B O 9
ATOM 13330 N N . GLY B 2 70 ? -10.734 -20.207 -8.792 1.00 0.00 471 GLY B N 9
ATOM 13331 C CA . GLY B 2 70 ? -9.942 -19.284 -9.586 1.00 0.00 471 GLY B CA 9
ATOM 13332 C C . GLY B 2 70 ? -8.575 -19.040 -8.943 1.00 0.00 471 GLY B C 9
ATOM 13333 O O . GLY B 2 70 ? -8.260 -19.623 -7.906 1.00 0.00 471 GLY B O 9
ATOM 13337 N N . VAL B 2 71 ? -7.801 -18.178 -9.584 1.00 0.00 472 VAL B N 9
ATOM 13338 C CA . VAL B 2 71 ? -6.475 -17.849 -9.087 1.00 0.00 472 VAL B CA 9
ATOM 13339 C C . VAL B 2 71 ? -6.334 -16.329 -8.990 1.00 0.00 472 VAL B C 9
ATOM 13340 O O . VAL B 2 71 ? -6.852 -15.599 -9.833 1.00 0.00 472 VAL B O 9
ATOM 13353 N N . PHE B 2 72 ? -5.629 -15.897 -7.954 1.00 0.00 473 PHE B N 9
ATOM 13354 C CA . PHE B 2 72 ? -5.412 -14.477 -7.738 1.00 0.00 473 PHE B CA 9
ATOM 13355 C C . PHE B 2 72 ? -4.090 -14.229 -7.008 1.00 0.00 473 PHE B C 9
ATOM 13356 O O . PHE B 2 72 ? -3.615 -15.089 -6.268 1.00 0.00 473 PHE B O 9
ATOM 13373 N N . PRO B 2 73 ? -3.518 -13.019 -7.249 1.00 0.00 474 PRO B N 9
ATOM 13374 C CA . PRO B 2 73 ? -2.260 -12.648 -6.623 1.00 0.00 474 PRO B CA 9
ATOM 13375 C C . PRO B 2 73 ? -2.464 -12.297 -5.148 1.00 0.00 474 PRO B C 9
ATOM 13376 O O . PRO B 2 73 ? -3.140 -11.321 -4.826 1.00 0.00 474 PRO B O 9
ATOM 13387 N N . GLU B 2 74 ? -1.867 -13.112 -4.291 1.00 0.00 475 GLU B N 9
ATOM 13388 C CA . GLU B 2 74 ? -1.975 -12.901 -2.858 1.00 0.00 475 GLU B CA 9
ATOM 13389 C C . GLU B 2 74 ? -1.214 -11.638 -2.449 1.00 0.00 475 GLU B C 9
ATOM 13390 O O . GLU B 2 74 ? -1.588 -10.968 -1.487 1.00 0.00 475 GLU B O 9
ATOM 13402 N N . ASN B 2 75 ? -0.162 -11.350 -3.200 1.00 0.00 476 ASN B N 9
ATOM 13403 C CA . ASN B 2 75 ? 0.655 -10.179 -2.927 1.00 0.00 476 ASN B CA 9
ATOM 13404 C C . ASN B 2 75 ? -0.163 -8.917 -3.206 1.00 0.00 476 ASN B C 9
ATOM 13405 O O . ASN B 2 75 ? 0.183 -7.833 -2.737 1.00 0.00 476 ASN B O 9
ATOM 13416 N N . PHE B 2 76 ? -1.231 -9.098 -3.968 1.00 0.00 477 PHE B N 9
ATOM 13417 C CA . PHE B 2 76 ? -2.101 -7.987 -4.315 1.00 0.00 477 PHE B CA 9
ATOM 13418 C C . PHE B 2 76 ? -3.349 -7.971 -3.430 1.00 0.00 477 PHE B C 9
ATOM 13419 O O . PHE B 2 76 ? -4.237 -7.141 -3.619 1.00 0.00 477 PHE B O 9
ATOM 13436 N N . THR B 2 77 ? -3.376 -8.897 -2.483 1.00 0.00 478 THR B N 9
ATOM 13437 C CA . THR B 2 77 ? -4.500 -8.998 -1.568 1.00 0.00 478 THR B CA 9
ATOM 13438 C C . THR B 2 77 ? -4.003 -9.122 -0.126 1.00 0.00 478 THR B C 9
ATOM 13439 O O . THR B 2 77 ? -2.800 -9.215 0.114 1.00 0.00 478 THR B O 9
ATOM 13450 N N . GLU B 2 78 ? -4.955 -9.119 0.796 1.00 0.00 479 GLU B N 9
ATOM 13451 C CA . GLU B 2 78 ? -4.629 -9.231 2.208 1.00 0.00 479 GLU B CA 9
ATOM 13452 C C . GLU B 2 78 ? -5.614 -10.170 2.907 1.00 0.00 479 GLU B C 9
ATOM 13453 O O . GLU B 2 78 ? -6.827 -10.004 2.787 1.00 0.00 479 GLU B O 9
ATOM 13465 N N . ARG B 2 79 ? -5.056 -11.135 3.623 1.00 0.00 480 ARG B N 9
ATOM 13466 C CA . ARG B 2 79 ? -5.870 -12.100 4.342 1.00 0.00 480 ARG B CA 9
ATOM 13467 C C . ARG B 2 79 ? -6.451 -11.466 5.607 1.00 0.00 480 ARG B C 9
ATOM 13468 O O . ARG B 2 79 ? -5.781 -10.682 6.277 1.00 0.00 480 ARG B O 9
ATOM 13489 N N . VAL B 2 80 ? -7.692 -11.830 5.896 1.00 0.00 481 VAL B N 9
ATOM 13490 C CA . VAL B 2 80 ? -8.372 -11.306 7.069 1.00 0.00 481 VAL B CA 9
ATOM 13491 C C . VAL B 2 80 ? -8.289 -12.332 8.201 1.00 0.00 481 VAL B C 9
ATOM 13492 O O . VAL B 2 80 ? -8.731 -13.469 8.047 1.00 0.00 481 VAL B O 9
ATOM 13505 N N . PRO B 2 81 ? -7.706 -11.881 9.344 1.00 0.00 482 PRO B N 9
ATOM 13506 C CA . PRO B 2 81 ? -7.559 -12.747 10.501 1.00 0.00 482 PRO B CA 9
ATOM 13507 C C . PRO B 2 81 ? -8.897 -12.935 11.218 1.00 0.00 482 PRO B C 9
ATOM 13508 O O . PRO B 2 81 ? -9.636 -11.974 11.424 1.00 0.00 482 PRO B O 9
ATOM 13519 N N . LEU A 1 1 ? 1.325 0.000 0.000 1.00 0.00 55 LEU A N 10
ATOM 13520 C CA . LEU A 1 1 ? 2.073 0.000 -1.245 1.00 0.00 55 LEU A CA 10
ATOM 13521 C C . LEU A 1 1 ? 2.969 -1.239 -1.297 1.00 0.00 55 LEU A C 10
ATOM 13522 O O . LEU A 1 1 ? 4.167 -1.155 -1.029 1.00 0.00 55 LEU A O 10
ATOM 13538 N N . LEU A 1 2 ? 2.354 -2.360 -1.644 1.00 0.00 56 LEU A N 10
ATOM 13539 C CA . LEU A 1 2 ? 3.081 -3.615 -1.734 1.00 0.00 56 LEU A CA 10
ATOM 13540 C C . LEU A 1 2 ? 2.966 -4.166 -3.157 1.00 0.00 56 LEU A C 10
ATOM 13541 O O . LEU A 1 2 ? 2.125 -5.020 -3.430 1.00 0.00 56 LEU A O 10
ATOM 13557 N N . PRO A 1 3 ? 3.847 -3.639 -4.050 1.00 0.00 57 PRO A N 10
ATOM 13558 C CA . PRO A 1 3 ? 3.852 -4.068 -5.438 1.00 0.00 57 PRO A CA 10
ATOM 13559 C C . PRO A 1 3 ? 4.483 -5.455 -5.581 1.00 0.00 57 PRO A C 10
ATOM 13560 O O . PRO A 1 3 ? 5.502 -5.745 -4.956 1.00 0.00 57 PRO A O 10
ATOM 13571 N N . THR A 1 4 ? 3.850 -6.275 -6.407 1.00 0.00 58 THR A N 10
ATOM 13572 C CA . THR A 1 4 ? 4.335 -7.625 -6.639 1.00 0.00 58 THR A CA 10
ATOM 13573 C C . THR A 1 4 ? 5.693 -7.590 -7.344 1.00 0.00 58 THR A C 10
ATOM 13574 O O . THR A 1 4 ? 5.855 -6.906 -8.353 1.00 0.00 58 THR A O 10
ATOM 13585 N N . PRO A 1 5 ? 6.659 -8.356 -6.770 1.00 0.00 59 PRO A N 10
ATOM 13586 C CA . PRO A 1 5 ? 7.996 -8.420 -7.333 1.00 0.00 59 PRO A CA 10
ATOM 13587 C C . PRO A 1 5 ? 8.018 -9.281 -8.598 1.00 0.00 59 PRO A C 10
ATOM 13588 O O . PRO A 1 5 ? 7.036 -9.949 -8.915 1.00 0.00 59 PRO A O 10
ATOM 13599 N N . PRO A 1 6 ? 9.179 -9.234 -9.305 1.00 0.00 60 PRO A N 10
ATOM 13600 C CA . PRO A 1 6 ? 9.342 -10.001 -10.528 1.00 0.00 60 PRO A CA 10
ATOM 13601 C C . PRO A 1 6 ? 9.548 -11.486 -10.220 1.00 0.00 60 PRO A C 10
ATOM 13602 O O . PRO A 1 6 ? 9.872 -11.850 -9.091 1.00 0.00 60 PRO A O 10
ATOM 13613 N N . LEU A 1 7 ? 9.352 -12.302 -11.245 1.00 0.00 61 LEU A N 10
ATOM 13614 C CA . LEU A 1 7 ? 9.513 -13.739 -11.099 1.00 0.00 61 LEU A CA 10
ATOM 13615 C C . LEU A 1 7 ? 10.938 -14.044 -10.634 1.00 0.00 61 LEU A C 10
ATOM 13616 O O . LEU A 1 7 ? 11.905 -13.585 -11.241 1.00 0.00 61 LEU A O 10
ATOM 13632 N N . SER A 1 8 ? 11.024 -14.816 -9.560 1.00 0.00 62 SER A N 10
ATOM 13633 C CA . SER A 1 8 ? 12.315 -15.188 -9.007 1.00 0.00 62 SER A CA 10
ATOM 13634 C C . SER A 1 8 ? 12.766 -16.529 -9.587 1.00 0.00 62 SER A C 10
ATOM 13635 O O . SER A 1 8 ? 11.945 -17.312 -10.062 1.00 0.00 62 SER A O 10
ATOM 13643 N N . PRO A 1 9 ? 14.105 -16.760 -9.529 1.00 0.00 63 PRO A N 10
ATOM 13644 C CA . PRO A 1 9 ? 14.675 -17.994 -10.043 1.00 0.00 63 PRO A CA 10
ATOM 13645 C C . PRO A 1 9 ? 14.398 -19.162 -9.095 1.00 0.00 63 PRO A C 10
ATOM 13646 O O . PRO A 1 9 ? 13.891 -18.965 -7.992 1.00 0.00 63 PRO A O 10
ATOM 13657 N N . SER A 1 10 ? 14.743 -20.354 -9.560 1.00 0.00 64 SER A N 10
ATOM 13658 C CA . SER A 1 10 ? 14.538 -21.555 -8.768 1.00 0.00 64 SER A CA 10
ATOM 13659 C C . SER A 1 10 ? 15.550 -21.604 -7.622 1.00 0.00 64 SER A C 10
ATOM 13660 O O . SER A 1 10 ? 16.593 -22.246 -7.737 1.00 0.00 64 SER A O 10
ATOM 13668 N N . ARG A 1 11 ? 15.206 -20.918 -6.541 1.00 0.00 65 ARG A N 10
ATOM 13669 C CA . ARG A 1 11 ? 16.072 -20.875 -5.375 1.00 0.00 65 ARG A CA 10
ATOM 13670 C C . ARG A 1 11 ? 15.924 -22.159 -4.556 1.00 0.00 65 ARG A C 10
ATOM 13671 O O . ARG A 1 11 ? 15.076 -22.239 -3.669 1.00 0.00 65 ARG A O 10
ATOM 13692 N N . ARG A 1 12 ? 16.763 -23.131 -4.883 1.00 0.00 66 ARG A N 10
ATOM 13693 C CA . ARG A 1 12 ? 16.737 -24.407 -4.188 1.00 0.00 66 ARG A CA 10
ATOM 13694 C C . ARG A 1 12 ? 17.827 -24.450 -3.116 1.00 0.00 66 ARG A C 10
ATOM 13695 O O . ARG A 1 12 ? 19.016 -24.434 -3.433 1.00 0.00 66 ARG A O 10
ATOM 13716 N N . SER A 1 13 ? 17.384 -24.504 -1.868 1.00 0.00 67 SER A N 10
ATOM 13717 C CA . SER A 1 13 ? 18.308 -24.551 -0.748 1.00 0.00 67 SER A CA 10
ATOM 13718 C C . SER A 1 13 ? 19.411 -25.575 -1.022 1.00 0.00 67 SER A C 10
ATOM 13719 O O . SER A 1 13 ? 19.128 -26.743 -1.284 1.00 0.00 67 SER A O 10
ATOM 13727 N N . GLY A 1 14 ? 20.646 -25.100 -0.952 1.00 0.00 68 GLY A N 10
ATOM 13728 C CA . GLY A 1 14 ? 21.793 -25.960 -1.189 1.00 0.00 68 GLY A CA 10
ATOM 13729 C C . GLY A 1 14 ? 22.852 -25.775 -0.100 1.00 0.00 68 GLY A C 10
ATOM 13730 O O . GLY A 1 14 ? 23.700 -24.890 -0.197 1.00 0.00 68 GLY A O 10
ATOM 13734 N N . GLY B 2 1 ? 3.994 -29.723 17.000 1.00 0.00 402 GLY B N 10
ATOM 13735 C CA . GLY B 2 1 ? 4.890 -28.603 16.768 1.00 0.00 402 GLY B CA 10
ATOM 13736 C C . GLY B 2 1 ? 6.316 -28.941 17.205 1.00 0.00 402 GLY B C 10
ATOM 13737 O O . GLY B 2 1 ? 6.542 -29.950 17.872 1.00 0.00 402 GLY B O 10
ATOM 13741 N N . ARG B 2 2 ? 7.242 -28.078 16.813 1.00 0.00 403 ARG B N 10
ATOM 13742 C CA . ARG B 2 2 ? 8.640 -28.273 17.156 1.00 0.00 403 ARG B CA 10
ATOM 13743 C C . ARG B 2 2 ? 8.846 -28.102 18.663 1.00 0.00 403 ARG B C 10
ATOM 13744 O O . ARG B 2 2 ? 7.889 -27.869 19.401 1.00 0.00 403 ARG B O 10
ATOM 13765 N N . LEU B 2 3 ? 10.099 -28.224 19.074 1.00 0.00 404 LEU B N 10
ATOM 13766 C CA . LEU B 2 3 ? 10.442 -28.086 20.479 1.00 0.00 404 LEU B CA 10
ATOM 13767 C C . LEU B 2 3 ? 11.433 -26.932 20.647 1.00 0.00 404 LEU B C 10
ATOM 13768 O O . LEU B 2 3 ? 11.340 -26.163 21.602 1.00 0.00 404 LEU B O 10
ATOM 13784 N N . ASP B 2 4 ? 12.359 -26.848 19.703 1.00 0.00 405 ASP B N 10
ATOM 13785 C CA . ASP B 2 4 ? 13.367 -25.802 19.734 1.00 0.00 405 ASP B CA 10
ATOM 13786 C C . ASP B 2 4 ? 13.164 -24.868 18.539 1.00 0.00 405 ASP B C 10
ATOM 13787 O O . ASP B 2 4 ? 12.643 -25.283 17.505 1.00 0.00 405 ASP B O 10
ATOM 13796 N N . LEU B 2 5 ? 13.586 -23.626 18.721 1.00 0.00 406 LEU B N 10
ATOM 13797 C CA . LEU B 2 5 ? 13.456 -22.630 17.671 1.00 0.00 406 LEU B CA 10
ATOM 13798 C C . LEU B 2 5 ? 14.628 -22.767 16.697 1.00 0.00 406 LEU B C 10
ATOM 13799 O O . LEU B 2 5 ? 15.657 -23.349 17.036 1.00 0.00 406 LEU B O 10
ATOM 13815 N N . PRO B 2 6 ? 14.427 -22.206 15.474 1.00 0.00 407 PRO B N 10
ATOM 13816 C CA . PRO B 2 6 ? 15.455 -22.260 14.448 1.00 0.00 407 PRO B CA 10
ATOM 13817 C C . PRO B 2 6 ? 16.586 -21.276 14.753 1.00 0.00 407 PRO B C 10
ATOM 13818 O O . PRO B 2 6 ? 16.333 -20.124 15.104 1.00 0.00 407 PRO B O 10
ATOM 13829 N N . PRO B 2 7 ? 17.841 -21.778 14.603 1.00 0.00 408 PRO B N 10
ATOM 13830 C CA . PRO B 2 7 ? 19.011 -20.955 14.857 1.00 0.00 408 PRO B CA 10
ATOM 13831 C C . PRO B 2 7 ? 19.237 -19.957 13.720 1.00 0.00 408 PRO B C 10
ATOM 13832 O O . PRO B 2 7 ? 18.993 -20.270 12.556 1.00 0.00 408 PRO B O 10
ATOM 13843 N N . GLY B 2 8 ? 19.702 -18.774 14.097 1.00 0.00 409 GLY B N 10
ATOM 13844 C CA . GLY B 2 8 ? 19.964 -17.728 13.123 1.00 0.00 409 GLY B CA 10
ATOM 13845 C C . GLY B 2 8 ? 18.709 -16.892 12.866 1.00 0.00 409 GLY B C 10
ATOM 13846 O O . GLY B 2 8 ? 18.797 -15.768 12.375 1.00 0.00 409 GLY B O 10
ATOM 13850 N N . PHE B 2 9 ? 17.568 -17.473 13.208 1.00 0.00 410 PHE B N 10
ATOM 13851 C CA . PHE B 2 9 ? 16.297 -16.796 13.021 1.00 0.00 410 PHE B CA 10
ATOM 13852 C C . PHE B 2 9 ? 16.425 -15.299 13.309 1.00 0.00 410 PHE B C 10
ATOM 13853 O O . PHE B 2 9 ? 17.236 -14.890 14.140 1.00 0.00 410 PHE B O 10
ATOM 13870 N N . MET B 2 10 ? 15.614 -14.521 12.607 1.00 0.00 411 MET B N 10
ATOM 13871 C CA . MET B 2 10 ? 15.626 -13.079 12.778 1.00 0.00 411 MET B CA 10
ATOM 13872 C C . MET B 2 10 ? 14.376 -12.604 13.522 1.00 0.00 411 MET B C 10
ATOM 13873 O O . MET B 2 10 ? 14.455 -12.207 14.683 1.00 0.00 411 MET B O 10
ATOM 13887 N N . PHE B 2 11 ? 13.253 -12.661 12.822 1.00 0.00 412 PHE B N 10
ATOM 13888 C CA . PHE B 2 11 ? 11.988 -12.241 13.402 1.00 0.00 412 PHE B CA 10
ATOM 13889 C C . PHE B 2 11 ? 10.808 -12.846 12.639 1.00 0.00 412 PHE B C 10
ATOM 13890 O O . PHE B 2 11 ? 11.000 -13.584 11.674 1.00 0.00 412 PHE B O 10
ATOM 13907 N N . LYS B 2 12 ? 9.612 -12.510 13.100 1.00 0.00 413 LYS B N 10
ATOM 13908 C CA . LYS B 2 12 ? 8.400 -13.011 12.474 1.00 0.00 413 LYS B CA 10
ATOM 13909 C C . LYS B 2 12 ? 7.841 -11.944 11.531 1.00 0.00 413 LYS B C 10
ATOM 13910 O O . LYS B 2 12 ? 7.915 -10.751 11.823 1.00 0.00 413 LYS B O 10
ATOM 13929 N N . VAL B 2 13 ? 7.292 -12.411 10.419 1.00 0.00 414 VAL B N 10
ATOM 13930 C CA . VAL B 2 13 ? 6.722 -11.512 9.430 1.00 0.00 414 VAL B CA 10
ATOM 13931 C C . VAL B 2 13 ? 5.269 -11.910 9.163 1.00 0.00 414 VAL B C 10
ATOM 13932 O O . VAL B 2 13 ? 4.842 -13.001 9.538 1.00 0.00 414 VAL B O 10
ATOM 13945 N N . GLN B 2 14 ? 4.549 -11.005 8.517 1.00 0.00 415 GLN B N 10
ATOM 13946 C CA . GLN B 2 14 ? 3.154 -11.248 8.196 1.00 0.00 415 GLN B CA 10
ATOM 13947 C C . GLN B 2 14 ? 2.875 -10.887 6.735 1.00 0.00 415 GLN B C 10
ATOM 13948 O O . GLN B 2 14 ? 3.127 -9.760 6.312 1.00 0.00 415 GLN B O 10
ATOM 13962 N N . ALA B 2 15 ? 2.358 -11.864 6.005 1.00 0.00 416 ALA B N 10
ATOM 13963 C CA . ALA B 2 15 ? 2.042 -11.663 4.601 1.00 0.00 416 ALA B CA 10
ATOM 13964 C C . ALA B 2 15 ? 0.813 -10.760 4.484 1.00 0.00 416 ALA B C 10
ATOM 13965 O O . ALA B 2 15 ? -0.101 -10.840 5.303 1.00 0.00 416 ALA B O 10
ATOM 13972 N N . GLN B 2 16 ? 0.831 -9.921 3.458 1.00 0.00 417 GLN B N 10
ATOM 13973 C CA . GLN B 2 16 ? -0.271 -9.003 3.223 1.00 0.00 417 GLN B CA 10
ATOM 13974 C C . GLN B 2 16 ? -0.960 -9.331 1.896 1.00 0.00 417 GLN B C 10
ATOM 13975 O O . GLN B 2 16 ? -1.975 -8.726 1.554 1.00 0.00 417 GLN B O 10
ATOM 13989 N N . HIS B 2 17 ? -0.381 -10.287 1.185 1.00 0.00 418 HIS B N 10
ATOM 13990 C CA . HIS B 2 17 ? -0.926 -10.702 -0.095 1.00 0.00 418 HIS B CA 10
ATOM 13991 C C . HIS B 2 17 ? -0.864 -12.227 -0.210 1.00 0.00 418 HIS B C 10
ATOM 13992 O O . HIS B 2 17 ? -0.238 -12.890 0.616 1.00 0.00 418 HIS B O 10
ATOM 14006 N N . ASP B 2 18 ? -1.522 -12.738 -1.240 1.00 0.00 419 ASP B N 10
ATOM 14007 C CA . ASP B 2 18 ? -1.549 -14.172 -1.473 1.00 0.00 419 ASP B CA 10
ATOM 14008 C C . ASP B 2 18 ? -0.744 -14.495 -2.733 1.00 0.00 419 ASP B C 10
ATOM 14009 O O . ASP B 2 18 ? -1.199 -14.239 -3.847 1.00 0.00 419 ASP B O 10
ATOM 14018 N N . TYR B 2 19 ? 0.438 -15.052 -2.515 1.00 0.00 420 TYR B N 10
ATOM 14019 C CA . TYR B 2 19 ? 1.311 -15.411 -3.620 1.00 0.00 420 TYR B CA 10
ATOM 14020 C C . TYR B 2 19 ? 1.524 -16.925 -3.680 1.00 0.00 420 TYR B C 10
ATOM 14021 O O . TYR B 2 19 ? 1.975 -17.531 -2.709 1.00 0.00 420 TYR B O 10
ATOM 14039 N N . THR B 2 20 ? 1.189 -17.492 -4.829 1.00 0.00 421 THR B N 10
ATOM 14040 C CA . THR B 2 20 ? 1.338 -18.924 -5.029 1.00 0.00 421 THR B CA 10
ATOM 14041 C C . THR B 2 20 ? 2.712 -19.238 -5.625 1.00 0.00 421 THR B C 10
ATOM 14042 O O . THR B 2 20 ? 2.997 -18.873 -6.764 1.00 0.00 421 THR B O 10
ATOM 14053 N N . ALA B 2 21 ? 3.526 -19.913 -4.827 1.00 0.00 422 ALA B N 10
ATOM 14054 C CA . ALA B 2 21 ? 4.863 -20.281 -5.261 1.00 0.00 422 ALA B CA 10
ATOM 14055 C C . ALA B 2 21 ? 4.907 -21.784 -5.545 1.00 0.00 422 ALA B C 10
ATOM 14056 O O . ALA B 2 21 ? 4.700 -22.596 -4.645 1.00 0.00 422 ALA B O 10
ATOM 14063 N N . THR B 2 22 ? 5.178 -22.109 -6.801 1.00 0.00 423 THR B N 10
ATOM 14064 C CA . THR B 2 22 ? 5.251 -23.500 -7.215 1.00 0.00 423 THR B CA 10
ATOM 14065 C C . THR B 2 22 ? 6.662 -23.839 -7.699 1.00 0.00 423 THR B C 10
ATOM 14066 O O . THR B 2 22 ? 6.978 -23.665 -8.875 1.00 0.00 423 THR B O 10
ATOM 14077 N N . ASP B 2 23 ? 7.474 -24.317 -6.767 1.00 0.00 424 ASP B N 10
ATOM 14078 C CA . ASP B 2 23 ? 8.845 -24.681 -7.084 1.00 0.00 424 ASP B CA 10
ATOM 14079 C C . ASP B 2 23 ? 9.246 -25.905 -6.258 1.00 0.00 424 ASP B C 10
ATOM 14080 O O . ASP B 2 23 ? 8.416 -26.490 -5.564 1.00 0.00 424 ASP B O 10
ATOM 14089 N N . THR B 2 24 ? 10.520 -26.256 -6.360 1.00 0.00 425 THR B N 10
ATOM 14090 C CA . THR B 2 24 ? 11.042 -27.399 -5.631 1.00 0.00 425 THR B CA 10
ATOM 14091 C C . THR B 2 24 ? 11.678 -26.947 -4.315 1.00 0.00 425 THR B C 10
ATOM 14092 O O . THR B 2 24 ? 12.344 -27.732 -3.642 1.00 0.00 425 THR B O 10
ATOM 14103 N N . ASP B 2 25 ? 11.450 -25.684 -3.988 1.00 0.00 426 ASP B N 10
ATOM 14104 C CA . ASP B 2 25 ? 11.994 -25.118 -2.765 1.00 0.00 426 ASP B CA 10
ATOM 14105 C C . ASP B 2 25 ? 11.551 -23.658 -2.643 1.00 0.00 426 ASP B C 10
ATOM 14106 O O . ASP B 2 25 ? 12.377 -22.769 -2.446 1.00 0.00 426 ASP B O 10
ATOM 14115 N N . GLU B 2 26 ? 10.247 -23.457 -2.764 1.00 0.00 427 GLU B N 10
ATOM 14116 C CA . GLU B 2 26 ? 9.683 -22.121 -2.669 1.00 0.00 427 GLU B CA 10
ATOM 14117 C C . GLU B 2 26 ? 8.880 -21.974 -1.375 1.00 0.00 427 GLU B C 10
ATOM 14118 O O . GLU B 2 26 ? 8.658 -22.953 -0.663 1.00 0.00 427 GLU B O 10
ATOM 14130 N N . LEU B 2 27 ? 8.467 -20.744 -1.108 1.00 0.00 428 LEU B N 10
ATOM 14131 C CA . LEU B 2 27 ? 7.694 -20.457 0.088 1.00 0.00 428 LEU B CA 10
ATOM 14132 C C . LEU B 2 27 ? 6.363 -19.816 -0.312 1.00 0.00 428 LEU B C 10
ATOM 14133 O O . LEU B 2 27 ? 6.337 -18.698 -0.825 1.00 0.00 428 LEU B O 10
ATOM 14149 N N . GLN B 2 28 ? 5.290 -20.552 -0.063 1.00 0.00 429 GLN B N 10
ATOM 14150 C CA . GLN B 2 28 ? 3.959 -20.069 -0.389 1.00 0.00 429 GLN B CA 10
ATOM 14151 C C . GLN B 2 28 ? 3.464 -19.106 0.692 1.00 0.00 429 GLN B C 10
ATOM 14152 O O . GLN B 2 28 ? 3.625 -19.368 1.883 1.00 0.00 429 GLN B O 10
ATOM 14166 N N . LEU B 2 29 ? 2.871 -18.011 0.238 1.00 0.00 430 LEU B N 10
ATOM 14167 C CA . LEU B 2 29 ? 2.352 -17.008 1.151 1.00 0.00 430 LEU B CA 10
ATOM 14168 C C . LEU B 2 29 ? 0.885 -16.731 0.816 1.00 0.00 430 LEU B C 10
ATOM 14169 O O . LEU B 2 29 ? 0.506 -16.704 -0.354 1.00 0.00 430 LEU B O 10
ATOM 14185 N N . LYS B 2 30 ? 0.099 -16.531 1.864 1.00 0.00 431 LYS B N 10
ATOM 14186 C CA . LYS B 2 30 ? -1.318 -16.256 1.696 1.00 0.00 431 LYS B CA 10
ATOM 14187 C C . LYS B 2 30 ? -1.679 -14.979 2.457 1.00 0.00 431 LYS B C 10
ATOM 14188 O O . LYS B 2 30 ? -1.441 -14.881 3.660 1.00 0.00 431 LYS B O 10
ATOM 14207 N N . ALA B 2 31 ? -2.247 -14.032 1.725 1.00 0.00 432 ALA B N 10
ATOM 14208 C CA . ALA B 2 31 ? -2.644 -12.766 2.316 1.00 0.00 432 ALA B CA 10
ATOM 14209 C C . ALA B 2 31 ? -3.035 -12.991 3.778 1.00 0.00 432 ALA B C 10
ATOM 14210 O O . ALA B 2 31 ? -4.109 -13.519 4.062 1.00 0.00 432 ALA B O 10
ATOM 14217 N N . GLY B 2 32 ? -2.143 -12.579 4.667 1.00 0.00 433 GLY B N 10
ATOM 14218 C CA . GLY B 2 32 ? -2.383 -12.728 6.092 1.00 0.00 433 GLY B CA 10
ATOM 14219 C C . GLY B 2 32 ? -1.785 -14.035 6.615 1.00 0.00 433 GLY B C 10
ATOM 14220 O O . GLY B 2 32 ? -2.460 -14.800 7.303 1.00 0.00 433 GLY B O 10
ATOM 14224 N N . ASP B 2 33 ? -0.525 -14.253 6.268 1.00 0.00 434 ASP B N 10
ATOM 14225 C CA . ASP B 2 33 ? 0.172 -15.456 6.692 1.00 0.00 434 ASP B CA 10
ATOM 14226 C C . ASP B 2 33 ? 1.259 -15.081 7.701 1.00 0.00 434 ASP B C 10
ATOM 14227 O O . ASP B 2 33 ? 1.552 -13.902 7.895 1.00 0.00 434 ASP B O 10
ATOM 14236 N N . VAL B 2 34 ? 1.829 -16.107 8.317 1.00 0.00 435 VAL B N 10
ATOM 14237 C CA . VAL B 2 34 ? 2.878 -15.900 9.301 1.00 0.00 435 VAL B CA 10
ATOM 14238 C C . VAL B 2 34 ? 4.153 -16.606 8.836 1.00 0.00 435 VAL B C 10
ATOM 14239 O O . VAL B 2 34 ? 4.162 -17.823 8.653 1.00 0.00 435 VAL B O 10
ATOM 14252 N N . VAL B 2 35 ? 5.200 -15.813 8.658 1.00 0.00 436 VAL B N 10
ATOM 14253 C CA . VAL B 2 35 ? 6.478 -16.347 8.219 1.00 0.00 436 VAL B CA 10
ATOM 14254 C C . VAL B 2 35 ? 7.585 -15.826 9.137 1.00 0.00 436 VAL B C 10
ATOM 14255 O O . VAL B 2 35 ? 7.486 -14.722 9.670 1.00 0.00 436 VAL B O 10
ATOM 14268 N N . LEU B 2 36 ? 8.615 -16.645 9.293 1.00 0.00 437 LEU B N 10
ATOM 14269 C CA . LEU B 2 36 ? 9.740 -16.281 10.137 1.00 0.00 437 LEU B CA 10
ATOM 14270 C C . LEU B 2 36 ? 10.984 -16.088 9.268 1.00 0.00 437 LEU B C 10
ATOM 14271 O O . LEU B 2 36 ? 11.338 -16.966 8.482 1.00 0.00 437 LEU B O 10
ATOM 14287 N N . VAL B 2 37 ? 11.613 -14.934 9.437 1.00 0.00 438 VAL B N 10
ATOM 14288 C CA . VAL B 2 37 ? 12.810 -14.615 8.678 1.00 0.00 438 VAL B CA 10
ATOM 14289 C C . VAL B 2 37 ? 14.006 -15.346 9.290 1.00 0.00 438 VAL B C 10
ATOM 14290 O O . VAL B 2 37 ? 14.380 -15.085 10.432 1.00 0.00 438 VAL B O 10
ATOM 14303 N N . ILE B 2 38 ? 14.574 -16.248 8.502 1.00 0.00 439 ILE B N 10
ATOM 14304 C CA . ILE B 2 38 ? 15.721 -17.018 8.952 1.00 0.00 439 ILE B CA 10
ATOM 14305 C C . ILE B 2 38 ? 16.872 -16.838 7.960 1.00 0.00 439 ILE B C 10
ATOM 14306 O O . ILE B 2 38 ? 16.644 -16.559 6.784 1.00 0.00 439 ILE B O 10
ATOM 14322 N N . PRO B 2 39 ? 18.115 -17.010 8.485 1.00 0.00 440 PRO B N 10
ATOM 14323 C CA . PRO B 2 39 ? 19.302 -16.869 7.658 1.00 0.00 440 PRO B CA 10
ATOM 14324 C C . PRO B 2 39 ? 19.481 -18.084 6.745 1.00 0.00 440 PRO B C 10
ATOM 14325 O O . PRO B 2 39 ? 19.679 -19.200 7.223 1.00 0.00 440 PRO B O 10
ATOM 14336 N N . PHE B 2 40 ? 19.406 -17.825 5.448 1.00 0.00 441 PHE B N 10
ATOM 14337 C CA . PHE B 2 40 ? 19.557 -18.883 4.464 1.00 0.00 441 PHE B CA 10
ATOM 14338 C C . PHE B 2 40 ? 20.887 -19.618 4.649 1.00 0.00 441 PHE B C 10
ATOM 14339 O O . PHE B 2 40 ? 21.678 -19.267 5.522 1.00 0.00 441 PHE B O 10
ATOM 14356 N N . GLN B 2 41 ? 21.091 -20.625 3.812 1.00 0.00 442 GLN B N 10
ATOM 14357 C CA . GLN B 2 41 ? 22.310 -21.413 3.873 1.00 0.00 442 GLN B CA 10
ATOM 14358 C C . GLN B 2 41 ? 23.397 -20.777 3.004 1.00 0.00 442 GLN B C 10
ATOM 14359 O O . GLN B 2 41 ? 24.461 -21.361 2.808 1.00 0.00 442 GLN B O 10
ATOM 14373 N N . ASN B 2 42 ? 23.091 -19.588 2.506 1.00 0.00 443 ASN B N 10
ATOM 14374 C CA . ASN B 2 42 ? 24.029 -18.866 1.663 1.00 0.00 443 ASN B CA 10
ATOM 14375 C C . ASN B 2 42 ? 23.294 -17.731 0.946 1.00 0.00 443 ASN B C 10
ATOM 14376 O O . ASN B 2 42 ? 22.070 -17.754 0.831 1.00 0.00 443 ASN B O 10
ATOM 14387 N N . PRO B 2 43 ? 24.094 -16.740 0.469 1.00 0.00 444 PRO B N 10
ATOM 14388 C CA . PRO B 2 43 ? 23.533 -15.598 -0.233 1.00 0.00 444 PRO B CA 10
ATOM 14389 C C . PRO B 2 43 ? 23.106 -15.983 -1.651 1.00 0.00 444 PRO B C 10
ATOM 14390 O O . PRO B 2 43 ? 22.326 -15.272 -2.283 1.00 0.00 444 PRO B O 10
ATOM 14401 N N . GLU B 2 44 ? 23.636 -17.107 -2.110 1.00 0.00 445 GLU B N 10
ATOM 14402 C CA . GLU B 2 44 ? 23.320 -17.594 -3.442 1.00 0.00 445 GLU B CA 10
ATOM 14403 C C . GLU B 2 44 ? 21.895 -18.148 -3.480 1.00 0.00 445 GLU B C 10
ATOM 14404 O O . GLU B 2 44 ? 21.293 -18.251 -4.548 1.00 0.00 445 GLU B O 10
ATOM 14416 N N . GLU B 2 45 ? 21.395 -18.490 -2.301 1.00 0.00 446 GLU B N 10
ATOM 14417 C CA . GLU B 2 45 ? 20.051 -19.029 -2.186 1.00 0.00 446 GLU B CA 10
ATOM 14418 C C . GLU B 2 45 ? 19.036 -17.895 -2.023 1.00 0.00 446 GLU B C 10
ATOM 14419 O O . GLU B 2 45 ? 17.835 -18.142 -1.925 1.00 0.00 446 GLU B O 10
ATOM 14431 N N . GLN B 2 46 ? 19.557 -16.677 -1.997 1.00 0.00 447 GLN B N 10
ATOM 14432 C CA . GLN B 2 46 ? 18.711 -15.505 -1.848 1.00 0.00 447 GLN B CA 10
ATOM 14433 C C . GLN B 2 46 ? 18.449 -14.863 -3.212 1.00 0.00 447 GLN B C 10
ATOM 14434 O O . GLN B 2 46 ? 19.352 -14.769 -4.042 1.00 0.00 447 GLN B O 10
ATOM 14448 N N . ASP B 2 47 ? 17.209 -14.437 -3.401 1.00 0.00 448 ASP B N 10
ATOM 14449 C CA . ASP B 2 47 ? 16.817 -13.805 -4.649 1.00 0.00 448 ASP B CA 10
ATOM 14450 C C . ASP B 2 47 ? 16.591 -12.311 -4.411 1.00 0.00 448 ASP B C 10
ATOM 14451 O O . ASP B 2 47 ? 16.337 -11.890 -3.284 1.00 0.00 448 ASP B O 10
ATOM 14460 N N . GLU B 2 48 ? 16.690 -11.550 -5.491 1.00 0.00 449 GLU B N 10
ATOM 14461 C CA . GLU B 2 48 ? 16.500 -10.112 -5.414 1.00 0.00 449 GLU B CA 10
ATOM 14462 C C . GLU B 2 48 ? 15.025 -9.784 -5.172 1.00 0.00 449 GLU B C 10
ATOM 14463 O O . GLU B 2 48 ? 14.196 -9.939 -6.068 1.00 0.00 449 GLU B O 10
ATOM 14475 N N . GLY B 2 49 ? 14.743 -9.338 -3.957 1.00 0.00 450 GLY B N 10
ATOM 14476 C CA . GLY B 2 49 ? 13.383 -8.986 -3.586 1.00 0.00 450 GLY B CA 10
ATOM 14477 C C . GLY B 2 49 ? 12.713 -10.125 -2.814 1.00 0.00 450 GLY B C 10
ATOM 14478 O O . GLY B 2 49 ? 11.566 -10.000 -2.388 1.00 0.00 450 GLY B O 10
ATOM 14482 N N . TRP B 2 50 ? 13.459 -11.209 -2.657 1.00 0.00 451 TRP B N 10
ATOM 14483 C CA . TRP B 2 50 ? 12.952 -12.369 -1.944 1.00 0.00 451 TRP B CA 10
ATOM 14484 C C . TRP B 2 50 ? 14.073 -12.901 -1.049 1.00 0.00 451 TRP B C 10
ATOM 14485 O O . TRP B 2 50 ? 15.229 -12.961 -1.466 1.00 0.00 451 TRP B O 10
ATOM 14506 N N . LEU B 2 51 ? 13.692 -13.273 0.164 1.00 0.00 452 LEU B N 10
ATOM 14507 C CA . LEU B 2 51 ? 14.651 -13.799 1.120 1.00 0.00 452 LEU B CA 10
ATOM 14508 C C . LEU B 2 51 ? 14.197 -15.186 1.581 1.00 0.00 452 LEU B C 10
ATOM 14509 O O . LEU B 2 51 ? 13.086 -15.613 1.273 1.00 0.00 452 LEU B O 10
ATOM 14525 N N . MET B 2 52 ? 15.080 -15.850 2.313 1.00 0.00 453 MET B N 10
ATOM 14526 C CA . MET B 2 52 ? 14.784 -17.179 2.820 1.00 0.00 453 MET B CA 10
ATOM 14527 C C . MET B 2 52 ? 14.043 -17.103 4.157 1.00 0.00 453 MET B C 10
ATOM 14528 O O . MET B 2 52 ? 14.608 -16.670 5.160 1.00 0.00 453 MET B O 10
ATOM 14542 N N . GLY B 2 53 ? 12.789 -17.530 4.127 1.00 0.00 454 GLY B N 10
ATOM 14543 C CA . GLY B 2 53 ? 11.965 -17.515 5.324 1.00 0.00 454 GLY B CA 10
ATOM 14544 C C . GLY B 2 53 ? 11.198 -18.830 5.478 1.00 0.00 454 GLY B C 10
ATOM 14545 O O . GLY B 2 53 ? 11.225 -19.677 4.586 1.00 0.00 454 GLY B O 10
ATOM 14549 N N . VAL B 2 54 ? 10.532 -18.960 6.616 1.00 0.00 455 VAL B N 10
ATOM 14550 C CA . VAL B 2 54 ? 9.758 -20.157 6.897 1.00 0.00 455 VAL B CA 10
ATOM 14551 C C . VAL B 2 54 ? 8.381 -19.755 7.431 1.00 0.00 455 VAL B C 10
ATOM 14552 O O . VAL B 2 54 ? 8.255 -18.763 8.147 1.00 0.00 455 VAL B O 10
ATOM 14565 N N . LYS B 2 55 ? 7.385 -20.546 7.061 1.00 0.00 456 LYS B N 10
ATOM 14566 C CA . LYS B 2 55 ? 6.022 -20.284 7.493 1.00 0.00 456 LYS B CA 10
ATOM 14567 C C . LYS B 2 55 ? 5.826 -20.834 8.908 1.00 0.00 456 LYS B C 10
ATOM 14568 O O . LYS B 2 55 ? 6.600 -21.674 9.364 1.00 0.00 456 LYS B O 10
ATOM 14587 N N . GLU B 2 56 ? 4.787 -20.337 9.562 1.00 0.00 457 GLU B N 10
ATOM 14588 C CA . GLU B 2 56 ? 4.479 -20.768 10.915 1.00 0.00 457 GLU B CA 10
ATOM 14589 C C . GLU B 2 56 ? 4.259 -22.281 10.954 1.00 0.00 457 GLU B C 10
ATOM 14590 O O . GLU B 2 56 ? 4.740 -22.960 11.860 1.00 0.00 457 GLU B O 10
ATOM 14602 N N . SER B 2 57 ? 3.532 -22.767 9.958 1.00 0.00 458 SER B N 10
ATOM 14603 C CA . SER B 2 57 ? 3.242 -24.187 9.866 1.00 0.00 458 SER B CA 10
ATOM 14604 C C . SER B 2 57 ? 4.542 -24.977 9.696 1.00 0.00 458 SER B C 10
ATOM 14605 O O . SER B 2 57 ? 4.717 -26.030 10.306 1.00 0.00 458 SER B O 10
ATOM 14613 N N . ASP B 2 58 ? 5.420 -24.436 8.864 1.00 0.00 459 ASP B N 10
ATOM 14614 C CA . ASP B 2 58 ? 6.698 -25.077 8.606 1.00 0.00 459 ASP B CA 10
ATOM 14615 C C . ASP B 2 58 ? 7.510 -25.125 9.902 1.00 0.00 459 ASP B C 10
ATOM 14616 O O . ASP B 2 58 ? 8.275 -26.063 10.126 1.00 0.00 459 ASP B O 10
ATOM 14625 N N . TRP B 2 59 ? 7.317 -24.103 10.723 1.00 0.00 460 TRP B N 10
ATOM 14626 C CA . TRP B 2 59 ? 8.021 -24.017 11.990 1.00 0.00 460 TRP B CA 10
ATOM 14627 C C . TRP B 2 59 ? 7.811 -25.335 12.739 1.00 0.00 460 TRP B C 10
ATOM 14628 O O . TRP B 2 59 ? 8.764 -25.926 13.243 1.00 0.00 460 TRP B O 10
ATOM 14649 N N . ASN B 2 60 ? 6.556 -25.757 12.787 1.00 0.00 461 ASN B N 10
ATOM 14650 C CA . ASN B 2 60 ? 6.208 -26.994 13.465 1.00 0.00 461 ASN B CA 10
ATOM 14651 C C . ASN B 2 60 ? 7.064 -28.134 12.909 1.00 0.00 461 ASN B C 10
ATOM 14652 O O . ASN B 2 60 ? 7.311 -29.122 13.598 1.00 0.00 461 ASN B O 10
ATOM 14663 N N . GLN B 2 61 ? 7.493 -27.958 11.668 1.00 0.00 462 GLN B N 10
ATOM 14664 C CA . GLN B 2 61 ? 8.315 -28.959 11.011 1.00 0.00 462 GLN B CA 10
ATOM 14665 C C . GLN B 2 61 ? 9.795 -28.585 11.119 1.00 0.00 462 GLN B C 10
ATOM 14666 O O . GLN B 2 61 ? 10.625 -29.101 10.372 1.00 0.00 462 GLN B O 10
ATOM 14680 N N . HIS B 2 62 ? 10.080 -27.692 12.055 1.00 0.00 463 HIS B N 10
ATOM 14681 C CA . HIS B 2 62 ? 11.445 -27.243 12.270 1.00 0.00 463 HIS B CA 10
ATOM 14682 C C . HIS B 2 62 ? 12.386 -28.449 12.284 1.00 0.00 463 HIS B C 10
ATOM 14683 O O . HIS B 2 62 ? 13.580 -28.312 12.023 1.00 0.00 463 HIS B O 10
ATOM 14697 N N . LYS B 2 63 ? 11.812 -29.603 12.592 1.00 0.00 464 LYS B N 10
ATOM 14698 C CA . LYS B 2 63 ? 12.585 -30.832 12.644 1.00 0.00 464 LYS B CA 10
ATOM 14699 C C . LYS B 2 63 ? 13.254 -31.066 11.288 1.00 0.00 464 LYS B C 10
ATOM 14700 O O . LYS B 2 63 ? 14.329 -31.659 11.217 1.00 0.00 464 LYS B O 10
ATOM 14719 N N . LYS B 2 64 ? 12.590 -30.589 10.246 1.00 0.00 465 LYS B N 10
ATOM 14720 C CA . LYS B 2 64 ? 13.107 -30.739 8.897 1.00 0.00 465 LYS B CA 10
ATOM 14721 C C . LYS B 2 64 ? 12.962 -29.412 8.149 1.00 0.00 465 LYS B C 10
ATOM 14722 O O . LYS B 2 64 ? 12.424 -29.373 7.044 1.00 0.00 465 LYS B O 10
ATOM 14741 N N . LEU B 2 65 ? 13.452 -28.356 8.782 1.00 0.00 466 LEU B N 10
ATOM 14742 C CA . LEU B 2 65 ? 13.385 -27.031 8.191 1.00 0.00 466 LEU B CA 10
ATOM 14743 C C . LEU B 2 65 ? 14.317 -26.970 6.979 1.00 0.00 466 LEU B C 10
ATOM 14744 O O . LEU B 2 65 ? 14.059 -26.232 6.029 1.00 0.00 466 LEU B O 10
ATOM 14760 N N . GLU B 2 66 ? 15.381 -27.755 7.051 1.00 0.00 467 GLU B N 10
ATOM 14761 C CA . GLU B 2 66 ? 16.353 -27.800 5.972 1.00 0.00 467 GLU B CA 10
ATOM 14762 C C . GLU B 2 66 ? 15.655 -28.082 4.640 1.00 0.00 467 GLU B C 10
ATOM 14763 O O . GLU B 2 66 ? 16.092 -27.606 3.593 1.00 0.00 467 GLU B O 10
ATOM 14775 N N . LYS B 2 67 ? 14.582 -28.854 4.723 1.00 0.00 468 LYS B N 10
ATOM 14776 C CA . LYS B 2 67 ? 13.819 -29.205 3.537 1.00 0.00 468 LYS B CA 10
ATOM 14777 C C . LYS B 2 67 ? 12.468 -28.487 3.573 1.00 0.00 468 LYS B C 10
ATOM 14778 O O . LYS B 2 67 ? 11.595 -28.759 2.751 1.00 0.00 468 LYS B O 10
ATOM 14797 N N . CYS B 2 68 ? 12.339 -27.585 4.535 1.00 0.00 469 CYS B N 10
ATOM 14798 C CA . CYS B 2 68 ? 11.109 -26.827 4.690 1.00 0.00 469 CYS B CA 10
ATOM 14799 C C . CYS B 2 68 ? 11.381 -25.380 4.272 1.00 0.00 469 CYS B C 10
ATOM 14800 O O . CYS B 2 68 ? 10.457 -24.647 3.924 1.00 0.00 469 CYS B O 10
ATOM 14808 N N . ARG B 2 69 ? 12.654 -25.013 4.320 1.00 0.00 470 ARG B N 10
ATOM 14809 C CA . ARG B 2 69 ? 13.059 -23.668 3.951 1.00 0.00 470 ARG B CA 10
ATOM 14810 C C . ARG B 2 69 ? 12.498 -23.303 2.575 1.00 0.00 470 ARG B C 10
ATOM 14811 O O . ARG B 2 69 ? 12.253 -24.180 1.749 1.00 0.00 470 ARG B O 10
ATOM 14832 N N . GLY B 2 70 ? 12.311 -22.007 2.373 1.00 0.00 471 GLY B N 10
ATOM 14833 C CA . GLY B 2 70 ? 11.781 -21.516 1.112 1.00 0.00 471 GLY B CA 10
ATOM 14834 C C . GLY B 2 70 ? 12.149 -20.046 0.899 1.00 0.00 471 GLY B C 10
ATOM 14835 O O . GLY B 2 70 ? 12.831 -19.446 1.728 1.00 0.00 471 GLY B O 10
ATOM 14839 N N . VAL B 2 71 ? 11.679 -19.508 -0.218 1.00 0.00 472 VAL B N 10
ATOM 14840 C CA . VAL B 2 71 ? 11.950 -18.119 -0.550 1.00 0.00 472 VAL B CA 10
ATOM 14841 C C . VAL B 2 71 ? 10.625 -17.378 -0.741 1.00 0.00 472 VAL B C 10
ATOM 14842 O O . VAL B 2 71 ? 9.666 -17.939 -1.268 1.00 0.00 472 VAL B O 10
ATOM 14855 N N . PHE B 2 72 ? 10.615 -16.128 -0.302 1.00 0.00 473 PHE B N 10
ATOM 14856 C CA . PHE B 2 72 ? 9.425 -15.303 -0.420 1.00 0.00 473 PHE B CA 10
ATOM 14857 C C . PHE B 2 72 ? 9.793 -13.826 -0.569 1.00 0.00 473 PHE B C 10
ATOM 14858 O O . PHE B 2 72 ? 10.823 -13.385 -0.062 1.00 0.00 473 PHE B O 10
ATOM 14875 N N . PRO B 2 73 ? 8.909 -13.082 -1.287 1.00 0.00 474 PRO B N 10
ATOM 14876 C CA . PRO B 2 73 ? 9.131 -11.664 -1.509 1.00 0.00 474 PRO B CA 10
ATOM 14877 C C . PRO B 2 73 ? 8.835 -10.857 -0.243 1.00 0.00 474 PRO B C 10
ATOM 14878 O O . PRO B 2 73 ? 7.707 -10.854 0.246 1.00 0.00 474 PRO B O 10
ATOM 14889 N N . GLU B 2 74 ? 9.869 -10.192 0.251 1.00 0.00 475 GLU B N 10
ATOM 14890 C CA . GLU B 2 74 ? 9.734 -9.384 1.451 1.00 0.00 475 GLU B CA 10
ATOM 14891 C C . GLU B 2 74 ? 8.895 -8.138 1.160 1.00 0.00 475 GLU B C 10
ATOM 14892 O O . GLU B 2 74 ? 8.187 -7.644 2.036 1.00 0.00 475 GLU B O 10
ATOM 14904 N N . ASN B 2 75 ? 9.002 -7.666 -0.073 1.00 0.00 476 ASN B N 10
ATOM 14905 C CA . ASN B 2 75 ? 8.262 -6.487 -0.490 1.00 0.00 476 ASN B CA 10
ATOM 14906 C C . ASN B 2 75 ? 6.773 -6.830 -0.579 1.00 0.00 476 ASN B C 10
ATOM 14907 O O . ASN B 2 75 ? 5.942 -5.950 -0.798 1.00 0.00 476 ASN B O 10
ATOM 14918 N N . PHE B 2 76 ? 6.482 -8.110 -0.405 1.00 0.00 477 PHE B N 10
ATOM 14919 C CA . PHE B 2 76 ? 5.108 -8.580 -0.462 1.00 0.00 477 PHE B CA 10
ATOM 14920 C C . PHE B 2 76 ? 4.620 -9.018 0.920 1.00 0.00 477 PHE B C 10
ATOM 14921 O O . PHE B 2 76 ? 3.480 -9.456 1.070 1.00 0.00 477 PHE B O 10
ATOM 14938 N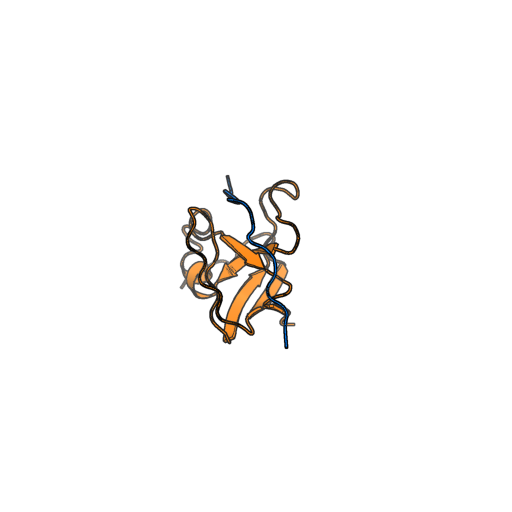 N . THR B 2 77 ? 5.506 -8.883 1.896 1.00 0.00 478 THR B N 10
ATOM 14939 C CA . THR B 2 77 ? 5.180 -9.258 3.261 1.00 0.00 478 THR B CA 10
ATOM 14940 C C . THR B 2 77 ? 5.446 -8.089 4.213 1.00 0.00 478 THR B C 10
ATOM 14941 O O . THR B 2 77 ? 5.993 -7.065 3.806 1.00 0.00 478 THR B O 10
ATOM 14952 N N . GLU B 2 78 ? 5.047 -8.282 5.461 1.00 0.00 479 GLU B N 10
ATOM 14953 C CA . GLU B 2 78 ? 5.236 -7.258 6.474 1.00 0.00 479 GLU B CA 10
ATOM 14954 C C . GLU B 2 78 ? 6.057 -7.810 7.641 1.00 0.00 479 GLU B C 10
ATOM 14955 O O . GLU B 2 78 ? 5.944 -8.987 7.982 1.00 0.00 479 GLU B O 10
ATOM 14967 N N . ARG B 2 79 ? 6.865 -6.935 8.221 1.00 0.00 480 ARG B N 10
ATOM 14968 C CA . ARG B 2 79 ? 7.704 -7.320 9.343 1.00 0.00 480 ARG B CA 10
ATOM 14969 C C . ARG B 2 79 ? 6.945 -7.140 10.660 1.00 0.00 480 ARG B C 10
ATOM 14970 O O . ARG B 2 79 ? 6.429 -6.059 10.940 1.00 0.00 480 ARG B O 10
ATOM 14991 N N . VAL B 2 80 ? 6.902 -8.214 11.434 1.00 0.00 481 VAL B N 10
ATOM 14992 C CA . VAL B 2 80 ? 6.215 -8.188 12.714 1.00 0.00 481 VAL B CA 10
ATOM 14993 C C . VAL B 2 80 ? 7.244 -8.041 13.837 1.00 0.00 481 VAL B C 10
ATOM 14994 O O . VAL B 2 80 ? 8.232 -8.773 13.878 1.00 0.00 481 VAL B O 10
ATOM 15007 N N . PRO B 2 81 ? 6.969 -7.066 14.744 1.00 0.00 482 PRO B N 10
ATOM 15008 C CA . PRO B 2 81 ? 7.860 -6.813 15.864 1.00 0.00 482 PRO B CA 10
ATOM 15009 C C . PRO B 2 81 ? 7.716 -7.897 16.934 1.00 0.00 482 PRO B C 10
ATOM 15010 O O . PRO B 2 81 ? 6.643 -8.476 17.097 1.00 0.00 482 PRO B O 10
ATOM 15021 N N . LEU A 1 1 ? 1.325 0.000 0.000 1.00 0.00 55 LEU A N 11
ATOM 15022 C CA . LEU A 1 1 ? 2.073 0.000 -1.245 1.00 0.00 55 LEU A CA 11
ATOM 15023 C C . LEU A 1 1 ? 2.956 -1.248 -1.305 1.00 0.00 55 LEU A C 11
ATOM 15024 O O . LEU A 1 1 ? 3.808 -1.452 -0.442 1.00 0.00 55 LEU A O 11
ATOM 15040 N N . LEU A 1 2 ? 2.721 -2.052 -2.332 1.00 0.00 56 LEU A N 11
ATOM 15041 C CA . LEU A 1 2 ? 3.484 -3.275 -2.516 1.00 0.00 56 LEU A CA 11
ATOM 15042 C C . LEU A 1 2 ? 4.305 -3.171 -3.803 1.00 0.00 56 LEU A C 11
ATOM 15043 O O . LEU A 1 2 ? 3.812 -3.485 -4.885 1.00 0.00 56 LEU A O 11
ATOM 15059 N N . PRO A 1 3 ? 5.576 -2.717 -3.638 1.00 0.00 57 PRO A N 11
ATOM 15060 C CA . PRO A 1 3 ? 6.470 -2.567 -4.774 1.00 0.00 57 PRO A CA 11
ATOM 15061 C C . PRO A 1 3 ? 6.981 -3.928 -5.253 1.00 0.00 57 PRO A C 11
ATOM 15062 O O . PRO A 1 3 ? 7.285 -4.801 -4.442 1.00 0.00 57 PRO A O 11
ATOM 15073 N N . THR A 1 4 ? 7.059 -4.065 -6.568 1.00 0.00 58 THR A N 11
ATOM 15074 C CA . THR A 1 4 ? 7.526 -5.305 -7.165 1.00 0.00 58 THR A CA 11
ATOM 15075 C C . THR A 1 4 ? 9.008 -5.521 -6.854 1.00 0.00 58 THR A C 11
ATOM 15076 O O . THR A 1 4 ? 9.822 -4.616 -7.033 1.00 0.00 58 THR A O 11
ATOM 15087 N N . PRO A 1 5 ? 9.322 -6.757 -6.381 1.00 0.00 59 PRO A N 11
ATOM 15088 C CA . PRO A 1 5 ? 10.692 -7.104 -6.045 1.00 0.00 59 PRO A CA 11
ATOM 15089 C C . PRO A 1 5 ? 11.524 -7.338 -7.308 1.00 0.00 59 PRO A C 11
ATOM 15090 O O . PRO A 1 5 ? 10.983 -7.392 -8.411 1.00 0.00 59 PRO A O 11
ATOM 15101 N N . PRO A 1 6 ? 12.861 -7.474 -7.098 1.00 0.00 60 PRO A N 11
ATOM 15102 C CA . PRO A 1 6 ? 13.773 -7.701 -8.206 1.00 0.00 60 PRO A CA 11
ATOM 15103 C C . PRO A 1 6 ? 13.671 -9.142 -8.713 1.00 0.00 60 PRO A C 11
ATOM 15104 O O . PRO A 1 6 ? 13.172 -10.018 -8.009 1.00 0.00 60 PRO A O 11
ATOM 15115 N N . LEU A 1 7 ? 14.153 -9.342 -9.931 1.00 0.00 61 LEU A N 11
ATOM 15116 C CA . LEU A 1 7 ? 14.122 -10.660 -10.541 1.00 0.00 61 LEU A CA 11
ATOM 15117 C C . LEU A 1 7 ? 14.922 -11.636 -9.675 1.00 0.00 61 LEU A C 11
ATOM 15118 O O . LEU A 1 7 ? 16.069 -11.364 -9.325 1.00 0.00 61 LEU A O 11
ATOM 15134 N N . SER A 1 8 ? 14.284 -12.753 -9.355 1.00 0.00 62 SER A N 11
ATOM 15135 C CA . SER A 1 8 ? 14.922 -13.771 -8.538 1.00 0.00 62 SER A CA 11
ATOM 15136 C C . SER A 1 8 ? 15.601 -14.810 -9.432 1.00 0.00 62 SER A C 11
ATOM 15137 O O . SER A 1 8 ? 15.257 -14.945 -10.605 1.00 0.00 62 SER A O 11
ATOM 15145 N N . PRO A 1 9 ? 16.579 -15.537 -8.828 1.00 0.00 63 PRO A N 11
ATOM 15146 C CA . PRO A 1 9 ? 17.309 -16.560 -9.556 1.00 0.00 63 PRO A CA 11
ATOM 15147 C C . PRO A 1 9 ? 16.451 -17.812 -9.752 1.00 0.00 63 PRO A C 11
ATOM 15148 O O . PRO A 1 9 ? 15.356 -17.910 -9.201 1.00 0.00 63 PRO A O 11
ATOM 15159 N N . SER A 1 10 ? 16.982 -18.737 -10.538 1.00 0.00 64 SER A N 11
ATOM 15160 C CA . SER A 1 10 ? 16.279 -19.979 -10.813 1.00 0.00 64 SER A CA 11
ATOM 15161 C C . SER A 1 10 ? 16.289 -20.872 -9.571 1.00 0.00 64 SER A C 11
ATOM 15162 O O . SER A 1 10 ? 17.203 -21.675 -9.387 1.00 0.00 64 SER A O 11
ATOM 15170 N N . ARG A 1 11 ? 15.263 -20.703 -8.751 1.00 0.00 65 ARG A N 11
ATOM 15171 C CA . ARG A 1 11 ? 15.143 -21.483 -7.531 1.00 0.00 65 ARG A CA 11
ATOM 15172 C C . ARG A 1 11 ? 14.602 -22.879 -7.845 1.00 0.00 65 ARG A C 11
ATOM 15173 O O . ARG A 1 11 ? 13.411 -23.140 -7.678 1.00 0.00 65 ARG A O 11
ATOM 15194 N N . ARG A 1 12 ? 15.502 -23.741 -8.294 1.00 0.00 66 ARG A N 11
ATOM 15195 C CA . ARG A 1 12 ? 15.131 -25.104 -8.632 1.00 0.00 66 ARG A CA 11
ATOM 15196 C C . ARG A 1 12 ? 15.881 -26.096 -7.740 1.00 0.00 66 ARG A C 11
ATOM 15197 O O . ARG A 1 12 ? 16.926 -26.617 -8.127 1.00 0.00 66 ARG A O 11
ATOM 15218 N N . SER A 1 13 ? 15.318 -26.327 -6.563 1.00 0.00 67 SER A N 11
ATOM 15219 C CA . SER A 1 13 ? 15.920 -27.248 -5.614 1.00 0.00 67 SER A CA 11
ATOM 15220 C C . SER A 1 13 ? 17.349 -26.808 -5.292 1.00 0.00 67 SER A C 11
ATOM 15221 O O . SER A 1 13 ? 17.806 -25.770 -5.770 1.00 0.00 67 SER A O 11
ATOM 15229 N N . GLY A 1 14 ? 18.016 -27.618 -4.483 1.00 0.00 68 GLY A N 11
ATOM 15230 C CA . GLY A 1 14 ? 19.384 -27.325 -4.091 1.00 0.00 68 GLY A CA 11
ATOM 15231 C C . GLY A 1 14 ? 20.379 -27.903 -5.100 1.00 0.00 68 GLY A C 11
ATOM 15232 O O . GLY A 1 14 ? 20.005 -28.701 -5.958 1.00 0.00 68 GLY A O 11
ATOM 15236 N N . GLY B 2 1 ? -10.125 -32.564 -7.551 1.00 0.00 402 GLY B N 11
ATOM 15237 C CA . GLY B 2 1 ? -9.079 -31.958 -6.745 1.00 0.00 402 GLY B CA 11
ATOM 15238 C C . GLY B 2 1 ? -8.500 -32.965 -5.750 1.00 0.00 402 GLY B C 11
ATOM 15239 O O . GLY B 2 1 ? -8.758 -34.163 -5.854 1.00 0.00 402 GLY B O 11
ATOM 15243 N N . ARG B 2 2 ? -7.729 -32.442 -4.808 1.00 0.00 403 ARG B N 11
ATOM 15244 C CA . ARG B 2 2 ? -7.112 -33.281 -3.795 1.00 0.00 403 ARG B CA 11
ATOM 15245 C C . ARG B 2 2 ? -7.803 -33.079 -2.445 1.00 0.00 403 ARG B C 11
ATOM 15246 O O . ARG B 2 2 ? -8.210 -31.967 -2.112 1.00 0.00 403 ARG B O 11
ATOM 15267 N N . LEU B 2 3 ? -7.915 -34.172 -1.704 1.00 0.00 404 LEU B N 11
ATOM 15268 C CA . LEU B 2 3 ? -8.550 -34.129 -0.398 1.00 0.00 404 LEU B CA 11
ATOM 15269 C C . LEU B 2 3 ? -7.473 -34.020 0.684 1.00 0.00 404 LEU B C 11
ATOM 15270 O O . LEU B 2 3 ? -7.672 -33.351 1.697 1.00 0.00 404 LEU B O 11
ATOM 15286 N N . ASP B 2 4 ? -6.357 -34.689 0.433 1.00 0.00 405 ASP B N 11
ATOM 15287 C CA . ASP B 2 4 ? -5.250 -34.676 1.373 1.00 0.00 405 ASP B CA 11
ATOM 15288 C C . ASP B 2 4 ? -4.566 -33.308 1.331 1.00 0.00 405 ASP B C 11
ATOM 15289 O O . ASP B 2 4 ? -4.653 -32.597 0.331 1.00 0.00 405 ASP B O 11
ATOM 15298 N N . LEU B 2 5 ? -3.901 -32.981 2.429 1.00 0.00 406 LEU B N 11
ATOM 15299 C CA . LEU B 2 5 ? -3.203 -31.710 2.531 1.00 0.00 406 LEU B CA 11
ATOM 15300 C C . LEU B 2 5 ? -1.699 -31.945 2.379 1.00 0.00 406 LEU B C 11
ATOM 15301 O O . LEU B 2 5 ? -1.214 -33.052 2.610 1.00 0.00 406 LEU B O 11
ATOM 15317 N N . PRO B 2 6 ? -0.984 -30.858 1.983 1.00 0.00 407 PRO B N 11
ATOM 15318 C CA . PRO B 2 6 ? 0.455 -30.936 1.799 1.00 0.00 407 PRO B CA 11
ATOM 15319 C C . PRO B 2 6 ? 1.180 -30.965 3.146 1.00 0.00 407 PRO B C 11
ATOM 15320 O O . PRO B 2 6 ? 0.851 -30.196 4.048 1.00 0.00 407 PRO B O 11
ATOM 15331 N N . PRO B 2 7 ? 2.178 -31.883 3.242 1.00 0.00 408 PRO B N 11
ATOM 15332 C CA . PRO B 2 7 ? 2.953 -32.022 4.463 1.00 0.00 408 PRO B CA 11
ATOM 15333 C C . PRO B 2 7 ? 3.950 -30.872 4.614 1.00 0.00 408 PRO B C 11
ATOM 15334 O O . PRO B 2 7 ? 4.625 -30.501 3.655 1.00 0.00 408 PRO B O 11
ATOM 15345 N N . GLY B 2 8 ? 4.010 -30.339 5.826 1.00 0.00 409 GLY B N 11
ATOM 15346 C CA . GLY B 2 8 ? 4.914 -29.238 6.114 1.00 0.00 409 GLY B CA 11
ATOM 15347 C C . GLY B 2 8 ? 4.211 -27.891 5.935 1.00 0.00 409 GLY B C 11
ATOM 15348 O O . GLY B 2 8 ? 4.622 -26.889 6.520 1.00 0.00 409 GLY B O 11
ATOM 15352 N N . PHE B 2 9 ? 3.164 -27.909 5.124 1.00 0.00 410 PHE B N 11
ATOM 15353 C CA . PHE B 2 9 ? 2.400 -26.701 4.860 1.00 0.00 410 PHE B CA 11
ATOM 15354 C C . PHE B 2 9 ? 2.307 -25.827 6.113 1.00 0.00 410 PHE B C 11
ATOM 15355 O O . PHE B 2 9 ? 2.303 -26.338 7.232 1.00 0.00 410 PHE B O 11
ATOM 15372 N N . MET B 2 10 ? 2.235 -24.524 5.882 1.00 0.00 411 MET B N 11
ATOM 15373 C CA . MET B 2 10 ? 2.141 -23.574 6.978 1.00 0.00 411 MET B CA 11
ATOM 15374 C C . MET B 2 10 ? 0.771 -22.893 6.996 1.00 0.00 411 MET B C 11
ATOM 15375 O O . MET B 2 10 ? -0.037 -23.140 7.890 1.00 0.00 411 MET B O 11
ATOM 15389 N N . PHE B 2 11 ? 0.552 -22.048 6.000 1.00 0.00 412 PHE B N 11
ATOM 15390 C CA . PHE B 2 11 ? -0.705 -21.328 5.891 1.00 0.00 412 PHE B CA 11
ATOM 15391 C C . PHE B 2 11 ? -0.992 -20.940 4.439 1.00 0.00 412 PHE B C 11
ATOM 15392 O O . PHE B 2 11 ? -0.206 -21.248 3.544 1.00 0.00 412 PHE B O 11
ATOM 15409 N N . LYS B 2 12 ? -2.119 -20.270 4.251 1.00 0.00 413 LYS B N 11
ATOM 15410 C CA . LYS B 2 12 ? -2.519 -19.837 2.922 1.00 0.00 413 LYS B CA 11
ATOM 15411 C C . LYS B 2 12 ? -2.206 -18.349 2.760 1.00 0.00 413 LYS B C 11
ATOM 15412 O O . LYS B 2 12 ? -2.188 -17.604 3.738 1.00 0.00 413 LYS B O 11
ATOM 15431 N N . VAL B 2 13 ? -1.967 -17.959 1.516 1.00 0.00 414 VAL B N 11
ATOM 15432 C CA . VAL B 2 13 ? -1.653 -16.573 1.213 1.00 0.00 414 VAL B CA 11
ATOM 15433 C C . VAL B 2 13 ? -2.536 -16.096 0.058 1.00 0.00 414 VAL B C 11
ATOM 15434 O O . VAL B 2 13 ? -3.161 -16.906 -0.626 1.00 0.00 414 VAL B O 11
ATOM 15447 N N . GLN B 2 14 ? -2.560 -14.784 -0.124 1.00 0.00 415 GLN B N 11
ATOM 15448 C CA . GLN B 2 14 ? -3.355 -14.190 -1.185 1.00 0.00 415 GLN B CA 11
ATOM 15449 C C . GLN B 2 14 ? -2.544 -13.124 -1.923 1.00 0.00 415 GLN B C 11
ATOM 15450 O O . GLN B 2 14 ? -2.057 -12.174 -1.311 1.00 0.00 415 GLN B O 11
ATOM 15464 N N . ALA B 2 15 ? -2.423 -13.315 -3.229 1.00 0.00 416 ALA B N 11
ATOM 15465 C CA . ALA B 2 15 ? -1.679 -12.382 -4.057 1.00 0.00 416 ALA B CA 11
ATOM 15466 C C . ALA B 2 15 ? -2.453 -11.066 -4.157 1.00 0.00 416 ALA B C 11
ATOM 15467 O O . ALA B 2 15 ? -3.680 -11.069 -4.245 1.00 0.00 416 ALA B O 11
ATOM 15474 N N . GLN B 2 16 ? -1.705 -9.973 -4.139 1.00 0.00 417 GLN B N 11
ATOM 15475 C CA . GLN B 2 16 ? -2.305 -8.653 -4.226 1.00 0.00 417 GLN B CA 11
ATOM 15476 C C . GLN B 2 16 ? -1.908 -7.975 -5.539 1.00 0.00 417 GLN B C 11
ATOM 15477 O O . GLN B 2 16 ? -2.346 -6.861 -5.824 1.00 0.00 417 GLN B O 11
ATOM 15491 N N . HIS B 2 17 ? -1.082 -8.675 -6.303 1.00 0.00 418 HIS B N 11
ATOM 15492 C CA . HIS B 2 17 ? -0.621 -8.154 -7.579 1.00 0.00 418 HIS B CA 11
ATOM 15493 C C . HIS B 2 17 ? -0.504 -9.298 -8.588 1.00 0.00 418 HIS B C 11
ATOM 15494 O O . HIS B 2 17 ? -0.591 -10.468 -8.218 1.00 0.00 418 HIS B O 11
ATOM 15508 N N . ASP B 2 18 ? -0.309 -8.921 -9.842 1.00 0.00 419 ASP B N 11
ATOM 15509 C CA . ASP B 2 18 ? -0.178 -9.901 -10.907 1.00 0.00 419 ASP B CA 11
ATOM 15510 C C . ASP B 2 18 ? 1.257 -9.883 -11.438 1.00 0.00 419 ASP B C 11
ATOM 15511 O O . ASP B 2 18 ? 1.637 -8.978 -12.179 1.00 0.00 419 ASP B O 11
ATOM 15520 N N . TYR B 2 19 ? 2.014 -10.894 -11.038 1.00 0.00 420 TYR B N 11
ATOM 15521 C CA . TYR B 2 19 ? 3.399 -11.006 -11.463 1.00 0.00 420 TYR B CA 11
ATOM 15522 C C . TYR B 2 19 ? 3.612 -12.261 -12.311 1.00 0.00 420 TYR B C 11
ATOM 15523 O O . TYR B 2 19 ? 3.290 -13.367 -11.881 1.00 0.00 420 TYR B O 11
ATOM 15541 N N . THR B 2 20 ? 4.155 -12.047 -13.501 1.00 0.00 421 THR B N 11
ATOM 15542 C CA . THR B 2 20 ? 4.417 -13.148 -14.413 1.00 0.00 421 THR B CA 11
ATOM 15543 C C . THR B 2 20 ? 5.793 -13.755 -14.135 1.00 0.00 421 THR B C 11
ATOM 15544 O O . THR B 2 20 ? 6.816 -13.106 -14.349 1.00 0.00 421 THR B O 11
ATOM 15555 N N . ALA B 2 21 ? 5.775 -14.993 -13.663 1.00 0.00 422 ALA B N 11
ATOM 15556 C CA . ALA B 2 21 ? 7.009 -15.694 -13.354 1.00 0.00 422 ALA B CA 11
ATOM 15557 C C . ALA B 2 21 ? 7.184 -16.862 -14.328 1.00 0.00 422 ALA B C 11
ATOM 15558 O O . ALA B 2 21 ? 6.381 -17.794 -14.336 1.00 0.00 422 ALA B O 11
ATOM 15565 N N . THR B 2 22 ? 8.239 -16.773 -15.124 1.00 0.00 423 THR B N 11
ATOM 15566 C CA . THR B 2 22 ?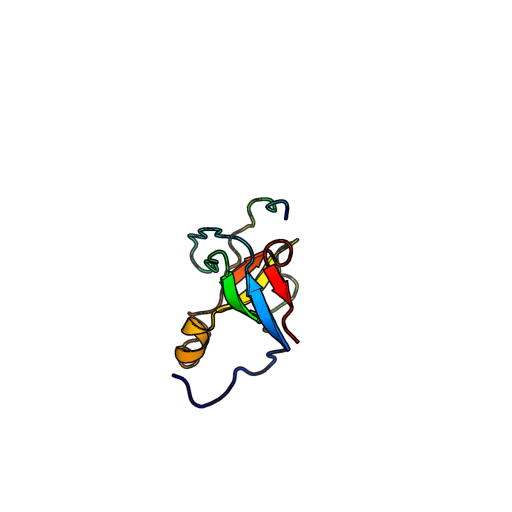 8.529 -17.810 -16.100 1.00 0.00 423 THR B CA 11
ATOM 15567 C C . THR B 2 22 ? 9.903 -18.426 -15.830 1.00 0.00 423 THR B C 11
ATOM 15568 O O . THR B 2 22 ? 10.919 -17.916 -16.298 1.00 0.00 423 THR B O 11
ATOM 15579 N N . ASP B 2 23 ? 9.889 -19.516 -15.076 1.00 0.00 424 ASP B N 11
ATOM 15580 C CA . ASP B 2 23 ? 11.122 -20.207 -14.737 1.00 0.00 424 ASP B CA 11
ATOM 15581 C C . ASP B 2 23 ? 10.872 -21.716 -14.737 1.00 0.00 424 ASP B C 11
ATOM 15582 O O . ASP B 2 23 ? 9.781 -22.168 -15.083 1.00 0.00 424 ASP B O 11
ATOM 15591 N N . THR B 2 24 ? 11.900 -22.454 -14.345 1.00 0.00 425 THR B N 11
ATOM 15592 C CA . THR B 2 24 ? 11.805 -23.903 -14.295 1.00 0.00 425 THR B CA 11
ATOM 15593 C C . THR B 2 24 ? 11.275 -24.356 -12.933 1.00 0.00 425 THR B C 11
ATOM 15594 O O . THR B 2 24 ? 11.039 -25.544 -12.719 1.00 0.00 425 THR B O 11
ATOM 15605 N N . ASP B 2 25 ? 11.105 -23.386 -12.047 1.00 0.00 426 ASP B N 11
ATOM 15606 C CA . ASP B 2 25 ? 10.610 -23.670 -10.711 1.00 0.00 426 ASP B CA 11
ATOM 15607 C C . ASP B 2 25 ? 10.034 -22.390 -10.102 1.00 0.00 426 ASP B C 11
ATOM 15608 O O . ASP B 2 25 ? 10.146 -22.167 -8.898 1.00 0.00 426 ASP B O 11
ATOM 15617 N N . GLU B 2 26 ? 9.429 -21.584 -10.963 1.00 0.00 427 GLU B N 11
ATOM 15618 C CA . GLU B 2 26 ? 8.835 -20.333 -10.524 1.00 0.00 427 GLU B CA 11
ATOM 15619 C C . GLU B 2 26 ? 7.353 -20.534 -10.198 1.00 0.00 427 GLU B C 11
ATOM 15620 O O . GLU B 2 26 ? 6.789 -21.590 -10.482 1.00 0.00 427 GLU B O 11
ATOM 15632 N N . LEU B 2 27 ? 6.766 -19.505 -9.606 1.00 0.00 428 LEU B N 11
ATOM 15633 C CA . LEU B 2 27 ? 5.361 -19.556 -9.237 1.00 0.00 428 LEU B CA 11
ATOM 15634 C C . LEU B 2 27 ? 4.666 -18.280 -9.717 1.00 0.00 428 LEU B C 11
ATOM 15635 O O . LEU B 2 27 ? 4.958 -17.189 -9.230 1.00 0.00 428 LEU B O 11
ATOM 15651 N N . GLN B 2 28 ? 3.759 -18.460 -10.666 1.00 0.00 429 GLN B N 11
ATOM 15652 C CA . GLN B 2 28 ? 3.019 -17.337 -11.216 1.00 0.00 429 GLN B CA 11
ATOM 15653 C C . GLN B 2 28 ? 1.942 -16.877 -10.230 1.00 0.00 429 GLN B C 11
ATOM 15654 O O . GLN B 2 28 ? 1.287 -17.700 -9.592 1.00 0.00 429 GLN B O 11
ATOM 15668 N N . LEU B 2 29 ? 1.793 -15.564 -10.137 1.00 0.00 430 LEU B N 11
ATOM 15669 C CA . LEU B 2 29 ? 0.807 -14.985 -9.240 1.00 0.00 430 LEU B CA 11
ATOM 15670 C C . LEU B 2 29 ? -0.027 -13.954 -10.004 1.00 0.00 430 LEU B C 11
ATOM 15671 O O . LEU B 2 29 ? 0.504 -13.200 -10.818 1.00 0.00 430 LEU B O 11
ATOM 15687 N N . LYS B 2 30 ? -1.320 -13.953 -9.713 1.00 0.00 431 LYS B N 11
ATOM 15688 C CA . LYS B 2 30 ? -2.232 -13.026 -10.361 1.00 0.00 431 LYS B CA 11
ATOM 15689 C C . LYS B 2 30 ? -2.974 -12.218 -9.294 1.00 0.00 431 LYS B C 11
ATOM 15690 O O . LYS B 2 30 ? -3.602 -12.789 -8.404 1.00 0.00 431 LYS B O 11
ATOM 15709 N N . ALA B 2 31 ? -2.878 -10.903 -9.420 1.00 0.00 432 ALA B N 11
ATOM 15710 C CA . ALA B 2 31 ? -3.532 -10.011 -8.479 1.00 0.00 432 ALA B CA 11
ATOM 15711 C C . ALA B 2 31 ? -4.831 -10.656 -7.991 1.00 0.00 432 ALA B C 11
ATOM 15712 O O . ALA B 2 31 ? -5.824 -10.687 -8.717 1.00 0.00 432 ALA B O 11
ATOM 15719 N N . GLY B 2 32 ? -4.783 -11.155 -6.765 1.00 0.00 433 GLY B N 11
ATOM 15720 C CA . GLY B 2 32 ? -5.944 -11.796 -6.171 1.00 0.00 433 GLY B CA 11
ATOM 15721 C C . GLY B 2 32 ? -5.912 -13.308 -6.400 1.00 0.00 433 GLY B C 11
ATOM 15722 O O . GLY B 2 32 ? -6.911 -13.899 -6.807 1.00 0.00 433 GLY B O 11
ATOM 15726 N N . ASP B 2 33 ? -4.754 -13.891 -6.128 1.00 0.00 434 ASP B N 11
ATOM 15727 C CA . ASP B 2 33 ? -4.578 -15.323 -6.300 1.00 0.00 434 ASP B CA 11
ATOM 15728 C C . ASP B 2 33 ? -4.481 -15.990 -4.927 1.00 0.00 434 ASP B C 11
ATOM 15729 O O . ASP B 2 33 ? -4.372 -15.309 -3.908 1.00 0.00 434 ASP B O 11
ATOM 15738 N N . VAL B 2 34 ? -4.525 -17.314 -4.943 1.00 0.00 435 VAL B N 11
ATOM 15739 C CA . VAL B 2 34 ? -4.443 -18.081 -3.711 1.00 0.00 435 VAL B CA 11
ATOM 15740 C C . VAL B 2 34 ? -3.216 -18.992 -3.763 1.00 0.00 435 VAL B C 11
ATOM 15741 O O . VAL B 2 34 ? -3.068 -19.789 -4.689 1.00 0.00 435 VAL B O 11
ATOM 15754 N N . VAL B 2 35 ? -2.366 -18.845 -2.757 1.00 0.00 436 VAL B N 11
ATOM 15755 C CA . VAL B 2 35 ? -1.156 -19.646 -2.676 1.00 0.00 436 VAL B CA 11
ATOM 15756 C C . VAL B 2 35 ? -0.973 -20.141 -1.240 1.00 0.00 436 VAL B C 11
ATOM 15757 O O . VAL B 2 35 ? -1.381 -19.471 -0.292 1.00 0.00 436 VAL B O 11
ATOM 15770 N N . LEU B 2 36 ? -0.359 -21.309 -1.124 1.00 0.00 437 LEU B N 11
ATOM 15771 C CA . LEU B 2 36 ? -0.118 -21.902 0.180 1.00 0.00 437 LEU B CA 11
ATOM 15772 C C . LEU B 2 36 ? 1.380 -21.854 0.488 1.00 0.00 437 LEU B C 11
ATOM 15773 O O . LEU B 2 36 ? 2.202 -22.214 -0.353 1.00 0.00 437 LEU B O 11
ATOM 15789 N N . VAL B 2 37 ? 1.689 -21.408 1.697 1.00 0.00 438 VAL B N 11
ATOM 15790 C CA . VAL B 2 37 ? 3.074 -21.309 2.126 1.00 0.00 438 VAL B CA 11
ATOM 15791 C C . VAL B 2 37 ? 3.532 -22.663 2.672 1.00 0.00 438 VAL B C 11
ATOM 15792 O O . VAL B 2 37 ? 3.048 -23.113 3.710 1.00 0.00 438 VAL B O 11
ATOM 15805 N N . ILE B 2 38 ? 4.459 -23.274 1.949 1.00 0.00 439 ILE B N 11
ATOM 15806 C CA . ILE B 2 38 ? 4.988 -24.567 2.349 1.00 0.00 439 ILE B CA 11
ATOM 15807 C C . ILE B 2 38 ? 6.490 -24.440 2.611 1.00 0.00 439 ILE B C 11
ATOM 15808 O O . ILE B 2 38 ? 7.152 -23.572 2.043 1.00 0.00 439 ILE B O 11
ATOM 15824 N N . PRO B 2 39 ? 6.997 -25.340 3.495 1.00 0.00 440 PRO B N 11
ATOM 15825 C CA . PRO B 2 39 ? 8.408 -25.337 3.840 1.00 0.00 440 PRO B CA 11
ATOM 15826 C C . PRO B 2 39 ? 9.251 -25.924 2.706 1.00 0.00 440 PRO B C 11
ATOM 15827 O O . PRO B 2 39 ? 9.118 -27.101 2.374 1.00 0.00 440 PRO B O 11
ATOM 15838 N N . PHE B 2 40 ? 10.100 -25.076 2.143 1.00 0.00 441 PHE B N 11
ATOM 15839 C CA . PHE B 2 40 ? 10.964 -25.496 1.052 1.00 0.00 441 PHE B CA 11
ATOM 15840 C C . PHE B 2 40 ? 11.828 -26.689 1.466 1.00 0.00 441 PHE B C 11
ATOM 15841 O O . PHE B 2 40 ? 11.757 -27.146 2.605 1.00 0.00 441 PHE B O 11
ATOM 15858 N N . GLN B 2 41 ? 12.624 -27.159 0.517 1.00 0.00 442 GLN B N 11
ATOM 15859 C CA . GLN B 2 41 ? 13.501 -28.290 0.767 1.00 0.00 442 GLN B CA 11
ATOM 15860 C C . GLN B 2 41 ? 14.775 -27.828 1.478 1.00 0.00 442 GLN B C 11
ATOM 15861 O O . GLN B 2 41 ? 15.624 -28.644 1.830 1.00 0.00 442 GLN B O 11
ATOM 15875 N N . ASN B 2 42 ? 14.867 -26.520 1.667 1.00 0.00 443 ASN B N 11
ATOM 15876 C CA . ASN B 2 42 ? 16.022 -25.939 2.330 1.00 0.00 443 ASN B CA 11
ATOM 15877 C C . ASN B 2 42 ? 15.943 -24.414 2.240 1.00 0.00 443 ASN B C 11
ATOM 15878 O O . ASN B 2 42 ? 15.433 -23.872 1.261 1.00 0.00 443 ASN B O 11
ATOM 15889 N N . PRO B 2 43 ? 16.468 -23.747 3.303 1.00 0.00 444 PRO B N 11
ATOM 15890 C CA . PRO B 2 43 ? 16.462 -22.295 3.354 1.00 0.00 444 PRO B CA 11
ATOM 15891 C C . PRO B 2 43 ? 17.521 -21.709 2.418 1.00 0.00 444 PRO B C 11
ATOM 15892 O O . PRO B 2 43 ? 17.467 -20.529 2.075 1.00 0.00 444 PRO B O 11
ATOM 15903 N N . GLU B 2 44 ? 18.460 -22.561 2.032 1.00 0.00 445 GLU B N 11
ATOM 15904 C CA . GLU B 2 44 ? 19.530 -22.142 1.143 1.00 0.00 445 GLU B CA 11
ATOM 15905 C C . GLU B 2 44 ? 18.989 -21.917 -0.270 1.00 0.00 445 GLU B C 11
ATOM 15906 O O . GLU B 2 44 ? 19.638 -21.270 -1.091 1.00 0.00 445 GLU B O 11
ATOM 15918 N N . GLU B 2 45 ? 17.806 -22.462 -0.510 1.00 0.00 446 GLU B N 11
ATOM 15919 C CA . GLU B 2 45 ? 17.169 -22.328 -1.809 1.00 0.00 446 GLU B CA 11
ATOM 15920 C C . GLU B 2 45 ? 16.257 -21.100 -1.829 1.00 0.00 446 GLU B C 11
ATOM 15921 O O . GLU B 2 45 ? 16.056 -20.488 -2.877 1.00 0.00 446 GLU B O 11
ATOM 15933 N N . GLN B 2 46 ? 15.728 -20.776 -0.658 1.00 0.00 447 GLN B N 11
ATOM 15934 C CA . GLN B 2 46 ? 14.843 -19.632 -0.527 1.00 0.00 447 GLN B CA 11
ATOM 15935 C C . GLN B 2 46 ? 15.520 -18.372 -1.070 1.00 0.00 447 GLN B C 11
ATOM 15936 O O . GLN B 2 46 ? 16.673 -18.093 -0.745 1.00 0.00 447 GLN B O 11
ATOM 15950 N N . ASP B 2 47 ? 14.774 -17.644 -1.888 1.00 0.00 448 ASP B N 11
ATOM 15951 C CA . ASP B 2 47 ? 15.288 -16.420 -2.479 1.00 0.00 448 ASP B CA 11
ATOM 15952 C C . ASP B 2 47 ? 14.955 -15.239 -1.565 1.00 0.00 448 ASP B C 11
ATOM 15953 O O . ASP B 2 47 ? 13.996 -15.294 -0.797 1.00 0.00 448 ASP B O 11
ATOM 15962 N N . GLU B 2 48 ? 15.765 -14.197 -1.679 1.00 0.00 449 GLU B N 11
ATOM 15963 C CA . GLU B 2 48 ? 15.569 -13.004 -0.873 1.00 0.00 449 GLU B CA 11
ATOM 15964 C C . GLU B 2 48 ? 14.363 -12.212 -1.383 1.00 0.00 449 GLU B C 11
ATOM 15965 O O . GLU B 2 48 ? 14.396 -11.666 -2.485 1.00 0.00 449 GLU B O 11
ATOM 15977 N N . GLY B 2 49 ? 13.328 -12.174 -0.557 1.00 0.00 450 GLY B N 11
ATOM 15978 C CA . GLY B 2 49 ? 12.115 -11.457 -0.911 1.00 0.00 450 GLY B CA 11
ATOM 15979 C C . GLY B 2 49 ? 11.078 -12.401 -1.521 1.00 0.00 450 GLY B C 11
ATOM 15980 O O . GLY B 2 49 ? 9.950 -11.996 -1.798 1.00 0.00 450 GLY B O 11
ATOM 15984 N N . TRP B 2 50 ? 11.496 -13.644 -1.712 1.00 0.00 451 TRP B N 11
ATOM 15985 C CA . TRP B 2 50 ? 10.617 -14.650 -2.284 1.00 0.00 451 TRP B CA 11
ATOM 15986 C C . TRP B 2 50 ? 10.742 -15.921 -1.441 1.00 0.00 451 TRP B C 11
ATOM 15987 O O . TRP B 2 50 ? 11.814 -16.220 -0.917 1.00 0.00 451 TRP B O 11
ATOM 16008 N N . LEU B 2 51 ? 9.631 -16.635 -1.337 1.00 0.00 452 LEU B N 11
ATOM 16009 C CA . LEU B 2 51 ? 9.602 -17.867 -0.568 1.00 0.00 452 LEU B CA 11
ATOM 16010 C C . LEU B 2 51 ? 8.990 -18.981 -1.420 1.00 0.00 452 LEU B C 11
ATOM 16011 O O . LEU B 2 51 ? 8.461 -18.722 -2.500 1.00 0.00 452 LEU B O 11
ATOM 16027 N N . MET B 2 52 ? 9.083 -20.197 -0.903 1.00 0.00 453 MET B N 11
ATOM 16028 C CA . MET B 2 52 ? 8.545 -21.351 -1.602 1.00 0.00 453 MET B CA 11
ATOM 16029 C C . MET B 2 52 ? 7.081 -21.587 -1.225 1.00 0.00 453 MET B C 11
ATOM 16030 O O . MET B 2 52 ? 6.777 -21.926 -0.083 1.00 0.00 453 MET B O 11
ATOM 16044 N N . GLY B 2 53 ? 6.213 -21.399 -2.208 1.00 0.00 454 GLY B N 11
ATOM 16045 C CA . GLY B 2 53 ? 4.788 -21.586 -1.994 1.00 0.00 454 GLY B CA 11
ATOM 16046 C C . GLY B 2 53 ? 4.157 -22.365 -3.150 1.00 0.00 454 GLY B C 11
ATOM 16047 O O . GLY B 2 53 ? 4.829 -22.678 -4.132 1.00 0.00 454 GLY B O 11
ATOM 16051 N N . VAL B 2 54 ? 2.874 -22.656 -2.996 1.00 0.00 455 VAL B N 11
ATOM 16052 C CA . VAL B 2 54 ? 2.145 -23.390 -4.016 1.00 0.00 455 VAL B CA 11
ATOM 16053 C C . VAL B 2 54 ? 0.774 -22.742 -4.224 1.00 0.00 455 VAL B C 11
ATOM 16054 O O . VAL B 2 54 ? 0.162 -22.259 -3.273 1.00 0.00 455 VAL B O 11
ATOM 16067 N N . LYS B 2 55 ? 0.334 -22.752 -5.473 1.00 0.00 456 LYS B N 11
ATOM 16068 C CA . LYS B 2 55 ? -0.952 -22.171 -5.818 1.00 0.00 456 LYS B CA 11
ATOM 16069 C C . LYS B 2 55 ? -2.065 -23.158 -5.460 1.00 0.00 456 LYS B C 11
ATOM 16070 O O . LYS B 2 55 ? -1.814 -24.352 -5.300 1.00 0.00 456 LYS B O 11
ATOM 16089 N N . GLU B 2 56 ? -3.272 -22.624 -5.345 1.00 0.00 457 GLU B N 11
ATOM 16090 C CA . GLU B 2 56 ? -4.425 -23.443 -5.009 1.00 0.00 457 GLU B CA 11
ATOM 16091 C C . GLU B 2 56 ? -4.603 -24.557 -6.042 1.00 0.00 457 GLU B C 11
ATOM 16092 O O . GLU B 2 56 ? -4.882 -25.700 -5.685 1.00 0.00 457 GLU B O 11
ATOM 16104 N N . S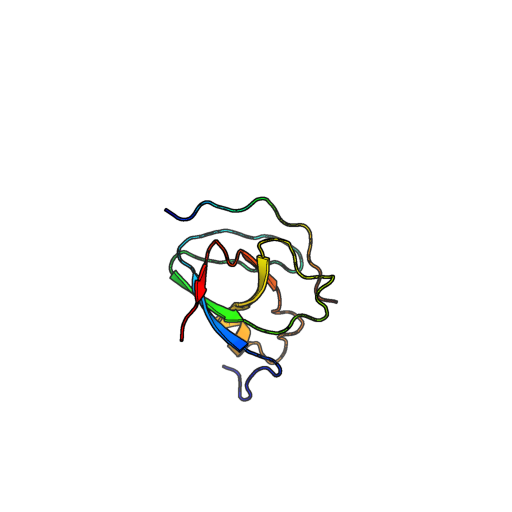ER B 2 57 ? -4.435 -24.184 -7.303 1.00 0.00 458 SER B N 11
ATOM 16105 C CA . SER B 2 57 ? -4.574 -25.138 -8.390 1.00 0.00 458 SER B CA 11
ATOM 16106 C C . SER B 2 57 ? -3.561 -26.272 -8.224 1.00 0.00 458 SER B C 11
ATOM 16107 O O . SER B 2 57 ? -3.900 -27.442 -8.395 1.00 0.00 458 SER B O 11
ATOM 16115 N N . ASP B 2 58 ? -2.338 -25.886 -7.893 1.00 0.00 459 ASP B N 11
ATOM 16116 C CA . ASP B 2 58 ? -1.273 -26.856 -7.702 1.00 0.00 459 ASP B CA 11
ATOM 16117 C C . ASP B 2 58 ? -1.664 -27.823 -6.583 1.00 0.00 459 ASP B C 11
ATOM 16118 O O . ASP B 2 58 ? -1.290 -28.994 -6.610 1.00 0.00 459 ASP B O 11
ATOM 16127 N N . TRP B 2 59 ? -2.414 -27.297 -5.625 1.00 0.00 460 TRP B N 11
ATOM 16128 C CA . TRP B 2 59 ? -2.860 -28.099 -4.499 1.00 0.00 460 TRP B CA 11
ATOM 16129 C C . TRP B 2 59 ? -3.542 -29.352 -5.052 1.00 0.00 460 TRP B C 11
ATOM 16130 O O . TRP B 2 59 ? -3.263 -30.464 -4.605 1.00 0.00 460 TRP B O 11
ATOM 16151 N N . ASN B 2 60 ? -4.423 -29.131 -6.016 1.00 0.00 461 ASN B N 11
ATOM 16152 C CA . ASN B 2 60 ? -5.147 -30.228 -6.635 1.00 0.00 461 ASN B CA 11
ATOM 16153 C C . ASN B 2 60 ? -4.168 -31.097 -7.426 1.00 0.00 461 ASN B C 11
ATOM 16154 O O . ASN B 2 60 ? -4.422 -32.281 -7.648 1.00 0.00 461 ASN B O 11
ATOM 16165 N N . GLN B 2 61 ? -3.070 -30.477 -7.832 1.00 0.00 462 GLN B N 11
ATOM 16166 C CA . GLN B 2 61 ? -2.052 -31.179 -8.595 1.00 0.00 462 GLN B CA 11
ATOM 16167 C C . GLN B 2 61 ? -1.098 -31.918 -7.654 1.00 0.00 462 GLN B C 11
ATOM 16168 O O . GLN B 2 61 ? 0.003 -32.295 -8.052 1.00 0.00 462 GLN B O 11
ATOM 16182 N N . HIS B 2 62 ? -1.556 -32.102 -6.424 1.00 0.00 463 HIS B N 11
ATOM 16183 C CA . HIS B 2 62 ? -0.757 -32.788 -5.424 1.00 0.00 463 HIS B CA 11
ATOM 16184 C C . HIS B 2 62 ? -0.139 -34.047 -6.035 1.00 0.00 463 HIS B C 11
ATOM 16185 O O . HIS B 2 62 ? 0.877 -34.542 -5.551 1.00 0.00 463 HIS B O 11
ATOM 16199 N N . LYS B 2 63 ? -0.780 -34.529 -7.090 1.00 0.00 464 LYS B N 11
ATOM 16200 C CA . LYS B 2 63 ? -0.306 -35.721 -7.773 1.00 0.00 464 LYS B CA 11
ATOM 16201 C C . LYS B 2 63 ? 1.138 -35.503 -8.228 1.00 0.00 464 LYS B C 11
ATOM 16202 O O . LYS B 2 63 ? 1.916 -36.452 -8.313 1.00 0.00 464 LYS B O 11
ATOM 16221 N N . LYS B 2 64 ? 1.453 -34.247 -8.509 1.00 0.00 465 LYS B N 11
ATOM 16222 C CA . LYS B 2 64 ? 2.790 -33.892 -8.954 1.00 0.00 465 LYS B CA 11
ATOM 16223 C C . LYS B 2 64 ? 3.197 -32.560 -8.319 1.00 0.00 465 LYS B C 11
ATOM 16224 O O . LYS B 2 64 ? 3.636 -31.646 -9.015 1.00 0.00 465 LYS B O 11
ATOM 16243 N N . LEU B 2 65 ? 3.036 -32.494 -7.006 1.00 0.00 466 LEU B N 11
ATOM 16244 C CA . LEU B 2 65 ? 3.382 -31.289 -6.270 1.00 0.00 466 LEU B CA 11
ATOM 16245 C C . LEU B 2 65 ? 4.882 -31.022 -6.413 1.00 0.00 466 LEU B C 11
ATOM 16246 O O . LEU B 2 65 ? 5.314 -29.871 -6.410 1.00 0.00 466 LEU B O 11
ATOM 16262 N N . GLU B 2 66 ? 5.634 -32.106 -6.536 1.00 0.00 467 GLU B N 11
ATOM 16263 C CA . GLU B 2 66 ? 7.077 -32.003 -6.679 1.00 0.00 467 GLU B CA 11
ATOM 16264 C C . GLU B 2 66 ? 7.429 -31.178 -7.919 1.00 0.00 467 GLU B C 11
ATOM 16265 O O . GLU B 2 66 ? 8.554 -30.699 -8.051 1.00 0.00 467 GLU B O 11
ATOM 16277 N N . LYS B 2 67 ? 6.446 -31.039 -8.797 1.00 0.00 468 LYS B N 11
ATOM 16278 C CA . LYS B 2 67 ? 6.639 -30.281 -10.021 1.00 0.00 468 LYS B CA 11
ATOM 16279 C C . LYS B 2 67 ? 5.734 -29.047 -10.000 1.00 0.00 468 LYS B C 11
ATOM 16280 O O . LYS B 2 67 ? 5.621 -28.339 -11.000 1.00 0.00 468 LYS B O 11
ATOM 16299 N N . CYS B 2 68 ? 5.113 -28.827 -8.850 1.00 0.00 469 CYS B N 11
ATOM 16300 C CA . CYS B 2 68 ? 4.222 -27.692 -8.686 1.00 0.00 469 CYS B CA 11
ATOM 16301 C C . CYS B 2 68 ? 4.940 -26.637 -7.842 1.00 0.00 469 CYS B C 11
ATOM 16302 O O . CYS B 2 68 ? 4.653 -25.446 -7.955 1.00 0.00 469 CYS B O 11
ATOM 16310 N N . ARG B 2 69 ? 5.859 -27.112 -7.014 1.00 0.00 470 ARG B N 11
ATOM 16311 C CA . ARG B 2 69 ? 6.619 -26.224 -6.151 1.00 0.00 470 ARG B CA 11
ATOM 16312 C C . ARG B 2 69 ? 7.210 -25.071 -6.964 1.00 0.00 470 ARG B C 11
ATOM 16313 O O . ARG B 2 69 ? 7.684 -25.273 -8.081 1.00 0.00 470 ARG B O 11
ATOM 16334 N N . GLY B 2 70 ? 7.163 -23.887 -6.372 1.00 0.00 471 GLY B N 11
ATOM 16335 C CA . GLY B 2 70 ? 7.686 -22.700 -7.028 1.00 0.00 471 GLY B CA 11
ATOM 16336 C C . GLY B 2 70 ? 8.075 -21.633 -6.003 1.00 0.00 471 GLY B C 11
ATOM 16337 O O . GLY B 2 70 ? 7.951 -21.850 -4.798 1.00 0.00 471 GLY B O 11
ATOM 16341 N N . VAL B 2 71 ? 8.539 -20.504 -6.519 1.00 0.00 472 VAL B N 11
ATOM 16342 C CA . VAL B 2 71 ? 8.947 -19.403 -5.663 1.00 0.00 472 VAL B CA 11
ATOM 16343 C C . VAL B 2 71 ? 8.115 -18.165 -6.001 1.00 0.00 472 VAL B C 11
ATOM 16344 O O . VAL B 2 71 ? 7.801 -17.922 -7.165 1.00 0.00 472 VAL B O 11
ATOM 16357 N N . PHE B 2 72 ? 7.781 -17.414 -4.962 1.00 0.00 473 PHE B N 11
ATOM 16358 C CA . PHE B 2 72 ? 6.992 -16.206 -5.134 1.00 0.00 473 PHE B CA 11
ATOM 16359 C C . PHE B 2 72 ? 7.407 -15.132 -4.127 1.00 0.00 473 PHE B C 11
ATOM 16360 O O . PHE B 2 72 ? 7.807 -15.447 -3.007 1.00 0.00 473 PHE B O 11
ATOM 16377 N N . PRO B 2 73 ? 7.296 -13.852 -4.573 1.00 0.00 474 PRO B N 11
ATOM 16378 C CA . PRO B 2 73 ? 7.655 -12.729 -3.723 1.00 0.00 474 PRO B CA 11
ATOM 16379 C C . PRO B 2 73 ? 6.587 -12.486 -2.655 1.00 0.00 474 PRO B C 11
ATOM 16380 O O . PRO B 2 73 ? 5.449 -12.147 -2.975 1.00 0.00 474 PRO B O 11
ATOM 16391 N N . GLU B 2 74 ? 6.992 -12.670 -1.407 1.00 0.00 475 GLU B N 11
ATOM 16392 C CA . GLU B 2 74 ? 6.084 -12.475 -0.289 1.00 0.00 475 GLU B CA 11
ATOM 16393 C C . GLU B 2 74 ? 5.742 -10.992 -0.135 1.00 0.00 475 GLU B C 11
ATOM 16394 O O . GLU B 2 74 ? 4.643 -10.646 0.295 1.00 0.00 475 GLU B O 11
ATOM 16406 N N . ASN B 2 75 ? 6.705 -10.155 -0.494 1.00 0.00 476 ASN B N 11
ATOM 16407 C CA . ASN B 2 75 ? 6.520 -8.717 -0.400 1.00 0.00 476 ASN B CA 11
ATOM 16408 C C . ASN B 2 75 ? 5.516 -8.266 -1.463 1.00 0.00 476 ASN B C 11
ATOM 16409 O O . ASN B 2 75 ? 5.129 -7.099 -1.501 1.00 0.00 476 ASN B O 11
ATOM 16420 N N . PHE B 2 76 ? 5.122 -9.214 -2.300 1.00 0.00 477 PHE B N 11
ATOM 16421 C CA . PHE B 2 76 ? 4.170 -8.929 -3.360 1.00 0.00 477 PHE B CA 11
ATOM 16422 C C . PHE B 2 76 ? 2.856 -9.678 -3.133 1.00 0.00 477 PHE B C 11
ATOM 16423 O O . PHE B 2 76 ? 1.929 -9.571 -3.935 1.00 0.00 477 PHE B O 11
ATOM 16440 N N . THR B 2 77 ? 2.816 -10.420 -2.035 1.00 0.00 478 THR B N 11
ATOM 16441 C CA . THR B 2 77 ? 1.630 -11.185 -1.691 1.00 0.00 478 THR B CA 11
ATOM 16442 C C . THR B 2 77 ? 1.199 -10.884 -0.255 1.00 0.00 478 THR B C 11
ATOM 16443 O O . THR B 2 77 ? 1.860 -10.120 0.448 1.00 0.00 478 THR B O 11
ATOM 16454 N N . GLU B 2 78 ? 0.094 -11.499 0.139 1.00 0.00 479 GLU B N 11
ATOM 16455 C CA . GLU B 2 78 ? -0.432 -11.307 1.480 1.00 0.00 479 GLU B CA 11
ATOM 16456 C C . GLU B 2 78 ? -0.703 -12.659 2.143 1.00 0.00 479 GLU B C 11
ATOM 16457 O O . GLU B 2 78 ? -1.100 -13.613 1.475 1.00 0.00 479 GLU B O 11
ATOM 16469 N N . ARG B 2 79 ? -0.478 -12.698 3.448 1.00 0.00 480 ARG B N 11
ATOM 16470 C CA . ARG B 2 79 ? -0.693 -13.918 4.208 1.00 0.00 480 ARG B CA 11
ATOM 16471 C C . ARG B 2 79 ? -2.162 -14.033 4.621 1.00 0.00 480 ARG B C 11
ATOM 16472 O O . ARG B 2 79 ? -2.773 -13.050 5.037 1.00 0.00 480 ARG B O 11
ATOM 16493 N N . VAL B 2 80 ? -2.686 -15.243 4.491 1.00 0.00 481 VAL B N 11
ATOM 16494 C CA . VAL B 2 80 ? -4.072 -15.500 4.845 1.00 0.00 481 VAL B CA 11
ATOM 16495 C C . VAL B 2 80 ? -4.120 -16.395 6.085 1.00 0.00 481 VAL B C 11
ATOM 16496 O O . VAL B 2 80 ? -3.315 -17.315 6.222 1.00 0.00 481 VAL B O 11
ATOM 16509 N N . PRO B 2 81 ? -5.098 -16.088 6.979 1.00 0.00 482 PRO B N 11
ATOM 16510 C CA . PRO B 2 81 ? -5.260 -16.853 8.203 1.00 0.00 482 PRO B CA 11
ATOM 16511 C C . PRO B 2 81 ? -5.901 -18.213 7.918 1.00 0.00 482 PRO B C 11
ATOM 16512 O O . PRO B 2 81 ? -6.937 -18.547 8.491 1.00 0.00 482 PRO B O 11
ATOM 16523 N N . LEU A 1 1 ? 1.325 0.000 0.000 1.00 0.00 55 LEU A N 12
ATOM 16524 C CA . LEU A 1 1 ? 2.073 0.000 -1.245 1.00 0.00 55 LEU A CA 12
ATOM 16525 C C . LEU A 1 1 ? 2.090 -1.416 -1.825 1.00 0.00 55 LEU A C 12
ATOM 16526 O O . LEU A 1 1 ? 2.537 -2.354 -1.168 1.00 0.00 55 LEU A O 12
ATOM 16542 N N . LEU A 1 2 ? 1.597 -1.525 -3.050 1.00 0.00 56 LEU A N 12
ATOM 16543 C CA . LEU A 1 2 ? 1.549 -2.810 -3.726 1.00 0.00 56 LEU A CA 12
ATOM 16544 C C . LEU A 1 2 ? 2.938 -3.147 -4.271 1.00 0.00 56 LEU A C 12
ATOM 16545 O O . LEU A 1 2 ? 3.501 -2.389 -5.059 1.00 0.00 56 LEU A O 12
ATOM 16561 N N . PRO A 1 3 ? 3.466 -4.316 -3.817 1.00 0.00 57 PRO A N 12
ATOM 16562 C CA . PRO A 1 3 ? 4.779 -4.763 -4.250 1.00 0.00 57 PRO A CA 12
ATOM 16563 C C . PRO A 1 3 ? 4.731 -5.300 -5.682 1.00 0.00 57 PRO A C 12
ATOM 16564 O O . PRO A 1 3 ? 3.692 -5.778 -6.135 1.00 0.00 57 PRO A O 12
ATOM 16575 N N . THR A 1 4 ? 5.868 -5.203 -6.355 1.00 0.00 58 THR A N 12
ATOM 16576 C CA . THR A 1 4 ? 5.968 -5.672 -7.726 1.00 0.00 58 THR A CA 12
ATOM 16577 C C . THR A 1 4 ? 5.952 -7.201 -7.770 1.00 0.00 58 THR A C 12
ATOM 16578 O O . THR A 1 4 ? 6.666 -7.855 -7.011 1.00 0.00 58 THR A O 12
ATOM 16589 N N . PRO A 1 5 ? 5.107 -7.741 -8.689 1.00 0.00 59 PRO A N 12
ATOM 16590 C CA . PRO A 1 5 ? 4.989 -9.181 -8.842 1.00 0.00 59 PRO A CA 12
ATOM 16591 C C . PRO A 1 5 ? 6.205 -9.756 -9.571 1.00 0.00 59 PRO A C 12
ATOM 16592 O O . PRO A 1 5 ? 7.043 -9.009 -10.073 1.00 0.00 59 PRO A O 12
ATOM 16603 N N . PRO A 1 6 ? 6.264 -11.115 -9.607 1.00 0.00 60 PRO A N 12
ATOM 16604 C CA . PRO A 1 6 ? 7.363 -11.799 -10.267 1.00 0.00 60 PRO A CA 12
ATOM 16605 C C . PRO A 1 6 ? 7.216 -11.730 -11.789 1.00 0.00 60 PRO A C 12
ATOM 16606 O O . PRO A 1 6 ? 6.129 -11.469 -12.300 1.00 0.00 60 PRO A O 12
ATOM 16617 N N . LEU A 1 7 ? 8.328 -11.969 -12.469 1.00 0.00 61 LEU A N 12
ATOM 16618 C CA . LEU A 1 7 ? 8.337 -11.938 -13.922 1.00 0.00 61 LEU A CA 12
ATOM 16619 C C . LEU A 1 7 ? 7.357 -12.984 -14.457 1.00 0.00 61 LEU A C 12
ATOM 16620 O O . LEU A 1 7 ? 7.415 -14.150 -14.069 1.00 0.00 61 LEU A O 12
ATOM 16636 N N . SER A 1 8 ? 6.479 -12.530 -15.339 1.00 0.00 62 SER A N 12
ATOM 16637 C CA . SER A 1 8 ? 5.488 -13.413 -15.931 1.00 0.00 62 SER A CA 12
ATOM 16638 C C . SER A 1 8 ? 6.008 -13.966 -17.259 1.00 0.00 62 SER A C 12
ATOM 16639 O O . SER A 1 8 ? 6.892 -13.377 -17.878 1.00 0.00 62 SER A O 12
ATOM 16647 N N . PRO A 1 9 ? 5.421 -15.123 -17.669 1.00 0.00 63 PRO A N 12
ATOM 16648 C CA . PRO A 1 9 ? 5.816 -15.762 -18.913 1.00 0.00 63 PRO A CA 12
ATOM 16649 C C . PRO A 1 9 ? 5.253 -15.009 -20.119 1.00 0.00 63 PRO A C 12
ATOM 16650 O O . PRO A 1 9 ? 4.462 -14.080 -19.962 1.00 0.00 63 PRO A O 12
ATOM 16661 N N . SER A 1 10 ? 5.682 -15.438 -21.297 1.00 0.00 64 SER A N 12
ATOM 16662 C CA . SER A 1 10 ? 5.230 -14.816 -22.530 1.00 0.00 64 SER A CA 12
ATOM 16663 C C . SER A 1 10 ? 3.773 -15.194 -22.804 1.00 0.00 64 SER A C 12
ATOM 16664 O O . SER A 1 10 ? 3.500 -16.233 -23.403 1.00 0.00 64 SER A O 12
ATOM 16672 N N . ARG A 1 11 ? 2.876 -14.331 -22.352 1.00 0.00 65 ARG A N 12
ATOM 16673 C CA . ARG A 1 11 ? 1.453 -14.562 -22.540 1.00 0.00 65 ARG A CA 12
ATOM 16674 C C . ARG A 1 11 ? 1.036 -14.178 -23.961 1.00 0.00 65 ARG A C 12
ATOM 16675 O O . ARG A 1 11 ? 0.859 -12.999 -24.262 1.00 0.00 65 ARG A O 12
ATOM 16696 N N . ARG A 1 12 ? 0.892 -15.196 -24.797 1.00 0.00 66 ARG A N 12
ATOM 16697 C CA . ARG A 1 12 ? 0.498 -14.979 -26.179 1.00 0.00 66 ARG A CA 12
ATOM 16698 C C . ARG A 1 12 ? -1.018 -14.805 -26.278 1.00 0.00 66 ARG A C 12
ATOM 16699 O O . ARG A 1 12 ? -1.773 -15.735 -25.999 1.00 0.00 66 ARG A O 12
ATOM 16720 N N . SER A 1 13 ? -1.419 -13.606 -26.675 1.00 0.00 67 SER A N 12
ATOM 16721 C CA . SER A 1 13 ? -2.833 -13.298 -26.815 1.00 0.00 67 SER A CA 12
ATOM 16722 C C . SER A 1 13 ? -3.070 -12.503 -28.101 1.00 0.00 67 SER A C 12
ATOM 16723 O O . SER A 1 13 ? -3.991 -12.801 -28.858 1.00 0.00 67 SER A O 12
ATOM 16731 N N . GLY A 1 14 ? -2.222 -11.506 -28.306 1.00 0.00 68 GLY A N 12
ATOM 16732 C CA . GLY A 1 14 ? -2.327 -10.665 -29.487 1.00 0.00 68 GLY A CA 12
ATOM 16733 C C . GLY A 1 14 ? -0.969 -10.511 -30.174 1.00 0.00 68 GLY A C 12
ATOM 16734 O O . GLY A 1 14 ? -0.787 -9.624 -31.006 1.00 0.00 68 GLY A O 12
ATOM 16738 N N . GLY B 2 1 ? -6.711 9.132 -32.225 1.00 0.00 402 GLY B N 12
ATOM 16739 C CA . GLY B 2 1 ? -7.353 8.129 -31.392 1.00 0.00 402 GLY B CA 12
ATOM 16740 C C . GLY B 2 1 ? -8.264 7.225 -32.225 1.00 0.00 402 GLY B C 12
ATOM 16741 O O . GLY B 2 1 ? -8.320 7.352 -33.447 1.00 0.00 402 GLY B O 12
ATOM 16745 N N . ARG B 2 2 ? -8.956 6.334 -31.530 1.00 0.00 403 ARG B N 12
ATOM 16746 C CA . ARG B 2 2 ? -9.862 5.410 -32.191 1.00 0.00 403 ARG B CA 12
ATOM 16747 C C . ARG B 2 2 ? -11.235 6.057 -32.380 1.00 0.00 403 ARG B C 12
ATOM 16748 O O . ARG B 2 2 ? -11.410 7.243 -32.105 1.00 0.00 403 ARG B O 12
ATOM 16769 N N . LEU B 2 3 ? -12.175 5.249 -32.848 1.00 0.00 404 LEU B N 12
ATOM 16770 C CA . LEU B 2 3 ? -13.528 5.728 -33.076 1.00 0.00 404 LEU B CA 12
ATOM 16771 C C . LEU B 2 3 ? -14.511 4.861 -32.288 1.00 0.00 404 LEU B C 12
ATOM 16772 O O . LEU B 2 3 ? -15.445 5.376 -31.674 1.00 0.00 404 LEU B O 12
ATOM 16788 N N . ASP B 2 4 ? -14.268 3.559 -32.330 1.00 0.00 405 ASP B N 12
ATOM 16789 C CA . ASP B 2 4 ? -15.121 2.616 -31.627 1.00 0.00 405 ASP B CA 12
ATOM 16790 C C . ASP B 2 4 ? -14.347 2.009 -30.455 1.00 0.00 405 ASP B C 12
ATOM 16791 O O . ASP B 2 4 ? -13.120 1.936 -30.489 1.00 0.00 405 ASP B O 12
ATOM 16800 N N . LEU B 2 5 ? -15.096 1.591 -29.446 1.00 0.00 406 LEU B N 12
ATOM 16801 C CA . LEU B 2 5 ? -14.495 0.994 -28.265 1.00 0.00 406 LEU B CA 12
ATOM 16802 C C . LEU B 2 5 ? -14.255 -0.496 -28.518 1.00 0.00 406 LEU B C 12
ATOM 16803 O O . LEU B 2 5 ? -14.862 -1.083 -29.412 1.00 0.00 406 LEU B O 12
ATOM 16819 N N . PRO B 2 6 ? -13.344 -1.079 -27.694 1.00 0.00 407 PRO B N 12
ATOM 16820 C CA . PRO B 2 6 ? -13.015 -2.488 -27.819 1.00 0.00 407 PRO B CA 12
ATOM 16821 C C . PRO B 2 6 ? -14.136 -3.365 -27.258 1.00 0.00 407 PRO B C 12
ATOM 16822 O O . PRO B 2 6 ? -14.661 -3.092 -26.180 1.00 0.00 407 PRO B O 12
ATOM 16833 N N . PRO B 2 7 ? -14.478 -4.428 -28.034 1.00 0.00 408 PRO B N 12
ATOM 16834 C CA . PRO B 2 7 ? -15.526 -5.347 -27.624 1.00 0.00 408 PRO B CA 12
ATOM 16835 C C . PRO B 2 7 ? -15.039 -6.274 -26.509 1.00 0.00 408 PRO B C 12
ATOM 16836 O O . PRO B 2 7 ? -13.873 -6.667 -26.488 1.00 0.00 408 PRO B O 12
ATOM 16847 N N . GLY B 2 8 ? -15.955 -6.596 -25.608 1.00 0.00 409 GLY B N 12
ATOM 16848 C CA . GLY B 2 8 ? -15.633 -7.469 -24.492 1.00 0.00 409 GLY B CA 12
ATOM 16849 C C . GLY B 2 8 ? -15.083 -6.669 -23.310 1.00 0.00 409 GLY B C 12
ATOM 16850 O O . GLY B 2 8 ? -15.126 -7.129 -22.170 1.00 0.00 409 GLY B O 12
ATOM 16854 N N . PHE B 2 9 ? -14.579 -5.484 -23.623 1.00 0.00 410 PHE B N 12
ATOM 16855 C CA . PHE B 2 9 ? -14.022 -4.615 -22.601 1.00 0.00 410 PHE B CA 12
ATOM 16856 C C . PHE B 2 9 ? -14.823 -4.712 -21.301 1.00 0.00 410 PHE B C 12
ATOM 16857 O O . PHE B 2 9 ? -16.036 -4.913 -21.329 1.00 0.00 410 PHE B O 12
ATOM 16874 N N . MET B 2 10 ? -14.112 -4.566 -20.192 1.00 0.00 411 MET B N 12
ATOM 16875 C CA . MET B 2 10 ? -14.742 -4.634 -18.885 1.00 0.00 411 MET B CA 12
ATOM 16876 C C . MET B 2 10 ? -14.798 -3.252 -18.231 1.00 0.00 411 MET B C 12
ATOM 16877 O O . MET B 2 10 ? -15.874 -2.674 -18.084 1.00 0.00 411 MET B O 12
ATOM 16891 N N . PHE B 2 11 ? -13.626 -2.762 -17.855 1.00 0.00 412 PHE B N 12
ATOM 16892 C CA . PHE B 2 11 ? -13.528 -1.460 -17.219 1.00 0.00 412 PHE B CA 12
ATOM 16893 C C . PHE B 2 11 ? -12.121 -0.880 -17.370 1.00 0.00 412 PHE B C 12
ATOM 16894 O O . PHE B 2 11 ? -11.249 -1.505 -17.971 1.00 0.00 412 PHE B O 12
ATOM 16911 N N . LYS B 2 12 ? -11.943 0.310 -16.813 1.00 0.00 413 LYS B N 12
ATOM 16912 C CA . LYS B 2 12 ? -10.656 0.981 -16.879 1.00 0.00 413 LYS B CA 12
ATOM 16913 C C . LYS B 2 12 ? -9.942 0.839 -15.534 1.00 0.00 413 LYS B C 12
ATOM 16914 O O . LYS B 2 12 ? -10.584 0.818 -14.485 1.00 0.00 413 LYS B O 12
ATOM 16933 N N . VAL B 2 13 ? -8.622 0.745 -15.607 1.00 0.00 414 VAL B N 12
ATOM 16934 C CA . VAL B 2 13 ? -7.814 0.603 -14.408 1.00 0.00 414 VAL B CA 12
ATOM 16935 C C . VAL B 2 13 ? -6.749 1.701 -14.383 1.00 0.00 414 VAL B C 12
ATOM 16936 O O . VAL B 2 13 ? -6.531 2.382 -15.384 1.00 0.00 414 VAL B O 12
ATOM 16949 N N . GLN B 2 14 ? -6.115 1.841 -13.228 1.00 0.00 415 GLN B N 12
ATOM 16950 C CA . GLN B 2 14 ? -5.078 2.845 -13.060 1.00 0.00 415 GLN B CA 12
ATOM 16951 C C . GLN B 2 14 ? -3.865 2.241 -12.350 1.00 0.00 415 GLN B C 12
ATOM 16952 O O . GLN B 2 14 ? -3.999 1.643 -11.283 1.00 0.00 415 GLN B O 12
ATOM 16966 N N . ALA B 2 15 ? -2.708 2.418 -12.970 1.00 0.00 416 ALA B N 12
ATOM 16967 C CA . ALA B 2 15 ? -1.472 1.898 -12.411 1.00 0.00 416 ALA B CA 12
ATOM 16968 C C . ALA B 2 15 ? -1.067 2.746 -11.203 1.00 0.00 416 ALA B C 12
ATOM 16969 O O . ALA B 2 15 ? -1.314 3.951 -11.175 1.00 0.00 416 ALA B O 12
ATOM 16976 N N . GLN B 2 16 ? -0.452 2.083 -10.235 1.00 0.00 417 GLN B N 12
ATOM 16977 C CA . GLN B 2 16 ? -0.010 2.761 -9.028 1.00 0.00 417 GLN B CA 12
ATOM 16978 C C . GLN B 2 16 ? 1.514 2.695 -8.909 1.00 0.00 417 GLN B C 12
ATOM 16979 O O . GLN B 2 16 ? 2.092 3.248 -7.975 1.00 0.00 417 GLN B O 12
ATOM 16993 N N . HIS B 2 17 ? 2.121 2.013 -9.869 1.00 0.00 418 HIS B N 12
ATOM 16994 C CA . HIS B 2 17 ? 3.567 1.868 -9.884 1.00 0.00 418 HIS B CA 12
ATOM 16995 C C . HIS B 2 17 ? 4.072 1.914 -11.328 1.00 0.00 418 HIS B C 12
ATOM 16996 O O . HIS B 2 17 ? 3.279 1.889 -12.268 1.00 0.00 418 HIS B O 12
ATOM 17010 N N . ASP B 2 18 ? 5.389 1.980 -11.458 1.00 0.00 419 ASP B N 12
ATOM 17011 C CA . ASP B 2 18 ? 6.010 2.029 -12.771 1.00 0.00 419 ASP B CA 12
ATOM 17012 C C . ASP B 2 18 ? 6.776 0.728 -13.017 1.00 0.00 419 ASP B C 12
ATOM 17013 O O . ASP B 2 18 ? 7.877 0.545 -12.500 1.00 0.00 419 ASP B O 12
ATOM 17022 N N . TYR B 2 19 ? 6.163 -0.141 -13.807 1.00 0.00 420 TYR B N 12
ATOM 17023 C CA . TYR B 2 19 ? 6.774 -1.420 -14.128 1.00 0.00 420 TYR B CA 12
ATOM 17024 C C . TYR B 2 19 ? 7.079 -1.523 -15.624 1.00 0.00 420 TYR B C 12
ATOM 17025 O O . TYR B 2 19 ? 6.171 -1.463 -16.451 1.00 0.00 420 TYR B O 12
ATOM 17043 N N . THR B 2 20 ? 8.360 -1.675 -15.925 1.00 0.00 421 THR B N 12
ATOM 17044 C CA . THR B 2 20 ? 8.796 -1.787 -17.306 1.00 0.00 421 THR B CA 12
ATOM 17045 C C . THR B 2 20 ? 8.696 -3.238 -17.781 1.00 0.00 421 THR B C 12
ATOM 17046 O O . THR B 2 20 ? 9.417 -4.106 -17.291 1.00 0.00 421 THR B O 12
ATOM 17057 N N . ALA B 2 21 ? 7.797 -3.457 -18.729 1.00 0.00 422 ALA B N 12
ATOM 17058 C CA . ALA B 2 21 ? 7.594 -4.788 -19.275 1.00 0.00 422 ALA B CA 12
ATOM 17059 C C . ALA B 2 21 ? 8.049 -4.810 -20.735 1.00 0.00 422 ALA B C 12
ATOM 17060 O O . ALA B 2 21 ? 7.474 -4.125 -21.579 1.00 0.00 422 ALA B O 12
ATOM 17067 N N . THR B 2 22 ? 9.078 -5.605 -20.989 1.00 0.00 423 THR B N 12
ATOM 17068 C CA . THR B 2 22 ? 9.618 -5.725 -22.333 1.00 0.00 423 THR B CA 12
ATOM 17069 C C . THR B 2 22 ? 9.537 -7.176 -22.812 1.00 0.00 423 THR B C 12
ATOM 17070 O O . THR B 2 22 ? 10.436 -7.972 -22.547 1.00 0.00 423 THR B O 12
ATOM 17081 N N . ASP B 2 23 ? 8.451 -7.476 -23.510 1.00 0.00 424 ASP B N 12
ATOM 17082 C CA . ASP B 2 23 ? 8.241 -8.817 -24.028 1.00 0.00 424 ASP B CA 12
ATOM 17083 C C . ASP B 2 23 ? 7.598 -8.728 -25.414 1.00 0.00 424 ASP B C 12
ATOM 17084 O O . ASP B 2 23 ? 7.420 -7.636 -25.951 1.00 0.00 424 ASP B O 12
ATOM 17093 N N . THR B 2 24 ? 7.268 -9.893 -25.954 1.00 0.00 425 THR B N 12
ATOM 17094 C CA . THR B 2 24 ? 6.649 -9.960 -27.266 1.00 0.00 425 THR B CA 12
ATOM 17095 C C . THR B 2 24 ? 5.174 -9.564 -27.181 1.00 0.00 425 THR B C 12
ATOM 17096 O O . THR B 2 24 ? 4.548 -9.268 -28.198 1.00 0.00 425 THR B O 12
ATOM 17107 N N . ASP B 2 25 ? 4.662 -9.572 -25.960 1.00 0.00 426 ASP B N 12
ATOM 17108 C CA . ASP B 2 25 ? 3.271 -9.218 -25.729 1.00 0.00 426 ASP B CA 12
ATOM 17109 C C . ASP B 2 25 ? 3.110 -8.708 -24.295 1.00 0.00 426 ASP B C 12
ATOM 17110 O O . ASP B 2 25 ? 2.156 -9.068 -23.608 1.00 0.00 426 ASP B O 12
ATOM 17119 N N . GLU B 2 26 ? 4.059 -7.878 -23.887 1.00 0.00 427 GLU B N 12
ATOM 17120 C CA . GLU B 2 26 ? 4.034 -7.314 -22.548 1.00 0.00 427 GLU B CA 12
ATOM 17121 C C . GLU B 2 26 ? 3.326 -5.958 -22.555 1.00 0.00 427 GLU B C 12
ATOM 17122 O O . GLU B 2 26 ? 3.178 -5.337 -23.607 1.00 0.00 427 GLU B O 12
ATOM 17134 N N . LEU B 2 27 ? 2.906 -5.539 -21.371 1.00 0.00 428 LEU B N 12
ATOM 17135 C CA . LEU B 2 27 ? 2.216 -4.268 -21.228 1.00 0.00 428 LEU B CA 12
ATOM 17136 C C . LEU B 2 27 ? 2.965 -3.397 -20.217 1.00 0.00 428 LEU B C 12
ATOM 17137 O O . LEU B 2 27 ? 3.016 -3.721 -19.031 1.00 0.00 428 LEU B O 12
ATOM 17153 N N . GLN B 2 28 ? 3.528 -2.310 -20.723 1.00 0.00 429 GLN B N 12
ATOM 17154 C CA . GLN B 2 28 ? 4.270 -1.389 -19.879 1.00 0.00 429 GLN B CA 12
ATOM 17155 C C . GLN B 2 28 ? 3.308 -0.514 -19.073 1.00 0.00 429 GLN B C 12
ATOM 17156 O O . GLN B 2 28 ? 2.312 -0.028 -19.606 1.00 0.00 429 GLN B O 12
ATOM 17170 N N . LEU B 2 29 ? 3.640 -0.341 -17.802 1.00 0.00 430 LEU B N 12
ATOM 17171 C CA . LEU B 2 29 ? 2.817 0.467 -16.918 1.00 0.00 430 LEU B CA 12
ATOM 17172 C C . LEU B 2 29 ? 3.699 1.494 -16.206 1.00 0.00 430 LEU B C 12
ATOM 17173 O O . LEU B 2 29 ? 4.820 1.184 -15.805 1.00 0.00 430 LEU B O 12
ATOM 17189 N N . LYS B 2 30 ? 3.160 2.697 -16.070 1.00 0.00 431 LYS B N 12
ATOM 17190 C CA . LYS B 2 30 ? 3.884 3.772 -15.412 1.00 0.00 431 LYS B CA 12
ATOM 17191 C C . LYS B 2 30 ? 3.051 4.301 -14.243 1.00 0.00 431 LYS B C 12
ATOM 17192 O O . LYS B 2 30 ? 1.890 4.669 -14.420 1.00 0.00 431 LYS B O 12
ATOM 17211 N N . ALA B 2 31 ? 3.675 4.322 -13.075 1.00 0.00 432 ALA B N 12
ATOM 17212 C CA . ALA B 2 31 ? 3.006 4.801 -11.877 1.00 0.00 432 ALA B CA 12
ATOM 17213 C C . ALA B 2 31 ? 2.050 5.935 -12.251 1.00 0.00 432 ALA B C 12
ATOM 17214 O O . ALA B 2 31 ? 2.470 7.080 -12.408 1.00 0.00 432 ALA B O 12
ATOM 17221 N N . GLY B 2 32 ? 0.781 5.577 -12.383 1.00 0.00 433 GLY B N 12
ATOM 17222 C CA . GLY B 2 32 ? -0.239 6.551 -12.735 1.00 0.00 433 GLY B CA 12
ATOM 17223 C C . GLY B 2 32 ? -0.599 6.456 -14.219 1.00 0.00 433 GLY B C 12
ATOM 17224 O O . GLY B 2 32 ? -0.653 7.470 -14.914 1.00 0.00 433 GLY B O 12
ATOM 17228 N N . ASP B 2 33 ? -0.836 5.230 -14.660 1.00 0.00 434 ASP B N 12
ATOM 17229 C CA . ASP B 2 33 ? -1.188 4.989 -16.049 1.00 0.00 434 ASP B CA 12
ATOM 17230 C C . ASP B 2 33 ? -2.657 4.570 -16.134 1.00 0.00 434 ASP B C 12
ATOM 17231 O O . ASP B 2 33 ? -3.285 4.287 -15.114 1.00 0.00 434 ASP B O 12
ATOM 17240 N N . VAL B 2 34 ? -3.162 4.542 -17.358 1.00 0.00 435 VAL B N 12
ATOM 17241 C CA . VAL B 2 34 ? -4.545 4.162 -17.589 1.00 0.00 435 VAL B CA 12
ATOM 17242 C C . VAL B 2 34 ? -4.587 2.937 -18.505 1.00 0.00 435 VAL B C 12
ATOM 17243 O O . VAL B 2 34 ? -4.067 2.973 -19.619 1.00 0.00 435 VAL B O 12
ATOM 17256 N N . VAL B 2 35 ? -5.210 1.882 -18.001 1.00 0.00 436 VAL B N 12
ATOM 17257 C CA . VAL B 2 35 ? -5.327 0.649 -18.760 1.00 0.00 436 VAL B CA 12
ATOM 17258 C C . VAL B 2 35 ? -6.781 0.173 -18.731 1.00 0.00 436 VAL B C 12
ATOM 17259 O O . VAL B 2 35 ? -7.496 0.409 -17.758 1.00 0.00 436 VAL B O 12
ATOM 17272 N N . LEU B 2 36 ? -7.176 -0.487 -19.810 1.00 0.00 437 LEU B N 12
ATOM 17273 C CA . LEU B 2 36 ? -8.532 -0.997 -19.921 1.00 0.00 437 LEU B CA 12
ATOM 17274 C C . LEU B 2 36 ? -8.507 -2.524 -19.833 1.00 0.00 437 LEU B C 12
ATOM 17275 O O . LEU B 2 36 ? -7.801 -3.182 -20.595 1.00 0.00 437 LEU B O 12
ATOM 17291 N N . VAL B 2 37 ? -9.286 -3.044 -18.895 1.00 0.00 438 VAL B N 12
ATOM 17292 C CA . VAL B 2 37 ? -9.363 -4.481 -18.698 1.00 0.00 438 VAL B CA 12
ATOM 17293 C C . VAL B 2 37 ? -10.274 -5.090 -19.765 1.00 0.00 438 VAL B C 12
ATOM 17294 O O . VAL B 2 37 ? -11.486 -4.880 -19.746 1.00 0.00 438 VAL B O 12
ATOM 17307 N N . ILE B 2 38 ? -9.656 -5.834 -20.671 1.00 0.00 439 ILE B N 12
ATOM 17308 C CA . ILE B 2 38 ? -10.396 -6.475 -21.745 1.00 0.00 439 ILE B CA 12
ATOM 17309 C C . ILE B 2 38 ? -10.270 -7.994 -21.609 1.00 0.00 439 ILE B C 12
ATOM 17310 O O . ILE B 2 38 ? -9.295 -8.492 -21.049 1.00 0.00 439 ILE B O 12
ATOM 17326 N N . PRO B 2 39 ? -11.297 -8.706 -22.144 1.00 0.00 440 PRO B N 12
ATOM 17327 C CA . PRO B 2 39 ? -11.311 -10.158 -22.088 1.00 0.00 440 PRO B CA 12
ATOM 17328 C C . PRO B 2 39 ? -10.326 -10.755 -23.095 1.00 0.00 440 PRO B C 12
ATOM 17329 O O . PRO B 2 39 ? -10.491 -10.589 -24.303 1.00 0.00 440 PRO B O 12
ATOM 17340 N N . PHE B 2 40 ? -9.324 -11.437 -22.562 1.00 0.00 441 PHE B N 12
ATOM 17341 C CA . PHE B 2 40 ? -8.312 -12.059 -23.399 1.00 0.00 441 PHE B CA 12
ATOM 17342 C C . PHE B 2 40 ? -8.944 -13.055 -24.374 1.00 0.00 441 PHE B C 12
ATOM 17343 O O . PHE B 2 40 ? -10.164 -13.211 -24.405 1.00 0.00 441 PHE B O 12
ATOM 17360 N N . GLN B 2 41 ? -8.085 -13.703 -25.147 1.00 0.00 442 GLN B N 12
ATOM 17361 C CA . GLN B 2 41 ? -8.544 -14.678 -26.122 1.00 0.00 442 GLN B CA 12
ATOM 17362 C C . GLN B 2 41 ? -8.919 -15.988 -25.425 1.00 0.00 442 GLN B C 12
ATOM 17363 O O . GLN B 2 41 ? -9.695 -16.779 -25.959 1.00 0.00 442 GLN B O 12
ATOM 17377 N N . ASN B 2 42 ? -8.350 -16.177 -24.244 1.00 0.00 443 ASN B N 12
ATOM 17378 C CA . ASN B 2 42 ? -8.616 -17.377 -23.468 1.00 0.00 443 ASN B CA 12
ATOM 17379 C C . ASN B 2 42 ? -8.000 -17.225 -22.076 1.00 0.00 443 ASN B C 12
ATOM 17380 O O . ASN B 2 42 ? -7.050 -16.466 -21.892 1.00 0.00 443 ASN B O 12
ATOM 17391 N N . PRO B 2 43 ? -8.581 -17.981 -21.105 1.00 0.00 444 PRO B N 12
ATOM 17392 C CA . PRO B 2 43 ? -8.100 -17.938 -19.735 1.00 0.00 444 PRO B CA 12
ATOM 17393 C C . PRO B 2 43 ? -6.783 -18.704 -19.592 1.00 0.00 444 PRO B C 12
ATOM 17394 O O . PRO B 2 43 ? -6.038 -18.493 -18.636 1.00 0.00 444 PRO B O 12
ATOM 17405 N N . GLU B 2 44 ? -6.537 -19.579 -20.556 1.00 0.00 445 GLU B N 12
ATOM 17406 C CA . GLU B 2 44 ? -5.323 -20.378 -20.550 1.00 0.00 445 GLU B CA 12
ATOM 17407 C C . GLU B 2 44 ? -4.117 -19.515 -20.925 1.00 0.00 445 GLU B C 12
ATOM 17408 O O . GLU B 2 44 ? -2.973 -19.946 -20.787 1.00 0.00 445 GLU B O 12
ATOM 17420 N N . GLU B 2 45 ? -4.413 -18.310 -21.391 1.00 0.00 446 GLU B N 12
ATOM 17421 C CA . GLU B 2 45 ? -3.367 -17.382 -21.785 1.00 0.00 446 GLU B CA 12
ATOM 17422 C C . GLU B 2 45 ? -3.192 -16.297 -20.721 1.00 0.00 446 GLU B C 12
ATOM 17423 O O . GLU B 2 45 ? -2.509 -15.300 -20.952 1.00 0.00 446 GLU B O 12
ATOM 17435 N N . GLN B 2 46 ? -3.820 -16.527 -19.577 1.00 0.00 447 GLN B N 12
ATOM 17436 C CA . GLN B 2 46 ? -3.741 -15.582 -18.477 1.00 0.00 447 GLN B CA 12
ATOM 17437 C C . GLN B 2 46 ? -2.640 -15.997 -17.498 1.00 0.00 447 GLN B C 12
ATOM 17438 O O . GLN B 2 46 ? -2.438 -17.186 -17.254 1.00 0.00 447 GLN B O 12
ATOM 17452 N N . ASP B 2 47 ? -1.957 -14.995 -16.965 1.00 0.00 448 ASP B N 12
ATOM 17453 C CA . ASP B 2 47 ? -0.883 -15.241 -16.019 1.00 0.00 448 ASP B CA 12
ATOM 17454 C C . ASP B 2 47 ? -1.376 -14.939 -14.603 1.00 0.00 448 ASP B C 12
ATOM 17455 O O . ASP B 2 47 ? -2.275 -14.120 -14.417 1.00 0.00 448 ASP B O 12
ATOM 17464 N N . GLU B 2 48 ? -0.767 -15.616 -13.641 1.00 0.00 449 GLU B N 12
ATOM 17465 C CA . GLU B 2 48 ? -1.134 -15.430 -12.247 1.00 0.00 449 GLU B CA 12
ATOM 17466 C C . GLU B 2 48 ? -0.605 -14.089 -11.734 1.00 0.00 449 GLU B C 12
ATOM 17467 O O . GLU B 2 48 ? 0.605 -13.882 -11.661 1.00 0.00 449 GLU B O 12
ATOM 17479 N N . GLY B 2 49 ? -1.539 -13.214 -11.390 1.00 0.00 450 GLY B N 12
ATOM 17480 C CA . GLY B 2 49 ? -1.182 -11.899 -10.886 1.00 0.00 450 GLY B CA 12
ATOM 17481 C C . GLY B 2 49 ? -1.202 -10.857 -12.006 1.00 0.00 450 GLY B C 12
ATOM 17482 O O . GLY B 2 49 ? -1.007 -9.668 -11.757 1.00 0.00 450 GLY B O 12
ATOM 17486 N N . TRP B 2 50 ? -1.440 -11.341 -13.216 1.00 0.00 451 TRP B N 12
ATOM 17487 C CA . TRP B 2 50 ? -1.488 -10.467 -14.376 1.00 0.00 451 TRP B CA 12
ATOM 17488 C C . TRP B 2 50 ? -2.709 -10.857 -15.211 1.00 0.00 451 TRP B C 12
ATOM 17489 O O . TRP B 2 50 ? -3.245 -11.954 -15.060 1.00 0.00 451 TRP B O 12
ATOM 17510 N N . LEU B 2 51 ? -3.114 -9.937 -16.075 1.00 0.00 452 LEU B N 12
ATOM 17511 C CA . LEU B 2 51 ? -4.261 -10.171 -16.935 1.00 0.00 452 LEU B CA 12
ATOM 17512 C C . LEU B 2 51 ? -4.062 -9.426 -18.257 1.00 0.00 452 LEU B C 12
ATOM 17513 O O . LEU B 2 51 ? -3.119 -8.649 -18.400 1.00 0.00 452 LEU B O 12
ATOM 17529 N N . MET B 2 52 ? -4.966 -9.689 -19.189 1.00 0.00 453 MET B N 12
ATOM 17530 C CA . MET B 2 52 ? -4.903 -9.052 -20.494 1.00 0.00 453 MET B CA 12
ATOM 17531 C C . MET B 2 52 ? -5.616 -7.699 -20.479 1.00 0.00 453 MET B C 12
ATOM 17532 O O . MET B 2 52 ? -6.835 -7.637 -20.328 1.00 0.00 453 MET B O 12
ATOM 17546 N N . GLY B 2 53 ? -4.825 -6.648 -20.638 1.00 0.00 454 GLY B N 12
ATOM 17547 C CA . GLY B 2 53 ? -5.366 -5.299 -20.645 1.00 0.00 454 GLY B CA 12
ATOM 17548 C C . GLY B 2 53 ? -4.703 -4.448 -21.729 1.00 0.00 454 GLY B C 12
ATOM 17549 O O . GLY B 2 53 ? -3.767 -4.896 -22.390 1.00 0.00 454 GLY B O 12
ATOM 17553 N N . VAL B 2 54 ? -5.214 -3.235 -21.879 1.00 0.00 455 VAL B N 12
ATOM 17554 C CA . VAL B 2 54 ? -4.682 -2.316 -22.872 1.00 0.00 455 VAL B CA 12
ATOM 17555 C C . VAL B 2 54 ? -4.560 -0.921 -22.255 1.00 0.00 455 VAL B C 12
ATOM 17556 O O . VAL B 2 54 ? -5.428 -0.497 -21.494 1.00 0.00 455 VAL B O 12
ATOM 17569 N N . LYS B 2 55 ? -3.476 -0.246 -22.607 1.00 0.00 456 LYS B N 12
ATOM 17570 C CA . LYS B 2 55 ? -3.229 1.092 -22.097 1.00 0.00 456 LYS B CA 12
ATOM 17571 C C . LYS B 2 55 ? -4.094 2.093 -22.866 1.00 0.00 456 LYS B C 12
ATOM 17572 O O . LYS B 2 55 ? -4.584 1.790 -23.952 1.00 0.00 456 LYS B O 12
ATOM 17591 N N . GLU B 2 56 ? -4.256 3.266 -22.271 1.00 0.00 457 GLU B N 12
ATOM 17592 C CA . GLU B 2 56 ? -5.053 4.313 -22.885 1.00 0.00 457 GLU B CA 12
ATOM 17593 C C . GLU B 2 56 ? -4.494 4.667 -24.265 1.00 0.00 457 GLU B C 12
ATOM 17594 O O . GLU B 2 56 ? -5.250 4.959 -25.190 1.00 0.00 457 GLU B O 12
ATOM 17606 N N . SER B 2 57 ? -3.173 4.628 -24.360 1.00 0.00 458 SER B N 12
ATOM 17607 C CA . SER B 2 57 ? -2.503 4.940 -25.611 1.00 0.00 458 SER B CA 12
ATOM 17608 C C . SER B 2 57 ? -2.816 3.866 -26.654 1.00 0.00 458 SER B C 12
ATOM 17609 O O . SER B 2 57 ? -3.138 4.183 -27.799 1.00 0.00 458 SER B O 12
ATOM 17617 N N . ASP B 2 58 ? -2.711 2.618 -26.222 1.00 0.00 459 ASP B N 12
ATOM 17618 C CA . ASP B 2 58 ? -2.979 1.496 -27.105 1.00 0.00 459 ASP B CA 12
ATOM 17619 C C . ASP B 2 58 ? -4.422 1.581 -27.607 1.00 0.00 459 ASP B C 12
ATOM 17620 O O . ASP B 2 58 ? -4.716 1.183 -28.733 1.00 0.00 459 ASP B O 12
ATOM 17629 N N . TRP B 2 59 ? -5.284 2.104 -26.747 1.00 0.00 460 TRP B N 12
ATOM 17630 C CA . TRP B 2 59 ? -6.689 2.246 -27.089 1.00 0.00 460 TRP B CA 12
ATOM 17631 C C . TRP B 2 59 ? -6.778 2.976 -28.431 1.00 0.00 460 TRP B C 12
ATOM 17632 O O . TRP B 2 59 ? -7.500 2.547 -29.329 1.00 0.00 460 TRP B O 12
ATOM 17653 N N . ASN B 2 60 ? -6.032 4.068 -28.524 1.00 0.00 461 ASN B N 12
ATOM 17654 C CA . ASN B 2 60 ? -6.017 4.862 -29.741 1.00 0.00 461 ASN B CA 12
ATOM 17655 C C . ASN B 2 60 ? -5.627 3.970 -30.922 1.00 0.00 461 ASN B C 12
ATOM 17656 O O . ASN B 2 60 ? -5.986 4.254 -32.064 1.00 0.00 461 ASN B O 12
ATOM 17667 N N . GLN B 2 61 ? -4.898 2.910 -30.606 1.00 0.00 462 GLN B N 12
ATOM 17668 C CA . GLN B 2 61 ? -4.454 1.976 -31.627 1.00 0.00 462 GLN B CA 12
ATOM 17669 C C . GLN B 2 61 ? -5.486 0.862 -31.811 1.00 0.00 462 GLN B C 12
ATOM 17670 O O . GLN B 2 61 ? -5.179 -0.186 -32.377 1.00 0.00 462 GLN B O 12
ATOM 17684 N N . HIS B 2 62 ? -6.689 1.126 -31.322 1.00 0.00 463 HIS B N 12
ATOM 17685 C CA . HIS B 2 62 ? -7.768 0.158 -31.425 1.00 0.00 463 HIS B CA 12
ATOM 17686 C C . HIS B 2 62 ? -7.809 -0.415 -32.843 1.00 0.00 463 HIS B C 12
ATOM 17687 O O . HIS B 2 62 ? -8.323 -1.512 -33.058 1.00 0.00 463 HIS B O 12
ATOM 17701 N N . LYS B 2 63 ? -7.260 0.352 -33.773 1.00 0.00 464 LYS B N 12
ATOM 17702 C CA . LYS B 2 63 ? -7.228 -0.066 -35.164 1.00 0.00 464 LYS B CA 12
ATOM 17703 C C . LYS B 2 63 ? -6.494 -1.404 -35.273 1.00 0.00 464 LYS B C 12
ATOM 17704 O O . LYS B 2 63 ? -6.803 -2.217 -36.143 1.00 0.00 464 LYS B O 12
ATOM 17723 N N . LYS B 2 64 ? -5.535 -1.591 -34.378 1.00 0.00 465 LYS B N 12
ATOM 17724 C CA . LYS B 2 64 ? -4.754 -2.816 -34.362 1.00 0.00 465 LYS B CA 12
ATOM 17725 C C . LYS B 2 64 ? -4.458 -3.209 -32.913 1.00 0.00 465 LYS B C 12
ATOM 17726 O O . LYS B 2 64 ? -3.298 -3.349 -32.529 1.00 0.00 465 LYS B O 12
ATOM 17745 N N . LEU B 2 65 ? -5.527 -3.376 -32.149 1.00 0.00 466 LEU B N 12
ATOM 17746 C CA . LEU B 2 65 ? -5.396 -3.750 -30.751 1.00 0.00 466 LEU B CA 12
ATOM 17747 C C . LEU B 2 65 ? -4.912 -5.198 -30.658 1.00 0.00 466 LEU B C 12
ATOM 17748 O O . LEU B 2 65 ? -4.212 -5.563 -29.715 1.00 0.00 466 LEU B O 12
ATOM 17764 N N . GLU B 2 66 ? -5.305 -5.984 -31.650 1.00 0.00 467 GLU B N 12
ATOM 17765 C CA . GLU B 2 66 ? -4.920 -7.385 -31.692 1.00 0.00 467 GLU B CA 12
ATOM 17766 C C . GLU B 2 66 ? -3.399 -7.521 -31.598 1.00 0.00 467 GLU B C 12
ATOM 17767 O O . GLU B 2 66 ? -2.892 -8.482 -31.022 1.00 0.00 467 GLU B O 12
ATOM 17779 N N . LYS B 2 67 ? -2.713 -6.544 -32.174 1.00 0.00 468 LYS B N 12
ATOM 17780 C CA . LYS B 2 67 ? -1.260 -6.543 -32.163 1.00 0.00 468 LYS B CA 12
ATOM 17781 C C . LYS B 2 67 ? -0.763 -5.516 -31.143 1.00 0.00 468 LYS B C 12
ATOM 17782 O O . LYS B 2 67 ? 0.431 -5.229 -31.078 1.00 0.00 468 LYS B O 12
ATOM 17801 N N . CYS B 2 68 ? -1.704 -4.991 -30.373 1.00 0.00 469 CYS B N 12
ATOM 17802 C CA . CYS B 2 68 ? -1.376 -4.003 -29.359 1.00 0.00 469 CYS B CA 12
ATOM 17803 C C . CYS B 2 68 ? -1.652 -4.614 -27.984 1.00 0.00 469 CYS B C 12
ATOM 17804 O O . CYS B 2 68 ? -1.281 -4.042 -26.961 1.00 0.00 469 CYS B O 12
ATOM 17812 N N . ARG B 2 69 ? -2.301 -5.769 -28.005 1.00 0.00 470 ARG B N 12
ATOM 17813 C CA . ARG B 2 69 ? -2.631 -6.465 -26.773 1.00 0.00 470 ARG B CA 12
ATOM 17814 C C . ARG B 2 69 ? -1.368 -6.700 -25.942 1.00 0.00 470 ARG B C 12
ATOM 17815 O O . ARG B 2 69 ? -0.262 -6.724 -26.480 1.00 0.00 470 ARG B O 12
ATOM 17836 N N . GLY B 2 70 ? -1.575 -6.867 -24.644 1.00 0.00 471 GLY B N 12
ATOM 17837 C CA . GLY B 2 70 ? -0.467 -7.097 -23.733 1.00 0.00 471 GLY B CA 12
ATOM 17838 C C . GLY B 2 70 ? -0.966 -7.615 -22.382 1.00 0.00 471 GLY B C 12
ATOM 17839 O O . GLY B 2 70 ? -2.170 -7.749 -22.171 1.00 0.00 471 GLY B O 12
ATOM 17843 N N . VAL B 2 71 ? -0.014 -7.891 -21.503 1.00 0.00 472 VAL B N 12
ATOM 17844 C CA . VAL B 2 71 ? -0.342 -8.391 -20.178 1.00 0.00 472 VAL B CA 12
ATOM 17845 C C . VAL B 2 71 ? 0.204 -7.426 -19.124 1.00 0.00 472 VAL B C 12
ATOM 17846 O O . VAL B 2 71 ? 1.281 -6.857 -19.297 1.00 0.00 472 VAL B O 12
ATOM 17859 N N . PHE B 2 72 ? -0.563 -7.272 -18.055 1.00 0.00 473 PHE B N 12
ATOM 17860 C CA . PHE B 2 72 ? -0.169 -6.387 -16.972 1.00 0.00 473 PHE B CA 12
ATOM 17861 C C . PHE B 2 72 ? -0.545 -6.981 -15.614 1.00 0.00 473 PHE B C 12
ATOM 17862 O O . PHE B 2 72 ? -1.574 -7.643 -15.485 1.00 0.00 473 PHE B O 12
ATOM 17879 N N . PRO B 2 73 ? 0.331 -6.717 -14.608 1.00 0.00 474 PRO B N 12
ATOM 17880 C CA . PRO B 2 73 ? 0.101 -7.218 -13.264 1.00 0.00 474 PRO B CA 12
ATOM 17881 C C . PRO B 2 73 ? -0.998 -6.420 -12.561 1.00 0.00 474 PRO B C 12
ATOM 17882 O O . PRO B 2 73 ? -0.811 -5.247 -12.241 1.00 0.00 474 PRO B O 12
ATOM 17893 N N . GLU B 2 74 ? -2.122 -7.087 -12.342 1.00 0.00 475 GLU B N 12
ATOM 17894 C CA . GLU B 2 74 ? -3.252 -6.454 -11.684 1.00 0.00 475 GLU B CA 12
ATOM 17895 C C . GLU B 2 74 ? -2.919 -6.164 -10.219 1.00 0.00 475 GLU B C 12
ATOM 17896 O O . GLU B 2 74 ? -3.464 -5.233 -9.627 1.00 0.00 475 GLU B O 12
ATOM 17908 N N . ASN B 2 75 ? -2.025 -6.977 -9.676 1.00 0.00 476 ASN B N 12
ATOM 17909 C CA . ASN B 2 75 ? -1.613 -6.820 -8.292 1.00 0.00 476 ASN B CA 12
ATOM 17910 C C . ASN B 2 75 ? -0.734 -5.574 -8.164 1.00 0.00 476 ASN B C 12
ATOM 17911 O O . ASN B 2 75 ? -0.357 -5.187 -7.059 1.00 0.00 476 ASN B O 12
ATOM 17922 N N . PHE B 2 76 ? -0.435 -4.980 -9.310 1.00 0.00 477 PHE B N 12
ATOM 17923 C CA . PHE B 2 76 ? 0.392 -3.786 -9.340 1.00 0.00 477 PHE B CA 12
ATOM 17924 C C . PHE B 2 76 ? -0.392 -2.590 -9.885 1.00 0.00 477 PHE B C 12
ATOM 17925 O O . PHE B 2 76 ? 0.160 -1.502 -10.044 1.00 0.00 477 PHE B O 12
ATOM 17942 N N . THR B 2 77 ? -1.666 -2.832 -10.156 1.00 0.00 478 THR B N 12
ATOM 17943 C CA . THR B 2 77 ? -2.531 -1.788 -10.678 1.00 0.00 478 THR B CA 12
ATOM 17944 C C . THR B 2 77 ? -3.810 -1.690 -9.845 1.00 0.00 478 THR B C 12
ATOM 17945 O O . THR B 2 77 ? -4.023 -2.486 -8.931 1.00 0.00 478 THR B O 12
ATOM 17956 N N . GLU B 2 78 ? -4.629 -0.707 -10.189 1.00 0.00 479 GLU B N 12
ATOM 17957 C CA . GLU B 2 78 ? -5.882 -0.494 -9.485 1.00 0.00 479 GLU B CA 12
ATOM 17958 C C . GLU B 2 78 ? -7.033 -0.347 -10.482 1.00 0.00 479 GLU B C 12
ATOM 17959 O O . GLU B 2 78 ? -6.873 0.269 -11.534 1.00 0.00 479 GLU B O 12
ATOM 17971 N N . ARG B 2 79 ? -8.168 -0.924 -10.115 1.00 0.00 480 ARG B N 12
ATOM 17972 C CA . ARG B 2 79 ? -9.346 -0.865 -10.964 1.00 0.00 480 ARG B CA 12
ATOM 17973 C C . ARG B 2 79 ? -10.062 0.476 -10.786 1.00 0.00 480 ARG B C 12
ATOM 17974 O O . ARG B 2 79 ? -10.172 0.982 -9.671 1.00 0.00 480 ARG B O 12
ATOM 17995 N N . VAL B 2 80 ? -10.529 1.013 -11.903 1.00 0.00 481 VAL B N 12
ATOM 17996 C CA . VAL B 2 80 ? -11.231 2.286 -11.885 1.00 0.00 481 VAL B CA 12
ATOM 17997 C C . VAL B 2 80 ? -12.704 2.056 -12.226 1.00 0.00 481 VAL B C 12
ATOM 17998 O O . VAL B 2 80 ? -13.023 1.309 -13.149 1.00 0.00 481 VAL B O 12
ATOM 18011 N N . PRO B 2 81 ? -13.587 2.730 -11.441 1.00 0.00 482 PRO B N 12
ATOM 18012 C CA . PRO B 2 81 ? -15.020 2.606 -11.649 1.00 0.00 482 PRO B CA 12
ATOM 18013 C C . PRO B 2 81 ? -15.465 3.392 -12.884 1.00 0.00 482 PRO B C 12
ATOM 18014 O O . PRO B 2 81 ? -16.004 4.491 -12.764 1.00 0.00 482 PRO B O 12
ATOM 18025 N N . LEU A 1 1 ? 1.325 0.000 0.000 1.00 0.00 55 LEU A N 13
ATOM 18026 C CA . LEU A 1 1 ? 2.073 0.000 -1.245 1.00 0.00 55 LEU A CA 13
ATOM 18027 C C . LEU A 1 1 ? 2.102 -1.418 -1.818 1.00 0.00 55 LEU A C 13
ATOM 18028 O O . LEU A 1 1 ? 2.567 -2.348 -1.161 1.00 0.00 55 LEU A O 13
ATOM 18044 N N . LEU A 1 2 ? 1.598 -1.540 -3.038 1.00 0.00 56 LEU A N 13
ATOM 18045 C CA . LEU A 1 2 ? 1.559 -2.829 -3.707 1.00 0.00 56 LEU A CA 13
ATOM 18046 C C . LEU A 1 2 ? 2.931 -3.124 -4.316 1.00 0.00 56 LEU A C 13
ATOM 18047 O O . LEU A 1 2 ? 3.426 -2.358 -5.142 1.00 0.00 56 LEU A O 13
ATOM 18063 N N . PRO A 1 3 ? 3.523 -4.266 -3.873 1.00 0.00 57 PRO A N 13
ATOM 18064 C CA . PRO A 1 3 ? 4.829 -4.671 -4.365 1.00 0.00 57 PRO A CA 13
ATOM 18065 C C . PRO A 1 3 ? 4.729 -5.233 -5.785 1.00 0.00 57 PRO A C 13
ATOM 18066 O O . PRO A 1 3 ? 3.679 -5.730 -6.188 1.00 0.00 57 PRO A O 13
ATOM 18077 N N . THR A 1 4 ? 5.837 -5.134 -6.505 1.00 0.00 58 THR A N 13
ATOM 18078 C CA . THR A 1 4 ? 5.888 -5.624 -7.872 1.00 0.00 58 THR A CA 13
ATOM 18079 C C . THR A 1 4 ? 5.791 -7.151 -7.895 1.00 0.00 58 THR A C 13
ATOM 18080 O O . THR A 1 4 ? 6.526 -7.834 -7.183 1.00 0.00 58 THR A O 13
ATOM 18091 N N . PRO A 1 5 ? 4.855 -7.655 -8.743 1.00 0.00 59 PRO A N 13
ATOM 18092 C CA . PRO A 1 5 ? 4.654 -9.089 -8.869 1.00 0.00 59 PRO A CA 13
ATOM 18093 C C . PRO A 1 5 ? 5.783 -9.731 -9.678 1.00 0.00 59 PRO A C 13
ATOM 18094 O O . PRO A 1 5 ? 6.612 -9.032 -10.258 1.00 0.00 59 PRO A O 13
ATOM 18105 N N . PRO A 1 6 ? 5.778 -11.091 -9.691 1.00 0.00 60 PRO A N 13
ATOM 18106 C CA . PRO A 1 6 ? 6.790 -11.836 -10.420 1.00 0.00 60 PRO A CA 13
ATOM 18107 C C . PRO A 1 6 ? 6.529 -11.786 -11.927 1.00 0.00 60 PRO A C 13
ATOM 18108 O O . PRO A 1 6 ? 5.424 -11.463 -12.358 1.00 0.00 60 PRO A O 13
ATOM 18119 N N . LEU A 1 7 ? 7.566 -12.111 -12.685 1.00 0.00 61 LEU A N 13
ATOM 18120 C CA . LEU A 1 7 ? 7.462 -12.107 -14.135 1.00 0.00 61 LEU A CA 13
ATOM 18121 C C . LEU A 1 7 ? 6.369 -13.086 -14.567 1.00 0.00 61 LEU A C 13
ATOM 18122 O O . LEU A 1 7 ? 6.368 -14.244 -14.151 1.00 0.00 61 LEU A O 13
ATOM 18138 N N . SER A 1 8 ? 5.464 -12.585 -15.395 1.00 0.00 62 SER A N 13
ATOM 18139 C CA . SER A 1 8 ? 4.368 -13.402 -15.888 1.00 0.00 62 SER A CA 13
ATOM 18140 C C . SER A 1 8 ? 4.751 -14.039 -17.225 1.00 0.00 62 SER A C 13
ATOM 18141 O O . SER A 1 8 ? 5.645 -13.553 -17.915 1.00 0.00 62 SER A O 13
ATOM 18149 N N . PRO A 1 9 ? 4.037 -15.148 -17.559 1.00 0.00 63 PRO A N 13
ATOM 18150 C CA . PRO A 1 9 ? 4.292 -15.857 -18.801 1.00 0.00 63 PRO A CA 13
ATOM 18151 C C . PRO A 1 9 ? 3.726 -15.089 -19.997 1.00 0.00 63 PRO A C 13
ATOM 18152 O O . PRO A 1 9 ? 3.040 -14.083 -19.825 1.00 0.00 63 PRO A O 13
ATOM 18163 N N . SER A 1 10 ? 4.034 -15.594 -21.183 1.00 0.00 64 SER A N 13
ATOM 18164 C CA . SER A 1 10 ? 3.563 -14.968 -22.407 1.00 0.00 64 SER A CA 13
ATOM 18165 C C . SER A 1 10 ? 2.064 -15.219 -22.580 1.00 0.00 64 SER A C 13
ATOM 18166 O O . SER A 1 10 ? 1.663 -16.209 -23.189 1.00 0.00 64 SER A O 13
ATOM 18174 N N . ARG A 1 11 ? 1.277 -14.304 -22.034 1.00 0.00 65 ARG A N 13
ATOM 18175 C CA . ARG A 1 11 ? -0.170 -14.414 -22.119 1.00 0.00 65 ARG A CA 13
ATOM 18176 C C . ARG A 1 11 ? -0.655 -13.967 -23.500 1.00 0.00 65 ARG A C 13
ATOM 18177 O O . ARG A 1 11 ? -0.705 -12.773 -23.788 1.00 0.00 65 ARG A O 13
ATOM 18198 N N . ARG A 1 12 ? -1.001 -14.952 -24.317 1.00 0.00 66 ARG A N 13
ATOM 18199 C CA . ARG A 1 12 ? -1.481 -14.675 -25.660 1.00 0.00 66 ARG A CA 13
ATOM 18200 C C . ARG A 1 12 ? -2.955 -14.264 -25.622 1.00 0.00 66 ARG A C 13
ATOM 18201 O O . ARG A 1 12 ? -3.804 -15.025 -25.161 1.00 0.00 66 ARG A O 13
ATOM 18222 N N . SER A 1 13 ? -3.213 -13.060 -26.113 1.00 0.00 67 SER A N 13
ATOM 18223 C CA . SER A 1 13 ? -4.569 -12.539 -26.143 1.00 0.00 67 SER A CA 13
ATOM 18224 C C . SER A 1 13 ? -4.722 -11.546 -27.296 1.00 0.00 67 SER A C 13
ATOM 18225 O O . SER A 1 13 ? -5.520 -11.764 -28.206 1.00 0.00 67 SER A O 13
ATOM 18233 N N . GLY A 1 14 ? -3.945 -10.475 -27.220 1.00 0.00 68 GLY A N 13
ATOM 18234 C CA . GLY A 1 14 ? -3.985 -9.447 -28.246 1.00 0.00 68 GLY A CA 13
ATOM 18235 C C . GLY A 1 14 ? -5.413 -9.229 -28.749 1.00 0.00 68 GLY A C 13
ATOM 18236 O O . GLY A 1 14 ? -6.374 -9.433 -28.008 1.00 0.00 68 GLY A O 13
ATOM 18240 N N . GLY B 2 1 ? -10.084 10.439 -29.939 1.00 0.00 402 GLY B N 13
ATOM 18241 C CA . GLY B 2 1 ? -10.195 9.110 -29.363 1.00 0.00 402 GLY B CA 13
ATOM 18242 C C . GLY B 2 1 ? -11.216 8.265 -30.128 1.00 0.00 402 GLY B C 13
ATOM 18243 O O . GLY B 2 1 ? -11.742 8.697 -31.152 1.00 0.00 402 GLY B O 13
ATOM 18247 N N . ARG B 2 2 ? -11.465 7.075 -29.601 1.00 0.00 403 ARG B N 13
ATOM 18248 C CA . ARG B 2 2 ? -12.414 6.166 -30.221 1.00 0.00 403 ARG B CA 13
ATOM 18249 C C . ARG B 2 2 ? -13.813 6.785 -30.233 1.00 0.00 403 ARG B C 13
ATOM 18250 O O . ARG B 2 2 ? -13.986 7.944 -29.860 1.00 0.00 403 ARG B O 13
ATOM 18271 N N . LEU B 2 3 ? -14.776 5.984 -30.665 1.00 0.00 404 LEU B N 13
ATOM 18272 C CA . LEU B 2 3 ? -16.154 6.438 -30.730 1.00 0.00 404 LEU B CA 13
ATOM 18273 C C . LEU B 2 3 ? -17.034 5.506 -29.895 1.00 0.00 404 LEU B C 13
ATOM 18274 O O . LEU B 2 3 ? -17.938 5.961 -29.196 1.00 0.00 404 LEU B O 13
ATOM 18290 N N . ASP B 2 4 ? -16.739 4.218 -29.996 1.00 0.00 405 ASP B N 13
ATOM 18291 C CA . ASP B 2 4 ? -17.492 3.218 -29.259 1.00 0.00 405 ASP B CA 13
ATOM 18292 C C . ASP B 2 4 ? -16.608 2.630 -28.157 1.00 0.00 405 ASP B C 13
ATOM 18293 O O . ASP B 2 4 ? -15.383 2.647 -28.263 1.00 0.00 405 ASP B O 13
ATOM 18302 N N . LEU B 2 5 ? -17.265 2.122 -27.124 1.00 0.00 406 LEU B N 13
ATOM 18303 C CA . LEU B 2 5 ? -16.554 1.530 -26.003 1.00 0.00 406 LEU B CA 13
ATOM 18304 C C . LEU B 2 5 ? -16.368 0.033 -26.256 1.00 0.00 406 LEU B C 13
ATOM 18305 O O . LEU B 2 5 ? -17.082 -0.557 -27.066 1.00 0.00 406 LEU B O 13
ATOM 18321 N N . PRO B 2 6 ? -15.380 -0.554 -25.529 1.00 0.00 407 PRO B N 13
ATOM 18322 C CA . PRO B 2 6 ? -15.091 -1.971 -25.667 1.00 0.00 407 PRO B CA 13
ATOM 18323 C C . PRO B 2 6 ? -16.156 -2.819 -24.968 1.00 0.00 407 PRO B C 13
ATOM 18324 O O . PRO B 2 6 ? -16.536 -2.532 -23.834 1.00 0.00 407 PRO B O 13
ATOM 18335 N N . PRO B 2 7 ? -16.619 -3.872 -25.693 1.00 0.00 408 PRO B N 13
ATOM 18336 C CA . PRO B 2 7 ? -17.632 -4.763 -25.154 1.00 0.00 408 PRO B CA 13
ATOM 18337 C C . PRO B 2 7 ? -17.034 -5.703 -24.105 1.00 0.00 408 PRO B C 13
ATOM 18338 O O . PRO B 2 7 ? -15.889 -6.133 -24.232 1.00 0.00 408 PRO B O 13
ATOM 18349 N N . GLY B 2 8 ? -17.837 -5.995 -23.092 1.00 0.00 409 GLY B N 13
ATOM 18350 C CA . GLY B 2 8 ? -17.401 -6.876 -22.022 1.00 0.00 409 GLY B CA 13
ATOM 18351 C C . GLY B 2 8 ? -16.675 -6.092 -20.928 1.00 0.00 409 GLY B C 13
ATOM 18352 O O . GLY B 2 8 ? -16.586 -6.547 -19.788 1.00 0.00 409 GLY B O 13
ATOM 18356 N N . PHE B 2 9 ? -16.173 -4.928 -21.312 1.00 0.00 410 PHE B N 13
ATOM 18357 C CA . PHE B 2 9 ? -15.457 -4.076 -20.378 1.00 0.00 410 PHE B CA 13
ATOM 18358 C C . PHE B 2 9 ? -16.084 -4.144 -18.983 1.00 0.00 410 PHE B C 13
ATOM 18359 O O . PHE B 2 9 ? -17.294 -4.318 -18.851 1.00 0.00 410 PHE B O 13
ATOM 18376 N N . MET B 2 10 ? -15.232 -4.002 -17.979 1.00 0.00 411 MET B N 13
ATOM 18377 C CA . MET B 2 10 ? -15.687 -4.044 -16.600 1.00 0.00 411 MET B CA 13
ATOM 18378 C C . MET B 2 10 ? -15.638 -2.653 -15.964 1.00 0.00 411 MET B C 13
ATOM 18379 O O . MET B 2 10 ? -16.677 -2.046 -15.710 1.00 0.00 411 MET B O 13
ATOM 18393 N N . PHE B 2 11 ? -14.420 -2.189 -15.725 1.00 0.00 412 PHE B N 13
ATOM 18394 C CA . PHE B 2 11 ? -14.222 -0.882 -15.122 1.00 0.00 412 PHE B CA 13
ATOM 18395 C C . PHE B 2 11 ? -12.828 -0.338 -15.438 1.00 0.00 412 PHE B C 13
ATOM 18396 O O . PHE B 2 11 ? -12.044 -0.991 -16.125 1.00 0.00 412 PHE B O 13
ATOM 18413 N N . LYS B 2 12 ? -12.561 0.853 -14.922 1.00 0.00 413 LYS B N 13
ATOM 18414 C CA . LYS B 2 12 ? -11.275 1.493 -15.141 1.00 0.00 413 LYS B CA 13
ATOM 18415 C C . LYS B 2 12 ? -10.420 1.356 -13.880 1.00 0.00 413 LYS B C 13
ATOM 18416 O O . LYS B 2 12 ? -10.942 1.386 -12.766 1.00 0.00 413 LYS B O 13
ATOM 18435 N N . VAL B 2 13 ? -9.122 1.208 -14.097 1.00 0.00 414 VAL B N 13
ATOM 18436 C CA . VAL B 2 13 ? -8.190 1.065 -12.991 1.00 0.00 414 VAL B CA 13
ATOM 18437 C C . VAL B 2 13 ? -7.112 2.146 -13.094 1.00 0.00 414 VAL B C 13
ATOM 18438 O O . VAL B 2 13 ? -6.969 2.787 -14.134 1.00 0.00 414 VAL B O 13
ATOM 18451 N N . GLN B 2 14 ? -6.382 2.315 -12.002 1.00 0.00 415 GLN B N 13
ATOM 18452 C CA . GLN B 2 14 ? -5.321 3.307 -11.957 1.00 0.00 415 GLN B CA 13
ATOM 18453 C C . GLN B 2 14 ? -4.039 2.688 -11.397 1.00 0.00 415 GLN B C 13
ATOM 18454 O O . GLN B 2 14 ? -4.032 2.166 -10.284 1.00 0.00 415 GLN B O 13
ATOM 18468 N N . ALA B 2 15 ? -2.984 2.767 -12.196 1.00 0.00 416 ALA B N 13
ATOM 18469 C CA . ALA B 2 15 ? -1.699 2.221 -11.795 1.00 0.00 416 ALA B CA 13
ATOM 18470 C C . ALA B 2 15 ? -1.105 3.090 -10.684 1.00 0.00 416 ALA B C 13
ATOM 18471 O O . ALA B 2 15 ? -1.259 4.310 -10.696 1.00 0.00 416 ALA B O 13
ATOM 18478 N N . GLN B 2 16 ? -0.438 2.427 -9.751 1.00 0.00 417 GLN B N 13
ATOM 18479 C CA . GLN B 2 16 ? 0.180 3.123 -8.636 1.00 0.00 417 GLN B CA 13
ATOM 18480 C C . GLN B 2 16 ? 1.703 2.997 -8.710 1.00 0.00 417 GLN B C 13
ATOM 18481 O O . GLN B 2 16 ? 2.419 3.592 -7.905 1.00 0.00 417 GLN B O 13
ATOM 18495 N N . HIS B 2 17 ? 2.154 2.220 -9.683 1.00 0.00 418 HIS B N 13
ATOM 18496 C CA . HIS B 2 17 ? 3.579 2.009 -9.873 1.00 0.00 418 HIS B CA 13
ATOM 18497 C C . HIS B 2 17 ? 3.902 2.004 -11.369 1.00 0.00 418 HIS B C 13
ATOM 18498 O O . HIS B 2 17 ? 2.998 1.977 -12.203 1.00 0.00 418 HIS B O 13
ATOM 18512 N N . ASP B 2 18 ? 5.194 2.031 -11.663 1.00 0.00 419 ASP B N 13
ATOM 18513 C CA . ASP B 2 18 ? 5.647 2.030 -13.043 1.00 0.00 419 ASP B CA 13
ATOM 18514 C C . ASP B 2 18 ? 6.352 0.706 -13.343 1.00 0.00 419 ASP B C 13
ATOM 18515 O O . ASP B 2 18 ? 7.478 0.484 -12.901 1.00 0.00 419 ASP B O 13
ATOM 18524 N N . TYR B 2 19 ? 5.659 -0.140 -14.092 1.00 0.00 420 TYR B N 13
ATOM 18525 C CA . TYR B 2 19 ? 6.204 -1.437 -14.455 1.00 0.00 420 TYR B CA 13
ATOM 18526 C C . TYR B 2 19 ? 6.397 -1.546 -15.969 1.00 0.00 420 TYR B C 13
ATOM 18527 O O . TYR B 2 19 ? 5.444 -1.398 -16.732 1.00 0.00 420 TYR B O 13
ATOM 18545 N N . THR B 2 20 ? 7.637 -1.803 -16.358 1.00 0.00 421 THR B N 13
ATOM 18546 C CA . THR B 2 20 ? 7.968 -1.934 -17.767 1.00 0.00 421 THR B CA 13
ATOM 18547 C C . THR B 2 20 ? 7.687 -3.358 -18.250 1.00 0.00 421 THR B C 13
ATOM 18548 O O . THR B 2 20 ? 8.344 -4.305 -17.819 1.00 0.00 421 THR B O 13
ATOM 18559 N N . ALA B 2 21 ? 6.710 -3.466 -19.138 1.00 0.00 422 ALA B N 13
ATOM 18560 C CA . ALA B 2 21 ? 6.334 -4.759 -19.685 1.00 0.00 422 ALA B CA 13
ATOM 18561 C C . ALA B 2 21 ? 6.695 -4.804 -21.171 1.00 0.00 422 ALA B C 13
ATOM 18562 O O . ALA B 2 21 ? 6.149 -4.045 -21.969 1.00 0.00 422 ALA B O 13
ATOM 18569 N N . THR B 2 22 ? 7.613 -5.702 -21.496 1.00 0.00 423 THR B N 13
ATOM 18570 C CA . THR B 2 22 ? 8.054 -5.856 -22.872 1.00 0.00 423 THR B CA 13
ATOM 18571 C C . THR B 2 22 ? 7.764 -7.273 -23.370 1.00 0.00 423 THR B C 13
ATOM 18572 O O . THR B 2 22 ? 8.567 -8.182 -23.170 1.00 0.00 423 THR B O 13
ATOM 18583 N N . ASP B 2 23 ? 6.612 -7.416 -24.010 1.00 0.00 424 ASP B N 13
ATOM 18584 C CA . ASP B 2 23 ? 6.204 -8.707 -24.537 1.00 0.00 424 ASP B CA 13
ATOM 18585 C C . ASP B 2 23 ? 5.498 -8.505 -25.879 1.00 0.00 424 ASP B C 13
ATOM 18586 O O . ASP B 2 23 ? 5.426 -7.386 -26.384 1.00 0.00 424 ASP B O 13
ATOM 18595 N N . THR B 2 24 ? 4.996 -9.606 -26.419 1.00 0.00 425 THR B N 13
ATOM 18596 C CA . THR B 2 24 ? 4.298 -9.564 -27.692 1.00 0.00 425 THR B CA 13
ATOM 18597 C C . THR B 2 24 ? 2.821 -9.224 -27.480 1.00 0.00 425 THR B C 13
ATOM 18598 O O . THR B 2 24 ? 2.075 -9.051 -28.443 1.00 0.00 425 THR B O 13
ATOM 18609 N N . ASP B 2 25 ? 2.443 -9.138 -26.213 1.00 0.00 426 ASP B N 13
ATOM 18610 C CA . ASP B 2 25 ? 1.068 -8.823 -25.862 1.00 0.00 426 ASP B CA 13
ATOM 18611 C C . ASP B 2 25 ? 1.006 -8.397 -24.394 1.00 0.00 426 ASP B C 13
ATOM 18612 O O . ASP B 2 25 ? 0.065 -8.745 -23.682 1.00 0.00 426 ASP B O 13
ATOM 18621 N N . GLU B 2 26 ? 2.021 -7.651 -23.984 1.00 0.00 427 GLU B N 13
ATOM 18622 C CA . GLU B 2 26 ? 2.094 -7.174 -22.613 1.00 0.00 427 GLU B CA 13
ATOM 18623 C C . GLU B 2 26 ? 1.448 -5.792 -22.498 1.00 0.00 427 GLU B C 13
ATOM 18624 O O . GLU B 2 26 ? 1.149 -5.156 -23.507 1.00 0.00 427 GLU B O 13
ATOM 18636 N N . LEU B 2 27 ? 1.251 -5.368 -21.258 1.00 0.00 428 LEU B N 13
ATOM 18637 C CA . LEU B 2 27 ? 0.646 -4.073 -20.997 1.00 0.00 428 LEU B CA 13
ATOM 18638 C C . LEU B 2 27 ? 1.578 -3.249 -20.107 1.00 0.00 428 LEU B C 13
ATOM 18639 O O . LEU B 2 27 ? 1.801 -3.595 -18.947 1.00 0.00 428 LEU B O 13
ATOM 18655 N N . GLN B 2 28 ? 2.097 -2.174 -20.682 1.00 0.00 429 GLN B N 13
ATOM 18656 C CA . GLN B 2 28 ? 2.999 -1.298 -19.954 1.00 0.00 429 GLN B CA 13
ATOM 18657 C C . GLN B 2 28 ? 2.206 -0.357 -19.044 1.00 0.00 429 GLN B C 13
ATOM 18658 O O . GLN B 2 28 ? 1.246 0.274 -19.484 1.00 0.00 429 GLN B O 13
ATOM 18672 N N . LEU B 2 29 ? 2.636 -0.294 -17.793 1.00 0.00 430 LEU B N 13
ATOM 18673 C CA . LEU B 2 29 ? 1.978 0.558 -16.817 1.00 0.00 430 LEU B CA 13
ATOM 18674 C C . LEU B 2 29 ? 3.002 1.525 -16.219 1.00 0.00 430 LEU B C 13
ATOM 18675 O O . LEU B 2 29 ? 4.137 1.140 -15.944 1.00 0.00 430 LEU B O 13
ATOM 18691 N N . LYS B 2 30 ? 2.563 2.762 -16.035 1.00 0.00 431 LYS B N 13
ATOM 18692 C CA . LYS B 2 30 ? 3.427 3.786 -15.473 1.00 0.00 431 LYS B CA 13
ATOM 18693 C C . LYS B 2 30 ? 2.742 4.414 -14.258 1.00 0.00 431 LYS B C 13
ATOM 18694 O O . LYS B 2 30 ? 1.612 4.892 -14.355 1.00 0.00 431 LYS B O 13
ATOM 18713 N N . ALA B 2 31 ? 3.454 4.394 -13.141 1.00 0.00 432 ALA B N 13
ATOM 18714 C CA . ALA B 2 31 ? 2.929 4.957 -11.908 1.00 0.00 432 ALA B CA 13
ATOM 18715 C C . ALA B 2 31 ? 1.971 6.102 -12.243 1.00 0.00 432 ALA B C 13
ATOM 18716 O O . ALA B 2 31 ? 2.406 7.197 -12.596 1.00 0.00 432 ALA B O 13
ATOM 18723 N N . GLY B 2 32 ? 0.685 5.809 -12.119 1.00 0.00 433 GLY B N 13
ATOM 18724 C CA . GLY B 2 32 ? -0.339 6.801 -12.402 1.00 0.00 433 GLY B CA 13
ATOM 18725 C C . GLY B 2 32 ? -0.881 6.638 -13.824 1.00 0.00 433 GLY B C 13
ATOM 18726 O O . GLY B 2 32 ? -1.026 7.618 -14.553 1.00 0.00 433 GLY B O 13
ATOM 18730 N N . ASP B 2 33 ? -1.167 5.393 -14.175 1.00 0.00 434 ASP B N 13
ATOM 18731 C CA . ASP B 2 33 ? -1.689 5.089 -15.496 1.00 0.00 434 ASP B CA 13
ATOM 18732 C C . ASP B 2 33 ? -3.172 4.731 -15.384 1.00 0.00 434 ASP B C 13
ATOM 18733 O O . ASP B 2 33 ? -3.667 4.458 -14.292 1.00 0.00 434 ASP B O 13
ATOM 18742 N N . VAL B 2 34 ? -3.840 4.743 -16.528 1.00 0.00 435 VAL B N 13
ATOM 18743 C CA . VAL B 2 34 ? -5.256 4.423 -16.572 1.00 0.00 435 VAL B CA 13
ATOM 18744 C C . VAL B 2 34 ? -5.472 3.208 -17.476 1.00 0.00 435 VAL B C 13
ATOM 18745 O O . VAL B 2 34 ? -5.190 3.261 -18.672 1.00 0.00 435 VAL B O 13
ATOM 18758 N N . VAL B 2 35 ? -5.971 2.141 -16.870 1.00 0.00 436 VAL B N 13
ATOM 18759 C CA . VAL B 2 35 ? -6.229 0.914 -17.605 1.00 0.00 436 VAL B CA 13
ATOM 18760 C C . VAL B 2 35 ? -7.680 0.484 -17.378 1.00 0.00 436 VAL B C 13
ATOM 18761 O O . VAL B 2 35 ? -8.237 0.710 -16.305 1.00 0.00 436 VAL B O 13
ATOM 18774 N N . LEU B 2 36 ? -8.250 -0.127 -18.406 1.00 0.00 437 LEU B N 13
ATOM 18775 C CA . LEU B 2 36 ? -9.625 -0.590 -18.332 1.00 0.00 437 LEU B CA 13
ATOM 18776 C C . LEU B 2 36 ? -9.642 -2.119 -18.274 1.00 0.00 437 LEU B C 13
ATOM 18777 O O . LEU B 2 36 ? -9.037 -2.782 -19.114 1.00 0.00 437 LEU B O 13
ATOM 18793 N N . VAL B 2 37 ? -10.342 -2.634 -17.273 1.00 0.00 438 VAL B N 13
ATOM 18794 C CA . VAL B 2 37 ? -10.446 -4.072 -17.095 1.00 0.00 438 VAL B CA 13
ATOM 18795 C C . VAL B 2 37 ? -11.473 -4.631 -18.081 1.00 0.00 438 VAL B C 13
ATOM 18796 O O . VAL B 2 37 ? -12.658 -4.315 -17.994 1.00 0.00 438 VAL B O 13
ATOM 18809 N N . ILE B 2 38 ? -10.981 -5.453 -18.997 1.00 0.00 439 ILE B N 13
ATOM 18810 C CA . ILE B 2 38 ? -11.841 -6.059 -19.998 1.00 0.00 439 ILE B CA 13
ATOM 18811 C C . ILE B 2 38 ? -11.744 -7.582 -19.893 1.00 0.00 439 ILE B C 13
ATOM 18812 O O . ILE B 2 38 ? -10.722 -8.115 -19.464 1.00 0.00 439 ILE B O 13
ATOM 18828 N N . PRO B 2 39 ? -12.852 -8.258 -20.301 1.00 0.00 440 PRO B N 13
ATOM 18829 C CA . PRO B 2 39 ? -12.901 -9.710 -20.256 1.00 0.00 440 PRO B CA 13
ATOM 18830 C C . PRO B 2 39 ? -12.069 -10.322 -21.385 1.00 0.00 440 PRO B C 13
ATOM 18831 O O . PRO B 2 39 ? -12.372 -10.125 -22.561 1.00 0.00 440 PRO B O 13
ATOM 18842 N N . PHE B 2 40 ? -11.037 -11.051 -20.988 1.00 0.00 441 PHE B N 13
ATOM 18843 C CA . PHE B 2 40 ? -10.159 -11.693 -21.951 1.00 0.00 441 PHE B CA 13
ATOM 18844 C C . PHE B 2 40 ? -10.939 -12.657 -22.847 1.00 0.00 441 PHE B C 13
ATOM 18845 O O . PHE B 2 40 ? -12.153 -12.794 -22.709 1.00 0.00 441 PHE B O 13
ATOM 18862 N N . GLN B 2 41 ? -10.208 -13.302 -23.745 1.00 0.00 442 GLN B N 13
ATOM 18863 C CA . GLN B 2 41 ? -10.817 -14.250 -24.663 1.00 0.00 442 GLN B CA 13
ATOM 18864 C C . GLN B 2 41 ? -10.941 -15.624 -24.003 1.00 0.00 442 GLN B C 13
ATOM 18865 O O . GLN B 2 41 ? -11.396 -16.579 -24.630 1.00 0.00 442 GLN B O 13
ATOM 18879 N N . ASN B 2 42 ? -10.529 -15.680 -22.745 1.00 0.00 443 ASN B N 13
ATOM 18880 C CA . ASN B 2 42 ? -10.589 -16.921 -21.992 1.00 0.00 443 ASN B CA 13
ATOM 18881 C C . ASN B 2 42 ? -9.813 -16.758 -20.684 1.00 0.00 443 ASN B C 13
ATOM 18882 O O . ASN B 2 42 ? -8.873 -15.968 -20.610 1.00 0.00 443 ASN B O 13
ATOM 18893 N N . PRO B 2 43 ? -10.246 -17.538 -19.657 1.00 0.00 444 PRO B N 13
ATOM 18894 C CA . PRO B 2 43 ? -9.602 -17.487 -18.356 1.00 0.00 444 PRO B CA 13
ATOM 18895 C C . PRO B 2 43 ? -8.254 -18.210 -18.382 1.00 0.00 444 PRO B C 13
ATOM 18896 O O . PRO B 2 43 ? -7.408 -17.986 -17.517 1.00 0.00 444 PRO B O 13
ATOM 18907 N N . GLU B 2 44 ? -8.096 -19.064 -19.383 1.00 0.00 445 GLU B N 13
ATOM 18908 C CA . GLU B 2 44 ? -6.866 -19.821 -19.533 1.00 0.00 445 GLU B CA 13
ATOM 18909 C C . GLU B 2 44 ? -5.743 -18.916 -20.043 1.00 0.00 445 GLU B C 13
ATOM 18910 O O . GLU B 2 44 ? -4.580 -19.316 -20.067 1.00 0.00 445 GLU B O 13
ATOM 18922 N N . GLU B 2 45 ? -6.131 -17.712 -20.438 1.00 0.00 446 GLU B N 13
ATOM 18923 C CA . GLU B 2 45 ? -5.172 -16.745 -20.945 1.00 0.00 446 GLU B CA 13
ATOM 18924 C C . GLU B 2 45 ? -4.835 -15.715 -19.865 1.00 0.00 446 GLU B C 13
ATOM 18925 O O . GLU B 2 45 ? -4.153 -14.728 -20.135 1.00 0.00 446 GLU B O 13
ATOM 18937 N N . GLN B 2 46 ? -5.328 -15.981 -18.665 1.00 0.00 447 GLN B N 13
ATOM 18938 C CA . GLN B 2 46 ? -5.087 -15.090 -17.543 1.00 0.00 447 GLN B CA 13
ATOM 18939 C C . GLN B 2 46 ? -3.893 -15.582 -16.722 1.00 0.00 447 GLN B C 13
ATOM 18940 O O . GLN B 2 46 ? -3.658 -16.785 -16.620 1.00 0.00 447 GLN B O 13
ATOM 18954 N N . ASP B 2 47 ? -3.170 -14.626 -16.157 1.00 0.00 448 ASP B N 13
ATOM 18955 C CA . ASP B 2 47 ? -2.007 -14.946 -15.347 1.00 0.00 448 ASP B CA 13
ATOM 18956 C C . ASP B 2 47 ? -2.320 -14.663 -13.877 1.00 0.00 448 ASP B C 13
ATOM 18957 O O . ASP B 2 47 ? -3.198 -13.858 -13.569 1.00 0.00 448 ASP B O 13
ATOM 18966 N N . GLU B 2 48 ? -1.585 -15.340 -13.007 1.00 0.00 449 GLU B N 13
ATOM 18967 C CA . GLU B 2 48 ? -1.773 -15.172 -11.576 1.00 0.00 449 GLU B CA 13
ATOM 18968 C C . GLU B 2 48 ? -1.178 -13.839 -11.116 1.00 0.00 449 GLU B C 13
ATOM 18969 O O . GLU B 2 48 ? 0.037 -13.651 -11.158 1.00 0.00 449 GLU B O 13
ATOM 18981 N N . GLY B 2 49 ? -2.062 -12.949 -10.688 1.00 0.00 450 GLY B N 13
ATOM 18982 C CA . GLY B 2 49 ? -1.639 -11.640 -10.221 1.00 0.00 450 GLY B CA 13
ATOM 18983 C C . GLY B 2 49 ? -1.762 -10.595 -11.331 1.00 0.00 450 GLY B C 13
ATOM 18984 O O . GLY B 2 49 ? -1.529 -9.409 -11.101 1.00 0.00 450 GLY B O 13
ATOM 18988 N N . TRP B 2 50 ? -2.127 -11.073 -12.512 1.00 0.00 451 TRP B N 13
ATOM 18989 C CA . TRP B 2 50 ? -2.284 -10.195 -13.659 1.00 0.00 451 TRP B CA 13
ATOM 18990 C C . TRP B 2 50 ? -3.589 -10.567 -14.365 1.00 0.00 451 TRP B C 13
ATOM 18991 O O . TRP B 2 50 ? -4.114 -11.662 -14.169 1.00 0.00 451 TRP B O 13
ATOM 19012 N N . LEU B 2 51 ? -4.075 -9.635 -15.171 1.00 0.00 452 LEU B N 13
ATOM 19013 C CA . LEU B 2 51 ? -5.309 -9.852 -15.908 1.00 0.00 452 LEU B CA 13
ATOM 19014 C C . LEU B 2 51 ? -5.239 -9.106 -17.241 1.00 0.00 452 LEU B C 13
ATOM 19015 O O . LEU B 2 51 ? -4.309 -8.337 -17.479 1.00 0.00 452 LEU B O 13
ATOM 19031 N N . MET B 2 52 ? -6.235 -9.358 -18.077 1.00 0.00 453 MET B N 13
ATOM 19032 C CA . MET B 2 52 ? -6.299 -8.719 -19.381 1.00 0.00 453 MET B CA 13
ATOM 19033 C C . MET B 2 52 ? -6.990 -7.357 -19.290 1.00 0.00 453 MET B C 13
ATOM 19034 O O . MET B 2 52 ? -8.187 -7.280 -19.019 1.00 0.00 453 MET B O 13
ATOM 19048 N N . GLY B 2 53 ? -6.205 -6.315 -19.521 1.00 0.00 454 GLY B N 13
ATOM 19049 C CA . GLY B 2 53 ? -6.725 -4.959 -19.468 1.00 0.00 454 GLY B CA 13
ATOM 19050 C C . GLY B 2 53 ? -6.209 -4.127 -20.643 1.00 0.00 454 GLY B C 13
ATOM 19051 O O . GLY B 2 53 ? -5.396 -4.602 -21.435 1.00 0.00 454 GLY B O 13
ATOM 19055 N N . VAL B 2 54 ? -6.702 -2.900 -20.720 1.00 0.00 455 VAL B N 13
ATOM 19056 C CA . VAL B 2 54 ? -6.299 -1.997 -21.784 1.00 0.00 455 VAL B CA 13
ATOM 19057 C C . VAL B 2 54 ? -6.044 -0.606 -21.198 1.00 0.00 455 VAL B C 13
ATOM 19058 O O . VAL B 2 54 ? -6.791 -0.145 -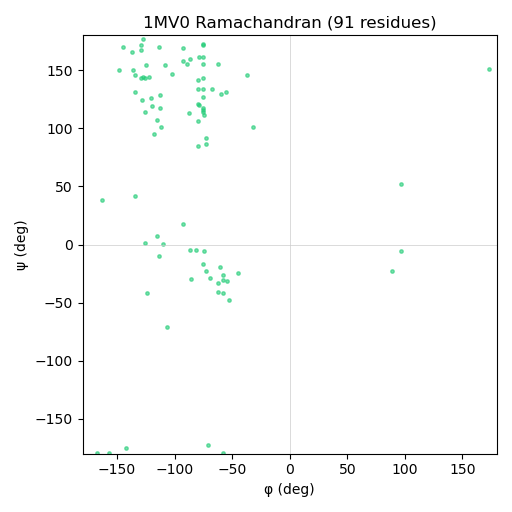20.337 1.00 0.00 455 VAL B O 13
ATOM 19071 N N . LYS B 2 55 ? -4.985 0.022 -21.689 1.00 0.00 456 LYS B N 13
ATOM 19072 C CA . LYS B 2 55 ? -4.622 1.350 -21.224 1.00 0.00 456 LYS B CA 13
ATOM 19073 C C . LYS B 2 55 ? -5.564 2.380 -21.852 1.00 0.00 456 LYS B C 13
ATOM 19074 O O . LYS B 2 55 ? -6.206 2.104 -22.864 1.00 0.00 456 LYS B O 13
ATOM 19093 N N . GLU B 2 56 ? -5.616 3.546 -21.225 1.00 0.00 457 GLU B N 13
ATOM 19094 C CA . GLU B 2 56 ? -6.468 4.619 -21.709 1.00 0.00 457 GLU B CA 13
ATOM 19095 C C . GLU B 2 56 ? -6.085 4.996 -23.142 1.00 0.00 457 GLU B C 13
ATOM 19096 O O . GLU B 2 56 ? -6.955 5.242 -23.976 1.00 0.00 457 GLU B O 13
ATOM 19108 N N . SER B 2 57 ? -4.783 5.028 -23.383 1.00 0.00 458 SER B N 13
ATOM 19109 C CA . SER B 2 57 ? -4.274 5.370 -24.700 1.00 0.00 458 SER B CA 13
ATOM 19110 C C . SER B 2 57 ? -4.719 4.322 -25.722 1.00 0.00 458 SER B C 13
ATOM 19111 O O . SER B 2 57 ? -5.019 4.654 -26.867 1.00 0.00 458 SER B O 13
ATOM 19119 N N . ASP B 2 58 ? -4.747 3.076 -25.270 1.00 0.00 459 ASP B N 13
ATOM 19120 C CA . ASP B 2 58 ? -5.151 1.977 -26.130 1.00 0.00 459 ASP B CA 13
ATOM 19121 C C . ASP B 2 58 ? -6.634 2.123 -26.475 1.00 0.00 459 ASP B C 13
ATOM 19122 O O . ASP B 2 58 ? -7.058 1.766 -27.574 1.00 0.00 459 ASP B O 13
ATOM 19131 N N . TRP B 2 59 ? -7.383 2.649 -25.517 1.00 0.00 460 TRP B N 13
ATOM 19132 C CA . TRP B 2 59 ? -8.810 2.846 -25.706 1.00 0.00 460 TRP B CA 13
ATOM 19133 C C . TRP B 2 59 ? -9.011 3.631 -27.003 1.00 0.00 460 TRP B C 13
ATOM 19134 O O . TRP B 2 59 ? -9.839 3.261 -27.835 1.00 0.00 460 TRP B O 13
ATOM 19155 N N . ASN B 2 60 ? -8.240 4.701 -27.136 1.00 0.00 461 ASN B N 13
ATOM 19156 C CA . ASN B 2 60 ? -8.323 5.541 -28.318 1.00 0.00 461 ASN B CA 13
ATOM 19157 C C . ASN B 2 60 ? -8.070 4.689 -29.563 1.00 0.00 461 ASN B C 13
ATOM 19158 O O . ASN B 2 60 ? -8.537 5.020 -30.652 1.00 0.00 461 ASN B O 13
ATOM 19169 N N . GLN B 2 61 ? -7.332 3.607 -29.361 1.00 0.00 462 GLN B N 13
ATOM 19170 C CA . GLN B 2 61 ? -7.011 2.705 -30.454 1.00 0.00 462 GLN B CA 13
ATOM 19171 C C . GLN B 2 61 ? -8.047 1.583 -30.538 1.00 0.00 462 GLN B C 13
ATOM 19172 O O . GLN B 2 61 ? -7.802 0.553 -31.165 1.00 0.00 462 GLN B O 13
ATOM 19186 N N . HIS B 2 62 ? -9.182 1.819 -29.897 1.00 0.00 463 HIS B N 13
ATOM 19187 C CA . HIS B 2 62 ? -10.256 0.840 -29.891 1.00 0.00 463 HIS B CA 13
ATOM 19188 C C . HIS B 2 62 ? -10.464 0.298 -31.306 1.00 0.00 463 HIS B C 13
ATOM 19189 O O . HIS B 2 62 ? -10.978 -0.806 -31.483 1.00 0.00 463 HIS B O 13
ATOM 19203 N N . LYS B 2 63 ? -10.053 1.098 -32.279 1.00 0.00 464 LYS B N 13
ATOM 19204 C CA . LYS B 2 63 ? -10.187 0.712 -33.673 1.00 0.00 464 LYS B CA 13
ATOM 19205 C C . LYS B 2 63 ? -9.440 -0.602 -33.908 1.00 0.00 464 LYS B C 13
ATOM 19206 O O . LYS B 2 63 ? -9.851 -1.416 -34.734 1.00 0.00 464 LYS B O 13
ATOM 19225 N N . LYS B 2 64 ? -8.354 -0.769 -33.167 1.00 0.00 465 LYS B N 13
ATOM 19226 C CA . LYS B 2 64 ? -7.545 -1.971 -33.285 1.00 0.00 465 LYS B CA 13
ATOM 19227 C C . LYS B 2 64 ? -7.173 -2.468 -31.886 1.00 0.00 465 LYS B C 13
ATOM 19228 O O . LYS B 2 64 ? -6.020 -2.811 -31.633 1.00 0.00 465 LYS B O 13
ATOM 19247 N N . LEU B 2 65 ? -8.172 -2.491 -31.016 1.00 0.00 466 LEU B N 13
ATOM 19248 C CA . LEU B 2 65 ? -7.964 -2.941 -29.650 1.00 0.00 466 LEU B CA 13
ATOM 19249 C C . LEU B 2 65 ? -7.344 -4.340 -29.668 1.00 0.00 466 LEU B C 13
ATOM 19250 O O . LEU B 2 65 ? -6.591 -4.700 -28.764 1.00 0.00 466 LEU B O 13
ATOM 19266 N N . GLU B 2 66 ? -7.683 -5.090 -30.706 1.00 0.00 467 GLU B N 13
ATOM 19267 C CA . GLU B 2 66 ? -7.169 -6.441 -30.853 1.00 0.00 467 GLU B CA 13
ATOM 19268 C C . GLU B 2 66 ? -5.640 -6.435 -30.809 1.00 0.00 467 GLU B C 13
ATOM 19269 O O . GLU B 2 66 ? -5.018 -7.475 -30.596 1.00 0.00 467 GLU B O 13
ATOM 19281 N N . LYS B 2 67 ? -5.078 -5.253 -31.014 1.00 0.00 468 LYS B N 13
ATOM 19282 C CA . LYS B 2 67 ? -3.634 -5.098 -31.002 1.00 0.00 468 LYS B CA 13
ATOM 19283 C C . LYS B 2 67 ? -3.230 -4.220 -29.816 1.00 0.00 468 LYS B C 13
ATOM 19284 O O . LYS B 2 67 ? -2.071 -3.826 -29.697 1.00 0.00 468 LYS B O 13
ATOM 19303 N N . CYS B 2 68 ? -4.208 -3.939 -28.968 1.00 0.00 469 CYS B N 13
ATOM 19304 C CA . CYS B 2 68 ? -3.969 -3.114 -27.796 1.00 0.00 469 CYS B CA 13
ATOM 19305 C C . CYS B 2 68 ? -4.058 -4.005 -26.555 1.00 0.00 469 CYS B C 13
ATOM 19306 O O . CYS B 2 68 ? -3.450 -3.708 -25.528 1.00 0.00 469 CYS B O 13
ATOM 19314 N N . ARG B 2 69 ? -4.821 -5.080 -26.691 1.00 0.00 470 ARG B N 13
ATOM 19315 C CA . ARG B 2 69 ? -4.997 -6.016 -25.594 1.00 0.00 470 ARG B CA 13
ATOM 19316 C C . ARG B 2 69 ? -3.639 -6.415 -25.013 1.00 0.00 470 ARG B C 13
ATOM 19317 O O . ARG B 2 69 ? -2.663 -6.558 -25.748 1.00 0.00 470 ARG B O 13
ATOM 19338 N N . GLY B 2 70 ? -3.620 -6.583 -23.699 1.00 0.00 471 GLY B N 13
ATOM 19339 C CA . GLY B 2 70 ? -2.397 -6.960 -23.011 1.00 0.00 471 GLY B CA 13
ATOM 19340 C C . GLY B 2 70 ? -2.696 -7.455 -21.594 1.00 0.00 471 GLY B C 13
ATOM 19341 O O . GLY B 2 70 ? -3.855 -7.528 -21.190 1.00 0.00 471 GLY B O 13
ATOM 19345 N N . VAL B 2 71 ? -1.629 -7.780 -20.878 1.00 0.00 472 VAL B N 13
ATOM 19346 C CA . VAL B 2 71 ? -1.763 -8.265 -19.515 1.00 0.00 472 VAL B CA 13
ATOM 19347 C C . VAL B 2 71 ? -1.083 -7.282 -18.560 1.00 0.00 472 VAL B C 13
ATOM 19348 O O . VAL B 2 71 ? -0.052 -6.700 -18.892 1.00 0.00 472 VAL B O 13
ATOM 19361 N N . PHE B 2 72 ? -1.689 -7.127 -17.392 1.00 0.00 473 PHE B N 13
ATOM 19362 C CA . PHE B 2 72 ? -1.155 -6.225 -16.385 1.00 0.00 473 PHE B CA 13
ATOM 19363 C C . PHE B 2 72 ? -1.415 -6.761 -14.976 1.00 0.00 473 PHE B C 13
ATOM 19364 O O . PHE B 2 72 ? -2.443 -7.388 -14.726 1.00 0.00 473 PHE B O 13
ATOM 19381 N N . PRO B 2 73 ? -0.440 -6.487 -14.068 1.00 0.00 474 PRO B N 13
ATOM 19382 C CA . PRO B 2 73 ? -0.553 -6.935 -12.690 1.00 0.00 474 PRO B CA 13
ATOM 19383 C C . PRO B 2 73 ? -1.560 -6.080 -11.918 1.00 0.00 474 PRO B C 13
ATOM 19384 O O . PRO B 2 73 ? -1.327 -4.894 -11.689 1.00 0.00 474 PRO B O 13
ATOM 19395 N N . GLU B 2 74 ? -2.659 -6.716 -11.537 1.00 0.00 475 GLU B N 13
ATOM 19396 C CA . GLU B 2 74 ? -3.702 -6.029 -10.795 1.00 0.00 475 GLU B CA 13
ATOM 19397 C C . GLU B 2 74 ? -3.220 -5.701 -9.381 1.00 0.00 475 GLU B C 13
ATOM 19398 O O . GLU B 2 74 ? -3.688 -4.743 -8.768 1.00 0.00 475 GLU B O 13
ATOM 19410 N N . ASN B 2 75 ? -2.290 -6.515 -8.903 1.00 0.00 476 ASN B N 13
ATOM 19411 C CA . ASN B 2 75 ? -1.740 -6.324 -7.572 1.00 0.00 476 ASN B CA 13
ATOM 19412 C C . ASN B 2 75 ? -0.795 -5.121 -7.584 1.00 0.00 476 ASN B C 13
ATOM 19413 O O . ASN B 2 75 ? -0.260 -4.736 -6.545 1.00 0.00 476 ASN B O 13
ATOM 19424 N N . PHE B 2 76 ? -0.618 -4.559 -8.771 1.00 0.00 477 PHE B N 13
ATOM 19425 C CA . PHE B 2 76 ? 0.253 -3.407 -8.932 1.00 0.00 477 PHE B CA 13
ATOM 19426 C C . PHE B 2 76 ? -0.538 -2.182 -9.394 1.00 0.00 477 PHE B C 13
ATOM 19427 O O . PHE B 2 76 ? 0.043 -1.136 -9.681 1.00 0.00 477 PHE B O 13
ATOM 19444 N N . THR B 2 77 ? -1.850 -2.352 -9.453 1.00 0.00 478 THR B N 13
ATOM 19445 C CA . THR B 2 77 ? -2.727 -1.273 -9.874 1.00 0.00 478 THR B CA 13
ATOM 19446 C C . THR B 2 77 ? -3.864 -1.085 -8.868 1.00 0.00 478 THR B C 13
ATOM 19447 O O . THR B 2 77 ? -4.001 -1.867 -7.928 1.00 0.00 478 THR B O 13
ATOM 19458 N N . GLU B 2 78 ? -4.650 -0.044 -9.098 1.00 0.00 479 GLU B N 13
ATOM 19459 C CA . GLU B 2 78 ? -5.770 0.256 -8.224 1.00 0.00 479 GLU B CA 13
ATOM 19460 C C . GLU B 2 78 ? -7.069 0.326 -9.030 1.00 0.00 479 GLU B C 13
ATOM 19461 O O . GLU B 2 78 ? -7.060 0.721 -10.195 1.00 0.00 479 GLU B O 13
ATOM 19473 N N . ARG B 2 79 ? -8.155 -0.063 -8.378 1.00 0.00 480 ARG B N 13
ATOM 19474 C CA . ARG B 2 79 ? -9.458 -0.049 -9.019 1.00 0.00 480 ARG B CA 13
ATOM 19475 C C . ARG B 2 79 ? -10.105 1.330 -8.878 1.00 0.00 480 ARG B C 13
ATOM 19476 O O . ARG B 2 79 ? -10.095 1.916 -7.796 1.00 0.00 480 ARG B O 13
ATOM 19497 N N . VAL B 2 80 ? -10.651 1.809 -9.985 1.00 0.00 481 VAL B N 13
ATOM 19498 C CA . VAL B 2 80 ? -11.300 3.109 -9.998 1.00 0.00 481 VAL B CA 13
ATOM 19499 C C . VAL B 2 80 ? -12.815 2.917 -10.090 1.00 0.00 481 VAL B C 13
ATOM 19500 O O . VAL B 2 80 ? -13.317 2.371 -11.072 1.00 0.00 481 VAL B O 13
ATOM 19513 N N . PRO B 2 81 ? -13.520 3.389 -9.027 1.00 0.00 482 PRO B N 13
ATOM 19514 C CA . PRO B 2 81 ? -14.968 3.273 -8.979 1.00 0.00 482 PRO B CA 13
ATOM 19515 C C . PRO B 2 81 ? -15.631 4.288 -9.913 1.00 0.00 482 PRO B C 13
ATOM 19516 O O . PRO B 2 81 ? -15.218 4.442 -11.061 1.00 0.00 482 PRO B O 13
ATOM 19527 N N . LEU A 1 1 ? 1.325 0.000 0.000 1.00 0.00 55 LEU A N 14
ATOM 19528 C CA . LEU A 1 1 ? 2.073 0.000 -1.245 1.00 0.00 55 LEU A CA 14
ATOM 19529 C C . LEU A 1 1 ? 2.106 -1.419 -1.816 1.00 0.00 55 LEU A C 14
ATOM 19530 O O . LEU A 1 1 ? 2.590 -2.343 -1.164 1.00 0.00 55 LEU A O 14
ATOM 19546 N N . LEU A 1 2 ? 1.584 -1.548 -3.027 1.00 0.00 56 LEU A N 14
ATOM 19547 C CA . LEU A 1 2 ? 1.547 -2.839 -3.693 1.00 0.00 56 LEU A CA 14
ATOM 19548 C C . LEU A 1 2 ? 2.920 -3.135 -4.300 1.00 0.00 56 LEU A C 14
ATOM 19549 O O . LEU A 1 2 ? 3.420 -2.364 -5.118 1.00 0.00 56 LEU A O 14
ATOM 19565 N N . PRO A 1 3 ? 3.506 -4.283 -3.864 1.00 0.00 57 PRO A N 14
ATOM 19566 C CA . PRO A 1 3 ? 4.811 -4.690 -4.355 1.00 0.00 57 PRO A CA 14
ATOM 19567 C C . PRO A 1 3 ? 4.714 -5.239 -5.780 1.00 0.00 57 PRO A C 14
ATOM 19568 O O . PRO A 1 3 ? 3.630 -5.594 -6.240 1.00 0.00 57 PRO A O 14
ATOM 19579 N N . THR A 1 4 ? 5.862 -5.291 -6.440 1.00 0.00 58 THR A N 14
ATOM 19580 C CA . THR A 1 4 ? 5.920 -5.789 -7.803 1.00 0.00 58 THR A CA 14
ATOM 19581 C C . THR A 1 4 ? 5.915 -7.319 -7.813 1.00 0.00 58 THR A C 14
ATOM 19582 O O . THR A 1 4 ? 6.646 -7.951 -7.051 1.00 0.00 58 THR A O 14
ATOM 19593 N N . PRO A 1 5 ? 5.060 -7.885 -8.706 1.00 0.00 59 PRO A N 14
ATOM 19594 C CA . PRO A 1 5 ? 4.951 -9.329 -8.825 1.00 0.00 59 PRO A CA 14
ATOM 19595 C C . PRO A 1 5 ? 6.160 -9.912 -9.561 1.00 0.00 59 PRO A C 14
ATOM 19596 O O . PRO A 1 5 ? 6.984 -9.169 -10.092 1.00 0.00 59 PRO A O 14
ATOM 19607 N N . PRO A 1 6 ? 6.229 -11.270 -9.568 1.00 0.00 60 PRO A N 14
ATOM 19608 C CA . PRO A 1 6 ? 7.323 -11.960 -10.230 1.00 0.00 60 PRO A CA 14
ATOM 19609 C C . PRO A 1 6 ? 7.152 -11.927 -11.750 1.00 0.00 60 PRO A C 14
ATOM 19610 O O . PRO A 1 6 ? 6.067 -11.634 -12.250 1.00 0.00 60 PRO A O 14
ATOM 19621 N N . LEU A 1 7 ? 8.240 -12.231 -12.442 1.00 0.00 61 LEU A N 14
ATOM 19622 C CA . LEU A 1 7 ? 8.224 -12.239 -13.895 1.00 0.00 61 LEU A CA 14
ATOM 19623 C C . LEU A 1 7 ? 7.156 -13.219 -14.384 1.00 0.00 61 LEU A C 14
ATOM 19624 O O . LEU A 1 7 ? 7.104 -14.362 -13.932 1.00 0.00 61 LEU A O 14
ATOM 19640 N N . SER A 1 8 ? 6.330 -12.735 -15.300 1.00 0.00 62 SER A N 14
ATOM 19641 C CA . SER A 1 8 ? 5.266 -13.555 -15.856 1.00 0.00 62 SER A CA 14
ATOM 19642 C C . SER A 1 8 ? 5.764 -14.279 -17.108 1.00 0.00 62 SER A C 14
ATOM 19643 O O . SER A 1 8 ? 6.723 -13.843 -17.742 1.00 0.00 62 SER A O 14
ATOM 19651 N N . PRO A 1 9 ? 5.070 -15.403 -17.435 1.00 0.00 63 PRO A N 14
ATOM 19652 C CA . PRO A 1 9 ? 5.432 -16.192 -18.601 1.00 0.00 63 PRO A CA 14
ATOM 19653 C C . PRO A 1 9 ? 4.987 -15.500 -19.891 1.00 0.00 63 PRO A C 14
ATOM 19654 O O . PRO A 1 9 ? 4.307 -14.475 -19.847 1.00 0.00 63 PRO A O 14
ATOM 19665 N N . SER A 1 10 ? 5.388 -16.088 -21.008 1.00 0.00 64 SER A N 14
ATOM 19666 C CA . SER A 1 10 ? 5.039 -15.541 -22.309 1.00 0.00 64 SER A CA 14
ATOM 19667 C C . SER A 1 10 ? 3.550 -15.762 -22.587 1.00 0.00 64 SER A C 14
ATOM 19668 O O . SER A 1 10 ? 3.164 -16.795 -23.130 1.00 0.00 64 SER A O 14
ATOM 19676 N N . ARG A 1 11 ? 2.756 -14.774 -22.201 1.00 0.00 65 ARG A N 14
ATOM 19677 C CA . ARG A 1 11 ? 1.319 -14.848 -22.401 1.00 0.00 65 ARG A CA 14
ATOM 19678 C C . ARG A 1 11 ? 0.968 -14.533 -23.857 1.00 0.00 65 ARG A C 14
ATOM 19679 O O . ARG A 1 11 ? 0.849 -13.367 -24.231 1.00 0.00 65 ARG A O 14
ATOM 19700 N N . ARG A 1 12 ? 0.813 -15.592 -24.638 1.00 0.00 66 ARG A N 14
ATOM 19701 C CA . ARG A 1 12 ? 0.478 -15.442 -26.043 1.00 0.00 66 ARG A CA 14
ATOM 19702 C C . ARG A 1 12 ? -1.029 -15.237 -26.211 1.00 0.00 66 ARG A C 14
ATOM 19703 O O . ARG A 1 12 ? -1.818 -16.126 -25.899 1.00 0.00 66 ARG A O 14
ATOM 19724 N N . SER A 1 13 ? -1.382 -14.059 -26.704 1.00 0.00 67 SER A N 14
ATOM 19725 C CA . SER A 1 13 ? -2.780 -13.726 -26.918 1.00 0.00 67 SER A CA 14
ATOM 19726 C C . SER A 1 13 ? -3.042 -13.503 -28.409 1.00 0.00 67 SER A C 14
ATOM 19727 O O . SER A 1 13 ? -2.108 -13.305 -29.185 1.00 0.00 67 SER A O 14
ATOM 19735 N N . GLY A 1 14 ? -4.317 -13.543 -28.766 1.00 0.00 68 GLY A N 14
ATOM 19736 C CA . GLY A 1 14 ? -4.714 -13.348 -30.150 1.00 0.00 68 GLY A CA 14
ATOM 19737 C C . GLY A 1 14 ? -3.946 -12.185 -30.782 1.00 0.00 68 GLY A C 14
ATOM 19738 O O . GLY A 1 14 ? -4.390 -11.040 -30.724 1.00 0.00 68 GLY A O 14
ATOM 19742 N N . GLY B 2 1 ? -9.412 9.773 -30.959 1.00 0.00 402 GLY B N 14
ATOM 19743 C CA . GLY B 2 1 ? -9.741 8.670 -30.072 1.00 0.00 402 GLY B CA 14
ATOM 19744 C C . GLY B 2 1 ? -10.887 7.832 -30.641 1.00 0.00 402 GLY B C 14
ATOM 19745 O O . GLY B 2 1 ? -11.348 8.078 -31.755 1.00 0.00 402 GLY B O 14
ATOM 19749 N N . ARG B 2 2 ? -11.315 6.858 -29.851 1.00 0.00 403 ARG B N 14
ATOM 19750 C CA . ARG B 2 2 ? -12.399 5.982 -30.262 1.00 0.00 403 ARG B CA 14
ATOM 19751 C C . ARG B 2 2 ? -13.668 6.299 -29.468 1.00 0.00 403 ARG B C 14
ATOM 19752 O O . ARG B 2 2 ? -13.598 6.632 -28.286 1.00 0.00 403 ARG B O 14
ATOM 19773 N N . LEU B 2 3 ? -14.798 6.185 -30.150 1.00 0.00 404 LEU B N 14
ATOM 19774 C CA . LEU B 2 3 ? -16.081 6.455 -29.524 1.00 0.00 404 LEU B CA 14
ATOM 19775 C C . LEU B 2 3 ? -16.699 5.138 -29.048 1.00 0.00 404 LEU B C 14
ATOM 19776 O O . LEU B 2 3 ? -17.323 5.088 -27.990 1.00 0.00 404 LEU B O 14
ATOM 19792 N N . ASP B 2 4 ? -16.502 4.105 -29.854 1.00 0.00 405 ASP B N 14
ATOM 19793 C CA . ASP B 2 4 ? -17.033 2.792 -29.529 1.00 0.00 405 ASP B CA 14
ATOM 19794 C C . ASP B 2 4 ? -16.239 2.200 -28.362 1.00 0.00 405 ASP B C 14
ATOM 19795 O O . ASP B 2 4 ? -15.089 2.574 -28.136 1.00 0.00 405 ASP B O 14
ATOM 19804 N N . LEU B 2 5 ? -16.884 1.286 -27.652 1.00 0.00 406 LEU B N 14
ATOM 19805 C CA . LEU B 2 5 ? -16.253 0.640 -26.514 1.00 0.00 406 LEU B CA 14
ATOM 19806 C C . LEU B 2 5 ? -15.867 -0.791 -26.895 1.00 0.00 406 LEU B C 14
ATOM 19807 O O . LEU B 2 5 ? -16.433 -1.363 -27.825 1.00 0.00 406 LEU B O 14
ATOM 19823 N N . PRO B 2 6 ? -14.882 -1.341 -26.137 1.00 0.00 407 PRO B N 14
ATOM 19824 C CA . PRO B 2 6 ? -14.413 -2.694 -26.386 1.00 0.00 407 PRO B CA 14
ATOM 19825 C C . PRO B 2 6 ? -15.425 -3.726 -25.882 1.00 0.00 407 PRO B C 14
ATOM 19826 O O . PRO B 2 6 ? -15.956 -3.593 -24.780 1.00 0.00 407 PRO B O 14
ATOM 19837 N N . PRO B 2 7 ? -15.667 -4.757 -26.734 1.00 0.00 408 PRO B N 14
ATOM 19838 C CA . PRO B 2 7 ? -16.605 -5.811 -26.386 1.00 0.00 408 PRO B CA 14
ATOM 19839 C C . PRO B 2 7 ? -16.001 -6.763 -25.352 1.00 0.00 408 PRO B C 14
ATOM 19840 O O . PRO B 2 7 ? -14.833 -7.135 -25.452 1.00 0.00 408 PRO B O 14
ATOM 19851 N N . GLY B 2 8 ? -16.824 -7.130 -24.381 1.00 0.00 409 GLY B N 14
ATOM 19852 C CA . GLY B 2 8 ? -16.386 -8.031 -23.329 1.00 0.00 409 GLY B CA 14
ATOM 19853 C C . GLY B 2 8 ? -15.775 -7.254 -22.161 1.00 0.00 409 GLY B C 14
ATOM 19854 O O . GLY B 2 8 ? -15.740 -7.746 -21.034 1.00 0.00 409 GLY B O 14
ATOM 19858 N N . PHE B 2 9 ? -15.307 -6.054 -22.470 1.00 0.00 410 PHE B N 14
ATOM 19859 C CA . PHE B 2 9 ? -14.699 -5.204 -21.461 1.00 0.00 410 PHE B CA 14
ATOM 19860 C C . PHE B 2 9 ? -15.407 -5.360 -20.114 1.00 0.00 410 PHE B C 14
ATOM 19861 O O . PHE B 2 9 ? -16.612 -5.605 -20.066 1.00 0.00 410 PHE B O 14
ATOM 19878 N N . MET B 2 10 ? -14.629 -5.213 -19.051 1.00 0.00 411 MET B N 14
ATOM 19879 C CA . MET B 2 10 ? -15.167 -5.333 -17.707 1.00 0.00 411 MET B CA 14
ATOM 19880 C C . MET B 2 10 ? -15.289 -3.961 -17.041 1.00 0.00 411 MET B C 14
ATOM 19881 O O . MET B 2 10 ? -16.395 -3.460 -16.843 1.00 0.00 411 MET B O 14
ATOM 19895 N N . PHE B 2 11 ? -14.138 -3.393 -16.713 1.00 0.00 412 PHE B N 14
ATOM 19896 C CA . PHE B 2 11 ? -14.103 -2.090 -16.072 1.00 0.00 412 PHE B CA 14
ATOM 19897 C C . PHE B 2 11 ? -12.751 -1.407 -16.291 1.00 0.00 412 PHE B C 14
ATOM 19898 O O . PHE B 2 11 ? -11.870 -1.963 -16.946 1.00 0.00 412 PHE B O 14
ATOM 19915 N N . LYS B 2 12 ? -12.630 -0.213 -15.730 1.00 0.00 413 LYS B N 14
ATOM 19916 C CA . LYS B 2 12 ? -11.400 0.551 -15.857 1.00 0.00 413 LYS B CA 14
ATOM 19917 C C . LYS B 2 12 ? -10.565 0.379 -14.586 1.00 0.00 413 LYS B C 14
ATOM 19918 O O . LYS B 2 12 ? -11.112 0.259 -13.491 1.00 0.00 413 LYS B O 14
ATOM 19937 N N . VAL B 2 13 ? -9.254 0.372 -14.775 1.00 0.00 414 VAL B N 14
ATOM 19938 C CA . VAL B 2 13 ? -8.337 0.215 -13.659 1.00 0.00 414 VAL B CA 14
ATOM 19939 C C . VAL B 2 13 ? -7.314 1.352 -13.680 1.00 0.00 414 VAL B C 14
ATOM 19940 O O . VAL B 2 13 ? -7.174 2.047 -14.685 1.00 0.00 414 VAL B O 14
ATOM 19953 N N . GLN B 2 14 ? -6.626 1.507 -12.559 1.00 0.00 415 GLN B N 14
ATOM 19954 C CA . GLN B 2 14 ? -5.619 2.548 -12.436 1.00 0.00 415 GLN B CA 14
ATOM 19955 C C . GLN B 2 14 ? -4.350 1.985 -11.793 1.00 0.00 415 GLN B C 14
ATOM 19956 O O . GLN B 2 14 ? -4.394 1.452 -10.686 1.00 0.00 415 GLN B O 14
ATOM 19970 N N . ALA B 2 15 ? -3.248 2.124 -12.516 1.00 0.00 416 ALA B N 14
ATOM 19971 C CA . ALA B 2 15 ? -1.968 1.637 -12.030 1.00 0.00 416 ALA B CA 14
ATOM 19972 C C . ALA B 2 15 ? -1.518 2.493 -10.845 1.00 0.00 416 ALA B C 14
ATOM 19973 O O . ALA B 2 15 ? -1.888 3.661 -10.742 1.00 0.00 416 ALA B O 14
ATOM 19980 N N . GLN B 2 16 ? -0.724 1.878 -9.980 1.00 0.00 417 GLN B N 14
ATOM 19981 C CA . GLN B 2 16 ? -0.219 2.569 -8.806 1.00 0.00 417 GLN B CA 14
ATOM 19982 C C . GLN B 2 16 ? 1.310 2.519 -8.777 1.00 0.00 417 GLN B C 14
ATOM 19983 O O . GLN B 2 16 ? 1.934 3.044 -7.857 1.00 0.00 417 GLN B O 14
ATOM 19997 N N . HIS B 2 17 ? 1.868 1.884 -9.797 1.00 0.00 418 HIS B N 14
ATOM 19998 C CA . HIS B 2 17 ? 3.312 1.759 -9.900 1.00 0.00 418 HIS B CA 14
ATOM 19999 C C . HIS B 2 17 ? 3.728 1.816 -11.371 1.00 0.00 418 HIS B C 14
ATOM 20000 O O . HIS B 2 17 ? 2.882 1.758 -12.262 1.00 0.00 418 HIS B O 14
ATOM 20014 N N . ASP B 2 18 ? 5.031 1.930 -11.581 1.00 0.00 419 ASP B N 14
ATOM 20015 C CA . ASP B 2 18 ? 5.570 1.995 -12.929 1.00 0.00 419 ASP B CA 14
ATOM 20016 C C . ASP B 2 18 ? 6.335 0.705 -13.231 1.00 0.00 419 ASP B C 14
ATOM 20017 O O . ASP B 2 18 ? 7.451 0.514 -12.750 1.00 0.00 419 ASP B O 14
ATOM 20026 N N . TYR B 2 19 ? 5.705 -0.147 -14.026 1.00 0.00 420 TYR B N 14
ATOM 20027 C CA . TYR B 2 19 ? 6.312 -1.413 -14.397 1.00 0.00 420 TYR B CA 14
ATOM 20028 C C . TYR B 2 19 ? 6.582 -1.472 -15.902 1.00 0.00 420 TYR B C 14
ATOM 20029 O O . TYR B 2 19 ? 5.660 -1.662 -16.695 1.00 0.00 420 TYR B O 14
ATOM 20047 N N . THR B 2 20 ? 7.849 -1.305 -16.251 1.00 0.00 421 THR B N 14
ATOM 20048 C CA . THR B 2 20 ? 8.251 -1.338 -17.647 1.00 0.00 421 THR B CA 14
ATOM 20049 C C . THR B 2 20 ? 8.263 -2.777 -18.165 1.00 0.00 421 THR B C 14
ATOM 20050 O O . THR B 2 20 ? 9.075 -3.592 -17.729 1.00 0.00 421 THR B O 14
ATOM 20061 N N . ALA B 2 21 ? 7.353 -3.047 -19.089 1.00 0.00 422 ALA B N 14
ATOM 20062 C CA . ALA B 2 21 ? 7.248 -4.374 -19.672 1.00 0.00 422 ALA B CA 14
ATOM 20063 C C . ALA B 2 21 ? 7.635 -4.309 -21.151 1.00 0.00 422 ALA B C 14
ATOM 20064 O O . ALA B 2 21 ? 6.996 -3.607 -21.933 1.00 0.00 422 ALA B O 14
ATOM 20071 N N . THR B 2 22 ? 8.679 -5.052 -21.489 1.00 0.00 423 THR B N 14
ATOM 20072 C CA . THR B 2 22 ? 9.159 -5.087 -22.860 1.00 0.00 423 THR B CA 14
ATOM 20073 C C . THR B 2 22 ? 9.051 -6.504 -23.427 1.00 0.00 423 THR B C 14
ATOM 20074 O O . THR B 2 22 ? 9.957 -7.317 -23.250 1.00 0.00 423 THR B O 14
ATOM 20085 N N . ASP B 2 23 ? 7.936 -6.756 -24.097 1.00 0.00 424 ASP B N 14
ATOM 20086 C CA . ASP B 2 23 ? 7.698 -8.061 -24.690 1.00 0.00 424 ASP B CA 14
ATOM 20087 C C . ASP B 2 23 ? 6.964 -7.885 -26.021 1.00 0.00 424 ASP B C 14
ATOM 20088 O O . ASP B 2 23 ? 6.766 -6.762 -26.481 1.00 0.00 424 ASP B O 14
ATOM 20097 N N . THR B 2 24 ? 6.582 -9.012 -26.602 1.00 0.00 425 THR B N 14
ATOM 20098 C CA . THR B 2 24 ? 5.874 -8.997 -27.871 1.00 0.00 425 THR B CA 14
ATOM 20099 C C . THR B 2 24 ? 4.363 -9.066 -27.641 1.00 0.00 425 THR B C 14
ATOM 20100 O O . THR B 2 24 ? 3.587 -9.089 -28.594 1.00 0.00 425 THR B O 14
ATOM 20111 N N . ASP B 2 25 ? 3.992 -9.097 -26.369 1.00 0.00 426 ASP B N 14
ATOM 20112 C CA . ASP B 2 25 ? 2.588 -9.164 -26.001 1.00 0.00 426 ASP B CA 14
ATOM 20113 C C . ASP B 2 25 ? 2.437 -8.819 -24.518 1.00 0.00 426 ASP B C 14
ATOM 20114 O O . ASP B 2 25 ? 1.842 -9.580 -23.757 1.00 0.00 426 ASP B O 14
ATOM 20123 N N . GLU B 2 26 ? 2.986 -7.670 -24.152 1.00 0.00 427 GLU B N 14
ATOM 20124 C CA . GLU B 2 26 ? 2.920 -7.214 -22.774 1.00 0.00 427 GLU B CA 14
ATOM 20125 C C . GLU B 2 26 ? 2.166 -5.885 -22.691 1.00 0.00 427 GLU B C 14
ATOM 20126 O O . GLU B 2 26 ? 1.805 -5.307 -23.714 1.00 0.00 427 GLU B O 14
ATOM 20138 N N . LEU B 2 27 ? 1.950 -5.440 -21.461 1.00 0.00 428 LEU B N 14
ATOM 20139 C CA . LEU B 2 27 ? 1.246 -4.190 -21.231 1.00 0.00 428 LEU B CA 14
ATOM 20140 C C . LEU B 2 27 ? 2.056 -3.324 -20.265 1.00 0.00 428 LEU B C 14
ATOM 20141 O O . LEU B 2 27 ? 2.213 -3.671 -19.096 1.00 0.00 428 LEU B O 14
ATOM 20157 N N . GLN B 2 28 ? 2.550 -2.212 -20.790 1.00 0.00 429 GLN B N 14
ATOM 20158 C CA . GLN B 2 28 ? 3.340 -1.292 -19.989 1.00 0.00 429 GLN B CA 14
ATOM 20159 C C . GLN B 2 28 ? 2.427 -0.443 -19.102 1.00 0.00 429 GLN B C 14
ATOM 20160 O O . GLN B 2 28 ? 1.381 0.025 -19.549 1.00 0.00 429 GLN B O 14
ATOM 20174 N N . LEU B 2 29 ? 2.855 -0.271 -17.860 1.00 0.00 430 LEU B N 14
ATOM 20175 C CA . LEU B 2 29 ? 2.090 0.513 -16.906 1.00 0.00 430 LEU B CA 14
ATOM 20176 C C . LEU B 2 29 ? 3.009 1.540 -16.242 1.00 0.00 430 LEU B C 14
ATOM 20177 O O . LEU B 2 29 ? 4.191 1.274 -16.028 1.00 0.00 430 LEU B O 14
ATOM 20193 N N . LYS B 2 30 ? 2.432 2.693 -15.936 1.00 0.00 431 LYS B N 14
ATOM 20194 C CA . LYS B 2 30 ? 3.185 3.761 -15.300 1.00 0.00 431 LYS B CA 14
ATOM 20195 C C . LYS B 2 30 ? 2.429 4.243 -14.060 1.00 0.00 431 LYS B C 14
ATOM 20196 O O . LYS B 2 30 ? 1.235 4.529 -14.128 1.00 0.00 431 LYS B O 14
ATOM 20215 N N . ALA B 2 31 ? 3.157 4.319 -12.955 1.00 0.00 432 ALA B N 14
ATOM 20216 C CA . ALA B 2 31 ? 2.570 4.761 -11.702 1.00 0.00 432 ALA B CA 14
ATOM 20217 C C . ALA B 2 31 ? 1.568 5.883 -11.981 1.00 0.00 432 ALA B C 14
ATOM 20218 O O . ALA B 2 31 ? 1.951 7.046 -12.104 1.00 0.00 432 ALA B O 14
ATOM 20225 N N . GLY B 2 32 ? 0.305 5.496 -12.072 1.00 0.00 433 GLY B N 14
ATOM 20226 C CA . GLY B 2 32 ? -0.755 6.454 -12.333 1.00 0.00 433 GLY B CA 14
ATOM 20227 C C . GLY B 2 32 ? -1.211 6.384 -13.792 1.00 0.00 433 GLY B C 14
ATOM 20228 O O . GLY B 2 32 ? -1.369 7.413 -14.447 1.00 0.00 433 GLY B O 14
ATOM 20232 N N . ASP B 2 33 ? -1.409 5.160 -14.259 1.00 0.00 434 ASP B N 14
ATOM 20233 C CA . ASP B 2 33 ? -1.842 4.942 -15.629 1.00 0.00 434 ASP B CA 14
ATOM 20234 C C . ASP B 2 33 ? -3.284 4.430 -15.628 1.00 0.00 434 ASP B C 14
ATOM 20235 O O . ASP B 2 33 ? -3.826 4.093 -14.577 1.00 0.00 434 ASP B O 14
ATOM 20244 N N . VAL B 2 34 ? -3.864 4.388 -16.819 1.00 0.00 435 VAL B N 14
ATOM 20245 C CA . VAL B 2 34 ? -5.232 3.923 -16.969 1.00 0.00 435 VAL B CA 14
ATOM 20246 C C . VAL B 2 34 ? -5.247 2.667 -17.842 1.00 0.00 435 VAL B C 14
ATOM 20247 O O . VAL B 2 34 ? -4.688 2.663 -18.938 1.00 0.00 435 VAL B O 14
ATOM 20260 N N . VAL B 2 35 ? -5.891 1.632 -17.324 1.00 0.00 436 VAL B N 14
ATOM 20261 C CA . VAL B 2 35 ? -5.987 0.374 -18.044 1.00 0.00 436 VAL B CA 14
ATOM 20262 C C . VAL B 2 35 ? -7.408 -0.178 -17.911 1.00 0.00 436 VAL B C 14
ATOM 20263 O O . VAL B 2 35 ? -8.047 -0.014 -16.873 1.00 0.00 436 VAL B O 14
ATOM 20276 N N . LEU B 2 36 ? -7.861 -0.820 -18.978 1.00 0.00 437 LEU B N 14
ATOM 20277 C CA . LEU B 2 36 ? -9.195 -1.396 -18.994 1.00 0.00 437 LEU B CA 14
ATOM 20278 C C . LEU B 2 36 ? -9.088 -2.921 -18.917 1.00 0.00 437 LEU B C 14
ATOM 20279 O O . LEU B 2 36 ? -8.294 -3.528 -19.634 1.00 0.00 437 LEU B O 14
ATOM 20295 N N . VAL B 2 37 ? -9.899 -3.495 -18.041 1.00 0.00 438 VAL B N 14
ATOM 20296 C CA . VAL B 2 37 ? -9.907 -4.937 -17.861 1.00 0.00 438 VAL B CA 14
ATOM 20297 C C . VAL B 2 37 ? -10.846 -5.570 -18.889 1.00 0.00 438 VAL B C 14
ATOM 20298 O O . VAL B 2 37 ? -12.054 -5.341 -18.856 1.00 0.00 438 VAL B O 14
ATOM 20311 N N . ILE B 2 38 ? -10.255 -6.354 -19.779 1.00 0.00 439 ILE B N 14
ATOM 20312 C CA . ILE B 2 38 ? -11.024 -7.022 -20.816 1.00 0.00 439 ILE B CA 14
ATOM 20313 C C . ILE B 2 38 ? -10.847 -8.535 -20.680 1.00 0.00 439 ILE B C 14
ATOM 20314 O O . ILE B 2 38 ? -9.826 -9.002 -20.178 1.00 0.00 439 ILE B O 14
ATOM 20330 N N . PRO B 2 39 ? -11.885 -9.279 -21.149 1.00 0.00 440 PRO B N 14
ATOM 20331 C CA . PRO B 2 39 ? -11.854 -10.731 -21.085 1.00 0.00 440 PRO B CA 14
ATOM 20332 C C . PRO B 2 39 ? -10.915 -11.306 -22.147 1.00 0.00 440 PRO B C 14
ATOM 20333 O O . PRO B 2 39 ? -11.147 -11.136 -23.343 1.00 0.00 440 PRO B O 14
ATOM 20344 N N . PHE B 2 40 ? -9.876 -11.977 -21.672 1.00 0.00 441 PHE B N 14
ATOM 20345 C CA . PHE B 2 40 ? -8.901 -12.578 -22.566 1.00 0.00 441 PHE B CA 14
ATOM 20346 C C . PHE B 2 40 ? -9.562 -13.606 -23.487 1.00 0.00 441 PHE B C 14
ATOM 20347 O O . PHE B 2 40 ? -10.780 -13.776 -23.460 1.00 0.00 441 PHE B O 14
ATOM 20364 N N . GLN B 2 41 ? -8.730 -14.265 -24.279 1.00 0.00 442 GLN B N 14
ATOM 20365 C CA . GLN B 2 41 ? -9.218 -15.271 -25.207 1.00 0.00 442 GLN B CA 14
ATOM 20366 C C . GLN B 2 41 ? -9.424 -16.604 -24.484 1.00 0.00 442 GLN B C 14
ATOM 20367 O O . GLN B 2 41 ? -10.238 -17.424 -24.907 1.00 0.00 442 GLN B O 14
ATOM 20381 N N . ASN B 2 42 ? -8.673 -16.779 -23.407 1.00 0.00 443 ASN B N 14
ATOM 20382 C CA . ASN B 2 42 ? -8.763 -17.998 -22.621 1.00 0.00 443 ASN B CA 14
ATOM 20383 C C . ASN B 2 42 ? -8.106 -17.771 -21.259 1.00 0.00 443 ASN B C 14
ATOM 20384 O O . ASN B 2 42 ? -7.167 -16.985 -21.142 1.00 0.00 443 ASN B O 14
ATOM 20395 N N . PRO B 2 43 ? -8.638 -18.492 -20.236 1.00 0.00 444 PRO B N 14
ATOM 20396 C CA . PRO B 2 43 ? -8.113 -18.377 -18.886 1.00 0.00 444 PRO B CA 14
ATOM 20397 C C . PRO B 2 43 ? -6.777 -19.110 -18.753 1.00 0.00 444 PRO B C 14
ATOM 20398 O O . PRO B 2 43 ? -6.003 -18.837 -17.837 1.00 0.00 444 PRO B O 14
ATOM 20409 N N . GLU B 2 44 ? -6.546 -20.027 -19.681 1.00 0.00 445 GLU B N 14
ATOM 20410 C CA . GLU B 2 44 ? -5.317 -20.802 -19.679 1.00 0.00 445 GLU B CA 14
ATOM 20411 C C . GLU B 2 44 ? -4.125 -19.907 -20.024 1.00 0.00 445 GLU B C 14
ATOM 20412 O O . GLU B 2 44 ? -2.998 -20.183 -19.615 1.00 0.00 445 GLU B O 14
ATOM 20424 N N . GLU B 2 45 ? -4.414 -18.853 -20.772 1.00 0.00 446 GLU B N 14
ATOM 20425 C CA . GLU B 2 45 ? -3.381 -17.915 -21.176 1.00 0.00 446 GLU B CA 14
ATOM 20426 C C . GLU B 2 45 ? -3.095 -16.923 -20.046 1.00 0.00 446 GLU B C 14
ATOM 20427 O O . GLU B 2 45 ? -1.980 -16.417 -19.927 1.00 0.00 446 GLU B O 14
ATOM 20439 N N . GLN B 2 46 ? -4.121 -16.674 -19.246 1.00 0.00 447 GLN B N 14
ATOM 20440 C CA . GLN B 2 46 ? -3.993 -15.752 -18.130 1.00 0.00 447 GLN B CA 14
ATOM 20441 C C . GLN B 2 46 ? -2.827 -16.166 -17.230 1.00 0.00 447 GLN B C 14
ATOM 20442 O O . GLN B 2 46 ? -2.636 -17.352 -16.962 1.00 0.00 447 GLN B O 14
ATOM 20456 N N . ASP B 2 47 ? -2.079 -15.167 -16.788 1.00 0.00 448 ASP B N 14
ATOM 20457 C CA . ASP B 2 47 ? -0.937 -15.412 -15.923 1.00 0.00 448 ASP B CA 14
ATOM 20458 C C . ASP B 2 47 ? -1.347 -15.185 -14.467 1.00 0.00 448 ASP B C 14
ATOM 20459 O O . ASP B 2 47 ? -2.256 -14.404 -14.189 1.00 0.00 448 ASP B O 14
ATOM 20468 N N . GLU B 2 48 ? -0.658 -15.883 -13.576 1.00 0.00 449 GLU B N 14
ATOM 20469 C CA . GLU B 2 48 ? -0.940 -15.767 -12.155 1.00 0.00 449 GLU B CA 14
ATOM 20470 C C . GLU B 2 48 ? -0.435 -14.425 -11.622 1.00 0.00 449 GLU B C 14
ATOM 20471 O O . GLU B 2 48 ? 0.770 -14.177 -11.595 1.00 0.00 449 GLU B O 14
ATOM 20483 N N . GLY B 2 49 ? -1.381 -13.594 -11.210 1.00 0.00 450 GLY B N 14
ATOM 20484 C CA . GLY B 2 49 ? -1.047 -12.284 -10.678 1.00 0.00 450 GLY B CA 14
ATOM 20485 C C . GLY B 2 49 ? -1.169 -11.207 -11.758 1.00 0.00 450 GLY B C 14
ATOM 20486 O O . GLY B 2 49 ? -1.002 -10.021 -11.478 1.00 0.00 450 GLY B O 14
ATOM 20490 N N . TRP B 2 50 ? -1.458 -11.659 -12.969 1.00 0.00 451 TRP B N 14
ATOM 20491 C CA . TRP B 2 50 ? -1.604 -10.748 -14.093 1.00 0.00 451 TRP B CA 14
ATOM 20492 C C . TRP B 2 50 ? -2.842 -11.170 -14.885 1.00 0.00 451 TRP B C 14
ATOM 20493 O O . TRP B 2 50 ? -3.288 -12.313 -14.786 1.00 0.00 451 TRP B O 14
ATOM 20514 N N . LEU B 2 51 ? -3.364 -10.225 -15.654 1.00 0.00 452 LEU B N 14
ATOM 20515 C CA . LEU B 2 51 ? -4.542 -10.485 -16.464 1.00 0.00 452 LEU B CA 14
ATOM 20516 C C . LEU B 2 51 ? -4.433 -9.708 -17.778 1.00 0.00 452 LEU B C 14
ATOM 20517 O O . LEU B 2 51 ? -3.529 -8.892 -17.948 1.00 0.00 452 LEU B O 14
ATOM 20533 N N . MET B 2 52 ? -5.369 -9.989 -18.673 1.00 0.00 453 MET B N 14
ATOM 20534 C CA . MET B 2 52 ? -5.390 -9.325 -19.966 1.00 0.00 453 MET B CA 14
ATOM 20535 C C . MET B 2 52 ? -6.168 -8.010 -19.894 1.00 0.00 453 MET B C 14
ATOM 20536 O O . MET B 2 52 ? -7.379 -8.011 -19.677 1.00 0.00 453 MET B O 14
ATOM 20550 N N . GLY B 2 53 ? -5.440 -6.918 -20.080 1.00 0.00 454 GLY B N 14
ATOM 20551 C CA . GLY B 2 53 ? -6.046 -5.598 -20.039 1.00 0.00 454 GLY B CA 14
ATOM 20552 C C . GLY B 2 53 ? -5.533 -4.723 -21.185 1.00 0.00 454 GLY B C 14
ATOM 20553 O O . GLY B 2 53 ? -4.687 -5.152 -21.967 1.00 0.00 454 GLY B O 14
ATOM 20557 N N . VAL B 2 54 ? -6.068 -3.513 -21.247 1.00 0.00 455 VAL B N 14
ATOM 20558 C CA . VAL B 2 54 ? -5.674 -2.573 -22.283 1.00 0.00 455 VAL B CA 14
ATOM 20559 C C . VAL B 2 54 ? -5.518 -1.180 -21.669 1.00 0.00 455 VAL B C 14
ATOM 20560 O O . VAL B 2 54 ? -6.256 -0.815 -20.755 1.00 0.00 455 VAL B O 14
ATOM 20573 N N . LYS B 2 55 ? -4.553 -0.441 -22.197 1.00 0.00 456 LYS B N 14
ATOM 20574 C CA . LYS B 2 55 ? -4.291 0.904 -21.712 1.00 0.00 456 LYS B CA 14
ATOM 20575 C C . LYS B 2 55 ? -5.282 1.875 -22.356 1.00 0.00 456 LYS B C 14
ATOM 20576 O O . LYS B 2 55 ? -5.895 1.559 -23.375 1.00 0.00 456 LYS B O 14
ATOM 20595 N N . GLU B 2 56 ? -5.410 3.039 -21.735 1.00 0.00 457 GLU B N 14
ATOM 20596 C CA . GLU B 2 56 ? -6.316 4.058 -22.235 1.00 0.00 457 GLU B CA 14
ATOM 20597 C C . GLU B 2 56 ? -5.957 4.428 -23.676 1.00 0.00 457 GLU B C 14
ATOM 20598 O O . GLU B 2 56 ? -6.839 4.570 -24.522 1.00 0.00 457 GLU B O 14
ATOM 20610 N N . SER B 2 57 ? -4.661 4.571 -23.911 1.00 0.00 458 SER B N 14
ATOM 20611 C CA . SER B 2 57 ? -4.175 4.921 -25.235 1.00 0.00 458 SER B CA 14
ATOM 20612 C C . SER B 2 57 ? -4.590 3.849 -26.245 1.00 0.00 458 SER B C 14
ATOM 20613 O O . SER B 2 57 ? -5.044 4.168 -27.342 1.00 0.00 458 SER B O 14
ATOM 20621 N N . ASP B 2 58 ? -4.420 2.600 -25.837 1.00 0.00 459 ASP B N 14
ATOM 20622 C CA . ASP B 2 58 ? -4.771 1.479 -26.692 1.00 0.00 459 ASP B CA 14
ATOM 20623 C C . ASP B 2 58 ? -6.262 1.548 -27.029 1.00 0.00 459 ASP B C 14
ATOM 20624 O O . ASP B 2 58 ? -6.676 1.150 -28.116 1.00 0.00 459 ASP B O 14
ATOM 20633 N N . TRP B 2 59 ? -7.029 2.056 -26.075 1.00 0.00 460 TRP B N 14
ATOM 20634 C CA . TRP B 2 59 ? -8.465 2.182 -26.256 1.00 0.00 460 TRP B CA 14
ATOM 20635 C C . TRP B 2 59 ? -8.712 2.925 -27.570 1.00 0.00 460 TRP B C 14
ATOM 20636 O O . TRP B 2 59 ? -9.528 2.498 -28.385 1.00 0.00 460 TRP B O 14
ATOM 20657 N N . ASN B 2 60 ? -7.992 4.025 -27.735 1.00 0.00 461 ASN B N 14
ATOM 20658 C CA . ASN B 2 60 ? -8.124 4.832 -28.936 1.00 0.00 461 ASN B CA 14
ATOM 20659 C C . ASN B 2 60 ? -7.595 4.044 -30.135 1.00 0.00 461 ASN B C 14
ATOM 20660 O O . ASN B 2 60 ? -7.981 4.305 -31.274 1.00 0.00 461 ASN B O 14
ATOM 20671 N N . GLN B 2 61 ? -6.719 3.094 -29.839 1.00 0.00 462 GLN B N 14
ATOM 20672 C CA . GLN B 2 61 ? -6.132 2.267 -30.879 1.00 0.00 462 GLN B CA 14
ATOM 20673 C C . GLN B 2 61 ? -7.077 1.118 -31.239 1.00 0.00 462 GLN B C 14
ATOM 20674 O O . GLN B 2 61 ? -6.659 0.133 -31.847 1.00 0.00 462 GLN B O 14
ATOM 20688 N N . HIS B 2 62 ? -8.332 1.282 -30.849 1.00 0.00 463 HIS B N 14
ATOM 20689 C CA . HIS B 2 62 ? -9.339 0.271 -31.122 1.00 0.00 463 HIS B CA 14
ATOM 20690 C C . HIS B 2 62 ? -9.207 -0.207 -32.570 1.00 0.00 463 HIS B C 14
ATOM 20691 O O . HIS B 2 62 ? -9.632 -1.312 -32.904 1.00 0.00 463 HIS B O 14
ATOM 20705 N N . LYS B 2 63 ? -8.618 0.650 -33.390 1.00 0.00 464 LYS B N 14
ATOM 20706 C CA . LYS B 2 63 ? -8.425 0.330 -34.794 1.00 0.00 464 LYS B CA 14
ATOM 20707 C C . LYS B 2 63 ? -7.629 -0.972 -34.911 1.00 0.00 464 LYS B C 14
ATOM 20708 O O . LYS B 2 63 ? -7.798 -1.723 -35.871 1.00 0.00 464 LYS B O 14
ATOM 20727 N N . LYS B 2 64 ? -6.778 -1.199 -33.921 1.00 0.00 465 LYS B N 14
ATOM 20728 C CA . LYS B 2 64 ? -5.956 -2.396 -33.901 1.00 0.00 465 LYS B CA 14
ATOM 20729 C C . LYS B 2 64 ? -5.873 -2.929 -32.469 1.00 0.00 465 LYS B C 14
ATOM 20730 O O . LYS B 2 64 ? -4.782 -3.146 -31.946 1.00 0.00 465 LYS B O 14
ATOM 20749 N N . LEU B 2 65 ? -7.042 -3.125 -31.877 1.00 0.00 466 LEU B N 14
ATOM 20750 C CA . LEU B 2 65 ? -7.116 -3.629 -30.516 1.00 0.00 466 LEU B CA 14
ATOM 20751 C C . LEU B 2 65 ? -6.453 -5.006 -30.450 1.00 0.00 466 LEU B C 14
ATOM 20752 O O . LEU B 2 65 ? -5.877 -5.373 -29.427 1.00 0.00 466 LEU B O 14
ATOM 20768 N N . GLU B 2 66 ? -6.556 -5.731 -31.554 1.00 0.00 467 GLU B N 14
ATOM 20769 C CA . GLU B 2 66 ? -5.974 -7.060 -31.635 1.00 0.00 467 GLU B CA 14
ATOM 20770 C C . GLU B 2 66 ? -4.462 -6.991 -31.414 1.00 0.00 467 GLU B C 14
ATOM 20771 O O . GLU B 2 66 ? -3.826 -8.003 -31.123 1.00 0.00 467 GLU B O 14
ATOM 20783 N N . LYS B 2 67 ? -3.929 -5.787 -31.562 1.00 0.00 468 LYS B N 14
ATOM 20784 C CA . LYS B 2 67 ? -2.503 -5.573 -31.383 1.00 0.00 468 LYS B CA 14
ATOM 20785 C C . LYS B 2 67 ? -2.275 -4.664 -30.173 1.00 0.00 468 LYS B C 14
ATOM 20786 O O . LYS B 2 67 ? -1.153 -4.229 -29.922 1.00 0.00 468 LYS B O 14
ATOM 20805 N N . CYS B 2 68 ? -3.359 -4.405 -29.456 1.00 0.00 469 CYS B N 14
ATOM 20806 C CA . CYS B 2 68 ? -3.292 -3.556 -28.279 1.00 0.00 469 CYS B CA 14
ATOM 20807 C C . CYS B 2 68 ? -3.344 -4.450 -27.039 1.00 0.00 469 CYS B C 14
ATOM 20808 O O . CYS B 2 68 ? -2.872 -4.063 -25.970 1.00 0.00 469 CYS B O 14
ATOM 20816 N N . ARG B 2 69 ? -3.921 -5.628 -27.221 1.00 0.00 470 ARG B N 14
ATOM 20817 C CA . ARG B 2 69 ? -4.040 -6.580 -26.130 1.00 0.00 470 ARG B CA 14
ATOM 20818 C C . ARG B 2 69 ? -2.686 -6.777 -25.446 1.00 0.00 470 ARG B C 14
ATOM 20819 O O . ARG B 2 69 ? -1.658 -6.881 -26.114 1.00 0.00 470 ARG B O 14
ATOM 20840 N N . GLY B 2 70 ? -2.728 -6.821 -24.123 1.00 0.00 471 GLY B N 14
ATOM 20841 C CA . GLY B 2 70 ? -1.516 -7.001 -23.341 1.00 0.00 471 GLY B CA 14
ATOM 20842 C C . GLY B 2 70 ? -1.831 -7.617 -21.976 1.00 0.00 471 GLY B C 14
ATOM 20843 O O . GLY B 2 70 ? -2.992 -7.868 -21.657 1.00 0.00 471 GLY B O 14
ATOM 20847 N N . VAL B 2 71 ? -0.776 -7.842 -21.207 1.00 0.00 472 VAL B N 14
ATOM 20848 C CA . VAL B 2 71 ? -0.925 -8.423 -19.884 1.00 0.00 472 VAL B CA 14
ATOM 20849 C C . VAL B 2 71 ? -0.326 -7.474 -18.844 1.00 0.00 472 VAL B C 14
ATOM 20850 O O . VAL B 2 71 ? 0.701 -6.844 -19.092 1.00 0.00 472 VAL B O 14
ATOM 20863 N N . PHE B 2 72 ? -0.993 -7.402 -17.701 1.00 0.00 473 PHE B N 14
ATOM 20864 C CA . PHE B 2 72 ? -0.538 -6.541 -16.623 1.00 0.00 473 PHE B CA 14
ATOM 20865 C C . PHE B 2 72 ? -0.871 -7.149 -15.259 1.00 0.00 473 PHE B C 14
ATOM 20866 O O . PHE B 2 72 ? -1.883 -7.832 -15.110 1.00 0.00 473 PHE B O 14
ATOM 20883 N N . PRO B 2 73 ? 0.023 -6.872 -14.272 1.00 0.00 474 PRO B N 14
ATOM 20884 C CA . PRO B 2 73 ? -0.166 -7.384 -12.925 1.00 0.00 474 PRO B CA 14
ATOM 20885 C C . PRO B 2 73 ? -1.266 -6.611 -12.194 1.00 0.00 474 PRO B C 14
ATOM 20886 O O . PRO B 2 73 ? -1.138 -5.408 -11.967 1.00 0.00 474 PRO B O 14
ATOM 20897 N N . GLU B 2 74 ? -2.321 -7.332 -11.847 1.00 0.00 475 GLU B N 14
ATOM 20898 C CA . GLU B 2 74 ? -3.443 -6.729 -11.146 1.00 0.00 475 GLU B CA 14
ATOM 20899 C C . GLU B 2 74 ? -3.032 -6.335 -9.726 1.00 0.00 475 GLU B C 14
ATOM 20900 O O . GLU B 2 74 ? -3.557 -5.373 -9.168 1.00 0.00 475 GLU B O 14
ATOM 20912 N N . ASN B 2 75 ? -2.096 -7.099 -9.182 1.00 0.00 476 ASN B N 14
ATOM 20913 C CA . ASN B 2 75 ? -1.609 -6.843 -7.837 1.00 0.00 476 ASN B CA 14
ATOM 20914 C C . ASN B 2 75 ? -0.743 -5.582 -7.845 1.00 0.00 476 ASN B C 14
ATOM 20915 O O . ASN B 2 75 ? -0.306 -5.118 -6.793 1.00 0.00 476 ASN B O 14
ATOM 20926 N N . PHE B 2 76 ? -0.522 -5.062 -9.043 1.00 0.00 477 PHE B N 14
ATOM 20927 C CA . PHE B 2 76 ? 0.284 -3.863 -9.201 1.00 0.00 477 PHE B CA 14
ATOM 20928 C C . PHE B 2 76 ? -0.572 -2.686 -9.674 1.00 0.00 477 PHE B C 14
ATOM 20929 O O . PHE B 2 76 ? -0.062 -1.584 -9.872 1.00 0.00 477 PHE B O 14
ATOM 20946 N N . THR B 2 77 ? -1.857 -2.959 -9.841 1.00 0.00 478 THR B N 14
ATOM 20947 C CA . THR B 2 77 ? -2.789 -1.936 -10.285 1.00 0.00 478 THR B CA 14
ATOM 20948 C C . THR B 2 77 ? -3.969 -1.834 -9.317 1.00 0.00 478 THR B C 14
ATOM 20949 O O . THR B 2 77 ? -4.035 -2.568 -8.332 1.00 0.00 478 THR B O 14
ATOM 20960 N N . GLU B 2 78 ? -4.874 -0.918 -9.632 1.00 0.00 479 GLU B N 14
ATOM 20961 C CA . GLU B 2 78 ? -6.049 -0.711 -8.803 1.00 0.00 479 GLU B CA 14
ATOM 20962 C C . GLU B 2 78 ? -7.308 -0.663 -9.670 1.00 0.00 479 GLU B C 14
ATOM 20963 O O . GLU B 2 78 ? -7.251 -0.263 -10.832 1.00 0.00 479 GLU B O 14
ATOM 20975 N N . ARG B 2 79 ? -8.416 -1.075 -9.072 1.00 0.00 480 ARG B N 14
ATOM 20976 C CA . ARG B 2 79 ? -9.688 -1.083 -9.776 1.00 0.00 480 ARG B CA 14
ATOM 20977 C C . ARG B 2 79 ? -10.387 0.269 -9.624 1.00 0.00 480 ARG B C 14
ATOM 20978 O O . ARG B 2 79 ? -10.499 0.794 -8.517 1.00 0.00 480 ARG B O 14
ATOM 20999 N N . VAL B 2 80 ? -10.840 0.795 -10.753 1.00 0.00 481 VAL B N 14
ATOM 21000 C CA . VAL B 2 80 ? -11.525 2.077 -10.759 1.00 0.00 481 VAL B CA 14
ATOM 21001 C C . VAL B 2 80 ? -13.021 1.849 -10.982 1.00 0.00 481 VAL B C 14
ATOM 21002 O O . VAL B 2 80 ? -13.429 1.367 -12.037 1.00 0.00 481 VAL B O 14
ATOM 21015 N N . PRO B 2 81 ? -13.819 2.217 -9.944 1.00 0.00 482 PRO B N 14
ATOM 21016 C CA . PRO B 2 81 ? -15.261 2.057 -10.015 1.00 0.00 482 PRO B CA 14
ATOM 21017 C C . PRO B 2 81 ? -15.887 3.122 -10.918 1.00 0.00 482 PRO B C 14
ATOM 21018 O O . PRO B 2 81 ? -15.598 4.309 -10.777 1.00 0.00 482 PRO B O 14
ATOM 21029 N N . LEU A 1 1 ? 1.325 0.000 0.000 1.00 0.00 55 LEU A N 15
ATOM 21030 C CA . LEU A 1 1 ? 2.073 0.000 -1.245 1.00 0.00 55 LEU A CA 15
ATOM 21031 C C . LEU A 1 1 ? 2.104 -1.419 -1.817 1.00 0.00 55 LEU A C 15
ATOM 21032 O O . LEU A 1 1 ? 2.592 -2.343 -1.168 1.00 0.00 55 LEU A O 15
ATOM 21048 N N . LEU A 1 2 ? 1.577 -1.548 -3.025 1.00 0.00 56 LEU A N 15
ATOM 21049 C CA . LEU A 1 2 ? 1.538 -2.839 -3.691 1.00 0.00 56 LEU A CA 15
ATOM 21050 C C . LEU A 1 2 ? 2.907 -3.131 -4.307 1.00 0.00 56 LEU A C 15
ATOM 21051 O O . LEU A 1 2 ? 3.400 -2.361 -5.130 1.00 0.00 56 LEU A O 15
ATOM 21067 N N . PRO A 1 3 ? 3.499 -4.277 -3.875 1.00 0.00 57 PRO A N 15
ATOM 21068 C CA . PRO A 1 3 ? 4.802 -4.681 -4.375 1.00 0.00 57 PRO A CA 15
ATOM 21069 C C . PRO A 1 3 ? 4.697 -5.232 -5.798 1.00 0.00 57 PRO A C 15
ATOM 21070 O O . PRO A 1 3 ? 3.668 -5.791 -6.176 1.00 0.00 57 PRO A O 15
ATOM 21081 N N . THR A 1 4 ? 5.775 -5.056 -6.548 1.00 0.00 58 THR A N 15
ATOM 21082 C CA . THR A 1 4 ? 5.816 -5.527 -7.922 1.00 0.00 58 THR A CA 15
ATOM 21083 C C . THR A 1 4 ? 5.834 -7.057 -7.960 1.00 0.00 58 THR A C 15
ATOM 21084 O O . THR A 1 4 ? 6.605 -7.690 -7.241 1.00 0.00 58 THR A O 15
ATOM 21095 N N . PRO A 1 5 ? 4.953 -7.620 -8.830 1.00 0.00 59 PRO A N 15
ATOM 21096 C CA . PRO A 1 5 ? 4.862 -9.064 -8.973 1.00 0.00 59 PRO A CA 15
ATOM 21097 C C . PRO A 1 5 ? 6.050 -9.612 -9.767 1.00 0.00 59 PRO A C 15
ATOM 21098 O O . PRO A 1 5 ? 6.836 -8.847 -10.323 1.00 0.00 59 PRO A O 15
ATOM 21109 N N . PRO A 1 6 ? 6.146 -10.968 -9.794 1.00 0.00 60 PRO A N 15
ATOM 21110 C CA . PRO A 1 6 ? 7.224 -11.628 -10.511 1.00 0.00 60 PRO A CA 15
ATOM 21111 C C . PRO A 1 6 ? 6.988 -11.579 -12.022 1.00 0.00 60 PRO A C 15
ATOM 21112 O O . PRO A 1 6 ? 5.873 -11.316 -12.472 1.00 0.00 60 PRO A O 15
ATOM 21123 N N . LEU A 1 7 ? 8.055 -11.837 -12.764 1.00 0.00 61 LEU A N 15
ATOM 21124 C CA . LEU A 1 7 ? 7.978 -11.826 -14.215 1.00 0.00 61 LEU A CA 15
ATOM 21125 C C . LEU A 1 7 ? 6.925 -12.837 -14.673 1.00 0.00 61 LEU A C 15
ATOM 21126 O O . LEU A 1 7 ? 6.941 -13.991 -14.248 1.00 0.00 61 LEU A O 15
ATOM 21142 N N . SER A 1 8 ? 6.035 -12.367 -15.535 1.00 0.00 62 SER A N 15
ATOM 21143 C CA . SER A 1 8 ? 4.977 -13.216 -16.056 1.00 0.00 62 SER A CA 15
ATOM 21144 C C . SER A 1 8 ? 5.433 -13.881 -17.357 1.00 0.00 62 SER A C 15
ATOM 21145 O O . SER A 1 8 ? 6.321 -13.373 -18.040 1.00 0.00 62 SER A O 15
ATOM 21153 N N . PRO A 1 9 ? 4.788 -15.037 -17.668 1.00 0.00 63 PRO A N 15
ATOM 21154 C CA . PRO A 1 9 ? 5.118 -15.777 -18.874 1.00 0.00 63 PRO A CA 15
ATOM 21155 C C . PRO A 1 9 ? 4.548 -15.085 -20.114 1.00 0.00 63 PRO A C 15
ATOM 21156 O O . PRO A 1 9 ? 3.797 -14.117 -20.000 1.00 0.00 63 PRO A O 15
ATOM 21167 N N . SER A 1 10 ? 4.926 -15.609 -21.271 1.00 0.00 64 SER A N 15
ATOM 21168 C CA . SER A 1 10 ? 4.462 -15.054 -22.531 1.00 0.00 64 SER A CA 15
ATOM 21169 C C . SER A 1 10 ? 2.988 -15.401 -22.744 1.00 0.00 64 SER A C 15
ATOM 21170 O O . SER A 1 10 ? 2.668 -16.417 -23.361 1.00 0.00 64 SER A O 15
ATOM 21178 N N . ARG A 1 11 ? 2.128 -14.539 -22.222 1.00 0.00 65 ARG A N 15
ATOM 21179 C CA . ARG A 1 11 ? 0.695 -14.743 -22.347 1.00 0.00 65 ARG A CA 15
ATOM 21180 C C . ARG A 1 11 ? 0.218 -14.325 -23.739 1.00 0.00 65 ARG A C 15
ATOM 21181 O O . ARG A 1 11 ? 0.288 -13.150 -24.096 1.00 0.00 65 ARG A O 15
ATOM 21202 N N . ARG A 1 12 ? -0.255 -15.310 -24.488 1.00 0.00 66 ARG A N 15
ATOM 21203 C CA . ARG A 1 12 ? -0.744 -15.059 -2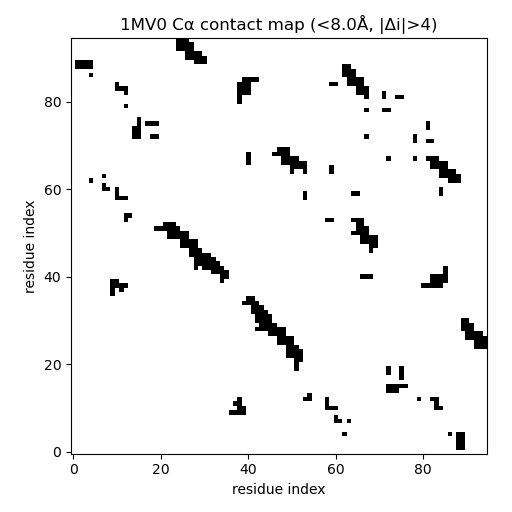5.833 1.00 0.00 66 ARG A CA 15
ATOM 21204 C C . ARG A 1 12 ? -2.203 -14.600 -25.791 1.00 0.00 66 ARG A C 15
ATOM 21205 O O . ARG A 1 12 ? -3.074 -15.329 -25.319 1.00 0.00 66 ARG A O 15
ATOM 21226 N N . SER A 1 13 ? -2.424 -13.392 -26.290 1.00 0.00 67 SER A N 15
ATOM 21227 C CA . SER A 1 13 ? -3.763 -12.828 -26.316 1.00 0.00 67 SER A CA 15
ATOM 21228 C C . SER A 1 13 ? -4.291 -12.802 -27.752 1.00 0.00 67 SER A C 15
ATOM 21229 O O . SER A 1 13 ? -4.274 -11.759 -28.405 1.00 0.00 67 SER A O 15
ATOM 21237 N N . GLY A 1 14 ? -4.749 -13.961 -28.202 1.00 0.00 68 GLY A N 15
ATOM 21238 C CA . GLY A 1 14 ? -5.281 -14.084 -29.548 1.00 0.00 68 GLY A CA 15
ATOM 21239 C C . GLY A 1 14 ? -4.157 -14.298 -30.564 1.00 0.00 68 GLY A C 15
ATOM 21240 O O . GLY A 1 14 ? -3.743 -15.431 -30.808 1.00 0.00 68 GLY A O 15
ATOM 21244 N N . GLY B 2 1 ? -11.953 8.933 -30.189 1.00 0.00 402 GLY B N 15
ATOM 21245 C CA . GLY B 2 1 ? -12.134 7.700 -29.441 1.00 0.00 402 GLY B CA 15
ATOM 21246 C C . GLY B 2 1 ? -13.052 6.733 -30.191 1.00 0.00 402 GLY B C 15
ATOM 21247 O O . GLY B 2 1 ? -13.504 7.031 -31.295 1.00 0.00 402 GLY B O 15
ATOM 21251 N N . ARG B 2 2 ? -13.300 5.594 -29.561 1.00 0.00 403 ARG B N 15
ATOM 21252 C CA . ARG B 2 2 ? -14.156 4.582 -30.155 1.00 0.00 403 ARG B CA 15
ATOM 21253 C C . ARG B 2 2 ? -15.609 5.060 -30.173 1.00 0.00 403 ARG B C 15
ATOM 21254 O O . ARG B 2 2 ? -15.890 6.217 -29.867 1.00 0.00 403 ARG B O 15
ATOM 21275 N N . LEU B 2 3 ? -16.495 4.144 -30.536 1.00 0.00 404 LEU B N 15
ATOM 21276 C CA . LEU B 2 3 ? -17.913 4.457 -30.598 1.00 0.00 404 LEU B CA 15
ATOM 21277 C C . LEU B 2 3 ? -18.685 3.488 -29.701 1.00 0.00 404 LEU B C 15
ATOM 21278 O O . LEU B 2 3 ? -19.587 3.897 -28.971 1.00 0.00 404 LEU B O 15
ATOM 21294 N N . ASP B 2 4 ? -18.303 2.222 -29.784 1.00 0.00 405 ASP B N 15
ATOM 21295 C CA . ASP B 2 4 ? -18.948 1.192 -28.989 1.00 0.00 405 ASP B CA 15
ATOM 21296 C C . ASP B 2 4 ? -17.972 0.689 -27.923 1.00 0.00 405 ASP B C 15
ATOM 21297 O O . ASP B 2 4 ? -16.758 0.756 -28.108 1.00 0.00 405 ASP B O 15
ATOM 21306 N N . LEU B 2 5 ? -18.539 0.196 -26.832 1.00 0.00 406 LEU B N 15
ATOM 21307 C CA . LEU B 2 5 ? -17.733 -0.317 -25.737 1.00 0.00 406 LEU B CA 15
ATOM 21308 C C . LEU B 2 5 ? -17.346 -1.768 -26.031 1.00 0.00 406 LEU B C 15
ATOM 21309 O O . LEU B 2 5 ? -17.986 -2.432 -26.844 1.00 0.00 406 LEU B O 15
ATOM 21325 N N . PRO B 2 6 ? -16.272 -2.228 -25.335 1.00 0.00 407 PRO B N 15
ATOM 21326 C CA . PRO B 2 6 ? -15.792 -3.588 -25.513 1.00 0.00 407 PRO B CA 15
ATOM 21327 C C . PRO B 2 6 ? -16.716 -4.591 -24.819 1.00 0.00 407 PRO B C 15
ATOM 21328 O O . PRO B 2 6 ? -17.116 -4.383 -23.674 1.00 0.00 407 PRO B O 15
ATOM 21339 N N . PRO B 2 7 ? -17.036 -5.686 -25.560 1.00 0.00 408 PRO B N 15
ATOM 21340 C CA . PRO B 2 7 ? -17.905 -6.722 -25.027 1.00 0.00 408 PRO B CA 15
ATOM 21341 C C . PRO B 2 7 ? -17.164 -7.587 -24.006 1.00 0.00 408 PRO B C 15
ATOM 21342 O O . PRO B 2 7 ? -15.984 -7.889 -24.182 1.00 0.00 408 PRO B O 15
ATOM 21353 N N . GLY B 2 8 ? -17.886 -7.961 -22.960 1.00 0.00 409 GLY B N 15
ATOM 21354 C CA . GLY B 2 8 ? -17.313 -8.786 -21.910 1.00 0.00 409 GLY B CA 15
ATOM 21355 C C . GLY B 2 8 ? -16.664 -7.922 -20.827 1.00 0.00 409 GLY B C 15
ATOM 21356 O O . GLY B 2 8 ? -16.507 -8.361 -19.689 1.00 0.00 409 GLY B O 15
ATOM 21360 N N . PHE B 2 9 ? -16.306 -6.708 -21.219 1.00 0.00 410 PHE B N 15
ATOM 21361 C CA . PHE B 2 9 ? -15.678 -5.778 -20.295 1.00 0.00 410 PHE B CA 15
ATOM 21362 C C . PHE B 2 9 ? -16.260 -5.927 -18.888 1.00 0.00 410 PHE B C 15
ATOM 21363 O O . PHE B 2 9 ? -17.434 -6.255 -18.729 1.00 0.00 410 PHE B O 15
ATOM 21380 N N . MET B 2 10 ? -15.410 -5.678 -17.902 1.00 0.00 411 MET B N 15
ATOM 21381 C CA . MET B 2 10 ? -15.825 -5.780 -16.513 1.00 0.00 411 MET B CA 15
ATOM 21382 C C . MET B 2 10 ? -15.985 -4.393 -15.887 1.00 0.00 411 MET B C 15
ATOM 21383 O O . MET B 2 10 ? -17.104 -3.948 -15.634 1.00 0.00 411 MET B O 15
ATOM 21397 N N . PHE B 2 11 ? -14.851 -3.749 -15.654 1.00 0.00 412 PHE B N 15
ATOM 21398 C CA . PHE B 2 11 ? -14.852 -2.423 -15.060 1.00 0.00 412 PHE B CA 15
ATOM 21399 C C . PHE B 2 11 ? -13.531 -1.700 -15.333 1.00 0.00 412 PHE B C 15
ATOM 21400 O O . PHE B 2 11 ? -12.621 -2.267 -15.936 1.00 0.00 412 PHE B O 15
ATOM 21417 N N . LYS B 2 12 ? -13.469 -0.457 -14.877 1.00 0.00 413 LYS B N 15
ATOM 21418 C CA . LYS B 2 12 ? -12.275 0.350 -15.065 1.00 0.00 413 LYS B CA 15
ATOM 21419 C C . LYS B 2 12 ? -11.377 0.219 -13.833 1.00 0.00 413 LYS B C 15
ATOM 21420 O O . LYS B 2 12 ? -11.864 0.207 -12.704 1.00 0.00 413 LYS B O 15
ATOM 21439 N N . VAL B 2 13 ? -10.081 0.124 -14.093 1.00 0.00 414 VAL B N 15
ATOM 21440 C CA . VAL B 2 13 ? -9.111 -0.007 -13.019 1.00 0.00 414 VAL B CA 15
ATOM 21441 C C . VAL B 2 13 ? -8.144 1.178 -13.065 1.00 0.00 414 VAL B C 15
ATOM 21442 O O . VAL B 2 13 ? -8.114 1.923 -14.043 1.00 0.00 414 VAL B O 15
ATOM 21455 N N . GLN B 2 14 ? -7.376 1.316 -11.993 1.00 0.00 415 GLN B N 15
ATOM 21456 C CA . GLN B 2 14 ? -6.410 2.397 -11.899 1.00 0.00 415 GLN B CA 15
ATOM 21457 C C . GLN B 2 14 ? -5.065 1.865 -11.402 1.00 0.00 415 GLN B C 15
ATOM 21458 O O . GLN B 2 14 ? -5.004 1.166 -10.392 1.00 0.00 415 GLN B O 15
ATOM 21472 N N . ALA B 2 15 ? -4.019 2.215 -12.137 1.00 0.00 416 ALA B N 15
ATOM 21473 C CA . ALA B 2 15 ? -2.678 1.780 -11.784 1.00 0.00 416 ALA B CA 15
ATOM 21474 C C . ALA B 2 15 ? -2.166 2.621 -10.612 1.00 0.00 416 ALA B C 15
ATOM 21475 O O . ALA B 2 15 ? -2.498 3.799 -10.497 1.00 0.00 416 ALA B O 15
ATOM 21482 N N . GLN B 2 16 ? -1.366 1.981 -9.772 1.00 0.00 417 GLN B N 15
ATOM 21483 C CA . GLN B 2 16 ? -0.805 2.655 -8.614 1.00 0.00 417 GLN B CA 15
ATOM 21484 C C . GLN B 2 16 ? 0.722 2.695 -8.710 1.00 0.00 417 GLN B C 15
ATOM 21485 O O . GLN B 2 16 ? 1.389 3.241 -7.833 1.00 0.00 417 GLN B O 15
ATOM 21499 N N . HIS B 2 17 ? 1.230 2.109 -9.785 1.00 0.00 418 HIS B N 15
ATOM 21500 C CA . HIS B 2 17 ? 2.666 2.072 -10.008 1.00 0.00 418 HIS B CA 15
ATOM 21501 C C . HIS B 2 17 ? 2.953 2.130 -11.509 1.00 0.00 418 HIS B C 15
ATOM 21502 O O . HIS B 2 17 ? 2.043 1.991 -12.325 1.00 0.00 418 HIS B O 15
ATOM 21516 N N . ASP B 2 18 ? 4.223 2.335 -11.829 1.00 0.00 419 ASP B N 15
ATOM 21517 C CA . ASP B 2 18 ? 4.642 2.413 -13.218 1.00 0.00 419 ASP B CA 15
ATOM 21518 C C . ASP B 2 18 ? 5.422 1.148 -13.582 1.00 0.00 419 ASP B C 15
ATOM 21519 O O . ASP B 2 18 ? 6.584 1.002 -13.205 1.00 0.00 419 ASP B O 15
ATOM 21528 N N . TYR B 2 19 ? 4.753 0.267 -14.311 1.00 0.00 420 TYR B N 15
ATOM 21529 C CA . TYR B 2 19 ? 5.370 -0.980 -14.729 1.00 0.00 420 TYR B CA 15
ATOM 21530 C C . TYR B 2 19 ? 5.544 -1.023 -16.249 1.00 0.00 420 TYR B C 15
ATOM 21531 O O . TYR B 2 19 ? 4.565 -1.119 -16.987 1.00 0.00 420 TYR B O 15
ATOM 21549 N N . THR B 2 20 ? 6.798 -0.949 -16.671 1.00 0.00 421 THR B N 15
ATOM 21550 C CA . THR B 2 20 ? 7.114 -0.979 -18.089 1.00 0.00 421 THR B CA 15
ATOM 21551 C C . THR B 2 20 ? 7.113 -2.420 -18.605 1.00 0.00 421 THR B C 15
ATOM 21552 O O . THR B 2 20 ? 7.959 -3.223 -18.214 1.00 0.00 421 THR B O 15
ATOM 21563 N N . ALA B 2 21 ? 6.155 -2.702 -19.475 1.00 0.00 422 ALA B N 15
ATOM 21564 C CA . ALA B 2 21 ? 6.034 -4.032 -20.048 1.00 0.00 422 ALA B CA 15
ATOM 21565 C C . ALA B 2 21 ? 6.343 -3.967 -21.545 1.00 0.00 422 ALA B C 15
ATOM 21566 O O . ALA B 2 21 ? 5.643 -3.291 -22.299 1.00 0.00 422 ALA B O 15
ATOM 21573 N N . THR B 2 22 ? 7.392 -4.678 -21.932 1.00 0.00 423 THR B N 15
ATOM 21574 C CA . THR B 2 22 ? 7.802 -4.709 -23.326 1.00 0.00 423 THR B CA 15
ATOM 21575 C C . THR B 2 22 ? 7.709 -6.133 -23.878 1.00 0.00 423 THR B C 15
ATOM 21576 O O . THR B 2 22 ? 8.650 -6.914 -23.752 1.00 0.00 423 THR B O 15
ATOM 21587 N N . ASP B 2 23 ? 6.564 -6.427 -24.477 1.00 0.00 424 ASP B N 15
ATOM 21588 C CA . ASP B 2 23 ? 6.335 -7.743 -25.048 1.00 0.00 424 ASP B CA 15
ATOM 21589 C C . ASP B 2 23 ? 5.548 -7.599 -26.352 1.00 0.00 424 ASP B C 15
ATOM 21590 O O . ASP B 2 23 ? 5.293 -6.485 -26.807 1.00 0.00 424 ASP B O 15
ATOM 21599 N N . THR B 2 24 ? 5.185 -8.741 -26.916 1.00 0.00 425 THR B N 15
ATOM 21600 C CA . THR B 2 24 ? 4.432 -8.756 -28.159 1.00 0.00 425 THR B CA 15
ATOM 21601 C C . THR B 2 24 ? 2.930 -8.693 -27.873 1.00 0.00 425 THR B C 15
ATOM 21602 O O . THR B 2 24 ? 2.118 -8.679 -28.797 1.00 0.00 425 THR B O 15
ATOM 21613 N N . ASP B 2 25 ? 2.606 -8.655 -26.589 1.00 0.00 426 ASP B N 15
ATOM 21614 C CA . ASP B 2 25 ? 1.216 -8.595 -26.169 1.00 0.00 426 ASP B CA 15
ATOM 21615 C C . ASP B 2 25 ? 1.150 -8.200 -24.692 1.00 0.00 426 ASP B C 15
ATOM 21616 O O . ASP B 2 25 ? 0.290 -8.681 -23.955 1.00 0.00 426 ASP B O 15
ATOM 21625 N N . GLU B 2 26 ? 2.069 -7.329 -24.304 1.00 0.00 427 GLU B N 15
ATOM 21626 C CA . GLU B 2 26 ? 2.126 -6.864 -22.929 1.00 0.00 427 GLU B CA 15
ATOM 21627 C C . GLU B 2 26 ? 1.312 -5.578 -22.769 1.00 0.00 427 GLU B C 15
ATOM 21628 O O . GLU B 2 26 ? 0.972 -4.928 -23.756 1.00 0.00 427 GLU B O 15
ATOM 21640 N N . LEU B 2 27 ? 1.024 -5.249 -21.518 1.00 0.00 428 LEU B N 15
ATOM 21641 C CA . LEU B 2 27 ? 0.257 -4.052 -21.217 1.00 0.00 428 LEU B CA 15
ATOM 21642 C C . LEU B 2 27 ? 1.077 -3.143 -20.299 1.00 0.00 428 LEU B C 15
ATOM 21643 O O . LEU B 2 27 ? 1.351 -3.496 -19.153 1.00 0.00 428 LEU B O 15
ATOM 21659 N N . GLN B 2 28 ? 1.447 -1.991 -20.838 1.00 0.00 429 GLN B N 15
ATOM 21660 C CA . GLN B 2 28 ? 2.229 -1.028 -20.082 1.00 0.00 429 GLN B CA 15
ATOM 21661 C C . GLN B 2 28 ? 1.312 -0.164 -19.214 1.00 0.00 429 GLN B C 15
ATOM 21662 O O . GLN B 2 28 ? 0.260 0.283 -19.670 1.00 0.00 429 GLN B O 15
ATOM 21676 N N . LEU B 2 29 ? 1.744 0.046 -17.979 1.00 0.00 430 LEU B N 15
ATOM 21677 C CA . LEU B 2 29 ? 0.975 0.849 -17.043 1.00 0.00 430 LEU B CA 15
ATOM 21678 C C . LEU B 2 29 ? 1.888 1.900 -16.410 1.00 0.00 430 LEU B C 15
ATOM 21679 O O . LEU B 2 29 ? 3.092 1.685 -16.281 1.00 0.00 430 LEU B O 15
ATOM 21695 N N . LYS B 2 30 ? 1.280 3.014 -16.030 1.00 0.00 431 LYS B N 15
ATOM 21696 C CA . LYS B 2 30 ? 2.023 4.099 -15.412 1.00 0.00 431 LYS B CA 15
ATOM 21697 C C . LYS B 2 30 ? 1.319 4.524 -14.122 1.00 0.00 431 LYS B C 15
ATOM 21698 O O . LYS B 2 30 ? 0.108 4.740 -14.114 1.00 0.00 431 LYS B O 15
ATOM 21717 N N . ALA B 2 31 ? 2.107 4.630 -13.062 1.00 0.00 432 ALA B N 15
ATOM 21718 C CA . ALA B 2 31 ? 1.574 5.026 -11.770 1.00 0.00 432 ALA B CA 15
ATOM 21719 C C . ALA B 2 31 ? 0.490 6.086 -11.973 1.00 0.00 432 ALA B C 15
ATOM 21720 O O . ALA B 2 31 ? 0.795 7.260 -12.176 1.00 0.00 432 ALA B O 15
ATOM 21727 N N . GLY B 2 32 ? -0.754 5.634 -11.911 1.00 0.00 433 GLY B N 15
ATOM 21728 C CA . GLY B 2 32 ? -1.885 6.529 -12.084 1.00 0.00 433 GLY B CA 15
ATOM 21729 C C . GLY B 2 32 ? -2.441 6.441 -13.507 1.00 0.00 433 GLY B C 15
ATOM 21730 O O . GLY B 2 32 ? -2.725 7.463 -14.130 1.00 0.00 433 GLY B O 15
ATOM 21734 N N . ASP B 2 33 ? -2.578 5.211 -13.979 1.00 0.00 434 ASP B N 15
ATOM 21735 C CA . ASP B 2 33 ? -3.093 4.977 -15.318 1.00 0.00 434 ASP B CA 15
ATOM 21736 C C . ASP B 2 33 ? -4.494 4.370 -15.221 1.00 0.00 434 ASP B C 15
ATOM 21737 O O . ASP B 2 33 ? -4.934 3.984 -14.140 1.00 0.00 434 ASP B O 15
ATOM 21746 N N . VAL B 2 34 ? -5.156 4.303 -16.367 1.00 0.00 435 VAL B N 15
ATOM 21747 C CA . VAL B 2 34 ? -6.498 3.750 -16.426 1.00 0.00 435 VAL B CA 15
ATOM 21748 C C . VAL B 2 34 ? -6.495 2.511 -17.325 1.00 0.00 435 VAL B C 15
ATOM 21749 O O . VAL B 2 34 ? -6.043 2.570 -18.467 1.00 0.00 435 VAL B O 15
ATOM 21762 N N . VAL B 2 35 ? -7.005 1.419 -16.775 1.00 0.00 436 VAL B N 15
ATOM 21763 C CA . VAL B 2 35 ? -7.069 0.169 -17.513 1.00 0.00 436 VAL B CA 15
ATOM 21764 C C . VAL B 2 35 ? -8.441 -0.474 -17.302 1.00 0.00 436 VAL B C 15
ATOM 21765 O O . VAL B 2 35 ? -9.003 -0.401 -16.210 1.00 0.00 436 VAL B O 15
ATOM 21778 N N . LEU B 2 36 ? -8.940 -1.090 -18.363 1.00 0.00 437 LEU B N 15
ATOM 21779 C CA . LEU B 2 36 ? -10.236 -1.745 -18.308 1.00 0.00 437 LEU B CA 15
ATOM 21780 C C . LEU B 2 36 ? -10.034 -3.257 -18.192 1.00 0.00 437 LEU B C 15
ATOM 21781 O O . LEU B 2 36 ? -9.234 -3.838 -18.924 1.00 0.00 437 LEU B O 15
ATOM 21797 N N . VAL B 2 37 ? -10.773 -3.851 -17.266 1.00 0.00 438 VAL B N 15
ATOM 21798 C CA . VAL B 2 37 ? -10.685 -5.284 -17.045 1.00 0.00 438 VAL B CA 15
ATOM 21799 C C . VAL B 2 37 ? -11.653 -6.002 -17.988 1.00 0.00 438 VAL B C 15
ATOM 21800 O O . VAL B 2 37 ? -12.868 -5.914 -17.820 1.00 0.00 438 VAL B O 15
ATOM 21813 N N . ILE B 2 38 ? -11.078 -6.695 -18.959 1.00 0.00 439 ILE B N 15
ATOM 21814 C CA . ILE B 2 38 ? -11.875 -7.427 -19.929 1.00 0.00 439 ILE B CA 15
ATOM 21815 C C . ILE B 2 38 ? -11.612 -8.926 -19.771 1.00 0.00 439 ILE B C 15
ATOM 21816 O O . ILE B 2 38 ? -10.541 -9.328 -19.318 1.00 0.00 439 ILE B O 15
ATOM 21832 N N . PRO B 2 39 ? -12.633 -9.733 -20.164 1.00 0.00 440 PRO B N 15
ATOM 21833 C CA . PRO B 2 39 ? -12.523 -11.179 -20.070 1.00 0.00 440 PRO B CA 15
ATOM 21834 C C . PRO B 2 39 ? -11.617 -11.732 -21.172 1.00 0.00 440 PRO B C 15
ATOM 21835 O O . PRO B 2 39 ? -11.933 -11.619 -22.355 1.00 0.00 440 PRO B O 15
ATOM 21846 N N . PHE B 2 40 ? -10.509 -12.318 -20.744 1.00 0.00 441 PHE B N 15
ATOM 21847 C CA . PHE B 2 40 ? -9.554 -12.889 -21.679 1.00 0.00 441 PHE B CA 15
ATOM 21848 C C . PHE B 2 40 ? -10.220 -13.941 -22.568 1.00 0.00 441 PHE B C 15
ATOM 21849 O O . PHE B 2 40 ? -11.432 -14.140 -22.500 1.00 0.00 441 PHE B O 15
ATOM 21866 N N . GLN B 2 41 ? -9.398 -14.588 -23.382 1.00 0.00 442 GLN B N 15
ATOM 21867 C CA . GLN B 2 41 ? -9.892 -15.614 -24.284 1.00 0.00 442 GLN B CA 15
ATOM 21868 C C . GLN B 2 41 ? -9.944 -16.967 -23.571 1.00 0.00 442 GLN B C 15
ATOM 21869 O O . GLN B 2 41 ? -10.404 -17.955 -24.140 1.00 0.00 442 GLN B O 15
ATOM 21883 N N . ASN B 2 42 ? -9.466 -16.967 -22.335 1.00 0.00 443 ASN B N 15
ATOM 21884 C CA . ASN B 2 42 ? -9.454 -18.182 -21.538 1.00 0.00 443 ASN B CA 15
ATOM 21885 C C . ASN B 2 42 ? -8.706 -17.920 -20.229 1.00 0.00 443 ASN B C 15
ATOM 21886 O O . ASN B 2 42 ? -7.781 -17.111 -20.189 1.00 0.00 443 ASN B O 15
ATOM 21897 N N . PRO B 2 43 ? -9.147 -18.639 -19.161 1.00 0.00 444 PRO B N 15
ATOM 21898 C CA . PRO B 2 43 ? -8.530 -18.492 -17.854 1.00 0.00 444 PRO B CA 15
ATOM 21899 C C . PRO B 2 43 ? -7.170 -19.192 -17.808 1.00 0.00 444 PRO B C 15
ATOM 21900 O O . PRO B 2 43 ? -6.329 -18.867 -16.971 1.00 0.00 444 PRO B O 15
ATOM 21911 N N . GLU B 2 44 ? -6.996 -20.139 -18.718 1.00 0.00 445 GLU B N 15
ATOM 21912 C CA . GLU B 2 44 ? -5.753 -20.887 -18.791 1.00 0.00 445 GLU B CA 15
ATOM 21913 C C . GLU B 2 44 ? -4.622 -19.989 -19.297 1.00 0.00 445 GLU B C 15
ATOM 21914 O O . GLU B 2 44 ? -3.451 -20.245 -19.020 1.00 0.00 445 GLU B O 15
ATOM 21926 N N . GLU B 2 45 ? -5.012 -18.956 -20.029 1.00 0.00 446 GLU B N 15
ATOM 21927 C CA . GLU B 2 45 ? -4.046 -18.018 -20.574 1.00 0.00 446 GLU B CA 15
ATOM 21928 C C . GLU B 2 45 ? -3.721 -16.933 -19.546 1.00 0.00 446 GLU B C 15
ATOM 21929 O O . GLU B 2 45 ? -2.741 -16.204 -19.696 1.00 0.00 446 GLU B O 15
ATOM 21941 N N . GLN B 2 46 ? -4.562 -16.859 -18.525 1.00 0.00 447 GLN B N 15
ATOM 21942 C CA . GLN B 2 46 ? -4.376 -15.876 -17.472 1.00 0.00 447 GLN B CA 15
ATOM 21943 C C . GLN B 2 46 ? -3.138 -16.216 -16.640 1.00 0.00 447 GLN B C 15
ATOM 21944 O O . GLN B 2 46 ? -2.910 -17.378 -16.306 1.00 0.00 447 GLN B O 15
ATOM 21958 N N . ASP B 2 47 ? -2.370 -15.182 -16.330 1.00 0.00 448 ASP B N 15
ATOM 21959 C CA . ASP B 2 47 ? -1.161 -15.356 -15.543 1.00 0.00 448 ASP B CA 15
ATOM 21960 C C . ASP B 2 47 ? -1.478 -15.109 -14.067 1.00 0.00 448 ASP B C 15
ATOM 21961 O O . ASP B 2 47 ? -2.356 -14.311 -13.742 1.00 0.00 448 ASP B O 15
ATOM 21970 N N . GLU B 2 48 ? -0.745 -15.807 -13.212 1.00 0.00 449 GLU B N 15
ATOM 21971 C CA . GLU B 2 48 ? -0.937 -15.673 -11.778 1.00 0.00 449 GLU B CA 15
ATOM 21972 C C . GLU B 2 48 ? -0.457 -14.300 -11.304 1.00 0.00 449 GLU B C 15
ATOM 21973 O O . GLU B 2 48 ? 0.740 -14.017 -11.323 1.00 0.00 449 GLU B O 15
ATOM 21985 N N . GLY B 2 49 ? -1.415 -13.484 -10.890 1.00 0.00 450 GLY B N 15
ATOM 21986 C CA . GLY B 2 49 ? -1.104 -12.147 -10.412 1.00 0.00 450 GLY B CA 15
ATOM 21987 C C . GLY B 2 49 ? -1.277 -11.112 -11.526 1.00 0.00 450 GLY B C 15
ATOM 21988 O O . GLY B 2 49 ? -1.055 -9.922 -11.312 1.00 0.00 450 GLY B O 15
ATOM 21992 N N . TRP B 2 50 ? -1.673 -11.604 -12.691 1.00 0.00 451 TRP B N 15
ATOM 21993 C CA . TRP B 2 50 ? -1.878 -10.737 -13.839 1.00 0.00 451 TRP B CA 15
ATOM 21994 C C . TRP B 2 50 ? -3.150 -11.194 -14.555 1.00 0.00 451 TRP B C 15
ATOM 21995 O O . TRP B 2 50 ? -3.469 -12.382 -14.564 1.00 0.00 451 TRP B O 15
ATOM 22016 N N . LEU B 2 51 ? -3.843 -10.227 -15.138 1.00 0.00 452 LEU B N 15
ATOM 22017 C CA . LEU B 2 51 ? -5.073 -10.515 -15.856 1.00 0.00 452 LEU B CA 15
ATOM 22018 C C . LEU B 2 51 ? -5.068 -9.765 -17.189 1.00 0.00 452 LEU B C 15
ATOM 22019 O O . LEU B 2 51 ? -4.188 -8.942 -17.439 1.00 0.00 452 LEU B O 15
ATOM 22035 N N . MET B 2 52 ? -6.061 -10.075 -18.010 1.00 0.00 453 MET B N 15
ATOM 22036 C CA . MET B 2 52 ? -6.183 -9.439 -19.311 1.00 0.00 453 MET B CA 15
ATOM 22037 C C . MET B 2 52 ? -6.975 -8.134 -19.211 1.00 0.00 453 MET B C 15
ATOM 22038 O O . MET B 2 52 ? -8.168 -8.149 -18.914 1.00 0.00 453 MET B O 15
ATOM 22052 N N . GLY B 2 53 ? -6.278 -7.036 -19.465 1.00 0.00 454 GLY B N 15
ATOM 22053 C CA . GLY B 2 53 ? -6.901 -5.724 -19.407 1.00 0.00 454 GLY B CA 15
ATOM 22054 C C . GLY B 2 53 ? -6.421 -4.838 -20.558 1.00 0.00 454 GLY B C 15
ATOM 22055 O O . GLY B 2 53 ? -5.518 -5.216 -21.303 1.00 0.00 454 GLY B O 15
ATOM 22059 N N . VAL B 2 54 ? -7.047 -3.675 -20.668 1.00 0.00 455 VAL B N 15
ATOM 22060 C CA . VAL B 2 54 ? -6.693 -2.731 -21.715 1.00 0.00 455 VAL B CA 15
ATOM 22061 C C . VAL B 2 54 ? -6.639 -1.320 -21.126 1.00 0.00 455 VAL B C 15
ATOM 22062 O O . VAL B 2 54 ? -7.411 -0.989 -20.227 1.00 0.00 455 VAL B O 15
ATOM 22075 N N . LYS B 2 55 ? -5.720 -0.527 -21.656 1.00 0.00 456 LYS B N 15
ATOM 22076 C CA . LYS B 2 55 ? -5.555 0.841 -21.194 1.00 0.00 456 LYS B CA 15
ATOM 22077 C C . LYS B 2 55 ? -6.655 1.715 -21.800 1.00 0.00 456 LYS B C 15
ATOM 22078 O O . LYS B 2 55 ? -7.269 1.343 -22.799 1.00 0.00 456 LYS B O 15
ATOM 22097 N N . GLU B 2 56 ? -6.870 2.861 -21.170 1.00 0.00 457 GLU B N 15
ATOM 22098 C CA . GLU B 2 56 ? -7.885 3.791 -21.635 1.00 0.00 457 GLU B CA 15
ATOM 22099 C C . GLU B 2 56 ? -7.608 4.199 -23.083 1.00 0.00 457 GLU B C 15
ATOM 22100 O O . GLU B 2 56 ? -8.524 4.253 -23.902 1.00 0.00 457 GLU B O 15
ATOM 22112 N N . SER B 2 57 ? -6.341 4.476 -23.355 1.00 0.00 458 SER B N 15
ATOM 22113 C CA . SER B 2 57 ? -5.932 4.877 -24.690 1.00 0.00 458 SER B CA 15
ATOM 22114 C C . SER B 2 57 ? -6.299 3.787 -25.699 1.00 0.00 458 SER B C 15
ATOM 22115 O O . SER B 2 57 ? -6.705 4.086 -26.821 1.00 0.00 458 SER B O 15
ATOM 22123 N N . ASP B 2 58 ? -6.143 2.545 -25.264 1.00 0.00 459 ASP B N 15
ATOM 22124 C CA . ASP B 2 58 ? -6.453 1.410 -26.115 1.00 0.00 459 ASP B CA 15
ATOM 22125 C C . ASP B 2 58 ? -7.957 1.382 -26.394 1.00 0.00 459 ASP B C 15
ATOM 22126 O O . ASP B 2 58 ? -8.386 0.958 -27.466 1.00 0.00 459 ASP B O 15
ATOM 22135 N N . TRP B 2 59 ? -8.718 1.841 -25.410 1.00 0.00 460 TRP B N 15
ATOM 22136 C CA . TRP B 2 59 ? -10.165 1.874 -25.536 1.00 0.00 460 TRP B CA 15
ATOM 22137 C C . TRP B 2 59 ? -10.509 2.578 -26.850 1.00 0.00 460 TRP B C 15
ATOM 22138 O O . TRP B 2 59 ? -11.337 2.093 -27.620 1.00 0.00 460 TRP B O 15
ATOM 22159 N N . ASN B 2 60 ? -9.857 3.711 -27.066 1.00 0.00 461 ASN B N 15
ATOM 22160 C CA . ASN B 2 60 ? -10.083 4.487 -28.273 1.00 0.00 461 ASN B CA 15
ATOM 22161 C C . ASN B 2 60 ? -9.787 3.617 -29.496 1.00 0.00 461 ASN B C 15
ATOM 22162 O O . ASN B 2 60 ? -10.341 3.841 -30.571 1.00 0.00 461 ASN B O 15
ATOM 22173 N N . GLN B 2 61 ? -8.913 2.642 -29.292 1.00 0.00 462 GLN B N 15
ATOM 22174 C CA . GLN B 2 61 ? -8.536 1.738 -30.365 1.00 0.00 462 GLN B CA 15
ATOM 22175 C C . GLN B 2 61 ? -9.424 0.492 -30.347 1.00 0.00 462 GLN B C 15
ATOM 22176 O O . GLN B 2 61 ? -9.089 -0.522 -30.956 1.00 0.00 462 GLN B O 15
ATOM 22190 N N . HIS B 2 62 ? -10.539 0.610 -29.641 1.00 0.00 463 HIS B N 15
ATOM 22191 C CA . HIS B 2 62 ? -11.478 -0.494 -29.535 1.00 0.00 463 HIS B CA 15
ATOM 22192 C C . HIS B 2 62 ? -11.710 -1.105 -30.918 1.00 0.00 463 HIS B C 15
ATOM 22193 O O . HIS B 2 62 ? -12.103 -2.265 -31.030 1.00 0.00 463 HIS B O 15
ATOM 22207 N N . LYS B 2 63 ? -11.456 -0.297 -31.937 1.00 0.00 464 LYS B N 15
ATOM 22208 C CA . LYS B 2 63 ? -11.632 -0.744 -33.308 1.00 0.00 464 LYS B CA 15
ATOM 22209 C C . LYS B 2 63 ? -10.763 -1.979 -33.553 1.00 0.00 464 LYS B C 15
ATOM 22210 O O . LYS B 2 63 ? -11.112 -2.838 -34.362 1.00 0.00 464 LYS B O 15
ATOM 22229 N N . LYS B 2 64 ? -9.647 -2.029 -32.840 1.00 0.00 465 LYS B N 15
ATOM 22230 C CA . LYS B 2 64 ? -8.726 -3.145 -32.970 1.00 0.00 465 LYS B CA 15
ATOM 22231 C C . LYS B 2 64 ? -8.356 -3.660 -31.577 1.00 0.00 465 LYS B C 15
ATOM 22232 O O . LYS B 2 64 ? -7.179 -3.849 -31.274 1.00 0.00 465 LYS B O 15
ATOM 22251 N N . LEU B 2 65 ? -9.383 -3.871 -30.767 1.00 0.00 466 LEU B N 15
ATOM 22252 C CA . LEU B 2 65 ? -9.181 -4.361 -29.414 1.00 0.00 466 LEU B CA 15
ATOM 22253 C C . LEU B 2 65 ? -8.373 -5.659 -29.462 1.00 0.00 466 LEU B C 15
ATOM 22254 O O . LEU B 2 65 ? -7.608 -5.953 -28.545 1.00 0.00 466 LEU B O 15
ATOM 22270 N N . GLU B 2 66 ? -8.571 -6.403 -30.541 1.00 0.00 467 GLU B N 15
ATOM 22271 C CA . GLU B 2 66 ? -7.871 -7.663 -30.720 1.00 0.00 467 GLU B CA 15
ATOM 22272 C C . GLU B 2 66 ? -6.362 -7.424 -30.814 1.00 0.00 467 GLU B C 15
ATOM 22273 O O . GLU B 2 66 ? -5.571 -8.346 -30.621 1.00 0.00 467 GLU B O 15
ATOM 22285 N N . LYS B 2 67 ? -6.010 -6.182 -31.110 1.00 0.00 468 LYS B N 15
ATOM 22286 C CA . LYS B 2 67 ? -4.611 -5.810 -31.232 1.00 0.00 468 LYS B CA 15
ATOM 22287 C C . LYS B 2 67 ? -4.254 -4.812 -30.128 1.00 0.00 468 LYS B C 15
ATOM 22288 O O . LYS B 2 67 ? -3.156 -4.258 -30.118 1.00 0.00 468 LYS B O 15
ATOM 22307 N N . CYS B 2 68 ? -5.203 -4.613 -29.225 1.00 0.00 469 CYS B N 15
ATOM 22308 C CA . CYS B 2 68 ? -5.003 -3.692 -28.120 1.00 0.00 469 CYS B CA 15
ATOM 22309 C C . CYS B 2 68 ? -4.949 -4.502 -26.823 1.00 0.00 469 CYS B C 15
ATOM 22310 O O . CYS B 2 68 ? -4.590 -3.974 -25.772 1.00 0.00 469 CYS B O 15
ATOM 22318 N N . ARG B 2 69 ? -5.310 -5.771 -26.940 1.00 0.00 470 ARG B N 15
ATOM 22319 C CA . ARG B 2 69 ? -5.307 -6.659 -25.790 1.00 0.00 470 ARG B CA 15
ATOM 22320 C C . ARG B 2 69 ? -3.897 -6.762 -25.203 1.00 0.00 470 ARG B C 15
ATOM 22321 O O . ARG B 2 69 ? -2.910 -6.629 -25.924 1.00 0.00 470 ARG B O 15
ATOM 22342 N N . GLY B 2 70 ? -3.849 -6.998 -23.900 1.00 0.00 471 GLY B N 15
ATOM 22343 C CA . GLY B 2 70 ? -2.578 -7.119 -23.208 1.00 0.00 471 GLY B CA 15
ATOM 22344 C C . GLY B 2 70 ? -2.764 -7.743 -21.823 1.00 0.00 471 GLY B C 15
ATOM 22345 O O . GLY B 2 70 ? -3.883 -8.069 -21.431 1.00 0.00 471 GLY B O 15
ATOM 22349 N N . VAL B 2 71 ? -1.650 -7.891 -21.121 1.00 0.00 472 VAL B N 15
ATOM 22350 C CA . VAL B 2 71 ? -1.676 -8.471 -19.789 1.00 0.00 472 VAL B CA 15
ATOM 22351 C C . VAL B 2 71 ? -1.006 -7.509 -18.806 1.00 0.00 472 VAL B C 15
ATOM 22352 O O . VAL B 2 71 ? -0.021 -6.855 -19.146 1.00 0.00 472 VAL B O 15
ATOM 22365 N N . PHE B 2 72 ? -1.567 -7.453 -17.607 1.00 0.00 473 PHE B N 15
ATOM 22366 C CA . PHE B 2 72 ? -1.035 -6.583 -16.572 1.00 0.00 473 PHE B CA 15
ATOM 22367 C C . PHE B 2 72 ? -1.276 -7.175 -15.181 1.00 0.00 473 PHE B C 15
ATOM 22368 O O . PHE B 2 72 ? -2.251 -7.893 -14.969 1.00 0.00 473 PHE B O 15
ATOM 22385 N N . PRO B 2 73 ? -0.345 -6.843 -14.247 1.00 0.00 474 PRO B N 15
ATOM 22386 C CA . PRO B 2 73 ? -0.447 -7.334 -12.883 1.00 0.00 474 PRO B CA 15
ATOM 22387 C C . PRO B 2 73 ? -1.538 -6.588 -12.112 1.00 0.00 474 PRO B C 15
ATOM 22388 O O . PRO B 2 73 ? -1.430 -5.384 -11.884 1.00 0.00 474 PRO B O 15
ATOM 22399 N N . GLU B 2 74 ? -2.564 -7.335 -11.731 1.00 0.00 475 GLU B N 15
ATOM 22400 C CA . GLU B 2 74 ? -3.674 -6.760 -10.990 1.00 0.00 475 GLU B CA 15
ATOM 22401 C C . GLU B 2 74 ? -3.225 -6.365 -9.582 1.00 0.00 475 GLU B C 15
ATOM 22402 O O . GLU B 2 74 ? -3.760 -5.424 -8.997 1.00 0.00 475 GLU B O 15
ATOM 22414 N N . ASN B 2 75 ? -2.247 -7.104 -9.078 1.00 0.00 476 ASN B N 15
ATOM 22415 C CA . ASN B 2 75 ? -1.721 -6.843 -7.749 1.00 0.00 476 ASN B CA 15
ATOM 22416 C C . ASN B 2 75 ? -0.900 -5.552 -7.775 1.00 0.00 476 ASN B C 15
ATOM 22417 O O . ASN B 2 75 ? -0.441 -5.083 -6.735 1.00 0.00 476 ASN B O 15
ATOM 22428 N N . PHE B 2 76 ? -0.741 -5.014 -8.975 1.00 0.00 477 PHE B N 15
ATOM 22429 C CA . PHE B 2 76 ? 0.017 -3.786 -9.150 1.00 0.00 477 PHE B CA 15
ATOM 22430 C C . PHE B 2 76 ? -0.900 -2.630 -9.556 1.00 0.00 477 PHE B C 15
ATOM 22431 O O . PHE B 2 76 ? -0.433 -1.516 -9.790 1.00 0.00 477 PHE B O 15
ATOM 22448 N N . THR B 2 77 ? -2.187 -2.934 -9.626 1.00 0.00 478 THR B N 15
ATOM 22449 C CA . THR B 2 77 ? -3.173 -1.933 -9.997 1.00 0.00 478 THR B CA 15
ATOM 22450 C C . THR B 2 77 ? -4.304 -1.891 -8.968 1.00 0.00 478 THR B C 15
ATOM 22451 O O . THR B 2 77 ? -4.287 -2.637 -7.990 1.00 0.00 478 THR B O 15
ATOM 22462 N N . GLU B 2 78 ? -5.261 -1.010 -9.222 1.00 0.00 479 GLU B N 15
ATOM 22463 C CA . GLU B 2 78 ? -6.398 -0.861 -8.330 1.00 0.00 479 GLU B CA 15
ATOM 22464 C C . GLU B 2 78 ? -7.703 -0.873 -9.127 1.00 0.00 479 GLU B C 15
ATOM 22465 O O . GLU B 2 78 ? -7.732 -0.455 -10.284 1.00 0.00 479 GLU B O 15
ATOM 22477 N N . ARG B 2 79 ? -8.752 -1.357 -8.478 1.00 0.00 480 ARG B N 15
ATOM 22478 C CA . ARG B 2 79 ? -10.057 -1.428 -9.111 1.00 0.00 480 ARG B CA 15
ATOM 22479 C C . ARG B 2 79 ? -10.840 -0.137 -8.861 1.00 0.00 480 ARG B C 15
ATOM 22480 O O . ARG B 2 79 ? -10.889 0.355 -7.735 1.00 0.00 480 ARG B O 15
ATOM 22501 N N . VAL B 2 80 ? -11.433 0.374 -9.930 1.00 0.00 481 VAL B N 15
ATOM 22502 C CA . VAL B 2 80 ? -12.210 1.599 -9.841 1.00 0.00 481 VAL B CA 15
ATOM 22503 C C . VAL B 2 80 ? -13.690 1.275 -10.054 1.00 0.00 481 VAL B C 15
ATOM 22504 O O . VAL B 2 80 ? -14.083 0.829 -11.131 1.00 0.00 481 VAL B O 15
ATOM 22517 N N . PRO B 2 81 ? -14.492 1.517 -8.983 1.00 0.00 482 PRO B N 15
ATOM 22518 C CA . PRO B 2 81 ? -15.920 1.255 -9.042 1.00 0.00 482 PRO B CA 15
ATOM 22519 C C . PRO B 2 81 ? -16.640 2.324 -9.866 1.00 0.00 482 PRO B C 15
ATOM 22520 O O . PRO B 2 81 ? -17.518 3.019 -9.357 1.00 0.00 482 PRO B O 15
ATOM 22531 N N . LEU A 1 1 ? 1.325 0.000 0.000 1.00 0.00 55 LEU A N 16
ATOM 22532 C CA . LEU A 1 1 ? 2.073 0.000 -1.245 1.00 0.00 55 LEU A CA 16
ATOM 22533 C C . LEU A 1 1 ? 2.659 -1.393 -1.484 1.00 0.00 55 LEU A C 16
ATOM 22534 O O . LEU A 1 1 ? 3.416 -1.902 -0.659 1.00 0.00 55 LEU A O 16
ATOM 22550 N N . LEU A 1 2 ? 2.285 -1.971 -2.616 1.00 0.00 56 LEU A N 16
ATOM 22551 C CA . LEU A 1 2 ? 2.764 -3.296 -2.973 1.00 0.00 56 LEU A CA 16
ATOM 22552 C C . LEU A 1 2 ? 4.177 -3.185 -3.549 1.00 0.00 56 LEU A C 16
ATOM 22553 O O . LEU A 1 2 ? 4.394 -2.492 -4.542 1.00 0.00 56 LEU A O 16
ATOM 22569 N N . PRO A 1 3 ? 5.126 -3.898 -2.885 1.00 0.00 57 PRO A N 16
ATOM 22570 C CA . PRO A 1 3 ? 6.512 -3.886 -3.320 1.00 0.00 57 PRO A CA 16
ATOM 22571 C C . PRO A 1 3 ? 6.700 -4.741 -4.576 1.00 0.00 57 PRO A C 16
ATOM 22572 O O . PRO A 1 3 ? 5.929 -5.668 -4.821 1.00 0.00 57 PRO A O 16
ATOM 22583 N N . THR A 1 4 ? 7.728 -4.398 -5.338 1.00 0.00 58 THR A N 16
ATOM 22584 C CA . THR A 1 4 ? 8.026 -5.121 -6.562 1.00 0.00 58 THR A CA 16
ATOM 22585 C C . THR A 1 4 ? 8.570 -6.514 -6.240 1.00 0.00 58 THR A C 16
ATOM 22586 O O . THR A 1 4 ? 9.438 -6.661 -5.381 1.00 0.00 58 THR A O 16
ATOM 22597 N N . PRO A 1 5 ? 8.024 -7.526 -6.965 1.00 0.00 59 PRO A N 16
ATOM 22598 C CA . PRO A 1 5 ? 8.447 -8.902 -6.767 1.00 0.00 59 PRO A CA 16
ATOM 22599 C C . PRO A 1 5 ? 9.821 -9.149 -7.392 1.00 0.00 59 PRO A C 16
ATOM 22600 O O . PRO A 1 5 ? 10.347 -8.293 -8.101 1.00 0.00 59 PRO A O 16
ATOM 22611 N N . PRO A 1 6 ? 10.377 -10.356 -7.100 1.00 0.00 60 PRO A N 16
ATOM 22612 C CA . PRO A 1 6 ? 11.679 -10.727 -7.627 1.00 0.00 60 PRO A CA 16
ATOM 22613 C C . PRO A 1 6 ? 11.587 -11.089 -9.111 1.00 0.00 60 PRO A C 16
ATOM 22614 O O . PRO A 1 6 ? 10.497 -11.321 -9.631 1.00 0.00 60 PRO A O 16
ATOM 22625 N N . LEU A 1 7 ? 12.747 -11.126 -9.751 1.00 0.00 61 LEU A N 16
ATOM 22626 C CA . LEU A 1 7 ? 12.811 -11.456 -11.164 1.00 0.00 61 LEU A CA 16
ATOM 22627 C C . LEU A 1 7 ? 12.179 -12.830 -11.392 1.00 0.00 61 LEU A C 16
ATOM 22628 O O . LEU A 1 7 ? 12.507 -13.791 -10.698 1.00 0.00 61 LEU A O 16
ATOM 22644 N N . SER A 1 8 ? 11.283 -12.880 -12.367 1.00 0.00 62 SER A N 16
ATOM 22645 C CA . SER A 1 8 ? 10.602 -14.121 -12.696 1.00 0.00 62 SER A CA 16
ATOM 22646 C C . SER A 1 8 ? 11.385 -14.879 -13.770 1.00 0.00 62 SER A C 16
ATOM 22647 O O . SER A 1 8 ? 12.159 -14.282 -14.516 1.00 0.00 62 SER A O 16
ATOM 22655 N N . PRO A 1 9 ? 11.150 -16.217 -13.815 1.00 0.00 63 PRO A N 16
ATOM 22656 C CA . PRO A 1 9 ? 11.823 -17.063 -14.786 1.00 0.00 63 PRO A CA 16
ATOM 22657 C C . PRO A 1 9 ? 11.228 -16.876 -16.183 1.00 0.00 63 PRO A C 16
ATOM 22658 O O . PRO A 1 9 ? 10.231 -16.175 -16.348 1.00 0.00 63 PRO A O 16
ATOM 22669 N N . SER A 1 10 ? 11.865 -17.515 -17.153 1.00 0.00 64 SER A N 16
ATOM 22670 C CA . SER A 1 10 ? 11.410 -17.429 -18.530 1.00 0.00 64 SER A CA 16
ATOM 22671 C C . SER A 1 10 ? 10.107 -18.211 -18.702 1.00 0.00 64 SER A C 16
ATOM 22672 O O . SER A 1 10 ? 10.130 -19.416 -18.950 1.00 0.00 64 SER A O 16
ATOM 22680 N N . ARG A 1 11 ? 9.001 -17.495 -18.563 1.00 0.00 65 ARG A N 16
ATOM 22681 C CA . ARG A 1 11 ? 7.690 -18.108 -18.698 1.00 0.00 65 ARG A CA 16
ATOM 22682 C C . ARG A 1 11 ? 7.345 -18.301 -20.176 1.00 0.00 65 ARG A C 16
ATOM 22683 O O . ARG A 1 11 ? 7.214 -17.330 -20.919 1.00 0.00 65 ARG A O 16
ATOM 22704 N N . ARG A 1 12 ? 7.207 -19.562 -20.558 1.00 0.00 66 ARG A N 16
ATOM 22705 C CA . ARG A 1 12 ? 6.879 -19.896 -21.933 1.00 0.00 66 ARG A CA 16
ATOM 22706 C C . ARG A 1 12 ? 5.378 -20.159 -22.072 1.00 0.00 66 ARG A C 16
ATOM 22707 O O . ARG A 1 12 ? 4.852 -21.100 -21.480 1.00 0.00 66 ARG A O 16
ATOM 22728 N N . SER A 1 13 ? 4.730 -19.310 -22.857 1.00 0.00 67 SER A N 16
ATOM 22729 C CA . SER A 1 13 ? 3.301 -19.440 -23.082 1.00 0.00 67 SER A CA 16
ATOM 22730 C C . SER A 1 13 ? 2.942 -18.926 -24.477 1.00 0.00 67 SER A C 16
ATOM 22731 O O . SER A 1 13 ? 2.428 -19.676 -25.306 1.00 0.00 67 SER A O 16
ATOM 22739 N N . GLY A 1 14 ? 3.226 -17.650 -24.694 1.00 0.00 68 GLY A N 16
ATOM 22740 C CA . GLY A 1 14 ? 2.939 -17.027 -25.975 1.00 0.00 68 GLY A CA 16
ATOM 22741 C C . GLY A 1 14 ? 4.161 -16.272 -26.503 1.00 0.00 68 GLY A C 16
ATOM 22742 O O . GLY A 1 14 ? 5.123 -16.884 -26.962 1.00 0.00 68 GLY A O 16
ATOM 22746 N N . GLY B 2 1 ? -10.922 -1.297 -31.722 1.00 0.00 402 GLY B N 16
ATOM 22747 C CA . GLY B 2 1 ? -10.525 -2.428 -30.899 1.00 0.00 402 GLY B CA 16
ATOM 22748 C C . GLY B 2 1 ? -10.993 -3.747 -31.518 1.00 0.00 402 GLY B C 16
ATOM 22749 O O . GLY B 2 1 ? -11.539 -3.760 -32.620 1.00 0.00 402 GLY B O 16
ATOM 22753 N N . ARG B 2 2 ? -10.763 -4.824 -30.781 1.00 0.00 403 ARG B N 16
ATOM 22754 C CA . ARG B 2 2 ? -11.154 -6.144 -31.244 1.00 0.00 403 ARG B CA 16
ATOM 22755 C C . ARG B 2 2 ? -12.675 -6.227 -31.388 1.00 0.00 403 ARG B C 16
ATOM 22756 O O . ARG B 2 2 ? -13.373 -5.227 -31.227 1.00 0.00 403 ARG B O 16
ATOM 22777 N N . LEU B 2 3 ? -13.144 -7.429 -31.692 1.00 0.00 404 LEU B N 16
ATOM 22778 C CA . LEU B 2 3 ? -14.569 -7.655 -31.860 1.00 0.00 404 LEU B CA 16
ATOM 22779 C C . LEU B 2 3 ? -15.024 -8.752 -30.895 1.00 0.00 404 LEU B C 16
ATOM 22780 O O . LEU B 2 3 ? -16.093 -8.652 -30.295 1.00 0.00 404 LEU B O 16
ATOM 22796 N N . ASP B 2 4 ? -14.190 -9.775 -30.776 1.00 0.00 405 ASP B N 16
ATOM 22797 C CA . ASP B 2 4 ? -14.493 -10.890 -29.896 1.00 0.00 405 ASP B CA 16
ATOM 22798 C C . ASP B 2 4 ? -13.600 -10.813 -28.656 1.00 0.00 405 ASP B C 16
ATOM 22799 O O . ASP B 2 4 ? -12.507 -10.249 -28.708 1.00 0.00 405 ASP B O 16
ATOM 22808 N N . LEU B 2 5 ? -14.097 -11.387 -27.571 1.00 0.00 406 LEU B N 16
ATOM 22809 C CA . LEU B 2 5 ? -13.358 -11.389 -26.320 1.00 0.00 406 LEU B CA 16
ATOM 22810 C C . LEU B 2 5 ? -12.493 -12.650 -26.246 1.00 0.00 406 LEU B C 16
ATOM 22811 O O . LEU B 2 5 ? -12.750 -13.625 -26.951 1.00 0.00 406 LEU B O 16
ATOM 22827 N N . PRO B 2 6 ? -11.461 -12.588 -25.363 1.00 0.00 407 PRO B N 16
ATOM 22828 C CA . PRO B 2 6 ? -10.557 -13.712 -25.188 1.00 0.00 407 PRO B CA 16
ATOM 22829 C C . PRO B 2 6 ? -11.223 -14.830 -24.383 1.00 0.00 407 PRO B C 16
ATOM 22830 O O . PRO B 2 6 ? -11.841 -14.574 -23.351 1.00 0.00 407 PRO B O 16
ATOM 22841 N N . PRO B 2 7 ? -11.070 -16.079 -24.900 1.00 0.00 408 PRO B N 16
ATOM 22842 C CA . PRO B 2 7 ? -11.649 -17.237 -24.241 1.00 0.00 408 PRO B CA 16
ATOM 22843 C C . PRO B 2 7 ? -10.846 -17.617 -22.995 1.00 0.00 408 PRO B C 16
ATOM 22844 O O . PRO B 2 7 ? -9.622 -17.492 -22.978 1.00 0.00 408 PRO B O 16
ATOM 22855 N N . GLY B 2 8 ? -11.567 -18.073 -21.981 1.00 0.00 409 GLY B N 16
ATOM 22856 C CA . GLY B 2 8 ? -10.938 -18.471 -20.734 1.00 0.00 409 GLY B CA 16
ATOM 22857 C C . GLY B 2 8 ? -10.799 -17.280 -19.784 1.00 0.00 409 GLY B C 16
ATOM 22858 O O . GLY B 2 8 ? -10.714 -17.456 -18.570 1.00 0.00 409 GLY B O 16
ATOM 22862 N N . PHE B 2 9 ? -10.781 -16.093 -20.373 1.00 0.00 410 PHE B N 16
ATOM 22863 C CA . PHE B 2 9 ? -10.654 -14.873 -19.595 1.00 0.00 410 PHE B CA 16
ATOM 22864 C C . PHE B 2 9 ? -11.396 -14.993 -18.262 1.00 0.00 410 PHE B C 16
ATOM 22865 O O . PHE B 2 9 ? -12.417 -15.674 -18.175 1.00 0.00 410 PHE B O 16
ATOM 22882 N N . MET B 2 10 ? -10.853 -14.322 -17.257 1.00 0.00 411 MET B N 16
ATOM 22883 C CA . MET B 2 10 ? -11.451 -14.344 -15.933 1.00 0.00 411 MET B CA 16
ATOM 22884 C C . MET B 2 10 ? -12.062 -12.985 -15.584 1.00 0.00 411 MET B C 16
ATOM 22885 O O . MET B 2 10 ? -13.283 -12.848 -15.516 1.00 0.00 411 MET B O 16
ATOM 22899 N N . PHE B 2 11 ? -11.185 -12.014 -15.374 1.00 0.00 412 PHE B N 16
ATOM 22900 C CA . PHE B 2 11 ? -11.623 -10.672 -15.032 1.00 0.00 412 PHE B CA 16
ATOM 22901 C C . PHE B 2 11 ? -10.550 -9.639 -15.384 1.00 0.00 412 PHE B C 16
ATOM 22902 O O . PHE B 2 11 ? -9.488 -9.992 -15.896 1.00 0.00 412 PHE B O 16
ATOM 22919 N N . LYS B 2 12 ? -10.863 -8.385 -15.095 1.00 0.00 413 LYS B N 16
ATOM 22920 C CA . LYS B 2 12 ? -9.939 -7.299 -15.374 1.00 0.00 413 LYS B CA 16
ATOM 22921 C C . LYS B 2 12 ? -9.215 -6.907 -14.085 1.00 0.00 413 LYS B C 16
ATOM 22922 O O . LYS B 2 12 ? -9.783 -6.995 -12.998 1.00 0.00 413 LYS B O 16
ATOM 22941 N N . VAL B 2 13 ? -7.971 -6.482 -14.249 1.00 0.00 414 VAL B N 16
ATOM 22942 C CA . VAL B 2 13 ? -7.162 -6.077 -13.112 1.00 0.00 414 VAL B CA 16
ATOM 22943 C C . VAL B 2 13 ? -6.638 -4.658 -13.343 1.00 0.00 414 VAL B C 16
ATOM 22944 O O . VAL B 2 13 ? -6.721 -4.135 -14.453 1.00 0.00 414 VAL B O 16
ATOM 22957 N N . GLN B 2 14 ? -6.108 -4.076 -12.277 1.00 0.00 415 GLN B N 16
ATOM 22958 C CA . GLN B 2 14 ? -5.570 -2.729 -12.350 1.00 0.00 415 GLN B CA 16
ATOM 22959 C C . GLN B 2 14 ? -4.195 -2.669 -11.681 1.00 0.00 415 GLN B C 16
ATOM 22960 O O . GLN B 2 14 ? -4.057 -3.014 -10.508 1.00 0.00 415 GLN B O 16
ATOM 22974 N N . ALA B 2 15 ? -3.214 -2.229 -12.454 1.00 0.00 416 ALA B N 16
ATOM 22975 C CA . ALA B 2 15 ? -1.855 -2.120 -11.951 1.00 0.00 416 ALA B CA 16
ATOM 22976 C C . ALA B 2 15 ? -1.772 -0.949 -10.970 1.00 0.00 416 ALA B C 16
ATOM 22977 O O . ALA B 2 15 ? -2.444 0.066 -11.150 1.00 0.00 416 ALA B O 16
ATOM 22984 N N . GLN B 2 16 ? -0.942 -1.128 -9.953 1.00 0.00 417 GLN B N 16
ATOM 22985 C CA . GLN B 2 16 ? -0.762 -0.098 -8.944 1.00 0.00 417 GLN B CA 16
ATOM 22986 C C . GLN B 2 16 ? 0.679 0.416 -8.961 1.00 0.00 417 GLN B C 16
ATOM 22987 O O . GLN B 2 16 ? 1.053 1.253 -8.141 1.00 0.00 417 GLN B O 16
ATOM 23001 N N . HIS B 2 17 ? 1.449 -0.107 -9.904 1.00 0.00 418 HIS B N 16
ATOM 23002 C CA . HIS B 2 17 ? 2.841 0.289 -10.039 1.00 0.00 418 HIS B CA 16
ATOM 23003 C C . HIS B 2 17 ? 3.253 0.222 -11.510 1.00 0.00 418 HIS B C 16
ATOM 23004 O O . HIS B 2 17 ? 2.517 -0.307 -12.342 1.00 0.00 418 HIS B O 16
ATOM 23018 N N . ASP B 2 18 ? 4.429 0.765 -11.787 1.00 0.00 419 ASP B N 16
ATOM 23019 C CA . ASP B 2 18 ? 4.949 0.773 -13.144 1.00 0.00 419 ASP B CA 16
ATOM 23020 C C . ASP B 2 18 ? 6.175 -0.139 -13.222 1.00 0.00 419 ASP B C 16
ATOM 23021 O O . ASP B 2 18 ? 7.272 0.255 -12.827 1.00 0.00 419 ASP B O 16
ATOM 23030 N N . TYR B 2 19 ? 5.948 -1.339 -13.734 1.00 0.00 420 TYR B N 16
ATOM 23031 C CA . TYR B 2 19 ? 7.021 -2.310 -13.868 1.00 0.00 420 TYR B CA 16
ATOM 23032 C C . TYR B 2 19 ? 7.334 -2.582 -15.341 1.00 0.00 420 TYR B C 16
ATOM 23033 O O . TYR B 2 19 ? 6.479 -3.065 -16.082 1.00 0.00 420 TYR B O 16
ATOM 23051 N N . THR B 2 20 ? 8.562 -2.260 -15.721 1.00 0.00 421 THR B N 16
ATOM 23052 C CA . THR B 2 20 ? 8.998 -2.465 -17.092 1.00 0.00 421 THR B CA 16
ATOM 23053 C C . THR B 2 20 ? 9.443 -3.914 -17.299 1.00 0.00 421 THR B C 16
ATOM 23054 O O . THR B 2 20 ? 10.431 -4.354 -16.712 1.00 0.00 421 THR B O 16
ATOM 23065 N N . ALA B 2 21 ? 8.694 -4.615 -18.137 1.00 0.00 422 ALA B N 16
ATOM 23066 C CA . ALA B 2 21 ? 8.999 -6.005 -18.429 1.00 0.00 422 ALA B CA 16
ATOM 23067 C C . ALA B 2 21 ? 9.489 -6.123 -19.874 1.00 0.00 422 ALA B C 16
ATOM 23068 O O . ALA B 2 21 ? 8.743 -5.841 -20.811 1.00 0.00 422 ALA B O 16
ATOM 23075 N N . THR B 2 22 ? 10.739 -6.539 -20.009 1.00 0.00 423 THR B N 16
ATOM 23076 C CA . THR B 2 22 ? 11.338 -6.696 -21.324 1.00 0.00 423 THR B CA 16
ATOM 23077 C C . THR B 2 22 ? 11.769 -8.147 -21.543 1.00 0.00 423 THR B C 16
ATOM 23078 O O . THR B 2 22 ? 12.871 -8.536 -21.159 1.00 0.00 423 THR B O 16
ATOM 23089 N N . ASP B 2 23 ? 10.878 -8.909 -22.161 1.00 0.00 424 ASP B N 16
ATOM 23090 C CA . ASP B 2 23 ? 11.152 -10.309 -22.435 1.00 0.00 424 ASP B CA 16
ATOM 23091 C C . ASP B 2 23 ? 10.575 -10.679 -23.803 1.00 0.00 424 ASP B C 16
ATOM 23092 O O . ASP B 2 23 ? 10.065 -9.818 -24.518 1.00 0.00 424 ASP B O 16
ATOM 23101 N N . THR B 2 24 ? 10.676 -11.960 -24.126 1.00 0.00 425 THR B N 16
ATOM 23102 C CA . THR B 2 24 ? 10.170 -12.454 -25.395 1.00 0.00 425 THR B CA 16
ATOM 23103 C C . THR B 2 24 ? 8.681 -12.785 -25.283 1.00 0.00 425 THR B C 16
ATOM 23104 O O . THR B 2 24 ? 8.040 -13.124 -26.277 1.00 0.00 425 THR B O 16
ATOM 23115 N N . ASP B 2 25 ? 8.173 -12.675 -24.064 1.00 0.00 426 ASP B N 16
ATOM 23116 C CA . ASP B 2 25 ? 6.771 -12.960 -23.809 1.00 0.00 426 ASP B CA 16
ATOM 23117 C C . ASP B 2 25 ? 6.374 -12.374 -22.453 1.00 0.00 426 ASP B C 16
ATOM 23118 O O . ASP B 2 25 ? 5.613 -12.987 -21.706 1.00 0.00 426 ASP B O 16
ATOM 23127 N N . GLU B 2 26 ? 6.908 -11.193 -22.176 1.00 0.00 427 GLU B N 16
ATOM 23128 C CA . GLU B 2 26 ? 6.619 -10.517 -20.922 1.00 0.00 427 GLU B CA 16
ATOM 23129 C C . GLU B 2 26 ? 5.429 -9.571 -21.092 1.00 0.00 427 GLU B C 16
ATOM 23130 O O . GLU B 2 26 ? 4.969 -9.340 -22.209 1.00 0.00 427 GLU B O 16
ATOM 23142 N N . LEU B 2 27 ? 4.963 -9.049 -19.967 1.00 0.00 428 LEU B N 16
ATOM 23143 C CA . LEU B 2 27 ? 3.835 -8.134 -19.977 1.00 0.00 428 LEU B CA 16
ATOM 23144 C C . LEU B 2 27 ? 4.185 -6.890 -19.158 1.00 0.00 428 LEU B C 16
ATOM 23145 O O . LEU B 2 27 ? 4.358 -6.970 -17.943 1.00 0.00 428 LEU B O 16
ATOM 23161 N N . GLN B 2 28 ? 4.281 -5.768 -19.857 1.00 0.00 429 GLN B N 16
ATOM 23162 C CA . GLN B 2 28 ? 4.606 -4.509 -19.210 1.00 0.00 429 GLN B CA 16
ATOM 23163 C C . GLN B 2 28 ? 3.366 -3.924 -18.533 1.00 0.00 429 GLN B C 16
ATOM 23164 O O . GLN B 2 28 ? 2.263 -4.005 -19.072 1.00 0.00 429 GLN B O 16
ATOM 23178 N N . LEU B 2 29 ? 3.587 -3.347 -17.361 1.00 0.00 430 LEU B N 16
ATOM 23179 C CA . LEU B 2 29 ? 2.501 -2.748 -16.604 1.00 0.00 430 LEU B CA 16
ATOM 23180 C C . LEU B 2 29 ? 2.873 -1.310 -16.237 1.00 0.00 430 LEU B C 16
ATOM 23181 O O . LEU B 2 29 ? 4.052 -0.974 -16.149 1.00 0.00 430 LEU B O 16
ATOM 23197 N N . LYS B 2 30 ? 1.844 -0.500 -16.032 1.00 0.00 431 LYS B N 16
ATOM 23198 C CA . LYS B 2 30 ? 2.048 0.893 -15.675 1.00 0.00 431 LYS B CA 16
ATOM 23199 C C . LYS B 2 30 ? 1.166 1.242 -14.475 1.00 0.00 431 LYS B C 16
ATOM 23200 O O . LYS B 2 30 ? -0.039 0.999 -14.494 1.00 0.00 431 LYS B O 16
ATOM 23219 N N . ALA B 2 31 ? 1.802 1.807 -13.458 1.00 0.00 432 ALA B N 16
ATOM 23220 C CA . ALA B 2 31 ? 1.090 2.192 -12.252 1.00 0.00 432 ALA B CA 16
ATOM 23221 C C . ALA B 2 31 ? -0.273 2.774 -12.632 1.00 0.00 432 ALA B C 16
ATOM 23222 O O . ALA B 2 31 ? -0.377 3.954 -12.964 1.00 0.00 432 ALA B O 16
ATOM 23229 N N . GLY B 2 32 ? -1.283 1.919 -12.572 1.00 0.00 433 GLY B N 16
ATOM 23230 C CA . GLY B 2 32 ? -2.635 2.334 -12.905 1.00 0.00 433 GLY B CA 16
ATOM 23231 C C . GLY B 2 32 ? -3.022 1.865 -14.309 1.00 0.00 433 GLY B C 16
ATOM 23232 O O . GLY B 2 32 ? -3.774 2.543 -15.009 1.00 0.00 433 GLY B O 16
ATOM 23236 N N . ASP B 2 33 ? -2.492 0.709 -14.680 1.00 0.00 434 ASP B N 16
ATOM 23237 C CA . ASP B 2 33 ? -2.771 0.143 -15.988 1.00 0.00 434 ASP B CA 16
ATOM 23238 C C . ASP B 2 33 ? -3.911 -0.870 -15.868 1.00 0.00 434 ASP B C 16
ATOM 23239 O O . ASP B 2 33 ? -4.314 -1.228 -14.762 1.00 0.00 434 ASP B O 16
ATOM 23248 N N . VAL B 2 34 ? -4.399 -1.303 -17.021 1.00 0.00 435 VAL B N 16
ATOM 23249 C CA . VAL B 2 34 ? -5.485 -2.268 -17.059 1.00 0.00 435 VAL B CA 16
ATOM 23250 C C . VAL B 2 34 ? -4.985 -3.568 -17.692 1.00 0.00 435 VAL B C 16
ATOM 23251 O O . VAL B 2 34 ? -4.428 -3.554 -18.788 1.00 0.00 435 VAL B O 16
ATOM 23264 N N . VAL B 2 35 ? -5.203 -4.660 -16.974 1.00 0.00 436 VAL B N 16
ATOM 23265 C CA . VAL B 2 35 ? -4.782 -5.966 -17.453 1.00 0.00 436 VAL B CA 16
ATOM 23266 C C . VAL B 2 35 ? -5.909 -6.975 -17.225 1.00 0.00 436 VAL B C 16
ATOM 23267 O O . VAL B 2 35 ? -6.621 -6.901 -16.224 1.00 0.00 436 VAL B O 16
ATOM 23280 N N . LEU B 2 36 ? -6.037 -7.895 -18.170 1.00 0.00 437 LEU B N 16
ATOM 23281 C CA . LEU B 2 36 ? -7.066 -8.917 -18.085 1.00 0.00 437 LEU B CA 16
ATOM 23282 C C . LEU B 2 36 ? -6.431 -10.240 -17.652 1.00 0.00 437 LEU B C 16
ATOM 23283 O O . LEU B 2 36 ? -5.425 -10.665 -18.219 1.00 0.00 437 LEU B O 16
ATOM 23299 N N . VAL B 2 37 ? -7.044 -10.854 -16.651 1.00 0.00 438 VAL B N 16
ATOM 23300 C CA . VAL B 2 37 ? -6.551 -12.120 -16.136 1.00 0.00 438 VAL B CA 16
ATOM 23301 C C . VAL B 2 37 ? -7.124 -13.265 -16.973 1.00 0.00 438 VAL B C 16
ATOM 23302 O O . VAL B 2 37 ? -8.320 -13.548 -16.908 1.00 0.00 438 VAL B O 16
ATOM 23315 N N . ILE B 2 38 ? -6.246 -13.892 -17.741 1.00 0.00 439 ILE B N 16
ATOM 23316 C CA . ILE B 2 38 ? -6.650 -15.000 -18.590 1.00 0.00 439 ILE B CA 16
ATOM 23317 C C . ILE B 2 38 ? -5.943 -16.276 -18.127 1.00 0.00 439 ILE B C 16
ATOM 23318 O O . ILE B 2 38 ? -4.860 -16.215 -17.547 1.00 0.00 439 ILE B O 16
ATOM 23334 N N . PRO B 2 39 ? -6.602 -17.432 -18.409 1.00 0.00 440 PRO B N 16
ATOM 23335 C CA . PRO B 2 39 ? -6.049 -18.720 -18.028 1.00 0.00 440 PRO B CA 16
ATOM 23336 C C . PRO B 2 39 ? -4.892 -19.114 -18.949 1.00 0.00 440 PRO B C 16
ATOM 23337 O O . PRO B 2 39 ? -5.087 -19.303 -20.149 1.00 0.00 440 PRO B O 16
ATOM 23348 N N . PHE B 2 40 ? -3.715 -19.228 -18.353 1.00 0.00 441 PHE B N 16
ATOM 23349 C CA . PHE B 2 40 ? -2.527 -19.595 -19.105 1.00 0.00 441 PHE B CA 16
ATOM 23350 C C . PHE B 2 40 ? -2.716 -20.943 -19.804 1.00 0.00 441 PHE B C 16
ATOM 23351 O O . PHE B 2 40 ? -3.815 -21.496 -19.807 1.00 0.00 441 PHE B O 16
ATOM 23368 N N . GLN B 2 41 ? -1.628 -21.433 -20.378 1.00 0.00 442 GLN B N 16
ATOM 23369 C CA . GLN B 2 41 ? -1.660 -22.706 -21.080 1.00 0.00 442 GLN B CA 16
ATOM 23370 C C . GLN B 2 41 ? -1.445 -23.859 -20.097 1.00 0.00 442 GLN B C 16
ATOM 23371 O O . GLN B 2 41 ? -1.770 -25.006 -20.400 1.00 0.00 442 GLN B O 16
ATOM 23385 N N . ASN B 2 42 ? -0.897 -23.514 -18.941 1.00 0.00 443 ASN B N 16
ATOM 23386 C CA . ASN B 2 42 ? -0.636 -24.506 -17.912 1.00 0.00 443 ASN B CA 16
ATOM 23387 C C . ASN B 2 42 ? -0.141 -23.803 -16.646 1.00 0.00 443 ASN B C 16
ATOM 23388 O O . ASN B 2 42 ? 0.452 -22.728 -16.720 1.00 0.00 443 ASN B O 16
ATOM 23399 N N . PRO B 2 43 ? -0.411 -24.456 -15.484 1.00 0.00 444 PRO B N 16
ATOM 23400 C CA . PRO B 2 43 ? 0.000 -23.904 -14.203 1.00 0.00 444 PRO B CA 16
ATOM 23401 C C . PRO B 2 43 ? 1.505 -24.075 -13.990 1.00 0.00 444 PRO B C 16
ATOM 23402 O O . PRO B 2 43 ? 2.103 -23.380 -13.170 1.00 0.00 444 PRO B O 16
ATOM 23413 N N . GLU B 2 44 ? 2.076 -25.004 -14.743 1.00 0.00 445 GLU B N 16
ATOM 23414 C CA . GLU B 2 44 ? 3.500 -25.275 -14.647 1.00 0.00 445 GLU B CA 16
ATOM 23415 C C . GLU B 2 44 ? 4.303 -24.101 -15.211 1.00 0.00 445 GLU B C 16
ATOM 23416 O O . GLU B 2 44 ? 5.437 -23.865 -14.798 1.00 0.00 445 GLU B O 16
ATOM 23428 N N . GLU B 2 45 ? 3.683 -23.395 -16.145 1.00 0.00 446 GLU B N 16
ATOM 23429 C CA . GLU B 2 45 ? 4.325 -22.250 -16.768 1.00 0.00 446 GLU B CA 16
ATOM 23430 C C . GLU B 2 45 ? 4.175 -21.011 -15.884 1.00 0.00 446 GLU B C 16
ATOM 23431 O O . GLU B 2 45 ? 5.024 -20.121 -15.907 1.00 0.00 446 GLU B O 16
ATOM 23443 N N . GLN B 2 46 ? 3.089 -20.993 -15.125 1.00 0.00 447 GLN B N 16
ATOM 23444 C CA . GLN B 2 46 ? 2.817 -19.878 -14.234 1.00 0.00 447 GLN B CA 16
ATOM 23445 C C . GLN B 2 46 ? 4.007 -19.642 -13.301 1.00 0.00 447 GLN B C 16
ATOM 23446 O O . GLN B 2 46 ? 4.588 -20.591 -12.779 1.00 0.00 447 GLN B O 16
ATOM 23460 N N . ASP B 2 47 ? 4.333 -18.370 -13.121 1.00 0.00 448 ASP B N 16
ATOM 23461 C CA . ASP B 2 47 ? 5.443 -17.998 -12.260 1.00 0.00 448 ASP B CA 16
ATOM 23462 C C . ASP B 2 47 ? 4.907 -17.629 -10.875 1.00 0.00 448 ASP B C 16
ATOM 23463 O O . ASP B 2 47 ? 3.783 -17.145 -10.749 1.00 0.00 448 ASP B O 16
ATOM 23472 N N . GLU B 2 48 ? 5.736 -17.872 -9.871 1.00 0.00 449 GLU B N 16
ATOM 23473 C CA . GLU B 2 48 ? 5.360 -17.571 -8.500 1.00 0.00 449 GLU B CA 16
ATOM 23474 C C . GLU B 2 48 ? 5.331 -16.058 -8.277 1.00 0.00 449 GLU B C 16
ATOM 23475 O O . GLU B 2 48 ? 6.368 -15.399 -8.335 1.00 0.00 449 GLU B O 16
ATOM 23487 N N . GLY B 2 49 ? 4.133 -15.551 -8.027 1.00 0.00 450 GLY B N 16
ATOM 23488 C CA . GLY B 2 49 ? 3.956 -14.128 -7.794 1.00 0.00 450 GLY B CA 16
ATOM 23489 C C . GLY B 2 49 ? 3.524 -13.412 -9.076 1.00 0.00 450 GLY B C 16
ATOM 23490 O O . GLY B 2 49 ? 3.256 -12.212 -9.061 1.00 0.00 450 GLY B O 16
ATOM 23494 N N . TRP B 2 50 ? 3.471 -14.180 -10.155 1.00 0.00 451 TRP B N 16
ATOM 23495 C CA . TRP B 2 50 ? 3.077 -13.634 -11.442 1.00 0.00 451 TRP B CA 16
ATOM 23496 C C . TRP B 2 50 ? 2.104 -14.619 -12.095 1.00 0.00 451 TRP B C 16
ATOM 23497 O O . TRP B 2 50 ? 2.071 -15.795 -11.736 1.00 0.00 451 TRP B O 16
ATOM 23518 N N . LEU B 2 51 ? 1.335 -14.102 -13.042 1.00 0.00 452 LEU B N 16
ATOM 23519 C CA . LEU B 2 51 ? 0.365 -14.921 -13.749 1.00 0.00 452 LEU B CA 16
ATOM 23520 C C . LEU B 2 51 ? 0.271 -14.452 -15.202 1.00 0.00 452 LEU B C 16
ATOM 23521 O O . LEU B 2 51 ? 0.847 -13.428 -15.567 1.00 0.00 452 LEU B O 16
ATOM 23537 N N . MET B 2 52 ? -0.458 -15.225 -15.994 1.00 0.00 453 MET B N 16
ATOM 23538 C CA . MET B 2 52 ? -0.636 -14.902 -17.399 1.00 0.00 453 MET B CA 16
ATOM 23539 C C . MET B 2 52 ? -1.827 -13.963 -17.600 1.00 0.00 453 MET B C 16
ATOM 23540 O O . MET B 2 52 ? -2.972 -14.349 -17.366 1.00 0.00 453 MET B O 16
ATOM 23554 N N . GLY B 2 53 ? -1.518 -12.749 -18.030 1.00 0.00 454 GLY B N 16
ATOM 23555 C CA . GLY B 2 53 ? -2.549 -11.752 -18.265 1.00 0.00 454 GLY B CA 16
ATOM 23556 C C . GLY B 2 53 ? -2.258 -10.951 -19.535 1.00 0.00 454 GLY B C 16
ATOM 23557 O O . GLY B 2 53 ? -1.225 -11.146 -20.174 1.00 0.00 454 GLY B O 16
ATOM 23561 N N . VAL B 2 54 ? -3.188 -10.067 -19.864 1.00 0.00 455 VAL B N 16
ATOM 23562 C CA . VAL B 2 54 ? -3.044 -9.234 -21.046 1.00 0.00 455 VAL B CA 16
ATOM 23563 C C . VAL B 2 54 ? -3.492 -7.808 -20.718 1.00 0.00 455 VAL B C 16
ATOM 23564 O O . VAL B 2 54 ? -4.423 -7.610 -19.939 1.00 0.00 455 VAL B O 16
ATOM 23577 N N . LYS B 2 55 ? -2.807 -6.852 -21.327 1.00 0.00 456 LYS B N 16
ATOM 23578 C CA . LYS B 2 55 ? -3.122 -5.450 -21.109 1.00 0.00 456 LYS B CA 16
ATOM 23579 C C . LYS B 2 55 ? -4.351 -5.073 -21.939 1.00 0.00 456 LYS B C 16
ATOM 23580 O O . LYS B 2 55 ? -4.694 -5.765 -22.896 1.00 0.00 456 LYS B O 16
ATOM 23599 N N . GLU B 2 56 ? -4.980 -3.977 -21.541 1.00 0.00 457 GLU B N 16
ATOM 23600 C CA . GLU B 2 56 ? -6.164 -3.500 -22.236 1.00 0.00 457 GLU B CA 16
ATOM 23601 C C . GLU B 2 56 ? -5.842 -3.224 -23.706 1.00 0.00 457 GLU B C 16
ATOM 23602 O O . GLU B 2 56 ? -6.618 -3.578 -24.593 1.00 0.00 457 GLU B O 16
ATOM 23614 N N . SER B 2 57 ? -4.695 -2.595 -23.920 1.00 0.00 458 SER B N 16
ATOM 23615 C CA . SER B 2 57 ? -4.260 -2.268 -25.267 1.00 0.00 458 SER B CA 16
ATOM 23616 C C . SER B 2 57 ? -4.086 -3.549 -26.086 1.00 0.00 458 SER B C 16
ATOM 23617 O O . SER B 2 57 ? -4.383 -3.571 -27.280 1.00 0.00 458 SER B O 16
ATOM 23625 N N . ASP B 2 58 ? -3.606 -4.583 -25.412 1.00 0.00 459 ASP B N 16
ATOM 23626 C CA . ASP B 2 58 ? -3.390 -5.865 -26.063 1.00 0.00 459 ASP B CA 16
ATOM 23627 C C . ASP B 2 58 ? -4.737 -6.448 -26.492 1.00 0.00 459 ASP B C 16
ATOM 23628 O O . ASP B 2 58 ? -4.827 -7.125 -27.515 1.00 0.00 459 ASP B O 16
ATOM 23637 N N . TRP B 2 59 ? -5.752 -6.164 -25.689 1.00 0.00 460 TRP B N 16
ATOM 23638 C CA . TRP B 2 59 ? -7.091 -6.652 -25.973 1.00 0.00 460 TRP B CA 16
ATOM 23639 C C . TRP B 2 59 ? -7.443 -6.258 -27.409 1.00 0.00 460 TRP B C 16
ATOM 23640 O O . TRP B 2 59 ? -7.924 -7.084 -28.183 1.00 0.00 460 TRP B O 16
ATOM 23661 N N . ASN B 2 60 ? -7.190 -4.996 -27.721 1.00 0.00 461 ASN B N 16
ATOM 23662 C CA . ASN B 2 60 ? -7.474 -4.482 -29.050 1.00 0.00 461 ASN B CA 16
ATOM 23663 C C . ASN B 2 60 ? -6.737 -5.330 -30.089 1.00 0.00 461 ASN B C 16
ATOM 23664 O O . ASN B 2 60 ? -7.165 -5.421 -31.238 1.00 0.00 461 ASN B O 16
ATOM 23675 N N . GLN B 2 61 ? -5.642 -5.930 -29.646 1.00 0.00 462 GLN B N 16
ATOM 23676 C CA . GLN B 2 61 ? -4.841 -6.767 -30.523 1.00 0.00 462 GLN B CA 16
ATOM 23677 C C . GLN B 2 61 ? -5.255 -8.233 -30.381 1.00 0.00 462 GLN B C 16
ATOM 23678 O O . GLN B 2 61 ? -4.513 -9.132 -30.775 1.00 0.00 462 GLN B O 16
ATOM 23692 N N . HIS B 2 62 ? -6.438 -8.429 -29.818 1.00 0.00 463 HIS B N 16
ATOM 23693 C CA . HIS B 2 62 ? -6.959 -9.771 -29.618 1.00 0.00 463 HIS B CA 16
ATOM 23694 C C . HIS B 2 62 ? -6.755 -10.595 -30.891 1.00 0.00 463 HIS B C 16
ATOM 23695 O O . HIS B 2 62 ? -6.699 -11.823 -30.837 1.00 0.00 463 HIS B O 16
ATOM 23709 N N . LYS B 2 63 ? -6.648 -9.887 -32.006 1.00 0.00 464 LYS B N 16
ATOM 23710 C CA . LYS B 2 63 ? -6.451 -10.538 -33.290 1.00 0.00 464 LYS B CA 16
ATOM 23711 C C . LYS B 2 63 ? -5.176 -11.381 -33.239 1.00 0.00 464 LYS B C 16
ATOM 23712 O O . LYS B 2 63 ? -5.079 -12.408 -33.909 1.00 0.00 464 LYS B O 16
ATOM 23731 N N . LYS B 2 64 ? -4.229 -10.917 -32.436 1.00 0.00 465 LYS B N 16
ATOM 23732 C CA . LYS B 2 64 ? -2.964 -11.616 -32.289 1.00 0.00 465 LYS B CA 16
ATOM 23733 C C . LYS B 2 64 ? -2.589 -11.676 -30.807 1.00 0.00 465 LYS B C 16
ATOM 23734 O O . LYS B 2 64 ? -1.458 -11.364 -30.436 1.00 0.00 465 LYS B O 16
ATOM 23753 N N . LEU B 2 65 ? -3.559 -12.078 -29.999 1.00 0.00 466 LEU B N 16
ATOM 23754 C CA . LEU B 2 65 ? -3.345 -12.183 -28.566 1.00 0.00 466 LEU B CA 16
ATOM 23755 C C . LEU B 2 65 ? -2.390 -13.344 -28.281 1.00 0.00 466 LEU B C 16
ATOM 23756 O O . LEU B 2 65 ? -1.653 -13.320 -27.297 1.00 0.00 466 LEU B O 16
ATOM 23772 N N . GLU B 2 66 ? -2.435 -14.335 -29.160 1.00 0.00 467 GLU B N 16
ATOM 23773 C CA . GLU B 2 66 ? -1.584 -15.503 -29.015 1.00 0.00 467 GLU B CA 16
ATOM 23774 C C . GLU B 2 66 ? -0.120 -15.080 -28.878 1.00 0.00 467 GLU B C 16
ATOM 23775 O O . GLU B 2 66 ? 0.644 -15.706 -28.145 1.00 0.00 467 GLU B O 16
ATOM 23787 N N . LYS B 2 67 ? 0.226 -14.021 -29.594 1.00 0.00 468 LYS B N 16
ATOM 23788 C CA . LYS B 2 67 ? 1.585 -13.507 -29.561 1.00 0.00 468 LYS B CA 16
ATOM 23789 C C . LYS B 2 67 ? 1.616 -12.213 -28.746 1.00 0.00 468 LYS B C 16
ATOM 23790 O O . LYS B 2 67 ? 2.629 -11.514 -28.722 1.00 0.00 468 LYS B O 16
ATOM 23809 N N . CYS B 2 68 ? 0.496 -11.932 -28.097 1.00 0.00 469 CYS B N 16
ATOM 23810 C CA . CYS B 2 68 ? 0.382 -10.734 -27.283 1.00 0.00 469 CYS B CA 16
ATOM 23811 C C . CYS B 2 68 ? 0.430 -11.147 -25.811 1.00 0.00 469 CYS B C 16
ATOM 23812 O O . CYS B 2 68 ? 0.695 -10.321 -24.938 1.00 0.00 469 CYS B O 16
ATOM 23820 N N . ARG B 2 69 ? 0.171 -12.426 -25.579 1.00 0.00 470 ARG B N 16
ATOM 23821 C CA . ARG B 2 69 ? 0.181 -12.958 -24.227 1.00 0.00 470 ARG B CA 16
ATOM 23822 C C . ARG B 2 69 ? 1.479 -12.574 -23.515 1.00 0.00 470 ARG B C 16
ATOM 23823 O O . ARG B 2 69 ? 2.502 -12.348 -24.160 1.00 0.00 470 ARG B O 16
ATOM 23844 N N . GLY B 2 70 ? 1.396 -12.512 -22.194 1.00 0.00 471 GLY B N 16
ATOM 23845 C CA . GLY B 2 70 ? 2.551 -12.157 -21.388 1.00 0.00 471 GLY B CA 16
ATOM 23846 C C . GLY B 2 70 ? 2.342 -12.554 -19.925 1.00 0.00 471 GLY B C 16
ATOM 23847 O O . GLY B 2 70 ? 1.318 -13.143 -19.578 1.00 0.00 471 GLY B O 16
ATOM 23851 N N . VAL B 2 71 ? 3.327 -12.217 -19.106 1.00 0.00 472 VAL B N 16
ATOM 23852 C CA . VAL B 2 71 ? 3.263 -12.530 -17.689 1.00 0.00 472 VAL B CA 16
ATOM 23853 C C . VAL B 2 71 ? 3.464 -11.249 -16.878 1.00 0.00 472 VAL B C 16
ATOM 23854 O O . VAL B 2 71 ? 4.251 -10.385 -17.261 1.00 0.00 472 VAL B O 16
ATOM 23867 N N . PHE B 2 72 ? 2.739 -11.167 -15.772 1.00 0.00 473 PHE B N 16
ATOM 23868 C CA . PHE B 2 72 ? 2.829 -10.006 -14.903 1.00 0.00 473 PHE B CA 16
ATOM 23869 C C . PHE B 2 72 ? 2.661 -10.405 -13.435 1.00 0.00 473 PHE B C 16
ATOM 23870 O O . PHE B 2 72 ? 1.963 -11.370 -13.127 1.00 0.00 473 PHE B O 16
ATOM 23887 N N . PRO B 2 73 ? 3.328 -9.622 -12.546 1.00 0.00 474 PRO B N 16
ATOM 23888 C CA . PRO B 2 73 ? 3.259 -9.884 -11.119 1.00 0.00 474 PRO B CA 16
ATOM 23889 C C . PRO B 2 73 ? 1.910 -9.445 -10.545 1.00 0.00 474 PRO B C 16
ATOM 23890 O O . PRO B 2 73 ? 1.581 -8.260 -10.561 1.00 0.00 474 PRO B O 16
ATOM 23901 N N . GLU B 2 74 ? 1.165 -10.424 -10.052 1.00 0.00 475 GLU B N 16
ATOM 23902 C CA . GLU B 2 74 ? -0.140 -10.153 -9.476 1.00 0.00 475 GLU B CA 16
ATOM 23903 C C . GLU B 2 74 ? 0.009 -9.395 -8.155 1.00 0.00 475 GLU B C 16
ATOM 23904 O O . GLU B 2 74 ? -0.865 -8.615 -7.781 1.00 0.00 475 GLU B O 16
ATOM 23916 N N . ASN B 2 75 ? 1.124 -9.650 -7.486 1.00 0.00 476 ASN B N 16
ATOM 23917 C CA . ASN B 2 75 ? 1.399 -9.002 -6.216 1.00 0.00 476 ASN B CA 16
ATOM 23918 C C . ASN B 2 75 ? 1.753 -7.534 -6.463 1.00 0.00 476 ASN B C 16
ATOM 23919 O O . ASN B 2 75 ? 1.942 -6.769 -5.518 1.00 0.00 476 ASN B O 16
ATOM 23930 N N . PHE B 2 76 ? 1.830 -7.183 -7.738 1.00 0.00 477 PHE B N 16
ATOM 23931 C CA . PHE B 2 76 ? 2.157 -5.821 -8.122 1.00 0.00 477 PHE B CA 16
ATOM 23932 C C . PHE B 2 76 ? 0.961 -5.136 -8.787 1.00 0.00 477 PHE B C 16
ATOM 23933 O O . PHE B 2 76 ? 1.057 -3.986 -9.212 1.00 0.00 477 PHE B O 16
ATOM 23950 N N . THR B 2 77 ? -0.138 -5.873 -8.857 1.00 0.00 478 THR B N 16
ATOM 23951 C CA . THR B 2 77 ? -1.352 -5.351 -9.461 1.00 0.00 478 THR B CA 16
ATOM 23952 C C . THR B 2 77 ? -2.543 -5.547 -8.521 1.00 0.00 478 THR B C 16
ATOM 23953 O O . THR B 2 77 ? -2.391 -6.083 -7.424 1.00 0.00 478 THR B O 16
ATOM 23964 N N . GLU B 2 78 ? -3.701 -5.103 -8.986 1.00 0.00 479 GLU B N 16
ATOM 23965 C CA . GLU B 2 78 ? -4.918 -5.224 -8.200 1.00 0.00 479 GLU B CA 16
ATOM 23966 C C . GLU B 2 78 ? -6.044 -5.810 -9.053 1.00 0.00 479 GLU B C 16
ATOM 23967 O O . GLU B 2 78 ? -6.141 -5.520 -10.245 1.00 0.00 479 GLU B O 16
ATOM 23979 N N . ARG B 2 79 ? -6.868 -6.625 -8.410 1.00 0.00 480 ARG B N 16
ATOM 23980 C CA . ARG B 2 79 ? -7.984 -7.255 -9.095 1.00 0.00 480 ARG B CA 16
ATOM 23981 C C . ARG B 2 79 ? -9.195 -6.321 -9.106 1.00 0.00 480 ARG B C 16
ATOM 23982 O O . ARG B 2 79 ? -9.518 -5.705 -8.091 1.00 0.00 480 ARG B O 16
ATOM 24003 N N . VAL B 2 80 ? -9.833 -6.245 -10.265 1.00 0.00 481 VAL B N 16
ATOM 24004 C CA . VAL B 2 80 ? -11.002 -5.395 -10.421 1.00 0.00 481 VAL B CA 16
ATOM 24005 C C . VAL B 2 80 ? -12.260 -6.265 -10.441 1.00 0.00 481 VAL B C 16
ATOM 24006 O O . VAL B 2 80 ? -12.268 -7.339 -11.041 1.00 0.00 481 VAL B O 16
ATOM 24019 N N . PRO B 2 81 ? -13.322 -5.756 -9.761 1.00 0.00 482 PRO B N 16
ATOM 24020 C CA . PRO B 2 81 ? -14.583 -6.475 -9.694 1.00 0.00 482 PRO B CA 16
ATOM 24021 C C . PRO B 2 81 ? -15.341 -6.376 -11.019 1.00 0.00 482 PRO B C 16
ATOM 24022 O O . PRO B 2 81 ? -15.112 -5.456 -11.803 1.00 0.00 482 PRO B O 16
ATOM 24033 N N . LEU A 1 1 ? 1.325 0.000 0.000 1.00 0.00 55 LEU A N 17
ATOM 24034 C CA . LEU A 1 1 ? 2.073 0.000 -1.245 1.00 0.00 55 LEU A CA 17
ATOM 24035 C C . LEU A 1 1 ? 2.732 -1.367 -1.439 1.00 0.00 55 LEU A C 17
ATOM 24036 O O . LEU A 1 1 ? 3.853 -1.590 -0.983 1.00 0.00 55 LEU A O 17
ATOM 24052 N N . LEU A 1 2 ? 2.009 -2.246 -2.117 1.00 0.00 56 LEU A N 17
ATOM 24053 C CA . LEU A 1 2 ? 2.510 -3.585 -2.377 1.00 0.00 56 LEU A CA 17
ATOM 24054 C C . LEU A 1 2 ? 2.839 -3.723 -3.865 1.00 0.00 56 LEU A C 17
ATOM 24055 O O . LEU A 1 2 ? 1.963 -3.574 -4.715 1.00 0.00 56 LEU A O 17
ATOM 24071 N N . PRO A 1 3 ? 4.139 -4.012 -4.141 1.00 0.00 57 PRO A N 17
ATOM 24072 C CA . PRO A 1 3 ? 4.595 -4.171 -5.512 1.00 0.00 57 PRO A CA 17
ATOM 24073 C C . PRO A 1 3 ? 4.138 -5.511 -6.090 1.00 0.00 57 PRO A C 17
ATOM 24074 O O . PRO A 1 3 ? 4.368 -6.561 -5.492 1.00 0.00 57 PRO A O 17
ATOM 24085 N N . THR A 1 4 ? 3.497 -5.432 -7.247 1.00 0.00 58 THR A N 17
ATOM 24086 C CA . THR A 1 4 ? 3.003 -6.626 -7.913 1.00 0.00 58 THR A CA 17
ATOM 24087 C C . THR A 1 4 ? 4.171 -7.490 -8.392 1.00 0.00 58 THR A C 17
ATOM 24088 O O . THR A 1 4 ? 5.131 -6.980 -8.968 1.00 0.00 58 THR A O 17
ATOM 24099 N N . PRO A 1 5 ? 4.048 -8.819 -8.129 1.00 0.00 59 PRO A N 17
ATOM 24100 C CA . PRO A 1 5 ? 5.081 -9.760 -8.528 1.00 0.00 59 PRO A CA 17
ATOM 24101 C C . PRO A 1 5 ? 5.034 -10.018 -10.035 1.00 0.00 59 PRO A C 17
ATOM 24102 O O . PRO A 1 5 ? 4.095 -9.601 -10.712 1.00 0.00 59 PRO A O 17
ATOM 24113 N N . PRO A 1 6 ? 6.086 -10.724 -10.531 1.00 0.00 60 PRO A N 17
ATOM 24114 C CA . PRO A 1 6 ? 6.174 -11.044 -11.945 1.00 0.00 60 PRO A CA 17
ATOM 24115 C C . PRO A 1 6 ? 5.202 -12.167 -12.314 1.00 0.00 60 PRO A C 17
ATOM 24116 O O . PRO A 1 6 ? 4.730 -12.895 -11.443 1.00 0.00 60 PRO A O 17
ATOM 24127 N N . LEU A 1 7 ? 4.933 -12.272 -13.607 1.00 0.00 61 LEU A N 17
ATOM 24128 C CA . LEU A 1 7 ? 4.026 -13.294 -14.102 1.00 0.00 61 LEU A CA 17
ATOM 24129 C C . LEU A 1 7 ? 4.564 -14.674 -13.721 1.00 0.00 61 LEU A C 17
ATOM 24130 O O . LEU A 1 7 ? 5.725 -14.986 -13.982 1.00 0.00 61 LEU A O 17
ATOM 24146 N N . SER A 1 8 ? 3.694 -15.464 -13.109 1.00 0.00 62 SER A N 17
ATOM 24147 C CA . SER A 1 8 ? 4.067 -16.805 -12.689 1.00 0.00 62 SER A CA 17
ATOM 24148 C C . SER A 1 8 ? 3.706 -17.814 -13.781 1.00 0.00 62 SER A C 17
ATOM 24149 O O . SER A 1 8 ? 2.863 -17.538 -14.633 1.00 0.00 62 SER A O 17
ATOM 24157 N N . PRO A 1 9 ? 4.381 -18.993 -13.719 1.00 0.00 63 PRO A N 17
ATOM 24158 C CA . PRO A 1 9 ? 4.141 -20.045 -14.692 1.00 0.00 63 PRO A CA 17
ATOM 24159 C C . PRO A 1 9 ? 2.811 -20.752 -14.419 1.00 0.00 63 PRO A C 17
ATOM 24160 O O . PRO A 1 9 ? 2.166 -20.496 -13.403 1.00 0.00 63 PRO A O 17
ATOM 24171 N N . SER A 1 10 ? 2.441 -21.626 -15.342 1.00 0.00 64 SER A N 17
ATOM 24172 C CA . SER A 1 10 ? 1.201 -22.372 -15.213 1.00 0.00 64 SER A CA 17
ATOM 24173 C C . SER A 1 10 ? 1.337 -23.428 -14.115 1.00 0.00 64 SER A C 17
ATOM 24174 O O . SER A 1 10 ? 1.648 -24.585 -14.396 1.00 0.00 64 SER A O 17
ATOM 24182 N N . ARG A 1 11 ? 1.099 -22.992 -12.886 1.00 0.00 65 ARG A N 17
ATOM 24183 C CA . ARG A 1 11 ? 1.192 -23.886 -11.744 1.00 0.00 65 ARG A CA 17
ATOM 24184 C C . ARG A 1 11 ? -0.069 -24.747 -11.640 1.00 0.00 65 ARG A C 17
ATOM 24185 O O . ARG A 1 11 ? -0.982 -24.427 -10.879 1.00 0.00 65 ARG A O 17
ATOM 24206 N N . ARG A 1 12 ? -0.078 -25.822 -12.414 1.00 0.00 66 ARG A N 17
ATOM 24207 C CA . ARG A 1 12 ? -1.211 -26.732 -12.417 1.00 0.00 66 ARG A CA 17
ATOM 24208 C C . ARG A 1 12 ? -0.771 -28.129 -11.975 1.00 0.00 66 ARG A C 17
ATOM 24209 O O . ARG A 1 12 ? 0.076 -28.749 -12.616 1.00 0.00 66 ARG A O 17
ATOM 24230 N N . SER A 1 13 ? -1.367 -28.583 -10.882 1.00 0.00 67 SER A N 17
ATOM 24231 C CA . SER A 1 13 ? -1.048 -29.897 -10.348 1.00 0.00 67 SER A CA 17
ATOM 24232 C C . SER A 1 13 ? -0.848 -30.893 -11.492 1.00 0.00 67 SER A C 17
ATOM 24233 O O . SER A 1 13 ? -1.816 -31.427 -12.031 1.00 0.00 67 SER A O 17
ATOM 24241 N N . GLY A 1 14 ? 0.415 -31.112 -11.829 1.00 0.00 68 GLY A N 17
ATOM 24242 C CA . GLY A 1 14 ? 0.754 -32.034 -12.899 1.00 0.00 68 GLY A CA 17
ATOM 24243 C C . GLY A 1 14 ? -0.184 -31.857 -14.094 1.00 0.00 68 GLY A C 17
ATOM 24244 O O . GLY A 1 14 ? -0.154 -32.649 -15.035 1.00 0.00 68 GLY A O 17
ATOM 24248 N N . GLY B 2 1 ? -21.692 -24.637 3.485 1.00 0.00 402 GLY B N 17
ATOM 24249 C CA . GLY B 2 1 ? -20.241 -24.634 3.555 1.00 0.00 402 GLY B CA 17
ATOM 24250 C C . GLY B 2 1 ? -19.700 -26.050 3.768 1.00 0.00 402 GLY B C 17
ATOM 24251 O O . GLY B 2 1 ? -20.454 -27.020 3.722 1.00 0.00 402 GLY B O 17
ATOM 24255 N N . ARG B 2 2 ? -18.397 -26.122 3.999 1.00 0.00 403 ARG B N 17
ATOM 24256 C CA . ARG B 2 2 ? -17.747 -27.402 4.220 1.00 0.00 403 ARG B CA 17
ATOM 24257 C C . ARG B 2 2 ? -18.148 -27.974 5.581 1.00 0.00 403 ARG B C 17
ATOM 24258 O O . ARG B 2 2 ? -19.062 -27.464 6.227 1.00 0.00 403 ARG B O 17
ATOM 24279 N N . LEU B 2 3 ? -17.446 -29.025 5.976 1.00 0.00 404 LEU B N 17
ATOM 24280 C CA . LEU B 2 3 ? -17.717 -29.671 7.249 1.00 0.00 404 LEU B CA 17
ATOM 24281 C C . LEU B 2 3 ? -16.419 -29.773 8.052 1.00 0.00 404 LEU B C 17
ATOM 24282 O O . LEU B 2 3 ? -16.401 -29.487 9.248 1.00 0.00 404 LEU B O 17
ATOM 24298 N N . ASP B 2 4 ? -15.364 -30.180 7.361 1.00 0.00 405 ASP B N 17
ATOM 24299 C CA . ASP B 2 4 ? -14.064 -30.324 7.995 1.00 0.00 405 ASP B CA 17
ATOM 24300 C C . ASP B 2 4 ? -13.079 -29.342 7.357 1.00 0.00 405 ASP B C 17
ATOM 24301 O O . ASP B 2 4 ? -13.256 -28.939 6.208 1.00 0.00 405 ASP B O 17
ATOM 24310 N N . LEU B 2 5 ? -12.063 -28.986 8.130 1.00 0.00 406 LEU B N 17
ATOM 24311 C CA . LEU B 2 5 ? -11.051 -28.059 7.654 1.00 0.00 406 LEU B CA 17
ATOM 24312 C C . LEU B 2 5 ? -9.986 -28.831 6.873 1.00 0.00 406 LEU B C 17
ATOM 24313 O O . LEU B 2 5 ? -9.855 -30.044 7.026 1.00 0.00 406 LEU B O 17
ATOM 24329 N N . PRO B 2 6 ? -9.232 -28.076 6.029 1.00 0.00 407 PRO B N 17
ATOM 24330 C CA . PRO B 2 6 ? -8.182 -28.676 5.223 1.00 0.00 407 PRO B CA 17
ATOM 24331 C C . PRO B 2 6 ? -6.957 -29.008 6.077 1.00 0.00 407 PRO B C 17
ATOM 24332 O O . PRO B 2 6 ? -6.526 -28.195 6.894 1.00 0.00 407 PRO B O 17
ATOM 24343 N N . PRO B 2 7 ? -6.416 -30.235 5.853 1.00 0.00 408 PRO B N 17
ATOM 24344 C CA . PRO B 2 7 ? -5.248 -30.685 6.593 1.00 0.00 408 PRO B CA 17
ATOM 24345 C C . PRO B 2 7 ? -3.980 -29.995 6.086 1.00 0.00 408 PRO B C 17
ATOM 24346 O O . PRO B 2 7 ? -3.854 -29.716 4.895 1.00 0.00 408 PRO B O 17
ATOM 24357 N N . GLY B 2 8 ? -3.072 -29.739 7.017 1.00 0.00 409 GLY B N 17
ATOM 24358 C CA . GLY B 2 8 ? -1.818 -29.087 6.679 1.00 0.00 409 GLY B CA 17
ATOM 24359 C C . GLY B 2 8 ? -1.971 -27.565 6.691 1.00 0.00 409 GLY B C 17
ATOM 24360 O O . GLY B 2 8 ? -0.981 -26.838 6.770 1.00 0.00 409 GLY B O 17
ATOM 24364 N N . PHE B 2 9 ? -3.219 -27.127 6.611 1.00 0.00 410 PHE B N 17
ATOM 24365 C CA . PHE B 2 9 ? -3.514 -25.704 6.612 1.00 0.00 410 PHE B CA 17
ATOM 24366 C C . PHE B 2 9 ? -2.568 -24.948 7.547 1.00 0.00 410 PHE B C 17
ATOM 24367 O O . PHE B 2 9 ? -2.096 -25.502 8.539 1.00 0.00 410 PHE B O 17
ATOM 24384 N N . MET B 2 10 ? -2.320 -23.694 7.199 1.00 0.00 411 MET B N 17
ATOM 24385 C CA . MET B 2 10 ? -1.440 -22.856 7.996 1.00 0.00 411 MET B CA 17
ATOM 24386 C C . MET B 2 10 ? -2.234 -21.786 8.748 1.00 0.00 411 MET B C 17
ATOM 24387 O O . MET B 2 10 ? -2.400 -21.871 9.964 1.00 0.00 411 MET B O 17
ATOM 24401 N N . PHE B 2 11 ? -2.705 -20.804 7.993 1.00 0.00 412 PHE B N 17
ATOM 24402 C CA . PHE B 2 11 ? -3.476 -19.718 8.573 1.00 0.00 412 PHE B CA 17
ATOM 24403 C C . PHE B 2 11 ? -4.325 -19.019 7.509 1.00 0.00 412 PHE B C 17
ATOM 24404 O O . PHE B 2 11 ? -4.297 -19.399 6.339 1.00 0.00 412 PHE B O 17
ATOM 24421 N N . LYS B 2 12 ? -5.059 -18.009 7.953 1.00 0.00 413 LYS B N 17
ATOM 24422 C CA . LYS B 2 12 ? -5.914 -17.254 7.053 1.00 0.00 413 LYS B CA 17
ATOM 24423 C C . LYS B 2 12 ? -5.212 -15.951 6.663 1.00 0.00 413 LYS B C 17
ATOM 24424 O O . LYS B 2 12 ? -4.679 -15.249 7.519 1.00 0.00 413 LYS B O 17
ATOM 24443 N N . VAL B 2 13 ? -5.236 -15.669 5.368 1.00 0.00 414 VAL B N 17
ATOM 24444 C CA . VAL B 2 13 ? -4.607 -14.465 4.854 1.00 0.00 414 VAL B CA 17
ATOM 24445 C C . VAL B 2 13 ? -5.682 -13.536 4.287 1.00 0.00 414 VAL B C 17
ATOM 24446 O O . VAL B 2 13 ? -6.821 -13.952 4.081 1.00 0.00 414 VAL B O 17
ATOM 24459 N N . GLN B 2 14 ? -5.282 -12.295 4.051 1.00 0.00 415 GLN B N 17
ATOM 24460 C CA . GLN B 2 14 ? -6.198 -11.303 3.511 1.00 0.00 415 GLN B CA 17
ATOM 24461 C C . GLN B 2 14 ? -5.546 -10.559 2.344 1.00 0.00 415 GLN B C 17
ATOM 24462 O O . GLN B 2 14 ? -4.462 -9.997 2.489 1.00 0.00 415 GLN B O 17
ATOM 24476 N N . ALA B 2 15 ? -6.235 -10.581 1.212 1.00 0.00 416 ALA B N 17
ATOM 24477 C CA . ALA B 2 15 ? -5.737 -9.915 0.020 1.00 0.00 416 ALA B CA 17
ATOM 24478 C C . ALA B 2 15 ? -5.817 -8.400 0.217 1.00 0.00 416 ALA B C 17
ATOM 24479 O O . ALA B 2 15 ? -6.714 -7.905 0.898 1.00 0.00 416 ALA B O 17
ATOM 24486 N N . GLN B 2 16 ? -4.868 -7.706 -0.393 1.00 0.00 417 GLN B N 17
ATOM 24487 C CA . GLN B 2 16 ? -4.819 -6.257 -0.294 1.00 0.00 417 GLN B CA 17
ATOM 24488 C C . GLN B 2 16 ? -4.958 -5.625 -1.681 1.00 0.00 417 GLN B C 17
ATOM 24489 O O . GLN B 2 16 ? -5.052 -4.405 -1.804 1.00 0.00 417 GLN B O 17
ATOM 24503 N N . HIS B 2 17 ? -4.967 -6.484 -2.689 1.00 0.00 418 HIS B N 17
ATOM 24504 C CA . HIS B 2 17 ? -5.093 -6.026 -4.062 1.00 0.00 418 HIS B CA 17
ATOM 24505 C C . HIS B 2 17 ? -5.978 -6.996 -4.848 1.00 0.00 418 HIS B C 17
ATOM 24506 O O . HIS B 2 17 ? -6.296 -8.081 -4.365 1.00 0.00 418 HIS B O 17
ATOM 24520 N N . ASP B 2 18 ? -6.351 -6.569 -6.045 1.00 0.00 419 ASP B N 17
ATOM 24521 C CA . ASP B 2 18 ? -7.193 -7.386 -6.903 1.00 0.00 419 ASP B CA 17
ATOM 24522 C C . ASP B 2 18 ? -6.356 -7.930 -8.062 1.00 0.00 419 ASP B C 17
ATOM 24523 O O . ASP B 2 18 ? -6.008 -7.191 -8.982 1.00 0.00 419 ASP B O 17
ATOM 24532 N N . TYR B 2 19 ? -6.058 -9.218 -7.981 1.00 0.00 420 TYR B N 17
ATOM 24533 C CA . TYR B 2 19 ? -5.268 -9.870 -9.012 1.00 0.00 420 TYR B CA 17
ATOM 24534 C C . TYR B 2 19 ? -6.093 -10.926 -9.750 1.00 0.00 420 TYR B C 17
ATOM 24535 O O . TYR B 2 19 ? -6.453 -11.951 -9.174 1.00 0.00 420 TYR B O 17
ATOM 24553 N N . THR B 2 20 ? -6.369 -10.639 -11.014 1.00 0.00 421 THR B N 17
ATOM 24554 C CA . THR B 2 20 ? -7.145 -11.552 -11.836 1.00 0.00 421 THR B CA 17
ATOM 24555 C C . THR B 2 20 ? -6.239 -12.631 -12.434 1.00 0.00 421 THR B C 17
ATOM 24556 O O . THR B 2 20 ? -5.373 -12.334 -13.256 1.00 0.00 421 THR B O 17
ATOM 24567 N N . ALA B 2 21 ? -6.471 -13.861 -11.999 1.00 0.00 422 ALA B N 17
ATOM 24568 C CA . ALA B 2 21 ? -5.688 -14.985 -12.481 1.00 0.00 422 ALA B CA 17
ATOM 24569 C C . ALA B 2 21 ? -6.574 -15.887 -13.343 1.00 0.00 422 ALA B C 17
ATOM 24570 O O . ALA B 2 21 ? -7.545 -16.460 -12.852 1.00 0.00 422 ALA B O 17
ATOM 24577 N N . THR B 2 22 ? -6.207 -15.984 -14.612 1.00 0.00 423 THR B N 17
ATOM 24578 C CA . THR B 2 22 ? -6.957 -16.806 -15.547 1.00 0.00 423 THR B CA 17
ATOM 24579 C C . THR B 2 22 ? -6.078 -17.935 -16.088 1.00 0.00 423 THR B C 17
ATOM 24580 O O . THR B 2 22 ? -5.386 -17.762 -17.090 1.00 0.00 423 THR B O 17
ATOM 24591 N N . ASP B 2 23 ? -6.135 -19.067 -15.402 1.00 0.00 424 ASP B N 17
ATOM 24592 C CA . ASP B 2 23 ? -5.352 -20.224 -15.801 1.00 0.00 424 ASP B CA 17
ATOM 24593 C C . ASP B 2 23 ? -6.155 -21.497 -15.527 1.00 0.00 424 ASP B C 17
ATOM 24594 O O . ASP B 2 23 ? -7.325 -21.429 -15.152 1.00 0.00 424 ASP B O 17
ATOM 24603 N N . THR B 2 24 ? -5.495 -22.629 -15.724 1.00 0.00 425 THR B N 17
ATOM 24604 C CA . THR B 2 24 ? -6.133 -23.915 -15.502 1.00 0.00 425 THR B CA 17
ATOM 24605 C C . THR B 2 24 ? -5.836 -24.421 -14.089 1.00 0.00 425 THR B C 17
ATOM 24606 O O . THR B 2 24 ? -6.059 -25.592 -13.786 1.00 0.00 425 THR B O 17
ATOM 24617 N N . ASP B 2 25 ? -5.337 -23.514 -13.263 1.00 0.00 426 ASP B N 17
ATOM 24618 C CA . ASP B 2 25 ? -5.006 -23.854 -11.890 1.00 0.00 426 ASP B CA 17
ATOM 24619 C C . ASP B 2 25 ? -4.437 -22.620 -11.186 1.00 0.00 426 ASP B C 17
ATOM 24620 O O . ASP B 2 25 ? -3.293 -22.631 -10.734 1.00 0.00 426 ASP B O 17
ATOM 24629 N N . GLU B 2 26 ? -5.262 -21.585 -11.117 1.00 0.00 427 GLU B N 17
ATOM 24630 C CA . GLU B 2 26 ? -4.855 -20.346 -10.476 1.00 0.00 427 GLU B CA 17
ATOM 24631 C C . GLU B 2 26 ? -5.855 -19.961 -9.383 1.00 0.00 427 GLU B C 17
ATOM 24632 O O . GLU B 2 26 ? -6.916 -20.572 -9.265 1.00 0.00 427 GLU B O 17
ATOM 24644 N N . LEU B 2 27 ? -5.480 -18.951 -8.612 1.00 0.00 428 LEU B N 17
ATOM 24645 C CA . LEU B 2 27 ? -6.330 -18.478 -7.533 1.00 0.00 428 LEU B CA 17
ATOM 24646 C C . LEU B 2 27 ? -6.567 -16.975 -7.698 1.00 0.00 428 LEU B C 17
ATOM 24647 O O . LEU B 2 27 ? -5.637 -16.179 -7.573 1.00 0.00 428 LEU B O 17
ATOM 24663 N N . GLN B 2 28 ? -7.816 -16.632 -7.975 1.00 0.00 429 GLN B N 17
ATOM 24664 C CA . GLN B 2 28 ? -8.187 -15.239 -8.156 1.00 0.00 429 GLN B CA 17
ATOM 24665 C C . GLN B 2 28 ? -8.375 -14.558 -6.799 1.00 0.00 429 GLN B C 17
ATOM 24666 O O . GLN B 2 28 ? -9.038 -15.100 -5.916 1.00 0.00 429 GLN B O 17
ATOM 24680 N N . LEU B 2 29 ? -7.779 -13.381 -6.675 1.00 0.00 430 LEU B N 17
ATOM 24681 C CA . LEU B 2 29 ? -7.873 -12.621 -5.440 1.00 0.00 430 LEU B CA 17
ATOM 24682 C C . LEU B 2 29 ? -8.406 -11.221 -5.748 1.00 0.00 430 LEU B C 17
ATOM 24683 O O . LEU B 2 29 ? -8.091 -10.647 -6.789 1.00 0.00 430 LEU B O 17
ATOM 24699 N N . LYS B 2 30 ? -9.206 -10.710 -4.822 1.00 0.00 431 LYS B N 17
ATOM 24700 C CA . LYS B 2 30 ? -9.785 -9.387 -4.981 1.00 0.00 431 LYS B CA 17
ATOM 24701 C C . LYS B 2 30 ? -9.402 -8.520 -3.780 1.00 0.00 431 LYS B C 17
ATOM 24702 O O . LYS B 2 30 ? -9.549 -8.942 -2.634 1.00 0.00 431 LYS B O 17
ATOM 24721 N N . ALA B 2 31 ? -8.919 -7.324 -4.083 1.00 0.00 432 ALA B N 17
ATOM 24722 C CA . ALA B 2 31 ? -8.514 -6.394 -3.043 1.00 0.00 432 ALA B CA 17
ATOM 24723 C C . ALA B 2 31 ? -9.479 -6.508 -1.860 1.00 0.00 432 ALA B C 17
ATOM 24724 O O . ALA B 2 31 ? -10.573 -5.946 -1.891 1.00 0.00 432 ALA B O 17
ATOM 24731 N N . GLY B 2 32 ? -9.039 -7.238 -0.846 1.00 0.00 433 GLY B N 17
ATOM 24732 C CA . GLY B 2 32 ? -9.849 -7.431 0.344 1.00 0.00 433 GLY B CA 17
ATOM 24733 C C . GLY B 2 32 ? -10.565 -8.783 0.306 1.00 0.00 433 GLY B C 17
ATOM 24734 O O . GLY B 2 32 ? -11.770 -8.857 0.541 1.00 0.00 433 GLY B O 17
ATOM 24738 N N . ASP B 2 33 ? -9.793 -9.818 0.010 1.00 0.00 434 ASP B N 17
ATOM 24739 C CA . ASP B 2 33 ? -10.339 -11.162 -0.063 1.00 0.00 434 ASP B CA 17
ATOM 24740 C C . ASP B 2 33 ? -9.798 -11.992 1.103 1.00 0.00 434 ASP B C 17
ATOM 24741 O O . ASP B 2 33 ? -8.922 -11.538 1.839 1.00 0.00 434 ASP B O 17
ATOM 24750 N N . VAL B 2 34 ? -10.341 -13.193 1.235 1.00 0.00 435 VAL B N 17
ATOM 24751 C CA . VAL B 2 34 ? -9.923 -14.090 2.300 1.00 0.00 435 VAL B CA 17
ATOM 24752 C C . VAL B 2 34 ? -9.381 -15.383 1.688 1.00 0.00 435 VAL B C 17
ATOM 24753 O O . VAL B 2 34 ? -10.077 -16.053 0.926 1.00 0.00 435 VAL B O 17
ATOM 24766 N N . VAL B 2 35 ? -8.144 -15.695 2.043 1.00 0.00 436 VAL B N 17
ATOM 24767 C CA . VAL B 2 35 ? -7.500 -16.896 1.539 1.00 0.00 436 VAL B CA 17
ATOM 24768 C C . VAL B 2 35 ? -6.826 -17.633 2.698 1.00 0.00 436 VAL B C 17
ATOM 24769 O O . VAL B 2 35 ? -6.380 -17.008 3.659 1.00 0.00 436 VAL B O 17
ATOM 24782 N N . LEU B 2 36 ? -6.772 -18.950 2.569 1.00 0.00 437 LEU B N 17
ATOM 24783 C CA . LEU B 2 36 ? -6.160 -19.778 3.594 1.00 0.00 437 LEU B CA 17
ATOM 24784 C C . LEU B 2 36 ? -4.873 -20.396 3.043 1.00 0.00 437 LEU B C 17
ATOM 24785 O O . LEU B 2 36 ? -4.890 -21.049 2.001 1.00 0.00 437 LEU B O 17
ATOM 24801 N N . VAL B 2 37 ? -3.787 -20.167 3.767 1.00 0.00 438 VAL B N 17
ATOM 24802 C CA . VAL B 2 37 ? -2.494 -20.694 3.365 1.00 0.00 438 VAL B CA 17
ATOM 24803 C C . VAL B 2 37 ? -2.425 -22.183 3.709 1.00 0.00 438 VAL B C 17
ATOM 24804 O O . VAL B 2 37 ? -2.373 -22.550 4.882 1.00 0.00 438 VAL B O 17
ATOM 24817 N N . ILE B 2 38 ? -2.426 -23.000 2.666 1.00 0.00 439 ILE B N 17
ATOM 24818 C CA . ILE B 2 38 ? -2.363 -24.440 2.844 1.00 0.00 439 ILE B CA 17
ATOM 24819 C C . ILE B 2 38 ? -1.107 -24.980 2.158 1.00 0.00 439 ILE B C 17
ATOM 24820 O O . ILE B 2 38 ? -0.616 -24.389 1.198 1.00 0.00 439 ILE B O 17
ATOM 24836 N N . PRO B 2 39 ? -0.609 -26.128 2.692 1.00 0.00 440 PRO B N 17
ATOM 24837 C CA . PRO B 2 39 ? 0.581 -26.754 2.142 1.00 0.00 440 PRO B CA 17
ATOM 24838 C C . PRO B 2 39 ? 0.268 -27.463 0.823 1.00 0.00 440 PRO B C 17
ATOM 24839 O O . PRO B 2 39 ? -0.506 -28.419 0.797 1.00 0.00 440 PRO B O 17
ATOM 24850 N N . PHE B 2 40 ? 0.885 -26.968 -0.239 1.00 0.00 441 PHE B N 17
ATOM 24851 C CA . PHE B 2 40 ? 0.681 -27.541 -1.559 1.00 0.00 441 PHE B CA 17
ATOM 24852 C C . PHE B 2 40 ? 0.958 -29.046 -1.551 1.00 0.00 441 PHE B C 17
ATOM 24853 O O . PHE B 2 40 ? 1.358 -29.602 -0.529 1.00 0.00 441 PHE B O 17
ATOM 24870 N N . GLN B 2 41 ? 0.735 -29.662 -2.702 1.00 0.00 442 GLN B N 17
ATOM 24871 C CA . GLN B 2 41 ? 0.955 -31.092 -2.841 1.00 0.00 442 GLN B CA 17
ATOM 24872 C C . GLN B 2 41 ? 2.373 -31.364 -3.348 1.00 0.00 442 GLN B C 17
ATOM 24873 O O . GLN B 2 41 ? 2.693 -32.486 -3.736 1.00 0.00 442 GLN B O 17
ATOM 24887 N N . ASN B 2 42 ? 3.185 -30.317 -3.327 1.00 0.00 443 ASN B N 17
ATOM 24888 C CA . ASN B 2 42 ? 4.562 -30.429 -3.779 1.00 0.00 443 ASN B CA 17
ATOM 24889 C C . ASN B 2 42 ? 5.139 -29.029 -3.996 1.00 0.00 443 ASN B C 17
ATOM 24890 O O . ASN B 2 42 ? 4.392 -28.065 -4.158 1.00 0.00 443 ASN B O 17
ATOM 24901 N N . PRO B 2 43 ? 6.497 -28.960 -3.993 1.00 0.00 444 PRO B N 17
ATOM 24902 C CA . PRO B 2 43 ? 7.182 -27.693 -4.187 1.00 0.00 444 PRO B CA 17
ATOM 24903 C C . PRO B 2 43 ? 7.129 -27.260 -5.653 1.00 0.00 444 PRO B C 17
ATOM 24904 O O . PRO B 2 43 ? 7.362 -26.094 -5.969 1.00 0.00 444 PRO B O 17
ATOM 24915 N N . GLU B 2 44 ? 6.822 -28.223 -6.510 1.00 0.00 445 GLU B N 17
ATOM 24916 C CA . GLU B 2 44 ? 6.736 -27.956 -7.936 1.00 0.00 445 GLU B CA 17
ATOM 24917 C C . GLU B 2 44 ? 5.461 -27.172 -8.253 1.00 0.00 445 GLU B C 17
ATOM 24918 O O . GLU B 2 44 ? 5.364 -26.534 -9.300 1.00 0.00 445 GLU B O 17
ATOM 24930 N N . GLU B 2 45 ? 4.513 -27.247 -7.330 1.00 0.00 446 GLU B N 17
ATOM 24931 C CA . GLU B 2 45 ? 3.249 -26.552 -7.497 1.00 0.00 446 GLU B CA 17
ATOM 24932 C C . GLU B 2 45 ? 3.357 -25.119 -6.972 1.00 0.00 446 GLU B C 17
ATOM 24933 O O . GLU B 2 45 ? 2.429 -24.326 -7.125 1.00 0.00 446 GLU B O 17
ATOM 24945 N N . GLN B 2 46 ? 4.498 -24.830 -6.364 1.00 0.00 447 GLN B N 17
ATOM 24946 C CA . GLN B 2 46 ? 4.740 -23.506 -5.816 1.00 0.00 447 GLN B CA 17
ATOM 24947 C C . GLN B 2 46 ? 5.593 -22.681 -6.781 1.00 0.00 447 GLN B C 17
ATOM 24948 O O . GLN B 2 46 ? 6.476 -23.217 -7.449 1.00 0.00 447 GLN B O 17
ATOM 24962 N N . ASP B 2 47 ? 5.300 -21.389 -6.824 1.00 0.00 448 ASP B N 17
ATOM 24963 C CA . ASP B 2 47 ? 6.029 -20.485 -7.696 1.00 0.00 448 ASP B CA 17
ATOM 24964 C C . ASP B 2 47 ? 6.782 -19.460 -6.846 1.00 0.00 448 ASP B C 17
ATOM 24965 O O . ASP B 2 47 ? 6.433 -19.231 -5.689 1.00 0.00 448 ASP B O 17
ATOM 24974 N N . GLU B 2 48 ? 7.802 -18.870 -7.452 1.00 0.00 449 GLU B N 17
ATOM 24975 C CA . GLU B 2 48 ? 8.608 -17.875 -6.765 1.00 0.00 449 GLU B CA 17
ATOM 24976 C C . GLU B 2 48 ? 7.799 -16.595 -6.547 1.00 0.00 449 GLU B C 17
ATOM 24977 O O . GLU B 2 48 ? 7.528 -15.859 -7.495 1.00 0.00 449 GLU B O 17
ATOM 24989 N N . GLY B 2 49 ? 7.435 -16.368 -5.294 1.00 0.00 450 GLY B N 17
ATOM 24990 C CA . GLY B 2 49 ? 6.663 -15.190 -4.940 1.00 0.00 450 GLY B CA 17
ATOM 24991 C C . GLY B 2 49 ? 5.173 -15.521 -4.838 1.00 0.00 450 GLY B C 17
ATOM 24992 O O . GLY B 2 49 ? 4.357 -14.645 -4.553 1.00 0.00 450 GLY B O 17
ATOM 24996 N N . TRP B 2 50 ? 4.863 -16.786 -5.077 1.00 0.00 451 TRP B N 17
ATOM 24997 C CA . TRP B 2 50 ? 3.485 -17.244 -5.016 1.00 0.00 451 TRP B CA 17
ATOM 24998 C C . TRP B 2 50 ? 3.470 -18.606 -4.320 1.00 0.00 451 TRP B C 17
ATOM 24999 O O . TRP B 2 50 ? 4.380 -19.413 -4.506 1.00 0.00 451 TRP B O 17
ATOM 25020 N N . LEU B 2 51 ? 2.426 -18.821 -3.533 1.00 0.00 452 LEU B N 17
ATOM 25021 C CA . LEU B 2 51 ? 2.280 -20.073 -2.809 1.00 0.00 452 LEU B CA 17
ATOM 25022 C C . LEU B 2 51 ? 0.886 -20.648 -3.071 1.00 0.00 452 LEU B C 17
ATOM 25023 O O . LEU B 2 51 ? 0.041 -19.988 -3.674 1.00 0.00 452 LEU B O 17
ATOM 25039 N N . MET B 2 52 ? 0.690 -21.873 -2.604 1.00 0.00 453 MET B N 17
ATOM 25040 C CA . MET B 2 52 ? -0.587 -22.544 -2.779 1.00 0.00 453 MET B CA 17
ATOM 25041 C C . MET B 2 52 ? -1.554 -22.188 -1.648 1.00 0.00 453 MET B C 17
ATOM 25042 O O . MET B 2 52 ? -1.331 -22.558 -0.496 1.00 0.00 453 MET B O 17
ATOM 25056 N N . GLY B 2 53 ? -2.607 -21.473 -2.016 1.00 0.00 454 GLY B N 17
ATOM 25057 C CA . GLY B 2 53 ? -3.608 -21.063 -1.046 1.00 0.00 454 GLY B CA 17
ATOM 25058 C C . GLY B 2 53 ? -5.021 -21.241 -1.608 1.00 0.00 454 GLY B C 17
ATOM 25059 O O . GLY B 2 53 ? -5.195 -21.430 -2.811 1.00 0.00 454 GLY B O 17
ATOM 25063 N N . VAL B 2 54 ? -5.993 -21.174 -0.710 1.00 0.00 455 VAL B N 17
ATOM 25064 C CA . VAL B 2 54 ? -7.384 -21.323 -1.101 1.00 0.00 455 VAL B CA 17
ATOM 25065 C C . VAL B 2 54 ? -8.191 -20.140 -0.562 1.00 0.00 455 VAL B C 17
ATOM 25066 O O . VAL B 2 54 ? -7.912 -19.638 0.526 1.00 0.00 455 VAL B O 17
ATOM 25079 N N . LYS B 2 55 ? -9.175 -19.729 -1.348 1.00 0.00 456 LYS B N 17
ATOM 25080 C CA . LYS B 2 55 ? -10.023 -18.614 -0.964 1.00 0.00 456 LYS B CA 17
ATOM 25081 C C . LYS B 2 55 ? -11.094 -19.106 0.012 1.00 0.00 456 LYS B C 17
ATOM 25082 O O . LYS B 2 55 ? -11.341 -20.307 0.114 1.00 0.00 456 LYS B O 17
ATOM 25101 N N . GLU B 2 56 ? -11.700 -18.154 0.706 1.00 0.00 457 GLU B N 17
ATOM 25102 C CA . GLU B 2 56 ? -12.737 -18.475 1.671 1.00 0.00 457 GLU B CA 17
ATOM 25103 C C . GLU B 2 56 ? -13.878 -19.235 0.990 1.00 0.00 457 GLU B C 17
ATOM 25104 O O . GLU B 2 56 ? -14.438 -20.167 1.565 1.00 0.00 457 GLU B O 17
ATOM 25116 N N . SER B 2 57 ? -14.188 -18.808 -0.225 1.00 0.00 458 SER B N 17
ATOM 25117 C CA . SER B 2 57 ? -15.252 -19.437 -0.990 1.00 0.00 458 SER B CA 17
ATOM 25118 C C . SER B 2 57 ? -14.866 -20.876 -1.338 1.00 0.00 458 SER B C 17
ATOM 25119 O O . SER B 2 57 ? -15.667 -21.795 -1.171 1.00 0.00 458 SER B O 17
ATOM 25127 N N . ASP B 2 58 ? -13.639 -21.027 -1.815 1.00 0.00 459 ASP B N 17
ATOM 25128 C CA . ASP B 2 58 ? -13.137 -22.339 -2.187 1.00 0.00 459 ASP B CA 17
ATOM 25129 C C . ASP B 2 58 ? -13.161 -23.256 -0.963 1.00 0.00 459 ASP B C 17
ATOM 25130 O O . ASP B 2 58 ? -13.371 -24.461 -1.089 1.00 0.00 459 ASP B O 17
ATOM 25139 N N . TRP B 2 59 ? -12.943 -22.650 0.195 1.00 0.00 460 TRP B N 17
ATOM 25140 C CA . TRP B 2 59 ? -12.937 -23.396 1.442 1.00 0.00 460 TRP B CA 17
ATOM 25141 C C . TRP B 2 59 ? -14.229 -24.214 1.510 1.00 0.00 460 TRP B C 17
ATOM 25142 O O . TRP B 2 59 ? -14.198 -25.406 1.810 1.00 0.00 460 TRP B O 17
ATOM 25163 N N . ASN B 2 60 ? -15.333 -23.539 1.226 1.00 0.00 461 ASN B N 17
ATOM 25164 C CA . ASN B 2 60 ? -16.633 -24.188 1.251 1.00 0.00 461 ASN B CA 17
ATOM 25165 C C . ASN B 2 60 ? -16.609 -25.406 0.325 1.00 0.00 461 ASN B C 17
ATOM 25166 O O . ASN B 2 60 ? -17.357 -26.360 0.529 1.00 0.00 461 ASN B O 17
ATOM 25177 N N . GLN B 2 61 ? -15.741 -25.333 -0.673 1.00 0.00 462 GLN B N 17
ATOM 25178 C CA . GLN B 2 61 ? -15.610 -26.417 -1.631 1.00 0.00 462 GLN B CA 17
ATOM 25179 C C . GLN B 2 61 ? -14.501 -27.378 -1.198 1.00 0.00 462 GLN B C 17
ATOM 25180 O O . GLN B 2 61 ? -14.021 -28.179 -1.998 1.00 0.00 462 GLN B O 17
ATOM 25194 N N . HIS B 2 62 ? -14.126 -27.266 0.068 1.00 0.00 463 HIS B N 17
ATOM 25195 C CA . HIS B 2 62 ? -13.082 -28.114 0.618 1.00 0.00 463 HIS B CA 17
ATOM 25196 C C . HIS B 2 62 ? -13.323 -29.564 0.193 1.00 0.00 463 HIS B C 17
ATOM 25197 O O . HIS B 2 62 ? -12.393 -30.369 0.165 1.00 0.00 463 HIS B O 17
ATOM 25211 N N . LYS B 2 63 ? -14.576 -29.853 -0.126 1.00 0.00 464 LYS B N 17
ATOM 25212 C CA . LYS B 2 63 ? -14.951 -31.192 -0.548 1.00 0.00 464 LYS B CA 17
ATOM 25213 C C . LYS B 2 63 ? -14.134 -31.581 -1.782 1.00 0.00 464 LYS B C 17
ATOM 25214 O O . LYS B 2 63 ? -13.829 -32.756 -1.984 1.00 0.00 464 LYS B O 17
ATOM 25233 N N . LYS B 2 64 ? -13.803 -30.573 -2.575 1.00 0.00 465 LYS B N 17
ATOM 25234 C CA . LYS B 2 64 ? -13.027 -30.794 -3.783 1.00 0.00 465 LYS B CA 17
ATOM 25235 C C . LYS B 2 64 ? -11.876 -29.787 -3.837 1.00 0.00 465 LYS B C 17
ATOM 25236 O O . LYS B 2 64 ? -11.598 -29.213 -4.889 1.00 0.00 465 LYS B O 17
ATOM 25255 N N . LEU B 2 65 ? -11.239 -29.603 -2.691 1.00 0.00 466 LEU B N 17
ATOM 25256 C CA . LEU B 2 65 ? -10.125 -28.675 -2.594 1.00 0.00 466 LEU B CA 17
ATOM 25257 C C . LEU B 2 65 ? -9.056 -29.061 -3.619 1.00 0.00 466 LEU B C 17
ATOM 25258 O O . LEU B 2 65 ? -8.342 -28.200 -4.131 1.00 0.00 466 LEU B O 17
ATOM 25274 N N . GLU B 2 66 ? -8.979 -30.356 -3.886 1.00 0.00 467 GLU B N 17
ATOM 25275 C CA . GLU B 2 66 ? -8.008 -30.867 -4.840 1.00 0.00 467 GLU B CA 17
ATOM 25276 C C . GLU B 2 66 ? -8.207 -30.206 -6.205 1.00 0.00 467 GLU B C 17
ATOM 25277 O O . GLU B 2 66 ? -7.284 -30.163 -7.018 1.00 0.00 467 GLU B O 17
ATOM 25289 N N . LYS B 2 67 ? -9.416 -29.706 -6.415 1.00 0.00 468 LYS B N 17
ATOM 25290 C CA . LYS B 2 67 ? -9.747 -29.050 -7.668 1.00 0.00 468 LYS B CA 17
ATOM 25291 C C . LYS B 2 67 ? -10.056 -27.575 -7.400 1.00 0.00 468 LYS B C 17
ATOM 25292 O O . LYS B 2 67 ? -10.493 -26.856 -8.297 1.00 0.00 468 LYS B O 17
ATOM 25311 N N . CYS B 2 68 ? -9.817 -27.169 -6.162 1.00 0.00 469 CYS B N 17
ATOM 25312 C CA . CYS B 2 68 ? -10.065 -25.794 -5.764 1.00 0.00 469 CYS B CA 17
ATOM 25313 C C . CYS B 2 68 ? -8.718 -25.125 -5.483 1.00 0.00 469 CYS B C 17
ATOM 25314 O O . CYS B 2 68 ? -8.641 -23.903 -5.366 1.00 0.00 469 CYS B O 17
ATOM 25322 N N . ARG B 2 69 ? -7.691 -25.955 -5.383 1.00 0.00 470 ARG B N 17
ATOM 25323 C CA . ARG B 2 69 ? -6.351 -25.459 -5.118 1.00 0.00 470 ARG B CA 17
ATOM 25324 C C . ARG B 2 69 ? -5.936 -24.451 -6.191 1.00 0.00 470 ARG B C 17
ATOM 25325 O O . ARG B 2 69 ? -6.388 -24.533 -7.332 1.00 0.00 470 ARG B O 17
ATOM 25346 N N . GLY B 2 70 ? -5.079 -23.524 -5.788 1.00 0.00 471 GLY B N 17
ATOM 25347 C CA . GLY B 2 70 ? -4.600 -22.501 -6.701 1.00 0.00 471 GLY B CA 17
ATOM 25348 C C . GLY B 2 70 ? -3.307 -21.867 -6.183 1.00 0.00 471 GLY B C 17
ATOM 25349 O O . GLY B 2 70 ? -2.793 -22.261 -5.138 1.00 0.00 471 GLY B O 17
ATOM 25353 N N . VAL B 2 71 ? -2.819 -20.894 -6.939 1.00 0.00 472 VAL B N 17
ATOM 25354 C CA . VAL B 2 71 ? -1.596 -20.201 -6.570 1.00 0.00 472 VAL B CA 17
ATOM 25355 C C . VAL B 2 71 ? -1.861 -18.695 -6.528 1.00 0.00 472 VAL B C 17
ATOM 25356 O O . VAL B 2 71 ? -2.619 -18.171 -7.343 1.00 0.00 472 VAL B O 17
ATOM 25369 N N . PHE B 2 72 ? -1.223 -18.040 -5.569 1.00 0.00 473 PHE B N 17
ATOM 25370 C CA . PHE B 2 72 ? -1.379 -16.604 -5.411 1.00 0.00 473 PHE B CA 17
ATOM 25371 C C . PHE B 2 72 ? -0.110 -15.975 -4.833 1.00 0.00 473 PHE B C 17
ATOM 25372 O O . PHE B 2 72 ? 0.621 -16.620 -4.083 1.00 0.00 473 PHE B O 17
ATOM 25389 N N . PRO B 2 73 ? 0.120 -14.690 -5.216 1.00 0.00 474 PRO B N 17
ATOM 25390 C CA . PRO B 2 73 ? 1.288 -13.966 -4.744 1.00 0.00 474 PRO B CA 17
ATOM 25391 C C . PRO B 2 73 ? 1.116 -13.538 -3.285 1.00 0.00 474 PRO B C 17
ATOM 25392 O O . PRO B 2 73 ? 0.190 -12.797 -2.957 1.00 0.00 474 PRO B O 17
ATOM 25403 N N . GLU B 2 74 ? 2.022 -14.023 -2.449 1.00 0.00 475 GLU B N 17
ATOM 25404 C CA . GLU B 2 74 ? 1.981 -13.700 -1.033 1.00 0.00 475 GLU B CA 17
ATOM 25405 C C . GLU B 2 74 ? 2.323 -12.224 -0.815 1.00 0.00 475 GLU B C 17
ATOM 25406 O O . GLU B 2 74 ? 1.781 -11.584 0.085 1.00 0.00 475 GLU B O 17
ATOM 25418 N N . ASN B 2 75 ? 3.219 -11.727 -1.654 1.00 0.00 476 ASN B N 17
ATOM 25419 C CA . ASN B 2 75 ? 3.640 -10.339 -1.564 1.00 0.00 476 ASN B CA 17
ATOM 25420 C C . ASN B 2 75 ? 2.485 -9.432 -1.992 1.00 0.00 476 ASN B C 17
ATOM 25421 O O . ASN B 2 75 ? 2.578 -8.210 -1.885 1.00 0.00 476 ASN B O 17
ATOM 25432 N N . PHE B 2 76 ? 1.422 -10.065 -2.468 1.00 0.00 477 PHE B N 17
ATOM 25433 C CA . PHE B 2 76 ? 0.250 -9.330 -2.912 1.00 0.00 477 PHE B CA 17
ATOM 25434 C C . PHE B 2 76 ? -0.915 -9.514 -1.937 1.00 0.00 477 PHE B C 17
ATOM 25435 O O . PHE B 2 76 ? -2.009 -9.002 -2.168 1.00 0.00 477 PHE B O 17
ATOM 25452 N N . THR B 2 77 ? -0.640 -10.248 -0.869 1.00 0.00 478 THR B N 17
ATOM 25453 C CA . THR B 2 77 ? -1.650 -10.504 0.143 1.00 0.00 478 THR B CA 17
ATOM 25454 C C . THR B 2 77 ? -1.115 -10.154 1.533 1.00 0.00 478 THR B C 17
ATOM 25455 O O . THR B 2 77 ? 0.026 -9.716 1.670 1.00 0.00 478 THR B O 17
ATOM 25466 N N . GLU B 2 78 ? -1.965 -10.358 2.528 1.00 0.00 479 GLU B N 17
ATOM 25467 C CA . GLU B 2 78 ? -1.592 -10.070 3.902 1.00 0.00 479 GLU B CA 17
ATOM 25468 C C . GLU B 2 78 ? -1.952 -11.248 4.809 1.00 0.00 479 GLU B C 17
ATOM 25469 O O . GLU B 2 78 ? -2.902 -11.980 4.534 1.00 0.00 479 GLU B O 17
ATOM 25481 N N . ARG B 2 79 ? -1.175 -11.395 5.873 1.00 0.00 480 ARG B N 17
ATOM 25482 C CA . ARG B 2 79 ? -1.401 -12.471 6.822 1.00 0.00 480 ARG B CA 17
ATOM 25483 C C . ARG B 2 79 ? -2.393 -12.029 7.900 1.00 0.00 480 ARG B C 17
ATOM 25484 O O . ARG B 2 79 ? -2.199 -10.998 8.542 1.00 0.00 480 ARG B O 17
ATOM 25505 N N . VAL B 2 80 ? -3.434 -12.832 8.065 1.00 0.00 481 VAL B N 17
ATOM 25506 C CA . VAL B 2 80 ? -4.457 -12.536 9.054 1.00 0.00 481 VAL B CA 17
ATOM 25507 C C . VAL B 2 80 ? -4.287 -13.470 10.253 1.00 0.00 481 VAL B C 17
ATOM 25508 O O . VAL B 2 80 ? -4.023 -14.660 10.085 1.00 0.00 481 VAL B O 17
ATOM 25521 N N . PRO B 2 81 ? -4.450 -12.882 11.468 1.00 0.00 482 PRO B N 17
ATOM 25522 C CA . PRO B 2 81 ? -4.315 -13.648 12.695 1.00 0.00 482 PRO B CA 17
ATOM 25523 C C . PRO B 2 81 ? -5.540 -14.537 12.923 1.00 0.00 482 PRO B C 17
ATOM 25524 O O . PRO B 2 81 ? -5.544 -15.375 13.824 1.00 0.00 482 PRO B O 17
ATOM 25535 N N . LEU A 1 1 ? 1.325 0.000 0.000 1.00 0.00 55 LEU A N 18
ATOM 25536 C CA . LEU A 1 1 ? 2.073 0.000 -1.245 1.00 0.00 55 LEU A CA 18
ATOM 25537 C C . LEU A 1 1 ? 2.059 -1.408 -1.844 1.00 0.00 55 LEU A C 18
ATOM 25538 O O . LEU A 1 1 ? 2.479 -2.366 -1.197 1.00 0.00 55 LEU A O 18
ATOM 25554 N N . LEU A 1 2 ? 1.571 -1.489 -3.073 1.00 0.00 56 LEU A N 18
ATOM 25555 C CA . LEU A 1 2 ? 1.496 -2.764 -3.766 1.00 0.00 56 LEU A CA 18
ATOM 25556 C C . LEU A 1 2 ? 2.875 -3.117 -4.327 1.00 0.00 56 LEU A C 18
ATOM 25557 O O . LEU A 1 2 ? 3.444 -2.357 -5.109 1.00 0.00 56 LEU A O 18
ATOM 25573 N N . PRO A 1 3 ? 3.386 -4.300 -3.893 1.00 0.00 57 PRO A N 18
ATOM 25574 C CA . PRO A 1 3 ? 4.688 -4.763 -4.342 1.00 0.00 57 PRO A CA 18
ATOM 25575 C C . PRO A 1 3 ? 4.620 -5.280 -5.780 1.00 0.00 57 PRO A C 18
ATOM 25576 O O . PRO A 1 3 ? 3.558 -5.692 -6.246 1.00 0.00 57 PRO A O 18
ATOM 25587 N N . THR A 1 4 ? 5.766 -5.242 -6.444 1.00 0.00 58 THR A N 18
ATOM 25588 C CA . THR A 1 4 ? 5.849 -5.700 -7.821 1.00 0.00 58 THR A CA 18
ATOM 25589 C C . THR A 1 4 ? 5.637 -7.214 -7.892 1.00 0.00 58 THR A C 18
ATOM 25590 O O . THR A 1 4 ? 6.268 -7.968 -7.153 1.00 0.00 58 THR A O 18
ATOM 25601 N N . PRO A 1 5 ? 4.724 -7.624 -8.813 1.00 0.00 59 PRO A N 18
ATOM 25602 C CA . PRO A 1 5 ? 4.422 -9.034 -8.992 1.00 0.00 59 PRO A CA 18
ATOM 25603 C C . PRO A 1 5 ? 5.550 -9.744 -9.743 1.00 0.00 59 PRO A C 18
ATOM 25604 O O . PRO A 1 5 ? 6.472 -9.100 -10.240 1.00 0.00 59 PRO A O 18
ATOM 25615 N N . PRO A 1 6 ? 5.435 -11.098 -9.804 1.00 0.00 60 PRO A N 18
ATOM 25616 C CA . PRO A 1 6 ? 6.433 -11.904 -10.487 1.00 0.00 60 PRO A CA 18
ATOM 25617 C C . PRO A 1 6 ? 6.285 -11.788 -12.005 1.00 0.00 60 PRO A C 18
ATOM 25618 O O . PRO A 1 6 ? 5.253 -11.339 -12.500 1.00 0.00 60 PRO A O 18
ATOM 25629 N N . LEU A 1 7 ? 7.333 -12.202 -12.703 1.00 0.00 61 LEU A N 18
ATOM 25630 C CA . LEU A 1 7 ? 7.333 -12.150 -14.155 1.00 0.00 61 LEU A CA 18
ATOM 25631 C C . LEU A 1 7 ? 6.156 -12.968 -14.690 1.00 0.00 61 LEU A C 18
ATOM 25632 O O . LEU A 1 7 ? 5.961 -14.115 -14.292 1.00 0.00 61 LEU A O 18
ATOM 25648 N N . SER A 1 8 ? 5.402 -12.346 -15.585 1.00 0.00 62 SER A N 18
ATOM 25649 C CA . SER A 1 8 ? 4.250 -13.003 -16.179 1.00 0.00 62 SER A CA 18
ATOM 25650 C C . SER A 1 8 ? 4.662 -13.717 -17.468 1.00 0.00 62 SER A C 18
ATOM 25651 O O . SER A 1 8 ? 5.669 -13.366 -18.082 1.00 0.00 62 SER A O 18
ATOM 25659 N N . PRO A 1 9 ? 3.842 -14.733 -17.849 1.00 0.00 63 PRO A N 18
ATOM 25660 C CA . PRO A 1 9 ? 4.111 -15.499 -19.054 1.00 0.00 63 PRO A CA 18
ATOM 25661 C C . PRO A 1 9 ? 3.755 -14.695 -20.306 1.00 0.00 63 PRO A C 18
ATOM 25662 O O . PRO A 1 9 ? 3.207 -13.598 -20.209 1.00 0.00 63 PRO A O 18
ATOM 25673 N N . SER A 1 10 ? 4.082 -15.272 -21.453 1.00 0.00 64 SER A N 18
ATOM 25674 C CA . SER A 1 10 ? 3.803 -14.624 -22.723 1.00 0.00 64 SER A CA 18
ATOM 25675 C C . SER A 1 10 ? 2.298 -14.632 -22.996 1.00 0.00 64 SER A C 18
ATOM 25676 O O . SER A 1 10 ? 1.772 -15.588 -23.564 1.00 0.00 64 SER A O 18
ATOM 25684 N N . ARG A 1 11 ? 1.647 -13.556 -22.579 1.00 0.00 65 ARG A N 18
ATOM 25685 C CA . ARG A 1 11 ? 0.212 -13.428 -22.771 1.00 0.00 65 ARG A CA 18
ATOM 25686 C C . ARG A 1 11 ? -0.096 -13.024 -24.214 1.00 0.00 65 ARG A C 18
ATOM 25687 O O . ARG A 1 11 ? 0.029 -11.855 -24.575 1.00 0.00 65 ARG A O 18
ATOM 25708 N N . ARG A 1 12 ? -0.494 -14.014 -25.000 1.00 0.00 66 ARG A N 18
ATOM 25709 C CA . ARG A 1 12 ? -0.823 -13.775 -26.395 1.00 0.00 66 ARG A CA 18
ATOM 25710 C C . ARG A 1 12 ? -2.245 -13.225 -26.519 1.00 0.00 66 ARG A C 18
ATOM 25711 O O . ARG A 1 12 ? -3.213 -13.924 -26.223 1.00 0.00 66 ARG A O 18
ATOM 25732 N N . SER A 1 13 ? -2.326 -11.977 -26.957 1.00 0.00 67 SER A N 18
ATOM 25733 C CA . SER A 1 13 ? -3.614 -11.325 -27.125 1.00 0.00 67 SER A CA 18
ATOM 25734 C C . SER A 1 13 ? -3.437 -10.003 -27.874 1.00 0.00 67 SER A C 18
ATOM 25735 O O . SER A 1 13 ? -2.908 -9.039 -27.323 1.00 0.00 67 SER A O 18
ATOM 25743 N N . GLY A 1 14 ? -3.891 -10.000 -29.119 1.00 0.00 68 GLY A N 18
ATOM 25744 C CA . GLY A 1 14 ? -3.789 -8.812 -29.950 1.00 0.00 68 GLY A CA 18
ATOM 25745 C C . GLY A 1 14 ? -2.854 -9.052 -31.137 1.00 0.00 68 GLY A C 18
ATOM 25746 O O . GLY A 1 14 ? -2.050 -9.982 -31.121 1.00 0.00 68 GLY A O 18
ATOM 25750 N N . GLY B 2 1 ? -7.664 12.469 -30.116 1.00 0.00 402 GLY B N 18
ATOM 25751 C CA . GLY B 2 1 ? -8.068 11.252 -29.433 1.00 0.00 402 GLY B CA 18
ATOM 25752 C C . GLY B 2 1 ? -9.189 10.542 -30.196 1.00 0.00 402 GLY B C 18
ATOM 25753 O O . GLY B 2 1 ? -9.647 11.029 -31.228 1.00 0.00 402 GLY B O 18
ATOM 25757 N N . ARG B 2 2 ? -9.597 9.402 -29.658 1.00 0.00 403 ARG B N 18
ATOM 25758 C CA . ARG B 2 2 ? -10.656 8.620 -30.275 1.00 0.00 403 ARG B CA 18
ATOM 25759 C C . ARG B 2 2 ? -12.002 9.328 -30.113 1.00 0.00 403 ARG B C 18
ATOM 25760 O O . ARG B 2 2 ? -12.118 10.281 -29.344 1.00 0.00 403 ARG B O 18
ATOM 25781 N N . LEU B 2 3 ? -12.986 8.835 -30.850 1.00 0.00 404 LEU B N 18
ATOM 25782 C CA . LEU B 2 3 ? -14.320 9.408 -30.798 1.00 0.00 404 LEU B CA 18
ATOM 25783 C C . LEU B 2 3 ? -15.278 8.404 -30.152 1.00 0.00 404 LEU B C 18
ATOM 25784 O O . LEU B 2 3 ? -16.278 8.793 -29.551 1.00 0.00 404 LEU B O 18
ATOM 25800 N N . ASP B 2 4 ? -14.937 7.132 -30.299 1.00 0.00 405 ASP B N 18
ATOM 25801 C CA . ASP B 2 4 ? -15.754 6.069 -29.739 1.00 0.00 405 ASP B CA 18
ATOM 25802 C C . ASP B 2 4 ? -14.963 5.346 -28.646 1.00 0.00 405 ASP B C 18
ATOM 25803 O O . ASP B 2 4 ? -13.734 5.319 -28.680 1.00 0.00 405 ASP B O 18
ATOM 25812 N N . LEU B 2 5 ? -15.701 4.778 -27.704 1.00 0.00 406 LEU B N 18
ATOM 25813 C CA . LEU B 2 5 ? -15.084 4.058 -26.603 1.00 0.00 406 LEU B CA 18
ATOM 25814 C C . LEU B 2 5 ? -14.967 2.577 -26.970 1.00 0.00 406 LEU B C 18
ATOM 25815 O O . LEU B 2 5 ? -15.669 2.097 -27.859 1.00 0.00 406 LEU B O 18
ATOM 25831 N N . PRO B 2 6 ? -14.051 1.877 -26.249 1.00 0.00 407 PRO B N 18
ATOM 25832 C CA . PRO B 2 6 ? -13.832 0.461 -26.490 1.00 0.00 407 PRO B CA 18
ATOM 25833 C C . PRO B 2 6 ? -14.976 -0.376 -25.915 1.00 0.00 407 PRO B C 18
ATOM 25834 O O . PRO B 2 6 ? -15.405 -0.153 -24.784 1.00 0.00 407 PRO B O 18
ATOM 25845 N N . PRO B 2 7 ? -15.449 -1.348 -26.740 1.00 0.00 408 PRO B N 18
ATOM 25846 C CA . PRO B 2 7 ? -16.534 -2.220 -26.325 1.00 0.00 408 PRO B CA 18
ATOM 25847 C C . PRO B 2 7 ? -16.044 -3.264 -25.320 1.00 0.00 408 PRO B C 18
ATOM 25848 O O . PRO B 2 7 ? -14.941 -3.790 -25.454 1.00 0.00 408 PRO B O 18
ATOM 25859 N N . GLY B 2 8 ? -16.889 -3.533 -24.335 1.00 0.00 409 GLY B N 18
ATOM 25860 C CA . GLY B 2 8 ? -16.556 -4.505 -23.308 1.00 0.00 409 GLY B CA 18
ATOM 25861 C C . GLY B 2 8 ? -15.831 -3.839 -22.137 1.00 0.00 409 GLY B C 18
ATOM 25862 O O . GLY B 2 8 ? -15.825 -4.365 -21.025 1.00 0.00 409 GLY B O 18
ATOM 25866 N N . PHE B 2 9 ? -15.236 -2.691 -22.427 1.00 0.00 410 PHE B N 18
ATOM 25867 C CA . PHE B 2 9 ? -14.510 -1.947 -21.412 1.00 0.00 410 PHE B CA 18
ATOM 25868 C C . PHE B 2 9 ? -15.200 -2.059 -20.051 1.00 0.00 410 PHE B C 18
ATOM 25869 O O . PHE B 2 9 ? -16.424 -2.155 -19.977 1.00 0.00 410 PHE B O 18
ATOM 25886 N N . MET B 2 10 ? -14.384 -2.045 -19.007 1.00 0.00 411 MET B N 18
ATOM 25887 C CA . MET B 2 10 ? -14.901 -2.143 -17.652 1.00 0.00 411 MET B CA 18
ATOM 25888 C C . MET B 2 10 ? -14.881 -0.779 -16.958 1.00 0.00 411 MET B C 18
ATOM 25889 O O . MET B 2 10 ? -15.928 -0.163 -16.762 1.00 0.00 411 MET B O 18
ATOM 25903 N N . PHE B 2 11 ? -13.679 -0.348 -16.604 1.00 0.00 412 PHE B N 18
ATOM 25904 C CA . PHE B 2 11 ? -13.510 0.930 -15.935 1.00 0.00 412 PHE B CA 18
ATOM 25905 C C . PHE B 2 11 ? -12.083 1.454 -16.106 1.00 0.00 412 PHE B C 18
ATOM 25906 O O . PHE B 2 11 ? -11.250 0.803 -16.734 1.00 0.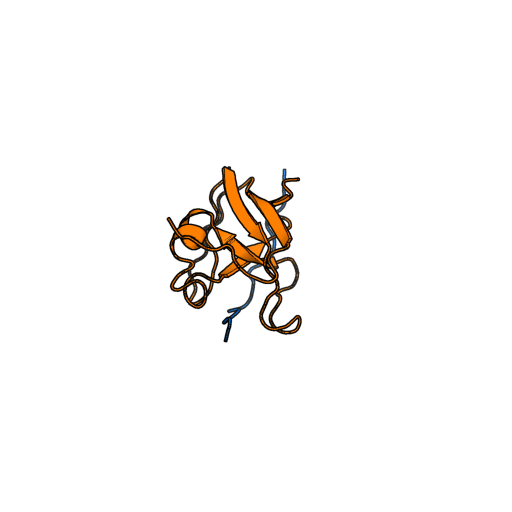00 412 PHE B O 18
ATOM 25923 N N . LYS B 2 12 ? -11.844 2.626 -15.535 1.00 0.00 413 LYS B N 18
ATOM 25924 C CA . LYS B 2 12 ? -10.532 3.245 -15.617 1.00 0.00 413 LYS B CA 18
ATOM 25925 C C . LYS B 2 12 ? -9.739 2.918 -14.350 1.00 0.00 413 LYS B C 18
ATOM 25926 O O . LYS B 2 12 ? -10.292 2.913 -13.251 1.00 0.00 413 LYS B O 18
ATOM 25945 N N . VAL B 2 13 ? -8.456 2.653 -14.545 1.00 0.00 414 VAL B N 18
ATOM 25946 C CA . VAL B 2 13 ? -7.581 2.325 -13.432 1.00 0.00 414 VAL B CA 18
ATOM 25947 C C . VAL B 2 13 ? -6.437 3.339 -13.372 1.00 0.00 414 VAL B C 18
ATOM 25948 O O . VAL B 2 13 ? -6.227 4.100 -14.315 1.00 0.00 414 VAL B O 18
ATOM 25961 N N . GLN B 2 14 ? -5.727 3.316 -12.253 1.00 0.00 415 GLN B N 18
ATOM 25962 C CA . GLN B 2 14 ? -4.610 4.224 -12.058 1.00 0.00 415 GLN B CA 18
ATOM 25963 C C . GLN B 2 14 ? -3.406 3.470 -11.488 1.00 0.00 415 GLN B C 18
ATOM 25964 O O . GLN B 2 14 ? -3.524 2.778 -10.478 1.00 0.00 415 GLN B O 18
ATOM 25978 N N . ALA B 2 15 ? -2.276 3.629 -12.161 1.00 0.00 416 ALA B N 18
ATOM 25979 C CA . ALA B 2 15 ? -1.053 2.971 -11.736 1.00 0.00 416 ALA B CA 18
ATOM 25980 C C . ALA B 2 15 ? -0.486 3.698 -10.514 1.00 0.00 416 ALA B C 18
ATOM 25981 O O . ALA B 2 15 ? -0.536 4.925 -10.439 1.00 0.00 416 ALA B O 18
ATOM 25988 N N . GLN B 2 16 ? 0.039 2.910 -9.587 1.00 0.00 417 GLN B N 18
ATOM 25989 C CA . GLN B 2 16 ? 0.614 3.464 -8.373 1.00 0.00 417 GLN B CA 18
ATOM 25990 C C . GLN B 2 16 ? 2.127 3.235 -8.350 1.00 0.00 417 GLN B C 18
ATOM 25991 O O . GLN B 2 16 ? 2.820 3.732 -7.464 1.00 0.00 417 GLN B O 18
ATOM 26005 N N . HIS B 2 17 ? 2.594 2.483 -9.336 1.00 0.00 418 HIS B N 18
ATOM 26006 C CA . HIS B 2 17 ? 4.012 2.184 -9.440 1.00 0.00 418 HIS B CA 18
ATOM 26007 C C . HIS B 2 17 ? 4.450 2.278 -10.903 1.00 0.00 418 HIS B C 18
ATOM 26008 O O . HIS B 2 17 ? 3.614 2.358 -11.802 1.00 0.00 418 HIS B O 18
ATOM 26022 N N . ASP B 2 18 ? 5.761 2.265 -11.097 1.00 0.00 419 ASP B N 18
ATOM 26023 C CA . ASP B 2 18 ? 6.320 2.348 -12.436 1.00 0.00 419 ASP B CA 18
ATOM 26024 C C . ASP B 2 18 ? 6.928 0.996 -12.814 1.00 0.00 419 ASP B C 18
ATOM 26025 O O . ASP B 2 18 ? 7.993 0.630 -12.319 1.00 0.00 419 ASP B O 18
ATOM 26034 N N . TYR B 2 19 ? 6.225 0.291 -13.688 1.00 0.00 420 TYR B N 18
ATOM 26035 C CA . TYR B 2 19 ? 6.681 -1.013 -14.138 1.00 0.00 420 TYR B CA 18
ATOM 26036 C C . TYR B 2 19 ? 6.979 -1.002 -15.639 1.00 0.00 420 TYR B C 18
ATOM 26037 O O . TYR B 2 19 ? 6.115 -0.658 -16.444 1.00 0.00 420 TYR B O 18
ATOM 26055 N N . THR B 2 20 ? 8.204 -1.383 -15.969 1.00 0.00 421 THR B N 18
ATOM 26056 C CA . THR B 2 20 ? 8.627 -1.422 -17.359 1.00 0.00 421 THR B CA 18
ATOM 26057 C C . THR B 2 20 ? 8.389 -2.813 -17.949 1.00 0.00 421 THR B C 18
ATOM 26058 O O . THR B 2 20 ? 8.985 -3.792 -17.502 1.00 0.00 421 THR B O 18
ATOM 26069 N N . ALA B 2 21 ? 7.517 -2.856 -18.946 1.00 0.00 422 ALA B N 18
ATOM 26070 C CA . ALA B 2 21 ? 7.193 -4.111 -19.603 1.00 0.00 422 ALA B CA 18
ATOM 26071 C C . ALA B 2 21 ? 7.723 -4.083 -21.037 1.00 0.00 422 ALA B C 18
ATOM 26072 O O . ALA B 2 21 ? 7.286 -3.268 -21.849 1.00 0.00 422 ALA B O 18
ATOM 26079 N N . THR B 2 22 ? 8.658 -4.983 -21.307 1.00 0.00 423 THR B N 18
ATOM 26080 C CA . THR B 2 22 ? 9.253 -5.071 -22.629 1.00 0.00 423 THR B CA 18
ATOM 26081 C C . THR B 2 22 ? 8.970 -6.440 -23.252 1.00 0.00 423 THR B C 18
ATOM 26082 O O . THR B 2 22 ? 9.736 -7.383 -23.060 1.00 0.00 423 THR B O 18
ATOM 26093 N N . ASP B 2 23 ? 7.868 -6.504 -23.984 1.00 0.00 424 ASP B N 18
ATOM 26094 C CA . ASP B 2 23 ? 7.474 -7.742 -24.635 1.00 0.00 424 ASP B CA 18
ATOM 26095 C C . ASP B 2 23 ? 6.828 -7.421 -25.984 1.00 0.00 424 ASP B C 18
ATOM 26096 O O . ASP B 2 23 ? 6.810 -6.266 -26.408 1.00 0.00 424 ASP B O 18
ATOM 26105 N N . THR B 2 24 ? 6.312 -8.462 -26.620 1.00 0.00 425 THR B N 18
ATOM 26106 C CA . THR B 2 24 ? 5.666 -8.305 -27.912 1.00 0.00 425 THR B CA 18
ATOM 26107 C C . THR B 2 24 ? 4.155 -8.144 -27.736 1.00 0.00 425 THR B C 18
ATOM 26108 O O . THR B 2 24 ? 3.399 -8.254 -28.701 1.00 0.00 425 THR B O 18
ATOM 26119 N N . ASP B 2 25 ? 3.759 -7.887 -26.498 1.00 0.00 426 ASP B N 18
ATOM 26120 C CA . ASP B 2 25 ? 2.351 -7.711 -26.184 1.00 0.00 426 ASP B CA 18
ATOM 26121 C C . ASP B 2 25 ? 2.200 -7.417 -24.690 1.00 0.00 426 ASP B C 18
ATOM 26122 O O . ASP B 2 25 ? 1.533 -8.161 -23.972 1.00 0.00 426 ASP B O 18
ATOM 26131 N N . GLU B 2 26 ? 2.830 -6.332 -24.266 1.00 0.00 427 GLU B N 18
ATOM 26132 C CA . GLU B 2 26 ? 2.773 -5.930 -22.871 1.00 0.00 427 GLU B CA 18
ATOM 26133 C C . GLU B 2 26 ? 2.259 -4.494 -22.752 1.00 0.00 427 GLU B C 18
ATOM 26134 O O . GLU B 2 26 ? 2.107 -3.801 -23.756 1.00 0.00 427 GLU B O 18
ATOM 26146 N N . LEU B 2 27 ? 2.004 -4.091 -21.516 1.00 0.00 428 LEU B N 18
ATOM 26147 C CA . LEU B 2 27 ? 1.510 -2.750 -21.253 1.00 0.00 428 LEU B CA 18
ATOM 26148 C C . LEU B 2 27 ? 2.388 -2.086 -20.191 1.00 0.00 428 LEU B C 18
ATOM 26149 O O . LEU B 2 27 ? 2.403 -2.512 -19.037 1.00 0.00 428 LEU B O 18
ATOM 26165 N N . GLN B 2 28 ? 3.100 -1.054 -20.619 1.00 0.00 429 GLN B N 18
ATOM 26166 C CA . GLN B 2 28 ? 3.978 -0.326 -19.719 1.00 0.00 429 GLN B CA 18
ATOM 26167 C C . GLN B 2 28 ? 3.161 0.589 -18.804 1.00 0.00 429 GLN B C 18
ATOM 26168 O O . GLN B 2 28 ? 2.255 1.283 -19.263 1.00 0.00 429 GLN B O 18
ATOM 26182 N N . LEU B 2 29 ? 3.510 0.559 -17.526 1.00 0.00 430 LEU B N 18
ATOM 26183 C CA . LEU B 2 29 ? 2.820 1.377 -16.543 1.00 0.00 430 LEU B CA 18
ATOM 26184 C C . LEU B 2 29 ? 3.836 2.264 -15.820 1.00 0.00 430 LEU B C 18
ATOM 26185 O O . LEU B 2 29 ? 4.948 1.828 -15.528 1.00 0.00 430 LEU B O 18
ATOM 26201 N N . LYS B 2 30 ? 3.417 3.492 -15.554 1.00 0.00 431 LYS B N 18
ATOM 26202 C CA . LYS B 2 30 ? 4.276 4.444 -14.870 1.00 0.00 431 LYS B CA 18
ATOM 26203 C C . LYS B 2 30 ? 3.559 4.970 -13.626 1.00 0.00 431 LYS B C 18
ATOM 26204 O O . LYS B 2 30 ? 2.430 5.452 -13.712 1.00 0.00 431 LYS B O 18
ATOM 26223 N N . ALA B 2 31 ? 4.243 4.859 -12.496 1.00 0.00 432 ALA B N 18
ATOM 26224 C CA . ALA B 2 31 ? 3.685 5.317 -11.235 1.00 0.00 432 ALA B CA 18
ATOM 26225 C C . ALA B 2 31 ? 2.817 6.552 -11.486 1.00 0.00 432 ALA B C 18
ATOM 26226 O O . ALA B 2 31 ? 3.335 7.654 -11.664 1.00 0.00 432 ALA B O 18
ATOM 26233 N N . GLY B 2 32 ? 1.511 6.328 -11.491 1.00 0.00 433 GLY B N 18
ATOM 26234 C CA . GLY B 2 32 ? 0.567 7.409 -11.715 1.00 0.00 433 GLY B CA 18
ATOM 26235 C C . GLY B 2 32 ? 0.139 7.467 -13.183 1.00 0.00 433 GLY B C 18
ATOM 26236 O O . GLY B 2 32 ? 0.155 8.534 -13.795 1.00 0.00 433 GLY B O 18
ATOM 26240 N N . ASP B 2 33 ? -0.232 6.308 -13.705 1.00 0.00 434 ASP B N 18
ATOM 26241 C CA . ASP B 2 33 ? -0.662 6.214 -15.090 1.00 0.00 434 ASP B CA 18
ATOM 26242 C C . ASP B 2 33 ? -2.163 5.923 -15.135 1.00 0.00 434 ASP B C 18
ATOM 26243 O O . ASP B 2 33 ? -2.779 5.656 -14.104 1.00 0.00 434 ASP B O 18
ATOM 26252 N N . VAL B 2 34 ? -2.710 5.986 -16.340 1.00 0.00 435 VAL B N 18
ATOM 26253 C CA . VAL B 2 34 ? -4.127 5.733 -16.533 1.00 0.00 435 VAL B CA 18
ATOM 26254 C C . VAL B 2 34 ? -4.305 4.542 -17.478 1.00 0.00 435 VAL B C 18
ATOM 26255 O O . VAL B 2 34 ? -3.865 4.585 -18.626 1.00 0.00 435 VAL B O 18
ATOM 26268 N N . VAL B 2 35 ? -4.949 3.507 -16.959 1.00 0.00 436 VAL B N 18
ATOM 26269 C CA . VAL B 2 35 ? -5.191 2.307 -17.742 1.00 0.00 436 VAL B CA 18
ATOM 26270 C C . VAL B 2 35 ? -6.671 1.931 -17.647 1.00 0.00 436 VAL B C 18
ATOM 26271 O O . VAL B 2 35 ? -7.292 2.103 -16.600 1.00 0.00 436 VAL B O 18
ATOM 26284 N N . LEU B 2 36 ? -7.192 1.424 -18.755 1.00 0.00 437 LEU B N 18
ATOM 26285 C CA . LEU B 2 36 ? -8.587 1.023 -18.810 1.00 0.00 437 LEU B CA 18
ATOM 26286 C C . LEU B 2 36 ? -8.675 -0.504 -18.792 1.00 0.00 437 LEU B C 18
ATOM 26287 O O . LEU B 2 36 ? -7.952 -1.180 -19.522 1.00 0.00 437 LEU B O 18
ATOM 26303 N N . VAL B 2 37 ? -9.568 -1.004 -17.950 1.00 0.00 438 VAL B N 18
ATOM 26304 C CA . VAL B 2 37 ? -9.760 -2.439 -17.828 1.00 0.00 438 VAL B CA 18
ATOM 26305 C C . VAL B 2 37 ? -10.762 -2.907 -18.885 1.00 0.00 438 VAL B C 18
ATOM 26306 O O . VAL B 2 37 ? -11.950 -2.599 -18.799 1.00 0.00 438 VAL B O 18
ATOM 26319 N N . ILE B 2 38 ? -10.247 -3.643 -19.858 1.00 0.00 439 ILE B N 18
ATOM 26320 C CA . ILE B 2 38 ? -11.082 -4.157 -20.931 1.00 0.00 439 ILE B CA 18
ATOM 26321 C C . ILE B 2 38 ? -11.099 -5.685 -20.871 1.00 0.00 439 ILE B C 18
ATOM 26322 O O . ILE B 2 38 ? -10.158 -6.301 -20.373 1.00 0.00 439 ILE B O 18
ATOM 26338 N N . PRO B 2 39 ? -12.209 -6.269 -21.398 1.00 0.00 440 PRO B N 18
ATOM 26339 C CA . PRO B 2 39 ? -12.361 -7.714 -21.409 1.00 0.00 440 PRO B CA 18
ATOM 26340 C C . PRO B 2 39 ? -11.475 -8.351 -22.481 1.00 0.00 440 PRO B C 18
ATOM 26341 O O . PRO B 2 39 ? -11.656 -8.099 -23.671 1.00 0.00 440 PRO B O 18
ATOM 26352 N N . PHE B 2 40 ? -10.536 -9.164 -22.020 1.00 0.00 441 PHE B N 18
ATOM 26353 C CA . PHE B 2 40 ? -9.620 -9.838 -22.924 1.00 0.00 441 PHE B CA 18
ATOM 26354 C C . PHE B 2 40 ? -10.379 -10.732 -23.906 1.00 0.00 441 PHE B C 18
ATOM 26355 O O . PHE B 2 40 ? -11.609 -10.758 -23.905 1.00 0.00 441 PHE B O 18
ATOM 26372 N N . GLN B 2 41 ? -9.615 -11.444 -24.722 1.00 0.00 442 GLN B N 18
ATOM 26373 C CA . GLN B 2 41 ? -10.200 -12.337 -25.708 1.00 0.00 442 GLN B CA 18
ATOM 26374 C C . GLN B 2 41 ? -10.597 -13.662 -25.054 1.00 0.00 442 GLN B C 18
ATOM 26375 O O . GLN B 2 41 ? -11.402 -14.413 -25.604 1.00 0.00 442 GLN B O 18
ATOM 26389 N N . ASN B 2 42 ? -10.015 -13.909 -23.890 1.00 0.00 443 ASN B N 18
ATOM 26390 C CA . ASN B 2 42 ? -10.300 -15.130 -23.155 1.00 0.00 443 ASN B CA 18
ATOM 26391 C C . ASN B 2 42 ? -9.600 -15.076 -21.796 1.00 0.00 443 ASN B C 18
ATOM 26392 O O . ASN B 2 42 ? -8.560 -14.435 -21.653 1.00 0.00 443 ASN B O 18
ATOM 26403 N N . PRO B 2 43 ? -10.214 -15.777 -20.805 1.00 0.00 444 PRO B N 18
ATOM 26404 C CA . PRO B 2 43 ? -9.662 -15.815 -19.462 1.00 0.00 444 PRO B CA 18
ATOM 26405 C C . PRO B 2 43 ? -8.438 -16.731 -19.398 1.00 0.00 444 PRO B C 18
ATOM 26406 O O . PRO B 2 43 ? -7.650 -16.655 -18.456 1.00 0.00 444 PRO B O 18
ATOM 26417 N N . GLU B 2 44 ? -8.318 -17.576 -20.411 1.00 0.00 445 GLU B N 18
ATOM 26418 C CA . GLU B 2 44 ? -7.203 -18.506 -20.482 1.00 0.00 445 GLU B CA 18
ATOM 26419 C C . GLU B 2 44 ? -5.904 -17.755 -20.780 1.00 0.00 445 GLU B C 18
ATOM 26420 O O . GLU B 2 44 ? -4.819 -18.228 -20.443 1.00 0.00 445 GLU B O 18
ATOM 26432 N N . GLU B 2 45 ? -6.056 -16.599 -21.408 1.00 0.00 446 GLU B N 18
ATOM 26433 C CA . GLU B 2 45 ? -4.908 -15.778 -21.753 1.00 0.00 446 GLU B CA 18
ATOM 26434 C C . GLU B 2 45 ? -4.498 -14.910 -20.561 1.00 0.00 446 GLU B C 18
ATOM 26435 O O . GLU B 2 45 ? -3.328 -14.557 -20.420 1.00 0.00 446 GLU B O 18
ATOM 26447 N N . GLN B 2 46 ? -5.484 -14.592 -19.735 1.00 0.00 447 GLN B N 18
ATOM 26448 C CA . GLN B 2 46 ? -5.240 -13.774 -18.559 1.00 0.00 447 GLN B CA 18
ATOM 26449 C C . GLN B 2 46 ? -4.136 -14.395 -17.700 1.00 0.00 447 GLN B C 18
ATOM 26450 O O . GLN B 2 46 ? -4.095 -15.611 -17.520 1.00 0.00 447 GLN B O 18
ATOM 26464 N N . ASP B 2 47 ? -3.269 -13.531 -17.192 1.00 0.00 448 ASP B N 18
ATOM 26465 C CA . ASP B 2 47 ? -2.169 -13.980 -16.355 1.00 0.00 448 ASP B CA 18
ATOM 26466 C C . ASP B 2 47 ? -2.540 -13.784 -14.884 1.00 0.00 448 ASP B C 18
ATOM 26467 O O . ASP B 2 47 ? -3.360 -12.928 -14.555 1.00 0.00 448 ASP B O 18
ATOM 26476 N N . GLU B 2 48 ? -1.919 -14.593 -14.038 1.00 0.00 449 GLU B N 18
ATOM 26477 C CA . GLU B 2 48 ? -2.174 -14.519 -12.609 1.00 0.00 449 GLU B CA 18
ATOM 26478 C C . GLU B 2 48 ? -1.508 -13.277 -12.014 1.00 0.00 449 GLU B C 18
ATOM 26479 O O . GLU B 2 48 ? -0.282 -13.183 -11.978 1.00 0.00 449 GLU B O 18
ATOM 26491 N N . GLY B 2 49 ? -2.345 -12.355 -11.563 1.00 0.00 450 GLY B N 18
ATOM 26492 C CA . GLY B 2 49 ? -1.852 -11.122 -10.971 1.00 0.00 450 GLY B CA 18
ATOM 26493 C C . GLY B 2 49 ? -1.825 -9.992 -12.002 1.00 0.00 450 GLY B C 18
ATOM 26494 O O . GLY B 2 49 ? -1.496 -8.854 -11.671 1.00 0.00 450 GLY B O 18
ATOM 26498 N N . TRP B 2 50 ? -2.177 -10.345 -13.230 1.00 0.00 451 TRP B N 18
ATOM 26499 C CA . TRP B 2 50 ? -2.197 -9.374 -14.310 1.00 0.00 451 TRP B CA 18
ATOM 26500 C C . TRP B 2 50 ? -3.477 -9.594 -15.119 1.00 0.00 451 TRP B C 18
ATOM 26501 O O . TRP B 2 50 ? -4.050 -10.682 -15.098 1.00 0.00 451 TRP B O 18
ATOM 26522 N N . LEU B 2 51 ? -3.887 -8.543 -15.814 1.00 0.00 452 LEU B N 18
ATOM 26523 C CA . LEU B 2 51 ? -5.088 -8.607 -16.629 1.00 0.00 452 LEU B CA 18
ATOM 26524 C C . LEU B 2 51 ? -4.872 -7.804 -17.913 1.00 0.00 452 LEU B C 18
ATOM 26525 O O . LEU B 2 51 ? -3.863 -7.115 -18.056 1.00 0.00 452 LEU B O 18
ATOM 26541 N N . MET B 2 52 ? -5.836 -7.919 -18.815 1.00 0.00 453 MET B N 18
ATOM 26542 C CA . MET B 2 52 ? -5.764 -7.212 -20.082 1.00 0.00 453 MET B CA 18
ATOM 26543 C C . MET B 2 52 ? -6.356 -5.807 -19.960 1.00 0.00 453 MET B C 18
ATOM 26544 O O . MET B 2 52 ? -7.556 -5.652 -19.740 1.00 0.00 453 MET B O 18
ATOM 26558 N N . GLY B 2 53 ? -5.487 -4.818 -20.108 1.00 0.00 454 GLY B N 18
ATOM 26559 C CA . GLY B 2 53 ? -5.909 -3.430 -20.016 1.00 0.00 454 GLY B CA 18
ATOM 26560 C C . GLY B 2 53 ? -5.182 -2.567 -21.049 1.00 0.00 454 GLY B C 18
ATOM 26561 O O . GLY B 2 53 ? -4.226 -3.018 -21.678 1.00 0.00 454 GLY B O 18
ATOM 26565 N N . VAL B 2 54 ? -5.662 -1.340 -21.191 1.00 0.00 455 VAL B N 18
ATOM 26566 C CA . VAL B 2 54 ? -5.068 -0.409 -22.135 1.00 0.00 455 VAL B CA 18
ATOM 26567 C C . VAL B 2 54 ? -4.793 0.920 -21.429 1.00 0.00 455 VAL B C 18
ATOM 26568 O O . VAL B 2 54 ? -5.540 1.321 -20.538 1.00 0.00 455 VAL B O 18
ATOM 26581 N N . LYS B 2 55 ? -3.717 1.567 -21.853 1.00 0.00 456 LYS B N 18
ATOM 26582 C CA . LYS B 2 55 ? -3.334 2.843 -21.273 1.00 0.00 456 LYS B CA 18
ATOM 26583 C C . LYS B 2 55 ? -4.206 3.951 -21.865 1.00 0.00 456 LYS B C 18
ATOM 26584 O O . LYS B 2 55 ? -4.844 3.758 -22.899 1.00 0.00 456 LYS B O 18
ATOM 26603 N N . GLU B 2 56 ? -4.206 5.088 -21.184 1.00 0.00 457 GLU B N 18
ATOM 26604 C CA . GLU B 2 56 ? -4.990 6.227 -21.630 1.00 0.00 457 GLU B CA 18
ATOM 26605 C C . GLU B 2 56 ? -4.576 6.635 -23.046 1.00 0.00 457 GLU B C 18
ATOM 26606 O O . GLU B 2 56 ? -5.427 6.919 -23.888 1.00 0.00 457 GLU B O 18
ATOM 26618 N N . SER B 2 57 ? -3.269 6.650 -23.265 1.00 0.00 458 SER B N 18
ATOM 26619 C CA . SER B 2 57 ? -2.733 7.018 -24.564 1.00 0.00 458 SER B CA 18
ATOM 26620 C C . SER B 2 57 ? -3.240 6.048 -25.633 1.00 0.00 458 SER B C 18
ATOM 26621 O O . SER B 2 57 ? -3.559 6.460 -26.748 1.00 0.00 458 SER B O 18
ATOM 26629 N N . ASP B 2 58 ? -3.299 4.780 -25.257 1.00 0.00 459 ASP B N 18
ATOM 26630 C CA . ASP B 2 58 ? -3.762 3.749 -26.170 1.00 0.00 459 ASP B CA 18
ATOM 26631 C C . ASP B 2 58 ? -5.237 3.990 -26.499 1.00 0.00 459 ASP B C 18
ATOM 26632 O O . ASP B 2 58 ? -5.687 3.691 -27.603 1.00 0.00 459 ASP B O 18
ATOM 26641 N N . TRP B 2 59 ? -5.948 4.530 -25.519 1.00 0.00 460 TRP B N 18
ATOM 26642 C CA . TRP B 2 59 ? -7.362 4.815 -25.691 1.00 0.00 460 TRP B CA 18
ATOM 26643 C C . TRP B 2 59 ? -7.526 5.647 -26.965 1.00 0.00 460 TRP B C 18
ATOM 26644 O O . TRP B 2 59 ? -8.384 5.354 -27.796 1.00 0.00 460 TRP B O 18
ATOM 26665 N N . ASN B 2 60 ? -6.689 6.667 -27.078 1.00 0.00 461 ASN B N 18
ATOM 26666 C CA . ASN B 2 60 ? -6.730 7.543 -28.237 1.00 0.00 461 ASN B CA 18
ATOM 26667 C C . ASN B 2 60 ? -6.395 6.736 -29.493 1.00 0.00 461 ASN B C 18
ATOM 26668 O O . ASN B 2 60 ? -6.792 7.107 -30.597 1.00 0.00 461 ASN B O 18
ATOM 26679 N N . GLN B 2 61 ? -5.669 5.648 -29.283 1.00 0.00 462 GLN B N 18
ATOM 26680 C CA . GLN B 2 61 ? -5.276 4.786 -30.385 1.00 0.00 462 GLN B CA 18
ATOM 26681 C C . GLN B 2 61 ? -6.369 3.752 -30.666 1.00 0.00 462 GLN B C 18
ATOM 26682 O O . GLN B 2 61 ? -6.118 2.741 -31.319 1.00 0.00 462 GLN B O 18
ATOM 26696 N N . HIS B 2 62 ? -7.558 4.042 -30.158 1.00 0.00 463 HIS B N 18
ATOM 26697 C CA . HIS B 2 62 ? -8.689 3.150 -30.345 1.00 0.00 463 HIS B CA 18
ATOM 26698 C C . HIS B 2 62 ? -8.748 2.695 -31.805 1.00 0.00 463 HIS B C 18
ATOM 26699 O O . HIS B 2 62 ? -9.307 1.642 -32.109 1.00 0.00 463 HIS B O 18
ATOM 26713 N N . LYS B 2 63 ? -8.162 3.510 -32.669 1.00 0.00 464 LYS B N 18
ATOM 26714 C CA . LYS B 2 63 ? -8.141 3.205 -34.090 1.00 0.00 464 LYS B CA 18
ATOM 26715 C C . LYS B 2 63 ? -7.467 1.848 -34.305 1.00 0.00 464 LYS B C 18
ATOM 26716 O O . LYS B 2 63 ? -7.798 1.129 -35.247 1.00 0.00 464 LYS B O 18
ATOM 26735 N N . LYS B 2 64 ? -6.534 1.539 -33.417 1.00 0.00 465 LYS B N 18
ATOM 26736 C CA . LYS B 2 64 ? -5.811 0.281 -33.498 1.00 0.00 465 LYS B CA 18
ATOM 26737 C C . LYS B 2 64 ? -5.630 -0.289 -32.090 1.00 0.00 465 LYS B C 18
ATOM 26738 O O . LYS B 2 64 ? -4.514 -0.619 -31.689 1.00 0.00 465 LYS B O 18
ATOM 26757 N N . LEU B 2 65 ? -6.743 -0.388 -31.378 1.00 0.00 466 LEU B N 18
ATOM 26758 C CA . LEU B 2 65 ? -6.720 -0.914 -30.023 1.00 0.00 466 LEU B CA 18
ATOM 26759 C C . LEU B 2 65 ? -6.230 -2.362 -30.051 1.00 0.00 466 LEU B C 18
ATOM 26760 O O . LEU B 2 65 ? -5.595 -2.825 -29.104 1.00 0.00 466 LEU B O 18
ATOM 26776 N N . GLU B 2 66 ? -6.542 -3.039 -31.147 1.00 0.00 467 GLU B N 18
ATOM 26777 C CA . GLU B 2 66 ? -6.142 -4.426 -31.310 1.00 0.00 467 GLU B CA 18
ATOM 26778 C C . GLU B 2 66 ? -4.617 -4.545 -31.279 1.00 0.00 467 GLU B C 18
ATOM 26779 O O . GLU B 2 66 ? -4.080 -5.629 -31.057 1.00 0.00 467 GLU B O 18
ATOM 26791 N N . LYS B 2 67 ? -3.962 -3.416 -31.507 1.00 0.00 468 LYS B N 18
ATOM 26792 C CA . LYS B 2 67 ? -2.510 -3.380 -31.508 1.00 0.00 468 LYS B CA 18
ATOM 26793 C C . LYS B 2 67 ? -2.023 -2.519 -30.341 1.00 0.00 468 LYS B C 18
ATOM 26794 O O . LYS B 2 67 ? -0.829 -2.253 -30.216 1.00 0.00 468 LYS B O 18
ATOM 26813 N N . CYS B 2 68 ? -2.974 -2.107 -29.515 1.00 0.00 469 CYS B N 18
ATOM 26814 C CA . CYS B 2 68 ? -2.658 -1.281 -28.362 1.00 0.00 469 CYS B CA 18
ATOM 26815 C C . CYS B 2 68 ? -2.879 -2.115 -27.099 1.00 0.00 469 CYS B C 18
ATOM 26816 O O . CYS B 2 68 ? -2.421 -1.745 -26.019 1.00 0.00 469 CYS B O 18
ATOM 26824 N N . ARG B 2 69 ? -3.580 -3.225 -27.276 1.00 0.00 470 ARG B N 18
ATOM 26825 C CA . ARG B 2 69 ? -3.867 -4.114 -26.164 1.00 0.00 470 ARG B CA 18
ATOM 26826 C C . ARG B 2 69 ? -2.567 -4.565 -25.495 1.00 0.00 470 ARG B C 18
ATOM 26827 O O . ARG B 2 69 ? -1.520 -4.617 -26.138 1.00 0.00 470 ARG B O 18
ATOM 26848 N N . GLY B 2 70 ? -2.677 -4.879 -24.212 1.00 0.00 471 GLY B N 18
ATOM 26849 C CA . GLY B 2 70 ? -1.522 -5.322 -23.449 1.00 0.00 471 GLY B CA 18
ATOM 26850 C C . GLY B 2 70 ? -1.949 -5.923 -22.109 1.00 0.00 471 GLY B C 18
ATOM 26851 O O . GLY B 2 70 ? -3.139 -5.989 -21.804 1.00 0.00 471 GLY B O 18
ATOM 26855 N N . VAL B 2 71 ? -0.954 -6.347 -21.343 1.00 0.00 472 VAL B N 18
ATOM 26856 C CA . VAL B 2 71 ? -1.212 -6.940 -20.042 1.00 0.00 472 VAL B CA 18
ATOM 26857 C C . VAL B 2 71 ? -0.487 -6.131 -18.964 1.00 0.00 472 VAL B C 18
ATOM 26858 O O . VAL B 2 71 ? 0.621 -5.645 -19.188 1.00 0.00 472 VAL B O 18
ATOM 26871 N N . PHE B 2 72 ? -1.141 -6.012 -17.819 1.00 0.00 473 PHE B N 18
ATOM 26872 C CA . PHE B 2 72 ? -0.572 -5.271 -16.705 1.00 0.00 473 PHE B CA 18
ATOM 26873 C C . PHE B 2 72 ? -0.987 -5.887 -15.368 1.00 0.00 473 PHE B C 18
ATOM 26874 O O . PHE B 2 72 ? -2.076 -6.448 -15.250 1.00 0.00 473 PHE B O 18
ATOM 26891 N N . PRO B 2 73 ? -0.074 -5.758 -14.368 1.00 0.00 474 PRO B N 18
ATOM 26892 C CA . PRO B 2 73 ? -0.335 -6.295 -13.043 1.00 0.00 474 PRO B CA 18
ATOM 26893 C C . PRO B 2 73 ? -1.339 -5.423 -12.286 1.00 0.00 474 PRO B C 18
ATOM 26894 O O . PRO B 2 73 ? -1.061 -4.261 -11.994 1.00 0.00 474 PRO B O 18
ATOM 26905 N N . GLU B 2 74 ? -2.485 -6.018 -11.990 1.00 0.00 475 GLU B N 18
ATOM 26906 C CA . GLU B 2 74 ? -3.532 -5.310 -11.272 1.00 0.00 475 GLU B CA 18
ATOM 26907 C C . GLU B 2 74 ? -3.112 -5.070 -9.821 1.00 0.00 475 GLU B C 18
ATOM 26908 O O . GLU B 2 74 ? -3.535 -4.095 -9.202 1.00 0.00 475 GLU B O 18
ATOM 26920 N N . ASN B 2 75 ? -2.286 -5.976 -9.320 1.00 0.00 476 ASN B N 18
ATOM 26921 C CA . ASN B 2 75 ? -1.805 -5.876 -7.953 1.00 0.00 476 ASN B CA 18
ATOM 26922 C C . ASN B 2 75 ? -0.797 -4.729 -7.854 1.00 0.00 476 ASN B C 18
ATOM 26923 O O . ASN B 2 75 ? -0.326 -4.403 -6.765 1.00 0.00 476 ASN B O 18
ATOM 26934 N N . PHE B 2 76 ? -0.495 -4.148 -9.006 1.00 0.00 477 PHE B N 18
ATOM 26935 C CA . PHE B 2 76 ? 0.448 -3.044 -9.063 1.00 0.00 477 PHE B CA 18
ATOM 26936 C C . PHE B 2 76 ? -0.244 -1.754 -9.506 1.00 0.00 477 PHE B C 18
ATOM 26937 O O . PHE B 2 76 ? 0.402 -0.717 -9.652 1.00 0.00 477 PHE B O 18
ATOM 26954 N N . THR B 2 77 ? -1.550 -1.859 -9.707 1.00 0.00 478 THR B N 18
ATOM 26955 C CA . THR B 2 77 ? -2.337 -0.713 -10.128 1.00 0.00 478 THR B CA 18
ATOM 26956 C C . THR B 2 77 ? -3.532 -0.514 -9.194 1.00 0.00 478 THR B C 18
ATOM 26957 O O . THR B 2 77 ? -3.757 -1.316 -8.288 1.00 0.00 478 THR B O 18
ATOM 26968 N N . GLU B 2 78 ? -4.267 0.559 -9.445 1.00 0.00 479 GLU B N 18
ATOM 26969 C CA . GLU B 2 78 ? -5.433 0.873 -8.637 1.00 0.00 479 GLU B CA 18
ATOM 26970 C C . GLU B 2 78 ? -6.648 1.121 -9.533 1.00 0.00 479 GLU B C 18
ATOM 26971 O O . GLU B 2 78 ? -6.504 1.558 -10.674 1.00 0.00 479 GLU B O 18
ATOM 26983 N N . ARG B 2 79 ? -7.818 0.831 -8.983 1.00 0.00 480 ARG B N 18
ATOM 26984 C CA . ARG B 2 79 ? -9.057 1.016 -9.719 1.00 0.00 480 ARG B CA 18
ATOM 26985 C C . ARG B 2 79 ? -9.603 2.427 -9.491 1.00 0.00 480 ARG B C 18
ATOM 26986 O O . ARG B 2 79 ? -9.700 2.883 -8.352 1.00 0.00 480 ARG B O 18
ATOM 27007 N N . VAL B 2 80 ? -9.946 3.080 -10.592 1.00 0.00 481 VAL B N 18
ATOM 27008 C CA . VAL B 2 80 ? -10.479 4.430 -10.526 1.00 0.00 481 VAL B CA 18
ATOM 27009 C C . VAL B 2 80 ? -11.991 4.389 -10.754 1.00 0.00 481 VAL B C 18
ATOM 27010 O O . VAL B 2 80 ? -12.450 4.013 -11.831 1.00 0.00 481 VAL B O 18
ATOM 27023 N N . PRO B 2 81 ? -12.743 4.790 -9.694 1.00 0.00 482 PRO B N 18
ATOM 27024 C CA . PRO B 2 81 ? -14.194 4.801 -9.767 1.00 0.00 482 PRO B CA 18
ATOM 27025 C C . PRO B 2 81 ? -14.692 5.977 -10.610 1.00 0.00 482 PRO B C 18
ATOM 27026 O O . PRO B 2 81 ? -13.977 6.465 -11.485 1.00 0.00 482 PRO B O 18
ATOM 27037 N N . LEU A 1 1 ? 1.325 0.000 0.000 1.00 0.00 55 LEU A N 19
ATOM 27038 C CA . LEU A 1 1 ? 2.073 0.000 -1.245 1.00 0.00 55 LEU A CA 19
ATOM 27039 C C . LEU A 1 1 ? 2.094 -1.417 -1.823 1.00 0.00 55 LEU A C 19
ATOM 27040 O O . LEU A 1 1 ? 2.820 -2.280 -1.333 1.00 0.00 55 LEU A O 19
ATOM 27056 N N . LEU A 1 2 ? 1.288 -1.612 -2.857 1.00 0.00 56 LEU A N 19
ATOM 27057 C CA . LEU A 1 2 ? 1.205 -2.909 -3.506 1.00 0.00 56 LEU A CA 19
ATOM 27058 C C . LEU A 1 2 ? 2.388 -3.073 -4.462 1.00 0.00 56 LEU A C 19
ATOM 27059 O O . LEU A 1 2 ? 2.564 -2.273 -5.380 1.00 0.00 56 LEU A O 19
ATOM 27075 N N . PRO A 1 3 ? 3.188 -4.143 -4.209 1.00 0.00 57 PRO A N 19
ATOM 27076 C CA . PRO A 1 3 ? 4.349 -4.422 -5.036 1.00 0.00 57 PRO A CA 19
ATOM 27077 C C . PRO A 1 3 ? 3.932 -5.010 -6.385 1.00 0.00 57 PRO A C 19
ATOM 27078 O O . PRO A 1 3 ? 2.907 -5.682 -6.483 1.00 0.00 57 PRO A O 19
ATOM 27089 N N . THR A 1 4 ? 4.749 -4.736 -7.392 1.00 0.00 58 THR A N 19
ATOM 27090 C CA . THR A 1 4 ? 4.478 -5.229 -8.732 1.00 0.00 58 THR A CA 19
ATOM 27091 C C . THR A 1 4 ? 4.650 -6.748 -8.786 1.00 0.00 58 THR A C 19
ATOM 27092 O O . THR A 1 4 ? 5.641 -7.283 -8.291 1.00 0.00 58 THR A O 19
ATOM 27103 N N . PRO A 1 5 ? 3.643 -7.419 -9.408 1.00 0.00 59 PRO A N 19
ATOM 27104 C CA . PRO A 1 5 ? 3.674 -8.866 -9.535 1.00 0.00 59 PRO A CA 19
ATOM 27105 C C . PRO A 1 5 ? 4.674 -9.301 -10.609 1.00 0.00 59 PRO A C 19
ATOM 27106 O O . PRO A 1 5 ? 5.203 -8.468 -11.343 1.00 0.00 59 PRO A O 19
ATOM 27117 N N . PRO A 1 6 ? 4.909 -10.639 -10.668 1.00 0.00 60 PRO A N 19
ATOM 27118 C CA . PRO A 1 6 ? 5.835 -11.195 -11.640 1.00 0.00 60 PRO A CA 19
ATOM 27119 C C . PRO A 1 6 ? 5.218 -11.206 -13.040 1.00 0.00 60 PRO A C 19
ATOM 27120 O O . PRO A 1 6 ? 4.005 -11.068 -13.189 1.00 0.00 60 PRO A O 19
ATOM 27131 N N . LEU A 1 7 ? 6.082 -11.372 -14.031 1.00 0.00 61 LEU A N 19
ATOM 27132 C CA . LEU A 1 7 ? 5.638 -11.403 -15.414 1.00 0.00 61 LEU A CA 19
ATOM 27133 C C . LEU A 1 7 ? 4.609 -12.522 -15.589 1.00 0.00 61 LEU A C 19
ATOM 27134 O O . LEU A 1 7 ? 4.842 -13.656 -15.174 1.00 0.00 61 LEU A O 19
ATOM 27150 N N . SER A 1 8 ? 3.492 -12.164 -16.205 1.00 0.00 62 SER A N 19
ATOM 27151 C CA . SER A 1 8 ? 2.427 -13.124 -16.441 1.00 0.00 62 SER A CA 19
ATOM 27152 C C . SER A 1 8 ? 2.621 -13.797 -17.802 1.00 0.00 62 SER A C 19
ATOM 27153 O O . SER A 1 8 ? 3.280 -13.246 -18.682 1.00 0.00 62 SER A O 19
ATOM 27161 N N . PRO A 1 9 ? 2.019 -15.009 -17.934 1.00 0.00 63 PRO A N 19
ATOM 27162 C CA . PRO A 1 9 ? 2.118 -15.763 -19.172 1.00 0.00 63 PRO A CA 19
ATOM 27163 C C . PRO A 1 9 ? 1.221 -15.160 -20.255 1.00 0.00 63 PRO A C 19
ATOM 27164 O O . PRO A 1 9 ? 0.446 -14.243 -19.985 1.00 0.00 63 PRO A O 19
ATOM 27175 N N . SER A 1 10 ? 1.355 -15.699 -21.458 1.00 0.00 64 SER A N 19
ATOM 27176 C CA . SER A 1 10 ? 0.566 -15.226 -22.582 1.00 0.00 64 SER A CA 19
ATOM 27177 C C . SER A 1 10 ? -0.890 -15.667 -22.422 1.00 0.00 64 SER A C 19
ATOM 27178 O O . SER A 1 10 ? -1.277 -16.730 -22.905 1.00 0.00 64 SER A O 19
ATOM 27186 N N . ARG A 1 11 ? -1.658 -14.828 -21.742 1.00 0.00 65 ARG A N 19
ATOM 27187 C CA . ARG A 1 11 ? -3.063 -15.119 -21.511 1.00 0.00 65 ARG A CA 19
ATOM 27188 C C . ARG A 1 11 ? -3.882 -14.809 -22.765 1.00 0.00 65 ARG A C 19
ATOM 27189 O O . ARG A 1 11 ? -4.211 -13.652 -23.026 1.00 0.00 65 ARG A O 19
ATOM 27210 N N . ARG A 1 12 ? -4.188 -15.862 -23.509 1.00 0.00 66 ARG A N 19
ATOM 27211 C CA . ARG A 1 12 ? -4.963 -15.716 -24.729 1.00 0.00 66 ARG A CA 19
ATOM 27212 C C . ARG A 1 12 ? -6.454 -15.893 -24.435 1.00 0.00 66 ARG A C 19
ATOM 27213 O O . ARG A 1 12 ? -6.923 -17.013 -24.237 1.00 0.00 66 ARG A O 19
ATOM 27234 N N . SER A 1 13 ? -7.158 -14.771 -24.416 1.00 0.00 67 SER A N 19
ATOM 27235 C CA . SER A 1 13 ? -8.587 -14.788 -24.151 1.00 0.00 67 SER A CA 19
ATOM 27236 C C . SER A 1 13 ? -9.292 -13.739 -25.012 1.00 0.00 67 SER A C 19
ATOM 27237 O O . SER A 1 13 ? -9.656 -12.671 -24.522 1.00 0.00 67 SER A O 19
ATOM 27245 N N . GLY A 1 14 ? -9.462 -14.079 -26.281 1.00 0.00 68 GLY A N 19
ATOM 27246 C CA . GLY A 1 14 ? -10.117 -13.179 -27.216 1.00 0.00 68 GLY A CA 19
ATOM 27247 C C . GLY A 1 14 ? -9.374 -11.844 -27.303 1.00 0.00 68 GLY A C 19
ATOM 27248 O O . GLY A 1 14 ? -9.316 -11.096 -26.328 1.00 0.00 68 GLY A O 19
ATOM 27252 N N . GLY B 2 1 ? -20.047 7.434 -23.723 1.00 0.00 402 GLY B N 19
ATOM 27253 C CA . GLY B 2 1 ? -19.622 6.052 -23.875 1.00 0.00 402 GLY B CA 19
ATOM 27254 C C . GLY B 2 1 ? -20.823 5.132 -24.102 1.00 0.00 402 GLY B C 19
ATOM 27255 O O . GLY B 2 1 ? -21.967 5.537 -23.904 1.00 0.00 402 GLY B O 19
ATOM 27259 N N . ARG B 2 2 ? -20.521 3.910 -24.515 1.00 0.00 403 ARG B N 19
ATOM 27260 C CA . ARG B 2 2 ? -21.561 2.928 -24.771 1.00 0.00 403 ARG B CA 19
ATOM 27261 C C . ARG B 2 2 ? -22.686 3.066 -23.744 1.00 0.00 403 ARG B C 19
ATOM 27262 O O . ARG B 2 2 ? -22.433 3.362 -22.577 1.00 0.00 403 ARG B O 19
ATOM 27283 N N . LEU B 2 3 ? -23.905 2.845 -24.214 1.00 0.00 404 LEU B N 19
ATOM 27284 C CA . LEU B 2 3 ? -25.069 2.940 -23.351 1.00 0.00 404 LEU B CA 19
ATOM 27285 C C . LEU B 2 3 ? -25.349 1.572 -22.726 1.00 0.00 404 LEU B C 19
ATOM 27286 O O . LEU B 2 3 ? -26.132 1.465 -21.783 1.00 0.00 404 LEU B O 19
ATOM 27302 N N . ASP B 2 4 ? -24.694 0.561 -23.276 1.00 0.00 405 ASP B N 19
ATOM 27303 C CA . ASP B 2 4 ? -24.864 -0.796 -22.785 1.00 0.00 405 ASP B CA 19
ATOM 27304 C C . ASP B 2 4 ? -23.651 -1.181 -21.935 1.00 0.00 405 ASP B C 19
ATOM 27305 O O . ASP B 2 4 ? -22.549 -0.682 -22.156 1.00 0.00 405 ASP B O 19
ATOM 27314 N N . LEU B 2 5 ? -23.896 -2.066 -20.980 1.00 0.00 406 LEU B N 19
ATOM 27315 C CA . LEU B 2 5 ? -22.838 -2.524 -20.095 1.00 0.00 406 LEU B CA 19
ATOM 27316 C C . LEU B 2 5 ? -22.427 -3.944 -20.489 1.00 0.00 406 LEU B C 19
ATOM 27317 O O . LEU B 2 5 ? -23.186 -4.653 -21.147 1.00 0.00 406 LEU B O 19
ATOM 27333 N N . PRO B 2 6 ? -21.194 -4.325 -20.059 1.00 0.00 407 PRO B N 19
ATOM 27334 C CA . PRO B 2 6 ? -20.673 -5.648 -20.361 1.00 0.00 407 PRO B CA 19
ATOM 27335 C C . PRO B 2 6 ? -21.345 -6.713 -19.491 1.00 0.00 407 PRO B C 19
ATOM 27336 O O . PRO B 2 6 ? -21.488 -6.533 -18.283 1.00 0.00 407 PRO B O 19
ATOM 27347 N N . PRO B 2 7 ? -21.749 -7.828 -20.157 1.00 0.00 408 PRO B N 19
ATOM 27348 C CA . PRO B 2 7 ? -22.401 -8.922 -19.459 1.00 0.00 408 PRO B CA 19
ATOM 27349 C C . PRO B 2 7 ? -21.391 -9.733 -18.645 1.00 0.00 408 PRO B C 19
ATOM 27350 O O . PRO B 2 7 ? -20.252 -9.920 -19.071 1.00 0.00 408 PRO B O 19
ATOM 27361 N N . GLY B 2 8 ? -21.843 -10.192 -17.488 1.00 0.00 409 GLY B N 19
ATOM 27362 C CA . GLY B 2 8 ? -20.993 -10.979 -16.610 1.00 0.00 409 GLY B CA 19
ATOM 27363 C C . GLY B 2 8 ? -20.185 -10.076 -15.676 1.00 0.00 409 GLY B C 19
ATOM 27364 O O . GLY B 2 8 ? -19.717 -10.520 -14.629 1.00 0.00 409 GLY B O 19
ATOM 27368 N N . PHE B 2 9 ? -20.045 -8.825 -16.090 1.00 0.00 410 PHE B N 19
ATOM 27369 C CA . PHE B 2 9 ? -19.301 -7.855 -15.303 1.00 0.00 410 PHE B CA 19
ATOM 27370 C C . PHE B 2 9 ? -19.509 -8.089 -13.805 1.00 0.00 410 PHE B C 19
ATOM 27371 O O . PHE B 2 9 ? -20.587 -8.504 -13.382 1.00 0.00 410 PHE B O 19
ATOM 27388 N N . MET B 2 10 ? -18.459 -7.813 -13.045 1.00 0.00 411 MET B N 19
ATOM 27389 C CA . MET B 2 10 ? -18.513 -7.988 -11.603 1.00 0.00 411 MET B CA 19
ATOM 27390 C C . MET B 2 10 ? -18.613 -6.637 -10.891 1.00 0.00 411 MET B C 19
ATOM 27391 O O . MET B 2 10 ? -19.669 -6.283 -10.370 1.00 0.00 411 MET B O 19
ATOM 27405 N N . PHE B 2 11 ? -17.498 -5.920 -10.892 1.00 0.00 412 PHE B N 19
ATOM 27406 C CA . PHE B 2 11 ? -17.446 -4.618 -10.251 1.00 0.00 412 PHE B CA 19
ATOM 27407 C C . PHE B 2 11 ? -16.379 -3.731 -10.897 1.00 0.00 412 PHE B C 19
ATOM 27408 O O . PHE B 2 11 ? -15.701 -4.152 -11.833 1.00 0.00 412 PHE B O 19
ATOM 27425 N N . LYS B 2 12 ? -16.264 -2.521 -10.371 1.00 0.00 413 LYS B N 19
ATOM 27426 C CA . LYS B 2 12 ? -15.291 -1.571 -10.885 1.00 0.00 413 LYS B CA 19
ATOM 27427 C C . LYS B 2 12 ? -14.100 -1.500 -9.928 1.00 0.00 413 LYS B C 19
ATOM 27428 O O . LYS B 2 12 ? -14.278 -1.441 -8.712 1.00 0.00 413 LYS B O 19
ATOM 27447 N N . VAL B 2 13 ? -12.911 -1.507 -10.512 1.00 0.00 414 VAL B N 19
ATOM 27448 C CA . VAL B 2 13 ? -11.690 -1.446 -9.726 1.00 0.00 414 VAL B CA 19
ATOM 27449 C C . VAL B 2 13 ? -10.904 -0.191 -10.111 1.00 0.00 414 VAL B C 19
ATOM 27450 O O . VAL B 2 13 ? -11.217 0.462 -11.105 1.00 0.00 414 VAL B O 19
ATOM 27463 N N . GLN B 2 14 ? -9.899 0.110 -9.302 1.00 0.00 415 GLN B N 19
ATOM 27464 C CA . GLN B 2 14 ? -9.065 1.275 -9.545 1.00 0.00 415 GLN B CA 19
ATOM 27465 C C . GLN B 2 14 ? -7.586 0.908 -9.406 1.00 0.00 415 GLN B C 19
ATOM 27466 O O . GLN B 2 14 ? -7.188 0.282 -8.425 1.00 0.00 415 GLN B O 19
ATOM 27480 N N . ALA B 2 15 ? -6.813 1.314 -10.402 1.00 0.00 416 ALA B N 19
ATOM 27481 C CA . ALA B 2 15 ? -5.387 1.035 -10.403 1.00 0.00 416 ALA B CA 19
ATOM 27482 C C . ALA B 2 15 ? -4.688 1.970 -9.414 1.00 0.00 416 ALA B C 19
ATOM 27483 O O . ALA B 2 15 ? -5.084 3.125 -9.259 1.00 0.00 416 ALA B O 19
ATOM 27490 N N . GLN B 2 16 ? -3.661 1.437 -8.769 1.00 0.00 417 GLN B N 19
ATOM 27491 C CA . GLN B 2 16 ? -2.903 2.209 -7.799 1.00 0.00 417 GLN B CA 19
ATOM 27492 C C . GLN B 2 16 ? -1.460 2.389 -8.274 1.00 0.00 417 GLN B C 19
ATOM 27493 O O . GLN B 2 16 ? -0.656 3.029 -7.599 1.00 0.00 417 GLN B O 19
ATOM 27507 N N . HIS B 2 17 ? -1.176 1.811 -9.432 1.00 0.00 418 HIS B N 19
ATOM 27508 C CA . HIS B 2 17 ? 0.157 1.900 -10.005 1.00 0.00 418 HIS B CA 19
ATOM 27509 C C . HIS B 2 17 ? 0.055 1.984 -11.530 1.00 0.00 418 HIS B C 19
ATOM 27510 O O . HIS B 2 17 ? -1.020 1.788 -12.095 1.00 0.00 418 HIS B O 19
ATOM 27524 N N . ASP B 2 18 ? 1.188 2.275 -12.151 1.00 0.00 419 ASP B N 19
ATOM 27525 C CA . ASP B 2 18 ? 1.240 2.387 -13.599 1.00 0.00 419 ASP B CA 19
ATOM 27526 C C . ASP B 2 18 ? 2.073 1.236 -14.165 1.00 0.00 419 ASP B C 19
ATOM 27527 O O . ASP B 2 18 ? 3.301 1.262 -14.099 1.00 0.00 419 ASP B O 19
ATOM 27536 N N . TYR B 2 19 ? 1.372 0.253 -14.710 1.00 0.00 420 TYR B N 19
ATOM 27537 C CA . TYR B 2 19 ? 2.032 -0.906 -15.287 1.00 0.00 420 TYR B CA 19
ATOM 27538 C C . TYR B 2 19 ? 1.767 -0.996 -16.792 1.00 0.00 420 TYR B C 19
ATOM 27539 O O . TYR B 2 19 ? 0.623 -1.154 -17.216 1.00 0.00 420 TYR B O 19
ATOM 27557 N N . THR B 2 20 ? 2.844 -0.890 -17.557 1.00 0.00 421 THR B N 19
ATOM 27558 C CA . THR B 2 20 ? 2.742 -0.958 -19.005 1.00 0.00 421 THR B CA 19
ATOM 27559 C C . THR B 2 20 ? 2.690 -2.415 -19.468 1.00 0.00 421 THR B C 19
ATOM 27560 O O . THR B 2 20 ? 3.667 -3.149 -19.331 1.00 0.00 421 THR B O 19
ATOM 27571 N N . ALA B 2 21 ? 1.539 -2.790 -20.007 1.00 0.00 422 ALA B N 19
ATOM 27572 C CA . ALA B 2 21 ? 1.347 -4.147 -20.492 1.00 0.00 422 ALA B CA 19
ATOM 27573 C C . ALA B 2 21 ? 1.191 -4.123 -22.013 1.00 0.00 422 ALA B C 19
ATOM 27574 O O . ALA B 2 21 ? 0.241 -3.540 -22.534 1.00 0.00 422 ALA B O 19
ATOM 27581 N N . THR B 2 22 ? 2.137 -4.764 -22.684 1.00 0.00 423 THR B N 19
ATOM 27582 C CA . THR B 2 22 ? 2.117 -4.823 -24.135 1.00 0.00 423 THR B CA 19
ATOM 27583 C C . THR B 2 22 ? 2.029 -6.275 -24.609 1.00 0.00 423 THR B C 19
ATOM 27584 O O . THR B 2 22 ? 3.047 -6.952 -24.740 1.00 0.00 423 THR B O 19
ATOM 27595 N N . ASP B 2 23 ? 0.801 -6.711 -24.853 1.00 0.00 424 ASP B N 19
ATOM 27596 C CA . ASP B 2 23 ? 0.567 -8.070 -25.308 1.00 0.00 424 ASP B CA 19
ATOM 27597 C C . ASP B 2 23 ? -0.565 -8.071 -26.338 1.00 0.00 424 ASP B C 19
ATOM 27598 O O . ASP B 2 23 ? -1.058 -7.012 -26.724 1.00 0.00 424 ASP B O 19
ATOM 27607 N N . THR B 2 24 ? -0.944 -9.270 -26.753 1.00 0.00 425 THR B N 19
ATOM 27608 C CA . THR B 2 24 ? -2.008 -9.422 -27.731 1.00 0.00 425 THR B CA 19
ATOM 27609 C C . THR B 2 24 ? -3.365 -9.520 -27.030 1.00 0.00 425 THR B C 19
ATOM 27610 O O . THR B 2 24 ? -4.399 -9.635 -27.686 1.00 0.00 425 THR B O 19
ATOM 27621 N N . ASP B 2 25 ? -3.317 -9.470 -25.707 1.00 0.00 426 ASP B N 19
ATOM 27622 C CA . ASP B 2 25 ? -4.529 -9.553 -24.911 1.00 0.00 426 ASP B CA 19
ATOM 27623 C C . ASP B 2 25 ? -4.244 -9.034 -23.500 1.00 0.00 426 ASP B C 19
ATOM 27624 O O . ASP B 2 25 ? -4.837 -9.504 -22.530 1.00 0.00 426 ASP B O 19
ATOM 27633 N N . GLU B 2 26 ? -3.336 -8.071 -23.431 1.00 0.00 427 GLU B N 19
ATOM 27634 C CA . GLU B 2 26 ? -2.965 -7.483 -22.155 1.00 0.00 427 GLU B CA 19
ATOM 27635 C C . GLU B 2 26 ? -3.832 -6.256 -21.864 1.00 0.00 427 GLU B C 19
ATOM 27636 O O . GLU B 2 26 ? -4.573 -5.796 -22.731 1.00 0.00 427 GLU B O 19
ATOM 27648 N N . LEU B 2 27 ? -3.711 -5.761 -20.641 1.00 0.00 428 LEU B N 19
ATOM 27649 C CA . LEU B 2 27 ? -4.474 -4.597 -20.226 1.00 0.00 428 LEU B CA 19
ATOM 27650 C C . LEU B 2 27 ? -3.541 -3.600 -19.536 1.00 0.00 428 LEU B C 19
ATOM 27651 O O . LEU B 2 27 ? -3.018 -3.878 -18.458 1.00 0.00 428 LEU B O 19
ATOM 27667 N N . GLN B 2 28 ? -3.360 -2.460 -20.186 1.00 0.00 429 GLN B N 19
ATOM 27668 C CA . GLN B 2 28 ? -2.500 -1.420 -19.648 1.00 0.00 429 GLN B CA 19
ATOM 27669 C C . GLN B 2 28 ? -3.208 -0.681 -18.511 1.00 0.00 429 GLN B C 19
ATOM 27670 O O . GLN B 2 28 ? -4.385 -0.343 -18.624 1.00 0.00 429 GLN B O 19
ATOM 27684 N N . LEU B 2 29 ? -2.460 -0.453 -17.441 1.00 0.00 430 LEU B N 19
ATOM 27685 C CA . LEU B 2 29 ? -3.002 0.240 -16.284 1.00 0.00 430 LEU B CA 19
ATOM 27686 C C . LEU B 2 29 ? -2.108 1.434 -15.946 1.00 0.00 430 LEU B C 19
ATOM 27687 O O . LEU B 2 29 ? -0.893 1.378 -16.133 1.00 0.00 430 LEU B O 19
ATOM 27703 N N . LYS B 2 30 ? -2.743 2.487 -15.453 1.00 0.00 431 LYS B N 19
ATOM 27704 C CA . LYS B 2 30 ? -2.020 3.693 -15.085 1.00 0.00 431 LYS B CA 19
ATOM 27705 C C . LYS B 2 30 ? -2.411 4.104 -13.665 1.00 0.00 431 LYS B C 19
ATOM 27706 O O . LYS B 2 30 ? -3.593 4.260 -13.363 1.00 0.00 431 LYS B O 19
ATOM 27725 N N . ALA B 2 31 ? -1.396 4.269 -12.830 1.00 0.00 432 ALA B N 19
ATOM 27726 C CA . ALA B 2 31 ? -1.619 4.659 -11.448 1.00 0.00 432 ALA B CA 19
ATOM 27727 C C . ALA B 2 31 ? -2.827 5.595 -11.376 1.00 0.00 432 ALA B C 19
ATOM 27728 O O . ALA B 2 31 ? -2.704 6.793 -11.627 1.00 0.00 432 ALA B O 19
ATOM 27735 N N . GLY B 2 32 ? -3.966 5.013 -11.031 1.00 0.00 433 GLY B N 19
ATOM 27736 C CA . GLY B 2 32 ? -5.195 5.780 -10.921 1.00 0.00 433 GLY B CA 19
ATOM 27737 C C . GLY B 2 32 ? -6.073 5.589 -12.159 1.00 0.00 433 GLY B C 19
ATOM 27738 O O . GLY B 2 32 ? -6.527 6.562 -12.759 1.00 0.00 433 GLY B O 19
ATOM 27742 N N . ASP B 2 33 ? -6.286 4.328 -12.505 1.00 0.00 434 ASP B N 19
ATOM 27743 C CA . ASP B 2 33 ? -7.101 3.996 -13.662 1.00 0.00 434 ASP B CA 19
ATOM 27744 C C . ASP B 2 33 ? -8.383 3.305 -13.196 1.00 0.00 434 ASP B C 19
ATOM 27745 O O . ASP B 2 33 ? -8.529 2.989 -12.016 1.00 0.00 434 ASP B O 19
ATOM 27754 N N . VAL B 2 34 ? -9.281 3.089 -14.146 1.00 0.00 435 VAL B N 19
ATOM 27755 C CA . VAL B 2 34 ? -10.546 2.441 -13.848 1.00 0.00 435 VAL B CA 19
ATOM 27756 C C . VAL B 2 34 ? -10.670 1.165 -14.683 1.00 0.00 435 VAL B C 19
ATOM 27757 O O . VAL B 2 34 ? -10.634 1.217 -15.912 1.00 0.00 435 VAL B O 19
ATOM 27770 N N . VAL B 2 35 ? -10.814 0.049 -13.984 1.00 0.00 436 VAL B N 19
ATOM 27771 C CA . VAL B 2 35 ? -10.945 -1.238 -14.645 1.00 0.00 436 VAL B CA 19
ATOM 27772 C C . VAL B 2 35 ? -12.133 -1.994 -14.049 1.00 0.00 436 VAL B C 19
ATOM 27773 O O . VAL B 2 35 ? -12.324 -2.000 -12.834 1.00 0.00 436 VAL B O 19
ATOM 27786 N N . LEU B 2 36 ? -12.902 -2.615 -14.932 1.00 0.00 437 LEU B N 19
ATOM 27787 C CA . LEU B 2 36 ? -14.067 -3.373 -14.508 1.00 0.00 437 LEU B CA 19
ATOM 27788 C C . LEU B 2 36 ? -13.743 -4.868 -14.556 1.00 0.00 437 LEU B C 19
ATOM 27789 O O . LEU B 2 36 ? -13.351 -5.388 -15.599 1.00 0.00 437 LEU B O 19
ATOM 27805 N N . VAL B 2 37 ? -13.920 -5.516 -13.414 1.00 0.00 438 VAL B N 19
ATOM 27806 C CA . VAL B 2 37 ? -13.652 -6.940 -13.313 1.00 0.00 438 VAL B CA 19
ATOM 27807 C C . VAL B 2 37 ? -14.769 -7.716 -14.014 1.00 0.00 438 VAL B C 19
ATOM 27808 O O . VAL B 2 37 ? -15.902 -7.749 -13.534 1.00 0.00 438 VAL B O 19
ATOM 27821 N N . ILE B 2 38 ? -14.412 -8.321 -15.137 1.00 0.00 439 ILE B N 19
ATOM 27822 C CA . ILE B 2 38 ? -15.370 -9.095 -15.908 1.00 0.00 439 ILE B CA 19
ATOM 27823 C C . ILE B 2 38 ? -14.954 -10.567 -15.901 1.00 0.00 439 ILE B C 19
ATOM 27824 O O . ILE B 2 38 ? -13.773 -10.881 -15.760 1.00 0.00 439 ILE B O 19
ATOM 27840 N N . PRO B 2 39 ? -15.974 -11.453 -16.059 1.00 0.00 440 PRO B N 19
ATOM 27841 C CA . PRO B 2 39 ? -15.725 -12.885 -16.073 1.00 0.00 440 PRO B CA 19
ATOM 27842 C C . PRO B 2 39 ? -15.096 -13.320 -17.398 1.00 0.00 440 PRO B C 19
ATOM 27843 O O . PRO B 2 39 ? -15.713 -13.191 -18.454 1.00 0.00 440 PRO B O 19
ATOM 27854 N N . PHE B 2 40 ? -13.875 -13.826 -17.298 1.00 0.00 441 PHE B N 19
ATOM 27855 C CA . PHE B 2 40 ? -13.155 -14.280 -18.476 1.00 0.00 441 PHE B CA 19
ATOM 27856 C C . PHE B 2 40 ? -13.918 -15.399 -19.188 1.00 0.00 441 PHE B C 19
ATOM 27857 O O . PHE B 2 40 ? -15.057 -15.700 -18.835 1.00 0.00 441 PHE B O 19
ATOM 27874 N N . GLN B 2 41 ? -13.260 -15.984 -20.177 1.00 0.00 442 GLN B N 19
ATOM 27875 C CA . GLN B 2 41 ? -13.862 -17.063 -20.942 1.00 0.00 442 GLN B CA 19
ATOM 27876 C C . GLN B 2 41 ? -13.632 -18.403 -20.241 1.00 0.00 442 GLN B C 19
ATOM 27877 O O . GLN B 2 41 ? -14.409 -19.340 -20.416 1.00 0.00 442 GLN B O 19
ATOM 27891 N N . ASN B 2 42 ? -12.561 -18.452 -19.463 1.00 0.00 443 ASN B N 19
ATOM 27892 C CA . ASN B 2 42 ? -12.220 -19.661 -18.734 1.00 0.00 443 ASN B CA 19
ATOM 27893 C C . ASN B 2 42 ? -11.216 -19.321 -17.630 1.00 0.00 443 ASN B C 19
ATOM 27894 O O . ASN B 2 42 ? -10.400 -18.414 -17.786 1.00 0.00 443 ASN B O 19
ATOM 27905 N N . PRO B 2 43 ? -11.312 -20.086 -16.510 1.00 0.00 444 PRO B N 19
ATOM 27906 C CA . PRO B 2 43 ? -10.423 -19.874 -15.381 1.00 0.00 444 PRO B CA 19
ATOM 27907 C C . PRO B 2 43 ? -9.023 -20.419 -15.675 1.00 0.00 444 PRO B C 19
ATOM 27908 O O . PRO B 2 43 ? -8.052 -20.025 -15.031 1.00 0.00 444 PRO B O 19
ATOM 27919 N N . GLU B 2 44 ? -8.965 -21.316 -16.648 1.00 0.00 445 GLU B N 19
ATOM 27920 C CA . GLU B 2 44 ? -7.701 -21.918 -17.035 1.00 0.00 445 GLU B CA 19
ATOM 27921 C C . GLU B 2 44 ? -6.796 -20.876 -17.695 1.00 0.00 445 GLU B C 19
ATOM 27922 O O . GLU B 2 44 ? -5.572 -20.990 -17.645 1.00 0.00 445 GLU B O 19
ATOM 27934 N N . GLU B 2 45 ? -7.433 -19.882 -18.298 1.00 0.00 446 GLU B N 19
ATOM 27935 C CA . GLU B 2 45 ? -6.700 -18.820 -18.965 1.00 0.00 446 GLU B CA 19
ATOM 27936 C C . GLU B 2 45 ? -6.221 -17.784 -17.946 1.00 0.00 446 GLU B C 19
ATOM 27937 O O . GLU B 2 45 ? -5.207 -17.121 -18.159 1.00 0.00 446 GLU B O 19
ATOM 27949 N N . GLN B 2 46 ? -6.972 -17.678 -16.860 1.00 0.00 447 GLN B N 19
ATOM 27950 C CA . GLN B 2 46 ? -6.636 -16.735 -15.807 1.00 0.00 447 GLN B CA 19
ATOM 27951 C C . GLN B 2 46 ? -5.194 -16.950 -15.343 1.00 0.00 447 GLN B C 19
ATOM 27952 O O . GLN B 2 46 ? -4.718 -18.083 -15.287 1.00 0.00 447 GLN B O 19
ATOM 27966 N N . ASP B 2 47 ? -4.538 -15.844 -15.022 1.00 0.00 448 ASP B N 19
ATOM 27967 C CA . ASP B 2 47 ? -3.160 -15.897 -14.564 1.00 0.00 448 ASP B CA 19
ATOM 27968 C C . ASP B 2 47 ? -3.123 -15.699 -13.048 1.00 0.00 448 ASP B C 19
ATOM 27969 O O . ASP B 2 47 ? -4.032 -15.101 -12.474 1.00 0.00 448 ASP B O 19
ATOM 27978 N N . GLU B 2 48 ? -2.063 -16.213 -12.442 1.00 0.00 449 GLU B N 19
ATOM 27979 C CA . GLU B 2 48 ? -1.895 -16.100 -11.003 1.00 0.00 449 GLU B CA 19
ATOM 27980 C C . GLU B 2 48 ? -1.460 -14.681 -10.629 1.00 0.00 449 GLU B C 19
ATOM 27981 O O . GLU B 2 48 ? -0.345 -14.267 -10.944 1.00 0.00 449 GLU B O 19
ATOM 27993 N N . GLY B 2 49 ? -2.362 -13.976 -9.962 1.00 0.00 450 GLY B N 19
ATOM 27994 C CA . GLY B 2 49 ? -2.085 -12.613 -9.542 1.00 0.00 450 GLY B CA 19
ATOM 27995 C C . GLY B 2 49 ? -2.675 -11.604 -10.529 1.00 0.00 450 GLY B C 19
ATOM 27996 O O . GLY B 2 49 ? -2.576 -10.396 -10.321 1.00 0.00 450 GLY B O 19
ATOM 28000 N N . TRP B 2 50 ? -3.275 -12.137 -11.583 1.00 0.00 451 TRP B N 19
ATOM 28001 C CA . TRP B 2 50 ? -3.880 -11.299 -12.604 1.00 0.00 451 TRP B CA 19
ATOM 28002 C C . TRP B 2 50 ? -5.230 -11.913 -12.981 1.00 0.00 451 TRP B C 19
ATOM 28003 O O . TRP B 2 50 ? -5.434 -13.115 -12.824 1.00 0.00 451 TRP B O 19
ATOM 28024 N N . LEU B 2 51 ? -6.117 -11.058 -13.470 1.00 0.00 452 LEU B N 19
ATOM 28025 C CA . LEU B 2 51 ? -7.441 -11.502 -13.871 1.00 0.00 452 LEU B CA 19
ATOM 28026 C C . LEU B 2 51 ? -7.869 -10.742 -15.129 1.00 0.00 452 LEU B C 19
ATOM 28027 O O . LEU B 2 51 ? -7.192 -9.807 -15.554 1.00 0.00 452 LEU B O 19
ATOM 28043 N N . MET B 2 52 ? -8.990 -11.172 -15.688 1.00 0.00 453 MET B N 19
ATOM 28044 C CA . MET B 2 52 ? -9.517 -10.544 -16.887 1.00 0.00 453 MET B CA 19
ATOM 28045 C C . MET B 2 52 ? -10.408 -9.351 -16.535 1.00 0.00 453 MET B C 19
ATOM 28046 O O . MET B 2 52 ? -11.474 -9.520 -15.946 1.00 0.00 453 MET B O 19
ATOM 28060 N N . GLY B 2 53 ? -9.937 -8.171 -16.911 1.00 0.00 454 GLY B N 19
ATOM 28061 C CA . GLY B 2 53 ? -10.678 -6.950 -16.642 1.00 0.00 454 GLY B CA 19
ATOM 28062 C C . GLY B 2 53 ? -10.666 -6.022 -17.858 1.00 0.00 454 GLY B C 19
ATOM 28063 O O . GLY B 2 53 ? -9.963 -6.280 -18.834 1.00 0.00 454 GLY B O 19
ATOM 28067 N N . VAL B 2 54 ? -11.454 -4.961 -17.761 1.00 0.00 455 VAL B N 19
ATOM 28068 C CA . VAL B 2 54 ? -11.542 -3.993 -18.841 1.00 0.00 455 VAL B CA 19
ATOM 28069 C C . VAL B 2 54 ? -11.487 -2.579 -18.258 1.00 0.00 455 VAL B C 19
ATOM 28070 O O . VAL B 2 54 ? -12.094 -2.306 -17.224 1.00 0.00 455 VAL B O 19
ATOM 28083 N N . LYS B 2 55 ? -10.753 -1.718 -18.947 1.00 0.00 456 LYS B N 19
ATOM 28084 C CA . LYS B 2 55 ? -10.610 -0.339 -18.511 1.00 0.00 456 LYS B CA 19
ATOM 28085 C C . LYS B 2 55 ? -11.896 0.427 -18.827 1.00 0.00 456 LYS B C 19
ATOM 28086 O O . LYS B 2 55 ? -12.703 -0.017 -19.643 1.00 0.00 456 LYS B O 19
ATOM 28105 N N . GLU B 2 56 ? -12.047 1.565 -18.166 1.00 0.00 457 GLU B N 19
ATOM 28106 C CA . GLU B 2 56 ? -13.221 2.397 -18.366 1.00 0.00 457 GLU B CA 19
ATOM 28107 C C . GLU B 2 56 ? -13.320 2.833 -19.829 1.00 0.00 457 GLU B C 19
ATOM 28108 O O . GLU B 2 56 ? -14.408 2.860 -20.401 1.00 0.00 457 GLU B O 19
ATOM 28120 N N . SER B 2 57 ? -12.167 3.163 -20.393 1.00 0.00 458 SER B N 19
ATOM 28121 C CA . SER B 2 57 ? -12.110 3.597 -21.779 1.00 0.00 458 SER B CA 19
ATOM 28122 C C . SER B 2 57 ? -12.641 2.492 -22.695 1.00 0.00 458 SER B C 19
ATOM 28123 O O . SER B 2 57 ? -13.314 2.773 -23.686 1.00 0.00 458 SER B O 19
ATOM 28131 N N . ASP B 2 58 ? -12.319 1.260 -22.332 1.00 0.00 459 ASP B N 19
ATOM 28132 C CA . ASP B 2 58 ? -12.756 0.112 -23.108 1.00 0.00 459 ASP B CA 19
ATOM 28133 C C . ASP B 2 58 ? -14.272 -0.041 -22.975 1.00 0.00 459 ASP B C 19
ATOM 28134 O O . ASP B 2 58 ? -14.940 -0.474 -23.913 1.00 0.00 459 ASP B O 19
ATOM 28143 N N . TRP B 2 59 ? -14.771 0.324 -21.803 1.00 0.00 460 TRP B N 19
ATOM 28144 C CA . TRP B 2 59 ? -16.197 0.232 -21.536 1.00 0.00 460 TRP B CA 19
ATOM 28145 C C . TRP B 2 59 ? -16.937 0.945 -22.669 1.00 0.00 460 TRP B C 19
ATOM 28146 O O . TRP B 2 59 ? -17.873 0.395 -23.247 1.00 0.00 460 TRP B O 19
ATOM 28167 N N . ASN B 2 60 ? -16.490 2.160 -22.953 1.00 0.00 461 ASN B N 19
ATOM 28168 C CA . ASN B 2 60 ? -17.098 2.954 -24.007 1.00 0.00 461 ASN B CA 19
ATOM 28169 C C . ASN B 2 60 ? -17.097 2.152 -25.310 1.00 0.00 461 ASN B C 19
ATOM 28170 O O . ASN B 2 60 ? -17.939 2.370 -26.179 1.00 0.00 461 ASN B O 19
ATOM 28181 N N . GLN B 2 61 ? -16.141 1.239 -25.404 1.00 0.00 462 GLN B N 19
ATOM 28182 C CA . GLN B 2 61 ? -16.017 0.404 -26.587 1.00 0.00 462 GLN B CA 19
ATOM 28183 C C . GLN B 2 61 ? -16.530 -1.008 -26.295 1.00 0.00 462 GLN B C 19
ATOM 28184 O O . GLN B 2 61 ? -16.197 -1.953 -27.009 1.00 0.00 462 GLN B O 19
ATOM 28198 N N . HIS B 2 62 ? -17.332 -1.106 -25.245 1.00 0.00 463 HIS B N 19
ATOM 28199 C CA . HIS B 2 62 ? -17.893 -2.387 -24.850 1.00 0.00 463 HIS B CA 19
ATOM 28200 C C . HIS B 2 62 ? -18.424 -3.118 -26.085 1.00 0.00 463 HIS B C 19
ATOM 28201 O O . HIS B 2 62 ? -18.565 -4.340 -26.075 1.00 0.00 463 HIS B O 19
ATOM 28215 N N . LYS B 2 63 ? -18.704 -2.338 -27.119 1.00 0.00 464 LYS B N 19
ATOM 28216 C CA . LYS B 2 63 ? -19.217 -2.896 -28.359 1.00 0.00 464 LYS B CA 19
ATOM 28217 C C . LYS B 2 63 ? -18.230 -3.938 -28.891 1.00 0.00 464 LYS B C 19
ATOM 28218 O O . LYS B 2 63 ? -18.630 -4.903 -29.540 1.00 0.00 464 LYS B O 19
ATOM 28237 N N . LYS B 2 64 ? -16.959 -3.707 -28.596 1.00 0.00 465 LYS B N 19
ATOM 28238 C CA . LYS B 2 64 ? -15.912 -4.613 -29.036 1.00 0.00 465 LYS B CA 19
ATOM 28239 C C . LYS B 2 64 ? -15.079 -5.047 -27.829 1.00 0.00 465 LYS B C 19
ATOM 28240 O O . LYS B 2 64 ? -13.850 -5.060 -27.890 1.00 0.00 465 LYS B O 19
ATOM 28259 N N . LEU B 2 65 ? -15.780 -5.392 -26.759 1.00 0.00 466 LEU B N 19
ATOM 28260 C CA . LEU B 2 65 ? -15.120 -5.826 -25.539 1.00 0.00 466 LEU B CA 19
ATOM 28261 C C . LEU B 2 65 ? -14.213 -7.018 -25.852 1.00 0.00 466 LEU B C 19
ATOM 28262 O O . LEU B 2 65 ? -13.129 -7.143 -25.284 1.00 0.00 466 LEU B O 19
ATOM 28278 N N . GLU B 2 66 ? -14.691 -7.864 -26.753 1.00 0.00 467 GLU B N 19
ATOM 28279 C CA . GLU B 2 66 ? -13.937 -9.042 -27.148 1.00 0.00 467 GLU B CA 19
ATOM 28280 C C . GLU B 2 66 ? -12.583 -8.634 -27.732 1.00 0.00 467 GLU B C 19
ATOM 28281 O O . GLU B 2 66 ? -11.675 -9.457 -27.836 1.00 0.00 467 GLU B O 19
ATOM 28293 N N . LYS B 2 67 ? -12.490 -7.364 -28.098 1.00 0.00 468 LYS B N 19
ATOM 28294 C CA . LYS B 2 67 ? -11.263 -6.838 -28.670 1.00 0.00 468 LYS B CA 19
ATOM 28295 C C . LYS B 2 67 ? -10.674 -5.789 -27.724 1.00 0.00 468 LYS B C 19
ATOM 28296 O O . LYS B 2 67 ? -9.666 -5.158 -28.042 1.00 0.00 468 LYS B O 19
ATOM 28315 N N . CYS B 2 68 ? -11.327 -5.635 -26.582 1.00 0.00 469 CYS B N 19
ATOM 28316 C CA . CYS B 2 68 ? -10.880 -4.673 -25.588 1.00 0.00 469 CYS B CA 19
ATOM 28317 C C . CYS B 2 68 ? -10.444 -5.441 -24.339 1.00 0.00 469 CYS B C 19
ATOM 28318 O O . CYS B 2 68 ? -9.711 -4.911 -23.505 1.00 0.00 469 CYS B O 19
ATOM 28326 N N . ARG B 2 69 ? -10.912 -6.677 -24.249 1.00 0.00 470 ARG B N 19
ATOM 28327 C CA . ARG B 2 69 ? -10.579 -7.522 -23.115 1.00 0.00 470 ARG B CA 19
ATOM 28328 C C . ARG B 2 69 ? -9.063 -7.571 -22.917 1.00 0.00 470 ARG B C 19
ATOM 28329 O O . ARG B 2 69 ? -8.303 -7.411 -23.871 1.00 0.00 470 ARG B O 19
ATOM 28350 N N . GLY B 2 70 ? -8.668 -7.793 -21.672 1.00 0.00 471 GLY B N 19
ATOM 28351 C CA . GLY B 2 70 ? -7.256 -7.863 -21.336 1.00 0.00 471 GLY B CA 19
ATOM 28352 C C . GLY B 2 70 ? -7.053 -8.457 -19.940 1.00 0.00 471 GLY B C 19
ATOM 28353 O O . GLY B 2 70 ? -8.019 -8.798 -19.261 1.00 0.00 471 GLY B O 19
ATOM 28357 N N . VAL B 2 71 ? -5.790 -8.562 -19.555 1.00 0.00 472 VAL B N 19
ATOM 28358 C CA . VAL B 2 71 ? -5.448 -9.108 -18.252 1.00 0.00 472 VAL B CA 19
ATOM 28359 C C . VAL B 2 71 ? -4.655 -8.067 -17.460 1.00 0.00 472 VAL B C 19
ATOM 28360 O O . VAL B 2 71 ? -3.839 -7.340 -18.025 1.00 0.00 472 VAL B O 19
ATOM 28373 N N . PHE B 2 72 ? -4.922 -8.028 -16.163 1.00 0.00 473 PHE B N 19
ATOM 28374 C CA . PHE B 2 72 ? -4.243 -7.089 -15.286 1.00 0.00 473 PHE B CA 19
ATOM 28375 C C . PHE B 2 72 ? -4.047 -7.684 -13.891 1.00 0.00 473 PHE B C 19
ATOM 28376 O O . PHE B 2 72 ? -4.856 -8.493 -13.438 1.00 0.00 473 PHE B O 19
ATOM 28393 N N . PRO B 2 73 ? -2.941 -7.250 -13.230 1.00 0.00 474 PRO B N 19
ATOM 28394 C CA . PRO B 2 73 ? -2.628 -7.731 -11.895 1.00 0.00 474 PRO B CA 19
ATOM 28395 C C . PRO B 2 73 ? -3.545 -7.088 -10.853 1.00 0.00 474 PRO B C 19
ATOM 28396 O O . PRO B 2 73 ? -3.518 -5.873 -10.662 1.00 0.00 474 PRO B O 19
ATOM 28407 N N . GLU B 2 74 ? -4.335 -7.932 -10.205 1.00 0.00 475 GLU B N 19
ATOM 28408 C CA . GLU B 2 74 ? -5.259 -7.462 -9.187 1.00 0.00 475 GLU B CA 19
ATOM 28409 C C . GLU B 2 74 ? -4.490 -6.971 -7.959 1.00 0.00 475 GLU B C 19
ATOM 28410 O O . GLU B 2 74 ? -4.934 -6.054 -7.270 1.00 0.00 475 GLU B O 19
ATOM 28422 N N . ASN B 2 75 ? -3.349 -7.603 -7.723 1.00 0.00 476 ASN B N 19
ATOM 28423 C CA . ASN B 2 75 ? -2.515 -7.243 -6.589 1.00 0.00 476 ASN B CA 19
ATOM 28424 C C . ASN B 2 75 ? -1.867 -5.882 -6.851 1.00 0.00 476 ASN B C 19
ATOM 28425 O O . ASN B 2 75 ? -1.199 -5.330 -5.977 1.00 0.00 476 ASN B O 19
ATOM 28436 N N . PHE B 2 76 ? -2.087 -5.379 -8.057 1.00 0.00 477 PHE B N 19
ATOM 28437 C CA . PHE B 2 76 ? -1.533 -4.093 -8.444 1.00 0.00 477 PHE B CA 19
ATOM 28438 C C . PHE B 2 76 ? -2.638 -3.046 -8.605 1.00 0.00 477 PHE B C 19
ATOM 28439 O O . PHE B 2 76 ? -2.366 -1.902 -8.964 1.00 0.00 477 PHE B O 19
ATOM 28456 N N . THR B 2 77 ? -3.861 -3.477 -8.331 1.00 0.00 478 THR B N 19
ATOM 28457 C CA . THR B 2 77 ? -5.007 -2.591 -8.439 1.00 0.00 478 THR B CA 19
ATOM 28458 C C . THR B 2 77 ? -5.807 -2.592 -7.135 1.00 0.00 478 THR B C 19
ATOM 28459 O O . THR B 2 77 ? -5.454 -3.291 -6.187 1.00 0.00 478 THR B O 19
ATOM 28470 N N . GLU B 2 78 ? -6.871 -1.802 -7.130 1.00 0.00 479 GLU B N 19
ATOM 28471 C CA . GLU B 2 78 ? -7.724 -1.703 -5.958 1.00 0.00 479 GLU B CA 19
ATOM 28472 C C . GLU B 2 78 ? -9.190 -1.901 -6.350 1.00 0.00 479 GLU B C 19
ATOM 28473 O O . GLU B 2 78 ? -9.605 -1.496 -7.435 1.00 0.00 479 GLU B O 19
ATOM 28485 N N . ARG B 2 79 ? -9.932 -2.522 -5.446 1.00 0.00 480 ARG B N 19
ATOM 28486 C CA . ARG B 2 79 ? -11.343 -2.778 -5.684 1.00 0.00 480 ARG B CA 19
ATOM 28487 C C . ARG B 2 79 ? -12.182 -1.578 -5.240 1.00 0.00 480 ARG B C 19
ATOM 28488 O O . ARG B 2 79 ? -12.009 -1.071 -4.133 1.00 0.00 480 ARG B O 19
ATOM 28509 N N . VAL B 2 80 ? -13.073 -1.159 -6.126 1.00 0.00 481 VAL B N 19
ATOM 28510 C CA . VAL B 2 80 ? -13.939 -0.028 -5.840 1.00 0.00 481 VAL B CA 19
ATOM 28511 C C . VAL B 2 80 ? -15.366 -0.530 -5.608 1.00 0.00 481 VAL B C 19
ATOM 28512 O O . VAL B 2 80 ? -15.974 -1.117 -6.501 1.00 0.00 481 VAL B O 19
ATOM 28525 N N . PRO B 2 81 ? -15.872 -0.273 -4.371 1.00 0.00 482 PRO B N 19
ATOM 28526 C CA . PRO B 2 81 ? -17.215 -0.693 -4.010 1.00 0.00 482 PRO B CA 19
ATOM 28527 C C . PRO B 2 81 ? -18.265 0.207 -4.665 1.00 0.00 482 PRO B C 19
ATOM 28528 O O . PRO B 2 81 ? -18.410 0.211 -5.886 1.00 0.00 482 PRO B O 19
ATOM 28539 N N . LEU A 1 1 ? 1.325 0.000 0.000 1.00 0.00 55 LEU A N 20
ATOM 28540 C CA . LEU A 1 1 ? 2.073 0.000 -1.245 1.00 0.00 55 LEU A CA 20
ATOM 28541 C C . LEU A 1 1 ? 2.369 -1.443 -1.658 1.00 0.00 55 LEU A C 20
ATOM 28542 O O . LEU A 1 1 ? 2.998 -2.190 -0.910 1.00 0.00 55 LEU A O 20
ATOM 28558 N N . LEU A 1 2 ? 1.901 -1.793 -2.847 1.00 0.00 56 LEU A N 20
ATOM 28559 C CA . LEU A 1 2 ? 2.107 -3.134 -3.368 1.00 0.00 56 LEU A CA 20
ATOM 28560 C C . LEU A 1 2 ? 3.531 -3.251 -3.913 1.00 0.00 56 LEU A C 20
ATOM 28561 O O . LEU A 1 2 ? 3.915 -2.517 -4.822 1.00 0.00 56 LEU A O 20
ATOM 28577 N N . PRO A 1 3 ? 4.297 -4.206 -3.319 1.00 0.00 57 PRO A N 20
ATOM 28578 C CA . PRO A 1 3 ? 5.671 -4.428 -3.736 1.00 0.00 57 PRO A CA 20
ATOM 28579 C C . PRO A 1 3 ? 5.726 -5.168 -5.074 1.00 0.00 57 PRO A C 20
ATOM 28580 O O . PRO A 1 3 ? 5.065 -6.191 -5.249 1.00 0.00 57 PRO A O 20
ATOM 28591 N N . THR A 1 4 ? 6.519 -4.622 -5.984 1.00 0.00 58 THR A N 20
ATOM 28592 C CA . THR A 1 4 ? 6.667 -5.217 -7.301 1.00 0.00 58 THR A CA 20
ATOM 28593 C C . THR A 1 4 ? 7.399 -6.556 -7.203 1.00 0.00 58 THR A C 20
ATOM 28594 O O . THR A 1 4 ? 8.401 -6.670 -6.498 1.00 0.00 58 THR A O 20
ATOM 28605 N N . PRO A 1 5 ? 6.857 -7.563 -7.939 1.00 0.00 59 PRO A N 20
ATOM 28606 C CA . PRO A 1 5 ? 7.449 -8.890 -7.943 1.00 0.00 59 PRO A CA 20
ATOM 28607 C C . PRO A 1 5 ? 8.728 -8.918 -8.782 1.00 0.00 59 PRO A C 20
ATOM 28608 O O . PRO A 1 5 ? 9.027 -7.962 -9.497 1.00 0.00 59 PRO A O 20
ATOM 28619 N N . PRO A 1 6 ? 9.468 -10.053 -8.665 1.00 0.00 60 PRO A N 20
ATOM 28620 C CA . PRO A 1 6 ? 10.707 -10.218 -9.405 1.00 0.00 60 PRO A CA 20
ATOM 28621 C C . PRO A 1 6 ? 10.429 -10.510 -10.881 1.00 0.00 60 PRO A C 20
ATOM 28622 O O . PRO A 1 6 ? 9.320 -10.901 -11.243 1.00 0.00 60 PRO A O 20
ATOM 28633 N N . LEU A 1 7 ? 11.456 -10.309 -11.695 1.00 0.00 61 LEU A N 20
ATOM 28634 C CA . LEU A 1 7 ? 11.336 -10.546 -13.123 1.00 0.00 61 LEU A CA 20
ATOM 28635 C C . LEU A 1 7 ? 10.963 -12.010 -13.364 1.00 0.00 61 LEU A C 20
ATOM 28636 O O . LEU A 1 7 ? 11.621 -12.914 -12.852 1.00 0.00 61 LEU A O 20
ATOM 28652 N N . SER A 1 8 ? 9.908 -12.198 -14.143 1.00 0.00 62 SER A N 20
ATOM 28653 C CA . SER A 1 8 ? 9.440 -13.537 -14.458 1.00 0.00 62 SER A CA 20
ATOM 28654 C C . SER A 1 8 ? 10.055 -14.010 -15.777 1.00 0.00 62 SER A C 20
ATOM 28655 O O . SER A 1 8 ? 10.459 -13.194 -16.605 1.00 0.00 62 SER A O 20
ATOM 28663 N N . PRO A 1 9 ? 10.108 -15.359 -15.936 1.00 0.00 63 PRO A N 20
ATOM 28664 C CA . PRO A 1 9 ? 10.667 -15.950 -17.140 1.00 0.00 63 PRO A CA 20
ATOM 28665 C C . PRO A 1 9 ? 9.698 -15.815 -18.317 1.00 0.00 63 PRO A C 20
ATOM 28666 O O . PRO A 1 9 ? 8.617 -15.247 -18.174 1.00 0.00 63 PRO A O 20
ATOM 28677 N N . SER A 1 10 ? 10.122 -16.347 -19.454 1.00 0.00 64 SER A N 20
ATOM 28678 C CA . SER A 1 10 ? 9.305 -16.294 -20.655 1.00 0.00 64 SER A CA 20
ATOM 28679 C C . SER A 1 10 ? 8.157 -17.299 -20.552 1.00 0.00 64 SER A C 20
ATOM 28680 O O . SER A 1 10 ? 8.371 -18.506 -20.661 1.00 0.00 64 SER A O 20
ATOM 28688 N N . ARG A 1 11 ? 6.962 -16.765 -20.343 1.00 0.00 65 ARG A N 20
ATOM 28689 C CA . ARG A 1 11 ? 5.780 -17.601 -20.223 1.00 0.00 65 ARG A CA 20
ATOM 28690 C C . ARG A 1 11 ? 5.064 -17.705 -21.571 1.00 0.00 65 ARG A C 20
ATOM 28691 O O . ARG A 1 11 ? 4.072 -17.017 -21.806 1.00 0.00 65 ARG A O 20
ATOM 28712 N N . ARG A 1 12 ? 5.596 -18.571 -22.421 1.00 0.00 66 ARG A N 20
ATOM 28713 C CA . ARG A 1 12 ? 5.020 -18.775 -23.740 1.00 0.00 66 ARG A CA 20
ATOM 28714 C C . ARG A 1 12 ? 3.914 -19.831 -23.679 1.00 0.00 66 ARG A C 20
ATOM 28715 O O . ARG A 1 12 ? 4.163 -20.973 -23.297 1.00 0.00 66 ARG A O 20
ATOM 28736 N N . SER A 1 13 ? 2.717 -19.411 -24.061 1.00 0.00 67 SER A N 20
ATOM 28737 C CA . SER A 1 13 ? 1.573 -20.307 -24.056 1.00 0.00 67 SER A CA 20
ATOM 28738 C C . SER A 1 13 ? 1.236 -20.733 -25.487 1.00 0.00 67 SER A C 20
ATOM 28739 O O . SER A 1 13 ? 1.068 -19.890 -26.366 1.00 0.00 67 SER A O 20
ATOM 28747 N N . GLY A 1 14 ? 1.148 -22.042 -25.675 1.00 0.00 68 GLY A N 20
ATOM 28748 C CA . GLY A 1 14 ? 0.835 -22.590 -26.984 1.00 0.00 68 GLY A CA 20
ATOM 28749 C C . GLY A 1 14 ? -0.185 -21.714 -27.715 1.00 0.00 68 GLY A C 20
ATOM 28750 O O . GLY A 1 14 ? -1.384 -21.984 -27.673 1.00 0.00 68 GLY A O 20
ATOM 28754 N N . GLY B 2 1 ? -14.814 -2.389 -30.806 1.00 0.00 402 GLY B N 20
ATOM 28755 C CA . GLY B 2 1 ? -14.510 -3.488 -29.905 1.00 0.00 402 GLY B CA 20
ATOM 28756 C C . GLY B 2 1 ? -14.859 -4.833 -30.544 1.00 0.00 402 GLY B C 20
ATOM 28757 O O . GLY B 2 1 ? -15.354 -4.880 -31.670 1.00 0.00 402 GLY B O 20
ATOM 28761 N N . ARG B 2 2 ? -14.588 -5.894 -29.799 1.00 0.00 403 ARG B N 20
ATOM 28762 C CA . ARG B 2 2 ? -14.867 -7.237 -30.279 1.00 0.00 403 ARG B CA 20
ATOM 28763 C C . ARG B 2 2 ? -16.378 -7.465 -30.370 1.00 0.00 403 ARG B C 20
ATOM 28764 O O . ARG B 2 2 ? -17.160 -6.527 -30.221 1.00 0.00 403 ARG B O 20
ATOM 28785 N N . LEU B 2 3 ? -16.742 -8.715 -30.614 1.00 0.00 404 LEU B N 20
ATOM 28786 C CA . LEU B 2 3 ? -18.144 -9.077 -30.726 1.00 0.00 404 LEU B CA 20
ATOM 28787 C C . LEU B 2 3 ? -18.463 -10.184 -29.719 1.00 0.00 404 LEU B C 20
ATOM 28788 O O . LEU B 2 3 ? -19.510 -10.157 -29.073 1.00 0.00 404 LEU B O 20
ATOM 28804 N N . ASP B 2 4 ? -17.541 -11.130 -29.616 1.00 0.00 405 ASP B N 20
ATOM 28805 C CA . ASP B 2 4 ? -17.711 -12.244 -28.699 1.00 0.00 405 ASP B CA 20
ATOM 28806 C C . ASP B 2 4 ? -16.668 -12.144 -27.584 1.00 0.00 405 ASP B C 20
ATOM 28807 O O . ASP B 2 4 ? -15.610 -11.546 -27.771 1.00 0.00 405 ASP B O 20
ATOM 28816 N N . LEU B 2 5 ? -17.003 -12.740 -26.449 1.00 0.00 406 LEU B N 20
ATOM 28817 C CA . LEU B 2 5 ? -16.109 -12.725 -25.303 1.00 0.00 406 LEU B CA 20
ATOM 28818 C C . LEU B 2 5 ? -15.168 -13.929 -25.381 1.00 0.00 406 LEU B C 20
ATOM 28819 O O . LEU B 2 5 ? -15.456 -14.903 -26.074 1.00 0.00 406 LEU B O 20
ATOM 28835 N N . PRO B 2 6 ? -14.032 -13.819 -24.641 1.00 0.00 407 PRO B N 20
ATOM 28836 C CA . PRO B 2 6 ? -13.047 -14.886 -24.620 1.00 0.00 407 PRO B CA 20
ATOM 28837 C C . PRO B 2 6 ? -13.530 -16.062 -23.768 1.00 0.00 407 PRO B C 20
ATOM 28838 O O . PRO B 2 6 ? -14.022 -15.867 -22.657 1.00 0.00 407 PRO B O 20
ATOM 28849 N N . PRO B 2 7 ? -13.368 -17.287 -24.334 1.00 0.00 408 PRO B N 20
ATOM 28850 C CA . PRO B 2 7 ? -13.781 -18.494 -23.638 1.00 0.00 408 PRO B CA 20
ATOM 28851 C C . PRO B 2 7 ? -12.800 -18.844 -22.518 1.00 0.00 408 PRO B C 20
ATOM 28852 O O . PRO B 2 7 ? -11.596 -18.634 -22.654 1.00 0.00 408 PRO B O 20
ATOM 28863 N N . GLY B 2 8 ? -13.352 -19.372 -21.435 1.00 0.00 409 GLY B N 20
ATOM 28864 C CA . GLY B 2 8 ? -12.541 -19.754 -20.292 1.00 0.00 409 GLY B CA 20
ATOM 28865 C C . GLY B 2 8 ? -12.343 -18.572 -19.340 1.00 0.00 409 GLY B C 20
ATOM 28866 O O . GLY B 2 8 ? -12.054 -18.762 -18.160 1.00 0.00 409 GLY B O 20
ATOM 28870 N N . PHE B 2 9 ? -12.508 -17.377 -19.890 1.00 0.00 410 PHE B N 20
ATOM 28871 C CA . PHE B 2 9 ? -12.352 -16.164 -19.105 1.00 0.00 410 PHE B CA 20
ATOM 28872 C C . PHE B 2 9 ? -12.865 -16.365 -17.677 1.00 0.00 410 PHE B C 20
ATOM 28873 O O . PHE B 2 9 ? -13.768 -17.167 -17.445 1.00 0.00 410 PHE B O 20
ATOM 28890 N N . MET B 2 10 ? -12.265 -15.624 -16.758 1.00 0.00 411 MET B N 20
ATOM 28891 C CA . MET B 2 10 ? -12.650 -15.710 -15.359 1.00 0.00 411 MET B CA 20
ATOM 28892 C C . MET B 2 10 ? -13.353 -14.429 -14.904 1.00 0.00 411 MET B C 20
ATOM 28893 O O . MET B 2 10 ? -14.564 -14.425 -14.686 1.00 0.00 411 MET B O 20
ATOM 28907 N N . PHE B 2 11 ? -12.564 -13.373 -14.775 1.00 0.00 412 PHE B N 20
ATOM 28908 C CA . PHE B 2 11 ? -13.095 -12.089 -14.348 1.00 0.00 412 PHE B CA 20
ATOM 28909 C C . PHE B 2 11 ? -12.186 -10.943 -14.798 1.00 0.00 412 PHE B C 20
ATOM 28910 O O . PHE B 2 11 ? -11.156 -11.174 -15.429 1.00 0.00 412 PHE B O 20
ATOM 28927 N N . LYS B 2 12 ? -12.600 -9.733 -14.455 1.00 0.00 413 LYS B N 20
ATOM 28928 C CA . LYS B 2 12 ? -11.837 -8.550 -14.815 1.00 0.00 413 LYS B CA 20
ATOM 28929 C C . LYS B 2 12 ? -11.065 -8.053 -13.591 1.00 0.00 413 LYS B C 20
ATOM 28930 O O . LYS B 2 12 ? -11.600 -8.029 -12.484 1.00 0.00 413 LYS B O 20
ATOM 28949 N N . VAL B 2 13 ? -9.820 -7.670 -13.832 1.00 0.00 414 VAL B N 20
ATOM 28950 C CA . VAL B 2 13 ? -8.969 -7.177 -12.763 1.00 0.00 414 VAL B CA 20
ATOM 28951 C C . VAL B 2 13 ? -8.599 -5.719 -13.042 1.00 0.00 414 VAL B C 20
ATOM 28952 O O . VAL B 2 13 ? -8.814 -5.221 -14.146 1.00 0.00 414 VAL B O 20
ATOM 28965 N N . GLN B 2 14 ? -8.051 -5.075 -12.022 1.00 0.00 415 GLN B N 20
ATOM 28966 C CA . GLN B 2 14 ? -7.649 -3.684 -12.145 1.00 0.00 415 GLN B CA 20
ATOM 28967 C C . GLN B 2 14 ? -6.249 -3.483 -11.562 1.00 0.00 415 GLN B C 20
ATOM 28968 O O . GLN B 2 14 ? -6.026 -3.717 -10.375 1.00 0.00 415 GLN B O 20
ATOM 28982 N N . ALA B 2 15 ? -5.340 -3.050 -12.425 1.00 0.00 416 ALA B N 20
ATOM 28983 C CA . ALA B 2 15 ? -3.968 -2.815 -12.011 1.00 0.00 416 ALA B CA 20
ATOM 28984 C C . ALA B 2 15 ? -3.930 -1.645 -11.026 1.00 0.00 416 ALA B C 20
ATOM 28985 O O . ALA B 2 15 ? -4.759 -0.740 -11.100 1.00 0.00 416 ALA B O 20
ATOM 28992 N N . GLN B 2 16 ? -2.959 -1.702 -10.126 1.00 0.00 417 GLN B N 20
ATOM 28993 C CA . GLN B 2 16 ? -2.802 -0.658 -9.128 1.00 0.00 417 GLN B CA 20
ATOM 28994 C C . GLN B 2 16 ? -1.430 0.006 -9.265 1.00 0.00 417 GLN B C 20
ATOM 28995 O O . GLN B 2 16 ? -1.102 0.921 -8.511 1.00 0.00 417 GLN B O 20
ATOM 29009 N N . HIS B 2 17 ? -0.667 -0.481 -10.231 1.00 0.00 418 HIS B N 20
ATOM 29010 C CA . HIS B 2 17 ? 0.662 0.054 -10.477 1.00 0.00 418 HIS B CA 20
ATOM 29011 C C . HIS B 2 17 ? 0.966 0.005 -11.976 1.00 0.00 418 HIS B C 20
ATOM 29012 O O . HIS B 2 17 ? 0.220 -0.600 -12.745 1.00 0.00 418 HIS B O 20
ATOM 29026 N N . ASP B 2 18 ? 2.062 0.649 -12.346 1.00 0.00 419 ASP B N 20
ATOM 29027 C CA . ASP B 2 18 ? 2.474 0.687 -13.739 1.00 0.00 419 ASP B CA 20
ATOM 29028 C C . ASP B 2 18 ? 3.755 -0.133 -13.910 1.00 0.00 419 ASP B C 20
ATOM 29029 O O . ASP B 2 18 ? 4.840 0.322 -13.552 1.00 0.00 419 ASP B O 20
ATOM 29038 N N . TYR B 2 19 ? 3.586 -1.328 -14.457 1.00 0.00 420 TYR B N 20
ATOM 29039 C CA . TYR B 2 19 ? 4.715 -2.216 -14.679 1.00 0.00 420 TYR B CA 20
ATOM 29040 C C . TYR B 2 19 ? 4.924 -2.474 -16.172 1.00 0.00 420 TYR B C 20
ATOM 29041 O O . TYR B 2 19 ? 4.121 -3.157 -16.806 1.00 0.00 420 TYR B O 20
ATOM 29059 N N . THR B 2 20 ? 6.006 -1.913 -16.691 1.00 0.00 421 THR B N 20
ATOM 29060 C CA . THR B 2 20 ? 6.332 -2.075 -18.098 1.00 0.00 421 THR B CA 20
ATOM 29061 C C . THR B 2 20 ? 6.902 -3.471 -18.356 1.00 0.00 421 THR B C 20
ATOM 29062 O O . THR B 2 20 ? 7.985 -3.802 -17.877 1.00 0.00 421 THR B O 20
ATOM 29073 N N . ALA B 2 21 ? 6.146 -4.252 -19.114 1.00 0.00 422 ALA B N 20
ATOM 29074 C CA . ALA B 2 21 ? 6.563 -5.605 -19.442 1.00 0.00 422 ALA B CA 20
ATOM 29075 C C . ALA B 2 21 ? 6.865 -5.692 -20.940 1.00 0.00 422 ALA B C 20
ATOM 29076 O O . ALA B 2 21 ? 5.978 -5.493 -21.768 1.00 0.00 422 ALA B O 20
ATOM 29083 N N . THR B 2 22 ? 8.120 -5.990 -21.241 1.00 0.00 423 THR B N 20
ATOM 29084 C CA . THR B 2 22 ? 8.550 -6.105 -22.624 1.00 0.00 423 THR B CA 20
ATOM 29085 C C . THR B 2 22 ? 9.082 -7.513 -22.902 1.00 0.00 423 THR B C 20
ATOM 29086 O O . THR B 2 22 ? 10.252 -7.798 -22.655 1.00 0.00 423 THR B O 20
ATOM 29097 N N . ASP B 2 23 ? 8.195 -8.355 -23.413 1.00 0.00 424 ASP B N 20
ATOM 29098 C CA . ASP B 2 23 ? 8.560 -9.726 -23.726 1.00 0.00 424 ASP B CA 20
ATOM 29099 C C . ASP B 2 23 ? 7.886 -10.143 -25.034 1.00 0.00 424 ASP B C 20
ATOM 29100 O O . ASP B 2 23 ? 7.233 -9.329 -25.687 1.00 0.00 424 ASP B O 20
ATOM 29109 N N . THR B 2 24 ? 8.066 -11.409 -25.379 1.00 0.00 425 THR B N 20
ATOM 29110 C CA . THR B 2 24 ? 7.483 -11.943 -26.598 1.00 0.00 425 THR B CA 20
ATOM 29111 C C . THR B 2 24 ? 6.024 -12.341 -26.361 1.00 0.00 425 THR B C 20
ATOM 29112 O O . THR B 2 24 ? 5.300 -12.648 -27.306 1.00 0.00 425 THR B O 20
ATOM 29123 N N . ASP B 2 25 ? 5.638 -12.322 -25.094 1.00 0.00 426 ASP B N 20
ATOM 29124 C CA . ASP B 2 25 ? 4.279 -12.679 -24.721 1.00 0.00 426 ASP B CA 20
ATOM 29125 C C . ASP B 2 25 ? 3.985 -12.148 -23.316 1.00 0.00 426 ASP B C 20
ATOM 29126 O O . ASP B 2 25 ? 3.409 -12.854 -22.491 1.00 0.00 426 ASP B O 20
ATOM 29135 N N . GLU B 2 26 ? 4.394 -10.909 -23.089 1.00 0.00 427 GLU B N 20
ATOM 29136 C CA . GLU B 2 26 ? 4.181 -10.275 -21.798 1.00 0.00 427 GLU B CA 20
ATOM 29137 C C . GLU B 2 26 ? 2.907 -9.430 -21.826 1.00 0.00 427 GLU B C 20
ATOM 29138 O O . GLU B 2 26 ? 2.324 -9.214 -22.888 1.00 0.00 427 GLU B O 20
ATOM 29150 N N . LEU B 2 27 ? 2.512 -8.973 -20.647 1.00 0.00 428 LEU B N 20
ATOM 29151 C CA . LEU B 2 27 ? 1.317 -8.156 -20.522 1.00 0.00 428 LEU B CA 20
ATOM 29152 C C . LEU B 2 27 ? 1.663 -6.864 -19.780 1.00 0.00 428 LEU B C 20
ATOM 29153 O O . LEU B 2 27 ? 1.992 -6.894 -18.595 1.00 0.00 428 LEU B O 20
ATOM 29169 N N . GLN B 2 28 ? 1.576 -5.760 -20.507 1.00 0.00 429 GLN B N 20
ATOM 29170 C CA . GLN B 2 28 ? 1.875 -4.460 -19.932 1.00 0.00 429 GLN B CA 20
ATOM 29171 C C . GLN B 2 28 ? 0.703 -3.976 -19.076 1.00 0.00 429 GLN B C 20
ATOM 29172 O O . GLN B 2 28 ? -0.455 -4.106 -19.471 1.00 0.00 429 GLN B O 20
ATOM 29186 N N . LEU B 2 29 ? 1.043 -3.429 -17.918 1.00 0.00 430 LEU B N 20
ATOM 29187 C CA . LEU B 2 29 ? 0.033 -2.926 -17.002 1.00 0.00 430 LEU B CA 20
ATOM 29188 C C . LEU B 2 29 ? 0.392 -1.497 -16.590 1.00 0.00 430 LEU B C 20
ATOM 29189 O O . LEU B 2 29 ? 1.564 -1.179 -16.395 1.00 0.00 430 LEU B O 20
ATOM 29205 N N . LYS B 2 30 ? -0.639 -0.673 -16.470 1.00 0.00 431 LYS B N 20
ATOM 29206 C CA . LYS B 2 30 ? -0.448 0.714 -16.084 1.00 0.00 431 LYS B CA 20
ATOM 29207 C C . LYS B 2 30 ? -1.304 1.019 -14.853 1.00 0.00 431 LYS B C 20
ATOM 29208 O O . LYS B 2 30 ? -2.487 0.687 -14.817 1.00 0.00 431 LYS B O 20
ATOM 29227 N N . ALA B 2 31 ? -0.671 1.649 -13.873 1.00 0.00 432 ALA B N 20
ATOM 29228 C CA . ALA B 2 31 ? -1.360 2.003 -12.644 1.00 0.00 432 ALA B CA 20
ATOM 29229 C C . ALA B 2 31 ? -2.786 2.451 -12.974 1.00 0.00 432 ALA B C 20
ATOM 29230 O O . ALA B 2 31 ? -3.009 3.603 -13.341 1.00 0.00 432 ALA B O 20
ATOM 29237 N N . GLY B 2 32 ? -3.714 1.515 -12.831 1.00 0.00 433 GLY B N 20
ATOM 29238 C CA . GLY B 2 32 ? -5.111 1.800 -13.108 1.00 0.00 433 GLY B CA 20
ATOM 29239 C C . GLY B 2 32 ? -5.517 1.264 -14.483 1.00 0.00 433 GLY B C 20
ATOM 29240 O O . GLY B 2 32 ? -6.168 1.964 -15.258 1.00 0.00 433 GLY B O 20
ATOM 29244 N N . ASP B 2 33 ? -5.116 0.029 -14.744 1.00 0.00 434 ASP B N 20
ATOM 29245 C CA . ASP B 2 33 ? -5.429 -0.607 -16.012 1.00 0.00 434 ASP B CA 20
ATOM 29246 C C . ASP B 2 33 ? -6.474 -1.701 -15.785 1.00 0.00 434 ASP B C 20
ATOM 29247 O O . ASP B 2 33 ? -6.771 -2.053 -14.645 1.00 0.00 434 ASP B O 20
ATOM 29256 N N . VAL B 2 34 ? -7.003 -2.208 -16.889 1.00 0.00 435 VAL B N 20
ATOM 29257 C CA . VAL B 2 34 ? -8.008 -3.255 -16.825 1.00 0.00 435 VAL B CA 20
ATOM 29258 C C . VAL B 2 34 ? -7.480 -4.508 -17.525 1.00 0.00 435 VAL B C 20
ATOM 29259 O O . VAL B 2 34 ? -7.145 -4.467 -18.708 1.00 0.00 435 VAL B O 20
ATOM 29272 N N . VAL B 2 35 ? -7.422 -5.592 -16.766 1.00 0.00 436 VAL B N 20
ATOM 29273 C CA . VAL B 2 35 ? -6.941 -6.855 -17.300 1.00 0.00 436 VAL B CA 20
ATOM 29274 C C . VAL B 2 35 ? -7.936 -7.963 -16.951 1.00 0.00 436 VAL B C 20
ATOM 29275 O O . VAL B 2 35 ? -8.464 -8.002 -15.841 1.00 0.00 436 VAL B O 20
ATOM 29288 N N . LEU B 2 36 ? -8.163 -8.838 -17.921 1.00 0.00 437 LEU B N 20
ATOM 29289 C CA . LEU B 2 36 ? -9.086 -9.943 -17.730 1.00 0.00 437 LEU B CA 20
ATOM 29290 C C . LEU B 2 36 ? -8.294 -11.221 -17.447 1.00 0.00 437 LEU B C 20
ATOM 29291 O O . LEU B 2 36 ? -7.320 -11.518 -18.138 1.00 0.00 437 LEU B O 20
ATOM 29307 N N . VAL B 2 37 ? -8.741 -11.944 -16.431 1.00 0.00 438 VAL B N 20
ATOM 29308 C CA . VAL B 2 37 ? -8.086 -13.183 -16.048 1.00 0.00 438 VAL B CA 20
ATOM 29309 C C . VAL B 2 37 ? -8.665 -14.336 -16.871 1.00 0.00 438 VAL B C 20
ATOM 29310 O O . VAL B 2 37 ? -9.817 -14.722 -16.680 1.00 0.00 438 VAL B O 20
ATOM 29323 N N . ILE B 2 38 ? -7.839 -14.853 -17.769 1.00 0.00 439 ILE B N 20
ATOM 29324 C CA . ILE B 2 38 ? -8.255 -15.954 -18.621 1.00 0.00 439 ILE B CA 20
ATOM 29325 C C . ILE B 2 38 ? -7.400 -17.185 -18.311 1.00 0.00 439 ILE B C 20
ATOM 29326 O O . ILE B 2 38 ? -6.268 -17.057 -17.847 1.00 0.00 439 ILE B O 20
ATOM 29342 N N . PRO B 2 39 ? -7.990 -18.379 -18.586 1.00 0.00 440 PRO B N 20
ATOM 29343 C CA . PRO B 2 39 ? -7.294 -19.631 -18.342 1.00 0.00 440 PRO B CA 20
ATOM 29344 C C . PRO B 2 39 ? -6.220 -19.878 -19.402 1.00 0.00 440 PRO B C 20
ATOM 29345 O O . PRO B 2 39 ? -6.530 -20.025 -20.583 1.00 0.00 440 PRO B O 20
ATOM 29356 N N . PHE B 2 40 ? -4.978 -19.915 -18.943 1.00 0.00 441 PHE B N 20
ATOM 29357 C CA . PHE B 2 40 ? -3.855 -20.141 -19.837 1.00 0.00 441 PHE B CA 20
ATOM 29358 C C . PHE B 2 40 ? -4.022 -21.453 -20.607 1.00 0.00 441 PHE B C 20
ATOM 29359 O O . PHE B 2 40 ? -5.015 -22.157 -20.431 1.00 0.00 441 PHE B O 20
ATOM 29376 N N . GLN B 2 41 ? -3.036 -21.741 -21.443 1.00 0.00 442 GLN B N 20
ATOM 29377 C CA . GLN B 2 41 ? -3.062 -22.956 -22.240 1.00 0.00 442 GLN B CA 20
ATOM 29378 C C . GLN B 2 41 ? -2.533 -24.137 -21.425 1.00 0.00 442 GLN B C 20
ATOM 29379 O O . GLN B 2 41 ? -2.873 -25.287 -21.699 1.00 0.00 442 GLN B O 20
ATOM 29393 N N . ASN B 2 42 ? -1.709 -23.814 -20.439 1.00 0.00 443 ASN B N 20
ATOM 29394 C CA . ASN B 2 42 ? -1.132 -24.834 -19.581 1.00 0.00 443 ASN B CA 20
ATOM 29395 C C . ASN B 2 42 ? -0.589 -24.178 -18.309 1.00 0.00 443 ASN B C 20
ATOM 29396 O O . ASN B 2 42 ? -0.250 -22.996 -18.313 1.00 0.00 443 ASN B O 20
ATOM 29407 N N . PRO B 2 43 ? -0.524 -24.995 -17.224 1.00 0.00 444 PRO B N 20
ATOM 29408 C CA . PRO B 2 43 ? -0.029 -24.507 -15.948 1.00 0.00 444 PRO B CA 20
ATOM 29409 C C . PRO B 2 43 ? 1.493 -24.357 -15.971 1.00 0.00 444 PRO B C 20
ATOM 29410 O O . PRO B 2 43 ? 2.066 -23.669 -15.127 1.00 0.00 444 PRO B O 20
ATOM 29421 N N . GLU B 2 44 ? 2.106 -25.013 -16.946 1.00 0.00 445 GLU B N 20
ATOM 29422 C CA . GLU B 2 44 ? 3.551 -24.962 -17.089 1.00 0.00 445 GLU B CA 20
ATOM 29423 C C . GLU B 2 44 ? 3.984 -23.589 -17.605 1.00 0.00 445 GLU B C 20
ATOM 29424 O O . GLU B 2 44 ? 5.122 -23.173 -17.392 1.00 0.00 445 GLU B O 20
ATOM 29436 N N . GLU B 2 45 ? 3.055 -22.922 -18.274 1.00 0.00 446 GLU B N 20
ATOM 29437 C CA . GLU B 2 45 ? 3.326 -21.604 -18.820 1.00 0.00 446 GLU B CA 20
ATOM 29438 C C . GLU B 2 45 ? 3.115 -20.531 -17.750 1.00 0.00 446 GLU B C 20
ATOM 29439 O O . GLU B 2 45 ? 3.620 -19.417 -17.874 1.00 0.00 446 GLU B O 20
ATOM 29451 N N . GLN B 2 46 ? 2.368 -20.906 -16.722 1.00 0.00 447 GLN B N 20
ATOM 29452 C CA . GLN B 2 46 ? 2.085 -19.991 -15.629 1.00 0.00 447 GLN B CA 20
ATOM 29453 C C . GLN B 2 46 ? 3.352 -19.732 -14.812 1.00 0.00 447 GLN B C 20
ATOM 29454 O O . GLN B 2 46 ? 4.239 -20.582 -14.748 1.00 0.00 447 GLN B O 20
ATOM 29468 N N . ASP B 2 47 ? 3.397 -18.554 -14.206 1.00 0.00 448 ASP B N 20
ATOM 29469 C CA . ASP B 2 47 ? 4.540 -18.172 -13.395 1.00 0.00 448 ASP B CA 20
ATOM 29470 C C . ASP B 2 47 ? 4.066 -17.831 -11.981 1.00 0.00 448 ASP B C 20
ATOM 29471 O O . ASP B 2 47 ? 2.945 -17.360 -11.796 1.00 0.00 448 ASP B O 20
ATOM 29480 N N . GLU B 2 48 ? 4.943 -18.081 -11.021 1.00 0.00 449 GLU B N 20
ATOM 29481 C CA . GLU B 2 48 ? 4.628 -17.806 -9.629 1.00 0.00 449 GLU B CA 20
ATOM 29482 C C . GLU B 2 48 ? 4.543 -16.297 -9.393 1.00 0.00 449 GLU B C 20
ATOM 29483 O O . GLU B 2 48 ? 5.527 -15.581 -9.570 1.00 0.00 449 GLU B O 20
ATOM 29495 N N . GLY B 2 49 ? 3.357 -15.858 -8.996 1.00 0.00 450 GLY B N 20
ATOM 29496 C CA . GLY B 2 49 ? 3.130 -14.447 -8.733 1.00 0.00 450 GLY B CA 20
ATOM 29497 C C . GLY B 2 49 ? 2.551 -13.746 -9.963 1.00 0.00 450 GLY B C 20
ATOM 29498 O O . GLY B 2 49 ? 2.220 -12.563 -9.910 1.00 0.00 450 GLY B O 20
ATOM 29502 N N . TRP B 2 50 ? 2.446 -14.507 -11.043 1.00 0.00 451 TRP B N 20
ATOM 29503 C CA . TRP B 2 50 ? 1.913 -13.973 -12.285 1.00 0.00 451 TRP B CA 20
ATOM 29504 C C . TRP B 2 50 ? 0.953 -15.011 -12.871 1.00 0.00 451 TRP B C 20
ATOM 29505 O O . TRP B 2 50 ? 0.994 -16.181 -12.497 1.00 0.00 451 TRP B O 20
ATOM 29526 N N . LEU B 2 51 ? 0.111 -14.543 -13.781 1.00 0.00 452 LEU B N 20
ATOM 29527 C CA . LEU B 2 51 ? -0.857 -15.416 -14.424 1.00 0.00 452 LEU B CA 20
ATOM 29528 C C . LEU B 2 51 ? -1.131 -14.910 -15.842 1.00 0.00 452 LEU B C 20
ATOM 29529 O O . LEU B 2 51 ? -0.711 -13.813 -16.205 1.00 0.00 452 LEU B O 20
ATOM 29545 N N . MET B 2 52 ? -1.834 -15.735 -16.604 1.00 0.00 453 MET B N 20
ATOM 29546 C CA . MET B 2 52 ? -2.169 -15.385 -17.974 1.00 0.00 453 MET B CA 20
ATOM 29547 C C . MET B 2 52 ? -3.456 -14.560 -18.030 1.00 0.00 453 MET B C 20
ATOM 29548 O O . MET B 2 52 ? -4.535 -15.064 -17.721 1.00 0.00 453 MET B O 20
ATOM 29562 N N . GLY B 2 53 ? -3.300 -13.305 -18.425 1.00 0.00 454 GLY B N 20
ATOM 29563 C CA . GLY B 2 53 ? -4.437 -12.405 -18.525 1.00 0.00 454 GLY B CA 20
ATOM 29564 C C . GLY B 2 53 ? -4.364 -11.570 -19.804 1.00 0.00 454 GLY B C 20
ATOM 29565 O O . GLY B 2 53 ? -3.410 -11.684 -20.571 1.00 0.00 454 GLY B O 20
ATOM 29569 N N . VAL B 2 54 ? -5.386 -10.748 -19.995 1.00 0.00 455 VAL B N 20
ATOM 29570 C CA . VAL B 2 54 ? -5.450 -9.892 -21.168 1.00 0.00 455 VAL B CA 20
ATOM 29571 C C . VAL B 2 54 ? -5.951 -8.507 -20.756 1.00 0.00 455 VAL B C 20
ATOM 29572 O O . VAL B 2 54 ? -6.782 -8.385 -19.857 1.00 0.00 455 VAL B O 20
ATOM 29585 N N . LYS B 2 55 ? -5.426 -7.497 -21.434 1.00 0.00 456 LYS B N 20
ATOM 29586 C CA . LYS B 2 55 ? -5.810 -6.125 -21.150 1.00 0.00 456 LYS B CA 20
ATOM 29587 C C . LYS B 2 55 ? -7.152 -5.826 -21.822 1.00 0.00 456 LYS B C 20
ATOM 29588 O O . LYS B 2 55 ? -7.550 -6.519 -22.756 1.00 0.00 456 LYS B O 20
ATOM 29607 N N . GLU B 2 56 ? -7.812 -4.793 -21.319 1.00 0.00 457 GLU B N 20
ATOM 29608 C CA . GLU B 2 56 ? -9.101 -4.394 -21.859 1.00 0.00 457 GLU B CA 20
ATOM 29609 C C . GLU B 2 56 ? -8.977 -4.076 -23.350 1.00 0.00 457 GLU B C 20
ATOM 29610 O O . GLU B 2 56 ? -9.815 -4.490 -24.149 1.00 0.00 457 GLU B O 20
ATOM 29622 N N . SER B 2 57 ? -7.923 -3.343 -23.680 1.00 0.00 458 SER B N 20
ATOM 29623 C CA . SER B 2 57 ? -7.678 -2.964 -25.061 1.00 0.00 458 SER B CA 20
ATOM 29624 C C . SER B 2 57 ? -7.530 -4.215 -25.928 1.00 0.00 458 SER B C 20
ATOM 29625 O O . SER B 2 57 ? -7.970 -4.235 -27.077 1.00 0.00 458 SER B O 20
ATOM 29633 N N . ASP B 2 58 ? -6.907 -5.230 -25.346 1.00 0.00 459 ASP B N 20
ATOM 29634 C CA . ASP B 2 58 ? -6.695 -6.482 -26.051 1.00 0.00 459 ASP B CA 20
ATOM 29635 C C . ASP B 2 58 ? -8.043 -7.173 -26.271 1.00 0.00 459 ASP B C 20
ATOM 29636 O O . ASP B 2 58 ? -8.241 -7.848 -27.280 1.00 0.00 459 ASP B O 20
ATOM 29645 N N . TRP B 2 59 ? -8.935 -6.980 -25.311 1.00 0.00 460 TRP B N 20
ATOM 29646 C CA . TRP B 2 59 ? -10.258 -7.576 -25.387 1.00 0.00 460 TRP B CA 20
ATOM 29647 C C . TRP B 2 59 ? -10.867 -7.202 -26.739 1.00 0.00 460 TRP B C 20
ATOM 29648 O O . TRP B 2 59 ? -11.403 -8.059 -27.441 1.00 0.00 460 TRP B O 20
ATOM 29669 N N . ASN B 2 60 ? -10.765 -5.922 -27.065 1.00 0.00 461 ASN B N 20
ATOM 29670 C CA . ASN B 2 60 ? -11.300 -5.424 -28.321 1.00 0.00 461 ASN B CA 20
ATOM 29671 C C . ASN B 2 60 ? -10.618 -6.149 -29.484 1.00 0.00 461 ASN B C 20
ATOM 29672 O O . ASN B 2 60 ? -11.195 -6.279 -30.563 1.00 0.00 461 ASN B O 20
ATOM 29683 N N . GLN B 2 61 ? -9.401 -6.603 -29.224 1.00 0.00 462 GLN B N 20
ATOM 29684 C CA . GLN B 2 61 ? -8.634 -7.310 -30.235 1.00 0.00 462 GLN B CA 20
ATOM 29685 C C . GLN B 2 61 ? -8.851 -8.820 -30.107 1.00 0.00 462 GLN B C 20
ATOM 29686 O O . GLN B 2 61 ? -8.073 -9.610 -30.639 1.00 0.00 462 GLN B O 20
ATOM 29700 N N . HIS B 2 62 ? -9.912 -9.174 -29.397 1.00 0.00 463 HIS B N 20
ATOM 29701 C CA . HIS B 2 62 ? -10.241 -10.574 -29.191 1.00 0.00 463 HIS B CA 20
ATOM 29702 C C . HIS B 2 62 ? -10.121 -11.330 -30.516 1.00 0.00 463 HIS B C 20
ATOM 29703 O O . HIS B 2 62 ? -9.916 -12.543 -30.526 1.00 0.00 463 HIS B O 20
ATOM 29717 N N . LYS B 2 63 ? -10.254 -10.582 -31.601 1.00 0.00 464 LYS B N 20
ATOM 29718 C CA . LYS B 2 63 ? -10.163 -11.166 -32.928 1.00 0.00 464 LYS B CA 20
ATOM 29719 C C . LYS B 2 63 ? -8.806 -11.855 -33.086 1.00 0.00 464 LYS B C 20
ATOM 29720 O O . LYS B 2 63 ? -8.687 -12.840 -33.812 1.00 0.00 464 LYS B O 20
ATOM 29739 N N . LYS B 2 64 ? -7.817 -11.309 -32.393 1.00 0.00 465 LYS B N 20
ATOM 29740 C CA . LYS B 2 64 ? -6.473 -11.858 -32.447 1.00 0.00 465 LYS B CA 20
ATOM 29741 C C . LYS B 2 64 ? -5.921 -11.983 -31.026 1.00 0.00 465 LYS B C 20
ATOM 29742 O O . LYS B 2 64 ? -4.744 -11.716 -30.788 1.00 0.00 465 LYS B O 20
ATOM 29761 N N . LEU B 2 65 ? -6.797 -12.388 -30.118 1.00 0.00 466 LEU B N 20
ATOM 29762 C CA . LEU B 2 65 ? -6.411 -12.552 -28.727 1.00 0.00 466 LEU B CA 20
ATOM 29763 C C . LEU B 2 65 ? -5.247 -13.541 -28.637 1.00 0.00 466 LEU B C 20
ATOM 29764 O O . LEU B 2 65 ? -4.409 -13.441 -27.742 1.00 0.00 466 LEU B O 20
ATOM 29780 N N . GLU B 2 66 ? -5.233 -14.475 -29.578 1.00 0.00 467 GLU B N 20
ATOM 29781 C CA . GLU B 2 66 ? -4.186 -15.482 -29.616 1.00 0.00 467 GLU B CA 20
ATOM 29782 C C . GLU B 2 66 ? -2.809 -14.816 -29.629 1.00 0.00 467 GLU B C 20
ATOM 29783 O O . GLU B 2 66 ? -1.804 -15.453 -29.316 1.00 0.00 467 GLU B O 20
ATOM 29795 N N . LYS B 2 67 ? -2.806 -13.542 -29.995 1.00 0.00 468 LYS B N 20
ATOM 29796 C CA . LYS B 2 67 ? -1.569 -12.783 -30.053 1.00 0.00 468 LYS B CA 20
ATOM 29797 C C . LYS B 2 67 ? -1.593 -11.692 -28.980 1.00 0.00 468 LYS B C 20
ATOM 29798 O O . LYS B 2 67 ? -0.722 -10.824 -28.952 1.00 0.00 468 LYS B O 20
ATOM 29817 N N . CYS B 2 68 ? -2.600 -11.773 -28.123 1.00 0.00 469 CYS B N 20
ATOM 29818 C CA . CYS B 2 68 ? -2.749 -10.804 -27.051 1.00 0.00 469 CYS B CA 20
ATOM 29819 C C . CYS B 2 68 ? -2.404 -11.492 -25.729 1.00 0.00 469 CYS B C 20
ATOM 29820 O O . CYS B 2 68 ? -2.069 -10.829 -24.749 1.00 0.00 469 CYS B O 20
ATOM 29828 N N . ARG B 2 69 ? -2.498 -12.814 -25.745 1.00 0.00 470 ARG B N 20
ATOM 29829 C CA . ARG B 2 69 ? -2.199 -13.599 -24.559 1.00 0.00 470 ARG B CA 20
ATOM 29830 C C . ARG B 2 69 ? -0.842 -13.192 -23.981 1.00 0.00 470 ARG B C 20
ATOM 29831 O O . ARG B 2 69 ? 0.161 -13.176 -24.692 1.00 0.00 470 ARG B O 20
ATOM 29852 N N . GLY B 2 70 ? -0.855 -12.873 -22.695 1.00 0.00 471 GLY B N 20
ATOM 29853 C CA . GLY B 2 70 ? 0.361 -12.465 -22.013 1.00 0.00 471 GLY B CA 20
ATOM 29854 C C . GLY B 2 70 ? 0.311 -12.841 -20.530 1.00 0.00 471 GLY B C 20
ATOM 29855 O O . GLY B 2 70 ? -0.654 -13.452 -20.073 1.00 0.00 471 GLY B O 20
ATOM 29859 N N . VAL B 2 71 ? 1.363 -12.459 -19.820 1.00 0.00 472 VAL B N 20
ATOM 29860 C CA . VAL B 2 71 ? 1.451 -12.748 -18.399 1.00 0.00 472 VAL B CA 20
ATOM 29861 C C . VAL B 2 71 ? 1.519 -11.434 -17.619 1.00 0.00 472 VAL B C 20
ATOM 29862 O O . VAL B 2 71 ? 2.036 -10.437 -18.120 1.00 0.00 472 VAL B O 20
ATOM 29875 N N . PHE B 2 72 ? 0.990 -11.475 -16.405 1.00 0.00 473 PHE B N 20
ATOM 29876 C CA . PHE B 2 72 ? 0.987 -10.299 -15.550 1.00 0.00 473 PHE B CA 20
ATOM 29877 C C . PHE B 2 72 ? 1.023 -10.696 -14.073 1.00 0.00 473 PHE B C 20
ATOM 29878 O O . PHE B 2 72 ? 0.449 -11.712 -13.685 1.00 0.00 473 PHE B O 20
ATOM 29895 N N . PRO B 2 73 ? 1.723 -9.851 -13.268 1.00 0.00 474 PRO B N 20
ATOM 29896 C CA . PRO B 2 73 ? 1.842 -10.103 -11.842 1.00 0.00 474 PRO B CA 20
ATOM 29897 C C . PRO B 2 73 ? 0.537 -9.770 -11.116 1.00 0.00 474 PRO B C 20
ATOM 29898 O O . PRO B 2 73 ? 0.146 -8.606 -11.036 1.00 0.00 474 PRO B O 20
ATOM 29909 N N . GLU B 2 74 ? -0.101 -10.812 -10.605 1.00 0.00 475 GLU B N 20
ATOM 29910 C CA . GLU B 2 74 ? -1.354 -10.645 -9.888 1.00 0.00 475 GLU B CA 20
ATOM 29911 C C . GLU B 2 74 ? -1.115 -9.913 -8.566 1.00 0.00 475 GLU B C 20
ATOM 29912 O O . GLU B 2 74 ? -2.002 -9.222 -8.066 1.00 0.00 475 GLU B O 20
ATOM 29924 N N . ASN B 2 75 ? 0.087 -10.090 -8.037 1.00 0.00 476 ASN B N 20
ATOM 29925 C CA . ASN B 2 75 ? 0.453 -9.455 -6.782 1.00 0.00 476 ASN B CA 20
ATOM 29926 C C . ASN B 2 75 ? 0.612 -7.949 -7.004 1.00 0.00 476 ASN B C 20
ATOM 29927 O O . ASN B 2 75 ? 0.802 -7.194 -6.052 1.00 0.00 476 ASN B O 20
ATOM 29938 N N . PHE B 2 76 ? 0.528 -7.558 -8.267 1.00 0.00 477 PHE B N 20
ATOM 29939 C CA . PHE B 2 76 ? 0.660 -6.156 -8.627 1.00 0.00 477 PHE B CA 20
ATOM 29940 C C . PHE B 2 76 ? -0.657 -5.605 -9.177 1.00 0.00 477 PHE B C 20
ATOM 29941 O O . PHE B 2 76 ? -0.729 -4.443 -9.575 1.00 0.00 477 PHE B O 20
ATOM 29958 N N . THR B 2 77 ? -1.665 -6.465 -9.183 1.00 0.00 478 THR B N 20
ATOM 29959 C CA . THR B 2 77 ? -2.975 -6.078 -9.676 1.00 0.00 478 THR B CA 20
ATOM 29960 C C . THR B 2 77 ? -4.054 -6.411 -8.644 1.00 0.00 478 THR B C 20
ATOM 29961 O O . THR B 2 77 ? -3.759 -6.982 -7.595 1.00 0.00 478 THR B O 20
ATOM 29972 N N . GLU B 2 78 ? -5.282 -6.041 -8.977 1.00 0.00 479 GLU B N 20
ATOM 29973 C CA . GLU B 2 78 ? -6.406 -6.294 -8.091 1.00 0.00 479 GLU B CA 20
ATOM 29974 C C . GLU B 2 78 ? -7.583 -6.870 -8.880 1.00 0.00 479 GLU B C 20
ATOM 29975 O O . GLU B 2 78 ? -7.783 -6.526 -10.044 1.00 0.00 479 GLU B O 20
ATOM 29987 N N . ARG B 2 79 ? -8.332 -7.738 -8.215 1.00 0.00 480 ARG B N 20
ATOM 29988 C CA . ARG B 2 79 ? -9.484 -8.365 -8.839 1.00 0.00 480 ARG B CA 20
ATOM 29989 C C . ARG B 2 79 ? -10.709 -7.454 -8.729 1.00 0.00 480 ARG B C 20
ATOM 29990 O O . ARG B 2 79 ? -10.952 -6.859 -7.681 1.00 0.00 480 ARG B O 20
ATOM 30011 N N . VAL B 2 80 ? -11.448 -7.375 -9.826 1.00 0.00 481 VAL B N 20
ATOM 30012 C CA . VAL B 2 80 ? -12.641 -6.546 -9.866 1.00 0.00 481 VAL B CA 20
ATOM 30013 C C . VAL B 2 80 ? -13.878 -7.443 -9.941 1.00 0.00 481 VAL B C 20
ATOM 30014 O O . VAL B 2 80 ? -14.042 -8.201 -10.896 1.00 0.00 481 VAL B O 20
ATOM 30027 N N . PRO B 2 81 ? -14.738 -7.325 -8.895 1.00 0.00 482 PRO B N 20
ATOM 30028 C CA . PRO B 2 81 ? -15.954 -8.118 -8.832 1.00 0.00 482 PRO B CA 20
ATOM 30029 C C . PRO B 2 81 ? -17.008 -7.582 -9.803 1.00 0.00 482 PRO B C 20
ATOM 30030 O O . PRO B 2 81 ? -16.768 -7.511 -11.008 1.00 0.00 482 PRO B O 20
#

Organism: Homo sapiens (NCBI:txid9606)

GO terms:
  GO:0140537 transcription regulator activator activity (F, IEP)
  GO:0005515 protein binding (F, IPI)
  GO:1905761 SCF ubiquitin ligase complex binding (F, IPI)
  GO:0000981 DNA-binding transcription factor activity, RNA polymerase II-specific (F, IDA)
  GO:0001227 DNA-binding transcription repressor activity, RNA polymerase II-specific (F, IDA)
  GO:0060633 negative regulation of transcription initiation by RNA polymerase II (P, IDA)
  GO:0070888 E-box binding (F, IDA)
  GO:0001046 core promoter sequence-specific DNA binding (F, IDA)
  GO:0001228 DNA-binding transcription activator activity, RNA polymerase II-specific (F, IDA)
  GO:1902895 positive regulation of miRNA transcription (P, IDA)
  GO:0005634 nucleus (C, IDA)
  GO:0010468 regulation of gene expression (P, IDA)
  GO:0008284 positive regulation of cell population proliferation (P, IDA)
  GO:0000978 RNA polymerase II cis-regulatory region sequence-specific DNA binding (F, IDA)
  GO:0045944 positive regulation of transcription by RNA polymerase II (P, IDA)
  GO:0000785 chromatin (C, IDA)
  GO:0005654 nucleoplasm (C, IDA)
  GO:0005730 nucleolus (C, IDA)
  GO:0045893 positive regulation of DNA-templated transcription (P, IDA)
  GO:0000082 G1/S transition of mitotic cell cycle (P, IDA)

InterPro domains:
  IPR002418 Transcription regulator Myc [PIRSF001705] (16-452)
  IPR002418 Transcription regulator Myc [PR00044] (60-78)
  IPR002418 Transcription regulator Myc [PR00044] (143-158)
  IPR002418 Transcription regulator Myc [PR00044] (319-328)
  IPR002418 Transcription regulator Myc [PR00044] (362-378)
  IPR002418 Transcription regulator Myc [PR00044] (379-394)
  IPR002418 Transcription regulator Myc [PR00044] (404-417)
  IPR003327 Leucine zipper, Myc [PF02344] (423-453)
  IPR011598 Myc-type, basic helix-loop-helix (bHLH) domain [PF00010] (370-422)
  IPR011598 Myc-type, basic helix-loop-helix (bHLH) domain [PS50888] (369-421)
  IPR011598 Myc-type, basic helix-loop-helix (bHLH) domain [SM00353] (375-427)
  IPR012682 Transcription regulator Myc, N-terminal [PF01056] (17-360)
  IPR036638 Helix-loop-helix DNA-binding domain superfamily [G3DSA:4.10.280.10] (361-454)
  IPR036638 Helix-loop-helix DNA-binding domain superfamily [SSF47459] (368-450)
  IPR050433 Myc family transcription factors [PTHR45851] (22-452)

Nearest PDB structures (foldseek):
  1mv0-assembly1_B  TM=9.978E-01  e=2.197E-15  Homo sapiens
  1mv3-assembly1_A  TM=9.983E-01  e=3.719E-15  Homo sapiens
  1bb9-assembly1_A-2  TM=8.814E-01  e=6.020E-13  Rattus norvegicus
  5i22-assembly1_A  TM=8.553E-01  e=3.355E-13  Homo sapiens
  5k26-assembly1_A  TM=7.918E-01  e=6.225E-04  Homo sapiens

Foldseek 3Di:
DDDDDDDDDDDDDD/DADDFDPQWDAKWFFQAFDQDDDQAAAGHHRGWIKIAGQDPDCVPQDVQKHWIFTPVCRNVVVPCVSRIHMDGVVRIGTDD

Radius of gyration: 12.17 Å; Cα contacts (8 Å, |Δi|>4): 210; chains: 2; bounding box: 36×27×29 Å

Sequence (95 aa):
LLPTPPLSPSRRSGGRLDLPPGFMFKVQAQHDYTATDTDELQLKAGDVVLVIPFQNPEEQDEGWLMGVKESDWNQHKKLEKCRGVFPENFTERVPLLPTPPLSPSRRSGGRLDLPPGFMFKVQAQHDYTATDTDELQLKAGDVVLVIPFQNPEEQDEGWLMGVKESDWNQHKKLEKCRGVFPENFTERVPLLPTPPLSPSRRSGGRLDLPPGFMFKVQAQHDYTATDTDELQLKAGDVVLVIPFQNPEEQDEGWLMGVKESDWNQHKKLEKCRGVFPENFTERVPLLPTPPLSPSRRSGGRLDLPPGFMFKVQAQHDYTATDTDELQLKAGDVVLVIPFQNPEEQDEGWLMGVKESDWNQHKKLEKCRGVFPENFTERVPLLPTPPLSPSRRSGGRLDLPPGFMFKVQAQHDYTATDTDELQLKAGDVVLVIPFQNPEEQDEGWLMGVKESDWNQHKKLEKCRGVFPENFTERVPLLPTPPLSPSRRSGGRLDLPPGFMFKVQAQHDYTATDTDELQLKAGDVVLVIPFQNPEEQDEGWLMGVKESDWNQHKKLEKCRGVFPENFTERVPLLPTPPLSPSRRSGGRLDLPPGFMFKVQAQHDYTATDTDELQLKAGDVVLVIPFQNPEEQDEGWLMGVKESDWNQHKKLEKCRGVFPENFTERVPLLPTPPLSPSRRSGGRLDLPPGFMFKVQAQHDYTATDTDELQLKAGDVVLVIPFQNPEEQDEGWLMGVKESDWNQHKKLEKCRGVFPENFTERVPLLPTPPLSPSRRSGGRLDLPPGFMFKVQAQHDYTATDTDELQLKAGDVVLVIPFQNPEEQDEGWLMGVKESDWNQHKKLEKCRGVFPENFTERVPLLPTPPLSPSRRSGGRLDLPPGFMFKVQAQHDYTATDTDELQLKAGDVVLVIPFQNPEEQDEGWLMGVKESDWNQHKKLEKCRGVFPENFTERVPLLPTPPLSPSRRSGGRLDLPPGFMFKVQAQHDYTATDTDELQLKAGDVVLVIPFQNPEEQDEGWLMGVKESDWNQHKKLEKCRGVFPENFTERVPLLPTPPLSPSRRSGGRLDLPPGFMFKVQAQHDYTATDTDELQLKAGDVVLVIPFQNPEEQDEGWLMGVKESDWNQHKKLEKCRGVFPENFTERVPLLPTPPLSPSRRSGGRLDLPPGFMFKVQAQHDYTATDTDELQLKAGDVVLVIPFQNPEEQDEGWLMGVKESDWNQHKKLEKCRGVFPENFTERVPLLPTPPLSPSRRSGGRLDLPPGFMFKVQAQHDYTATDTDELQLKAGDVVLVIPFQNPEEQDEGWLMGVKESDWNQHKKLEKCRGVFPENFTERVPLLPTPPLSPSRRSGGRLDLPPGFMFKVQAQHDYTATDTDELQLKAGDVVLVIPFQNPEEQDEGWLMGVKESDWNQHKKLEKCRGVFPENFTERVPLLPTPPLSPSRRSGGRLDLPPGFMFKVQAQHDYTATDTDELQLKAGDVVLVIPFQNPEEQDEGWLMGVKESDWNQHKKLEKCRGVFPENFTERVPLLPTPPLSPSRRSGGRLDLPPGFMFKVQAQHDYTATDTDELQLKAGDVVLVIPFQNPEEQDEGWLMGVKESDWNQHKKLEKCRGVFPENFTERVPLLPTPPLSPSRRSGGRLDLPPGFMFKVQAQHDYTATDTDELQLKAGDVVLVIPFQNPEEQDEGWLMGVKESDWNQHKKLEKCRGVFPENFTERVPLLPTPPLSPSRRSGGRLDLPPGFMFKVQAQHDYTATDTDELQLKAGDVVLVIPFQNPEEQDEGWLMGVKESDWNQHKKLEKCRGVFPENFTERVPLLPTPPLSPSRRSGGRLDLPPGFMFKVQAQHDYTATDTDELQLKAGDVVLVIPFQNPEEQDEGWLMGVKESDWNQHKKLEKCRGVFPENFTERVP

Secondary structure (DSSP, 8-state):
-PPPPPPPP-----/--SSPPTT--EEEEE-S-B---SSS---B-SS-EEEE---S-TTT--TTEEEEEEHHHHHTGGGGGGT-EEEEGGGEEEE-

Solvent-accessible surface area: 5877 Å² total; per-residue (Å²): 213,61,110,118,22,93,176,18,71,70,47,152,16,96,82,88,138,76,108,6,110,49,58,99,52,51,2,58,3,68,66,109,48,100,10,116,72,113,22,30,4,70,2,81,64,49,15,44,0,0,2,7,49,59,57,72,91,149,30,65,9,140,27,6,31,4,0,4,33,80,73,18,52,51,92,34,170,133,33,123,162,24,54,0,2,0,0,49,78,8,13,95,152,47,175